Protein 4ADB (pdb70)

Structure (mmCIF, N/CA/C/O backbone):
data_4ADB
#
_entry.id   4ADB
#
_cell.length_a   184.708
_cell.length_b   118.428
_cell.length_c   109.792
_cell.angle_alpha   90.00
_cell.angle_beta   96.69
_cell.angle_gamma   90.00
#
_symmetry.space_group_name_H-M   'C 1 2 1'
#
loop_
_entity.id
_entity.type
_entity.pdbx_description
1 polymer 'SUCCINYLORNITHINE TRANSAMINASE'
2 non-polymer "PYRIDOXAL-5'-PHOSPHATE"
3 non-polymer 'SODIUM ION'
4 non-polymer 'MAGNESIUM ION'
5 water water
#
loop_
_atom_site.group_PDB
_atom_site.id
_atom_site.type_symbol
_atom_site.label_atom_id
_atom_site.label_alt_id
_atom_site.label_comp_id
_atom_site.label_asym_id
_atom_site.label_entity_id
_atom_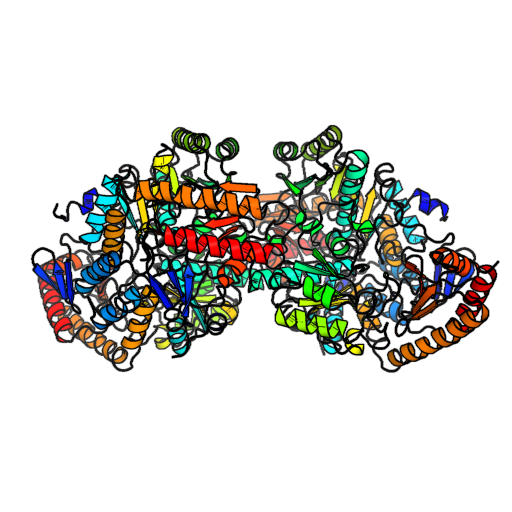site.label_seq_id
_atom_site.pdbx_PDB_ins_code
_atom_site.Cartn_x
_atom_site.Cartn_y
_atom_site.Cartn_z
_atom_site.occupancy
_atom_site.B_iso_or_equiv
_atom_site.auth_seq_id
_atom_site.auth_comp_id
_atom_site.auth_asym_id
_atom_site.auth_atom_id
_atom_site.pdbx_PDB_model_num
ATOM 1 N N . GLN A 1 3 ? -16.021 5.402 31.247 1.00 74.23 3 GLN A N 1
ATOM 2 C CA . GLN A 1 3 ? -17.155 5.563 32.222 1.00 74.90 3 GLN A CA 1
ATOM 3 C C . GLN A 1 3 ? -17.870 6.965 32.105 1.00 75.60 3 GLN A C 1
ATOM 4 O O . GLN A 1 3 ? -17.437 7.825 31.322 1.00 74.43 3 GLN A O 1
ATOM 6 N N . PRO A 1 4 ? -19.013 7.169 32.819 1.00 76.14 4 PRO A N 1
ATOM 7 C CA . PRO A 1 4 ? -19.723 8.485 32.812 1.00 65.23 4 PRO A CA 1
ATOM 8 C C . PRO A 1 4 ? -19.215 9.484 33.868 1.00 53.00 4 PRO A C 1
ATOM 9 O O . PRO A 1 4 ? -18.751 9.137 34.948 1.00 57.34 4 PRO A O 1
ATOM 13 N N . ILE A 1 5 ? -19.322 10.741 33.548 1.00 42.66 5 ILE A N 1
ATOM 14 C CA . ILE A 1 5 ? -18.710 11.743 34.377 1.00 35.31 5 ILE A CA 1
ATOM 15 C C . ILE A 1 5 ? -19.778 12.208 35.348 1.00 32.27 5 ILE A C 1
ATOM 16 O O . ILE A 1 5 ? -20.897 12.487 34.921 1.00 29.83 5 ILE A O 1
ATOM 21 N N . THR A 1 6 ? -19.442 12.329 36.639 1.00 30.17 6 THR A N 1
ATOM 22 C CA . THR A 1 6 ? -20.445 12.850 37.636 1.00 25.99 6 THR A CA 1
ATOM 23 C C . THR A 1 6 ? -19.956 14.091 38.359 1.00 24.42 6 THR A C 1
ATOM 24 O O . THR A 1 6 ? -18.779 14.329 38.367 1.00 23.22 6 THR A O 1
ATOM 28 N N . ARG A 1 7 ? -20.865 14.862 38.981 1.00 22.16 7 ARG A N 1
ATOM 29 C CA . ARG A 1 7 ? -20.515 16.053 39.636 1.00 21.35 7 ARG A CA 1
ATOM 30 C C . ARG A 1 7 ? -19.583 15.699 40.806 1.00 24.39 7 ARG A C 1
ATOM 31 O O . ARG A 1 7 ? -18.719 16.506 41.260 1.00 26.35 7 ARG A O 1
ATOM 39 N N A GLU A 1 8 ? -19.783 14.512 41.353 0.50 23.00 8 GLU A N 1
ATOM 40 N N B GLU A 1 8 ? -19.777 14.505 41.319 0.50 22.98 8 GLU A N 1
ATOM 41 C CA A GLU A 1 8 ? -18.950 14.073 42.445 0.50 24.09 8 GLU A CA 1
ATOM 42 C CA B GLU A 1 8 ? -18.999 14.044 42.428 0.50 23.97 8 GLU A CA 1
ATOM 43 C C A GLU A 1 8 ? -17.509 13.916 41.964 0.50 22.96 8 GLU A C 1
ATOM 44 C C B GLU A 1 8 ? -17.528 13.802 42.002 0.50 23.11 8 GLU A C 1
ATOM 45 O O A GLU A 1 8 ? -16.608 14.211 42.693 0.50 23.09 8 GLU A O 1
ATOM 46 O O B GLU A 1 8 ? -16.628 13.942 42.794 0.50 22.87 8 GLU A O 1
ATOM 57 N N . ASN A 1 9 ? -17.294 13.393 40.765 1.00 23.09 9 ASN A N 1
ATOM 58 C CA . ASN A 1 9 ? -15.866 13.267 40.239 1.00 23.60 9 ASN A CA 1
ATOM 59 C C . ASN A 1 9 ? -15.100 14.639 40.377 1.00 22.41 9 ASN A C 1
ATOM 60 O O . ASN A 1 9 ? -13.915 14.685 40.589 1.00 22.39 9 ASN A O 1
ATOM 65 N N . PHE A 1 10 ? -15.830 15.741 40.283 1.00 20.38 10 PHE A N 1
ATOM 66 C CA . PHE A 1 10 ? -15.224 17.044 40.357 1.00 20.71 10 PHE A CA 1
ATOM 67 C C . PHE A 1 10 ? -14.557 17.206 41.732 1.00 19.34 10 PHE A C 1
ATOM 68 O O . PHE A 1 10 ? -13.471 17.787 41.820 1.00 20.83 10 PHE A O 1
ATOM 76 N N . ASP A 1 11 ? -15.211 16.705 42.790 1.00 17.55 11 ASP A N 1
ATOM 77 C CA . ASP A 1 11 ? -14.685 16.820 44.123 1.00 19.70 11 ASP A CA 1
ATOM 78 C C . ASP A 1 11 ? -13.571 15.812 44.345 1.00 20.68 11 ASP A C 1
ATOM 79 O O . ASP A 1 11 ? -12.818 15.986 45.266 1.00 22.11 11 ASP A O 1
ATOM 84 N N . GLU A 1 12 ? -13.437 14.768 43.541 1.00 20.14 12 GLU A N 1
ATOM 85 C CA . GLU A 1 12 ? -12.249 13.895 43.736 1.00 24.32 12 GLU A CA 1
ATOM 86 C C . GLU A 1 12 ? -11.049 14.304 42.834 1.00 23.94 12 GLU A C 1
ATOM 87 O O . GLU A 1 12 ? -9.902 13.955 43.135 1.00 22.65 12 GLU A O 1
ATOM 93 N N . TRP A 1 13 ? -11.296 14.983 41.702 1.00 21.11 13 TRP A N 1
ATOM 94 C CA . TRP A 1 13 ? -10.190 15.129 40.726 1.00 18.91 13 TRP A CA 1
ATOM 95 C C . TRP A 1 13 ? -9.604 16.507 40.567 1.00 17.63 13 TRP A C 1
ATOM 96 O O . TRP A 1 13 ? -8.500 16.630 40.034 1.00 21.28 13 TRP A O 1
ATOM 107 N N . MET A 1 14 ? -10.329 17.567 40.925 1.00 17.84 14 MET A N 1
ATOM 108 C CA . MET A 1 14 ? -9.849 18.891 40.654 1.00 16.48 14 MET A CA 1
ATOM 109 C C . MET A 1 14 ? -9.225 19.434 41.923 1.00 20.56 14 MET A C 1
ATOM 110 O O . MET A 1 14 ? -9.703 19.124 43.014 1.00 17.29 14 MET A O 1
ATOM 115 N N . ILE A 1 15 ? -8.211 20.311 41.793 1.00 20.45 15 ILE A N 1
ATOM 116 C CA . ILE A 1 15 ? -7.689 21.004 42.911 1.00 17.31 15 ILE A CA 1
ATOM 117 C C . ILE A 1 15 ? -8.802 21.976 43.325 1.00 19.11 15 ILE A C 1
ATOM 118 O O . ILE A 1 15 ? -9.304 22.738 42.441 1.00 21.48 15 ILE A O 1
ATOM 123 N N . PRO A 1 16 ? -9.185 22.006 44.648 1.00 17.24 16 PRO A N 1
ATOM 124 C CA . PRO A 1 16 ? -10.505 22.545 45.039 1.00 18.53 16 PRO A CA 1
ATOM 125 C C . PRO A 1 16 ? -10.621 24.058 45.103 1.00 19.48 16 PRO A C 1
ATOM 126 O O . PRO A 1 16 ? -11.150 24.604 46.099 1.00 20.20 16 PRO A O 1
ATOM 130 N N . VAL A 1 17 ? -10.164 24.742 44.087 1.00 16.87 17 VAL A N 1
ATOM 131 C CA . VAL A 1 17 ? -10.264 26.218 44.146 1.00 19.01 17 VAL A CA 1
ATOM 132 C C . VAL A 1 17 ? -11.659 26.778 43.827 1.00 19.41 17 VAL A C 1
ATOM 133 O O . VAL A 1 17 ? -11.954 27.914 44.202 1.00 16.93 17 VAL A O 1
ATOM 137 N N . TYR A 1 18 ? -12.526 25.973 43.175 1.00 17.62 18 TYR A N 1
ATOM 138 C CA . TYR A 1 18 ? -13.882 26.427 42.917 1.00 20.81 18 TYR A CA 1
ATOM 139 C C . TYR A 1 18 ? -14.845 25.439 43.521 1.00 19.79 18 TYR A C 1
ATOM 140 O O . TYR A 1 18 ? -14.532 24.229 43.539 1.00 18.24 18 TYR A O 1
ATOM 149 N N . ALA A 1 19 ? -16.016 25.915 43.959 1.00 18.20 19 ALA A N 1
ATOM 150 C CA . ALA A 1 19 ? -17.150 24.941 44.271 1.00 22.71 19 ALA A CA 1
ATOM 151 C C . ALA A 1 19 ? -18.224 25.150 43.176 1.00 23.12 19 ALA A C 1
ATOM 152 O O . ALA A 1 19 ? -19.099 25.979 43.347 1.00 18.63 19 ALA A O 1
ATOM 154 N N A PRO A 1 20 ? -18.187 24.346 42.087 0.50 22.47 20 PRO A N 1
ATOM 155 N N B PRO A 1 20 ? -18.008 24.590 41.967 0.50 23.98 20 PRO A N 1
ATOM 156 C CA A PRO A 1 20 ? -18.982 24.759 40.978 0.50 22.62 20 PRO A CA 1
ATOM 157 C CA B PRO A 1 20 ? -18.980 24.746 40.902 0.50 24.47 20 PRO A CA 1
ATOM 158 C C A PRO A 1 20 ? -20.361 24.209 41.242 0.50 21.72 20 PRO A C 1
ATOM 159 C C B PRO A 1 20 ? -20.337 24.173 41.208 0.50 22.67 20 PRO A C 1
ATOM 160 O O A PRO A 1 20 ? -20.575 23.453 42.208 0.50 20.54 20 PRO A O 1
ATOM 161 O O B PRO A 1 20 ? -20.515 23.389 42.158 0.50 21.26 20 PRO A O 1
ATOM 168 N N . ALA A 1 21 ? -21.267 24.577 40.358 1.00 21.62 21 ALA A N 1
ATOM 169 C CA . ALA A 1 21 ? -22.633 24.233 40.448 1.00 21.53 21 ALA A CA 1
ATOM 170 C C . ALA A 1 21 ? -22.790 22.721 40.555 1.00 19.56 21 ALA A C 1
ATOM 171 O O . ALA A 1 21 ? -21.884 21.920 40.172 1.00 19.78 21 ALA A O 1
ATOM 173 N N . PRO A 1 22 ? -23.946 22.298 41.092 1.00 19.98 22 PRO A N 1
ATOM 174 C CA . PRO A 1 22 ? -24.254 20.806 41.178 1.00 19.19 22 PRO A CA 1
ATOM 175 C C . PRO A 1 22 ? -24.556 20.202 39.811 1.00 19.19 22 PRO A C 1
ATOM 176 O O . PRO A 1 22 ? -24.394 18.995 39.640 1.00 20.19 22 PRO A O 1
ATOM 180 N N . PHE A 1 23 ? -25.003 21.007 38.846 1.00 17.71 23 PHE A N 1
ATOM 181 C CA . PHE A 1 23 ? -25.295 20.482 37.521 1.00 19.27 23 PHE A CA 1
ATOM 182 C C . PHE A 1 23 ? -24.097 20.783 36.558 1.00 21.10 23 PHE A C 1
ATOM 183 O O . PHE A 1 23 ? -23.280 21.717 36.778 1.00 20.75 23 PHE A O 1
ATOM 191 N N . ILE A 1 24 ? -24.048 20.041 35.469 1.00 17.34 24 ILE A N 1
ATOM 192 C CA . ILE A 1 24 ? -22.957 20.094 34.516 1.00 17.01 24 ILE A CA 1
ATOM 193 C C . ILE A 1 24 ? -23.522 20.354 33.150 1.00 17.81 24 ILE A C 1
ATOM 194 O O . ILE A 1 24 ? -24.173 19.460 32.530 1.00 15.33 24 ILE A O 1
ATOM 199 N N . PRO A 1 25 ? -23.224 21.556 32.605 1.00 18.59 25 PRO A N 1
ATOM 200 C CA . PRO A 1 25 ? -23.649 21.919 31.207 1.00 17.15 25 PRO A CA 1
ATOM 201 C C . PRO A 1 25 ? -23.069 21.041 30.171 1.00 16.24 25 PRO A C 1
ATOM 202 O O . PRO A 1 25 ? -21.923 20.601 30.390 1.00 19.72 25 PRO A O 1
ATOM 206 N N . VAL A 1 26 ? -23.791 20.766 29.073 1.00 15.93 26 VAL A N 1
ATOM 207 C CA . VAL A 1 26 ? -23.255 19.867 27.978 1.00 16.86 26 VAL A CA 1
ATOM 208 C C . VAL A 1 26 ? -23.430 20.457 26.581 1.00 16.64 26 VAL A C 1
ATOM 209 O O . VAL A 1 26 ? -22.675 20.130 25.664 1.00 18.05 26 VAL A O 1
ATOM 213 N N . ARG A 1 27 ? -24.329 21.413 26.416 1.00 14.83 27 ARG A N 1
ATOM 214 C CA . ARG A 1 27 ? -24.361 22.146 25.123 1.00 17.31 27 ARG A CA 1
ATOM 215 C C . ARG A 1 27 ? -25.154 23.361 25.329 1.00 16.87 27 ARG A C 1
ATOM 216 O O . ARG A 1 27 ? -25.927 23.444 26.313 1.00 15.95 27 ARG A O 1
ATOM 224 N N . GLY A 1 28 ? -25.038 24.298 24.394 1.00 19.27 28 GLY A N 1
ATOM 225 C CA . GLY A 1 28 ? -25.842 25.571 24.520 1.00 18.23 28 GLY A CA 1
ATOM 226 C C . GLY A 1 28 ? -26.112 26.194 23.134 1.00 18.56 28 GLY A C 1
ATOM 227 O O . GLY A 1 28 ? -25.572 25.709 22.151 1.00 20.33 28 GLY A O 1
ATOM 228 N N . GLU A 1 29 ? -26.945 27.256 23.039 1.00 19.03 29 GLU A N 1
ATOM 229 C CA . GLU A 1 29 ? -27.172 28.023 21.756 1.00 17.97 29 GLU A CA 1
ATOM 230 C C . GLU A 1 29 ? -27.620 29.358 22.177 1.00 17.71 29 GLU A C 1
ATOM 231 O O . GLU A 1 29 ? -28.617 29.451 22.906 1.00 15.25 29 GLU A O 1
ATOM 237 N N . GLY A 1 30 ? -26.934 30.409 21.692 1.00 17.61 30 GLY A N 1
ATOM 238 C CA . GLY A 1 30 ? -27.310 31.815 22.034 1.00 19.04 30 GLY A CA 1
ATOM 239 C C . GLY A 1 30 ? -27.188 31.850 23.575 1.00 21.62 30 GLY A C 1
ATOM 240 O O . GLY A 1 30 ? -26.206 31.288 24.165 1.00 23.13 30 GLY A O 1
ATOM 241 N N . SER A 1 31 ? -28.224 32.356 24.247 1.00 22.68 31 SER A N 1
ATOM 242 C CA . SER A 1 31 ? -28.229 32.418 25.682 1.00 17.86 31 SER A CA 1
ATOM 243 C C . SER A 1 31 ? -29.043 31.292 26.373 1.00 18.58 31 SER A C 1
ATOM 244 O O . SER A 1 31 ? -29.496 31.432 27.507 1.00 19.10 31 SER A O 1
ATOM 247 N N . ARG A 1 32 ? -29.116 30.121 25.771 1.00 18.50 32 ARG A N 1
ATOM 248 C CA . ARG A 1 32 ? -29.643 28.996 26.464 1.00 17.73 32 ARG A CA 1
ATOM 249 C C . ARG A 1 32 ? -28.558 27.941 26.610 1.00 19.60 32 ARG A C 1
ATOM 250 O O . ARG A 1 32 ? -27.662 27.805 25.716 1.00 20.39 32 ARG A O 1
ATOM 258 N N . LEU A 1 33 ? -28.636 27.146 27.687 1.00 17.44 33 LEU A N 1
ATOM 259 C CA . LEU A 1 33 ? -27.630 26.143 27.973 1.00 17.87 33 LEU A CA 1
ATOM 260 C C . LEU A 1 33 ? -28.334 24.999 28.660 1.00 19.03 33 LEU A C 1
ATOM 261 O O . LEU A 1 33 ? -29.292 25.256 29.417 1.00 19.41 33 LEU A O 1
ATOM 266 N N . TRP A 1 34 ? -27.818 23.779 28.512 1.00 18.09 34 TRP A N 1
ATOM 267 C CA . TRP A 1 34 ? -28.569 22.609 28.975 1.00 18.42 34 TRP A CA 1
ATOM 268 C C . TRP A 1 34 ? -27.614 21.703 29.684 1.00 19.30 34 TRP A C 1
ATOM 269 O O . TRP A 1 34 ? -26.436 21.548 29.280 1.00 19.97 34 TRP A O 1
ATOM 280 N N . ASP A 1 35 ? -28.093 21.029 30.721 1.00 17.58 35 ASP A N 1
ATOM 281 C CA . ASP A 1 35 ? -27.220 20.179 31.499 1.00 17.01 35 ASP A CA 1
ATOM 282 C C . ASP A 1 35 ? -27.375 18.762 31.091 1.00 17.58 35 ASP A C 1
ATOM 283 O O . ASP A 1 35 ? -28.149 18.477 30.158 1.00 17.35 35 ASP A O 1
ATOM 288 N N . GLN A 1 36 ? -26.632 17.870 31.738 1.00 18.80 36 GLN A N 1
ATOM 289 C CA . GLN A 1 36 ? -26.643 16.480 31.364 1.00 20.77 36 GLN A CA 1
ATOM 290 C C . GLN A 1 36 ? -28.050 15.836 31.498 1.00 23.37 36 GLN A C 1
ATOM 291 O O . GLN A 1 36 ? -28.284 14.777 30.953 1.00 28.22 36 GLN A O 1
ATOM 297 N N . GLN A 1 37 ? -28.958 16.432 32.267 1.00 23.97 37 GLN A N 1
ATOM 298 C CA . GLN A 1 37 ? -30.285 15.827 32.462 1.00 25.64 37 GLN A CA 1
ATOM 299 C C . GLN A 1 37 ? -31.342 16.535 31.588 1.00 26.35 37 GLN A C 1
ATOM 300 O O . GLN A 1 37 ? -32.575 16.280 31.722 1.00 23.78 37 GLN A O 1
ATOM 306 N N . GLY A 1 38 ? -30.883 17.464 30.752 1.00 20.09 38 GLY A N 1
ATOM 307 C CA . GLY A 1 38 ? -31.804 18.064 29.771 1.00 19.02 38 GLY A CA 1
ATOM 308 C C . GLY A 1 38 ? -32.466 19.245 30.342 1.00 19.42 38 GLY A C 1
ATOM 309 O O . GLY A 1 38 ? -33.346 19.838 29.712 1.00 23.39 38 GLY A O 1
ATOM 310 N N . LYS A 1 39 ? -32.014 19.686 31.506 1.00 21.82 39 LYS A N 1
ATOM 311 C CA . LYS A 1 39 ? -32.669 20.818 32.094 1.00 22.32 39 LYS A CA 1
ATOM 312 C C . LYS A 1 39 ? -32.140 22.083 31.398 1.00 23.11 39 LYS A C 1
ATOM 313 O O . LYS A 1 39 ? -30.963 22.138 31.012 1.00 23.88 39 LYS A O 1
ATOM 319 N N . GLU A 1 40 ? -32.994 23.090 31.260 1.00 21.31 40 GLU A N 1
ATOM 320 C CA . GLU A 1 40 ? -32.688 24.248 30.416 1.00 21.09 40 GLU A CA 1
ATOM 321 C C . GLU A 1 40 ? -32.437 25.476 31.233 1.00 21.70 40 GLU A C 1
ATOM 322 O O . GLU A 1 40 ? -33.202 25.716 32.131 1.00 22.81 40 GLU A O 1
ATOM 328 N N . TYR A 1 41 ? -31.382 26.255 30.949 1.00 22.07 41 TYR A N 1
ATOM 329 C CA . TYR A 1 41 ? -31.125 27.493 31.692 1.00 21.26 41 TYR A CA 1
ATOM 330 C C . TYR A 1 41 ? -31.032 28.669 30.767 1.00 23.46 41 TYR A C 1
ATOM 331 O O . TYR A 1 41 ? -30.556 28.540 29.634 1.00 27.18 41 TYR A O 1
ATOM 340 N N . ILE A 1 42 ? -31.489 29.827 31.216 1.00 20.53 42 ILE A N 1
ATOM 341 C CA . ILE A 1 42 ? -31.169 31.023 30.443 1.00 24.07 42 ILE A CA 1
ATOM 342 C C . ILE A 1 42 ? -29.855 31.528 31.063 1.00 24.14 42 ILE A C 1
ATOM 343 O O . ILE A 1 42 ? -29.765 31.663 32.270 1.00 22.19 42 ILE A O 1
ATOM 348 N N . ASP A 1 43 ? -28.850 31.795 30.246 1.00 22.94 43 ASP A N 1
ATOM 349 C CA . ASP A 1 43 ? -27.556 32.108 30.774 1.00 23.48 43 ASP A CA 1
ATOM 350 C C . ASP A 1 43 ? -27.269 33.591 30.846 1.00 23.47 43 ASP A C 1
ATOM 351 O O . ASP A 1 43 ? -26.970 34.225 29.827 1.00 24.29 43 ASP A O 1
ATOM 356 N N . PHE A 1 44 ? -27.417 34.201 32.025 1.00 23.89 44 PHE A N 1
ATOM 357 C CA . PHE A 1 44 ? -27.094 35.638 32.124 1.00 20.94 44 PHE A CA 1
ATOM 358 C C . PHE A 1 44 ? -25.722 35.872 32.754 1.00 18.74 44 PHE A C 1
ATOM 359 O O . PHE A 1 44 ? -25.370 37.048 33.045 1.00 17.58 44 PHE A O 1
ATOM 367 N N . ALA A 1 45 ? -25.011 34.771 32.998 1.00 16.35 45 ALA A N 1
ATOM 368 C CA . ALA A 1 45 ? -23.593 34.723 33.414 1.00 18.30 45 ALA A CA 1
ATOM 369 C C . ALA A 1 45 ? -22.686 35.033 32.235 1.00 17.44 45 ALA A C 1
ATOM 370 O O . ALA A 1 45 ? -21.670 35.781 32.369 1.00 17.82 45 ALA A O 1
ATOM 372 N N . GLY A 1 46 ? -23.073 34.475 31.092 1.00 16.38 46 GLY A N 1
ATOM 373 C CA . GLY A 1 46 ? -22.466 34.762 29.797 1.00 18.49 46 GLY A CA 1
ATOM 374 C C . GLY A 1 46 ? -20.976 34.458 29.811 1.00 18.43 46 GLY A C 1
ATOM 375 O O . GLY A 1 46 ? -20.152 35.297 29.325 1.00 17.01 46 GLY A O 1
ATOM 376 N N . GLY A 1 47 ? -20.631 33.323 30.471 1.00 17.66 47 GLY A N 1
ATOM 377 C CA . GLY A 1 47 ? -19.212 32.955 30.589 1.00 17.52 47 GLY A CA 1
ATOM 378 C C . GLY A 1 47 ? -18.358 33.972 31.434 1.00 18.70 47 GLY A C 1
ATOM 379 O O . GLY A 1 47 ? -17.107 33.973 31.332 1.00 17.32 47 GLY A O 1
ATOM 380 N N . ILE A 1 48 ? -19.003 34.675 32.360 1.00 16.38 48 ILE A N 1
ATOM 381 C CA . ILE A 1 48 ? -18.389 35.764 33.203 1.00 17.75 48 ILE A CA 1
ATOM 382 C C . ILE A 1 48 ? -17.987 36.816 32.225 1.00 18.12 48 ILE A C 1
ATOM 383 O O . ILE A 1 48 ? -16.818 37.245 32.208 1.00 18.62 48 ILE A O 1
ATOM 388 N N . ALA A 1 49 ? -18.949 37.246 31.390 1.00 17.97 49 ALA A N 1
ATOM 389 C CA . ALA A 1 49 ? -18.750 38.441 30.540 1.00 17.77 49 ALA A CA 1
ATOM 390 C C . ALA A 1 49 ? -17.774 38.093 29.407 1.00 17.17 49 ALA A C 1
ATOM 391 O O . ALA A 1 49 ? -17.057 38.964 28.908 1.00 16.92 49 ALA A O 1
ATOM 393 N N . VAL A 1 50 ? -17.689 36.799 29.074 1.00 17.78 50 VAL A N 1
ATOM 394 C CA . VAL A 1 50 ? -16.805 36.289 28.007 1.00 16.41 50 VAL A CA 1
ATOM 395 C C . VAL A 1 50 ? -17.568 35.966 26.695 1.00 18.95 50 VAL A C 1
ATOM 396 O O . VAL A 1 50 ? -17.093 36.347 25.581 1.00 19.98 50 VAL A O 1
ATOM 400 N N . ASN A 1 51 ? -18.695 35.202 26.808 1.00 16.80 51 ASN A N 1
ATOM 401 C CA . ASN A 1 51 ? -19.449 34.740 25.641 1.00 15.24 51 ASN A CA 1
ATOM 402 C C . ASN A 1 51 ? -20.321 35.851 25.002 1.00 16.57 51 ASN A C 1
ATOM 403 O O . ASN A 1 51 ? -21.539 35.760 25.057 1.00 15.47 51 ASN A O 1
ATOM 408 N N . ALA A 1 52 ? -19.676 36.892 24.442 1.00 17.55 52 ALA A N 1
ATOM 409 C CA . ALA A 1 52 ? -20.349 38.133 23.953 1.00 16.09 52 ALA A CA 1
ATOM 410 C C . ALA A 1 52 ? -21.344 37.803 22.856 1.00 16.33 52 ALA A C 1
ATOM 411 O O . ALA A 1 52 ? -22.211 38.622 22.576 1.00 17.64 52 ALA A O 1
ATOM 413 N N . LEU A 1 53 ? -21.132 36.674 22.182 1.00 15.39 53 LEU A N 1
ATOM 414 C CA . LEU A 1 53 ? -22.007 36.186 21.096 1.00 15.46 53 LEU A CA 1
ATOM 415 C C . LEU A 1 53 ? -22.812 34.966 21.450 1.00 15.10 53 LEU A C 1
ATOM 416 O O . LEU A 1 53 ? -23.370 34.324 20.565 1.00 15.63 53 LEU A O 1
ATOM 421 N N . GLY A 1 54 ? -22.815 34.594 22.725 1.00 15.64 54 GLY A N 1
ATOM 422 C CA . GLY A 1 54 ? -23.511 33.403 23.102 1.00 15.18 54 GLY A CA 1
ATOM 423 C C . GLY A 1 54 ? -22.765 32.143 22.871 1.00 16.26 54 GLY A C 1
ATOM 424 O O . GLY A 1 54 ? -21.592 32.164 22.447 1.00 17.76 54 GLY A O 1
ATOM 425 N N . HIS A 1 55 ? -23.463 31.028 23.090 1.00 16.25 55 HIS A N 1
ATOM 426 C CA . HIS A 1 55 ? -22.908 29.690 22.962 1.00 17.07 55 HIS A CA 1
ATOM 427 C C . HIS A 1 55 ? -22.906 29.211 21.527 1.00 18.32 55 HIS A C 1
ATOM 428 O O . HIS A 1 55 ? -23.799 29.546 20.772 1.00 17.59 55 HIS A O 1
ATOM 435 N N . ALA A 1 56 ? -21.890 28.411 21.172 1.00 19.46 56 ALA A N 1
ATOM 436 C CA . ALA A 1 56 ? -21.804 27.694 19.919 1.00 20.09 56 ALA A CA 1
ATOM 437 C C . ALA A 1 56 ? -22.208 28.595 18.732 1.00 20.44 56 ALA A C 1
ATOM 438 O O . ALA A 1 56 ? -22.937 28.135 17.836 1.00 16.69 56 ALA A O 1
ATOM 440 N N . HIS A 1 57 ? -21.774 29.867 18.744 1.00 17.96 57 HIS A N 1
ATOM 441 C CA . HIS A 1 57 ? -22.095 30.745 17.640 1.00 22.06 57 HIS A CA 1
ATOM 442 C C . HIS A 1 57 ? -21.594 30.184 16.302 1.00 24.42 57 HIS A C 1
ATOM 443 O O . HIS A 1 57 ? -20.419 29.867 16.165 1.00 22.73 57 HIS A O 1
ATOM 450 N N . PRO A 1 58 ? -22.502 30.116 15.278 1.00 26.69 58 PRO A N 1
ATOM 451 C CA . PRO A 1 58 ? -22.182 29.408 14.022 1.00 23.66 58 PRO A CA 1
ATOM 452 C C . PRO A 1 58 ? -21.063 30.117 13.234 1.00 21.08 58 PRO A C 1
ATOM 453 O O . PRO A 1 58 ? -20.229 29.468 12.664 1.00 20.14 58 PRO A O 1
ATOM 457 N N . GLU A 1 59 ? -21.031 31.449 13.217 1.00 23.29 59 GLU A N 1
ATOM 458 C CA . GLU A 1 59 ? -19.897 32.122 12.548 1.00 23.74 59 GLU A CA 1
ATOM 459 C C . GLU A 1 59 ? -18.600 31.995 13.319 1.00 21.06 59 GLU A C 1
ATOM 460 O O . GLU A 1 59 ? -17.556 31.920 12.715 1.00 24.07 59 GLU A O 1
ATOM 466 N N . LEU A 1 60 ? -18.649 32.005 14.652 1.00 18.39 60 LEU A N 1
ATOM 467 C CA . LEU A 1 60 ? -17.461 31.782 15.432 1.00 16.48 60 LEU A CA 1
ATOM 468 C C . LEU A 1 60 ? -17.041 30.336 15.099 1.00 15.94 60 LEU A C 1
ATOM 469 O O . LEU A 1 60 ? -15.901 30.100 14.849 1.00 16.69 60 LEU A O 1
ATOM 474 N N . ARG A 1 61 ? -17.963 29.396 14.987 1.00 17.23 61 ARG A N 1
ATOM 475 C CA . ARG A 1 61 ? -17.554 28.026 14.697 1.00 18.38 61 ARG A CA 1
ATOM 476 C C . ARG A 1 61 ? -16.884 27.843 13.337 1.00 19.61 61 ARG A C 1
ATOM 477 O O . ARG A 1 61 ? -15.955 27.008 13.138 1.00 22.65 61 ARG A O 1
ATOM 485 N N . GLU A 1 62 ? -17.436 28.536 12.379 1.00 17.72 62 GLU A N 1
ATOM 486 C CA . GLU A 1 62 ? -16.995 28.452 10.994 1.00 19.12 62 GLU A CA 1
ATOM 487 C C . GLU A 1 62 ? -15.606 29.078 10.934 1.00 16.14 62 GLU A C 1
ATOM 488 O O . GLU A 1 62 ? -14.707 28.549 10.320 1.00 15.72 62 GLU A O 1
ATOM 494 N N . ALA A 1 63 ? -15.430 30.238 11.563 1.00 16.85 63 ALA A N 1
ATOM 495 C CA . ALA A 1 63 ? -14.106 30.806 11.566 1.00 17.26 63 ALA A CA 1
ATOM 496 C C . ALA A 1 63 ? -13.105 29.848 12.258 1.00 15.73 63 ALA A C 1
ATOM 497 O O . ALA A 1 63 ? -12.024 29.645 11.800 1.00 14.96 63 ALA A O 1
ATOM 499 N N . LEU A 1 64 ? -13.450 29.310 13.394 1.00 16.98 64 LEU A N 1
ATOM 500 C CA . LEU A 1 64 ? -12.579 28.311 14.054 1.00 16.37 64 LEU A CA 1
ATOM 501 C C . LEU A 1 64 ? -12.195 27.150 13.090 1.00 16.48 64 LEU A C 1
ATOM 502 O O . LEU A 1 64 ? -11.014 26.836 12.905 1.00 15.09 64 LEU A O 1
ATOM 507 N N A ASN A 1 65 ? -13.200 26.508 12.493 0.50 16.96 65 ASN A N 1
ATOM 508 N N B ASN A 1 65 ? -13.198 26.510 12.477 0.50 17.40 65 ASN A N 1
ATOM 509 C CA A ASN A 1 65 ? -12.942 25.292 11.725 0.50 16.73 65 ASN A CA 1
ATOM 510 C CA B ASN A 1 65 ? -12.930 25.310 11.672 0.50 17.42 65 ASN A CA 1
ATOM 511 C C A ASN A 1 65 ? -12.134 25.655 10.445 0.50 16.03 65 ASN A C 1
ATOM 512 C C B ASN A 1 65 ? -12.089 25.678 10.442 0.50 16.44 65 ASN A C 1
ATOM 513 O O A ASN A 1 65 ? -11.246 24.900 10.023 0.50 16.11 65 ASN A O 1
ATOM 514 O O B ASN A 1 65 ? -11.164 24.953 10.034 0.50 16.40 65 ASN A O 1
ATOM 523 N N . GLU A 1 66 ? -12.410 26.821 9.840 1.00 15.66 66 GLU A N 1
ATOM 524 C CA . GLU A 1 66 ? -11.720 27.226 8.622 1.00 16.84 66 GLU A CA 1
ATOM 525 C C . GLU A 1 66 ? -10.247 27.445 8.919 1.00 18.40 66 GLU A C 1
ATOM 526 O O . GLU A 1 66 ? -9.385 26.928 8.184 1.00 17.18 66 GLU A O 1
ATOM 532 N N . GLN A 1 67 ? -9.935 28.198 9.991 1.00 17.28 67 GLN A N 1
ATOM 533 C CA . GLN A 1 67 ? -8.504 28.314 10.306 1.00 19.01 67 GLN A CA 1
ATOM 534 C C . GLN A 1 67 ? -7.918 26.975 10.779 1.00 18.32 67 GLN A C 1
ATOM 535 O O . GLN A 1 67 ? -6.775 26.680 10.503 1.00 17.71 67 GLN A O 1
ATOM 541 N N . ALA A 1 68 ? -8.707 26.144 11.449 1.00 16.48 68 ALA A N 1
ATOM 542 C CA . ALA A 1 68 ? -8.128 24.908 12.033 1.00 16.54 68 ALA A CA 1
ATOM 543 C C . ALA A 1 68 ? -7.710 23.909 10.964 1.00 16.29 68 ALA A C 1
ATOM 544 O O . ALA A 1 68 ? -6.959 22.931 11.237 1.00 17.30 68 ALA A O 1
ATOM 546 N N . SER A 1 69 ? -8.240 24.112 9.758 1.00 16.63 69 SER A N 1
ATOM 547 C CA . SER A 1 69 ? -7.915 23.223 8.655 1.00 18.62 69 SER A CA 1
ATOM 548 C C . SER A 1 69 ? -6.676 23.689 7.884 1.00 19.77 69 SER A C 1
ATOM 549 O O . SER A 1 69 ? -6.221 22.936 7.052 1.00 17.28 69 SER A O 1
ATOM 552 N N . LYS A 1 70 ? -6.165 24.921 8.161 1.00 17.12 70 LYS A N 1
ATOM 553 C CA . LYS A 1 70 ? -4.846 25.387 7.626 1.00 14.88 70 LYS A CA 1
ATOM 554 C C . LYS A 1 70 ? -3.682 25.042 8.547 1.00 14.57 70 LYS A C 1
ATOM 555 O O . LYS A 1 70 ? -2.878 24.116 8.260 1.00 14.59 70 LYS A O 1
ATOM 561 N N . PHE A 1 71 ? -3.642 25.715 9.718 1.00 14.54 71 PHE A N 1
ATOM 562 C CA . PHE A 1 71 ? -2.711 25.411 10.823 1.00 14.64 71 PHE A CA 1
ATOM 563 C C . PHE A 1 71 ? -3.165 26.211 12.041 1.00 15.26 71 PHE A C 1
ATOM 564 O O . PHE A 1 71 ? -3.866 27.283 11.913 1.00 13.32 71 PHE A O 1
ATOM 572 N N . TRP A 1 72 ? -2.797 25.645 13.206 1.00 12.65 72 TRP A N 1
ATOM 573 C CA . TRP A 1 72 ? -3.234 26.257 14.467 1.00 14.18 72 TRP A CA 1
ATOM 574 C C . TRP A 1 72 ? -2.226 27.162 15.193 1.00 14.30 72 TRP A C 1
ATOM 575 O O . TRP A 1 72 ? -2.610 28.073 15.953 1.00 12.69 72 TRP A O 1
ATOM 586 N N . HIS A 1 73 ? -0.939 26.910 14.977 1.00 16.86 73 HIS A N 1
ATOM 587 C CA . HIS A 1 73 ? 0.123 27.352 15.890 1.00 16.27 73 HIS A CA 1
ATOM 588 C C . HIS A 1 73 ? 1.503 27.070 15.283 1.00 16.55 73 HIS A C 1
ATOM 589 O O . HIS A 1 73 ? 1.773 25.930 14.809 1.00 12.04 73 HIS A O 1
ATOM 596 N N . THR A 1 74 ? 2.406 28.085 15.371 1.00 15.14 74 THR A N 1
ATOM 597 C CA . THR A 1 74 ? 3.830 27.896 15.105 1.00 15.87 74 THR A CA 1
ATOM 598 C C . THR A 1 74 ? 4.628 28.449 16.270 1.00 18.22 74 THR A C 1
ATOM 599 O O . THR A 1 74 ? 5.811 28.069 16.423 1.00 17.65 74 THR A O 1
ATOM 603 N N . GLY A 1 75 ? 4.037 29.328 17.079 1.00 15.99 75 GLY A N 1
ATOM 604 C CA . GLY A 1 75 ? 4.850 29.984 18.109 1.00 14.25 75 GLY A CA 1
ATOM 605 C C . GLY A 1 75 ? 5.371 31.226 17.432 1.00 15.00 75 GLY A C 1
ATOM 606 O O . GLY A 1 75 ? 5.229 31.331 16.216 1.00 15.72 75 GLY A O 1
ATOM 607 N N . ASN A 1 76 ? 5.908 32.200 18.183 1.00 14.74 76 ASN A N 1
ATOM 608 C CA . ASN A 1 76 ? 6.121 33.523 17.627 1.00 14.68 76 ASN A CA 1
ATOM 609 C C . ASN A 1 76 ? 7.447 33.795 16.874 1.00 16.78 76 ASN A C 1
ATOM 610 O O . ASN A 1 76 ? 7.723 34.950 16.482 1.00 17.81 76 ASN A O 1
ATOM 615 N N . GLY A 1 77 ? 8.217 32.757 16.640 1.00 15.03 77 GLY A N 1
ATOM 616 C CA . GLY A 1 77 ? 9.255 32.791 15.661 1.00 17.49 77 GLY A CA 1
ATOM 617 C C . GLY A 1 77 ? 8.705 33.078 14.243 1.00 20.75 77 GLY A C 1
ATOM 618 O O . GLY A 1 77 ? 9.463 33.497 13.344 1.00 20.00 77 GLY A O 1
ATOM 619 N N . TYR A 1 78 ? 7.401 32.892 14.036 1.00 19.75 78 TYR A N 1
ATOM 620 C CA . TYR A 1 78 ? 6.761 33.134 12.677 1.00 18.65 78 TYR A CA 1
ATOM 621 C C . TYR A 1 78 ? 5.457 33.872 12.904 1.00 19.59 78 TYR A C 1
ATOM 622 O O . TYR A 1 78 ? 4.636 33.366 13.703 1.00 21.85 78 TYR A O 1
ATOM 631 N N . THR A 1 79 ? 5.223 35.038 12.267 1.00 16.54 79 THR A N 1
ATOM 632 C CA . THR A 1 79 ? 3.880 35.638 12.368 1.00 14.94 79 THR A CA 1
ATOM 633 C C . THR A 1 79 ? 2.816 34.847 11.488 1.00 17.08 79 THR A C 1
ATOM 634 O O . THR A 1 79 ? 3.159 33.764 10.880 1.00 16.23 79 THR A O 1
ATOM 638 N N . ASN A 1 80 ? 1.578 35.348 11.433 1.00 14.03 80 ASN A N 1
ATOM 639 C CA . ASN A 1 80 ? 0.537 34.730 10.627 1.00 16.31 80 ASN A CA 1
ATOM 640 C C . ASN A 1 80 ? -0.469 35.790 10.136 1.00 17.67 80 ASN A C 1
ATOM 641 O O . ASN A 1 80 ? -0.454 36.947 10.658 1.00 17.83 80 ASN A O 1
ATOM 646 N N . GLU A 1 81 ? -1.311 35.442 9.162 1.00 15.46 81 GLU A N 1
ATOM 647 C CA . GLU A 1 81 ? -2.224 36.469 8.692 1.00 17.88 81 GLU A CA 1
ATOM 648 C C . GLU A 1 81 ? -3.353 36.839 9.648 1.00 16.31 81 GLU A C 1
ATOM 649 O O . GLU A 1 81 ? -3.656 38.029 9.801 1.00 19.07 81 GLU A O 1
ATOM 655 N N . PRO A 1 82 ? -4.044 35.833 10.234 1.00 16.86 82 PRO A N 1
ATOM 656 C CA . PRO A 1 82 ? -5.103 36.165 11.241 1.00 14.84 82 PRO A CA 1
ATOM 657 C C . PRO A 1 82 ? -4.570 37.127 12.329 1.00 16.08 82 PRO A C 1
ATOM 658 O O . PRO A 1 82 ? -5.185 38.218 12.639 1.00 17.63 82 PRO A O 1
ATOM 662 N N . VAL A 1 83 ? -3.411 36.834 12.880 1.00 15.27 83 VAL A N 1
ATOM 663 C CA . VAL A 1 83 ? -2.998 37.687 14.031 1.00 15.01 83 VAL A CA 1
ATOM 664 C C . VAL A 1 83 ? -2.694 39.138 13.573 1.00 16.08 83 VAL A C 1
ATOM 665 O O . VAL A 1 83 ? -2.976 40.051 14.312 1.00 15.85 83 VAL A O 1
ATOM 669 N N . LEU A 1 84 ? -2.112 39.326 12.368 1.00 17.33 84 LEU A N 1
ATOM 670 C CA . LEU A 1 84 ? -1.867 40.689 11.817 1.00 16.70 84 LEU A CA 1
ATOM 671 C C . LEU A 1 84 ? -3.169 41.407 11.474 1.00 18.78 84 LEU A C 1
ATOM 672 O O . LEU A 1 84 ? -3.295 42.639 11.734 1.00 19.37 84 LEU A O 1
ATOM 677 N N . ARG A 1 85 ? -4.159 40.685 10.886 1.00 18.68 85 ARG A N 1
ATOM 678 C CA A ARG A 1 85 ? -5.460 41.281 10.621 0.50 18.92 85 ARG A CA 1
ATOM 679 C CA B ARG A 1 85 ? -5.467 41.268 10.625 0.50 18.96 85 ARG A CA 1
ATOM 680 C C . ARG A 1 85 ? -6.103 41.686 11.947 1.00 18.30 85 ARG A C 1
ATOM 681 O O . ARG A 1 85 ? -6.690 42.769 12.083 1.00 18.34 85 ARG A O 1
ATOM 696 N N . LEU A 1 86 ? -6.001 40.838 12.948 1.00 17.07 86 LEU A N 1
ATOM 697 C CA . LEU A 1 86 ? -6.643 41.175 14.223 1.00 17.17 86 LEU A CA 1
ATOM 698 C C . LEU A 1 86 ? -5.939 42.411 14.838 1.00 17.66 86 LEU A C 1
ATOM 699 O O . LEU A 1 86 ? -6.553 43.414 15.305 1.00 16.63 86 LEU A O 1
ATOM 704 N N . ALA A 1 87 ? -4.625 42.375 14.800 1.00 18.85 87 ALA A N 1
ATOM 705 C CA . ALA A 1 87 ? -3.888 43.576 15.268 1.00 19.95 87 ALA A CA 1
ATOM 706 C C . ALA A 1 87 ? -4.380 44.865 14.589 1.00 20.63 87 ALA A C 1
ATOM 707 O O . ALA A 1 87 ? -4.626 45.873 15.252 1.00 20.72 87 ALA A O 1
ATOM 709 N N . LYS A 1 88 ? -4.515 44.816 13.255 1.00 23.28 88 LYS A N 1
ATOM 710 C CA . LYS A 1 88 ? -5.009 45.986 12.493 1.00 21.05 88 LYS A CA 1
ATOM 711 C C . LYS A 1 88 ? -6.400 46.409 12.842 1.00 21.32 88 LYS A C 1
ATOM 712 O O . LYS A 1 88 ? -6.639 47.651 12.940 1.00 19.28 88 LYS A O 1
ATOM 718 N N . LYS A 1 89 ? -7.367 45.436 12.984 1.00 18.52 89 LYS A N 1
ATOM 719 C CA . LYS A 1 89 ? -8.683 45.786 13.483 1.00 19.46 89 LYS A CA 1
ATOM 720 C C . LYS A 1 89 ? -8.615 46.539 14.792 1.00 20.83 89 LYS A C 1
ATOM 721 O O . LYS A 1 89 ? -9.194 47.619 14.888 1.00 25.78 89 LYS A O 1
ATOM 727 N N . LEU A 1 90 ? -7.858 46.040 15.763 1.00 18.27 90 LEU A N 1
ATOM 728 C CA . LEU A 1 90 ? -7.775 46.718 17.033 1.00 18.63 90 LEU A CA 1
ATOM 729 C C . LEU A 1 90 ? -7.144 48.099 16.907 1.00 20.82 90 LEU A C 1
ATOM 730 O O . LEU A 1 90 ? -7.608 48.992 17.580 1.00 18.44 90 LEU A O 1
ATOM 735 N N . ILE A 1 91 ? -6.074 48.239 16.102 1.00 20.74 91 ILE A N 1
ATOM 736 C CA . ILE A 1 91 ? -5.394 49.524 15.930 1.00 20.88 91 ILE A CA 1
ATOM 737 C C . ILE A 1 91 ? -6.390 50.545 15.282 1.00 22.83 91 ILE A C 1
ATOM 738 O O . ILE A 1 91 ? -6.515 51.643 15.740 1.00 23.24 91 ILE A O 1
ATOM 743 N N . ASP A 1 92 ? -7.104 50.142 14.249 1.00 20.03 92 ASP A N 1
ATOM 744 C CA . ASP A 1 92 ? -7.972 51.019 13.517 1.00 23.49 92 ASP A CA 1
ATOM 745 C C . ASP A 1 92 ? -9.077 51.419 14.392 1.00 24.75 92 ASP A C 1
ATOM 746 O O . ASP A 1 92 ? -9.565 52.474 14.211 1.00 23.48 92 ASP A O 1
ATOM 751 N N . ALA A 1 93 ? -9.522 50.549 15.306 1.00 26.26 93 ALA A N 1
ATOM 752 C CA . ALA A 1 93 ? -10.640 50.944 16.134 1.00 21.13 93 ALA A CA 1
ATOM 753 C C . ALA A 1 93 ? -10.330 51.638 17.481 1.00 21.53 93 ALA A C 1
ATOM 754 O O . ALA A 1 93 ? -11.284 52.062 18.215 1.00 25.33 93 ALA A O 1
ATOM 756 N N . THR A 1 94 ? -9.074 51.746 17.880 1.00 19.14 94 THR A N 1
ATOM 757 C CA . THR A 1 94 ? -8.834 52.288 19.233 1.00 21.62 94 THR A CA 1
ATOM 758 C C . THR A 1 94 ? -7.729 53.346 19.184 1.00 23.10 94 THR A C 1
ATOM 759 O O . THR A 1 94 ? -7.115 53.538 18.121 1.00 22.21 94 THR A O 1
ATOM 763 N N . PHE A 1 95 ? -7.393 53.956 20.329 1.00 22.49 95 PHE A N 1
ATOM 764 C CA . PHE A 1 95 ? -6.232 54.828 20.409 1.00 20.91 95 PHE A CA 1
ATOM 765 C C . PHE A 1 95 ? -4.907 54.038 20.156 1.00 22.67 95 PHE A C 1
ATOM 766 O O . PHE A 1 95 ? -3.849 54.667 20.061 1.00 20.57 95 PHE A O 1
ATOM 774 N N . ALA A 1 96 ? -4.926 52.680 20.131 1.00 19.51 96 ALA A N 1
ATOM 775 C CA . ALA A 1 96 ? -3.676 51.911 20.014 1.00 21.52 96 ALA A CA 1
ATOM 776 C C . ALA A 1 96 ? -2.976 52.115 18.652 1.00 22.74 96 ALA A C 1
ATOM 777 O O . ALA A 1 96 ? -3.657 52.377 17.638 1.00 24.20 96 ALA A O 1
ATOM 779 N N . ASP A 1 97 ? -1.654 51.969 18.629 1.00 21.31 97 ASP A N 1
ATOM 780 C CA . ASP A 1 97 ? -0.869 51.910 17.412 1.00 21.29 97 ASP A CA 1
ATOM 781 C C . ASP A 1 97 ? -0.232 50.556 17.294 1.00 22.20 97 ASP A C 1
ATOM 782 O O . ASP A 1 97 ? 0.236 50.193 16.214 1.00 23.47 97 ASP A O 1
ATOM 787 N N . ARG A 1 98 ? -0.073 49.834 18.403 1.00 21.71 98 ARG A N 1
ATOM 788 C CA . ARG A 1 98 ? 0.587 48.537 18.347 1.00 20.90 98 ARG A CA 1
ATOM 789 C C . ARG A 1 98 ? -0.053 47.576 19.319 1.00 23.67 98 ARG A C 1
ATOM 790 O O . ARG A 1 98 ? -0.653 48.050 20.236 1.00 21.95 98 ARG A O 1
ATOM 798 N N . VAL A 1 99 ? 0.130 46.253 19.144 1.00 18.23 99 VAL A N 1
ATOM 799 C CA . VAL A 1 99 ? -0.527 45.270 19.956 1.00 18.77 99 VAL A CA 1
ATOM 800 C C . VAL A 1 99 ? 0.451 44.129 20.314 1.00 18.63 99 VAL A C 1
ATOM 801 O O . VAL A 1 99 ? 1.376 43.783 19.497 1.00 17.22 99 VAL A O 1
ATOM 805 N N . PHE A 1 100 ? 0.299 43.594 21.541 1.00 16.98 100 PHE A N 1
ATOM 806 C CA . PHE A 1 100 ? 0.898 42.294 21.938 1.00 16.81 100 PHE A CA 1
ATOM 807 C C . PHE A 1 100 ? -0.265 41.290 22.214 1.00 18.30 100 PHE A C 1
ATOM 808 O O . PHE A 1 100 ? -1.274 41.710 22.817 1.00 21.71 100 PHE A O 1
ATOM 816 N N . PHE A 1 101 ? -0.161 39.995 21.839 1.00 16.49 101 PHE A N 1
ATOM 817 C CA . PHE A 1 101 ? -1.218 39.022 22.152 1.00 14.26 101 PHE A CA 1
ATOM 818 C C . PHE A 1 101 ? -0.729 37.941 23.154 1.00 15.71 101 PHE A C 1
ATOM 819 O O . PHE A 1 101 ? 0.463 37.462 23.101 1.00 14.87 101 PHE A O 1
ATOM 827 N N . CYS A 1 102 ? -1.664 37.508 24.012 1.00 14.98 102 CYS A N 1
ATOM 828 C CA . CYS A 1 102 ? -1.365 36.551 25.027 1.00 15.60 102 CYS A CA 1
ATOM 829 C C . CYS A 1 102 ? -2.601 35.726 25.228 1.00 15.55 102 CYS A C 1
ATOM 830 O O . CYS A 1 102 ? -3.425 35.671 24.349 1.00 16.27 102 CYS A O 1
ATOM 833 N N . ASN A 1 103 ? -2.752 35.067 26.353 1.00 15.19 103 ASN A N 1
ATOM 834 C CA . ASN A 1 103 ? -3.790 34.031 26.413 1.00 16.82 103 ASN A CA 1
ATOM 835 C C . ASN A 1 103 ? -4.804 34.221 27.533 1.00 18.48 103 ASN A C 1
ATOM 836 O O . ASN A 1 103 ? -5.682 33.355 27.712 1.00 18.27 103 ASN A O 1
ATOM 841 N N . SER A 1 104 ? -4.649 35.279 28.348 1.00 15.51 104 SER A N 1
ATOM 842 C CA . SER A 1 104 ? -5.576 35.520 29.467 1.00 14.04 104 SER A CA 1
ATOM 843 C C . SER A 1 104 ? -5.534 36.971 29.871 1.00 13.36 104 SER A C 1
ATOM 844 O O . SER A 1 104 ? -4.590 37.691 29.507 1.00 14.60 104 SER A O 1
ATOM 847 N N . GLY A 1 105 ? -6.498 37.432 30.658 1.00 13.41 105 GLY A N 1
ATOM 848 C CA . GLY A 1 105 ? -6.474 38.838 31.094 1.00 14.93 105 GLY A CA 1
ATOM 849 C C . GLY A 1 105 ? -5.313 39.056 32.075 1.00 15.82 105 GLY A C 1
ATOM 850 O O . GLY A 1 105 ? -4.636 40.081 31.984 1.00 13.43 105 GLY A O 1
ATOM 851 N N . ALA A 1 106 ? -4.981 38.039 32.899 1.00 13.22 106 ALA A N 1
ATOM 852 C CA . ALA A 1 106 ? -3.768 38.236 33.705 1.00 15.33 106 ALA A CA 1
ATOM 853 C C . ALA A 1 106 ? -2.477 38.418 32.832 1.00 15.41 106 ALA A C 1
ATOM 854 O O . ALA A 1 106 ? -1.621 39.323 33.138 1.00 15.03 106 ALA A O 1
ATOM 856 N N . GLU A 1 107 ? -2.322 37.621 31.767 1.00 13.71 107 GLU A N 1
ATOM 857 C CA . GLU A 1 107 ? -1.101 37.713 30.978 1.00 14.09 107 GLU A CA 1
ATOM 858 C C . GLU A 1 107 ? -1.131 39.116 30.352 1.00 15.62 107 GLU A C 1
ATOM 859 O O . GLU A 1 107 ? -0.059 39.740 30.172 1.00 17.17 107 GLU A O 1
ATOM 865 N N . ALA A 1 108 ? -2.356 39.652 30.062 1.00 14.62 108 ALA A N 1
ATOM 866 C CA . ALA A 1 108 ? -2.391 40.964 29.439 1.00 13.65 108 ALA A CA 1
ATOM 867 C C . ALA A 1 108 ? -1.922 42.021 30.410 1.00 13.71 108 ALA A C 1
ATOM 868 O O . ALA A 1 108 ? -1.201 42.916 30.020 1.00 14.12 108 ALA A O 1
ATOM 870 N N . ASN A 1 109 ? -2.410 41.958 31.653 1.00 13.60 109 ASN A N 1
ATOM 871 C CA . ASN A 1 109 ? -2.016 42.865 32.711 1.00 14.74 109 ASN A CA 1
ATOM 872 C C . ASN A 1 109 ? -0.535 42.685 33.095 1.00 14.67 109 ASN A C 1
ATOM 873 O O . ASN A 1 109 ? 0.128 43.653 33.327 1.00 14.09 109 ASN A O 1
ATOM 878 N N . GLU A 1 110 ? 0.001 41.452 33.063 1.00 14.27 110 GLU A N 1
ATOM 879 C CA . GLU A 1 110 ? 1.442 41.278 33.265 1.00 15.47 110 GLU A CA 1
ATOM 880 C C . GLU A 1 110 ? 2.211 42.113 32.222 1.00 16.66 110 GLU A C 1
ATOM 881 O O . GLU A 1 110 ? 3.103 42.925 32.571 1.00 18.34 110 GLU A O 1
ATOM 887 N N . ALA A 1 111 ? 1.823 41.972 30.971 1.00 14.52 111 ALA A N 1
ATOM 888 C CA . ALA A 1 111 ? 2.491 42.671 29.878 1.00 14.30 111 ALA A CA 1
ATOM 889 C C . ALA A 1 111 ? 2.430 44.157 30.127 1.00 14.32 111 ALA A C 1
ATOM 890 O O . ALA A 1 111 ? 3.432 44.865 29.940 1.00 15.34 111 ALA A O 1
ATOM 892 N N . ALA A 1 112 ? 1.268 44.663 30.530 1.00 15.01 112 ALA A N 1
ATOM 893 C CA . ALA A 1 112 ? 1.122 46.093 30.671 1.00 15.67 112 ALA A CA 1
ATOM 894 C C . ALA A 1 112 ? 1.984 46.677 31.833 1.00 17.51 112 ALA A C 1
ATOM 895 O O . ALA A 1 112 ? 2.694 47.721 31.703 1.00 19.57 112 ALA A O 1
ATOM 897 N N . LEU A 1 113 ? 1.914 46.003 32.970 1.00 16.77 113 LEU A N 1
ATOM 898 C CA . LEU A 1 113 ? 2.715 46.414 34.139 1.00 19.71 113 LEU A CA 1
ATOM 899 C C . LEU A 1 113 ? 4.209 46.283 33.888 1.00 18.24 113 LEU A C 1
ATOM 900 O O . LEU A 1 113 ? 4.990 47.185 34.271 1.00 20.54 113 LEU A O 1
ATOM 905 N N . LYS A 1 114 ? 4.614 45.223 33.202 1.00 16.77 114 LYS A N 1
ATOM 906 C CA . LYS A 1 114 ? 6.006 45.120 32.776 1.00 19.87 114 LYS A CA 1
ATOM 907 C C . LYS A 1 114 ? 6.471 46.277 31.887 1.00 20.02 114 LYS A C 1
ATOM 908 O O . LYS A 1 114 ? 7.544 46.887 32.124 1.00 20.67 114 LYS A O 1
ATOM 914 N N . LEU A 1 115 ? 5.617 46.645 30.944 1.00 19.28 115 LEU A N 1
ATOM 915 C CA . LEU A 1 115 ? 5.947 47.681 30.017 1.00 20.74 115 LEU A CA 1
ATOM 916 C C . LEU A 1 115 ? 6.147 48.984 30.797 1.00 19.46 115 LEU A C 1
ATOM 917 O O . LEU A 1 115 ? 7.136 49.673 30.572 1.00 18.20 115 LEU A O 1
ATOM 922 N N . ALA A 1 116 ? 5.265 49.268 31.741 1.00 20.97 116 ALA A N 1
ATOM 923 C CA . ALA A 1 116 ? 5.306 50.560 32.448 1.00 21.27 116 ALA A CA 1
ATOM 924 C C . ALA A 1 116 ? 6.517 50.586 33.318 1.00 21.75 116 ALA A C 1
ATOM 925 O O . ALA A 1 116 ? 7.150 51.645 33.456 1.00 19.07 116 ALA A O 1
ATOM 927 N N . ARG A 1 117 ? 6.886 49.417 33.898 1.00 21.46 117 ARG A N 1
ATOM 928 C CA . ARG A 1 117 ? 8.167 49.330 34.545 1.00 19.31 117 ARG A CA 1
ATOM 929 C C . ARG A 1 117 ? 9.409 49.646 33.708 1.00 22.80 117 ARG A C 1
ATOM 930 O O . ARG A 1 117 ? 10.288 50.417 34.129 1.00 21.83 117 ARG A O 1
ATOM 938 N N . LYS A 1 118 ? 9.479 49.082 32.528 1.00 20.02 118 LYS A N 1
ATOM 939 C CA . LYS A 1 118 ? 10.656 49.238 31.758 1.00 22.44 118 LYS A CA 1
ATOM 940 C C . LYS A 1 118 ? 10.700 50.638 31.224 1.00 21.96 118 LYS A C 1
ATOM 941 O O . LYS A 1 118 ? 11.781 51.176 31.124 1.00 22.96 118 LYS A O 1
ATOM 947 N N . PHE A 1 119 ? 9.540 51.200 30.878 1.00 23.65 119 PHE A N 1
ATOM 948 C CA . PHE A 1 119 ? 9.444 52.493 30.285 1.00 27.88 119 PHE A CA 1
ATOM 949 C C . PHE A 1 119 ? 10.025 53.513 31.262 1.00 27.60 119 PHE A C 1
ATOM 950 O O . PHE A 1 119 ? 10.840 54.321 30.908 1.00 26.07 119 PHE A O 1
ATOM 958 N N . ALA A 1 120 ? 9.551 53.475 32.494 1.00 29.17 120 ALA A N 1
ATOM 959 C CA . ALA A 1 120 ? 9.980 54.415 33.516 1.00 28.23 120 ALA A CA 1
ATOM 960 C C . ALA A 1 120 ? 11.491 54.227 33.810 1.00 27.50 120 ALA A C 1
ATOM 961 O O . ALA A 1 120 ? 12.244 55.226 33.768 1.00 27.39 120 ALA A O 1
ATOM 963 N N . HIS A 1 121 ? 11.912 52.981 34.054 1.00 23.99 121 HIS A N 1
ATOM 964 C CA . HIS A 1 121 ? 13.318 52.605 34.239 1.00 26.86 121 HIS A CA 1
ATOM 965 C C . HIS A 1 121 ? 14.191 53.118 33.140 1.00 26.12 121 HIS A C 1
ATOM 966 O O . HIS A 1 121 ? 15.238 53.720 33.390 1.00 27.30 121 HIS A O 1
ATOM 973 N N . ASP A 1 122 ? 13.761 52.957 31.896 1.00 26.58 122 ASP A N 1
ATOM 974 C CA . ASP A 1 122 ? 14.653 53.302 30.778 1.00 25.16 122 ASP A CA 1
ATOM 975 C C . ASP A 1 122 ? 14.754 54.802 30.687 1.00 25.97 122 ASP A C 1
ATOM 976 O O . ASP A 1 122 ? 15.816 55.255 30.263 1.00 23.83 122 ASP A O 1
ATOM 981 N N . ARG A 1 123 ? 13.669 55.543 31.000 1.00 24.79 123 ARG A N 1
ATOM 982 C CA . ARG A 1 123 ? 13.673 56.997 30.812 1.00 24.43 123 ARG A CA 1
ATOM 983 C C . ARG A 1 123 ? 14.056 57.845 32.054 1.00 26.95 123 ARG A C 1
ATOM 984 O O . ARG A 1 123 ? 14.608 58.959 31.935 1.00 28.84 123 ARG A O 1
ATOM 992 N N . TYR A 1 124 ? 13.819 57.308 33.237 1.00 25.31 124 TYR A N 1
ATOM 993 C CA . TYR A 1 124 ? 14.039 58.044 34.451 1.00 23.54 124 TYR A CA 1
ATOM 994 C C . TYR A 1 124 ? 15.059 57.396 35.375 1.00 27.65 124 TYR A C 1
ATOM 995 O O . TYR A 1 124 ? 15.805 58.119 36.042 1.00 28.11 124 TYR A O 1
ATOM 1004 N N . GLY A 1 125 ? 15.123 56.067 35.401 1.00 21.52 125 GLY A N 1
ATOM 1005 C CA . GLY A 1 125 ? 15.930 55.419 36.382 1.00 25.30 125 GLY A CA 1
ATOM 1006 C C . GLY A 1 125 ? 15.211 54.280 37.118 1.00 27.70 125 GLY A C 1
ATOM 1007 O O . GLY A 1 125 ? 14.009 54.221 37.201 1.00 28.38 125 GLY A O 1
ATOM 1008 N N . SER A 1 126 ? 16.025 53.391 37.642 1.00 31.13 126 SER A N 1
ATOM 1009 C CA . SER A 1 126 ? 15.692 52.182 38.386 1.00 30.84 126 SER A CA 1
ATOM 1010 C C . SER A 1 126 ? 14.665 52.351 39.490 1.00 33.63 126 SER A C 1
ATOM 1011 O O . SER A 1 126 ? 14.009 51.405 39.889 1.00 34.99 126 SER A O 1
ATOM 1014 N N . HIS A 1 127 ? 14.561 53.569 39.999 1.00 30.28 127 HIS A N 1
ATOM 1015 C CA . HIS A 1 127 ? 13.893 53.865 41.237 1.00 26.59 127 HIS A CA 1
ATOM 1016 C C . HIS A 1 127 ? 12.474 54.275 40.980 1.00 30.36 127 HIS A C 1
ATOM 1017 O O . HIS A 1 127 ? 11.693 54.444 41.926 1.00 26.76 127 HIS A O 1
ATOM 1024 N N . LYS A 1 128 ? 12.118 54.578 39.730 1.00 28.57 128 LYS A N 1
ATOM 1025 C CA . LYS A 1 128 ? 10.758 54.991 39.492 1.00 26.31 128 LYS A CA 1
ATOM 1026 C C . LYS A 1 128 ? 9.905 53.689 39.171 1.00 26.91 128 LYS A C 1
ATOM 1027 O O . LYS A 1 128 ? 9.714 53.342 38.011 1.00 25.35 128 LYS A O 1
ATOM 1033 N N . SER A 1 129 ? 9.444 52.956 40.210 1.00 26.06 129 SER A N 1
ATOM 1034 C CA . SER A 1 129 ? 8.887 51.597 40.028 1.00 25.37 129 SER A CA 1
ATOM 1035 C C . SER A 1 129 ? 7.459 51.434 40.575 1.00 27.04 129 SER A C 1
ATOM 1036 O O . SER A 1 129 ? 6.896 50.312 40.525 1.00 29.26 129 SER A O 1
ATOM 1039 N N . GLY A 1 130 ? 6.870 52.528 41.087 1.00 24.61 130 GLY A N 1
ATOM 1040 C CA . GLY A 1 130 ? 5.658 52.452 41.894 1.00 21.38 130 GLY A CA 1
ATOM 1041 C C . GLY A 1 130 ? 4.412 52.109 41.067 1.00 21.63 130 GLY A C 1
ATOM 1042 O O . GLY A 1 130 ? 4.176 52.698 40.012 1.00 21.87 130 GLY A O 1
ATOM 1043 N N . ILE A 1 131 ? 3.611 51.149 41.539 1.00 21.00 131 ILE A N 1
ATOM 1044 C CA . ILE A 1 131 ? 2.317 50.894 40.931 1.00 20.53 131 ILE A CA 1
ATOM 1045 C C . ILE A 1 131 ? 1.215 51.361 41.900 1.00 21.62 131 ILE A C 1
ATOM 1046 O O . ILE A 1 131 ? 1.209 51.021 43.099 1.00 21.44 131 ILE A O 1
ATOM 1051 N N . VAL A 1 132 ? 0.298 52.165 41.381 1.00 19.56 132 VAL A N 1
ATOM 1052 C CA . VAL A 1 132 ? -0.874 52.492 42.165 1.00 20.41 132 VAL A CA 1
ATOM 1053 C C . VAL A 1 132 ? -2.060 51.736 41.538 1.00 19.90 132 VAL A C 1
ATOM 1054 O O . VAL A 1 132 ? -2.230 51.765 40.321 1.00 23.44 132 VAL A O 1
ATOM 1058 N N . ALA A 1 133 ? -2.818 51.030 42.344 1.00 18.67 133 ALA A N 1
ATOM 1059 C CA . ALA A 1 133 ? -4.013 50.268 41.894 1.00 19.29 133 ALA A CA 1
ATOM 1060 C C . ALA A 1 133 ? -5.079 50.699 42.918 1.00 20.24 133 ALA A C 1
ATOM 1061 O O . ALA A 1 133 ? -4.814 51.599 43.728 1.00 23.24 133 ALA A O 1
ATOM 1063 N N . PHE A 1 134 ? -6.236 50.056 42.939 1.00 21.78 134 PHE A N 1
ATOM 1064 C CA . PHE A 1 134 ? -7.398 50.489 43.736 1.00 21.97 134 PHE A CA 1
ATOM 1065 C C . PHE A 1 134 ? -7.966 49.331 44.488 1.00 22.98 134 PHE A C 1
ATOM 1066 O O . PHE A 1 134 ? -8.041 48.237 43.944 1.00 21.35 134 PHE A O 1
ATOM 1074 N N . LYS A 1 135 ? -8.371 49.612 45.735 1.00 22.67 135 LYS A N 1
ATOM 1075 C CA . LYS A 1 135 ? -8.913 48.622 46.619 1.00 23.80 135 LYS A CA 1
ATOM 1076 C C . LYS A 1 135 ? -10.083 48.027 45.927 1.00 21.57 135 LYS A C 1
ATOM 1077 O O . LYS A 1 135 ? -10.836 48.731 45.287 1.00 19.65 135 LYS A O 1
ATOM 1083 N N . ASN A 1 136 ? -10.255 46.715 46.117 1.00 24.16 136 ASN A N 1
ATOM 1084 C CA . ASN A 1 136 ? -11.340 45.916 45.536 1.00 19.73 136 ASN A CA 1
ATOM 1085 C C . ASN A 1 136 ? -11.137 45.626 44.032 1.00 22.30 136 ASN A C 1
ATOM 1086 O O . ASN A 1 136 ? -11.944 44.894 43.450 1.00 21.17 136 ASN A O 1
ATOM 1091 N N . ALA A 1 137 ? -10.104 46.216 43.407 1.00 19.02 137 ALA A N 1
ATOM 1092 C CA . ALA A 1 137 ? -9.771 45.877 42.022 1.00 20.31 137 ALA A CA 1
ATOM 1093 C C . ALA A 1 137 ? -9.542 44.387 41.841 1.00 19.36 137 ALA A C 1
ATOM 1094 O O . ALA A 1 137 ? -9.134 43.672 42.776 1.00 22.84 137 ALA A O 1
ATOM 1096 N N . PHE A 1 138 ? -9.751 43.911 40.626 1.00 19.32 138 PHE A N 1
ATOM 1097 C CA . PHE A 1 138 ? -9.311 42.520 40.343 1.00 20.79 138 PHE A CA 1
ATOM 1098 C C . PHE A 1 138 ? -8.574 42.581 38.986 1.00 21.09 138 PHE A C 1
ATOM 1099 O O . PHE A 1 138 ? -9.129 43.153 38.038 1.00 23.03 138 PHE A O 1
ATOM 1107 N N . HIS A 1 139 ? -7.364 42.031 38.904 1.00 18.01 139 HIS A N 1
ATOM 1108 C CA . HIS A 1 139 ? -6.509 42.149 37.695 1.00 18.61 139 HIS A CA 1
ATOM 1109 C C . HIS A 1 139 ? -5.868 40.828 37.358 1.00 18.59 139 HIS A C 1
ATOM 1110 O O . HIS A 1 139 ? -5.080 40.752 36.417 1.00 17.08 139 HIS A O 1
ATOM 1117 N N . GLY A 1 140 ? -6.222 39.780 38.105 1.00 18.19 140 GLY A N 1
ATOM 1118 C CA . GLY A 1 140 ? -5.851 38.416 37.751 1.00 16.05 140 GLY A CA 1
ATOM 1119 C C . GLY A 1 140 ? -5.189 37.691 38.884 1.00 15.83 140 GLY A C 1
ATOM 1120 O O . GLY A 1 140 ? -5.107 38.255 39.957 1.00 16.75 140 GLY A O 1
ATOM 1121 N N . ARG A 1 141 ? -4.611 36.512 38.615 1.00 18.24 141 ARG A N 1
ATOM 1122 C CA . ARG A 1 141 ? -4.164 35.591 39.683 1.00 19.18 141 ARG A CA 1
ATOM 1123 C C . ARG A 1 141 ? -2.671 35.208 39.692 1.00 20.15 141 ARG A C 1
ATOM 1124 O O . ARG A 1 141 ? -2.238 34.443 40.587 1.00 20.07 141 ARG A O 1
ATOM 1132 N N . THR A 1 142 ? -1.890 35.718 38.728 1.00 19.91 142 THR A N 1
ATOM 1133 C CA . THR A 1 142 ? -0.402 35.609 38.770 1.00 19.46 142 THR A CA 1
ATOM 1134 C C . THR A 1 142 ? 0.038 36.463 39.986 1.00 19.85 142 THR A C 1
ATOM 1135 O O . THR A 1 142 ? -0.701 37.324 40.415 1.00 22.74 142 THR A O 1
ATOM 1139 N N . LEU A 1 143 ? 1.159 36.136 40.597 1.00 18.92 143 LEU A N 1
ATOM 1140 C CA . LEU A 1 143 ? 1.617 36.799 41.814 1.00 17.67 143 LEU A CA 1
ATOM 1141 C C . LEU A 1 143 ? 1.606 38.302 41.527 1.00 18.79 143 LEU A C 1
ATOM 1142 O O . LEU A 1 143 ? 0.992 39.063 42.225 1.00 18.43 143 LEU A O 1
ATOM 1147 N N . PHE A 1 144 ? 2.129 38.733 40.400 1.00 17.59 144 PHE A N 1
ATOM 1148 C CA . PHE A 1 144 ? 2.193 40.192 40.179 1.00 17.23 144 PHE A CA 1
ATOM 1149 C C . PHE A 1 144 ? 0.783 40.787 40.065 1.00 17.79 144 PHE A C 1
ATOM 1150 O O . PHE A 1 144 ? 0.513 41.861 40.584 1.00 17.68 144 PHE A O 1
ATOM 1158 N N . THR A 1 145 ? -0.135 40.107 39.351 1.00 19.69 145 THR A N 1
ATOM 1159 C CA . THR A 1 145 ? -1.413 40.730 39.049 1.00 16.99 145 THR A CA 1
ATOM 1160 C C . THR A 1 145 ? -2.304 40.647 40.301 1.00 18.05 145 THR A C 1
ATOM 1161 O O . THR A 1 145 ? -3.178 41.581 40.584 1.00 16.34 145 THR A O 1
ATOM 1165 N N . VAL A 1 146 ? -2.160 39.545 41.054 1.00 18.33 146 VAL A N 1
ATOM 1166 C CA . VAL A 1 146 ? -2.986 39.408 42.286 1.00 18.01 146 VAL A CA 1
ATOM 1167 C C . VAL A 1 146 ? -2.467 40.387 43.372 1.00 18.63 146 VAL A C 1
ATOM 1168 O O . VAL A 1 146 ? -3.203 40.801 44.239 1.00 18.52 146 VAL A O 1
ATOM 1172 N N . SER A 1 147 ? -1.208 40.806 43.286 1.00 20.97 147 SER A N 1
ATOM 1173 C CA . SER A 1 147 ? -0.677 41.856 44.171 1.00 20.13 147 SER A CA 1
ATOM 1174 C C . SER A 1 147 ? -1.115 43.203 43.715 1.00 19.73 147 SER A C 1
ATOM 1175 O O . SER A 1 147 ? -1.177 44.168 44.515 1.00 20.21 147 SER A O 1
ATOM 1178 N N . ALA A 1 148 ? -1.382 43.339 42.414 1.00 20.27 148 ALA A N 1
ATOM 1179 C CA . ALA A 1 148 ? -1.928 44.615 41.946 1.00 22.40 148 ALA A CA 1
ATOM 1180 C C . ALA A 1 148 ? -3.401 44.722 42.301 1.00 20.67 148 ALA A C 1
ATOM 1181 O O . ALA A 1 148 ? -3.948 45.818 42.522 1.00 21.26 148 ALA A O 1
ATOM 1183 N N . GLY A 1 149 ? -4.034 43.566 42.329 1.00 20.20 149 GLY A N 1
ATOM 1184 C CA . GLY A 1 149 ? -5.416 43.446 42.774 1.00 22.95 149 GLY A CA 1
ATOM 1185 C C . GLY A 1 149 ? -5.589 44.050 44.174 1.00 26.54 149 GLY A C 1
ATOM 1186 O O . GLY A 1 149 ? -4.706 43.979 44.975 1.00 25.86 149 GLY A O 1
ATOM 1187 N N . GLY A 1 150 ? -6.721 44.684 44.462 1.00 31.85 150 GLY A N 1
ATOM 1188 C CA . GLY A 1 150 ? -6.948 45.221 45.808 1.00 29.81 150 GLY A CA 1
ATOM 1189 C C . GLY A 1 150 ? -7.770 44.385 46.782 1.00 29.91 150 GLY A C 1
ATOM 1190 O O . GLY A 1 150 ? -8.645 44.931 47.492 1.00 23.72 150 GLY A O 1
ATOM 1191 N N . GLN A 1 151 ? -7.516 43.077 46.809 1.00 27.04 151 GLN A N 1
ATOM 1192 C CA . GLN A 1 151 ? -8.153 42.193 47.774 1.00 31.86 151 GLN A CA 1
ATOM 1193 C C . GLN A 1 151 ? -7.054 41.400 48.469 1.00 29.91 151 GLN A C 1
ATOM 1194 O O . GLN A 1 151 ? -6.682 40.344 47.939 1.00 32.83 151 GLN A O 1
ATOM 1200 N N . PRO A 1 152 ? -6.502 41.919 49.618 1.00 25.99 152 PRO A N 1
ATOM 1201 C CA . PRO A 1 152 ? -5.364 41.259 50.277 1.00 27.08 152 PRO A CA 1
ATOM 1202 C C . PRO A 1 152 ? -5.599 39.784 50.603 1.00 24.47 152 PRO A C 1
ATOM 1203 O O . PRO A 1 152 ? -4.666 38.998 50.596 1.00 27.59 152 PRO A O 1
ATOM 1207 N N . ALA A 1 153 ? -6.842 39.379 50.804 1.00 24.04 153 ALA A N 1
ATOM 1208 C CA . ALA A 1 153 ? -7.146 37.999 51.091 1.00 25.29 153 ALA A CA 1
ATOM 1209 C C . ALA A 1 153 ? -6.694 37.026 49.977 1.00 25.72 153 ALA A C 1
ATOM 1210 O O . ALA A 1 153 ? -6.361 35.917 50.291 1.00 29.11 153 ALA A O 1
ATOM 1212 N N . TYR A 1 154 ? -6.614 37.455 48.711 1.00 27.24 154 TYR A N 1
ATOM 1213 C CA . TYR A 1 154 ? -6.124 36.572 47.582 1.00 27.44 154 TYR A CA 1
ATOM 1214 C C . TYR A 1 154 ? -4.628 36.563 47.284 1.00 27.18 154 TYR A C 1
ATOM 1215 O O . TYR A 1 154 ? -4.160 35.729 46.491 1.00 25.89 154 TYR A O 1
ATOM 1224 N N . SER A 1 155 ? -3.904 37.531 47.877 1.00 24.79 155 SER A N 1
ATOM 1225 C CA . SER A 1 155 ? -2.430 37.668 47.788 1.00 27.34 155 SER A CA 1
ATOM 1226 C C . SER A 1 155 ? -1.632 37.225 49.033 1.00 27.34 155 SER A C 1
ATOM 1227 O O . SER A 1 155 ? -0.553 36.681 48.859 1.00 30.64 155 SER A O 1
ATOM 1230 N N . GLN A 1 156 ? -2.143 37.421 50.249 1.00 25.96 156 GLN A N 1
ATOM 1231 C CA . GLN A 1 156 ? -1.333 37.231 51.506 1.00 27.67 156 GLN A CA 1
ATOM 1232 C C . GLN A 1 156 ? -0.590 35.910 51.645 1.00 27.23 156 GLN A C 1
ATOM 1233 O O . GLN A 1 156 ? 0.485 35.874 52.222 1.00 26.62 156 GLN A O 1
ATOM 1239 N N . ASP A 1 157 ? -1.229 34.822 51.236 1.00 21.88 157 ASP A N 1
ATOM 1240 C CA . ASP A 1 157 ? -0.707 33.533 51.452 1.00 22.64 157 ASP A CA 1
ATOM 1241 C C . ASP A 1 157 ? 0.549 33.327 50.653 1.00 21.86 157 ASP A C 1
ATOM 1242 O O . ASP A 1 157 ? 1.248 32.347 50.869 1.00 21.30 157 ASP A O 1
ATOM 1247 N N . PHE A 1 158 ? 0.820 34.198 49.684 1.00 20.75 158 PHE A N 1
ATOM 1248 C CA . PHE A 1 158 ? 1.864 33.869 48.638 1.00 20.84 158 PHE A CA 1
ATOM 1249 C C . PHE A 1 158 ? 3.090 34.797 48.687 1.00 23.99 158 PHE A C 1
ATOM 1250 O O . PHE A 1 158 ? 3.975 34.719 47.828 1.00 23.35 158 PHE A O 1
ATOM 1258 N N . ALA A 1 159 ? 3.108 35.654 49.725 1.00 25.91 159 ALA A N 1
ATOM 1259 C CA . ALA A 1 159 ? 4.226 36.557 50.118 1.00 26.78 159 ALA A CA 1
ATOM 1260 C C . ALA A 1 159 ? 5.598 35.822 50.235 1.00 27.33 159 ALA A C 1
ATOM 1261 O O . ALA A 1 159 ? 5.630 34.648 50.603 1.00 28.57 159 ALA A O 1
ATOM 1263 N N . PRO A 1 160 ? 6.720 36.529 49.991 1.00 26.64 160 PRO A N 1
ATOM 1264 C CA . PRO A 1 160 ? 6.704 37.961 49.678 1.00 26.35 160 PRO A CA 1
ATOM 1265 C C . PRO A 1 160 ? 6.198 38.309 48.254 1.00 25.64 160 PRO A C 1
ATOM 1266 O O . PRO A 1 160 ? 6.503 37.625 47.285 1.00 26.72 160 PRO A O 1
ATOM 1270 N N . LEU A 1 161 ? 5.392 39.358 48.213 1.00 23.30 161 LEU A N 1
ATOM 1271 C CA . LEU A 1 161 ? 4.799 39.926 47.048 1.00 23.66 161 LEU A CA 1
ATOM 1272 C C . LEU A 1 161 ? 5.710 40.966 46.437 1.00 23.10 161 LEU A C 1
ATOM 1273 O O . LEU A 1 161 ? 6.450 41.635 47.125 1.00 21.26 161 LEU A O 1
ATOM 1278 N N . PRO A 1 162 ? 5.625 41.129 45.123 1.00 22.31 162 PRO A N 1
ATOM 1279 C CA . PRO A 1 162 ? 6.430 42.133 44.461 1.00 21.37 162 PRO A CA 1
ATOM 1280 C C . PRO A 1 162 ? 6.219 43.507 45.170 1.00 21.43 162 PRO A C 1
ATOM 1281 O O . PRO A 1 162 ? 5.046 43.885 45.394 1.00 19.05 162 PRO A O 1
ATOM 1285 N N . ALA A 1 163 ? 7.306 44.232 45.520 1.00 22.29 163 ALA A N 1
ATOM 1286 C CA . ALA A 1 163 ? 7.159 45.509 46.290 1.00 22.00 163 ALA A CA 1
ATOM 1287 C C . ALA A 1 163 ? 6.727 46.694 45.412 1.00 25.22 163 ALA A C 1
ATOM 1288 O O . ALA A 1 163 ? 6.544 46.559 44.211 1.00 26.63 163 ALA A O 1
ATOM 1290 N N . ASP A 1 164 ? 6.587 47.882 45.991 1.00 27.44 164 ASP A N 1
ATOM 1291 C CA . ASP A 1 164 ? 6.232 49.085 45.247 1.00 27.29 164 ASP A CA 1
ATOM 1292 C C . ASP A 1 164 ? 4.833 49.124 44.645 1.00 28.43 164 ASP A C 1
ATOM 1293 O O . ASP A 1 164 ? 4.599 49.808 43.647 1.00 30.36 164 ASP A O 1
ATOM 1298 N N . ILE A 1 165 ? 3.895 48.401 45.252 1.00 25.65 165 ILE A N 1
ATOM 1299 C CA . ILE A 1 165 ? 2.543 48.449 44.858 1.00 23.65 165 ILE A CA 1
ATOM 1300 C C . ILE A 1 165 ? 1.714 49.077 45.990 1.00 24.40 165 ILE A C 1
ATOM 1301 O O . ILE A 1 165 ? 1.925 48.721 47.126 1.00 25.83 165 ILE A O 1
ATOM 1306 N N . ARG A 1 166 ? 0.810 50.022 45.706 1.00 25.53 166 ARG A N 1
ATOM 1307 C CA . ARG A 1 166 ? -0.038 50.629 46.733 1.00 26.80 166 ARG A CA 1
ATOM 1308 C C . ARG A 1 166 ? -1.464 50.727 46.228 1.00 28.42 166 ARG A C 1
ATOM 1309 O O . ARG A 1 166 ? -1.696 50.768 45.024 1.00 26.98 166 ARG A O 1
ATOM 1317 N N . HIS A 1 167 ? -2.435 50.778 47.142 1.00 25.55 167 HIS A N 1
ATOM 1318 C CA . HIS A 1 167 ? -3.842 50.813 46.756 1.00 25.39 167 HIS A CA 1
ATOM 1319 C C . HIS A 1 167 ? -4.608 51.995 47.273 1.00 23.61 167 HIS A C 1
ATOM 1320 O O . HIS A 1 167 ? -4.571 52.287 48.431 1.00 25.34 167 HIS A O 1
ATOM 1327 N N . ALA A 1 168 ? -5.253 52.723 46.397 1.00 23.84 168 ALA A N 1
ATOM 1328 C CA . ALA A 1 168 ? -6.104 53.857 46.754 1.00 20.39 168 ALA A CA 1
ATOM 1329 C C . ALA A 1 168 ? -7.588 53.413 46.758 1.00 24.99 168 ALA A C 1
ATOM 1330 O O . ALA A 1 168 ? -7.917 52.287 46.310 1.00 23.71 168 ALA A O 1
ATOM 1332 N N . ALA A 1 169 ? -8.480 54.308 47.239 1.00 26.08 169 ALA A N 1
ATOM 1333 C CA . ALA A 1 169 ? -9.884 54.022 47.284 1.00 23.32 169 ALA A CA 1
ATOM 1334 C C . ALA A 1 169 ? -10.421 54.400 45.912 1.00 25.45 169 ALA A C 1
ATOM 1335 O O . ALA A 1 169 ? -10.082 55.504 45.356 1.00 23.31 169 ALA A O 1
ATOM 1337 N N . TYR A 1 170 ? -11.191 53.456 45.352 1.00 22.34 170 TYR A N 1
ATOM 1338 C CA . TYR A 1 170 ? -11.747 53.604 44.031 1.00 24.66 170 TYR A CA 1
ATOM 1339 C C . TYR A 1 170 ? -12.671 54.849 43.992 1.00 26.99 170 TYR A C 1
ATOM 1340 O O . TYR A 1 170 ? -13.358 55.143 44.947 1.00 26.54 170 TYR A O 1
ATOM 1349 N N . ASN A 1 171 ? -12.678 55.587 42.895 1.00 26.90 171 ASN A N 1
ATOM 1350 C CA . ASN A 1 171 ? -13.519 56.794 42.782 1.00 25.36 171 ASN A CA 1
ATOM 1351 C C . ASN A 1 171 ? -13.126 57.898 43.766 1.00 29.96 171 ASN A C 1
ATOM 1352 O O . ASN A 1 171 ? -13.905 58.824 44.011 1.00 30.01 171 ASN A O 1
ATOM 1357 N N . ASP A 1 172 ? -11.935 57.806 44.338 1.00 24.49 172 ASP A N 1
ATOM 1358 C CA . ASP A 1 172 ? -11.562 58.791 45.320 1.00 29.50 172 ASP A CA 1
ATOM 1359 C C . ASP A 1 172 ? -10.300 59.442 44.825 1.00 28.21 172 ASP A C 1
ATOM 1360 O O . ASP A 1 172 ? -9.198 58.925 44.972 1.00 30.59 172 ASP A O 1
ATOM 1365 N N . ILE A 1 173 ? -10.490 60.570 44.179 1.00 29.96 173 ILE A N 1
ATOM 1366 C CA . ILE A 1 173 ? -9.377 61.302 43.578 1.00 31.86 173 ILE A CA 1
ATOM 1367 C C . ILE A 1 173 ? -8.248 61.663 44.594 1.00 31.89 173 ILE A C 1
ATOM 1368 O O . ILE A 1 173 ? -7.053 61.462 44.290 1.00 28.85 173 ILE A O 1
ATOM 1373 N N . ASN A 1 174 ? -8.625 62.107 45.808 1.00 31.92 174 ASN A N 1
ATOM 1374 C CA . ASN A 1 174 ? -7.623 62.641 46.772 1.00 32.49 174 ASN A CA 1
ATOM 1375 C C . ASN A 1 174 ? -6.899 61.428 47.346 1.00 29.59 174 ASN A C 1
ATOM 1376 O O . ASN A 1 174 ? -5.709 61.454 47.547 1.00 30.77 174 ASN A O 1
ATOM 1381 N N . SER A 1 175 ? -7.620 60.335 47.538 1.00 32.19 175 SER A N 1
ATOM 1382 C CA . SER A 1 175 ? -6.948 59.052 47.883 1.00 28.26 175 SER A CA 1
ATOM 1383 C C . SER A 1 175 ? -5.847 58.716 46.894 1.00 28.94 175 SER A C 1
ATOM 1384 O O . SER A 1 175 ? -4.728 58.364 47.290 1.00 33.19 175 SER A O 1
ATOM 1387 N N . ALA A 1 176 ? -6.144 58.835 45.600 1.00 26.30 176 ALA A N 1
ATOM 1388 C CA . ALA A 1 176 ? -5.168 58.444 44.613 1.00 26.80 176 ALA A CA 1
ATOM 1389 C C . ALA A 1 176 ? -4.056 59.433 44.516 1.00 27.07 176 ALA A C 1
ATOM 1390 O O . ALA A 1 176 ? -2.911 59.047 44.316 1.00 26.32 176 ALA A O 1
ATOM 1392 N N . SER A 1 177 ? -4.402 60.717 44.612 1.00 29.26 177 SER A N 1
ATOM 1393 C CA . SER A 1 177 ? -3.430 61.779 44.521 1.00 30.15 177 SER A CA 1
ATOM 1394 C C . SER A 1 177 ? -2.374 61.656 45.595 1.00 29.18 177 SER A C 1
ATOM 1395 O O . SER A 1 177 ? -1.202 61.901 45.384 1.00 27.07 177 SER A O 1
ATOM 1398 N N . ALA A 1 178 ? -2.799 61.208 46.757 1.00 30.22 178 ALA A N 1
ATOM 1399 C CA . ALA A 1 178 ? -1.847 60.965 47.856 1.00 32.17 178 ALA A CA 1
ATOM 1400 C C . ALA A 1 178 ? -0.787 59.919 47.582 1.00 31.84 178 ALA A C 1
ATOM 1401 O O . ALA A 1 178 ? 0.217 59.916 48.256 1.00 33.67 178 ALA A O 1
ATOM 1403 N N . LEU A 1 179 ? -1.029 58.974 46.671 1.00 32.23 179 LEU A N 1
ATOM 1404 C CA . LEU A 1 179 ? -0.099 57.813 46.453 1.00 32.28 179 LEU A CA 1
ATOM 1405 C C . LEU A 1 179 ? 0.681 57.918 45.131 1.00 33.54 179 LEU A C 1
ATOM 1406 O O . LEU A 1 179 ? 1.609 57.148 44.881 1.00 28.78 179 LEU A O 1
ATOM 1411 N N . ILE A 1 180 ? 0.268 58.849 44.268 1.00 30.73 180 ILE A N 1
ATOM 1412 C CA . ILE A 1 180 ? 0.897 59.029 42.984 1.00 31.56 180 ILE A CA 1
ATOM 1413 C C . ILE A 1 180 ? 1.890 60.227 43.036 1.00 33.78 180 ILE A C 1
ATOM 1414 O O . ILE A 1 180 ? 1.470 61.377 43.223 1.00 34.45 180 ILE A O 1
ATOM 1419 N N . ASP A 1 181 ? 3.181 59.944 42.820 1.00 33.07 181 ASP A N 1
ATOM 1420 C CA . ASP A 1 181 ? 4.227 60.983 42.769 1.00 33.12 181 ASP A CA 1
ATOM 1421 C C . ASP A 1 181 ? 5.193 60.684 41.608 1.00 30.15 181 ASP A C 1
ATOM 1422 O O . ASP A 1 181 ? 4.950 59.771 40.804 1.00 27.35 181 ASP A O 1
ATOM 1427 N N . ASP A 1 182 ? 6.247 61.484 41.473 1.00 28.24 182 ASP A N 1
ATOM 1428 C CA . ASP A 1 182 ? 7.276 61.237 40.486 1.00 29.19 182 ASP A CA 1
ATOM 1429 C C . ASP A 1 182 ? 7.899 59.813 40.530 1.00 28.86 182 ASP A C 1
ATOM 1430 O O . ASP A 1 182 ? 8.610 59.471 39.645 1.00 28.20 182 ASP A O 1
ATOM 1435 N N . SER A 1 183 ? 7.663 59.027 41.571 1.00 28.39 183 SER A N 1
ATOM 1436 C CA . SER A 1 183 ? 8.230 57.650 41.693 1.00 32.99 183 SER A CA 1
ATOM 1437 C C . SER A 1 183 ? 7.267 56.597 41.109 1.00 28.35 183 SER A C 1
ATOM 1438 O O . SER A 1 183 ? 7.576 55.371 41.144 1.00 28.01 183 SER A O 1
ATOM 1441 N N . THR A 1 184 ? 6.124 57.061 40.613 1.00 23.15 184 THR A N 1
ATOM 1442 C CA . THR A 1 184 ? 5.090 56.104 40.146 1.00 25.94 184 THR A CA 1
ATOM 1443 C C . THR A 1 184 ? 5.355 55.877 38.688 1.00 25.48 184 THR A C 1
ATOM 1444 O O . THR A 1 184 ? 5.463 56.848 37.925 1.00 27.61 184 THR A O 1
ATOM 1448 N N . CYS A 1 185 ? 5.466 54.609 38.298 1.00 24.28 185 CYS A N 1
ATOM 1449 C CA . CYS A 1 185 ? 5.541 54.257 36.856 1.00 21.79 185 CYS A CA 1
ATOM 1450 C C . CYS A 1 185 ? 4.209 54.012 36.265 1.00 20.30 185 CYS A C 1
ATOM 1451 O O . CYS A 1 185 ? 4.019 54.294 35.073 1.00 22.07 185 CYS A O 1
ATOM 1454 N N . ALA A 1 186 ? 3.243 53.497 37.056 1.00 22.45 186 ALA A N 1
ATOM 1455 C CA . ALA A 1 186 ? 1.905 53.079 36.488 1.00 21.30 186 ALA A CA 1
ATOM 1456 C C . ALA A 1 186 ? 0.718 53.257 37.456 1.00 21.30 186 ALA A C 1
ATOM 1457 O O . ALA A 1 186 ? 0.895 53.110 38.647 1.00 23.64 186 ALA A O 1
ATOM 1459 N N . VAL A 1 187 ? -0.458 53.600 36.937 1.00 18.89 187 VAL A N 1
ATOM 1460 C CA . VAL A 1 187 ? -1.697 53.627 37.661 1.00 19.07 187 VAL A CA 1
ATOM 1461 C C . VAL A 1 187 ? -2.556 52.644 36.864 1.00 22.19 187 VAL A C 1
ATOM 1462 O O . VAL A 1 187 ? -2.804 52.875 35.675 1.00 21.03 187 VAL A O 1
ATOM 1466 N N . ILE A 1 188 ? -2.913 51.513 37.463 1.00 20.57 188 ILE A N 1
ATOM 1467 C CA . ILE A 1 188 ? -3.829 50.603 36.810 1.00 20.19 188 ILE A CA 1
ATOM 1468 C C . ILE A 1 188 ? -5.234 50.696 37.444 1.00 20.97 188 ILE A C 1
ATOM 1469 O O . ILE A 1 188 ? -5.377 50.806 38.679 1.00 20.01 188 ILE A O 1
ATOM 1474 N N . VAL A 1 189 ? -6.272 50.656 36.604 1.00 17.71 189 VAL A N 1
ATOM 1475 C CA . VAL A 1 189 ? -7.640 50.883 37.101 1.00 17.53 189 VAL A CA 1
ATOM 1476 C C . VAL A 1 189 ? -8.639 50.264 36.167 1.00 17.40 189 VAL A C 1
ATOM 1477 O O . VAL A 1 189 ? -8.442 50.356 34.927 1.00 16.80 189 VAL A O 1
ATOM 1481 N N . GLU A 1 190 ? -9.689 49.623 36.701 1.00 17.14 190 GLU A N 1
ATOM 1482 C CA . GLU A 1 190 ? -10.759 49.086 35.831 1.00 18.14 190 GLU A CA 1
ATOM 1483 C C . GLU A 1 190 ? -11.764 50.246 35.622 1.00 19.78 190 GLU A C 1
ATOM 1484 O O . GLU A 1 190 ? -12.094 50.905 36.601 1.00 22.05 190 GLU A O 1
ATOM 1490 N N . PRO A 1 191 ? -12.259 50.518 34.379 1.00 19.76 191 PRO A N 1
ATOM 1491 C CA . PRO A 1 191 ? -13.301 51.636 34.256 1.00 18.16 191 PRO A CA 1
ATOM 1492 C C . PRO A 1 191 ? -14.639 51.401 34.999 1.00 21.59 191 PRO A C 1
ATOM 1493 O O . PRO A 1 191 ? -15.398 52.353 35.288 1.00 21.57 191 PRO A O 1
ATOM 1497 N N . ILE A 1 192 ? -14.984 50.133 35.231 1.00 21.05 192 ILE A N 1
ATOM 1498 C CA . ILE A 1 192 ? -16.057 49.723 36.154 1.00 19.27 192 ILE A CA 1
ATOM 1499 C C . ILE A 1 192 ? -15.401 48.562 36.951 1.00 22.65 192 ILE A C 1
ATOM 1500 O O . ILE A 1 192 ? -14.792 47.611 36.336 1.00 20.19 192 ILE A O 1
ATOM 1505 N N . GLN A 1 193 ? -15.511 48.590 38.282 1.00 20.65 193 GLN A N 1
ATOM 1506 C CA . GLN A 1 193 ? -14.996 47.456 39.052 1.00 25.01 193 GLN A CA 1
ATOM 1507 C C . GLN A 1 193 ? -15.962 46.269 38.924 1.00 25.44 193 GLN A C 1
ATOM 1508 O O . GLN A 1 193 ? -17.130 46.360 39.302 1.00 25.41 193 GLN A O 1
ATOM 1514 N N . GLY A 1 194 ? -15.515 45.183 38.303 1.00 28.64 194 GLY A N 1
ATOM 1515 C CA . GLY A 1 194 ? -16.474 44.091 37.999 1.00 24.84 194 GLY A CA 1
ATOM 1516 C C . GLY A 1 194 ? -16.693 43.246 39.208 1.00 25.66 194 GLY A C 1
ATOM 1517 O O . GLY A 1 194 ? -17.719 43.320 39.810 1.00 29.79 194 GLY A O 1
ATOM 1518 N N . GLU A 1 195 ? -15.689 42.461 39.573 1.00 33.77 195 GLU A N 1
ATOM 1519 C CA A GLU A 1 195 ? -15.718 41.630 40.765 0.70 31.92 195 GLU A CA 1
ATOM 1520 C CA B GLU A 1 195 ? -15.659 41.659 40.800 0.30 29.08 195 GLU A CA 1
ATOM 1521 C C . GLU A 1 195 ? -16.044 42.507 42.000 1.00 30.62 195 GLU A C 1
ATOM 1522 O O . GLU A 1 195 ? -16.831 42.113 42.840 1.00 33.63 195 GLU A O 1
ATOM 1533 N N . GLY A 1 196 ? -15.461 43.689 42.135 1.00 26.53 196 GLY A N 1
ATOM 1534 C CA . GLY A 1 196 ? -15.763 44.499 43.325 1.00 24.08 196 GLY A CA 1
ATOM 1535 C C . GLY A 1 196 ? -17.149 45.190 43.237 1.00 27.00 196 GLY A C 1
ATOM 1536 O O . GLY A 1 196 ? -17.286 46.319 43.660 1.00 30.13 196 GLY A O 1
ATOM 1537 N N . GLY A 1 197 ? -18.175 44.548 42.648 1.00 22.98 197 GLY A N 1
ATOM 1538 C CA . GLY A 1 197 ? -19.549 44.957 42.897 1.00 22.73 197 GLY A CA 1
ATOM 1539 C C . GLY A 1 197 ? -20.256 45.779 41.789 1.00 24.05 197 GLY A C 1
ATOM 1540 O O . GLY A 1 197 ? -21.323 46.371 42.056 1.00 25.16 197 GLY A O 1
ATOM 1541 N N . VAL A 1 198 ? -19.677 45.796 40.578 1.00 20.18 198 VAL A N 1
ATOM 1542 C CA . VAL A 1 198 ? -20.243 46.443 39.405 1.00 19.84 198 VAL A CA 1
ATOM 1543 C C . VAL A 1 198 ? -20.386 47.923 39.695 1.00 21.56 198 VAL A C 1
ATOM 1544 O O . VAL A 1 198 ? -21.495 48.469 39.663 1.00 23.89 198 VAL A O 1
ATOM 1548 N N . VAL A 1 199 ? -19.265 48.567 39.979 1.00 20.92 199 VAL A N 1
ATOM 1549 C CA . VAL A 1 199 ? -19.241 49.951 40.421 1.00 22.66 199 VAL A CA 1
ATOM 1550 C C . VAL A 1 199 ? -18.553 50.721 39.321 1.00 23.72 199 VAL A C 1
ATOM 1551 O O . VAL A 1 199 ? -17.382 50.609 39.158 1.00 23.01 199 VAL A O 1
ATOM 1555 N N . PRO A 1 200 ? -19.261 51.559 38.580 1.00 25.92 200 PRO A N 1
ATOM 1556 C CA . PRO A 1 200 ? -18.649 52.394 37.526 1.00 24.90 200 PRO A CA 1
ATOM 1557 C C . PRO A 1 200 ? -17.673 53.461 38.013 1.00 24.00 200 PRO A C 1
ATOM 1558 O O . PRO A 1 200 ? -17.890 54.046 39.029 1.00 24.43 200 PRO A O 1
ATOM 1562 N N . ALA A 1 201 ? -16.555 53.692 37.334 1.00 23.39 201 ALA A N 1
ATOM 1563 C CA . ALA A 1 201 ? -15.760 54.882 37.683 1.00 24.50 201 ALA A CA 1
ATOM 1564 C C . ALA A 1 201 ? -16.671 56.109 37.440 1.00 28.06 201 ALA A C 1
ATOM 1565 O O . ALA A 1 201 ? -17.567 56.053 36.603 1.00 27.15 201 ALA A O 1
ATOM 1567 N N . SER A 1 202 ? -16.435 57.232 38.099 1.00 33.44 202 SER A N 1
ATOM 1568 C CA . SER A 1 202 ? -17.133 58.471 37.643 1.00 32.33 202 SER A CA 1
ATOM 1569 C C . SER A 1 202 ? -16.230 59.138 36.628 1.00 36.08 202 SER A C 1
ATOM 1570 O O . SER A 1 202 ? -15.032 58.822 36.542 1.00 35.33 202 SER A O 1
ATOM 1573 N N . ASN A 1 203 ? -16.800 60.050 35.853 1.00 31.28 203 ASN A N 1
ATOM 1574 C CA . ASN A 1 203 ? -16.017 60.717 34.877 1.00 31.73 203 ASN A CA 1
ATOM 1575 C C . ASN A 1 203 ? -14.871 61.607 35.473 1.00 31.34 203 ASN A C 1
ATOM 1576 O O . ASN A 1 203 ? -13.747 61.707 34.924 1.00 32.61 203 ASN A O 1
ATOM 1581 N N . ALA A 1 204 ? -15.129 62.235 36.611 1.00 27.13 204 ALA A N 1
ATOM 1582 C CA . ALA A 1 204 ? -14.133 63.137 37.172 1.00 24.57 204 ALA A CA 1
ATOM 1583 C C . ALA A 1 204 ? -12.999 62.236 37.725 1.00 24.47 204 ALA A C 1
ATOM 1584 O O . ALA A 1 204 ? -11.825 62.578 37.693 1.00 23.67 204 ALA A O 1
ATOM 1586 N N . PHE A 1 205 ? -13.332 61.057 38.228 1.00 24.41 205 PHE A N 1
ATOM 1587 C CA . PHE A 1 205 ? -12.283 60.214 38.771 1.00 24.17 205 PHE A CA 1
ATOM 1588 C C . PHE A 1 205 ? -11.270 59.815 37.676 1.00 22.97 205 PHE A C 1
ATOM 1589 O O . PHE A 1 205 ? -10.070 60.047 37.826 1.00 22.36 205 PHE A O 1
ATOM 1597 N N . LEU A 1 206 ? -11.735 59.268 36.559 1.00 22.37 206 LEU A N 1
ATOM 1598 C CA . LEU A 1 206 ? -10.825 58.924 35.434 1.00 22.75 206 LEU A CA 1
ATOM 1599 C C . LEU A 1 206 ? -10.030 60.117 34.827 1.00 23.57 206 LEU A C 1
ATOM 1600 O O . LEU A 1 206 ? -8.782 60.090 34.655 1.00 24.23 206 LEU A O 1
ATOM 1605 N N . GLN A 1 207 ? -10.744 61.176 34.490 1.00 26.09 207 GLN A N 1
ATOM 1606 C CA . GLN A 1 207 ? -10.065 62.424 34.066 1.00 28.42 207 GLN A CA 1
ATOM 1607 C C . GLN A 1 207 ? -9.039 62.870 35.095 1.00 28.64 207 GLN A C 1
ATOM 1608 O O . GLN A 1 207 ? -7.930 63.266 34.758 1.00 34.26 207 GLN A O 1
ATOM 1614 N N . GLY A 1 208 ? -9.381 62.764 36.365 1.00 27.83 208 GLY A N 1
ATOM 1615 C CA . GLY A 1 208 ? -8.394 63.047 37.386 1.00 26.90 208 GLY A CA 1
ATOM 1616 C C . GLY A 1 208 ? -7.184 62.102 37.345 1.00 28.37 208 GLY A C 1
ATOM 1617 O O . GLY A 1 208 ? -6.026 62.567 37.536 1.00 29.88 208 GLY A O 1
ATOM 1618 N N . LEU A 1 209 ? -7.378 60.795 37.123 1.00 24.63 209 LEU A N 1
ATOM 1619 C CA . LEU A 1 209 ? -6.194 59.899 37.058 1.00 24.15 209 LEU A CA 1
ATOM 1620 C C . LEU A 1 209 ? -5.304 60.239 35.870 1.00 22.57 209 LEU A C 1
ATOM 1621 O O . LEU A 1 209 ? -4.071 60.201 35.977 1.00 26.95 209 LEU A O 1
ATOM 1626 N N . ARG A 1 210 ? -5.939 60.546 34.735 1.00 20.35 210 ARG A N 1
ATOM 1627 C CA . ARG A 1 210 ? -5.225 60.959 33.525 1.00 23.20 210 ARG A CA 1
ATOM 1628 C C . ARG A 1 210 ? -4.340 62.212 33.765 1.00 25.20 210 ARG A C 1
ATOM 1629 O O . ARG A 1 210 ? -3.136 62.225 33.414 1.00 24.59 210 ARG A O 1
ATOM 1637 N N . GLU A 1 211 ? -4.911 63.244 34.385 1.00 26.22 211 GLU A N 1
ATOM 1638 C CA . GLU A 1 211 ? -4.137 64.499 34.720 1.00 26.17 211 GLU A CA 1
ATOM 1639 C C . GLU A 1 211 ? -2.963 64.205 35.654 1.00 27.31 211 GLU A C 1
ATOM 1640 O O . GLU A 1 211 ? -1.869 64.698 35.442 1.00 34.10 211 GLU A O 1
ATOM 1646 N N . LEU A 1 212 ? -3.156 63.299 36.614 1.00 27.50 212 LEU A N 1
ATOM 1647 C CA . LEU A 1 212 ? -2.106 62.961 37.565 1.00 27.12 212 LEU A CA 1
ATOM 1648 C C . LEU A 1 212 ? -0.982 62.122 36.922 1.00 29.32 212 LEU A C 1
ATOM 1649 O O . LEU A 1 212 ? 0.198 62.362 37.134 1.00 32.94 212 LEU A O 1
ATOM 1654 N N . CYS A 1 213 ? -1.357 61.109 36.157 1.00 29.01 213 CYS A N 1
ATOM 1655 C CA . CYS A 1 213 ? -0.422 60.385 35.296 1.00 27.01 213 CYS A CA 1
ATOM 1656 C C . CYS A 1 213 ? 0.439 61.318 34.444 1.00 27.12 213 CYS A C 1
ATOM 1657 O O . CYS A 1 213 ? 1.664 61.123 34.306 1.00 26.84 213 CYS A O 1
ATOM 1660 N N . ASN A 1 214 ? -0.184 62.327 33.872 1.00 25.58 214 ASN A N 1
ATOM 1661 C CA . ASN A 1 214 ? 0.531 63.280 33.028 1.00 29.67 214 ASN A CA 1
ATOM 1662 C C . ASN A 1 214 ? 1.479 64.139 33.793 1.00 29.76 214 ASN A C 1
ATOM 1663 O O . ASN A 1 214 ? 2.585 64.366 33.341 1.00 28.08 214 ASN A O 1
ATOM 1668 N N . ARG A 1 215 ? 1.052 64.596 34.964 1.00 31.25 215 ARG A N 1
ATOM 1669 C CA . ARG A 1 215 ? 1.914 65.457 35.756 1.00 32.86 215 ARG A CA 1
ATOM 1670 C C . ARG A 1 215 ? 3.101 64.699 36.309 1.00 33.61 215 ARG A C 1
ATOM 1671 O O . ARG A 1 215 ? 4.166 65.287 36.480 1.00 34.04 215 ARG A O 1
ATOM 1679 N N . HIS A 1 216 ? 2.947 63.416 36.609 1.00 28.44 216 HIS A N 1
ATOM 1680 C CA . HIS A 1 216 ? 4.017 62.697 37.272 1.00 25.36 216 HIS A CA 1
ATOM 1681 C C . HIS A 1 216 ? 4.710 61.691 36.399 1.00 26.07 216 HIS A C 1
ATOM 1682 O O . HIS A 1 216 ? 5.501 60.841 36.891 1.00 24.65 216 HIS A O 1
ATOM 1689 N N . ASN A 1 217 ? 4.447 61.809 35.094 1.00 24.51 217 ASN A N 1
ATOM 1690 C CA . ASN A 1 217 ? 4.975 60.922 34.027 1.00 26.03 217 ASN A CA 1
ATOM 1691 C C . ASN A 1 217 ? 4.771 59.459 34.371 1.00 25.35 217 ASN A C 1
ATOM 1692 O O . ASN A 1 217 ? 5.749 58.723 34.527 1.00 26.79 217 ASN A O 1
ATOM 1697 N N . ALA A 1 218 ? 3.525 59.057 34.592 1.00 22.13 218 ALA A N 1
ATOM 1698 C CA . ALA A 1 218 ? 3.268 57.658 34.933 1.00 24.41 218 ALA A CA 1
ATOM 1699 C C . ALA A 1 218 ? 2.355 57.194 33.856 1.00 22.82 218 ALA A C 1
ATOM 1700 O O . ALA A 1 218 ? 1.590 57.994 33.311 1.00 22.01 218 ALA A O 1
ATOM 1702 N N . LEU A 1 219 ? 2.384 55.905 33.530 1.00 23.38 219 LEU A N 1
ATOM 1703 C CA . LEU A 1 219 ? 1.484 55.417 32.462 1.00 21.65 219 LEU A CA 1
ATOM 1704 C C . LEU A 1 219 ? 0.131 55.116 33.070 1.00 22.25 219 LEU A C 1
ATOM 1705 O O . LEU A 1 219 ? 0.056 54.489 34.133 1.00 25.25 219 LEU A O 1
ATOM 1710 N N . LEU A 1 220 ? -0.940 55.574 32.423 1.00 20.20 220 LEU A N 1
ATOM 1711 C CA . LEU A 1 220 ? -2.288 55.182 32.785 1.00 20.79 220 LEU A CA 1
ATOM 1712 C C . LEU A 1 220 ? -2.725 53.916 32.042 1.00 21.46 220 LEU A C 1
ATOM 1713 O O . LEU A 1 220 ? -2.813 53.905 30.799 1.00 21.44 220 LEU A O 1
ATOM 1718 N N . ILE A 1 221 ? -2.967 52.845 32.824 1.00 22.75 221 ILE A N 1
ATOM 1719 C CA . ILE A 1 221 ? -3.433 51.530 32.294 1.00 19.93 221 ILE A CA 1
ATOM 1720 C C . ILE A 1 221 ? -4.890 51.295 32.565 1.00 21.67 221 ILE A C 1
ATOM 1721 O O . ILE A 1 221 ? -5.306 51.223 33.753 1.00 22.29 221 ILE A O 1
ATOM 1726 N N . PHE A 1 222 ? -5.682 51.160 31.493 1.00 20.21 222 PHE A N 1
ATOM 1727 C CA . PHE A 1 222 ? -7.049 50.712 31.721 1.00 21.69 222 PHE A CA 1
ATOM 1728 C C . PHE A 1 222 ? -7.186 49.186 31.618 1.00 20.74 222 PHE A C 1
ATOM 1729 O O . PHE A 1 222 ? -6.895 48.578 30.601 1.00 19.83 222 PHE A O 1
ATOM 1737 N N . ASP A 1 223 ? -7.690 48.568 32.676 1.00 21.92 223 ASP A N 1
ATOM 1738 C CA . ASP A 1 223 ? -7.890 47.127 32.673 1.00 19.14 223 ASP A CA 1
ATOM 1739 C C . ASP A 1 223 ? -9.309 46.935 32.159 1.00 20.41 223 ASP A C 1
ATOM 1740 O O . ASP A 1 223 ? -10.306 47.077 32.912 1.00 19.54 223 ASP A O 1
ATOM 1745 N N . GLU A 1 224 ? -9.423 46.637 30.866 1.00 19.32 224 GLU A N 1
ATOM 1746 C CA . GLU A 1 224 ? -10.762 46.531 30.292 1.00 21.31 224 GLU A CA 1
ATOM 1747 C C . GLU A 1 224 ? -11.068 45.105 29.965 1.00 19.82 224 GLU A C 1
ATOM 1748 O O . GLU A 1 224 ? -11.863 44.858 29.038 1.00 18.56 224 GLU A O 1
ATOM 1754 N N . VAL A 1 225 ? -10.442 44.164 30.681 1.00 16.69 225 VAL A N 1
ATOM 1755 C CA . VAL A 1 225 ? -10.710 42.828 30.315 1.00 19.68 225 VAL A CA 1
ATOM 1756 C C . VAL A 1 225 ? -12.158 42.423 30.522 1.00 19.83 225 VAL A C 1
ATOM 1757 O O . VAL A 1 225 ? -12.663 41.522 29.816 1.00 17.96 225 VAL A O 1
ATOM 1761 N N . GLN A 1 226 ? -12.810 43.070 31.510 1.00 18.58 226 GLN A N 1
ATOM 1762 C CA . GLN A 1 226 ? -14.233 42.867 31.706 1.00 17.83 226 GLN A CA 1
ATOM 1763 C C . GLN A 1 226 ? -15.098 43.938 30.997 1.00 16.73 226 GLN A C 1
ATOM 1764 O O . GLN A 1 226 ? -16.102 43.593 30.429 1.00 14.08 226 GLN A O 1
ATOM 1770 N N . THR A 1 227 ? -14.699 45.221 30.998 1.00 16.40 227 THR A N 1
ATOM 1771 C CA . THR A 1 227 ? -15.549 46.210 30.384 1.00 17.18 227 THR A CA 1
ATOM 1772 C C . THR A 1 227 ? -15.423 46.295 28.873 1.00 20.50 227 THR A C 1
ATOM 1773 O O . THR A 1 227 ? -16.234 46.992 28.209 1.00 24.63 227 THR A O 1
ATOM 1777 N N . GLY A 1 228 ? -14.434 45.610 28.290 1.00 19.24 228 GLY A N 1
ATOM 1778 C CA . GLY A 1 228 ? -14.102 45.894 26.880 1.00 18.10 228 GLY A CA 1
ATOM 1779 C C . GLY A 1 228 ? -14.912 45.056 25.898 1.00 19.54 228 GLY A C 1
ATOM 1780 O O . GLY A 1 228 ? -15.771 44.210 26.305 1.00 17.98 228 GLY A O 1
ATOM 1781 N N . VAL A 1 229 ? -14.652 45.290 24.596 1.00 19.88 229 VAL A N 1
ATOM 1782 C CA . VAL A 1 229 ? -15.274 44.527 23.500 1.00 18.91 229 VAL A CA 1
ATOM 1783 C C . VAL A 1 229 ? -16.772 44.602 23.588 1.00 18.82 229 VAL A C 1
ATOM 1784 O O . VAL A 1 229 ? -17.459 43.595 23.578 1.00 14.16 229 VAL A O 1
ATOM 1788 N N . GLY A 1 230 ? -17.288 45.834 23.654 1.00 18.00 230 GLY A N 1
ATOM 1789 C CA . GLY A 1 230 ? -18.716 45.981 23.461 1.00 17.11 230 GLY A CA 1
ATOM 1790 C C . GLY A 1 230 ? -19.586 45.979 24.721 1.00 19.27 230 GLY A C 1
ATOM 1791 O O . GLY A 1 230 ? -20.722 46.396 24.685 1.00 19.93 230 GLY A O 1
ATOM 1792 N N . ARG A 1 231 ? -19.036 45.606 25.863 1.00 17.77 231 ARG A N 1
ATOM 1793 C CA . ARG A 1 231 ? -19.794 45.364 27.050 1.00 15.80 231 ARG A CA 1
ATOM 1794 C C . ARG A 1 231 ? -20.606 46.564 27.538 1.00 18.01 231 ARG A C 1
ATOM 1795 O O . ARG A 1 231 ? -21.697 46.380 28.033 1.00 19.12 231 ARG A O 1
ATOM 1803 N N . THR A 1 232 ? -20.073 47.771 27.445 1.00 16.47 232 THR A N 1
ATOM 1804 C CA . THR A 1 232 ? -20.722 48.912 27.951 1.00 17.57 232 THR A CA 1
ATOM 1805 C C . THR A 1 232 ? -21.624 49.593 26.914 1.00 21.41 232 THR A C 1
ATOM 1806 O O . THR A 1 232 ? -22.323 50.562 27.296 1.00 20.71 232 THR A O 1
ATOM 1810 N N . GLY A 1 233 ? -21.609 49.147 25.635 1.00 21.87 233 GLY A N 1
ATOM 1811 C CA . GLY A 1 233 ? -22.393 49.808 24.570 1.00 21.42 233 GLY A CA 1
ATOM 1812 C C . GLY A 1 233 ? -21.540 50.655 23.652 1.00 22.92 233 GLY A C 1
ATOM 1813 O O . GLY A 1 233 ? -22.003 51.152 22.615 1.00 25.53 233 GLY A O 1
ATOM 1814 N N . GLU A 1 234 ? -20.293 50.863 24.056 1.00 23.94 234 GLU A N 1
ATOM 1815 C CA . GLU A 1 234 ? -19.199 51.288 23.169 1.00 24.15 234 GLU A CA 1
ATOM 1816 C C . GLU A 1 234 ? -18.193 50.108 23.032 1.00 24.32 234 GLU A C 1
ATOM 1817 O O . GLU A 1 234 ? -18.249 49.135 23.838 1.00 21.14 234 GLU A O 1
ATOM 1823 N N . LEU A 1 235 ? -17.272 50.201 22.068 1.00 21.03 235 LEU A N 1
ATOM 1824 C CA . LEU A 1 235 ? -16.360 49.115 21.880 1.00 21.08 235 LEU A CA 1
ATOM 1825 C C . LEU A 1 235 ? -15.564 48.920 23.214 1.00 21.14 235 LEU A C 1
ATOM 1826 O O . LEU A 1 235 ? -15.558 47.822 23.777 1.00 18.01 235 LEU A O 1
ATOM 1831 N N . TYR A 1 236 ? -14.959 50.001 23.725 1.00 20.05 236 TYR A N 1
ATOM 1832 C CA . TYR A 1 236 ? -14.274 49.961 25.036 1.00 19.67 236 TYR A CA 1
ATOM 1833 C C . TYR A 1 236 ? -14.861 51.059 25.916 1.00 22.96 236 TYR A C 1
ATOM 1834 O O . TYR A 1 236 ? -15.258 52.149 25.440 1.00 23.78 236 TYR A O 1
ATOM 1843 N N . ALA A 1 237 ? -14.907 50.784 27.209 1.00 21.48 237 ALA A N 1
ATOM 1844 C CA . ALA A 1 237 ? -15.478 51.729 28.147 1.00 20.52 237 ALA A CA 1
ATOM 1845 C C . ALA A 1 237 ? -14.747 53.081 28.137 1.00 23.06 237 ALA A C 1
ATOM 1846 O O . ALA A 1 237 ? -15.345 54.126 28.431 1.00 22.05 237 ALA A O 1
ATOM 1848 N N . TYR A 1 238 ? -13.473 53.114 27.725 1.00 22.70 238 TYR A N 1
ATOM 1849 C CA . TYR A 1 238 ? -12.785 54.419 27.677 1.00 21.61 238 TYR A CA 1
ATOM 1850 C C . TYR A 1 238 ? -13.464 55.383 26.707 1.00 23.79 238 TYR A C 1
ATOM 1851 O O . TYR A 1 238 ? -13.369 56.612 26.889 1.00 23.51 238 TYR A O 1
ATOM 1860 N N . MET A 1 239 ? -14.128 54.829 25.697 1.00 23.30 239 MET A N 1
ATOM 1861 C CA . MET A 1 239 ? -14.734 55.626 24.617 1.00 25.73 239 MET A CA 1
ATOM 1862 C C . MET A 1 239 ? -15.973 56.247 25.216 1.00 29.74 239 MET A C 1
ATOM 1863 O O . MET A 1 239 ? -16.255 57.419 24.996 1.00 26.95 239 MET A O 1
ATOM 1868 N N . HIS A 1 240 ? -16.669 55.472 26.051 1.00 29.35 240 HIS A N 1
ATOM 1869 C CA . HIS A 1 240 ? -17.797 56.004 26.776 1.00 29.20 240 HIS A CA 1
ATOM 1870 C C . HIS A 1 240 ? -17.414 57.165 27.665 1.00 28.17 240 HIS A C 1
ATOM 1871 O O . HIS A 1 240 ? -18.076 58.141 27.672 1.00 32.03 240 HIS A O 1
ATOM 1878 N N . TYR A 1 241 ? -16.356 57.047 28.444 1.00 27.64 241 TYR A N 1
ATOM 1879 C CA . TYR A 1 241 ? -15.917 58.087 29.360 1.00 26.58 241 TYR A CA 1
ATOM 1880 C C . TYR A 1 241 ? -15.186 59.220 28.715 1.00 28.47 241 TYR A C 1
ATOM 1881 O O . TYR A 1 241 ? -15.029 60.252 29.327 1.00 31.31 241 TYR A O 1
ATOM 1890 N N . GLY A 1 242 ? -14.684 59.023 27.507 1.00 27.50 242 GLY A N 1
ATOM 1891 C CA . GLY A 1 242 ? -13.854 60.003 26.889 1.00 25.80 242 GLY A CA 1
ATOM 1892 C C . GLY A 1 242 ? -12.492 60.300 27.511 1.00 27.69 242 GLY A C 1
ATOM 1893 O O . GLY A 1 242 ? -12.042 61.428 27.425 1.00 26.29 242 GLY A O 1
ATOM 1894 N N . VAL A 1 243 ? -11.822 59.298 28.092 1.00 23.10 243 VAL A N 1
ATOM 1895 C CA . VAL A 1 243 ? -10.550 59.447 28.742 1.00 22.28 243 VAL A CA 1
ATOM 1896 C C . VAL A 1 243 ? -9.685 58.346 28.148 1.00 23.38 243 VAL A C 1
ATOM 1897 O O . VAL A 1 243 ? -10.066 57.171 28.182 1.00 25.12 243 VAL A O 1
ATOM 1901 N N . THR A 1 244 ? -8.553 58.725 27.586 1.00 23.72 244 THR A N 1
ATOM 1902 C CA . THR A 1 244 ? -7.693 57.779 26.858 1.00 24.26 244 THR A CA 1
ATOM 1903 C C . THR A 1 244 ? -6.489 57.353 27.654 1.00 22.04 244 THR A C 1
ATOM 1904 O O . THR A 1 244 ? -5.731 58.192 28.102 1.00 22.93 244 THR A O 1
ATOM 1908 N N . PRO A 1 245 ? -6.340 56.036 27.873 1.00 22.59 245 PRO A N 1
ATOM 1909 C CA . PRO A 1 245 ? -5.252 55.516 28.699 1.00 22.42 245 PRO A CA 1
ATOM 1910 C C . PRO A 1 245 ? -3.988 55.477 27.829 1.00 24.39 245 PRO A C 1
ATOM 1911 O O . PRO A 1 245 ? -4.108 55.696 26.633 1.00 25.09 245 PRO A O 1
ATOM 1915 N N . ASP A 1 246 ? -2.823 55.150 28.382 1.00 21.31 246 ASP A N 1
ATOM 1916 C CA . ASP A 1 246 ? -1.627 54.916 27.511 1.00 23.99 246 ASP A CA 1
ATOM 1917 C C . ASP A 1 246 ? -1.596 53.422 27.169 1.00 23.66 246 ASP A C 1
ATOM 1918 O O . ASP A 1 246 ? -1.066 53.004 26.143 1.00 24.08 246 ASP A O 1
ATOM 1923 N N . LEU A 1 247 ? -2.162 52.621 28.050 1.00 18.71 247 LEU A N 1
ATOM 1924 C CA . LEU A 1 247 ? -2.159 51.205 27.840 1.00 18.10 247 LEU A CA 1
ATOM 1925 C C . LEU A 1 247 ? -3.519 50.716 28.204 1.00 16.44 247 LEU A C 1
ATOM 1926 O O . LEU A 1 247 ? -4.218 51.243 29.117 1.00 18.80 247 LEU A O 1
ATOM 1931 N N . LEU A 1 248 ? -3.955 49.749 27.454 1.00 18.03 248 LEU A N 1
ATOM 1932 C CA . LEU A 1 248 ? -5.240 49.159 27.708 1.00 17.56 248 LEU A CA 1
ATOM 1933 C C . LEU A 1 248 ? -5.130 47.627 27.592 1.00 18.15 248 LEU A C 1
ATOM 1934 O O . LEU A 1 248 ? -4.628 47.145 26.617 1.00 18.03 248 LEU A O 1
ATOM 1939 N N . THR A 1 249 ? -5.709 46.863 28.504 1.00 17.59 249 THR A N 1
ATOM 1940 C CA . THR A 1 249 ? -5.679 45.453 28.377 1.00 17.01 249 THR A CA 1
ATOM 1941 C C . THR A 1 249 ? -7.051 44.885 28.084 1.00 16.57 249 THR A C 1
ATOM 1942 O O . THR A 1 249 ? -8.085 45.381 28.535 1.00 17.80 249 THR A O 1
ATOM 1946 N N . THR A 1 250 ? -7.090 43.802 27.350 1.00 18.73 250 THR A N 1
ATOM 1947 C CA . THR A 1 250 ? -8.390 43.241 26.826 1.00 15.86 250 THR A CA 1
ATOM 1948 C C . THR A 1 250 ? -8.285 41.731 26.768 1.00 15.63 250 THR A C 1
ATOM 1949 O O . THR A 1 250 ? -7.224 41.189 26.458 1.00 15.63 250 THR A O 1
ATOM 1953 N N . ALA A 1 251 ? -9.358 41.032 27.116 1.00 15.53 251 ALA A N 1
ATOM 1954 C CA . ALA A 1 251 ? -9.340 39.565 27.036 1.00 17.93 251 ALA A CA 1
ATOM 1955 C C . ALA A 1 251 ? -10.827 39.156 27.169 1.00 17.49 251 ALA A C 1
ATOM 1956 O O . ALA A 1 251 ? -11.674 39.869 26.631 1.00 19.20 251 ALA A O 1
ATOM 1958 N N . LYS A 1 252 ? -11.143 38.144 27.967 1.00 16.03 252 LYS A N 1
ATOM 1959 C CA . LYS A 1 252 ? -12.520 37.645 28.110 1.00 16.79 252 LYS A CA 1
ATOM 1960 C C . LYS A 1 252 ? -13.323 37.633 26.746 1.00 16.88 252 LYS A C 1
ATOM 1961 O O . LYS A 1 252 ? -13.186 36.713 25.967 1.00 19.15 252 LYS A O 1
ATOM 1967 N N . ALA A 1 253 ? -14.207 38.632 26.525 1.00 16.03 253 ALA A N 1
ATOM 1968 C CA . ALA A 1 253 ? -15.047 38.682 25.308 1.00 16.20 253 ALA A CA 1
ATOM 1969 C C . ALA A 1 253 ? -14.263 38.819 23.972 1.00 16.75 253 ALA A C 1
ATOM 1970 O O . ALA A 1 253 ? -14.786 38.423 22.911 1.00 17.84 253 ALA A O 1
ATOM 1972 N N . LEU A 1 254 ? -12.996 39.249 24.036 1.00 17.36 254 LEU A N 1
ATOM 1973 C CA . LEU A 1 254 ? -12.133 39.297 22.850 1.00 17.84 254 LEU A CA 1
ATOM 1974 C C . LEU A 1 254 ? -12.324 38.087 21.953 1.00 17.83 254 LEU A C 1
ATOM 1975 O O . LEU A 1 254 ? -12.432 38.247 20.722 1.00 16.39 254 LEU A O 1
ATOM 1980 N N . GLY A 1 255 ? -12.325 36.886 22.550 1.00 14.78 255 GLY A N 1
ATOM 1981 C CA . GLY A 1 255 ? -12.200 35.755 21.744 1.00 14.38 255 GLY A CA 1
ATOM 1982 C C . GLY A 1 255 ? -13.550 34.986 21.811 1.00 15.14 255 GLY A C 1
ATOM 1983 O O . GLY A 1 255 ? -13.627 33.852 21.421 1.00 16.36 255 GLY A O 1
ATOM 1984 N N . GLY A 1 256 ? -14.589 35.624 22.349 1.00 16.14 256 GLY A N 1
ATOM 1985 C CA . GLY A 1 256 ? -15.951 35.025 22.447 1.00 16.21 256 GLY A CA 1
ATOM 1986 C C . GLY A 1 256 ? -16.024 33.620 22.998 1.00 17.10 256 GLY A C 1
ATOM 1987 O O . GLY A 1 256 ? -16.917 32.830 22.612 1.00 22.05 256 GLY A O 1
ATOM 1988 N N . GLY A 1 257 ? -15.072 33.287 23.877 1.00 18.24 257 GLY A N 1
ATOM 1989 C CA . GLY A 1 257 ? -14.935 31.987 24.434 1.00 17.61 257 GLY A CA 1
ATOM 1990 C C . GLY A 1 257 ? -13.611 31.273 24.157 1.00 17.04 257 GLY A C 1
ATOM 1991 O O . GLY A 1 257 ? -13.245 30.353 24.901 1.00 16.87 257 GLY A O 1
ATOM 1992 N N . PHE A 1 258 ? -12.901 31.661 23.101 1.00 14.85 258 PHE A N 1
ATOM 1993 C CA . PHE A 1 258 ? -11.588 31.103 22.847 1.00 14.65 258 PHE A CA 1
ATOM 1994 C C . PHE A 1 258 ? -10.573 31.879 23.707 1.00 14.64 258 PHE A C 1
ATOM 1995 O O . PHE A 1 258 ? -10.675 33.172 23.722 1.00 17.87 258 PHE A O 1
ATOM 2003 N N . PRO A 1 259 ? -9.595 31.166 24.364 1.00 13.32 259 PRO A N 1
ATOM 2004 C CA . PRO A 1 259 ? -8.621 31.818 25.215 1.00 15.77 259 PRO A CA 1
ATOM 2005 C C . PRO A 1 259 ? -7.717 32.767 24.436 1.00 16.56 259 PRO A C 1
ATOM 2006 O O . PRO A 1 259 ? -6.897 32.347 23.599 1.00 18.94 259 PRO A O 1
ATOM 2010 N N . VAL A 1 260 ? -7.860 34.063 24.674 1.00 16.54 260 VAL A N 1
ATOM 2011 C CA . VAL A 1 260 ? -6.999 35.055 23.999 1.00 14.81 260 VAL A CA 1
ATOM 2012 C C . VAL A 1 260 ? -6.982 36.316 24.905 1.00 15.63 260 VAL A C 1
ATOM 2013 O O . VAL A 1 260 ? -7.925 36.500 25.687 1.00 15.70 260 VAL A O 1
ATOM 2017 N N . GLY A 1 261 ? -5.973 37.196 24.784 1.00 14.27 261 GLY A N 1
ATOM 2018 C CA . GLY A 1 261 ? -5.962 38.463 25.508 1.00 12.93 261 GLY A CA 1
ATOM 2019 C C . GLY A 1 261 ? -4.989 39.299 24.694 1.00 15.01 261 GLY A C 1
ATOM 2020 O O . GLY A 1 261 ? -4.217 38.722 23.853 1.00 14.35 261 GLY A O 1
ATOM 2021 N N . ALA A 1 262 ? -4.902 40.587 25.013 1.00 12.81 262 ALA A N 1
ATOM 2022 C CA . ALA A 1 262 ? -4.006 41.470 24.249 1.00 14.94 262 ALA A CA 1
ATOM 2023 C C . ALA A 1 262 ? -3.713 42.710 25.059 1.00 14.25 262 ALA A C 1
ATOM 2024 O O . ALA A 1 262 ? -4.503 43.094 25.940 1.00 15.18 262 ALA A O 1
ATOM 2026 N N . LEU A 1 263 ? -2.579 43.317 24.787 1.00 16.55 263 LEU A N 1
ATOM 2027 C CA . LEU A 1 263 ? -2.220 44.642 25.335 1.00 17.56 263 LEU A CA 1
ATOM 2028 C C . LEU A 1 263 ? -2.264 45.625 24.149 1.00 17.72 263 LEU A C 1
ATOM 2029 O O . LEU A 1 263 ? -1.628 45.408 23.120 1.00 17.37 263 LEU A O 1
ATOM 2034 N N . LEU A 1 264 ? -3.012 46.706 24.301 1.00 18.51 264 LEU A N 1
ATOM 2035 C CA . LEU A 1 264 ? -3.059 47.773 23.302 1.00 17.69 264 LEU A CA 1
ATOM 2036 C C . LEU A 1 264 ? -2.145 48.902 23.807 1.00 20.59 264 LEU A C 1
ATOM 2037 O O . LEU A 1 264 ? -2.270 49.338 24.964 1.00 22.86 264 LEU A O 1
ATOM 2042 N N . ALA A 1 265 ? -1.227 49.378 22.956 1.00 20.61 265 ALA A N 1
ATOM 2043 C CA . ALA A 1 265 ? -0.271 50.403 23.395 1.00 20.24 265 ALA A CA 1
ATOM 2044 C C . ALA A 1 265 ? -0.177 51.504 22.354 1.00 22.69 265 ALA A C 1
ATOM 2045 O O . ALA A 1 265 ? -0.364 51.253 21.132 1.00 21.73 265 ALA A O 1
ATOM 2047 N N . THR A 1 266 ? 0.098 52.742 22.799 1.00 22.59 266 THR A N 1
ATOM 2048 C CA . THR A 1 266 ? 0.624 53.761 21.907 1.00 24.31 266 THR A CA 1
ATOM 2049 C C . THR A 1 266 ? 1.998 53.396 21.376 1.00 25.07 266 THR A C 1
ATOM 2050 O O . THR A 1 266 ? 2.763 52.623 21.995 1.00 24.92 266 THR A O 1
ATOM 2054 N N . GLU A 1 267 ? 2.318 53.954 20.210 1.00 26.17 267 GLU A N 1
ATOM 2055 C CA . GLU A 1 267 ? 3.634 53.787 19.564 1.00 28.58 267 GLU A CA 1
ATOM 2056 C C . GLU A 1 267 ? 4.764 54.093 20.566 1.00 27.83 267 GLU A C 1
ATOM 2057 O O . GLU A 1 267 ? 5.603 53.218 20.820 1.00 28.72 267 GLU A O 1
ATOM 2063 N N . GLU A 1 268 ? 4.736 55.276 21.207 1.00 25.40 268 GLU A N 1
ATOM 2064 C CA . GLU A 1 268 ? 5.819 55.634 22.217 1.00 28.57 268 GLU A CA 1
ATOM 2065 C C . GLU A 1 268 ? 6.039 54.480 23.254 1.00 29.52 268 GLU A C 1
ATOM 2066 O O . GLU A 1 268 ? 7.156 54.046 23.556 1.00 27.37 268 GLU A O 1
ATOM 2072 N N . CYS A 1 269 ? 4.940 53.945 23.788 1.00 28.64 269 CYS A N 1
ATOM 2073 C CA . CYS A 1 269 ? 5.051 52.889 24.796 1.00 28.11 269 CYS A CA 1
ATOM 2074 C C . CYS A 1 269 ? 5.531 51.575 24.209 1.00 25.97 269 CYS A C 1
ATOM 2075 O O . CYS A 1 269 ? 6.274 50.834 24.836 1.00 22.12 269 CYS A O 1
ATOM 2078 N N . ALA A 1 270 ? 5.047 51.263 23.013 1.00 26.64 270 ALA A N 1
ATOM 2079 C CA . ALA A 1 270 ? 5.393 49.993 22.388 1.00 26.33 270 ALA A CA 1
ATOM 2080 C C . ALA A 1 270 ? 6.934 49.864 22.119 1.00 24.92 270 ALA A C 1
ATOM 2081 O O . ALA A 1 270 ? 7.518 48.778 22.329 1.00 25.78 270 ALA A O 1
ATOM 2083 N N . ARG A 1 271 ? 7.549 51.000 21.746 1.00 26.17 271 ARG A N 1
ATOM 2084 C CA A ARG A 1 271 ? 8.995 51.222 21.409 0.50 26.29 271 ARG A CA 1
ATOM 2085 C CA B ARG A 1 271 ? 8.942 51.009 21.342 0.50 26.41 271 ARG A CA 1
ATOM 2086 C C . ARG A 1 271 ? 9.900 50.687 22.511 1.00 27.49 271 ARG A C 1
ATOM 2087 O O . ARG A 1 271 ? 11.005 50.245 22.269 1.00 25.26 271 ARG A O 1
ATOM 2102 N N . VAL A 1 272 ? 9.458 50.784 23.769 1.00 24.67 272 VAL A N 1
ATOM 2103 C CA . VAL A 1 272 ? 10.373 50.348 24.834 1.00 25.19 272 VAL A CA 1
ATOM 2104 C C . VAL A 1 272 ? 10.503 48.826 24.895 1.00 23.78 272 VAL A C 1
ATOM 2105 O O . VAL A 1 272 ? 11.477 48.334 25.461 1.00 24.61 272 VAL A O 1
ATOM 2109 N N . MET A 1 273 ? 9.570 48.054 24.311 1.00 22.97 273 MET A N 1
ATOM 2110 C CA . MET A 1 273 ? 9.725 46.584 24.435 1.00 23.89 273 MET A CA 1
ATOM 2111 C C . MET A 1 273 ? 10.467 45.979 23.255 1.00 28.04 273 MET A C 1
ATOM 2112 O O . MET A 1 273 ? 9.839 45.456 22.331 1.00 34.62 273 MET A O 1
ATOM 2117 N N . THR A 1 274 ? 11.787 45.941 23.315 1.00 24.58 274 THR A N 1
ATOM 2118 C CA . THR A 1 274 ? 12.619 45.393 22.224 1.00 21.92 274 THR A CA 1
ATOM 2119 C C . THR A 1 274 ? 12.710 43.867 22.254 1.00 20.61 274 THR A C 1
ATOM 2120 O O . THR A 1 274 ? 12.097 43.221 23.091 1.00 22.27 274 THR A O 1
ATOM 2124 N N . VAL A 1 275 ? 13.451 43.306 21.319 1.00 19.68 275 VAL A N 1
ATOM 2125 C CA . VAL A 1 275 ? 13.443 41.878 21.030 1.00 21.30 275 VAL A CA 1
ATOM 2126 C C . VAL A 1 275 ? 13.895 41.143 22.270 1.00 21.07 275 VAL A C 1
ATOM 2127 O O . VAL A 1 275 ? 14.853 41.518 22.851 1.00 17.96 275 VAL A O 1
ATOM 2131 N N . GLY A 1 276 ? 13.115 40.143 22.683 1.00 21.32 276 GLY A N 1
ATOM 2132 C CA . GLY A 1 276 ? 13.475 39.206 23.740 1.00 18.86 276 GLY A CA 1
ATOM 2133 C C . GLY A 1 276 ? 13.049 39.737 25.115 1.00 20.36 276 GLY A C 1
ATOM 2134 O O . GLY A 1 276 ? 13.299 39.054 26.109 1.00 17.53 276 GLY A O 1
ATOM 2135 N N . THR A 1 277 ? 12.444 40.947 25.182 1.00 17.10 277 THR A N 1
ATOM 2136 C CA . THR A 1 277 ? 12.138 41.502 26.512 1.00 17.64 277 THR A CA 1
ATOM 2137 C C . THR A 1 277 ? 10.810 41.038 27.108 1.00 19.86 277 THR A C 1
ATOM 2138 O O . THR A 1 277 ? 10.561 41.206 28.314 1.00 19.48 277 THR A O 1
ATOM 2142 N N . HIS A 1 278 ? 9.991 40.377 26.305 1.00 18.11 278 HIS A N 1
ATOM 2143 C CA . HIS A 1 278 ? 8.825 39.729 26.849 1.00 16.70 278 HIS A CA 1
ATOM 2144 C C . HIS A 1 278 ? 8.469 38.656 25.839 1.00 17.42 278 HIS A C 1
ATOM 2145 O O . HIS A 1 278 ? 9.085 38.616 24.790 1.00 20.19 278 HIS A O 1
ATOM 2152 N N . GLY A 1 279 ? 7.450 37.811 26.074 1.00 17.39 279 GLY A N 1
ATOM 2153 C CA . GLY A 1 279 ? 7.178 36.694 25.077 1.00 16.18 279 GLY A CA 1
ATOM 2154 C C . GLY A 1 279 ? 5.984 35.861 25.473 1.00 17.02 279 GLY A C 1
ATOM 2155 O O . GLY A 1 279 ? 5.419 36.060 26.523 1.00 18.43 279 GLY A O 1
ATOM 2156 N N . THR A 1 280 ? 5.625 34.878 24.679 1.00 16.81 280 THR A N 1
ATOM 2157 C CA . THR A 1 280 ? 4.539 33.979 25.023 1.00 19.06 280 THR A CA 1
ATOM 2158 C C . THR A 1 280 ? 4.545 32.873 23.993 1.00 17.68 280 THR A C 1
ATOM 2159 O O . THR A 1 280 ? 4.763 33.189 22.847 1.00 19.09 280 THR A O 1
ATOM 2163 N N . THR A 1 281 ? 4.368 31.599 24.384 1.00 17.24 281 THR A N 1
ATOM 2164 C CA . THR A 1 281 ? 4.409 30.494 23.391 1.00 18.51 281 THR A CA 1
ATOM 2165 C C . THR A 1 281 ? 3.152 30.486 22.504 1.00 17.86 281 THR A C 1
ATOM 2166 O O . THR A 1 281 ? 3.248 30.489 21.292 1.00 18.44 281 THR A O 1
ATOM 2170 N N . TYR A 1 282 ? 1.981 30.520 23.134 1.00 17.42 282 TYR A N 1
ATOM 2171 C CA . TYR A 1 282 ? 0.696 30.454 22.403 1.00 16.75 282 TYR A CA 1
ATOM 2172 C C . TYR A 1 282 ? 0.196 31.836 21.967 1.00 17.02 282 TYR A C 1
ATOM 2173 O O . TYR A 1 282 ? -0.680 31.935 21.089 1.00 16.33 282 TYR A O 1
ATOM 2182 N N . GLY A 1 283 ? 0.753 32.910 22.509 1.00 15.10 283 GLY A N 1
ATOM 2183 C CA . GLY A 1 283 ? 0.075 34.241 22.260 1.00 14.66 283 GLY A CA 1
ATOM 2184 C C . GLY A 1 283 ? 0.102 34.574 20.782 1.00 17.23 283 GLY A C 1
ATOM 2185 O O . GLY A 1 283 ? 1.127 34.328 20.095 1.00 15.96 283 GLY A O 1
ATOM 2186 N N . GLY A 1 284 ? -1.002 35.114 20.250 1.00 18.31 284 GLY A N 1
ATOM 2187 C CA . GLY A 1 284 ? -1.027 35.446 18.837 1.00 20.14 284 GLY A CA 1
ATOM 2188 C C . GLY A 1 284 ? -1.039 34.240 17.841 1.00 21.49 284 GLY A C 1
ATOM 2189 O O . GLY A 1 284 ? -0.793 34.430 16.634 1.00 20.17 284 GLY A O 1
ATOM 2190 N N . ASN A 1 285 ? -1.391 33.036 18.304 1.00 17.98 285 ASN A N 1
ATOM 2191 C CA . ASN A 1 285 ? -1.573 31.924 17.379 1.00 16.14 285 ASN A CA 1
ATOM 2192 C C . ASN A 1 285 ? -2.696 32.239 16.398 1.00 14.89 285 ASN A C 1
ATOM 2193 O O . ASN A 1 285 ? -3.533 33.037 16.692 1.00 13.53 285 ASN A O 1
ATOM 2198 N N . PRO A 1 286 ? -2.638 31.661 15.181 1.00 16.44 286 PRO A N 1
ATOM 2199 C CA . PRO A 1 286 ? -3.682 32.044 14.169 1.00 14.75 286 PRO A CA 1
ATOM 2200 C C . PRO A 1 286 ? -5.104 31.513 14.542 1.00 17.14 286 PRO A C 1
ATOM 2201 O O . PRO A 1 286 ? -6.131 32.112 14.108 1.00 14.12 286 PRO A O 1
ATOM 2205 N N . LEU A 1 287 ? -5.195 30.413 15.321 1.00 17.90 287 LEU A N 1
ATOM 2206 C CA . LEU A 1 287 ? -6.561 29.911 15.701 1.00 16.75 287 LEU A CA 1
ATOM 2207 C C . LEU A 1 287 ? -7.324 30.965 16.569 1.00 19.46 287 LEU A C 1
ATOM 2208 O O . LEU A 1 287 ? -8.409 31.366 16.209 1.00 17.90 287 LEU A O 1
ATOM 2213 N N . ALA A 1 288 ? -6.708 31.515 17.644 1.00 17.02 288 ALA A N 1
ATOM 2214 C CA . ALA A 1 288 ? -7.341 32.468 18.483 1.00 14.49 288 ALA A CA 1
ATOM 2215 C C . ALA A 1 288 ? -7.592 33.769 17.720 1.00 16.98 288 ALA A C 1
ATOM 2216 O O . ALA A 1 288 ? -8.589 34.490 17.939 1.00 14.92 288 ALA A O 1
ATOM 2218 N N . SER A 1 289 ? -6.669 34.044 16.803 1.00 15.62 289 SER A N 1
ATOM 2219 C CA . SER A 1 289 ? -6.661 35.222 16.058 1.00 18.85 289 SER A CA 1
ATOM 2220 C C . SER A 1 289 ? -7.829 35.232 15.048 1.00 18.85 289 SER A C 1
ATOM 2221 O O . SER A 1 289 ? -8.536 36.268 14.866 1.00 17.25 289 SER A O 1
ATOM 2224 N N . ALA A 1 290 ? -8.020 34.082 14.408 1.00 17.31 290 ALA A N 1
ATOM 2225 C CA . ALA A 1 290 ? -9.163 33.948 13.537 1.00 17.00 290 ALA A CA 1
ATOM 2226 C C . ALA A 1 290 ? -10.451 34.110 14.293 1.00 15.78 290 ALA A C 1
ATOM 2227 O O . ALA A 1 290 ? -11.337 34.788 13.815 1.00 17.61 290 ALA A O 1
ATOM 2229 N N . VAL A 1 291 ? -10.571 33.542 15.464 1.00 14.87 291 VAL A N 1
ATOM 2230 C CA . VAL A 1 291 ? -11.897 33.611 16.185 1.00 14.34 291 VAL A CA 1
ATOM 2231 C C . VAL A 1 291 ? -12.126 35.063 16.665 1.00 16.15 291 VAL A C 1
ATOM 2232 O O . VAL A 1 291 ? -13.174 35.625 16.421 1.00 17.06 291 VAL A O 1
ATOM 2236 N N . ALA A 1 292 ? -11.109 35.647 17.326 1.00 14.94 292 ALA A N 1
ATOM 2237 C CA . ALA A 1 292 ? -11.169 37.019 17.856 1.00 15.48 292 ALA A CA 1
ATOM 2238 C C . ALA A 1 292 ? -11.392 38.048 16.757 1.00 16.30 292 ALA A C 1
ATOM 2239 O O . ALA A 1 292 ? -12.178 38.965 16.924 1.00 19.28 292 ALA A O 1
ATOM 2241 N N . GLY A 1 293 ? -10.710 37.896 15.604 1.00 17.78 293 GLY A N 1
ATOM 2242 C CA . GLY A 1 293 ? -11.036 38.717 14.396 1.00 17.81 293 GLY A CA 1
ATOM 2243 C C . GLY A 1 293 ? -12.515 38.749 14.015 1.00 20.44 293 GLY A C 1
ATOM 2244 O O . GLY A 1 293 ? -13.090 39.821 13.826 1.00 16.65 293 GLY A O 1
ATOM 2245 N N . LYS A 1 294 ? -13.127 37.551 13.930 1.00 19.02 294 LYS A N 1
ATOM 2246 C CA . LYS A 1 294 ? -14.565 37.387 13.715 1.00 18.90 294 LYS A CA 1
ATOM 2247 C C . LYS A 1 294 ? -15.463 37.927 14.868 1.00 20.09 294 LYS A C 1
ATOM 2248 O O . LYS A 1 294 ? -16.484 38.607 14.609 1.00 20.08 294 LYS A O 1
ATOM 2254 N N . VAL A 1 295 ? -15.064 37.722 16.122 1.00 17.70 295 VAL A N 1
ATOM 2255 C CA . VAL A 1 295 ? -15.753 38.412 17.221 1.00 17.37 295 VAL A CA 1
ATOM 2256 C C . VAL A 1 295 ? -15.755 39.917 17.027 1.00 19.67 295 VAL A C 1
ATOM 2257 O O . VAL A 1 295 ? -16.848 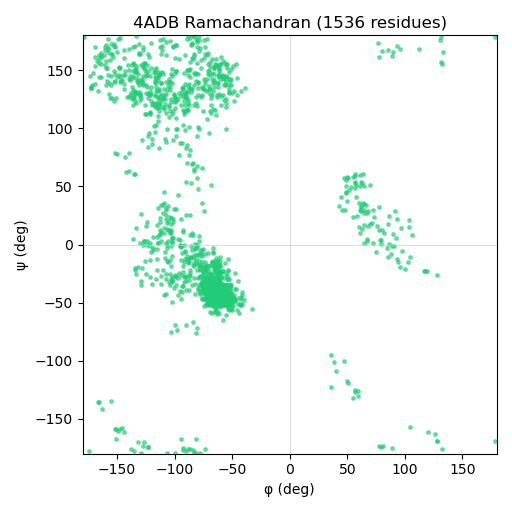40.553 17.117 1.00 20.18 295 VAL A O 1
ATOM 2261 N N . LEU A 1 296 ? -14.596 40.539 16.761 1.00 19.81 296 LEU A N 1
ATOM 2262 C CA . LEU A 1 296 ? -14.618 42.002 16.555 1.00 21.50 296 LEU A CA 1
ATOM 2263 C C . LEU A 1 296 ? -15.496 42.476 15.400 1.00 21.70 296 LEU A C 1
ATOM 2264 O O . LEU A 1 296 ? -16.199 43.517 15.455 1.00 20.73 296 LEU A O 1
ATOM 2269 N N . GLU A 1 297 ? -15.434 41.727 14.309 1.00 24.48 297 GLU A N 1
ATOM 2270 C CA . GLU A 1 297 ? -16.204 42.011 13.059 1.00 24.29 297 GLU A CA 1
ATOM 2271 C C . GLU A 1 297 ? -17.691 42.015 13.468 1.00 27.61 297 GLU A C 1
ATOM 2272 O O . GLU A 1 297 ? -18.477 42.925 13.090 1.00 25.48 297 GLU A O 1
ATOM 2278 N N . LEU A 1 298 ? -18.094 41.017 14.255 1.00 23.56 298 LEU A N 1
ATOM 2279 C CA . LEU A 1 298 ? -19.505 40.975 14.596 1.00 25.42 298 LEU A CA 1
ATOM 2280 C C . LEU A 1 298 ? -19.904 41.934 15.729 1.00 26.59 298 LEU A C 1
ATOM 2281 O O . LEU A 1 298 ? -21.050 42.290 15.825 1.00 25.53 298 LEU A O 1
ATOM 2286 N N . ILE A 1 299 ? -18.975 42.370 16.588 1.00 24.22 299 ILE A N 1
ATOM 2287 C CA . ILE A 1 299 ? -19.438 43.034 17.775 1.00 19.66 299 ILE A CA 1
ATOM 2288 C C . ILE A 1 299 ? -19.301 44.527 17.458 1.00 19.65 299 ILE A C 1
ATOM 2289 O O . ILE A 1 299 ? -20.070 45.321 17.964 1.00 17.54 299 ILE A O 1
ATOM 2294 N N . ASN A 1 300 ? -18.282 44.916 16.709 1.00 17.93 300 ASN A N 1
ATOM 2295 C CA . ASN A 1 300 ? -18.017 46.353 16.583 1.00 19.67 300 ASN A CA 1
ATOM 2296 C C . ASN A 1 300 ? -18.840 46.819 15.389 1.00 24.96 300 ASN A C 1
ATOM 2297 O O . ASN A 1 300 ? -18.283 47.051 14.294 1.00 23.47 300 ASN A O 1
ATOM 2302 N N . THR A 1 301 ? -20.164 46.838 15.556 1.00 24.30 301 THR A N 1
ATOM 2303 C CA . THR A 1 301 ? -21.052 47.404 14.526 1.00 26.87 301 THR A CA 1
ATOM 2304 C C . THR A 1 301 ? -22.060 48.310 15.255 1.00 31.59 301 THR A C 1
ATOM 2305 O O . THR A 1 301 ? -22.375 48.002 16.410 1.00 29.96 301 THR A O 1
ATOM 2309 N N . PRO A 1 302 ? -22.542 49.424 14.598 1.00 33.16 302 PRO A N 1
ATOM 2310 C CA . PRO A 1 302 ? -23.492 50.347 15.194 1.00 28.33 302 PRO A CA 1
ATOM 2311 C C . PRO A 1 302 ? -24.685 49.598 15.738 1.00 28.28 302 PRO A C 1
ATOM 2312 O O . PRO A 1 302 ? -25.152 49.918 16.831 1.00 30.25 302 PRO A O 1
ATOM 2316 N N . GLU A 1 303 ? -25.118 48.544 15.045 1.00 28.02 303 GLU A N 1
ATOM 2317 C CA A GLU A 1 303 ? -26.314 47.863 15.465 0.50 26.68 303 GLU A CA 1
ATOM 2318 C CA B GLU A 1 303 ? -26.321 47.783 15.422 0.50 27.94 303 GLU A CA 1
ATOM 2319 C C . GLU A 1 303 ? -26.113 46.956 16.681 1.00 28.67 303 GLU A C 1
ATOM 2320 O O . GLU A 1 303 ? -26.945 46.987 17.571 1.00 31.81 303 GLU A O 1
ATOM 2331 N N . MET A 1 304 ? -25.033 46.143 16.727 1.00 26.21 304 MET A N 1
ATOM 2332 C CA . MET A 1 304 ? -24.708 45.361 17.966 1.00 24.13 304 MET A CA 1
ATOM 2333 C C . MET A 1 304 ? -24.526 46.288 19.194 1.00 21.96 304 MET A C 1
ATOM 2334 O O . MET A 1 304 ? -25.125 46.072 20.222 1.00 21.09 304 MET A O 1
ATOM 2339 N N . LEU A 1 305 ? -23.820 47.384 19.032 1.00 19.52 305 LEU A N 1
ATOM 2340 C CA . LEU A 1 305 ? -23.491 48.252 20.169 1.00 21.00 305 LEU A CA 1
ATOM 2341 C C . LEU A 1 305 ? -24.645 49.065 20.657 1.00 25.11 305 LEU A C 1
ATOM 2342 O O . LEU A 1 305 ? -24.760 49.253 21.858 1.00 27.35 305 LEU A O 1
ATOM 2347 N N . ASN A 1 306 ? -25.496 49.567 19.731 1.00 25.28 306 ASN A N 1
ATOM 2348 C CA . ASN A 1 306 ? -26.740 50.232 20.067 1.00 23.78 306 ASN A CA 1
ATOM 2349 C C . ASN A 1 306 ? -27.699 49.195 20.609 1.00 21.58 306 ASN A C 1
ATOM 2350 O O . ASN A 1 306 ? -28.456 49.487 21.526 1.00 23.09 306 ASN A O 1
ATOM 2355 N N . GLY A 1 307 ? -27.650 47.978 20.081 1.00 21.78 307 GLY A N 1
ATOM 2356 C CA . GLY A 1 307 ? -28.451 46.866 20.630 1.00 20.80 307 GLY A CA 1
ATOM 2357 C C . GLY A 1 307 ? -28.052 46.589 22.115 1.00 25.59 307 GLY A C 1
ATOM 2358 O O . GLY A 1 307 ? -28.881 46.206 22.938 1.00 26.17 307 GLY A O 1
ATOM 2359 N N . VAL A 1 308 ? -26.790 46.841 22.466 1.00 23.75 308 VAL A N 1
ATOM 2360 C CA . VAL A 1 308 ? -26.357 46.697 23.881 1.00 24.22 308 VAL A CA 1
ATOM 2361 C C . VAL A 1 308 ? -26.983 47.776 24.751 1.00 25.46 308 VAL A C 1
ATOM 2362 O O . VAL A 1 308 ? -27.466 47.451 25.819 1.00 26.90 308 VAL A O 1
ATOM 2366 N N . LYS A 1 309 ? -27.022 49.034 24.294 1.00 27.03 309 LYS A N 1
ATOM 2367 C CA . LYS A 1 309 ? -27.787 50.085 25.024 1.00 26.36 309 LYS A CA 1
ATOM 2368 C C . LYS A 1 309 ? -29.239 49.715 25.264 1.00 25.52 309 LYS A C 1
ATOM 2369 O O . LYS A 1 309 ? -29.730 49.837 26.377 1.00 30.32 309 LYS A O 1
ATOM 2375 N N A GLN A 1 310 ? -29.908 49.223 24.225 0.70 26.70 310 GLN A N 1
ATOM 2376 N N B GLN A 1 310 ? -29.908 49.207 24.233 0.30 24.64 310 GLN A N 1
ATOM 2377 C CA A GLN A 1 310 ? -31.295 48.767 24.289 0.70 29.44 310 GLN A CA 1
ATOM 2378 C CA B GLN A 1 310 ? -31.311 48.803 24.328 0.30 24.14 310 GLN A CA 1
ATOM 2379 C C A GLN A 1 310 ? -31.478 47.648 25.325 0.70 26.15 310 GLN A C 1
ATOM 2380 C C B GLN A 1 310 ? -31.551 47.594 25.245 0.30 23.88 310 GLN A C 1
ATOM 2381 O O A GLN A 1 310 ? -32.343 47.673 26.164 0.70 25.78 310 GLN A O 1
ATOM 2382 O O B GLN A 1 310 ? -32.571 47.496 25.906 0.30 23.79 310 GLN A O 1
ATOM 2393 N N . ARG A 1 311 ? -30.604 46.669 25.273 1.00 25.69 311 ARG A N 1
ATOM 2394 C CA . ARG A 1 311 ? -30.673 45.568 26.162 1.00 23.44 311 ARG A CA 1
ATOM 2395 C C . ARG A 1 311 ? -30.456 46.025 27.620 1.00 21.62 311 ARG A C 1
ATOM 2396 O O . ARG A 1 311 ? -31.023 45.452 28.509 1.00 22.39 311 ARG A O 1
ATOM 2404 N N . HIS A 1 312 ? -29.620 47.031 27.856 1.00 20.87 312 HIS A N 1
ATOM 2405 C CA . HIS A 1 312 ? -29.433 47.553 29.181 1.00 22.54 312 HIS A CA 1
ATOM 2406 C C . HIS A 1 312 ? -30.772 47.950 29.745 1.00 25.35 312 HIS A C 1
ATOM 2407 O O . HIS A 1 312 ? -31.123 47.598 30.888 1.00 27.64 312 HIS A O 1
ATOM 2414 N N . ASP A 1 313 ? -31.551 48.693 28.931 1.00 30.54 313 ASP A N 1
ATOM 2415 C CA . ASP A 1 313 ? -32.855 49.230 29.383 1.00 28.88 313 ASP A CA 1
ATOM 2416 C C . ASP A 1 313 ? -33.839 48.055 29.535 1.00 27.59 313 ASP A C 1
ATOM 2417 O O . ASP A 1 313 ? -34.655 48.105 30.422 1.00 26.90 313 ASP A O 1
ATOM 2422 N N . TRP A 1 314 ? -33.792 47.026 28.701 1.00 24.51 314 TRP A N 1
ATOM 2423 C CA . TRP A 1 314 ? -34.675 45.881 29.003 1.00 26.61 314 TRP A CA 1
ATOM 2424 C C . TRP A 1 314 ? -34.361 45.306 30.363 1.00 28.36 314 TRP A C 1
ATOM 2425 O O . TRP A 1 314 ? -35.285 45.004 31.087 1.00 30.36 314 TRP A O 1
ATOM 2436 N N . PHE A 1 315 ? -33.073 45.126 30.741 1.00 29.60 315 PHE A N 1
ATOM 2437 C CA . PHE A 1 315 ? -32.788 44.443 32.035 1.00 27.50 315 PHE A CA 1
ATOM 2438 C C . PHE A 1 315 ? -33.168 45.393 33.218 1.00 26.58 315 PHE A C 1
ATOM 2439 O O . PHE A 1 315 ? -33.859 45.008 34.105 1.00 24.11 315 PHE A O 1
ATOM 2447 N N . VAL A 1 316 ? -32.668 46.612 33.208 1.00 25.03 316 VAL A N 1
ATOM 2448 C CA . VAL A 1 316 ? -32.890 47.552 34.284 1.00 28.01 316 VAL A CA 1
ATOM 2449 C C . VAL A 1 316 ? -34.400 47.807 34.571 1.00 30.42 316 VAL A C 1
ATOM 2450 O O . VAL A 1 316 ? -34.848 47.729 35.732 1.00 29.83 316 VAL A O 1
ATOM 2454 N N . GLU A 1 317 ? -35.188 48.063 33.524 1.00 30.30 317 GLU A N 1
ATOM 2455 C CA . GLU A 1 317 ? -36.629 48.329 33.666 1.00 30.45 317 GLU A CA 1
ATOM 2456 C C . GLU A 1 317 ? -37.277 47.074 34.293 1.00 33.10 317 GLU A C 1
ATOM 2457 O O . GLU A 1 317 ? -38.035 47.177 35.277 1.00 33.12 317 GLU A O 1
ATOM 2463 N N . ARG A 1 318 ? -36.929 45.888 33.811 1.00 26.23 318 ARG A N 1
ATOM 2464 C CA . ARG A 1 318 ? -37.620 44.709 34.367 1.00 26.59 318 ARG A CA 1
ATOM 2465 C C . ARG A 1 318 ? -37.077 44.384 35.804 1.00 28.38 318 ARG A C 1
ATOM 2466 O O . ARG A 1 318 ? -37.830 43.947 36.689 1.00 32.46 318 ARG A O 1
ATOM 2474 N N . LEU A 1 319 ? -35.786 44.603 36.030 1.00 26.10 319 LEU A N 1
ATOM 2475 C CA . LEU A 1 319 ? -35.194 44.383 37.351 1.00 28.24 319 LEU A CA 1
ATOM 2476 C C . LEU A 1 319 ? -35.815 45.341 38.409 1.00 29.32 319 LEU A C 1
ATOM 2477 O O . LEU A 1 319 ? -36.040 44.935 39.549 1.00 25.72 319 LEU A O 1
ATOM 2482 N N . ASN A 1 320 ? -36.067 46.595 38.007 1.00 28.11 320 ASN A N 1
ATOM 2483 C CA . ASN A 1 320 ? -36.779 47.567 38.844 1.00 29.64 320 ASN A CA 1
ATOM 2484 C C . ASN A 1 320 ? -38.187 47.121 39.175 1.00 30.80 320 ASN A C 1
ATOM 2485 O O . ASN A 1 320 ? -38.607 47.264 40.291 1.00 40.42 320 ASN A O 1
ATOM 2490 N N . THR A 1 321 ? -38.880 46.513 38.223 1.00 33.34 321 THR A N 1
ATOM 2491 C CA . THR A 1 321 ? -40.202 45.915 38.419 1.00 31.81 321 THR A CA 1
ATOM 2492 C C . THR A 1 321 ? -40.121 44.738 39.403 1.00 29.31 321 THR A C 1
ATOM 2493 O O . THR A 1 321 ? -40.859 44.712 40.365 1.00 29.31 321 THR A O 1
ATOM 2497 N N . ILE A 1 322 ? -39.252 43.763 39.163 1.00 29.30 322 ILE A N 1
ATOM 2498 C CA . ILE A 1 322 ? -39.004 42.697 40.151 1.00 27.88 322 ILE A CA 1
ATOM 2499 C C . ILE A 1 322 ? -38.711 43.189 41.586 1.00 24.14 322 ILE A C 1
ATOM 2500 O O . ILE A 1 322 ? -39.280 42.707 42.548 1.00 26.74 322 ILE A O 1
ATOM 2505 N N . ASN A 1 323 ? -37.832 44.164 41.698 1.00 25.37 323 ASN A N 1
ATOM 2506 C CA . ASN A 1 323 ? -37.497 44.776 42.945 1.00 27.15 323 ASN A CA 1
ATOM 2507 C C . ASN A 1 323 ? -38.697 45.439 43.653 1.00 31.92 323 ASN A C 1
ATOM 2508 O O . ASN A 1 323 ? -38.897 45.206 44.869 1.00 29.90 323 ASN A O 1
ATOM 2513 N N A HIS A 1 324 ? -39.443 46.272 42.909 0.50 31.92 324 HIS A N 1
ATOM 2514 N N B HIS A 1 324 ? -39.457 46.253 42.898 0.50 33.71 324 HIS A N 1
ATOM 2515 C CA A HIS A 1 324 ? -40.655 46.898 43.431 0.50 34.36 324 HIS A CA 1
ATOM 2516 C CA B HIS A 1 324 ? -40.691 46.916 43.363 0.50 37.76 324 HIS A CA 1
ATOM 2517 C C A HIS A 1 324 ? -41.528 45.846 44.043 0.50 33.07 324 HIS A C 1
ATOM 2518 C C B HIS A 1 324 ? -41.708 45.929 43.871 0.50 34.84 324 HIS A C 1
ATOM 2519 O O A HIS A 1 324 ? -42.021 46.030 45.132 0.50 36.21 324 HIS A O 1
ATOM 2520 O O B HIS A 1 324 ? -42.520 46.262 44.706 0.50 42.07 324 HIS A O 1
ATOM 2533 N N . ARG A 1 325 ? -41.642 44.696 43.399 1.00 34.08 325 ARG A N 1
ATOM 2534 C CA . ARG A 1 325 ? -42.455 43.611 43.951 1.00 35.19 325 ARG A CA 1
ATOM 2535 C C . ARG A 1 325 ? -41.822 42.959 45.169 1.00 39.77 325 ARG A C 1
ATOM 2536 O O . ARG A 1 325 ? -42.535 42.701 46.111 1.00 41.38 325 ARG A O 1
ATOM 2544 N N . TYR A 1 326 ? -40.539 42.582 45.121 1.00 34.21 326 TYR A N 1
ATOM 2545 C CA . TYR A 1 326 ? -39.996 41.690 46.172 1.00 32.53 326 TYR A CA 1
ATOM 2546 C C . TYR A 1 326 ? -39.125 42.302 47.300 1.00 31.50 326 TYR A C 1
ATOM 2547 O O . TYR A 1 326 ? -38.801 41.597 48.252 1.00 33.88 326 TYR A O 1
ATOM 2556 N N . GLY A 1 327 ? -38.745 43.567 47.154 1.00 30.22 327 GLY A N 1
ATOM 2557 C CA . GLY A 1 327 ? -37.915 44.324 48.125 1.00 32.31 327 GLY A CA 1
ATOM 2558 C C . GLY A 1 327 ? -36.569 43.713 48.463 1.00 32.92 327 GLY A C 1
ATOM 2559 O O . GLY A 1 327 ? -36.276 43.505 49.629 1.00 36.33 327 GLY A O 1
ATOM 2560 N N . LEU A 1 328 ? -35.746 43.418 47.440 1.00 34.54 328 LEU A N 1
ATOM 2561 C CA . LEU A 1 328 ? -34.431 42.725 47.589 1.00 28.94 328 LEU A CA 1
ATOM 2562 C C . LEU A 1 328 ? -33.259 43.677 47.501 1.00 28.40 328 LEU A C 1
ATOM 2563 O O . LEU A 1 328 ? -32.248 43.405 48.132 1.00 30.65 328 LEU A O 1
ATOM 2568 N N . PHE A 1 329 ? -33.347 44.767 46.741 1.00 23.53 329 PHE A N 1
ATOM 2569 C CA . PHE A 1 329 ? -32.112 45.459 46.347 1.00 22.64 329 PHE A CA 1
ATOM 2570 C C . PHE A 1 329 ? -32.232 46.896 46.666 1.00 22.86 329 PHE A C 1
ATOM 2571 O O . PHE A 1 329 ? -33.304 47.391 46.698 1.00 23.23 329 PHE A O 1
ATOM 2579 N N . SER A 1 330 ? -31.131 47.584 46.884 1.00 26.47 330 SER A N 1
ATOM 2580 C CA . SER A 1 330 ? -31.249 49.017 47.054 1.00 30.08 330 SER A CA 1
ATOM 2581 C C . SER A 1 330 ? -31.079 49.754 45.746 1.00 32.10 330 SER A C 1
ATOM 2582 O O . SER A 1 330 ? -31.439 50.912 45.672 1.00 33.44 330 SER A O 1
ATOM 2585 N N . GLU A 1 331 ? -30.559 49.092 44.708 1.00 29.23 331 GLU A N 1
ATOM 2586 C CA . GLU A 1 331 ? -30.154 49.808 43.481 1.00 31.26 331 GLU A CA 1
ATOM 2587 C C . GLU A 1 331 ? -29.799 48.787 42.368 1.00 29.82 331 GLU A C 1
ATOM 2588 O O . GLU A 1 331 ? -29.381 47.673 42.696 1.00 28.03 331 GLU A O 1
ATOM 2594 N N . VAL A 1 332 ? -30.048 49.140 41.091 1.00 26.79 332 VAL A N 1
ATOM 2595 C CA . VAL A 1 332 ? -29.559 48.384 39.929 1.00 28.26 332 VAL A CA 1
ATOM 2596 C C . VAL A 1 332 ? -28.598 49.348 39.219 1.00 27.85 332 VAL A C 1
ATOM 2597 O O . VAL A 1 332 ? -28.999 50.433 38.844 1.00 26.11 332 VAL A O 1
ATOM 2601 N N . ARG A 1 333 ? -27.316 48.991 39.132 1.00 24.39 333 ARG A N 1
ATOM 2602 C CA . ARG A 1 333 ? -26.287 49.869 38.533 1.00 27.18 333 ARG A CA 1
ATOM 2603 C C . ARG A 1 333 ? -25.477 49.084 37.489 1.00 27.34 333 ARG A C 1
ATOM 2604 O O . ARG A 1 333 ? -25.674 47.862 37.295 1.00 25.32 333 ARG A O 1
ATOM 2612 N N . GLY A 1 334 ? -24.511 49.791 36.902 1.00 24.95 334 GLY A N 1
ATOM 2613 C CA . GLY A 1 334 ? -23.676 49.243 35.856 1.00 23.49 334 GLY A CA 1
ATOM 2614 C C . GLY A 1 334 ? -23.843 50.081 34.603 1.00 27.01 334 GLY A C 1
ATOM 2615 O O . GLY A 1 334 ? -24.389 51.201 34.629 1.00 27.00 334 GLY A O 1
ATOM 2616 N N . LEU A 1 335 ? -23.461 49.500 33.475 1.00 27.68 335 LEU A N 1
ATOM 2617 C CA . LEU A 1 335 ? -23.403 50.197 32.202 1.00 26.27 335 LEU A CA 1
ATOM 2618 C C . LEU A 1 335 ? -23.437 49.096 31.156 1.00 26.39 335 LEU A C 1
ATOM 2619 O O . LEU A 1 335 ? -22.848 48.006 31.353 1.00 25.68 335 LEU A O 1
ATOM 2624 N N . GLY A 1 336 ? -24.214 49.321 30.111 1.00 23.89 336 GLY A N 1
ATOM 2625 C CA . GLY A 1 336 ? -24.407 48.286 29.081 1.00 20.25 336 GLY A CA 1
ATOM 2626 C C . GLY A 1 336 ? -24.925 46.998 29.679 1.00 20.22 336 GLY A C 1
ATOM 2627 O O . GLY A 1 336 ? -25.922 46.952 30.428 1.00 18.11 336 GLY A O 1
ATOM 2628 N N . LEU A 1 337 ? -24.208 45.921 29.376 1.00 19.85 337 LEU A N 1
ATOM 2629 C CA . LEU A 1 337 ? -24.615 44.616 29.817 1.00 16.91 337 LEU A CA 1
ATOM 2630 C C . LEU A 1 337 ? -23.647 44.050 30.858 1.00 19.08 337 LEU A C 1
ATOM 2631 O O . LEU A 1 337 ? -23.378 42.833 30.929 1.00 17.61 337 LEU A O 1
ATOM 2636 N N . LEU A 1 338 ? -23.104 44.944 31.667 1.00 19.41 338 LEU A N 1
ATOM 2637 C CA . LEU A 1 338 ? -22.448 44.577 32.916 1.00 17.98 338 LEU A CA 1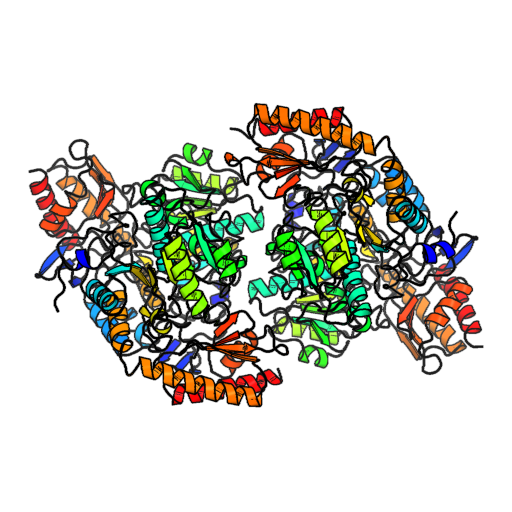
ATOM 2638 C C . LEU A 1 338 ? -23.334 45.302 33.952 1.00 20.33 338 LEU A C 1
ATOM 2639 O O . LEU A 1 338 ? -23.203 46.568 34.176 1.00 21.31 338 LEU A O 1
ATOM 2644 N N . ILE A 1 339 ? -24.206 44.544 34.596 1.00 18.79 339 ILE A N 1
ATOM 2645 C CA . ILE A 1 339 ? -25.181 45.118 35.574 1.00 21.37 339 ILE A CA 1
ATOM 2646 C C . ILE A 1 339 ? -25.122 44.380 36.938 1.00 21.53 339 ILE A C 1
ATOM 2647 O O . ILE A 1 339 ? -24.992 43.112 37.006 1.00 25.21 339 ILE A O 1
ATOM 2652 N N . GLY A 1 340 ? -25.172 45.168 38.006 1.00 19.27 340 GLY A N 1
ATOM 2653 C CA . GLY A 1 340 ? -25.212 44.655 39.392 1.00 20.78 340 GLY A CA 1
ATOM 2654 C C . GLY A 1 340 ? -26.485 45.137 40.086 1.00 23.09 340 GLY A C 1
ATOM 2655 O O . GLY A 1 340 ? -26.846 46.336 39.985 1.00 21.81 340 GLY A O 1
ATOM 2656 N N . CYS A 1 341 ? -27.198 44.191 40.689 1.00 20.29 341 CYS A N 1
ATOM 2657 C CA . CYS A 1 341 ? -28.259 44.485 41.692 1.00 22.26 341 CYS A CA 1
ATOM 2658 C C . CYS A 1 341 ? -27.685 44.471 43.086 1.00 21.65 341 CYS A C 1
ATOM 2659 O O . CYS A 1 341 ? -27.223 43.413 43.590 1.00 18.32 341 CYS A O 1
ATOM 2662 N N . VAL A 1 342 ? -27.652 45.656 43.704 1.00 18.53 342 VAL A N 1
ATOM 2663 C CA . VAL A 1 342 ? -27.104 45.796 45.058 1.00 17.48 342 VAL A CA 1
ATOM 2664 C C . VAL A 1 342 ? -28.117 45.391 46.104 1.00 18.46 342 VAL A C 1
ATOM 2665 O O . VAL A 1 342 ? -29.167 46.016 46.165 1.00 21.54 342 VAL A O 1
ATOM 2669 N N . LEU A 1 343 ? -27.792 44.407 46.946 1.00 18.75 343 LEU A N 1
ATOM 2670 C CA . LEU A 1 343 ? -28.699 43.967 47.991 1.00 21.66 343 LEU A CA 1
ATOM 2671 C C . LEU A 1 343 ? -28.894 45.017 49.112 1.00 24.75 343 LEU A C 1
ATOM 2672 O O . LEU A 1 343 ? -27.948 45.825 49.467 1.00 19.79 343 LEU A O 1
ATOM 2677 N N . ASN A 1 344 ? -30.131 45.035 49.647 1.00 25.59 344 ASN A N 1
ATOM 2678 C CA . ASN A 1 344 ? -30.457 45.961 50.737 1.00 25.81 344 ASN A CA 1
ATOM 2679 C C . ASN A 1 344 ? -29.906 45.423 52.092 1.00 25.70 344 ASN A C 1
ATOM 2680 O O . ASN A 1 344 ? -29.219 44.315 52.159 1.00 24.78 344 ASN A O 1
ATOM 2685 N N . ALA A 1 345 ? -30.158 46.217 53.149 1.00 23.71 345 ALA A N 1
ATOM 2686 C CA . ALA A 1 345 ? -29.580 45.941 54.468 1.00 27.34 345 ALA A CA 1
ATOM 2687 C C . ALA A 1 345 ? -30.101 44.610 54.963 1.00 28.86 345 ALA A C 1
ATOM 2688 O O . ALA A 1 345 ? -29.384 43.850 55.539 1.00 30.72 345 ALA A O 1
ATOM 2690 N N . ASP A 1 346 ? -31.349 44.332 54.659 1.00 30.28 346 ASP A N 1
ATOM 2691 C CA . ASP A 1 346 ? -31.998 43.176 55.164 1.00 32.10 346 ASP A CA 1
ATOM 2692 C C . ASP A 1 346 ? -31.427 41.944 54.508 1.00 33.15 346 ASP A C 1
ATOM 2693 O O . ASP A 1 346 ? -31.344 40.925 55.144 1.00 32.06 346 ASP A O 1
ATOM 2698 N N . TYR A 1 347 ? -30.986 42.035 53.252 1.00 34.44 347 TYR A N 1
ATOM 2699 C CA . TYR A 1 347 ? -30.500 40.825 52.589 1.00 30.99 347 TYR A CA 1
ATOM 2700 C C . TYR A 1 347 ? -28.980 40.802 52.296 1.00 32.88 347 TYR A C 1
ATOM 2701 O O . TYR A 1 347 ? -28.488 39.872 51.585 1.00 31.38 347 TYR A O 1
ATOM 2710 N N . ALA A 1 348 ? -28.271 41.778 52.880 1.00 28.40 348 ALA A N 1
ATOM 2711 C CA . ALA A 1 348 ? -26.884 41.996 52.696 1.00 28.10 348 ALA A CA 1
ATOM 2712 C C . ALA A 1 348 ? -26.047 40.751 52.911 1.00 30.35 348 ALA A C 1
ATOM 2713 O O . ALA A 1 348 ? -26.301 39.975 53.880 1.00 27.04 348 ALA A O 1
ATOM 2715 N N . GLY A 1 349 ? -25.069 40.553 52.022 1.00 26.61 349 GLY A N 1
ATOM 2716 C CA . GLY A 1 349 ? -24.204 39.345 52.041 1.00 24.79 349 GLY A CA 1
ATOM 2717 C C . GLY A 1 349 ? -24.890 38.103 51.417 1.00 24.84 349 GLY A C 1
ATOM 2718 O O . GLY A 1 349 ? -24.309 37.036 51.428 1.00 22.25 349 GLY A O 1
ATOM 2719 N N . GLN A 1 350 ? -26.105 38.212 50.864 1.00 22.08 350 GLN A N 1
ATOM 2720 C CA . GLN A 1 350 ? -26.811 36.954 50.366 1.00 22.73 350 GLN A CA 1
ATOM 2721 C C . GLN A 1 350 ? -26.815 36.719 48.844 1.00 21.06 350 GLN A C 1
ATOM 2722 O O . GLN A 1 350 ? -27.549 35.863 48.350 1.00 24.18 350 GLN A O 1
ATOM 2728 N N . ALA A 1 351 ? -25.927 37.394 48.118 1.00 19.42 351 ALA A N 1
ATOM 2729 C CA . ALA A 1 351 ? -25.952 37.311 46.656 1.00 17.74 351 ALA A CA 1
ATOM 2730 C C . ALA A 1 351 ? -25.836 35.892 46.212 1.00 17.27 351 ALA A C 1
ATOM 2731 O O . ALA A 1 351 ? -26.571 35.495 45.388 1.00 16.91 351 ALA A O 1
ATOM 2733 N N . LYS A 1 352 ? -24.940 35.100 46.790 1.00 16.76 352 LYS A N 1
ATOM 2734 C CA . LYS A 1 352 ? -24.735 33.710 46.341 1.00 15.90 352 LYS A CA 1
ATOM 2735 C C . LYS A 1 352 ? -25.976 32.841 46.591 1.00 19.80 352 LYS A C 1
ATOM 2736 O O . LYS A 1 352 ? -26.312 31.926 45.785 1.00 20.69 352 LYS A O 1
ATOM 2742 N N . GLN A 1 353 ? -26.692 33.067 47.720 1.00 21.42 353 GLN A N 1
ATOM 2743 C CA A GLN A 1 353 ? -27.902 32.256 47.917 0.50 22.19 353 GLN A CA 1
ATOM 2744 C CA B GLN A 1 353 ? -27.920 32.313 48.003 0.50 21.40 353 GLN A CA 1
ATOM 2745 C C . GLN A 1 353 ? -28.942 32.604 46.859 1.00 21.07 353 GLN A C 1
ATOM 2746 O O . GLN A 1 353 ? -29.642 31.741 46.430 1.00 21.73 353 GLN A O 1
ATOM 2757 N N . ILE A 1 354 ? -28.987 33.851 46.404 1.00 19.70 354 ILE A N 1
ATOM 2758 C CA . ILE A 1 354 ? -29.992 34.266 45.403 1.00 22.52 354 ILE A CA 1
ATOM 2759 C C . ILE A 1 354 ? -29.564 33.693 44.073 1.00 24.25 354 ILE A C 1
ATOM 2760 O O . ILE A 1 354 ? -30.384 33.294 43.279 1.00 27.53 354 ILE A O 1
ATOM 2765 N N . SER A 1 355 ? -28.257 33.592 43.875 1.00 22.64 355 SER A N 1
ATOM 2766 C CA . SER A 1 355 ? -27.727 33.013 42.639 1.00 22.54 355 SER A CA 1
ATOM 2767 C C . SER A 1 355 ? -28.039 31.536 42.598 1.00 20.21 355 SER A C 1
ATOM 2768 O O . SER A 1 355 ? -28.333 31.041 41.555 1.00 16.62 355 SER A O 1
ATOM 2771 N N . GLN A 1 356 ? -28.005 30.834 43.748 1.00 23.15 356 GLN A N 1
ATOM 2772 C CA . GLN A 1 356 ? -28.243 29.379 43.786 1.00 23.99 356 GLN A CA 1
ATOM 2773 C C . GLN A 1 356 ? -29.736 29.078 43.562 1.00 25.12 356 GLN A C 1
ATOM 2774 O O . GLN A 1 356 ? -30.106 28.038 42.935 1.00 28.12 356 GLN A O 1
ATOM 2780 N N . GLU A 1 357 ? -30.577 29.963 44.085 1.00 24.11 357 GLU A N 1
ATOM 2781 C CA . GLU A 1 357 ? -32.031 29.903 43.894 1.00 23.81 357 GLU A CA 1
ATOM 2782 C C . GLU A 1 357 ? -32.313 30.144 42.413 1.00 21.60 357 GLU A C 1
ATOM 2783 O O . GLU A 1 357 ? -33.058 29.391 41.829 1.00 21.98 357 GLU A O 1
ATOM 2789 N N . ALA A 1 358 ? -31.783 31.239 41.859 1.00 21.75 358 ALA A N 1
ATOM 2790 C CA . ALA A 1 358 ? -31.866 31.513 40.385 1.00 21.20 358 ALA A CA 1
ATOM 2791 C C . ALA A 1 358 ? -31.587 30.225 39.591 1.00 20.53 358 ALA A C 1
ATOM 2792 O O . ALA A 1 358 ? -32.353 29.819 38.676 1.00 19.76 358 ALA A O 1
ATOM 2794 N N . ALA A 1 359 ? -30.530 29.515 39.978 1.00 19.54 359 ALA A N 1
ATOM 2795 C CA . ALA A 1 359 ? -30.118 28.433 39.123 1.00 20.41 359 ALA A CA 1
ATOM 2796 C C . ALA A 1 359 ? -31.172 27.303 39.248 1.00 19.85 359 ALA A C 1
ATOM 2797 O O . ALA A 1 359 ? -31.494 26.648 38.260 1.00 19.95 359 ALA A O 1
ATOM 2799 N N . LYS A 1 360 ? -31.749 27.116 40.434 1.00 19.40 360 LYS A N 1
ATOM 2800 C CA . LYS A 1 360 ? -32.854 26.129 40.598 1.00 22.14 360 LYS A CA 1
ATOM 2801 C C . LYS A 1 360 ? -34.020 26.491 39.709 1.00 22.80 360 LYS A C 1
ATOM 2802 O O . LYS A 1 360 ? -34.560 25.613 39.122 1.00 24.50 360 LYS A O 1
ATOM 2808 N N . ALA A 1 361 ? -34.289 27.788 39.551 1.00 22.88 361 ALA A N 1
ATOM 2809 C CA . ALA A 1 361 ? -35.367 28.311 38.682 1.00 21.56 361 ALA A CA 1
ATOM 2810 C C . ALA A 1 361 ? -34.963 28.356 37.170 1.00 20.81 361 ALA A C 1
ATOM 2811 O O . ALA A 1 361 ? -35.751 28.818 36.378 1.00 22.04 361 ALA A O 1
ATOM 2813 N N . GLY A 1 362 ? -33.743 27.943 36.786 1.00 19.59 362 GLY A N 1
ATOM 2814 C CA . GLY A 1 362 ? -33.354 27.907 35.367 1.00 17.95 362 GLY A CA 1
ATOM 2815 C C . GLY A 1 362 ? -32.799 29.225 34.861 1.00 19.75 362 GLY A C 1
ATOM 2816 O O . GLY A 1 362 ? -32.872 29.506 33.671 1.00 18.67 362 GLY A O 1
ATOM 2817 N N . VAL A 1 363 ? -32.249 30.077 35.719 1.00 18.79 363 VAL A N 1
ATOM 2818 C CA . VAL A 1 363 ? -31.483 31.208 35.151 1.00 17.55 363 VAL A CA 1
ATOM 2819 C C . VAL A 1 363 ? -30.159 31.267 35.846 1.00 18.14 363 VAL A C 1
ATOM 2820 O O . VAL A 1 363 ? -30.112 31.183 37.066 1.00 18.64 363 VAL A O 1
ATOM 2824 N N . MET A 1 364 ? -29.059 31.365 35.057 1.00 19.25 364 MET A N 1
ATOM 2825 C CA . MET A 1 364 ? -27.698 31.524 35.566 1.00 18.17 364 MET A CA 1
ATOM 2826 C C . MET A 1 364 ? -27.399 33.004 35.740 1.00 17.33 364 MET A C 1
ATOM 2827 O O . MET A 1 364 ? -27.461 33.796 34.765 1.00 15.61 364 MET A O 1
ATOM 2832 N N . VAL A 1 365 ? -27.051 33.378 36.969 1.00 16.94 365 VAL A N 1
ATOM 2833 C CA . VAL A 1 365 ? -26.511 34.738 37.217 1.00 18.74 365 VAL A CA 1
ATOM 2834 C C . VAL A 1 365 ? -25.249 34.603 38.042 1.00 21.90 365 VAL A C 1
ATOM 2835 O O . VAL A 1 365 ? -24.980 33.520 38.608 1.00 27.20 365 VAL A O 1
ATOM 2839 N N . LEU A 1 366 ? -24.466 35.671 38.104 1.00 20.66 366 LEU A N 1
ATOM 2840 C CA . LEU A 1 366 ? -23.236 35.668 38.857 1.00 19.85 366 LEU A CA 1
ATOM 2841 C C . LEU A 1 366 ? -23.357 36.504 40.131 1.00 20.73 366 LEU A C 1
ATOM 2842 O O . LEU A 1 366 ? -24.360 37.283 40.314 1.00 17.90 366 LEU A O 1
ATOM 2847 N N . ILE A 1 367 ? -22.307 36.464 40.957 1.00 17.17 367 ILE A N 1
ATOM 2848 C CA . ILE A 1 367 ? -22.279 37.437 42.039 1.00 18.96 367 ILE A CA 1
ATOM 2849 C C . ILE A 1 367 ? -21.159 38.470 41.783 1.00 19.91 367 ILE A C 1
ATOM 2850 O O . ILE A 1 367 ? -20.449 38.360 40.820 1.00 20.74 367 ILE A O 1
ATOM 2855 N N . ALA A 1 368 ? -21.001 39.492 42.614 1.00 20.30 368 ALA A N 1
ATOM 2856 C CA . ALA A 1 368 ? -19.835 40.385 42.456 1.00 21.45 368 ALA A CA 1
ATOM 2857 C C . ALA A 1 368 ? -19.586 40.836 43.863 1.00 22.41 368 ALA A C 1
ATOM 2858 O O . ALA A 1 368 ? -19.969 41.918 44.186 1.00 21.29 368 ALA A O 1
ATOM 2860 N N . GLY A 1 369 ? -18.964 39.977 44.684 1.00 22.59 369 GLY A N 1
ATOM 2861 C CA . GLY A 1 369 ? -18.837 40.275 46.106 1.00 23.01 369 GLY A CA 1
ATOM 2862 C C . GLY A 1 369 ? -20.104 39.681 46.664 1.00 22.48 369 GLY A C 1
ATOM 2863 O O . GLY A 1 369 ? -21.062 39.439 45.906 1.00 25.94 369 GLY A O 1
ATOM 2864 N N . GLY A 1 370 ? -20.175 39.437 47.967 1.00 20.85 370 GLY A N 1
ATOM 2865 C CA . GLY A 1 370 ? -21.391 38.756 48.566 1.00 20.08 370 GLY A CA 1
ATOM 2866 C C . GLY A 1 370 ? -22.632 39.636 48.582 1.00 20.62 370 GLY A C 1
ATOM 2867 O O . GLY A 1 370 ? -23.743 39.161 48.830 1.00 21.64 370 GLY A O 1
ATOM 2868 N N . ASN A 1 371 ? -22.468 40.903 48.224 1.00 20.55 371 ASN A N 1
ATOM 2869 C CA . ASN A 1 371 ? -23.576 41.800 48.206 1.00 24.19 371 ASN A CA 1
ATOM 2870 C C . ASN A 1 371 ? -24.207 42.258 46.856 1.00 23.93 371 ASN A C 1
ATOM 2871 O O . ASN A 1 371 ? -25.167 43.091 46.822 1.00 26.67 371 ASN A O 1
ATOM 2876 N N . VAL A 1 372 ? -23.706 41.738 45.749 1.00 22.32 372 VAL A N 1
ATOM 2877 C CA . VAL A 1 372 ? -24.234 42.169 44.455 1.00 20.34 372 VAL A CA 1
ATOM 2878 C C . VAL A 1 372 ? -24.565 40.981 43.573 1.00 20.35 372 VAL A C 1
ATOM 2879 O O . VAL A 1 372 ? -23.817 39.983 43.474 1.00 20.06 372 VAL A O 1
ATOM 2883 N N . VAL A 1 373 ? -25.689 41.070 42.912 1.00 20.92 373 VAL A N 1
ATOM 2884 C CA . VAL A 1 373 ? -26.034 40.012 41.917 1.00 20.61 373 VAL A CA 1
ATOM 2885 C C . VAL A 1 373 ? -25.688 40.562 40.570 1.00 20.90 373 VAL A C 1
ATOM 2886 O O . VAL A 1 373 ? -26.075 41.724 40.230 1.00 20.57 373 VAL A O 1
ATOM 2890 N N . ARG A 1 374 ? -24.878 39.796 39.838 1.00 18.62 374 ARG A N 1
ATOM 2891 C CA . ARG A 1 374 ? -24.301 40.373 38.586 1.00 21.72 374 ARG A CA 1
ATOM 2892 C C . ARG A 1 374 ? -24.794 39.598 37.357 1.00 20.38 374 ARG A C 1
ATOM 2893 O O . ARG A 1 374 ? -24.938 38.347 37.381 1.00 21.95 374 ARG A O 1
ATOM 2901 N N . PHE A 1 375 ? -25.156 40.411 36.362 1.00 20.45 375 PHE A N 1
ATOM 2902 C CA . PHE A 1 375 ? -25.681 40.029 35.042 1.00 20.54 375 PHE A CA 1
ATOM 2903 C C . PHE A 1 375 ? -24.612 40.446 34.018 1.00 19.58 375 PHE A C 1
ATOM 2904 O O . PHE A 1 375 ? -24.164 41.636 33.969 1.00 19.60 375 PHE A O 1
ATOM 2912 N N . ALA A 1 376 ? -24.123 39.484 33.268 1.00 18.32 376 ALA A N 1
ATOM 2913 C CA . ALA A 1 376 ? -23.203 39.826 32.186 1.00 19.19 376 ALA A CA 1
ATOM 2914 C C . ALA A 1 376 ? -23.541 38.942 30.961 1.00 21.65 376 ALA A C 1
ATOM 2915 O O . ALA A 1 376 ? -22.746 38.117 30.494 1.00 20.33 376 ALA A O 1
ATOM 2917 N N . PRO A 1 377 ? -24.760 39.117 30.438 1.00 22.30 377 PRO A N 1
ATOM 2918 C CA . PRO A 1 377 ? -25.261 38.186 29.346 1.00 19.72 377 PRO A CA 1
ATOM 2919 C C . PRO A 1 377 ? -24.565 38.472 28.000 1.00 18.79 377 PRO A C 1
ATOM 2920 O O . PRO A 1 377 ? -23.897 39.516 27.868 1.00 17.98 377 PRO A O 1
ATOM 2924 N N . ALA A 1 378 ? -24.662 37.540 27.049 1.00 16.33 378 ALA A N 1
ATOM 2925 C CA . ALA A 1 378 ? -24.236 37.761 25.638 1.00 17.27 378 ALA A CA 1
ATOM 2926 C C . ALA A 1 378 ? -24.737 39.086 25.130 1.00 19.52 378 ALA A C 1
ATOM 2927 O O . ALA A 1 378 ? -25.880 39.472 25.445 1.00 17.74 378 ALA A O 1
ATOM 2929 N N . LEU A 1 379 ? -23.941 39.773 24.310 1.00 20.00 379 LEU A N 1
ATOM 2930 C CA . LEU A 1 379 ? -24.370 41.070 23.766 1.00 19.45 379 LEU A CA 1
ATOM 2931 C C . LEU A 1 379 ? -25.539 40.895 22.759 1.00 20.83 379 LEU A C 1
ATOM 2932 O O . LEU A 1 379 ? -26.251 41.842 22.471 1.00 20.88 379 LEU A O 1
ATOM 2937 N N . ASN A 1 380 ? -25.745 39.697 22.227 1.00 19.60 380 ASN A N 1
ATOM 2938 C CA . ASN A 1 380 ? -26.821 39.451 21.256 1.00 18.41 380 ASN A CA 1
ATOM 2939 C C . ASN A 1 380 ? -27.918 38.631 21.952 1.00 20.52 380 ASN A C 1
ATOM 2940 O O . ASN A 1 380 ? -28.601 37.804 21.351 1.00 23.42 380 ASN A O 1
ATOM 2945 N N . VAL A 1 381 ? -28.072 38.790 23.254 1.00 22.31 381 VAL A N 1
ATOM 2946 C CA . VAL A 1 381 ? -29.175 38.093 23.909 1.00 22.39 381 VAL A CA 1
ATOM 2947 C C . VAL A 1 381 ? -30.464 38.675 23.248 1.00 23.54 381 VAL A C 1
ATOM 2948 O O . VAL A 1 381 ? -30.592 39.932 23.025 1.00 22.10 381 VAL A O 1
ATOM 2952 N N . SER A 1 382 ? -31.385 37.772 22.908 1.00 21.44 382 SER A N 1
ATOM 2953 C CA . SER A 1 382 ? -32.615 38.179 22.240 1.00 26.52 382 SER A CA 1
ATOM 2954 C C . SER A 1 382 ? -33.618 38.708 23.278 1.00 26.65 382 SER A C 1
ATOM 2955 O O . SER A 1 382 ? -33.541 38.352 24.471 1.00 27.63 382 SER A O 1
ATOM 2958 N N . GLU A 1 383 ? -34.553 39.553 22.848 1.00 28.79 383 GLU A N 1
ATOM 2959 C CA . GLU A 1 383 ? -35.576 40.065 23.770 1.00 26.55 383 GLU A CA 1
ATOM 2960 C C . GLU A 1 383 ? -36.311 38.931 24.532 1.00 24.32 383 GLU A C 1
ATOM 2961 O O . GLU A 1 383 ? -36.589 39.037 25.714 1.00 25.88 383 GLU A O 1
ATOM 2967 N N . GLU A 1 384 ? -36.700 37.897 23.812 1.00 21.76 384 GLU A N 1
ATOM 2968 C CA . GLU A 1 384 ? -37.328 36.756 24.391 1.00 20.91 384 GLU A CA 1
ATOM 2969 C C . GLU A 1 384 ? -36.421 36.054 25.435 1.00 24.37 384 GLU A C 1
ATOM 2970 O O . GLU A 1 384 ? -36.937 35.535 26.457 1.00 23.01 384 GLU A O 1
ATOM 2976 N N . GLU A 1 385 ? -35.093 35.999 25.200 1.00 22.97 385 GLU A N 1
ATOM 2977 C CA . GLU A 1 385 ? -34.245 35.375 26.225 1.00 23.40 385 GLU A CA 1
ATOM 2978 C C . GLU A 1 385 ? -34.208 36.223 27.500 1.00 20.64 385 GLU A C 1
ATOM 2979 O O . GLU A 1 385 ? -34.151 35.678 28.557 1.00 18.44 385 GLU A O 1
ATOM 2985 N N . VAL A 1 386 ? -34.131 37.540 27.362 1.00 21.54 386 VAL A N 1
ATOM 2986 C CA . VAL A 1 386 ? -34.083 38.443 28.474 1.00 21.28 386 VAL A CA 1
ATOM 2987 C C . VAL A 1 386 ? -35.384 38.253 29.305 1.00 24.69 386 VAL A C 1
ATOM 2988 O O . VAL A 1 386 ? -35.334 38.040 30.522 1.00 25.91 386 VAL A O 1
ATOM 2992 N N . THR A 1 387 ? -36.507 38.134 28.626 1.00 22.19 387 THR A N 1
ATOM 2993 C CA . THR A 1 387 ? -37.802 38.088 29.286 1.00 23.69 387 THR A CA 1
ATOM 2994 C C . THR A 1 387 ? -38.036 36.755 29.945 1.00 25.57 387 THR A C 1
ATOM 2995 O O . THR A 1 387 ? -38.420 36.726 31.100 1.00 28.27 387 THR A O 1
ATOM 2999 N N . THR A 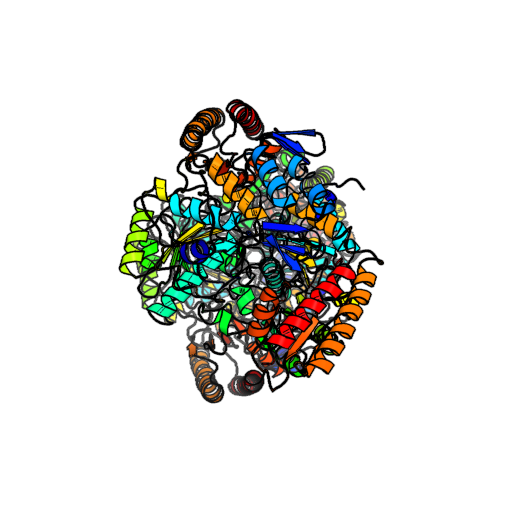1 388 ? -37.776 35.654 29.253 1.00 25.49 388 THR A N 1
ATOM 3000 C CA . THR A 1 388 ? -37.875 34.342 29.898 1.00 23.84 388 THR A CA 1
ATOM 3001 C C . THR A 1 388 ? -36.879 34.232 31.064 1.00 26.90 388 THR A C 1
ATOM 3002 O O . THR A 1 388 ? -37.235 33.713 32.129 1.00 30.40 388 THR A O 1
ATOM 3006 N N . GLY A 1 389 ? -35.628 34.659 30.889 1.00 26.52 389 GLY A N 1
ATOM 3007 C CA . GLY A 1 389 ? -34.652 34.542 32.012 1.00 24.02 389 GLY A CA 1
ATOM 3008 C C . GLY A 1 389 ? -35.042 35.391 33.245 1.00 21.99 389 GLY A C 1
ATOM 3009 O O . GLY A 1 389 ? -34.930 34.931 34.393 1.00 21.77 389 GLY A O 1
ATOM 3010 N N . LEU A 1 390 ? -35.469 36.648 33.002 1.00 21.51 390 LEU A N 1
ATOM 3011 C CA . LEU A 1 390 ? -36.039 37.505 34.017 1.00 20.28 390 LEU A CA 1
ATOM 3012 C C . LEU A 1 390 ? -37.380 36.981 34.670 1.00 26.10 390 LEU A C 1
ATOM 3013 O O . LEU A 1 390 ? -37.568 37.121 35.906 1.00 28.02 390 LEU A O 1
ATOM 3018 N N . ASP A 1 391 ? -38.279 36.337 33.901 1.00 24.86 391 ASP A N 1
ATOM 3019 C CA . ASP A 1 391 ? -39.343 35.538 34.542 1.00 24.23 391 ASP A CA 1
ATOM 3020 C C . ASP A 1 391 ? -38.768 34.551 35.522 1.00 23.96 391 ASP A C 1
ATOM 3021 O O . ASP A 1 391 ? -39.255 34.491 36.619 1.00 24.35 391 ASP A O 1
ATOM 3026 N N . ARG A 1 392 ? -37.790 33.733 35.138 1.00 23.20 392 ARG A N 1
ATOM 3027 C CA . ARG A 1 392 ? -37.282 32.732 36.073 1.00 21.35 392 ARG A CA 1
ATOM 3028 C C . ARG A 1 392 ? -36.518 33.408 37.231 1.00 21.89 392 ARG A C 1
ATOM 3029 O O . ARG A 1 392 ? -36.597 32.941 38.357 1.00 22.25 392 ARG A O 1
ATOM 3037 N N . PHE A 1 393 ? -35.853 34.529 36.971 1.00 23.28 393 PHE A N 1
ATOM 3038 C CA . PHE A 1 393 ? -35.257 35.288 38.073 1.00 22.11 393 PHE A CA 1
ATOM 3039 C C . PHE A 1 393 ? -36.337 35.794 39.054 1.00 28.77 393 PHE A C 1
ATOM 3040 O O . PHE A 1 393 ? -36.129 35.739 40.287 1.00 31.61 393 PHE A O 1
ATOM 3048 N N . ALA A 1 394 ? -37.454 36.325 38.528 1.00 27.77 394 ALA A N 1
ATOM 3049 C CA . ALA A 1 394 ? -38.599 36.729 39.352 1.00 26.91 394 ALA A CA 1
ATOM 3050 C C . ALA A 1 394 ? -39.055 35.529 40.165 1.00 25.67 394 ALA A C 1
ATOM 3051 O O . ALA A 1 394 ? -39.163 35.626 41.378 1.00 28.80 394 ALA A O 1
ATOM 3053 N N . ALA A 1 395 ? -39.274 34.369 39.562 1.00 25.64 395 ALA A N 1
ATOM 3054 C CA . ALA A 1 395 ? -39.778 33.251 40.379 1.00 24.75 395 ALA A CA 1
ATOM 3055 C C . ALA A 1 395 ? -38.757 32.885 41.489 1.00 30.69 395 ALA A C 1
ATOM 3056 O O . ALA A 1 395 ? -39.156 32.458 42.598 1.00 29.14 395 ALA A O 1
ATOM 3058 N N . ALA A 1 396 ? -37.454 33.089 41.204 1.00 28.49 396 ALA A N 1
ATOM 3059 C CA . ALA A 1 396 ? -36.389 32.733 42.166 1.00 27.75 396 ALA A CA 1
ATOM 3060 C C . ALA A 1 396 ? -36.410 33.751 43.304 1.00 27.69 396 ALA A C 1
ATOM 3061 O O . ALA A 1 396 ? -36.187 33.356 44.459 1.00 25.03 396 ALA A O 1
ATOM 3063 N N . CYS A 1 397 ? -36.697 35.033 42.986 1.00 26.86 397 CYS A N 1
ATOM 3064 C CA . CYS A 1 397 ? -36.735 36.072 44.007 1.00 31.05 397 CYS A CA 1
ATOM 3065 C C . CYS A 1 397 ? -37.905 35.862 44.932 1.00 34.26 397 CYS A C 1
ATOM 3066 O O . CYS A 1 397 ? -37.856 36.252 46.125 1.00 33.50 397 CYS A O 1
ATOM 3069 N N . GLU A 1 398 ? -38.963 35.296 44.374 1.00 32.71 398 GLU A N 1
ATOM 3070 C CA . GLU A 1 398 ? -40.147 34.949 45.151 1.00 39.87 398 GLU A CA 1
ATOM 3071 C C . GLU A 1 398 ? -39.871 33.789 46.084 1.00 38.48 398 GLU A C 1
ATOM 3072 O O . GLU A 1 398 ? -40.157 33.943 47.246 1.00 36.49 398 GLU A O 1
ATOM 3078 N N . HIS A 1 399 ? -39.340 32.652 45.610 1.00 38.62 399 HIS A N 1
ATOM 3079 C CA . HIS A 1 399 ? -38.924 31.557 46.521 1.00 40.79 399 HIS A CA 1
ATOM 3080 C C . HIS A 1 399 ? -37.984 32.055 47.617 1.00 45.05 399 HIS A C 1
ATOM 3081 O O . HIS A 1 399 ? -38.143 31.717 48.791 1.00 40.45 399 HIS A O 1
ATOM 3088 N N . PHE A 1 400 ? -37.051 32.934 47.249 1.00 41.74 400 PHE A N 1
ATOM 3089 C CA . PHE A 1 400 ? -36.057 33.399 48.156 1.00 35.84 400 PHE A CA 1
ATOM 3090 C C . PHE A 1 400 ? -36.678 34.312 49.211 1.00 37.31 400 PHE A C 1
ATOM 3091 O O . PHE A 1 400 ? -36.388 34.157 50.365 1.00 35.60 400 PHE A O 1
ATOM 3099 N N . VAL A 1 401 ? -37.466 35.307 48.829 1.00 43.33 401 VAL A N 1
ATOM 3100 C CA . VAL A 1 401 ? -38.033 36.260 49.779 1.00 41.54 401 VAL A CA 1
ATOM 3101 C C . VAL A 1 401 ? -38.996 35.600 50.745 1.00 46.19 401 VAL A C 1
ATOM 3102 O O . VAL A 1 401 ? -39.281 36.133 51.774 1.00 49.75 401 VAL A O 1
ATOM 3106 N N . SER A 1 402 ? -39.461 34.416 50.360 1.00 55.38 402 SER A N 1
ATOM 3107 C CA . SER A 1 402 ? -40.061 33.322 51.167 1.00 57.23 402 SER A CA 1
ATOM 3108 C C . SER A 1 402 ? -41.463 33.009 50.783 1.00 58.49 402 SER A C 1
ATOM 3109 O O . SER A 1 402 ? -41.621 32.203 49.876 1.00 51.11 402 SER A O 1
ATOM 3112 N N . GLN B 1 3 ? -8.068 41.927 2.090 0.50 46.13 3 GLN B N 1
ATOM 3113 C CA . GLN B 1 3 ? -7.176 42.590 3.063 0.50 49.30 3 GLN B CA 1
ATOM 3114 C C . GLN B 1 3 ? -5.769 42.002 2.936 0.50 53.36 3 GLN B C 1
ATOM 3115 O O . GLN B 1 3 ? -5.534 40.860 3.357 0.50 50.27 3 GLN B O 1
ATOM 3121 N N . PRO B 1 4 ? -4.831 42.783 2.348 1.00 59.89 4 PRO B N 1
ATOM 3122 C CA . PRO B 1 4 ? -3.427 42.367 2.138 1.00 54.45 4 PRO B CA 1
ATOM 3123 C C . PRO B 1 4 ? -2.643 42.379 3.459 1.00 52.53 4 PRO B C 1
ATOM 3124 O O . PRO B 1 4 ? -2.811 43.289 4.259 1.00 55.52 4 PRO B O 1
ATOM 3128 N N . ILE B 1 5 ? -1.778 41.399 3.676 1.00 43.79 5 ILE B N 1
ATOM 3129 C CA . ILE B 1 5 ? -1.055 41.256 4.931 1.00 38.98 5 ILE B CA 1
ATOM 3130 C C . ILE B 1 5 ? 0.366 40.947 4.544 1.00 37.01 5 ILE B C 1
ATOM 3131 O O . ILE B 1 5 ? 0.622 39.932 3.852 1.00 32.94 5 ILE B O 1
ATOM 3136 N N . THR B 1 6 ? 1.286 41.816 4.965 1.00 28.32 6 THR B N 1
ATOM 3137 C CA . THR B 1 6 ? 2.692 41.657 4.599 1.00 29.94 6 THR B CA 1
ATOM 3138 C C . THR B 1 6 ? 3.557 41.649 5.825 1.00 26.88 6 THR B C 1
ATOM 3139 O O . THR B 1 6 ? 3.114 42.206 6.846 1.00 26.75 6 THR B O 1
ATOM 3143 N N . ARG B 1 7 ? 4.750 41.033 5.686 1.00 21.12 7 ARG B N 1
ATOM 3144 C CA . ARG B 1 7 ? 5.728 40.923 6.716 1.00 22.83 7 ARG B CA 1
ATOM 3145 C C . ARG B 1 7 ? 6.165 42.331 7.235 1.00 23.03 7 ARG B C 1
ATOM 3146 O O . ARG B 1 7 ? 6.590 42.457 8.358 1.00 25.67 7 ARG B O 1
ATOM 3154 N N . GLU B 1 8 ? 5.996 43.383 6.441 1.00 24.73 8 GLU B N 1
ATOM 3155 C CA A GLU B 1 8 ? 6.390 44.715 6.837 0.50 23.59 8 GLU B CA 1
ATOM 3156 C CA B GLU B 1 8 ? 6.367 44.753 6.858 0.50 24.08 8 GLU B CA 1
ATOM 3157 C C . GLU B 1 8 ? 5.274 45.229 7.812 1.00 23.25 8 GLU B C 1
ATOM 3158 O O . GLU B 1 8 ? 5.506 45.997 8.733 1.00 22.76 8 GLU B O 1
ATOM 3169 N N . ASN B 1 9 ? 4.051 44.773 7.627 1.00 23.66 9 ASN B N 1
ATOM 3170 C CA . ASN B 1 9 ? 2.968 45.120 8.581 1.00 22.19 9 ASN B CA 1
ATOM 3171 C C . ASN B 1 9 ? 3.298 44.621 9.974 1.00 20.87 9 ASN B C 1
ATOM 3172 O O . ASN B 1 9 ? 2.961 45.265 10.944 1.00 20.02 9 ASN B O 1
ATOM 3177 N N . PHE B 1 10 ? 3.976 43.468 10.102 1.00 21.30 10 PHE B N 1
ATOM 3178 C CA . PHE B 1 10 ? 4.392 43.030 11.421 1.00 20.40 10 PHE B CA 1
ATOM 3179 C C . PHE B 1 10 ? 5.231 44.115 12.182 1.00 24.18 10 PHE B C 1
ATOM 3180 O O . PHE B 1 10 ? 5.098 44.311 13.422 1.00 25.15 10 PHE B O 1
ATOM 3188 N N . ASP B 1 11 ? 6.106 44.810 11.442 1.00 24.80 11 ASP B N 1
ATOM 3189 C CA . ASP B 1 11 ? 7.064 45.773 12.007 1.00 24.74 11 ASP B CA 1
ATOM 3190 C C . ASP B 1 11 ? 6.354 46.999 12.381 1.00 22.61 11 ASP B C 1
ATOM 3191 O O . ASP B 1 11 ? 6.822 47.686 13.230 1.00 25.18 11 ASP B O 1
ATOM 3196 N N . GLU B 1 12 ? 5.210 47.247 11.757 1.00 22.77 12 GLU B N 1
ATOM 3197 C CA . GLU B 1 12 ? 4.344 48.373 12.107 1.00 25.76 12 GLU B CA 1
ATOM 3198 C C . GLU B 1 12 ? 3.291 48.126 13.225 1.00 25.14 12 GLU B C 1
ATOM 3199 O O . GLU B 1 12 ? 2.973 49.025 13.995 1.00 26.81 12 GLU B O 1
ATOM 3205 N N . TRP B 1 13 ? 2.687 46.953 13.243 1.00 22.14 13 TRP B N 1
ATOM 3206 C CA . TRP B 1 13 ? 1.550 46.722 14.125 1.00 20.96 13 TRP B CA 1
ATOM 3207 C C . TRP B 1 13 ? 1.822 45.996 15.429 1.00 20.37 13 TRP B C 1
ATOM 3208 O O . TRP B 1 13 ? 1.039 46.123 16.359 1.00 21.27 13 TRP B O 1
ATOM 3219 N N . MET B 1 14 ? 2.868 45.171 15.494 1.00 20.15 14 MET B N 1
ATOM 3220 C CA . MET B 1 14 ? 3.174 44.387 16.672 1.00 20.82 14 MET B CA 1
ATOM 3221 C C . MET B 1 14 ? 4.149 45.091 17.630 1.00 25.43 14 MET B C 1
ATOM 3222 O O . MET B 1 14 ? 5.153 45.717 17.193 1.00 23.09 14 MET B O 1
ATOM 3227 N N . ILE B 1 15 ? 3.850 45.040 18.955 1.00 24.60 15 ILE B N 1
ATOM 3228 C CA . ILE B 1 15 ? 4.872 45.399 19.958 1.00 22.85 15 ILE B CA 1
ATOM 3229 C C . ILE B 1 15 ? 6.128 44.514 19.704 1.00 20.47 15 ILE B C 1
ATOM 3230 O O . ILE B 1 15 ? 5.993 43.328 19.581 1.00 22.80 15 ILE B O 1
ATOM 3235 N N . PRO B 1 16 ? 7.307 45.127 19.531 1.00 18.50 16 PRO B N 1
ATOM 3236 C CA . PRO B 1 16 ? 8.379 44.450 18.793 1.00 18.91 16 PRO B CA 1
ATOM 3237 C C . PRO B 1 16 ? 9.229 43.513 19.667 1.00 19.21 16 PRO B C 1
ATOM 3238 O O . PRO B 1 16 ? 10.490 43.564 19.658 1.00 19.94 16 PRO B O 1
ATOM 3242 N N . VAL B 1 17 ? 8.557 42.614 20.369 1.00 17.76 17 VAL B N 1
ATOM 3243 C CA . VAL B 1 17 ? 9.327 41.703 21.182 1.00 17.61 17 VAL B CA 1
ATOM 3244 C C . VAL B 1 17 ? 9.877 40.492 20.432 1.00 19.53 17 VAL B C 1
ATOM 3245 O O . VAL B 1 17 ? 10.679 39.723 21.006 1.00 17.03 17 VAL B O 1
ATOM 3249 N N . TYR B 1 18 ? 9.448 40.296 19.182 1.00 18.79 18 TYR B N 1
ATOM 3250 C CA . TYR B 1 18 ? 9.951 39.169 18.412 1.00 22.75 18 TYR B CA 1
ATOM 3251 C C . TYR B 1 18 ? 10.429 39.717 17.096 1.00 22.92 18 TYR B C 1
ATOM 3252 O O . TYR B 1 18 ? 9.848 40.674 16.542 1.00 22.69 18 TYR B O 1
ATOM 3261 N N . ALA B 1 19 ? 11.512 39.160 16.612 1.00 20.32 19 ALA B N 1
ATOM 3262 C CA . ALA B 1 19 ? 11.896 39.428 15.195 1.00 27.27 19 ALA B CA 1
ATOM 3263 C C . ALA B 1 19 ? 11.610 38.124 14.362 1.00 23.46 19 ALA B C 1
ATOM 3264 O O . ALA B 1 19 ? 12.393 37.284 14.302 1.00 18.20 19 ALA B O 1
ATOM 3266 N N . PRO B 1 20 ? 10.403 37.937 13.812 1.00 29.33 20 PRO B N 1
ATOM 3267 C CA . PRO B 1 20 ? 10.141 36.587 13.283 1.00 30.06 20 PRO B CA 1
ATOM 3268 C C . PRO B 1 20 ? 10.588 36.496 11.831 1.00 25.71 20 PRO B C 1
ATOM 3269 O O . PRO B 1 20 ? 11.001 37.522 11.220 1.00 21.17 20 PRO B O 1
ATOM 3273 N N . ALA B 1 21 ? 10.450 35.284 11.302 1.00 21.41 21 ALA B N 1
ATOM 3274 C CA . ALA B 1 21 ? 10.903 34.980 9.990 1.00 19.18 21 ALA B CA 1
ATOM 3275 C C . ALA B 1 21 ? 10.412 36.011 8.980 1.00 19.34 21 ALA B C 1
ATOM 3276 O O . ALA B 1 21 ? 9.363 36.666 9.130 1.00 18.20 21 ALA B O 1
ATOM 3278 N N . PRO B 1 22 ? 11.167 36.156 7.890 1.00 20.98 22 PRO B N 1
ATOM 3279 C CA . PRO B 1 22 ? 10.696 37.065 6.820 1.00 19.45 22 PRO B CA 1
ATOM 3280 C C . PRO B 1 22 ? 9.476 36.527 6.002 1.00 21.87 22 PRO B C 1
ATOM 3281 O O . PRO B 1 22 ? 8.784 37.336 5.357 1.00 21.70 22 PRO B O 1
ATOM 3285 N N . PHE B 1 23 ? 9.229 35.199 6.027 1.00 17.35 23 PHE B N 1
ATOM 3286 C CA . PHE B 1 23 ? 8.053 34.595 5.387 1.00 17.34 23 PHE B CA 1
ATOM 3287 C C . PHE B 1 23 ? 6.904 34.291 6.392 1.00 19.01 23 PHE B C 1
ATOM 3288 O O . PHE B 1 23 ? 7.133 33.981 7.582 1.00 17.20 23 PHE B O 1
ATOM 3296 N N . ILE B 1 24 ? 5.677 34.394 5.898 1.00 18.12 24 ILE B N 1
ATOM 3297 C CA . ILE B 1 24 ? 4.536 34.135 6.704 1.00 18.88 24 ILE B CA 1
ATOM 3298 C C . ILE B 1 24 ? 3.871 32.769 6.373 1.00 18.55 24 ILE B C 1
ATOM 3299 O O . ILE B 1 24 ? 3.255 32.649 5.297 1.00 19.07 24 ILE B O 1
ATOM 3304 N N . PRO B 1 25 ? 3.953 31.738 7.282 1.00 16.89 25 PRO B N 1
ATOM 3305 C CA . PRO B 1 25 ? 3.078 30.513 7.082 1.00 15.95 25 PRO B CA 1
ATOM 3306 C C . PRO B 1 25 ? 1.565 30.799 6.880 1.00 15.00 25 PRO B C 1
ATOM 3307 O O . PRO B 1 25 ? 1.019 31.649 7.553 1.00 14.86 25 PRO B O 1
ATOM 3311 N N . VAL B 1 26 ? 0.903 30.052 5.966 1.00 14.14 26 VAL B N 1
ATOM 3312 C CA . VAL B 1 26 ? -0.554 30.089 5.817 1.00 14.16 26 VAL B CA 1
ATOM 3313 C C . VAL B 1 26 ? -1.219 28.722 6.024 1.00 14.80 26 VAL B C 1
ATOM 3314 O O . VAL B 1 26 ? -2.396 28.664 6.436 1.00 14.09 26 VAL B O 1
ATOM 3318 N N . ARG B 1 27 ? -0.522 27.633 5.759 1.00 13.01 27 ARG B N 1
ATOM 3319 C CA . ARG B 1 27 ? -1.114 26.350 6.170 1.00 15.20 27 ARG B CA 1
ATOM 3320 C C . ARG B 1 27 ? -0.066 25.257 6.328 1.00 15.82 27 ARG B C 1
ATOM 3321 O O . ARG B 1 27 ? 1.036 25.396 5.764 1.00 15.11 27 ARG B O 1
ATOM 3329 N N . GLY B 1 28 ? -0.453 24.120 6.916 1.00 16.07 28 GLY B N 1
ATOM 3330 C CA . GLY B 1 28 ? 0.512 23.006 7.066 1.00 16.55 28 GLY B CA 1
ATOM 3331 C C . GLY B 1 28 ? -0.228 21.687 7.109 1.00 18.20 28 GLY B C 1
ATOM 3332 O O . GLY B 1 28 ? -1.447 21.667 7.241 1.00 16.65 28 GLY B O 1
ATOM 3333 N N . GLU B 1 29 ? 0.505 20.579 7.046 1.00 17.88 29 GLU B N 1
ATOM 3334 C CA . GLU B 1 29 ? -0.143 19.348 7.249 1.00 20.86 29 GLU B CA 1
ATOM 3335 C C . GLU B 1 29 ? 0.953 18.385 7.691 1.00 19.98 29 GLU B C 1
ATOM 3336 O O . GLU B 1 29 ? 1.986 18.289 7.040 1.00 20.35 29 GLU B O 1
ATOM 3342 N N . GLY B 1 30 ? 0.746 17.672 8.779 1.00 19.71 30 GLY B N 1
ATOM 3343 C CA . GLY B 1 30 ? 1.782 16.781 9.335 1.00 18.55 30 GLY B CA 1
ATOM 3344 C C . GLY B 1 30 ? 2.990 17.690 9.634 1.00 20.41 30 GLY B C 1
ATOM 3345 O O . GLY B 1 30 ? 2.859 18.689 10.345 1.00 17.86 30 GLY B O 1
ATOM 3346 N N . SER B 1 31 ? 4.163 17.346 9.103 1.00 17.88 31 SER B N 1
ATOM 3347 C CA . SER B 1 31 ? 5.352 18.126 9.380 1.00 18.06 31 SER B CA 1
ATOM 3348 C C . SER B 1 31 ? 5.817 18.957 8.169 1.00 17.39 31 SER B C 1
ATOM 3349 O O . SER B 1 31 ? 6.967 19.337 8.065 1.00 16.09 31 SER B O 1
ATOM 3352 N N . ARG B 1 32 ? 4.891 19.296 7.269 1.00 17.69 32 ARG B N 1
ATOM 3353 C CA . ARG B 1 32 ? 5.185 20.254 6.219 1.00 16.68 32 ARG B CA 1
ATOM 3354 C C . ARG B 1 32 ? 4.411 21.512 6.507 1.00 16.35 32 ARG B C 1
ATOM 3355 O O . ARG B 1 32 ? 3.298 21.402 6.989 1.00 14.23 32 ARG B O 1
ATOM 3363 N N . LEU B 1 33 ? 4.970 22.693 6.158 1.00 15.82 33 LEU B N 1
ATOM 3364 C CA . LEU B 1 33 ? 4.253 23.966 6.329 1.00 16.52 33 LEU B CA 1
ATOM 3365 C C . LEU B 1 33 ? 4.508 24.871 5.095 1.00 18.20 33 LEU B C 1
ATOM 3366 O O . LEU B 1 33 ? 5.572 24.772 4.500 1.00 19.96 33 LEU B O 1
ATOM 3371 N N . TRP B 1 34 ? 3.591 25.746 4.696 1.00 17.21 34 TRP B N 1
ATOM 3372 C CA . TRP B 1 34 ? 3.766 26.518 3.439 1.00 18.09 34 TRP B CA 1
ATOM 3373 C C . TRP B 1 34 ? 3.519 27.951 3.736 1.00 18.42 34 TRP B C 1
ATOM 3374 O O . TRP B 1 34 ? 2.606 28.235 4.557 1.00 16.12 34 TRP B O 1
ATOM 3385 N N . ASP B 1 35 ? 4.318 28.848 3.115 1.00 17.40 35 ASP B N 1
ATOM 3386 C CA . ASP B 1 35 ? 4.136 30.267 3.308 1.00 16.45 35 ASP B CA 1
ATOM 3387 C C . ASP B 1 35 ? 3.235 30.923 2.258 1.00 16.17 35 ASP B C 1
ATOM 3388 O O . ASP B 1 35 ? 2.633 30.247 1.475 1.00 12.95 35 ASP B O 1
ATOM 3393 N N . GLN B 1 36 ? 3.090 32.261 2.295 1.00 17.05 36 GLN B N 1
ATOM 3394 C CA . GLN B 1 36 ? 2.076 32.898 1.460 1.00 17.72 36 GLN B CA 1
ATOM 3395 C C . GLN B 1 36 ? 2.446 32.696 -0.022 1.00 21.77 36 GLN B C 1
ATOM 3396 O O . GLN B 1 36 ? 1.589 32.824 -0.892 1.00 21.94 36 GLN B O 1
ATOM 3402 N N . GLN B 1 37 ? 3.726 32.434 -0.341 1.00 24.28 37 GLN B N 1
ATOM 3403 C CA . GLN B 1 37 ? 4.093 32.221 -1.753 1.00 24.25 37 GLN B CA 1
ATOM 3404 C C . GLN B 1 37 ? 4.171 30.804 -2.185 1.00 22.92 37 GLN B C 1
ATOM 3405 O O . GLN B 1 37 ? 4.658 30.530 -3.255 1.00 20.93 37 GLN B O 1
ATOM 3411 N N . GLY B 1 38 ? 3.816 29.902 -1.331 1.00 19.36 38 GLY B N 1
ATOM 3412 C CA . GLY B 1 38 ? 3.778 28.574 -1.801 1.00 20.47 38 GLY B CA 1
ATOM 3413 C C . GLY B 1 38 ? 5.056 27.867 -1.575 1.00 19.89 38 GLY B C 1
ATOM 3414 O O . GLY B 1 38 ? 5.208 26.739 -1.983 1.00 19.38 38 GLY B O 1
ATOM 3415 N N . LYS B 1 39 ? 5.981 28.503 -0.899 1.00 22.19 39 LYS B N 1
ATOM 3416 C CA . LYS B 1 39 ? 7.206 27.804 -0.587 1.00 19.65 39 LYS B CA 1
ATOM 3417 C C . LYS B 1 39 ? 7.030 26.785 0.516 1.00 20.05 39 LYS B C 1
ATOM 3418 O O . LYS B 1 39 ? 6.331 27.048 1.513 1.00 18.10 39 LYS B O 1
ATOM 3424 N N . GLU B 1 40 ? 7.722 25.650 0.388 1.00 19.22 40 GLU B N 1
ATOM 3425 C CA . GLU B 1 40 ? 7.472 24.555 1.304 1.00 21.30 40 GLU B CA 1
ATOM 3426 C C . GLU B 1 40 ? 8.545 24.384 2.366 1.00 23.01 40 GLU B C 1
ATOM 3427 O O . GLU B 1 40 ? 9.697 24.352 2.023 1.00 21.34 40 GLU B O 1
ATOM 3433 N N . TYR B 1 41 ? 8.158 24.170 3.637 1.00 21.19 41 TYR B N 1
ATOM 3434 C CA . TYR B 1 41 ? 9.155 23.870 4.679 1.00 19.51 41 TYR B CA 1
ATOM 3435 C C . TYR B 1 41 ? 8.843 22.595 5.387 1.00 18.66 41 TYR B C 1
ATOM 3436 O O . TYR B 1 41 ? 7.688 22.342 5.646 1.00 19.74 41 TYR B O 1
ATOM 3445 N N . ILE B 1 42 ? 9.862 21.775 5.642 1.00 17.26 42 ILE B N 1
ATOM 3446 C CA . ILE B 1 42 ? 9.735 20.690 6.610 1.00 16.78 42 ILE B CA 1
ATOM 3447 C C . ILE B 1 42 ? 9.904 21.400 7.979 1.00 18.93 42 ILE B C 1
ATOM 3448 O O . ILE B 1 42 ? 10.856 22.254 8.190 1.00 18.54 42 ILE B O 1
ATOM 3453 N N . ASP B 1 43 ? 8.959 21.140 8.869 1.00 16.09 43 ASP B N 1
ATOM 3454 C CA . ASP B 1 43 ? 8.916 21.847 10.150 1.00 18.55 43 ASP B CA 1
ATOM 3455 C C . ASP B 1 43 ? 9.542 21.029 11.297 1.00 19.07 43 ASP B C 1
ATOM 3456 O O . ASP B 1 43 ? 8.831 20.277 11.982 1.00 17.53 43 ASP B O 1
ATOM 3461 N N . PHE B 1 44 ? 10.825 21.228 11.573 1.00 16.27 44 PHE B N 1
ATOM 3462 C CA . PHE B 1 44 ? 11.381 20.566 12.731 1.00 16.28 44 PHE B CA 1
ATOM 3463 C C . PHE B 1 44 ? 11.325 21.434 13.950 1.00 15.91 44 PHE B C 1
ATOM 3464 O O . PHE B 1 44 ? 11.932 21.113 14.963 1.00 14.75 44 PHE B O 1
ATOM 3472 N N . ALA B 1 45 ? 10.612 22.561 13.884 1.00 17.75 45 ALA B N 1
ATOM 3473 C CA . ALA B 1 45 ? 10.571 23.463 15.051 1.00 16.05 45 ALA B CA 1
ATOM 3474 C C . ALA B 1 45 ? 9.386 23.000 15.877 1.00 16.87 45 ALA B C 1
ATOM 3475 O O . ALA B 1 45 ? 9.375 23.136 17.130 1.00 18.22 45 ALA B O 1
ATOM 3477 N N . GLY B 1 46 ? 8.395 22.411 15.201 1.00 16.94 46 GLY B N 1
ATOM 3478 C CA . GLY B 1 46 ? 7.319 21.714 15.932 1.00 17.04 46 GLY B CA 1
ATOM 3479 C C . GLY B 1 46 ? 6.525 22.652 16.848 1.00 16.54 46 GLY B C 1
ATOM 3480 O O . GLY B 1 46 ? 5.995 22.266 17.880 1.00 14.88 46 GLY B O 1
ATOM 3481 N N . GLY B 1 47 ? 6.399 23.908 16.434 1.00 16.82 47 GLY B N 1
ATOM 3482 C CA . GLY B 1 47 ? 5.570 24.837 17.235 1.00 16.57 47 GLY B CA 1
ATOM 3483 C C . GLY B 1 47 ? 6.297 25.180 18.556 1.00 20.01 47 GLY B C 1
ATOM 3484 O O . GLY B 1 47 ? 5.668 25.666 19.538 1.00 21.15 47 GLY B O 1
ATOM 3485 N N . ILE B 1 48 ? 7.606 24.943 18.568 1.00 18.54 48 ILE B N 1
ATOM 3486 C CA . ILE B 1 48 ? 8.472 24.981 19.776 1.00 20.19 48 ILE B CA 1
ATOM 3487 C C . ILE B 1 48 ? 8.031 23.884 20.749 1.00 19.17 48 ILE B C 1
ATOM 3488 O O . ILE B 1 48 ? 7.643 24.127 21.910 1.00 18.04 48 ILE B O 1
ATOM 3493 N N . ALA B 1 49 ? 8.120 22.674 20.264 1.00 18.39 49 ALA B N 1
ATOM 3494 C CA . ALA B 1 49 ? 7.732 21.473 21.020 1.00 18.32 49 ALA B CA 1
ATOM 3495 C C . ALA B 1 49 ? 6.285 21.497 21.478 1.00 17.28 49 ALA B C 1
ATOM 3496 O O . ALA B 1 49 ? 5.965 20.941 22.530 1.00 20.54 49 ALA B O 1
ATOM 3498 N N . VAL B 1 50 ? 5.422 22.250 20.778 1.00 17.61 50 VAL B N 1
ATOM 3499 C CA . VAL B 1 50 ? 3.954 22.290 21.018 1.00 15.26 50 VAL B CA 1
ATOM 3500 C C . VAL B 1 50 ? 3.191 21.292 20.097 1.00 16.58 50 VAL B C 1
ATOM 3501 O O . VAL B 1 50 ? 2.324 20.563 20.610 1.00 14.32 50 VAL B O 1
ATOM 3505 N N . ASN B 1 51 ? 3.486 21.256 18.759 1.00 14.82 51 ASN B N 1
ATOM 3506 C CA . ASN B 1 51 ? 2.597 20.537 17.799 1.00 14.88 51 ASN B CA 1
ATOM 3507 C C . ASN B 1 51 ? 2.973 19.071 17.767 1.00 18.31 51 ASN B C 1
ATOM 3508 O O . ASN B 1 51 ? 3.603 18.598 16.794 1.00 18.72 51 ASN B O 1
ATOM 3513 N N . ALA B 1 52 ? 2.690 18.397 18.870 1.00 16.50 52 ALA B N 1
ATOM 3514 C CA . ALA B 1 52 ? 3.185 17.050 19.066 1.00 16.85 52 ALA B CA 1
ATOM 3515 C C . ALA B 1 52 ? 2.581 16.123 18.019 1.00 16.62 52 ALA B C 1
ATOM 3516 O O . ALA B 1 52 ? 3.106 15.035 17.773 1.00 15.65 52 ALA B O 1
ATOM 3518 N N . LEU B 1 53 ? 1.533 16.575 17.333 1.00 15.57 53 LEU B N 1
ATOM 3519 C CA . LEU B 1 53 ? 0.927 15.641 16.308 1.00 15.81 53 LEU B CA 1
ATOM 3520 C C . LEU B 1 53 ? 0.903 16.380 14.965 1.00 16.92 53 LEU B C 1
ATOM 3521 O O . LEU B 1 53 ? 0.179 15.958 14.005 1.00 14.03 53 LEU B O 1
ATOM 3526 N N . GLY B 1 54 ? 1.672 17.482 14.879 1.00 13.97 54 GLY B N 1
ATOM 3527 C CA . GLY B 1 54 ? 1.873 18.050 13.561 1.00 15.92 54 GLY B CA 1
ATOM 3528 C C . GLY B 1 54 ? 0.787 19.044 13.262 1.00 16.21 54 GLY B C 1
ATOM 3529 O O . GLY B 1 54 ? -0.008 19.337 14.154 1.00 21.74 54 GLY B O 1
ATOM 3530 N N . HIS B 1 55 ? 0.751 19.602 12.047 1.00 16.86 55 HIS B N 1
ATOM 3531 C CA . HIS B 1 55 ? -0.211 20.702 11.693 1.00 18.41 55 HIS B CA 1
ATOM 3532 C C . HIS B 1 55 ? -1.521 20.133 11.237 1.00 19.87 55 HIS B C 1
ATOM 3533 O O . HIS B 1 55 ? -1.547 19.020 10.589 1.00 16.86 55 HIS B O 1
ATOM 3540 N N . ALA B 1 56 ? -2.595 20.846 11.599 1.00 18.47 56 ALA B N 1
ATOM 3541 C CA . ALA B 1 56 ? -3.938 20.495 11.112 1.00 20.59 56 ALA B CA 1
ATOM 3542 C C . ALA B 1 56 ? -4.283 19.017 11.259 1.00 20.17 56 ALA B C 1
ATOM 3543 O O . ALA B 1 56 ? -4.851 18.406 10.351 1.00 22.62 56 ALA B O 1
ATOM 3545 N N . HIS B 1 57 ? -3.994 18.439 12.414 1.00 18.98 57 HIS B N 1
ATOM 3546 C CA . HIS B 1 57 ? -4.244 17.018 12.572 1.00 20.29 57 HIS B CA 1
ATOM 3547 C C . HIS B 1 57 ? -5.745 16.763 12.449 1.00 19.91 57 HIS B C 1
ATOM 3548 O O . HIS B 1 57 ? -6.551 17.423 13.148 1.00 21.26 57 HIS B O 1
ATOM 3555 N N . PRO B 1 58 ? -6.157 15.839 11.558 1.00 20.90 58 PRO B N 1
ATOM 3556 C CA . PRO B 1 58 ? -7.617 15.568 11.284 1.00 19.54 58 PRO B CA 1
ATOM 3557 C C . PRO B 1 58 ? -8.431 15.157 12.558 1.00 17.36 58 PRO B C 1
ATOM 3558 O O . PRO B 1 58 ? -9.517 15.657 12.812 1.00 17.97 58 PRO B O 1
ATOM 3562 N N . GLU B 1 59 ? -7.887 14.331 13.412 1.00 17.06 59 GLU B N 1
ATOM 3563 C CA . GLU B 1 59 ? -8.616 14.007 14.651 1.00 19.14 59 GLU B CA 1
ATOM 3564 C C . GLU B 1 59 ? -8.690 15.084 15.696 1.00 18.91 59 GLU B C 1
ATOM 3565 O O . GLU B 1 59 ? -9.692 15.130 16.441 1.00 19.78 59 GLU B O 1
ATOM 3571 N N . LEU B 1 60 ? -7.641 15.949 15.769 1.00 19.24 60 LEU B N 1
ATOM 3572 C CA . LEU B 1 60 ? -7.699 17.147 16.636 1.00 18.67 60 LEU B CA 1
ATOM 3573 C C . LEU B 1 60 ? -8.738 18.109 16.073 1.00 18.43 60 LEU B C 1
ATOM 3574 O O . LEU B 1 60 ? -9.451 18.757 16.806 1.00 20.87 60 LEU B O 1
ATOM 3579 N N . ARG B 1 61 ? -8.804 18.240 14.762 1.00 20.50 61 ARG B N 1
ATOM 3580 C CA . ARG B 1 61 ? -9.812 19.121 14.122 1.00 19.17 61 ARG B CA 1
ATOM 3581 C C . ARG B 1 61 ? -11.247 18.599 14.383 1.00 21.74 61 ARG B C 1
ATOM 3582 O O . ARG B 1 61 ? -12.197 19.386 14.646 1.00 17.49 61 ARG B O 1
ATOM 3590 N N . GLU B 1 62 ? -11.406 17.273 14.321 1.00 17.84 62 GLU B N 1
ATOM 3591 C CA . GLU B 1 62 ? -12.733 16.675 14.546 1.00 19.09 62 GLU B CA 1
ATOM 3592 C C . GLU B 1 62 ? -13.139 16.861 16.041 1.00 17.51 62 GLU B C 1
ATOM 3593 O O . GLU B 1 62 ? -14.254 17.328 16.349 1.00 20.52 62 GLU B O 1
ATOM 3599 N N . ALA B 1 63 ? -12.220 16.602 16.966 1.00 18.88 63 ALA B N 1
ATOM 3600 C CA . ALA B 1 63 ? -12.467 16.848 18.394 1.00 17.32 63 ALA B CA 1
ATOM 3601 C C . ALA B 1 63 ? -12.783 18.322 18.647 1.00 16.55 63 ALA B C 1
ATOM 3602 O O . ALA B 1 63 ? -13.698 18.624 19.419 1.00 14.29 63 ALA B O 1
ATOM 3604 N N . LEU B 1 64 ? -12.115 19.221 17.931 1.00 14.62 64 LEU B N 1
ATOM 3605 C CA . LEU B 1 64 ? -12.347 20.685 18.105 1.00 16.43 64 LEU B CA 1
ATOM 3606 C C . LEU B 1 64 ? -13.785 21.016 17.670 1.00 17.17 64 LEU B C 1
ATOM 3607 O O . LEU B 1 64 ? -14.619 21.516 18.434 1.00 15.59 64 LEU B O 1
ATOM 3612 N N . ASN B 1 65 ? -14.079 20.687 16.409 1.00 17.00 65 ASN B N 1
ATOM 3613 C CA . ASN B 1 65 ? -15.355 20.944 15.855 1.00 17.44 65 ASN B CA 1
ATOM 3614 C C . ASN B 1 65 ? -16.505 20.292 16.656 1.00 17.80 65 ASN B C 1
ATOM 3615 O O . ASN B 1 65 ? -17.550 20.936 16.881 1.00 14.78 65 ASN B O 1
ATOM 3620 N N . GLU B 1 66 ? -16.298 19.051 17.136 1.00 16.81 66 GLU B N 1
ATOM 3621 C CA . GLU B 1 66 ? -17.372 18.376 17.854 1.00 19.37 66 GLU B CA 1
ATOM 3622 C C . GLU B 1 66 ? -17.710 19.082 19.193 1.00 19.57 66 GLU B C 1
ATOM 3623 O O . GLU B 1 66 ? -18.889 19.298 19.473 1.00 21.07 66 GLU B O 1
ATOM 3629 N N . GLN B 1 67 ? -16.702 19.499 19.980 1.00 18.67 67 GLN B N 1
ATOM 3630 C CA . GLN B 1 67 ? -17.010 20.267 21.186 1.00 16.86 67 GLN B CA 1
ATOM 3631 C C . GLN B 1 67 ? -17.453 21.682 20.807 1.00 17.14 67 GLN B C 1
ATOM 3632 O O . GLN B 1 67 ? -18.272 22.285 21.479 1.00 15.72 67 GLN B O 1
ATOM 3638 N N . ALA B 1 68 ? -16.961 22.216 19.697 1.00 16.81 68 ALA B N 1
ATOM 3639 C CA . ALA B 1 68 ? -17.290 23.631 19.389 1.00 16.77 68 ALA B CA 1
ATOM 3640 C C . ALA B 1 68 ? -18.794 23.818 19.058 1.00 17.07 68 ALA B C 1
ATOM 3641 O O . ALA B 1 68 ? -19.443 24.872 19.307 1.00 16.29 68 ALA B O 1
ATOM 3643 N N . SER B 1 69 ? -19.362 22.750 18.521 1.00 18.50 69 SER B N 1
ATOM 3644 C CA . SER B 1 69 ? -20.754 22.785 18.172 1.00 20.61 69 SER B CA 1
ATOM 3645 C C . SER B 1 69 ? -21.680 22.490 19.418 1.00 22.19 69 SER B C 1
ATOM 3646 O O . SER B 1 69 ? -22.891 22.534 19.296 1.00 19.15 69 SER B O 1
ATOM 3649 N N . LYS B 1 70 ? -21.121 22.172 20.593 1.00 18.38 70 LYS B N 1
ATOM 3650 C CA . LYS B 1 70 ? -21.964 22.009 21.787 1.00 18.07 70 LYS B CA 1
ATOM 3651 C C . LYS B 1 70 ? -21.872 23.303 22.609 1.00 17.06 70 LYS B C 1
ATOM 3652 O O . LYS B 1 70 ? -22.876 24.024 22.743 1.00 17.15 70 LYS B O 1
ATOM 3658 N N . PHE B 1 71 ? -20.691 23.566 23.203 1.00 16.74 71 PHE B N 1
ATOM 3659 C CA . PHE B 1 71 ? -20.418 24.918 23.825 1.00 17.45 71 PHE B CA 1
ATOM 3660 C C . PHE B 1 71 ? -18.923 24.957 24.101 1.00 16.71 71 PHE B C 1
ATOM 3661 O O . PHE B 1 71 ? -18.218 23.887 24.158 1.00 15.28 71 PHE B O 1
ATOM 3669 N N . TRP B 1 72 ? -18.420 26.174 24.211 1.00 15.50 72 TRP B N 1
ATOM 3670 C CA . TRP B 1 72 ? -16.929 26.409 24.320 1.00 16.04 72 TRP B CA 1
ATOM 3671 C C . TRP B 1 72 ? -16.448 26.755 25.680 1.00 16.55 72 TRP B C 1
ATOM 3672 O O . TRP B 1 72 ? -15.360 26.352 26.061 1.00 17.65 72 TRP B O 1
ATOM 3683 N N . HIS B 1 73 ? -17.277 27.452 26.455 1.00 16.20 73 HIS B N 1
ATOM 3684 C CA . HIS B 1 73 ? -16.831 28.085 27.662 1.00 15.98 73 HIS B CA 1
ATOM 3685 C C . HIS B 1 73 ? -18.005 28.475 28.539 1.00 16.56 73 HIS B C 1
ATOM 3686 O O . HIS B 1 73 ? -18.962 29.016 28.002 1.00 15.24 73 HIS B O 1
ATOM 3693 N N . THR B 1 74 ? -17.858 28.377 29.859 1.00 15.48 74 THR B N 1
ATOM 3694 C CA . THR B 1 74 ? -18.811 28.965 30.826 1.00 16.37 74 THR B CA 1
ATOM 3695 C C . THR B 1 74 ? -18.047 29.686 31.924 1.00 17.75 74 THR B C 1
ATOM 3696 O O . THR B 1 74 ? -18.629 30.457 32.654 1.00 18.59 74 THR B O 1
ATOM 3700 N N . GLY B 1 75 ? -16.759 29.375 32.119 1.00 16.22 75 GLY B N 1
ATOM 3701 C CA . GLY B 1 75 ? -16.028 29.919 33.285 1.00 14.51 75 GLY B CA 1
ATOM 3702 C C . GLY B 1 75 ? -16.180 28.841 34.376 1.00 17.32 75 GLY B C 1
ATOM 3703 O O . GLY B 1 75 ? -17.001 27.836 34.190 1.00 15.37 75 GLY B O 1
ATOM 3704 N N . ASN B 1 76 ? -15.445 28.982 35.495 1.00 15.93 76 ASN B N 1
ATOM 3705 C CA . ASN B 1 76 ? -15.335 27.786 36.371 1.00 16.64 76 ASN B CA 1
ATOM 3706 C C . ASN B 1 76 ? -16.395 27.741 37.468 1.00 17.07 76 ASN B C 1
ATOM 3707 O O . ASN B 1 76 ? -16.242 26.992 38.420 1.00 16.35 76 ASN B O 1
ATOM 3712 N N . GLY B 1 77 ? -17.413 28.597 37.364 1.00 15.59 77 GLY B N 1
ATOM 3713 C CA . GLY B 1 77 ? -18.584 28.443 38.229 1.00 17.50 77 GLY B CA 1
ATOM 3714 C C . GLY B 1 77 ? -19.311 27.126 37.869 1.00 16.36 77 GLY B C 1
ATOM 3715 O O . GLY B 1 77 ? -20.149 26.658 38.670 1.00 16.57 77 GLY B O 1
ATOM 3716 N N . TYR B 1 78 ? -18.994 26.546 36.691 1.00 14.05 78 TYR B N 1
ATOM 3717 C CA . TYR B 1 78 ? -19.667 25.305 36.136 1.00 15.08 78 TYR B CA 1
ATOM 3718 C C . TYR B 1 78 ? -18.587 24.345 35.600 1.00 18.12 78 TYR B C 1
ATOM 3719 O O . TYR B 1 78 ? -17.705 24.770 34.783 1.00 19.29 78 TYR B O 1
ATOM 3728 N N . THR B 1 79 ? -18.552 23.091 36.037 1.00 17.47 79 THR B N 1
ATOM 3729 C CA . THR B 1 79 ? -17.589 22.192 35.442 1.00 17.54 79 THR B CA 1
ATOM 3730 C C . THR B 1 79 ? -18.088 21.619 34.078 1.00 19.55 79 THR B C 1
ATOM 3731 O O . THR B 1 79 ? -19.095 22.091 33.598 1.00 18.08 79 THR B O 1
ATOM 3735 N N . ASN B 1 80 ? -17.449 20.576 33.490 1.00 16.75 80 ASN B N 1
ATOM 3736 C CA . ASN B 1 80 ? -17.874 20.169 32.181 1.00 18.08 80 ASN B CA 1
ATOM 3737 C C . ASN B 1 80 ? -17.304 18.832 31.985 1.00 20.58 80 ASN B C 1
ATOM 3738 O O . ASN B 1 80 ? -16.390 18.447 32.764 1.00 19.69 80 ASN B O 1
ATOM 3743 N N . GLU B 1 81 ? -17.846 18.083 31.011 1.00 17.55 81 GLU B N 1
ATOM 3744 C CA . GLU B 1 81 ? -17.417 16.694 30.944 1.00 18.25 81 GLU B CA 1
ATOM 3745 C C . GLU B 1 81 ? -16.015 16.521 30.388 1.00 17.94 81 GLU B C 1
ATOM 3746 O O . GLU B 1 81 ? -15.223 15.723 30.911 1.00 20.14 81 GLU B O 1
ATOM 3752 N N . PRO B 1 82 ? -15.710 17.194 29.271 1.00 16.81 82 PRO B N 1
ATOM 3753 C CA . PRO B 1 82 ? -14.334 17.036 28.766 1.00 17.29 82 PRO B CA 1
ATOM 3754 C C . PRO B 1 82 ? -13.264 17.405 29.856 1.00 18.62 82 PRO B C 1
ATOM 3755 O O . PRO B 1 82 ? -12.225 16.699 29.951 1.00 18.19 82 PRO B O 1
ATOM 3759 N N . VAL B 1 83 ? -13.497 18.433 30.689 1.00 15.97 83 VAL B N 1
ATOM 3760 C CA . VAL B 1 83 ? -12.378 18.796 31.596 1.00 16.43 83 VAL B CA 1
ATOM 3761 C C . VAL B 1 83 ? -12.154 17.716 32.669 1.00 18.01 83 VAL B C 1
ATOM 3762 O O . VAL B 1 83 ? -11.024 17.325 32.981 1.00 17.93 83 VAL B O 1
ATOM 3766 N N . LEU B 1 84 ? -13.257 17.231 33.242 1.00 19.29 84 LEU B N 1
ATOM 3767 C CA . LEU B 1 84 ? -13.250 16.101 34.120 1.00 18.84 84 LEU B CA 1
ATOM 3768 C C . LEU B 1 84 ? -12.585 14.838 33.513 1.00 17.96 84 LEU B C 1
ATOM 3769 O O . LEU B 1 84 ? -11.746 14.219 34.154 1.00 16.01 84 LEU B O 1
ATOM 3774 N N . ARG B 1 85 ? -12.976 14.423 32.311 1.00 19.57 85 ARG B N 1
ATOM 3775 C CA . ARG B 1 85 ? -12.307 13.286 31.618 1.00 22.12 85 ARG B CA 1
ATOM 3776 C C . ARG B 1 85 ? -10.813 13.558 31.383 1.00 21.13 85 ARG B C 1
ATOM 3777 O O . ARG B 1 85 ? -9.966 12.628 31.499 1.00 20.67 85 ARG B O 1
ATOM 3785 N N . LEU B 1 86 ? -10.493 14.783 30.970 1.00 16.67 86 LEU B N 1
ATOM 3786 C CA . LEU B 1 86 ? -9.047 15.151 30.836 1.00 19.35 86 LEU B CA 1
ATOM 3787 C C . LEU B 1 86 ? -8.374 14.976 32.206 1.00 19.09 86 LEU B C 1
ATOM 3788 O O . LEU B 1 86 ? -7.289 14.423 32.307 1.00 18.73 86 LEU B O 1
ATOM 3793 N N . ALA B 1 87 ? -8.999 15.476 33.269 1.00 18.19 87 ALA B N 1
ATOM 3794 C CA . ALA B 1 87 ? -8.340 15.446 34.610 1.00 17.74 87 ALA B CA 1
ATOM 3795 C C . ALA B 1 87 ? -8.110 14.005 34.985 1.00 18.77 87 ALA B C 1
ATOM 3796 O O . ALA B 1 87 ? -7.032 13.661 35.482 1.00 21.61 87 ALA B O 1
ATOM 3798 N N . LYS B 1 88 ? -9.079 13.130 34.662 1.00 20.45 88 LYS B N 1
ATOM 3799 C CA . LYS B 1 88 ? -8.961 11.735 35.026 1.00 18.54 88 LYS B CA 1
ATOM 3800 C C . LYS B 1 88 ? -7.904 10.998 34.218 1.00 20.09 88 LYS B C 1
ATOM 3801 O O . LYS B 1 88 ? -7.117 10.139 34.734 1.00 22.96 88 LYS B O 1
ATOM 3807 N N . LYS B 1 89 ? -7.840 11.272 32.916 1.00 21.15 89 LYS B N 1
ATOM 3808 C CA . LYS B 1 89 ? -6.678 10.765 32.141 1.00 21.41 89 LYS B CA 1
ATOM 3809 C C . LYS B 1 89 ? -5.360 11.149 32.802 1.00 20.44 89 LYS B C 1
ATOM 3810 O O . LYS B 1 89 ? -4.434 10.320 32.881 1.00 19.39 89 LYS B O 1
ATOM 3816 N N . LEU B 1 90 ? -5.218 12.423 33.177 1.00 17.04 90 LEU B N 1
ATOM 3817 C CA . LEU B 1 90 ? -3.912 12.844 33.739 1.00 17.20 90 LEU B CA 1
ATOM 3818 C C . LEU B 1 90 ? -3.607 12.125 35.066 1.00 18.63 90 LEU B C 1
ATOM 3819 O O . LEU B 1 90 ? -2.496 11.627 35.245 1.00 21.61 90 LEU B O 1
ATOM 3824 N N . ILE B 1 91 ? -4.619 11.997 35.947 1.00 16.85 91 ILE B N 1
ATOM 3825 C CA . ILE B 1 91 ? -4.491 11.264 37.148 1.00 16.80 91 ILE B CA 1
ATOM 3826 C C . ILE B 1 91 ? -4.165 9.806 36.919 1.00 20.59 91 ILE B C 1
ATOM 3827 O O . ILE B 1 91 ? -3.330 9.256 37.620 1.00 18.33 91 ILE B O 1
ATOM 3832 N N . ASP B 1 92 ? -4.860 9.136 36.007 1.00 21.99 92 ASP B N 1
ATOM 3833 C CA . ASP B 1 92 ? -4.622 7.719 35.792 1.00 22.33 92 ASP B CA 1
ATOM 3834 C C . ASP B 1 92 ? -3.191 7.515 35.274 1.00 24.80 92 ASP B C 1
ATOM 3835 O O . ASP B 1 92 ? -2.573 6.530 35.561 1.00 25.62 92 ASP B O 1
ATOM 3840 N N . ALA B 1 93 ? -2.652 8.450 34.507 1.00 25.84 93 ALA B N 1
ATOM 3841 C CA . ALA B 1 93 ? -1.372 8.202 33.801 1.00 23.32 93 ALA B CA 1
ATOM 3842 C C . ALA B 1 93 ? -0.150 8.628 34.606 1.00 20.86 93 ALA B C 1
ATOM 3843 O O . ALA B 1 93 ? 0.927 8.359 34.186 1.00 20.23 93 ALA B O 1
ATOM 3845 N N . THR B 1 94 ? -0.302 9.381 35.688 1.00 20.74 94 THR B N 1
ATOM 3846 C CA . THR B 1 94 ? 0.892 9.962 36.352 1.00 19.90 94 THR B CA 1
ATOM 3847 C C . THR B 1 94 ? 0.796 9.799 37.864 1.00 19.81 94 THR B C 1
ATOM 3848 O O . THR B 1 94 ? -0.203 9.286 38.388 1.00 18.89 94 THR B O 1
ATOM 3852 N N . PHE B 1 95 ? 1.777 10.310 38.607 1.00 20.24 95 PHE B N 1
ATOM 3853 C CA . PHE B 1 95 ? 1.727 10.263 40.077 1.00 19.07 95 PHE B CA 1
ATOM 3854 C C . PHE B 1 95 ? 0.567 11.168 40.636 1.00 20.43 95 PHE B C 1
ATOM 3855 O O . PHE B 1 95 ? 0.241 11.118 41.817 1.00 19.82 95 PHE B O 1
ATOM 3863 N N . ALA B 1 96 ? 0.004 12.072 39.824 1.00 21.39 96 ALA B N 1
ATOM 3864 C CA . ALA B 1 96 ? -1.002 13.052 40.321 1.00 18.46 96 ALA B CA 1
ATOM 3865 C C . ALA B 1 96 ? -2.310 12.419 40.902 1.00 19.41 96 ALA B C 1
ATOM 3866 O O . ALA B 1 96 ? -2.817 11.431 40.357 1.00 18.48 96 ALA B O 1
ATOM 3868 N N . ASP B 1 97 ? -2.893 13.042 41.938 1.00 19.90 97 ASP B N 1
ATOM 3869 C CA . ASP B 1 97 ? -4.238 12.744 42.399 1.00 19.85 97 ASP B CA 1
ATOM 3870 C C . ASP B 1 97 ? -5.229 13.816 41.919 1.00 21.30 97 ASP B C 1
ATOM 3871 O O . ASP B 1 97 ? -6.354 13.511 41.748 1.00 19.43 97 ASP B O 1
ATOM 3876 N N . ARG B 1 98 ? -4.815 15.070 41.767 1.00 19.91 98 ARG B N 1
ATOM 3877 C CA . ARG B 1 98 ? -5.709 16.118 41.329 1.00 22.19 98 ARG B CA 1
ATOM 3878 C C . ARG B 1 98 ? -4.995 17.049 40.349 1.00 24.61 98 ARG B C 1
ATOM 3879 O O . ARG B 1 98 ? -3.773 16.984 40.245 1.00 23.15 98 ARG B O 1
ATOM 3887 N N . VAL B 1 99 ? -5.763 17.926 39.678 1.00 20.14 99 VAL B N 1
ATOM 3888 C CA . VAL B 1 99 ? -5.247 18.674 38.572 1.00 20.38 99 VAL B CA 1
ATOM 3889 C C . VAL B 1 99 ? -5.886 20.067 38.646 1.00 19.47 99 VAL B C 1
ATOM 3890 O O . VAL B 1 99 ? -7.034 20.203 39.123 1.00 17.31 99 VAL B O 1
ATOM 3894 N N . PHE B 1 100 ? -5.166 21.078 38.182 1.00 18.06 100 PHE B N 1
ATOM 3895 C CA . PHE B 1 100 ? -5.759 22.474 38.053 1.00 17.05 100 PHE B CA 1
ATOM 3896 C C . PHE B 1 100 ? -5.419 22.844 36.587 1.00 17.28 100 PHE B C 1
ATOM 3897 O O . PHE B 1 100 ? -4.316 22.462 36.145 1.00 17.99 100 PHE B O 1
ATOM 3905 N N . PHE B 1 101 ? -6.342 23.502 35.833 1.00 16.39 101 PHE B N 1
ATOM 3906 C CA . PHE B 1 101 ? -6.103 23.849 34.423 1.00 14.04 101 PHE B CA 1
ATOM 3907 C C . PHE B 1 101 ? -6.018 25.336 34.195 1.00 14.42 101 PHE B C 1
ATOM 3908 O O . PHE B 1 101 ? -6.759 26.107 34.841 1.00 12.91 101 PHE B O 1
ATOM 3916 N N . CYS B 1 102 ? -5.172 25.763 33.244 1.00 14.56 102 CYS B N 1
ATOM 3917 C CA . CYS B 1 102 ? -4.953 27.178 32.988 1.00 15.86 102 CYS B CA 1
ATOM 3918 C C . CYS B 1 102 ? -4.596 27.243 31.492 1.00 17.55 102 CYS B C 1
ATOM 3919 O O . CYS B 1 102 ? -4.892 26.272 30.760 1.00 15.02 102 CYS B O 1
ATOM 3922 N N . ASN B 1 103 ? -3.930 28.304 31.055 1.00 14.68 103 ASN B N 1
ATOM 3923 C CA . ASN B 1 103 ? -3.843 28.590 29.598 1.00 15.96 103 ASN B CA 1
ATOM 3924 C C . ASN B 1 103 ? -2.477 28.672 28.999 1.00 16.31 103 ASN B C 1
ATOM 3925 O O . ASN B 1 103 ? -2.372 28.967 27.815 1.00 16.30 103 ASN B O 1
ATOM 3930 N N . SER B 1 104 ? -1.441 28.457 29.806 1.00 13.84 104 SER B N 1
ATOM 3931 C CA . SER B 1 104 ? -0.090 28.595 29.333 1.00 15.10 104 SER B CA 1
ATOM 3932 C C . SER B 1 104 ? 0.837 27.946 30.374 1.00 15.62 104 SER B C 1
ATOM 3933 O O . SER B 1 104 ? 0.417 27.776 31.545 1.00 15.04 104 SER B O 1
ATOM 3936 N N . GLY B 1 105 ? 2.089 27.648 29.985 1.00 16.42 105 GLY B N 1
ATOM 3937 C CA . GLY B 1 105 ? 3.063 27.078 30.939 1.00 15.70 105 GLY B CA 1
ATOM 3938 C C . GLY B 1 105 ? 3.372 28.113 32.047 1.00 16.97 105 GLY B C 1
ATOM 3939 O O . GLY B 1 105 ? 3.523 27.745 33.222 1.00 14.02 105 GLY B O 1
ATOM 3940 N N . ALA B 1 106 ? 3.437 29.406 31.726 1.00 17.38 106 ALA B N 1
ATOM 3941 C CA . ALA B 1 106 ? 3.788 30.377 32.836 1.00 18.01 106 ALA B CA 1
ATOM 3942 C C . ALA B 1 106 ? 2.641 30.261 33.886 1.00 16.31 106 ALA B C 1
ATOM 3943 O O . ALA B 1 106 ? 2.869 30.256 35.134 1.00 15.28 106 ALA B O 1
ATOM 3945 N N . GLU B 1 107 ? 1.405 30.172 33.381 1.00 15.17 107 GLU B N 1
ATOM 3946 C CA . GLU B 1 107 ? 0.244 30.065 34.310 1.00 15.04 107 GLU B CA 1
ATOM 3947 C C . GLU B 1 107 ? 0.328 28.832 35.132 1.00 14.58 107 GLU B C 1
ATOM 3948 O O . GLU B 1 107 ? 0.052 28.891 36.351 1.00 14.43 107 GLU B O 1
ATOM 3954 N N . ALA B 1 108 ? 0.806 27.758 34.514 1.00 13.54 108 ALA B N 1
ATOM 3955 C CA . ALA B 1 108 ? 0.886 26.491 35.251 1.00 16.01 108 ALA B CA 1
ATOM 3956 C C . ALA B 1 108 ? 1.937 26.593 36.370 1.00 14.28 108 ALA B C 1
ATOM 3957 O O . ALA B 1 108 ? 1.748 26.186 37.486 1.00 12.83 108 ALA B O 1
ATOM 3959 N N . ASN B 1 109 ? 3.067 27.199 36.043 1.00 18.47 109 ASN B N 1
ATOM 3960 C CA . ASN B 1 109 ? 4.162 27.463 36.990 1.00 16.42 109 ASN B CA 1
ATOM 3961 C C . ASN B 1 109 ? 3.735 28.447 38.093 1.00 15.26 109 ASN B C 1
ATOM 3962 O O . ASN B 1 109 ? 4.170 28.292 39.233 1.00 15.14 109 ASN B O 1
ATOM 3967 N N . GLU B 1 110 ? 2.972 29.492 37.759 1.00 15.15 110 GLU B N 1
ATOM 3968 C CA . GLU B 1 110 ? 2.445 30.415 38.792 1.00 14.28 110 GLU B CA 1
ATOM 3969 C C . GLU B 1 110 ? 1.617 29.526 39.771 1.00 16.21 110 GLU B C 1
ATOM 3970 O O . GLU B 1 110 ? 1.710 29.643 41.037 1.00 16.02 110 GLU B O 1
ATOM 3976 N N . ALA B 1 111 ? 0.758 28.674 39.226 1.00 13.42 111 ALA B N 1
ATOM 3977 C CA . ALA B 1 111 ? -0.022 27.910 40.156 1.00 13.90 111 ALA B CA 1
ATOM 3978 C C . ALA B 1 111 ? 0.866 27.050 41.059 1.00 13.81 111 ALA B C 1
ATOM 3979 O O . ALA B 1 111 ? 0.544 26.910 42.284 1.00 12.96 111 ALA B O 1
ATOM 3981 N N . ALA B 1 112 ? 1.966 26.478 40.519 1.00 13.18 112 ALA B N 1
ATOM 3982 C CA . ALA B 1 112 ? 2.715 25.459 41.295 1.00 13.33 112 ALA B CA 1
ATOM 3983 C C . ALA B 1 112 ? 3.524 26.254 42.344 1.00 14.85 112 ALA B C 1
ATOM 3984 O O . ALA B 1 112 ? 3.568 25.890 43.478 1.00 16.84 112 ALA B O 1
ATOM 3986 N N . LEU B 1 113 ? 4.096 27.400 41.982 1.00 15.60 113 LEU B N 1
ATOM 3987 C CA . LEU B 1 113 ? 4.817 28.204 42.983 1.00 15.81 113 LEU B CA 1
ATOM 3988 C C . LEU B 1 113 ? 3.872 28.782 44.064 1.00 18.12 113 LEU B C 1
ATOM 3989 O O . LEU B 1 113 ? 4.276 28.808 45.210 1.00 18.65 113 LEU B O 1
ATOM 3994 N N . LYS B 1 114 ? 2.637 29.214 43.703 1.00 16.49 114 LYS B N 1
ATOM 3995 C CA . LYS B 1 114 ? 1.696 29.706 44.673 1.00 17.07 114 LYS B CA 1
ATOM 3996 C C . LYS B 1 114 ? 1.352 28.582 45.660 1.00 19.53 114 LYS B C 1
ATOM 3997 O O . LYS B 1 114 ? 1.274 28.839 46.842 1.00 17.04 114 LYS B O 1
ATOM 4003 N N . LEU B 1 115 ? 1.204 27.348 45.157 1.00 17.50 115 LEU B N 1
ATOM 4004 C CA . LEU B 1 115 ? 0.689 26.344 45.979 1.00 16.92 115 LEU B CA 1
ATOM 4005 C C . LEU B 1 115 ? 1.832 26.059 47.002 1.00 21.32 115 LEU B C 1
ATOM 4006 O O . LEU B 1 115 ? 1.545 25.878 48.166 1.00 19.54 115 LEU B O 1
ATOM 4011 N N . ALA B 1 116 ? 3.107 26.069 46.544 1.00 18.94 116 ALA B N 1
ATOM 4012 C CA . ALA B 1 116 ? 4.236 25.724 47.387 1.00 20.37 116 ALA B CA 1
ATOM 4013 C C . ALA B 1 116 ? 4.407 26.762 48.486 1.00 20.52 116 ALA B C 1
ATOM 4014 O O . ALA B 1 116 ? 4.707 26.383 49.647 1.00 19.13 116 ALA B O 1
ATOM 4016 N N . ARG B 1 117 ? 4.137 28.046 48.163 1.00 18.74 117 ARG B N 1
ATOM 4017 C CA . ARG B 1 117 ? 4.209 29.085 49.156 1.00 19.91 117 ARG B CA 1
ATOM 4018 C C . ARG B 1 117 ? 3.149 28.904 50.250 1.00 22.56 117 ARG B C 1
ATOM 4019 O O . ARG B 1 117 ? 3.452 28.822 51.457 1.00 21.75 117 ARG B O 1
ATOM 4027 N N . LYS B 1 118 ? 1.924 28.723 49.813 1.00 23.48 118 LYS B N 1
ATOM 4028 C CA . LYS B 1 118 ? 0.781 28.515 50.739 1.00 22.89 118 LYS B CA 1
ATOM 4029 C C . LYS B 1 118 ? 0.990 27.247 51.581 1.00 22.90 118 LYS B C 1
ATOM 4030 O O . LYS B 1 118 ? 0.810 27.282 52.814 1.00 21.81 118 LYS B O 1
ATOM 4036 N N . PHE B 1 119 ? 1.359 26.135 50.946 1.00 21.41 119 PHE B N 1
ATOM 4037 C CA . PHE B 1 119 ? 1.622 24.927 51.705 1.00 21.99 119 PHE B CA 1
ATOM 4038 C C . PHE B 1 119 ? 2.630 25.181 52.847 1.00 20.90 119 PHE B C 1
ATOM 4039 O O . PHE B 1 119 ? 2.355 24.877 53.983 1.00 18.94 119 PHE B O 1
ATOM 4047 N N . ALA B 1 120 ? 3.799 25.739 52.518 1.00 22.71 120 ALA B N 1
ATOM 4048 C CA . ALA B 1 120 ? 4.807 26.077 53.530 1.00 21.50 120 ALA B CA 1
ATOM 4049 C C . ALA B 1 120 ? 4.220 27.004 54.666 1.00 20.06 120 ALA B C 1
ATOM 4050 O O . ALA B 1 120 ? 4.359 26.732 55.855 1.00 20.28 120 ALA B O 1
ATOM 4052 N N . HIS B 1 121 ? 3.571 28.085 54.280 1.00 20.62 121 HIS B N 1
ATOM 4053 C CA . HIS B 1 121 ? 3.018 29.042 55.220 1.00 19.66 121 HIS B CA 1
ATOM 4054 C C . HIS B 1 121 ? 2.002 28.360 56.109 1.00 21.07 121 HIS B C 1
ATOM 4055 O O . HIS B 1 121 ? 2.015 28.578 57.292 1.00 19.15 121 HIS B O 1
ATOM 4062 N N . ASP B 1 122 ? 1.151 27.455 55.582 1.00 19.72 122 ASP B N 1
ATOM 4063 C CA . ASP B 1 122 ? 0.110 26.872 56.407 1.00 17.91 122 ASP B CA 1
ATOM 4064 C C . ASP B 1 122 ? 0.665 25.845 57.372 1.00 19.10 122 ASP B C 1
ATOM 4065 O O . ASP B 1 122 ? 0.059 25.599 58.427 1.00 17.57 122 ASP B O 1
ATOM 4070 N N . ARG B 1 123 ? 1.730 25.151 57.009 1.00 19.11 123 ARG B N 1
ATOM 4071 C CA A ARG B 1 123 ? 2.158 24.053 57.853 0.70 22.26 123 ARG B CA 1
ATOM 4072 C CA B ARG B 1 123 ? 2.208 24.039 57.796 0.30 20.96 123 ARG B CA 1
ATOM 4073 C C . ARG B 1 123 ? 3.338 24.482 58.747 1.00 22.58 123 ARG B C 1
ATOM 4074 O O . ARG B 1 123 ? 3.541 23.917 59.779 1.00 21.75 123 ARG B O 1
ATOM 4089 N N . TYR B 1 124 ? 4.065 25.553 58.385 1.00 21.34 124 TYR B N 1
ATOM 4090 C CA . TYR B 1 124 ? 5.264 25.884 59.114 1.00 21.97 124 TYR B CA 1
ATOM 4091 C C . TYR B 1 124 ? 5.323 27.292 59.541 1.00 23.89 124 TYR B C 1
ATOM 4092 O O . TYR B 1 124 ? 5.911 27.560 60.574 1.00 30.60 124 TYR B O 1
ATOM 4101 N N . GLY B 1 125 ? 4.736 28.220 58.768 1.00 23.67 125 GLY B N 1
ATOM 4102 C CA . GLY B 1 125 ? 4.802 29.614 59.104 1.00 19.73 125 GLY B CA 1
ATOM 4103 C C . GLY B 1 125 ? 5.199 30.396 57.893 1.00 21.27 125 GLY B C 1
ATOM 4104 O O . GLY B 1 125 ? 5.844 29.892 56.995 1.00 24.09 125 GLY B O 1
ATOM 4105 N N . SER B 1 126 ? 4.842 31.646 57.867 1.00 21.08 126 SER B N 1
ATOM 4106 C CA . SER B 1 126 ? 4.945 32.441 56.683 1.00 24.82 126 SER B CA 1
ATOM 4107 C C . SER B 1 126 ? 6.389 32.849 56.377 1.00 25.99 126 SER B C 1
ATOM 4108 O O . SER B 1 126 ? 6.658 33.485 55.359 1.00 26.69 126 SER B O 1
ATOM 4111 N N . HIS B 1 127 ? 7.315 32.506 57.256 1.00 23.37 127 HIS B N 1
ATOM 4112 C CA . HIS B 1 127 ? 8.717 32.821 57.035 1.00 22.43 127 HIS B CA 1
ATOM 4113 C C . HIS B 1 127 ? 9.347 31.824 56.065 1.00 23.16 127 HIS B C 1
ATOM 4114 O O . HIS B 1 127 ? 10.496 32.033 55.600 1.00 21.83 127 HIS B O 1
ATOM 4121 N N . LYS B 1 128 ? 8.673 30.664 55.844 1.00 21.92 128 LYS B N 1
ATOM 4122 C CA . LYS B 1 128 ? 9.225 29.584 54.982 1.00 20.20 128 LYS B CA 1
ATOM 4123 C C . LYS B 1 128 ? 8.754 29.851 53.521 1.00 20.79 128 LYS B C 1
ATOM 4124 O O . LYS B 1 128 ? 7.745 29.278 53.131 1.00 20.83 128 LYS B O 1
ATOM 4130 N N . SER B 1 129 ? 9.494 30.676 52.763 1.00 18.97 129 SER B N 1
ATOM 4131 C CA . SER B 1 129 ? 9.084 31.213 51.477 1.00 20.84 129 SER B CA 1
ATOM 4132 C C . SER B 1 129 ? 10.081 30.992 50.303 1.00 19.19 129 SER B C 1
ATOM 4133 O O . SER B 1 129 ? 9.870 31.423 49.137 1.00 18.67 129 SER B O 1
ATOM 4136 N N . GLY B 1 130 ? 11.159 30.283 50.573 1.00 18.20 130 GLY B N 1
ATOM 4137 C CA . GLY B 1 130 ? 12.270 30.365 49.641 1.00 17.78 130 GLY B CA 1
ATOM 4138 C C . GLY B 1 130 ? 12.004 29.490 48.447 1.00 14.96 130 GLY B C 1
ATOM 4139 O O . GLY B 1 130 ? 11.496 28.376 48.582 1.00 17.22 130 GLY B O 1
ATOM 4140 N N . ILE B 1 131 ? 12.353 30.006 47.272 1.00 16.85 131 ILE B N 1
ATOM 4141 C CA . ILE B 1 131 ? 12.339 29.215 46.029 1.00 18.16 131 ILE B CA 1
ATOM 4142 C C . ILE B 1 131 ? 13.750 29.076 45.467 1.00 18.11 131 ILE B C 1
ATOM 4143 O O . ILE B 1 131 ? 14.487 30.093 45.241 1.00 17.28 131 ILE B O 1
ATOM 4148 N N . VAL B 1 132 ? 14.105 27.838 45.204 1.00 17.65 132 VAL B N 1
ATOM 4149 C CA . VAL B 1 132 ? 15.398 27.579 44.545 1.00 16.95 132 VAL B CA 1
ATOM 4150 C C . VAL B 1 132 ? 15.118 27.104 43.139 1.00 17.96 132 VAL B C 1
ATOM 4151 O O . VAL B 1 132 ? 14.341 26.176 42.928 1.00 18.01 132 VAL B O 1
ATOM 4155 N N . ALA B 1 133 ? 15.726 27.777 42.172 1.00 20.25 133 ALA B N 1
ATOM 4156 C CA . ALA B 1 133 ? 15.567 27.483 40.744 1.00 19.30 133 ALA B CA 1
ATOM 4157 C C . ALA B 1 133 ? 17.002 27.306 40.197 1.00 22.35 133 ALA B C 1
ATOM 4158 O O . ALA B 1 133 ? 17.951 27.252 40.999 1.00 23.09 133 ALA B O 1
ATOM 4160 N N . PHE B 1 134 ? 17.190 27.232 38.872 1.00 20.22 134 PHE B N 1
ATOM 4161 C CA . PHE B 1 134 ? 18.546 27.008 38.312 1.00 20.73 134 PHE B CA 1
ATOM 4162 C C . PHE B 1 134 ? 18.973 28.011 37.273 1.00 22.25 134 PHE B C 1
ATOM 4163 O O . PHE B 1 134 ? 18.132 28.549 36.579 1.00 23.04 134 PHE B O 1
ATOM 4171 N N . LYS B 1 135 ? 20.265 28.363 37.238 1.00 25.36 135 LYS B N 1
ATOM 4172 C CA . LYS B 1 135 ? 20.746 29.314 36.216 1.00 26.87 135 LYS B CA 1
ATOM 4173 C C . LYS B 1 135 ? 20.401 28.775 34.857 1.00 23.32 135 LYS B C 1
ATOM 4174 O O . LYS B 1 135 ? 20.449 27.544 34.629 1.00 19.62 135 LYS B O 1
ATOM 4180 N N . ASN B 1 136 ? 19.936 29.670 33.976 1.00 21.80 136 ASN B N 1
ATOM 4181 C CA . ASN B 1 136 ? 19.611 29.250 32.571 1.00 21.39 136 ASN B CA 1
ATOM 4182 C C . ASN B 1 136 ? 18.267 28.535 32.371 1.00 22.04 136 ASN B C 1
ATOM 4183 O O . ASN B 1 136 ? 17.968 28.091 31.220 1.00 19.06 136 ASN B O 1
ATOM 4188 N N . ALA B 1 137 ? 17.512 28.368 33.480 1.00 18.90 137 ALA B N 1
ATOM 4189 C CA . ALA B 1 137 ? 16.177 27.796 33.447 1.00 18.00 137 ALA B CA 1
ATOM 4190 C C . ALA B 1 137 ? 15.272 28.812 32.741 1.00 19.06 137 ALA B C 1
ATOM 4191 O O . ALA B 1 137 ? 15.536 30.110 32.761 1.00 16.32 137 ALA B O 1
ATOM 4193 N N . PHE B 1 138 ? 14.213 28.234 32.146 1.00 15.73 138 PHE B N 1
ATOM 4194 C CA . PHE B 1 138 ? 13.119 29.056 31.635 1.00 18.99 138 PHE B CA 1
ATOM 4195 C C . PHE B 1 138 ? 11.807 28.502 32.179 1.00 16.62 138 PHE B C 1
ATOM 4196 O O . PHE B 1 138 ? 11.560 27.322 32.011 1.00 19.79 138 PHE B O 1
ATOM 4204 N N . HIS B 1 139 ? 11.028 29.350 32.814 1.00 15.42 139 HIS B N 1
ATOM 4205 C CA . HIS B 1 139 ? 9.777 28.997 33.419 1.00 15.70 139 HIS B CA 1
ATOM 4206 C C . HIS B 1 139 ? 8.633 29.927 33.028 1.00 19.84 139 HIS B C 1
ATOM 4207 O O . HIS B 1 139 ? 7.455 29.738 33.511 1.00 17.88 139 HIS B O 1
ATOM 4214 N N . GLY B 1 140 ? 8.905 30.927 32.161 1.00 16.74 140 GLY B N 1
ATOM 4215 C CA . GLY B 1 140 ? 7.811 31.798 31.718 1.00 15.65 140 GLY B CA 1
ATOM 4216 C C . GLY B 1 140 ? 8.077 33.277 31.803 1.00 17.12 140 GLY B C 1
ATOM 4217 O O . GLY B 1 140 ? 9.152 33.715 32.332 1.00 17.87 140 GLY B O 1
ATOM 4218 N N . ARG B 1 141 ? 7.074 34.070 31.362 1.00 16.83 141 ARG B N 1
ATOM 4219 C CA . ARG B 1 141 ? 7.283 35.488 31.274 1.00 17.24 141 ARG B CA 1
ATOM 4220 C C . ARG B 1 141 ? 6.572 36.411 32.294 1.00 20.13 141 ARG B C 1
ATOM 4221 O O . ARG B 1 141 ? 6.855 37.643 32.264 1.00 20.32 141 ARG B O 1
ATOM 4229 N N . THR B 1 142 ? 5.670 35.835 33.141 1.00 17.67 142 THR B N 1
ATOM 4230 C CA . THR B 1 142 ? 5.024 36.591 34.158 1.00 18.06 142 THR B CA 1
ATOM 4231 C C . THR B 1 142 ? 6.137 37.047 35.134 1.00 18.86 142 THR B C 1
ATOM 4232 O O . THR B 1 142 ? 7.246 36.419 35.200 1.00 20.29 142 THR B O 1
ATOM 4236 N N . LEU B 1 143 ? 5.863 38.082 35.911 1.00 16.74 143 LEU B N 1
ATOM 4237 C CA . LEU B 1 143 ? 6.921 38.598 36.784 1.00 16.98 143 LEU B CA 1
ATOM 4238 C C . LEU B 1 143 ? 7.486 37.527 37.676 1.00 17.03 143 LEU B C 1
ATOM 4239 O O . LEU B 1 143 ? 8.679 37.315 37.692 1.00 19.50 143 LEU B O 1
ATOM 4244 N N . PHE B 1 144 ? 6.621 36.775 38.335 1.00 17.23 144 PHE B N 1
ATOM 4245 C CA . PHE B 1 144 ? 7.025 35.697 39.229 1.00 16.00 144 PHE B CA 1
ATOM 4246 C C . PHE B 1 144 ? 7.843 34.632 38.506 1.00 16.45 144 PHE B C 1
ATOM 4247 O O . PHE B 1 144 ? 8.880 34.165 39.051 1.00 16.11 144 PHE B O 1
ATOM 4255 N N . THR B 1 145 ? 7.383 34.178 37.326 1.00 16.18 145 THR B N 1
ATOM 4256 C CA . THR B 1 145 ? 8.045 33.009 36.659 1.00 16.22 145 THR B CA 1
ATOM 4257 C C . THR B 1 145 ? 9.346 33.466 35.932 1.00 16.56 145 THR B C 1
ATOM 4258 O O . THR B 1 145 ? 10.316 32.728 35.825 1.00 18.19 145 THR B O 1
ATOM 4262 N N . VAL B 1 146 ? 9.390 34.710 35.480 1.00 16.31 146 VAL B N 1
ATOM 4263 C CA . VAL B 1 146 ? 10.613 35.172 34.849 1.00 19.12 146 VAL B CA 1
ATOM 4264 C C . VAL B 1 146 ? 11.685 35.439 35.952 1.00 17.58 146 VAL B C 1
ATOM 4265 O O . VAL B 1 146 ? 12.893 35.325 35.699 1.00 18.17 146 VAL B O 1
ATOM 4269 N N . SER B 1 147 ? 11.252 35.761 37.161 1.00 18.98 147 SER B N 1
ATOM 4270 C CA . SER B 1 147 ? 12.151 35.830 38.367 1.00 17.29 147 SER B CA 1
ATOM 4271 C C . SER B 1 147 ? 12.610 34.446 38.798 1.00 20.23 147 SER B C 1
ATOM 4272 O O . SER B 1 147 ? 13.698 34.327 39.327 1.00 22.94 147 SER B O 1
ATOM 4275 N N . ALA B 1 148 ? 11.788 33.392 38.578 1.00 16.27 148 ALA B N 1
ATOM 4276 C CA . ALA B 1 148 ? 12.206 32.069 38.918 1.00 16.71 148 ALA B CA 1
ATOM 4277 C C . ALA B 1 148 ? 13.186 31.544 37.860 1.00 16.40 148 ALA B C 1
ATOM 4278 O O . ALA B 1 148 ? 14.058 30.792 38.155 1.00 16.22 148 ALA B O 1
ATOM 4280 N N . GLY B 1 149 ? 13.016 31.939 36.609 1.00 17.97 149 GLY B N 1
ATOM 4281 C CA . GLY B 1 149 ? 13.884 31.400 35.584 1.00 21.14 149 GLY B CA 1
ATOM 4282 C C . GLY B 1 149 ? 15.255 32.061 35.820 1.00 23.64 149 GLY B C 1
ATOM 4283 O O . GLY B 1 149 ? 15.352 33.078 36.507 1.00 23.04 149 GLY B O 1
ATOM 4284 N N . GLY B 1 150 ? 16.296 31.477 35.242 1.00 26.49 150 GLY B N 1
ATOM 4285 C CA . GLY B 1 150 ? 17.642 31.963 35.506 1.00 27.56 150 GLY B CA 1
ATOM 4286 C C . GLY B 1 150 ? 18.298 32.669 34.367 1.00 26.46 150 GLY B C 1
ATOM 4287 O O . GLY B 1 150 ? 19.454 32.404 34.112 1.00 24.19 150 GLY B O 1
ATOM 4288 N N . GLN B 1 151 ? 17.573 33.578 33.702 1.00 30.17 151 GLN B N 1
ATOM 4289 C CA . GLN B 1 151 ? 18.147 34.506 32.724 1.00 28.84 151 GLN B CA 1
ATOM 4290 C C . GLN B 1 151 ? 17.836 35.920 33.297 1.00 37.57 151 GLN B C 1
ATOM 4291 O O . GLN B 1 151 ? 16.798 36.559 32.931 1.00 30.21 151 GLN B O 1
ATOM 4297 N N . PRO B 1 152 ? 18.736 36.442 34.199 1.00 37.40 152 PRO B N 1
ATOM 4298 C CA . PRO B 1 152 ? 18.513 37.787 34.793 1.00 31.86 152 PRO B CA 1
ATOM 4299 C C . PRO B 1 152 ? 18.289 38.862 33.733 1.00 31.67 152 PRO B C 1
ATOM 4300 O O . PRO B 1 152 ? 17.567 39.865 33.983 1.00 30.97 152 PRO B O 1
ATOM 4304 N N . ALA B 1 153 ? 18.872 38.695 32.551 1.00 25.62 153 ALA B N 1
ATOM 4305 C CA . ALA B 1 153 ? 18.542 39.667 31.474 1.00 29.97 153 ALA B CA 1
ATOM 4306 C C . ALA B 1 153 ? 17.027 39.814 31.227 1.00 29.90 153 ALA B C 1
ATOM 4307 O O . ALA B 1 153 ? 16.573 40.877 30.869 1.00 32.44 153 ALA B O 1
ATOM 4309 N N . TYR B 1 154 ? 16.265 38.722 31.370 1.00 30.67 154 TYR B N 1
ATOM 4310 C CA . TYR B 1 154 ? 14.810 38.734 31.172 1.00 28.85 154 TYR B CA 1
ATOM 4311 C C . TYR B 1 154 ? 13.916 39.303 32.358 1.00 33.08 154 TYR B C 1
ATOM 4312 O O . TYR B 1 154 ? 12.710 39.492 32.127 1.00 27.30 154 TYR B O 1
ATOM 4321 N N . SER B 1 155 ? 14.520 39.565 33.567 1.00 28.81 155 SER B N 1
ATOM 4322 C CA . SER B 1 155 ? 13.895 40.180 34.748 1.00 27.02 155 SER B CA 1
ATOM 4323 C C . SER B 1 155 ? 14.328 41.583 35.209 1.00 26.64 155 SER B C 1
ATOM 4324 O O . SER B 1 155 ? 13.465 42.346 35.693 1.00 28.55 155 SER B O 1
ATOM 4327 N N . GLN B 1 156 ? 15.599 41.951 35.056 1.00 28.35 156 GLN B N 1
ATOM 4328 C CA . GLN B 1 156 ? 16.127 43.172 35.740 1.00 33.04 156 GLN B CA 1
ATOM 4329 C C . GLN B 1 156 ? 15.348 44.413 35.427 1.00 29.34 156 GLN B C 1
ATOM 4330 O O . GLN B 1 156 ? 15.205 45.258 36.304 1.00 32.62 156 GLN B O 1
ATOM 4336 N N . ASP B 1 157 ? 14.823 44.535 34.201 1.00 25.61 157 ASP B N 1
ATOM 4337 C CA . ASP B 1 157 ? 14.116 45.775 33.764 1.00 25.62 157 ASP B CA 1
ATOM 4338 C C . ASP B 1 157 ? 12.814 46.043 34.521 1.00 24.65 157 ASP B C 1
ATOM 4339 O O . ASP B 1 157 ? 12.213 47.117 34.372 1.00 28.03 157 ASP B O 1
ATOM 4344 N N . PHE B 1 158 ? 12.302 45.004 35.161 1.00 21.71 158 PHE B N 1
ATOM 4345 C CA . PHE B 1 158 ? 10.960 44.994 35.696 1.00 21.16 158 PHE B CA 1
ATOM 4346 C C . PHE B 1 158 ? 10.961 44.955 37.217 1.00 24.15 158 PHE B C 1
ATOM 4347 O O . PHE B 1 158 ? 9.928 44.720 37.834 1.00 26.41 158 PHE B O 1
ATOM 4355 N N . ALA B 1 159 ? 12.141 45.127 37.830 1.00 24.92 159 ALA B N 1
ATOM 4356 C CA . ALA B 1 159 ? 12.292 45.239 39.310 1.00 24.99 159 ALA B CA 1
ATOM 4357 C C . ALA B 1 159 ? 11.460 46.359 39.968 1.00 24.03 159 ALA B C 1
ATOM 4358 O O . ALA B 1 159 ? 11.140 47.388 39.335 1.00 26.14 159 ALA B O 1
ATOM 4360 N N . PRO B 1 160 ? 11.154 46.214 41.263 1.00 22.17 160 PRO B N 1
ATOM 4361 C CA . PRO B 1 160 ? 11.541 45.125 42.179 1.00 23.47 160 PRO B CA 1
ATOM 4362 C C . PRO B 1 160 ? 10.844 43.755 41.873 1.00 25.08 160 PRO B C 1
ATOM 4363 O O . PRO B 1 160 ? 9.643 43.690 41.642 1.00 24.34 160 PRO B O 1
ATOM 4367 N N . LEU B 1 161 ? 11.620 42.672 41.916 1.00 23.28 161 LEU B N 1
ATOM 4368 C CA . LEU B 1 161 ? 11.131 41.359 41.682 1.00 22.43 161 LEU B CA 1
ATOM 4369 C C . LEU B 1 161 ? 10.590 40.741 42.964 1.00 22.78 161 LEU B C 1
ATOM 4370 O O . LEU B 1 161 ? 11.007 41.108 44.058 1.00 24.96 161 LEU B O 1
ATOM 4375 N N . PRO B 1 162 ? 9.697 39.745 42.842 1.00 23.20 162 PRO B N 1
ATOM 4376 C CA . PRO B 1 162 ? 9.309 39.000 44.023 1.00 25.24 162 PRO B CA 1
ATOM 4377 C C . PRO B 1 162 ? 10.535 38.474 44.753 1.00 27.24 162 PRO B C 1
ATOM 4378 O O . PRO B 1 162 ? 11.416 37.876 44.084 1.00 26.25 162 PRO B O 1
ATOM 4382 N N . ALA B 1 163 ? 10.609 38.625 46.093 1.00 26.93 163 ALA B N 1
ATOM 4383 C CA . ALA B 1 163 ? 11.882 38.264 46.816 1.00 25.00 163 ALA B CA 1
ATOM 4384 C C . ALA B 1 163 ? 11.967 36.778 47.130 1.00 27.17 163 ALA B C 1
ATOM 4385 O O . ALA B 1 163 ? 11.004 36.006 46.852 1.00 26.73 163 ALA B O 1
ATOM 4387 N N . ASP B 1 164 ? 13.052 36.380 47.790 1.00 26.01 164 ASP B N 1
ATOM 4388 C CA . ASP B 1 164 ? 13.277 34.990 48.237 1.00 27.37 164 ASP B CA 1
ATOM 4389 C C . ASP B 1 164 ? 13.409 33.990 47.091 1.00 26.23 164 ASP B C 1
ATOM 4390 O O . ASP B 1 164 ? 12.939 32.861 47.216 1.00 21.38 164 ASP B O 1
ATOM 4395 N N . ILE B 1 165 ? 14.004 34.398 45.968 1.00 26.32 165 ILE B N 1
ATOM 4396 C CA . ILE B 1 165 ? 14.281 33.405 44.934 1.00 25.64 165 ILE B CA 1
ATOM 4397 C C . ILE B 1 165 ? 15.822 33.332 44.808 1.00 26.79 165 ILE B C 1
ATOM 4398 O O . ILE B 1 165 ? 16.493 34.379 44.709 1.00 28.97 165 ILE B O 1
ATOM 4403 N N A ARG B 1 166 ? 16.404 32.167 44.724 0.62 26.40 166 ARG B N 1
ATOM 4404 N N B ARG B 1 166 ? 16.320 32.072 44.911 0.38 25.41 166 ARG B N 1
ATOM 4405 C CA A ARG B 1 166 ? 17.809 32.172 44.294 0.62 24.99 166 ARG B CA 1
ATOM 4406 C CA B ARG B 1 166 ? 17.775 31.595 44.805 0.38 23.96 166 ARG B CA 1
ATOM 4407 C C A ARG B 1 166 ? 18.031 30.903 43.402 0.62 23.09 166 ARG B C 1
ATOM 4408 C C B ARG B 1 166 ? 18.027 30.772 43.465 0.38 22.66 166 ARG B C 1
ATOM 4409 O O A ARG B 1 166 ? 17.226 29.887 43.339 0.62 21.29 166 ARG B O 1
ATOM 4410 O O B ARG B 1 166 ? 17.123 29.967 43.098 0.38 21.40 166 ARG B O 1
ATOM 4425 N N . HIS B 1 167 ? 19.161 30.989 42.733 1.00 23.08 167 HIS B N 1
ATOM 4426 C CA . HIS B 1 167 ? 19.530 30.117 41.612 1.00 21.57 167 HIS B CA 1
ATOM 4427 C C . HIS B 1 167 ? 20.799 29.392 41.838 1.00 20.77 167 HIS B C 1
ATOM 4428 O O . HIS B 1 167 ? 21.812 30.010 42.155 1.00 21.86 167 HIS B O 1
ATOM 4435 N N . ALA B 1 168 ? 20.726 28.072 41.738 1.00 20.87 168 ALA B N 1
ATOM 4436 C CA . ALA B 1 168 ? 21.861 27.183 41.856 1.00 19.41 168 ALA B CA 1
ATOM 4437 C C . ALA B 1 168 ? 22.305 26.827 40.435 1.00 21.35 168 ALA B C 1
ATOM 4438 O O . ALA B 1 168 ? 21.614 27.199 39.454 1.00 22.10 168 ALA B O 1
ATOM 4440 N N . ALA B 1 169 ? 23.445 26.143 40.294 1.00 21.65 169 ALA B N 1
ATOM 4441 C CA . ALA B 1 169 ? 23.934 25.785 38.978 1.00 22.49 169 ALA B CA 1
ATOM 4442 C C . ALA B 1 169 ? 23.256 24.425 38.682 1.00 22.59 169 ALA B C 1
ATOM 4443 O O . ALA B 1 169 ? 23.124 23.598 39.528 1.00 21.27 169 ALA B O 1
ATOM 4445 N N . TYR B 1 170 ? 22.753 24.273 37.466 1.00 23.52 170 TYR B N 1
ATOM 4446 C CA . TYR B 1 170 ? 22.034 23.096 37.037 1.00 20.98 170 TYR B CA 1
ATOM 4447 C C . TYR B 1 170 ? 22.962 21.884 37.104 1.00 23.03 170 TYR B C 1
ATOM 4448 O O . TYR B 1 170 ? 24.134 21.975 36.776 1.00 22.01 170 TYR B O 1
ATOM 4457 N N . ASN B 1 171 ? 22.437 20.734 37.453 1.00 22.61 171 ASN B N 1
ATOM 4458 C CA . ASN B 1 171 ? 23.247 19.555 37.473 1.00 25.08 171 ASN B CA 1
ATOM 4459 C C . ASN B 1 171 ? 24.327 19.607 38.571 1.00 32.08 171 ASN B C 1
ATOM 4460 O O . ASN B 1 171 ? 25.156 18.684 38.681 1.00 31.19 171 ASN B O 1
ATOM 4465 N N . ASP B 1 172 ? 24.330 20.652 39.407 1.00 30.28 172 ASP B N 1
ATOM 4466 C CA . ASP B 1 172 ? 25.376 20.736 40.429 1.00 28.38 172 ASP B CA 1
ATOM 4467 C C . ASP B 1 172 ? 24.703 20.676 41.804 1.00 31.03 172 ASP B C 1
ATOM 4468 O O . ASP B 1 172 ? 24.133 21.677 42.298 1.00 27.16 172 ASP B O 1
ATOM 4473 N N . ILE B 1 173 ? 24.703 19.449 42.352 1.00 28.85 173 ILE B N 1
ATOM 4474 C CA . ILE B 1 173 ? 24.020 19.149 43.580 1.00 29.14 173 ILE B CA 1
ATOM 4475 C C . ILE B 1 173 ? 24.561 19.924 44.777 1.00 28.87 173 ILE B C 1
ATOM 4476 O O . ILE B 1 173 ? 23.794 20.311 45.686 1.00 33.14 173 ILE B O 1
ATOM 4481 N N . ASN B 1 174 ? 25.847 20.213 44.795 1.00 31.60 174 ASN B N 1
ATOM 4482 C CA . ASN B 1 174 ? 26.385 20.960 45.971 1.00 32.37 174 ASN B CA 1
ATOM 4483 C C . ASN B 1 174 ? 25.921 22.355 45.866 1.00 28.11 174 ASN B C 1
ATOM 4484 O O . ASN B 1 174 ? 25.741 22.999 46.854 1.00 28.33 174 ASN B O 1
ATOM 4489 N N . SER B 1 175 ? 25.759 22.830 44.640 1.00 27.72 175 SER B N 1
ATOM 4490 C CA . SER B 1 175 ? 25.355 24.211 44.431 1.00 25.72 175 SER B CA 1
ATOM 4491 C C . SER B 1 175 ? 23.917 24.378 44.952 1.00 24.94 175 SER B C 1
ATOM 4492 O O . SER B 1 175 ? 23.588 25.395 45.538 1.00 26.54 175 SER B O 1
ATOM 4495 N N . ALA B 1 176 ? 23.081 23.352 44.747 1.00 24.18 176 ALA B N 1
ATOM 4496 C CA . ALA B 1 176 ? 21.699 23.329 45.200 1.00 23.25 176 ALA B CA 1
ATOM 4497 C C . ALA B 1 176 ? 21.653 23.164 46.690 1.00 26.20 176 ALA B C 1
ATOM 4498 O O . ALA B 1 176 ? 20.933 23.898 47.402 1.00 24.61 176 ALA B O 1
ATOM 4500 N N . SER B 1 177 ? 22.387 22.173 47.174 1.00 24.23 177 SER B N 1
ATOM 4501 C CA . SER B 1 177 ? 22.499 22.019 48.572 1.00 25.35 177 SER B CA 1
ATOM 4502 C C . SER B 1 177 ? 22.876 23.300 49.322 1.00 24.29 177 SER B C 1
ATOM 4503 O O . SER B 1 177 ? 22.242 23.616 50.322 1.00 24.06 177 SER B O 1
ATOM 4506 N N . ALA B 1 178 ? 23.823 24.106 48.836 1.00 21.82 178 ALA B N 1
ATOM 4507 C CA . ALA B 1 178 ? 24.060 25.384 49.531 1.00 25.35 178 ALA B CA 1
ATOM 4508 C C . ALA B 1 178 ? 22.863 26.323 49.654 1.00 30.64 178 ALA B C 1
ATOM 4509 O O . ALA B 1 178 ? 22.933 27.229 50.496 1.00 32.21 178 ALA B O 1
ATOM 4511 N N . LEU B 1 179 ? 21.834 26.216 48.790 1.00 30.76 179 LEU B N 1
ATOM 4512 C CA . LEU B 1 179 ? 20.714 27.222 48.825 1.00 28.62 179 LEU B CA 1
ATOM 4513 C C . LEU B 1 179 ? 19.408 26.737 49.467 1.00 26.95 179 LEU B C 1
ATOM 4514 O O . LEU B 1 179 ? 18.508 27.522 49.740 1.00 32.41 179 LEU B O 1
ATOM 4519 N N . ILE B 1 180 ? 19.297 25.457 49.678 1.00 24.84 180 ILE B N 1
ATOM 4520 C CA . ILE B 1 180 ? 18.057 24.847 50.109 1.00 26.78 180 ILE B CA 1
ATOM 4521 C C . ILE B 1 180 ? 18.211 24.646 51.617 1.00 28.89 180 ILE B C 1
ATOM 4522 O O . ILE B 1 180 ? 19.161 23.972 52.061 1.00 29.50 180 ILE B O 1
ATOM 4527 N N . ASP B 1 181 ? 17.261 25.135 52.402 1.00 25.97 181 ASP B N 1
ATOM 4528 C CA . ASP B 1 181 ? 17.307 24.895 53.846 1.00 28.58 181 ASP B CA 1
ATOM 4529 C C . ASP B 1 181 ? 15.889 24.826 54.427 1.00 29.48 181 ASP B C 1
ATOM 4530 O O . ASP B 1 181 ? 14.927 24.613 53.689 1.00 26.07 181 ASP B O 1
ATOM 4535 N N . ASP B 1 182 ? 15.724 25.001 55.733 1.00 26.05 182 ASP B N 1
ATOM 4536 C CA . ASP B 1 182 ? 14.404 24.797 56.293 1.00 25.73 182 ASP B CA 1
ATOM 4537 C C . ASP B 1 182 ? 13.520 25.979 55.962 1.00 22.03 182 ASP B C 1
ATOM 4538 O O . ASP B 1 182 ? 12.371 25.925 56.249 1.00 23.77 182 ASP B O 1
ATOM 4543 N N . SER B 1 183 ? 14.055 27.020 55.345 1.00 20.34 183 SER B N 1
ATOM 4544 C CA . SER B 1 183 ? 13.217 28.192 54.954 1.00 23.10 183 SER B CA 1
ATOM 4545 C C . SER B 1 183 ? 12.761 28.035 53.502 1.00 21.24 183 SER B C 1
ATOM 4546 O O . SER B 1 183 ? 12.094 28.930 52.954 1.00 17.69 183 SER B O 1
ATOM 4549 N N . THR B 1 184 ? 13.181 26.934 52.873 1.00 20.58 184 THR B N 1
ATOM 4550 C CA . THR B 1 184 ? 12.828 26.679 51.445 1.00 24.43 184 THR B CA 1
ATOM 4551 C C . THR B 1 184 ? 11.417 26.087 51.358 1.00 23.25 184 THR B C 1
ATOM 4552 O O . THR B 1 184 ? 11.129 25.077 52.030 1.00 20.79 184 THR B O 1
ATOM 4556 N N . CYS B 1 185 ? 10.558 26.728 50.535 1.00 23.26 185 CYS B N 1
ATOM 4557 C CA . CYS B 1 185 ? 9.224 26.142 50.193 1.00 20.58 185 CYS B CA 1
ATOM 4558 C C . CYS B 1 185 ? 9.222 25.303 48.948 1.00 17.84 185 CYS B C 1
ATOM 4559 O O . CYS B 1 185 ? 8.500 24.252 48.874 1.00 18.31 185 CYS B O 1
ATOM 4562 N N . ALA B 1 186 ? 10.073 25.685 48.003 1.00 17.72 186 ALA B N 1
ATOM 4563 C CA . ALA B 1 186 ? 10.058 24.982 46.692 1.00 16.55 186 ALA B CA 1
ATOM 4564 C C . ALA B 1 186 ? 11.403 24.948 45.986 1.00 17.20 186 ALA B C 1
ATOM 4565 O O . ALA B 1 186 ? 12.211 25.946 45.946 1.00 17.74 186 ALA B O 1
ATOM 4567 N N . VAL B 1 187 ? 11.611 23.812 45.315 1.00 17.84 187 VAL B N 1
ATOM 4568 C CA . VAL B 1 187 ? 12.684 23.729 44.309 1.00 15.12 187 VAL B CA 1
ATOM 4569 C C . VAL B 1 187 ? 12.002 23.456 42.969 1.00 14.71 187 VAL B C 1
ATOM 4570 O O . VAL B 1 187 ? 11.179 22.510 42.846 1.00 14.34 187 VAL B O 1
ATOM 4574 N N . ILE B 1 188 ? 12.322 24.249 41.962 1.00 14.26 188 ILE B N 1
ATOM 4575 C CA . ILE B 1 188 ? 11.650 24.138 40.663 1.00 13.97 188 ILE B CA 1
ATOM 4576 C C . ILE B 1 188 ? 12.765 23.847 39.678 1.00 16.19 188 ILE B C 1
ATOM 4577 O O . ILE B 1 188 ? 13.852 24.522 39.664 1.00 15.60 188 ILE B O 1
ATOM 4582 N N . VAL B 1 189 ? 12.578 22.809 38.888 1.00 17.14 189 VAL B N 1
ATOM 4583 C CA . VAL B 1 189 ? 13.672 22.457 37.967 1.00 17.11 189 VAL B CA 1
ATOM 4584 C C . VAL B 1 189 ? 13.086 21.862 36.649 1.00 18.43 189 VAL B C 1
ATOM 4585 O O . VAL B 1 189 ? 12.085 21.120 36.707 1.00 15.52 189 VAL B O 1
ATOM 4589 N N . GLU B 1 190 ? 13.720 22.144 35.498 1.00 17.09 190 GLU B N 1
ATOM 4590 C CA . GLU B 1 190 ? 13.306 21.485 34.278 1.00 17.79 190 GLU B CA 1
ATOM 4591 C C . GLU B 1 190 ? 14.045 20.132 34.185 1.00 17.34 190 GLU B C 1
ATOM 4592 O O . GLU B 1 190 ? 15.230 20.124 34.393 1.00 17.24 190 GLU B O 1
ATOM 4598 N N . PRO B 1 191 ? 13.376 19.016 33.854 1.00 16.12 191 PRO B N 1
ATOM 4599 C CA . PRO B 1 191 ? 14.141 17.788 33.747 1.00 17.11 191 PRO B CA 1
ATOM 4600 C C . PRO B 1 191 ? 15.180 17.813 32.622 1.00 18.73 191 PRO B C 1
ATOM 4601 O O . PRO B 1 191 ? 16.167 17.057 32.715 1.00 17.76 191 PRO B O 1
ATOM 4605 N N . ILE B 1 192 ? 14.914 18.602 31.548 1.00 16.94 192 ILE B N 1
ATOM 4606 C CA . ILE B 1 192 ? 15.932 18.965 30.558 1.00 16.32 192 ILE B CA 1
ATOM 4607 C C . ILE B 1 192 ? 15.816 20.482 30.438 1.00 17.82 192 ILE B C 1
ATOM 4608 O O . ILE B 1 192 ? 14.732 21.018 30.134 1.00 16.87 192 ILE B O 1
ATOM 4613 N N . GLN B 1 193 ? 16.918 21.173 30.577 1.00 17.82 193 GLN B N 1
ATOM 4614 C CA . GLN B 1 193 ? 16.863 22.616 30.272 1.00 21.02 193 GLN B CA 1
ATOM 4615 C C . GLN B 1 193 ? 16.745 22.877 28.754 1.00 22.27 193 GLN B C 1
ATOM 4616 O O . GLN B 1 193 ? 17.691 22.690 27.974 1.00 27.34 193 GLN B O 1
ATOM 4622 N N . GLY B 1 194 ? 15.581 23.304 28.325 1.00 23.04 194 GLY B N 1
ATOM 4623 C CA . GLY B 1 194 ? 15.323 23.311 26.887 1.00 22.68 194 GLY B CA 1
ATOM 4624 C C . GLY B 1 194 ? 15.882 24.582 26.314 1.00 26.30 194 GLY B C 1
ATOM 4625 O O . GLY B 1 194 ? 16.828 24.553 25.563 1.00 27.18 194 GLY B O 1
ATOM 4626 N N . GLU B 1 195 ? 15.295 25.700 26.685 1.00 29.48 195 GLU B N 1
ATOM 4627 C CA . GLU B 1 195 ? 15.807 27.002 26.292 1.00 31.04 195 GLU B CA 1
ATOM 4628 C C . GLU B 1 195 ? 17.313 27.073 26.656 1.00 31.14 195 GLU B C 1
ATOM 4629 O O . GLU B 1 195 ? 18.131 27.541 25.857 1.00 28.50 195 GLU B O 1
ATOM 4635 N N . GLY B 1 196 ? 17.708 26.459 27.777 1.00 34.15 196 GLY B N 1
ATOM 4636 C CA . GLY B 1 196 ? 19.113 26.467 28.197 1.00 26.68 196 GLY B CA 1
ATOM 4637 C C . GLY B 1 196 ? 20.055 25.556 27.404 1.00 30.12 196 GLY B C 1
ATOM 4638 O O . GLY B 1 196 ? 21.047 25.041 27.912 1.00 36.03 196 GLY B O 1
ATOM 4639 N N . GLY B 1 197 ? 19.765 25.295 26.146 1.00 25.64 197 GLY B N 1
ATOM 4640 C CA . GLY B 1 197 ? 20.742 24.557 25.375 1.00 22.16 197 GLY B CA 1
ATOM 4641 C C . GLY B 1 197 ? 20.473 23.071 25.293 1.00 20.54 197 GLY B C 1
ATOM 4642 O O . GLY B 1 197 ? 21.359 22.381 24.882 1.00 22.47 197 GLY B O 1
ATOM 4643 N N . VAL B 1 198 ? 19.285 22.588 25.643 1.00 19.21 198 VAL B N 1
ATOM 4644 C CA . VAL B 1 198 ? 18.977 21.136 25.600 1.00 19.58 198 VAL B CA 1
ATOM 4645 C C . VAL B 1 198 ? 19.963 20.345 26.454 1.00 21.43 198 VAL B C 1
ATOM 4646 O O . VAL B 1 198 ? 20.591 19.338 26.008 1.00 22.62 198 VAL B O 1
ATOM 4650 N N . VAL B 1 199 ? 20.004 20.695 27.744 1.00 21.60 199 VAL B N 1
ATOM 4651 C CA . VAL B 1 199 ? 20.892 20.013 28.724 1.00 21.95 199 VAL B CA 1
ATOM 4652 C C . VAL B 1 199 ? 20.125 19.012 29.580 1.00 22.24 199 VAL B C 1
ATOM 4653 O O . VAL B 1 199 ? 19.297 19.394 30.359 1.00 22.46 199 VAL B O 1
ATOM 4657 N N . PRO B 1 200 ? 20.409 17.729 29.476 1.00 24.63 200 PRO B N 1
ATOM 4658 C CA . PRO B 1 200 ? 19.584 16.934 30.346 1.00 24.43 200 PRO B CA 1
ATOM 4659 C C . PRO B 1 200 ? 20.133 16.922 31.792 1.00 24.84 200 PRO B C 1
ATOM 4660 O O . PRO B 1 200 ? 21.310 17.082 32.017 1.00 24.55 200 PRO B O 1
ATOM 4664 N N . ALA B 1 201 ? 19.252 16.847 32.778 1.00 23.55 201 ALA B N 1
ATOM 4665 C CA . ALA B 1 201 ? 19.667 16.698 34.147 1.00 24.56 201 ALA B CA 1
ATOM 4666 C C . ALA B 1 201 ? 20.228 15.276 34.211 1.00 27.74 201 ALA B C 1
ATOM 4667 O O . ALA B 1 201 ? 19.746 14.373 33.536 1.00 29.46 201 ALA B O 1
ATOM 4669 N N . SER B 1 202 ? 21.185 15.069 35.080 1.00 29.92 202 SER B N 1
ATOM 4670 C CA . SER B 1 202 ? 21.636 13.700 35.334 1.00 33.52 202 SER B CA 1
ATOM 4671 C C . SER B 1 202 ? 20.704 13.083 36.358 1.00 33.39 202 SER B C 1
ATOM 4672 O O . SER B 1 202 ? 20.016 13.784 37.133 1.00 31.71 202 SER B O 1
ATOM 4675 N N . ASN B 1 203 ? 20.717 11.775 36.384 1.00 29.12 203 ASN B N 1
ATOM 4676 C CA . ASN B 1 203 ? 19.898 11.054 37.316 1.00 32.40 203 ASN B CA 1
ATOM 4677 C C . ASN B 1 203 ? 20.256 11.296 38.790 1.00 33.96 203 ASN B C 1
ATOM 4678 O O . ASN B 1 203 ? 19.363 11.363 39.647 1.00 31.15 203 ASN B O 1
ATOM 4683 N N . ALA B 1 204 ? 21.560 11.387 39.084 1.00 32.47 204 ALA B N 1
ATOM 4684 C CA . ALA B 1 204 ? 22.023 11.694 40.443 1.00 32.03 204 ALA B CA 1
ATOM 4685 C C . ALA B 1 204 ? 21.555 13.109 40.910 1.00 28.76 204 ALA B C 1
ATOM 4686 O O . ALA B 1 204 ? 21.236 13.310 42.083 1.00 28.77 204 ALA B O 1
ATOM 4688 N N . PHE B 1 205 ? 21.566 14.076 40.000 1.00 27.31 205 PHE B N 1
ATOM 4689 C CA . PHE B 1 205 ? 21.148 15.456 40.319 1.00 25.87 205 PHE B CA 1
ATOM 4690 C C . PHE B 1 205 ? 19.669 15.504 40.784 1.00 25.31 205 PHE B C 1
ATOM 4691 O O . PHE B 1 205 ? 19.348 15.938 41.884 1.00 25.51 205 PHE B O 1
ATOM 4699 N N . LEU B 1 206 ? 18.780 14.931 39.986 1.00 27.41 206 LEU B N 1
ATOM 4700 C CA . LEU B 1 206 ? 17.393 14.869 40.373 1.00 25.62 206 LEU B CA 1
ATOM 4701 C C . LEU B 1 206 ? 17.051 14.063 41.665 1.00 24.57 206 LEU B C 1
ATOM 4702 O O . LEU B 1 206 ? 16.167 14.473 42.445 1.00 22.57 206 LEU B O 1
ATOM 4707 N N . GLN B 1 207 ? 17.696 12.915 41.894 1.00 25.18 207 GLN B N 1
ATOM 4708 C CA . GLN B 1 207 ? 17.498 12.151 43.124 1.00 23.88 207 GLN B CA 1
ATOM 4709 C C . GLN B 1 207 ? 18.000 13.045 44.283 1.00 25.40 207 GLN B C 1
ATOM 4710 O O . GLN B 1 207 ? 17.359 13.145 45.323 1.00 26.10 207 GLN B O 1
ATOM 4716 N N . GLY B 1 208 ? 19.137 13.713 44.067 1.00 24.22 208 GLY B N 1
ATOM 4717 C CA . GLY B 1 208 ? 19.704 14.622 45.036 1.00 22.88 208 GLY B CA 1
ATOM 4718 C C . GLY B 1 208 ? 18.731 15.743 45.363 1.00 26.53 208 GLY B C 1
ATOM 4719 O O . GLY B 1 208 ? 18.604 16.115 46.551 1.00 25.07 208 GLY B O 1
ATOM 4720 N N . LEU B 1 209 ? 18.032 16.309 44.361 1.00 23.83 209 LEU B N 1
ATOM 4721 C CA . LEU B 1 209 ? 16.965 17.342 44.729 1.00 22.09 209 LEU B CA 1
ATOM 4722 C C . LEU B 1 209 ? 15.798 16.698 45.470 1.00 19.69 209 LEU B C 1
ATOM 4723 O O . LEU B 1 209 ? 15.270 17.279 46.419 1.00 22.11 209 LEU B O 1
ATOM 4728 N N . ARG B 1 210 ? 15.399 15.474 45.091 1.00 19.22 210 ARG B N 1
ATOM 4729 C CA . ARG B 1 210 ? 14.317 14.831 45.778 1.00 18.42 210 ARG B CA 1
ATOM 4730 C C . ARG B 1 210 ? 14.661 14.596 47.282 1.00 21.74 210 ARG B C 1
ATOM 4731 O O . ARG B 1 210 ? 13.804 14.801 48.156 1.00 23.55 210 ARG B O 1
ATOM 4739 N N . GLU B 1 211 ? 15.890 14.182 47.591 1.00 22.85 211 GLU B N 1
ATOM 4740 C CA . GLU B 1 211 ? 16.248 13.910 49.020 1.00 22.84 211 GLU B CA 1
ATOM 4741 C C . GLU B 1 211 ? 16.419 15.262 49.667 1.00 20.04 211 GLU B C 1
ATOM 4742 O O . GLU B 1 211 ? 16.099 15.417 50.776 1.00 19.16 211 GLU B O 1
ATOM 4748 N N . LEU B 1 212 ? 16.933 16.266 48.983 1.00 20.81 212 LEU B N 1
ATOM 4749 C CA . LEU B 1 212 ? 17.085 17.513 49.705 1.00 22.56 212 LEU B CA 1
ATOM 4750 C C . LEU B 1 212 ? 15.699 18.128 50.060 1.00 27.22 212 LEU B C 1
ATOM 4751 O O . LEU B 1 212 ? 15.533 18.748 51.134 1.00 25.73 212 LEU B O 1
ATOM 4756 N N . CYS B 1 213 ? 14.715 17.934 49.168 1.00 27.33 213 CYS B N 1
ATOM 4757 C CA . CYS B 1 213 ? 13.361 18.459 49.373 1.00 27.82 213 CYS B CA 1
ATOM 4758 C C . CYS B 1 213 ? 12.739 17.678 50.513 1.00 27.57 213 CYS B C 1
ATOM 4759 O O . CYS B 1 213 ? 12.066 18.325 51.355 1.00 19.96 213 CYS B O 1
ATOM 4762 N N . ASN B 1 214 ? 12.903 16.325 50.506 1.00 23.52 214 ASN B N 1
ATOM 4763 C CA . ASN B 1 214 ? 12.464 15.561 51.656 1.00 24.48 214 ASN B CA 1
ATOM 4764 C C . ASN B 1 214 ? 13.058 16.002 53.000 1.00 27.01 214 ASN B C 1
ATOM 4765 O O . ASN B 1 214 ? 12.306 16.079 53.974 1.00 28.54 214 ASN B O 1
ATOM 4770 N N . ARG B 1 215 ? 14.381 16.234 53.074 1.00 27.80 215 ARG B N 1
ATOM 4771 C CA . ARG B 1 215 ? 15.031 16.542 54.340 1.00 28.29 215 ARG B CA 1
ATOM 4772 C C . ARG B 1 215 ? 14.533 17.885 54.803 1.00 27.95 215 ARG B C 1
ATOM 4773 O O . ARG B 1 215 ? 14.237 18.047 55.965 1.00 25.58 215 ARG B O 1
ATOM 4781 N N . HIS B 1 216 ? 14.322 18.824 53.896 1.00 28.26 216 HIS B N 1
ATOM 4782 C CA . HIS B 1 216 ? 13.986 20.193 54.347 1.00 25.21 216 HIS B CA 1
ATOM 4783 C C . HIS B 1 216 ? 12.531 20.596 54.242 1.00 23.95 216 HIS B C 1
ATOM 4784 O O . HIS B 1 216 ? 12.194 21.757 54.414 1.00 23.83 216 HIS B O 1
ATOM 4791 N N . ASN B 1 217 ? 11.665 19.605 53.950 1.00 25.74 217 ASN B N 1
ATOM 4792 C CA . ASN B 1 217 ? 10.248 19.803 53.691 1.00 25.94 217 ASN B CA 1
ATOM 4793 C C . ASN B 1 217 ? 9.962 20.945 52.653 1.00 24.11 217 ASN B C 1
ATOM 4794 O O . ASN B 1 217 ? 9.312 21.952 52.964 1.00 22.33 217 ASN B O 1
ATOM 4799 N N . ALA B 1 218 ? 10.544 20.846 51.472 1.00 22.02 218 ALA B N 1
ATOM 4800 C CA . ALA B 1 218 ? 10.253 21.841 50.454 1.00 22.14 218 ALA B CA 1
ATOM 4801 C C . ALA B 1 218 ? 9.576 20.983 49.372 1.00 21.67 218 ALA B C 1
ATOM 4802 O O . ALA B 1 218 ? 9.866 19.810 49.264 1.00 22.83 218 ALA B O 1
ATOM 4804 N N . LEU B 1 219 ? 8.684 21.572 48.570 1.00 20.53 219 LEU B N 1
ATOM 4805 C CA . LEU B 1 219 ? 8.092 20.832 47.433 1.00 20.00 219 LEU B CA 1
ATOM 4806 C C . LEU B 1 219 ? 9.034 20.780 46.250 1.00 18.81 219 LEU B C 1
ATOM 4807 O O . LEU B 1 219 ? 9.687 21.808 45.866 1.00 18.82 219 LEU B O 1
ATOM 4812 N N . LEU B 1 220 ? 9.143 19.577 45.679 1.00 17.68 220 LEU B N 1
ATOM 4813 C CA . LEU B 1 220 ? 9.924 19.404 44.453 1.00 17.93 220 LEU B CA 1
ATOM 4814 C C . LEU B 1 220 ? 8.974 19.650 43.227 1.00 18.53 220 LEU B C 1
ATOM 4815 O O . LEU B 1 220 ? 7.945 18.949 43.068 1.00 17.80 220 LEU B O 1
ATOM 4820 N N . ILE B 1 221 ? 9.263 20.676 42.433 1.00 16.67 221 ILE B N 1
ATOM 4821 C CA . ILE B 1 221 ? 8.416 21.002 41.235 1.00 16.17 221 ILE B CA 1
ATOM 4822 C C . ILE B 1 221 ? 9.170 20.674 39.943 1.00 17.21 221 ILE B C 1
ATOM 4823 O O . ILE B 1 221 ? 10.233 21.286 39.702 1.00 18.07 221 ILE B O 1
ATOM 4828 N N . PHE B 1 222 ? 8.673 19.733 39.130 1.00 18.63 222 PHE B N 1
ATOM 4829 C CA . PHE B 1 222 ? 9.274 19.518 37.810 1.00 19.30 222 PHE B CA 1
ATOM 4830 C C . PHE B 1 222 ? 8.506 20.390 36.797 1.00 18.71 222 PHE B C 1
ATOM 4831 O O . PHE B 1 222 ? 7.372 20.143 36.521 1.00 18.69 222 PHE B O 1
ATOM 4839 N N . ASP B 1 223 ? 9.164 21.375 36.192 1.00 19.45 223 ASP B N 1
ATOM 4840 C CA . ASP B 1 223 ? 8.565 22.129 35.123 1.00 17.71 223 ASP B CA 1
ATOM 4841 C C . ASP B 1 223 ? 8.729 21.262 33.874 1.00 20.21 223 ASP B C 1
ATOM 4842 O O . ASP B 1 223 ? 9.810 21.315 33.227 1.00 19.75 223 ASP B O 1
ATOM 4847 N N . GLU B 1 224 ? 7.702 20.434 33.537 1.00 19.11 224 GLU B N 1
ATOM 4848 C CA . GLU B 1 224 ? 7.764 19.617 32.311 1.00 15.14 224 GLU B CA 1
ATOM 4849 C C . GLU B 1 224 ? 6.983 20.268 31.126 1.00 17.27 224 GLU B C 1
ATOM 4850 O O . GLU B 1 224 ? 6.309 19.545 30.327 1.00 14.79 224 GLU B O 1
ATOM 4856 N N . VAL B 1 225 ? 6.924 21.620 31.082 1.00 13.41 225 VAL B N 1
ATOM 4857 C CA . VAL B 1 225 ? 6.108 22.252 30.062 1.00 13.78 225 VAL B CA 1
ATOM 4858 C C . VAL B 1 225 ? 6.703 21.947 28.669 1.00 16.71 225 VAL B C 1
ATOM 4859 O O . VAL B 1 225 ? 5.947 21.745 27.671 1.00 16.41 225 VAL B O 1
ATOM 4863 N N . GLN B 1 226 ? 8.059 21.909 28.565 1.00 15.03 226 GLN B N 1
ATOM 4864 C CA . GLN B 1 226 ? 8.696 21.456 27.326 1.00 14.75 226 GLN B CA 1
ATOM 4865 C C . GLN B 1 226 ? 8.995 19.986 27.224 1.00 14.83 226 GLN B C 1
ATOM 4866 O O . GLN B 1 226 ? 8.895 19.441 26.131 1.00 14.27 226 GLN B O 1
ATOM 4872 N N A THR B 1 227 ? 9.380 19.345 28.319 0.50 15.67 227 THR B N 1
ATOM 4873 N N B THR B 1 227 ? 9.429 19.365 28.332 0.50 14.24 227 THR B N 1
ATOM 4874 C CA A THR B 1 227 ? 9.741 17.946 28.282 0.50 15.98 227 THR B CA 1
ATOM 4875 C CA B THR B 1 227 ? 9.794 17.944 28.396 0.50 13.56 227 THR B CA 1
ATOM 4876 C C A THR B 1 227 ? 8.530 16.989 28.335 0.50 17.85 227 THR B C 1
ATOM 4877 C C B THR B 1 227 ? 8.553 16.992 28.387 0.50 16.15 227 THR B C 1
ATOM 4878 O O A THR B 1 227 ? 8.660 15.753 28.196 0.50 17.09 227 THR B O 1
ATOM 4879 O O B THR B 1 227 ? 8.682 15.756 28.235 0.50 15.62 227 THR B O 1
ATOM 4886 N N . GLY B 1 228 ? 7.362 17.551 28.632 1.00 17.81 228 GLY B N 1
ATOM 4887 C CA . GLY B 1 228 ? 6.149 16.732 28.826 1.00 19.23 228 GLY B CA 1
ATOM 4888 C C . GLY B 1 228 ? 5.422 16.103 27.600 1.00 19.13 228 GLY B C 1
ATOM 4889 O O . GLY B 1 228 ? 5.684 16.473 26.448 1.00 18.46 228 GLY B O 1
ATOM 4890 N N . VAL B 1 229 ? 4.474 15.166 27.861 1.00 16.79 229 VAL B N 1
ATOM 4891 C CA . VAL B 1 229 ? 3.508 14.774 26.845 1.00 17.16 229 VAL B CA 1
ATOM 4892 C C . VAL B 1 229 ? 4.245 14.113 25.684 1.00 16.85 229 VAL B C 1
ATOM 4893 O O . VAL B 1 229 ? 4.106 14.540 24.491 1.00 15.64 229 VAL B O 1
ATOM 4897 N N . GLY B 1 230 ? 5.094 13.146 26.035 1.00 15.23 230 GLY B N 1
ATOM 4898 C CA . GLY B 1 230 ? 5.621 12.209 25.038 1.00 16.22 230 GLY B CA 1
ATOM 4899 C C . GLY B 1 230 ? 6.973 12.641 24.517 1.00 19.43 230 GLY B C 1
ATOM 4900 O O . GLY B 1 230 ? 7.699 11.805 23.923 1.00 20.69 230 GLY B O 1
ATOM 4901 N N . ARG B 1 231 ? 7.308 13.939 24.699 1.00 18.71 231 ARG B N 1
ATOM 4902 C CA . ARG B 1 231 ? 8.524 14.522 24.175 1.00 17.22 231 ARG B CA 1
ATOM 4903 C C . ARG B 1 231 ? 9.758 13.613 24.322 1.00 19.65 231 ARG B C 1
ATOM 4904 O O . ARG B 1 231 ? 10.622 13.555 23.393 1.00 18.20 231 ARG B O 1
ATOM 4912 N N . THR B 1 232 ? 9.880 12.942 25.475 1.00 19.58 232 THR B N 1
ATOM 4913 C CA . THR B 1 232 ? 11.152 12.239 25.736 1.00 20.90 232 THR B CA 1
ATOM 4914 C C . THR B 1 232 ? 11.139 10.770 25.335 1.00 20.49 232 THR B C 1
ATOM 4915 O O . THR B 1 232 ? 12.152 10.173 25.482 1.00 25.14 232 THR B O 1
ATOM 4919 N N . GLY B 1 233 ? 10.037 10.196 24.826 1.00 21.86 233 GLY B N 1
ATOM 4920 C CA . GLY B 1 233 ? 9.922 8.773 24.697 1.00 18.36 233 GLY B CA 1
ATOM 4921 C C . GLY B 1 233 ? 9.095 8.158 25.833 1.00 20.45 233 GLY B C 1
ATOM 4922 O O . GLY B 1 233 ? 8.553 7.052 25.666 1.00 17.41 233 GLY B O 1
ATOM 4923 N N . GLU B 1 234 ? 8.962 8.851 26.974 1.00 18.46 234 GLU B N 1
ATOM 4924 C CA . GLU B 1 234 ? 7.924 8.514 27.990 1.00 21.11 234 GLU B CA 1
ATOM 4925 C C . GLU B 1 234 ? 6.879 9.626 28.063 1.00 20.15 234 GLU B C 1
ATOM 4926 O O . GLU B 1 234 ? 7.135 10.747 27.630 1.00 21.43 234 GLU B O 1
ATOM 4932 N N . LEU B 1 235 ? 5.732 9.349 28.670 1.00 19.49 235 LEU B N 1
ATOM 4933 C CA . LEU B 1 235 ? 4.704 10.332 28.722 1.00 17.37 235 LEU B CA 1
ATOM 4934 C C . LEU B 1 235 ? 5.243 11.663 29.358 1.00 17.49 235 LEU B C 1
ATOM 4935 O O . LEU B 1 235 ? 5.035 12.680 28.786 1.00 15.64 235 LEU B O 1
ATOM 4940 N N . TYR B 1 236 ? 5.976 11.587 30.477 1.00 18.29 236 TYR B N 1
ATOM 4941 C CA . TYR B 1 236 ? 6.658 12.730 31.113 1.00 18.26 236 TYR B CA 1
ATOM 4942 C C . TYR B 1 236 ? 8.065 12.227 31.432 1.00 20.39 236 TYR B C 1
ATOM 4943 O O . TYR B 1 236 ? 8.294 11.020 31.666 1.00 23.51 236 TYR B O 1
ATOM 4952 N N . ALA B 1 237 ? 9.018 13.142 31.392 1.00 19.32 237 ALA B N 1
ATOM 4953 C CA . ALA B 1 237 ? 10.412 12.872 31.689 1.00 17.83 237 ALA B CA 1
ATOM 4954 C C . ALA B 1 237 ? 10.658 12.269 33.080 1.00 18.34 237 ALA B C 1
ATOM 4955 O O . ALA B 1 237 ? 11.604 11.451 33.266 1.00 19.20 237 ALA B O 1
ATOM 4957 N N . TYR B 1 238 ? 9.883 12.664 34.088 1.00 16.18 238 TYR B N 1
ATOM 4958 C CA . TYR B 1 238 ? 10.176 12.164 35.409 1.00 18.26 238 TYR B CA 1
ATOM 4959 C C . TYR B 1 238 ? 10.080 10.624 35.367 1.00 20.85 238 TYR B C 1
ATOM 4960 O O . TYR B 1 238 ? 10.701 9.917 36.212 1.00 19.84 238 TYR B O 1
ATOM 4969 N N . MET B 1 239 ? 9.330 10.091 34.397 1.00 20.84 239 MET B N 1
ATOM 4970 C CA . MET B 1 239 ? 9.182 8.649 34.319 1.00 22.84 239 MET B CA 1
ATOM 4971 C C . MET B 1 239 ? 10.466 8.018 33.749 1.00 26.75 239 MET B C 1
ATOM 4972 O O . MET B 1 239 ? 10.803 6.874 34.050 1.00 24.82 239 MET B O 1
ATOM 4977 N N . HIS B 1 240 ? 11.169 8.772 32.905 1.00 28.20 240 HIS B N 1
ATOM 4978 C CA . HIS B 1 240 ? 12.440 8.327 32.330 1.00 30.98 240 HIS B CA 1
ATOM 4979 C C . HIS B 1 240 ? 13.459 8.298 33.422 1.00 29.04 240 HIS B C 1
ATOM 4980 O O . HIS B 1 240 ? 14.234 7.410 33.542 1.00 29.78 240 HIS B O 1
ATOM 4987 N N . TYR B 1 241 ? 13.418 9.298 34.264 1.00 29.17 241 TYR B N 1
ATOM 4988 C CA . TYR B 1 241 ? 14.396 9.423 35.272 1.00 31.52 241 TYR B CA 1
ATOM 4989 C C . TYR B 1 241 ? 14.101 8.646 36.531 1.00 29.74 241 TYR B C 1
ATOM 4990 O O . TYR B 1 241 ? 14.944 8.636 37.368 1.00 30.11 241 TYR B O 1
ATOM 4999 N N . GLY B 1 242 ? 12.900 8.088 36.720 1.00 30.33 242 GLY B N 1
ATOM 5000 C CA . GLY B 1 242 ? 12.519 7.511 38.015 1.00 31.03 242 GLY B CA 1
ATOM 5001 C C . GLY B 1 242 ? 12.419 8.407 39.288 1.00 31.43 242 GLY B C 1
ATOM 5002 O O . GLY B 1 242 ? 12.331 7.896 40.389 1.00 34.34 242 GLY B O 1
ATOM 5003 N N . VAL B 1 243 ? 12.408 9.728 39.172 1.00 31.63 243 VAL B N 1
ATOM 5004 C CA . VAL B 1 243 ? 12.331 10.596 40.357 1.00 27.07 243 VAL B CA 1
ATOM 5005 C C . VAL B 1 243 ? 10.985 11.281 40.262 1.00 29.04 243 VAL B C 1
ATOM 5006 O O . VAL B 1 243 ? 10.690 11.917 39.245 1.00 29.26 243 VAL B O 1
ATOM 5010 N N . THR B 1 244 ? 10.193 11.159 41.322 1.00 26.81 244 THR B N 1
ATOM 5011 C CA . THR B 1 244 ? 8.854 11.659 41.352 1.00 26.40 244 THR B CA 1
ATOM 5012 C C . THR B 1 244 ? 8.744 12.979 42.056 1.00 22.49 244 THR B C 1
ATOM 5013 O O . THR B 1 244 ? 9.094 13.054 43.211 1.00 22.12 244 THR B O 1
ATOM 5017 N N . PRO B 1 245 ? 8.218 14.031 41.363 1.00 22.24 245 PRO B N 1
ATOM 5018 C CA . PRO B 1 245 ? 8.077 15.342 41.991 1.00 19.52 245 PRO B CA 1
ATOM 5019 C C . PRO B 1 245 ? 6.870 15.436 42.902 1.00 20.20 245 PRO B C 1
ATOM 5020 O O . PRO B 1 245 ? 6.098 14.521 43.003 1.00 19.71 245 PRO B O 1
ATOM 5024 N N . ASP B 1 246 ? 6.696 16.552 43.570 1.00 19.74 246 ASP B N 1
ATOM 5025 C CA . ASP B 1 246 ? 5.423 16.771 44.276 1.00 22.06 246 ASP B CA 1
ATOM 5026 C C . ASP B 1 246 ? 4.427 17.520 43.373 1.00 22.39 246 ASP B C 1
ATOM 5027 O O . ASP B 1 246 ? 3.214 17.418 43.538 1.00 23.89 246 ASP B O 1
ATOM 5032 N N . LEU B 1 247 ? 4.939 18.307 42.451 1.00 19.23 247 LEU B N 1
ATOM 5033 C CA . LEU B 1 247 ? 4.097 19.143 41.604 1.00 18.90 247 LEU B CA 1
ATOM 5034 C C . LEU B 1 247 ? 4.747 19.012 40.212 1.00 18.26 247 LEU B C 1
ATOM 5035 O O . LEU B 1 247 ? 5.957 18.971 40.105 1.00 18.44 247 LEU B O 1
ATOM 5040 N N . LEU B 1 248 ? 3.942 18.947 39.153 1.00 18.47 248 LEU B N 1
ATOM 5041 C CA . LEU B 1 248 ? 4.466 18.866 37.821 1.00 17.59 248 LEU B CA 1
ATOM 5042 C C . LEU B 1 248 ? 3.619 19.854 37.028 1.00 18.05 248 LEU B C 1
ATOM 5043 O O . LEU B 1 248 ? 2.417 19.783 37.091 1.00 19.50 248 LEU B O 1
ATOM 5048 N N . THR B 1 249 ? 4.243 20.769 36.292 1.00 16.10 249 THR B N 1
ATOM 5049 C CA . THR B 1 249 ? 3.516 21.559 35.372 1.00 16.41 249 THR B CA 1
ATOM 5050 C C . THR B 1 249 ? 3.646 20.999 33.911 1.00 16.53 249 THR B C 1
ATOM 5051 O O . THR B 1 249 ? 4.673 20.424 33.544 1.00 15.12 249 THR B O 1
ATOM 5055 N N . THR B 1 250 ? 2.612 21.181 33.093 1.00 16.00 250 THR B N 1
ATOM 5056 C CA . THR B 1 250 ? 2.560 20.681 31.704 1.00 15.00 250 THR B CA 1
ATOM 5057 C C . THR B 1 250 ? 1.775 21.692 30.846 1.00 17.27 250 THR B C 1
ATOM 5058 O O . THR B 1 250 ? 0.872 22.430 31.348 1.00 16.56 250 THR B O 1
ATOM 5062 N N . ALA B 1 251 ? 2.211 21.924 29.611 1.00 15.53 251 ALA B N 1
ATOM 5063 C CA . ALA B 1 251 ? 1.476 22.872 28.764 1.00 16.31 251 ALA B CA 1
ATOM 5064 C C . ALA B 1 251 ? 2.085 22.543 27.401 1.00 16.97 251 ALA B C 1
ATOM 5065 O O . ALA B 1 251 ? 2.296 21.369 27.140 1.00 15.92 251 ALA B O 1
ATOM 5067 N N . LYS B 1 252 ? 2.446 23.536 26.586 1.00 17.44 252 LYS B N 1
ATOM 5068 C CA . LYS B 1 252 ? 2.937 23.322 25.200 1.00 17.68 252 LYS B CA 1
ATOM 5069 C C . LYS B 1 252 ? 2.223 22.140 24.492 1.00 19.59 252 LYS B C 1
ATOM 5070 O O . LYS B 1 252 ? 1.114 22.344 24.020 1.00 21.78 252 LYS B O 1
ATOM 5076 N N . ALA B 1 253 ? 2.785 20.927 24.496 1.00 16.22 253 ALA B N 1
ATOM 5077 C CA . ALA B 1 253 ? 2.228 19.841 23.706 1.00 16.93 253 ALA B CA 1
ATOM 5078 C C . ALA B 1 253 ? 0.970 19.194 24.253 1.00 17.75 253 ALA B C 1
ATOM 5079 O O . ALA B 1 253 ? 0.271 18.443 23.524 1.00 17.22 253 ALA B O 1
ATOM 5081 N N . LEU B 1 254 ? 0.675 19.453 25.526 1.00 17.68 254 LEU B N 1
ATOM 5082 C CA . LEU B 1 254 ? -0.633 19.068 26.088 1.00 17.11 254 LEU B CA 1
ATOM 5083 C C . LEU B 1 254 ? -1.806 19.359 25.137 1.00 16.40 254 LEU B C 1
ATOM 5084 O O . LEU B 1 254 ? -2.743 18.559 25.059 1.00 17.21 254 LEU B O 1
ATOM 5089 N N . GLY B 1 255 ? -1.825 20.543 24.525 1.00 16.97 255 GLY B N 1
ATOM 5090 C CA . GLY B 1 255 ? -2.995 20.960 23.709 1.00 15.57 255 GLY B CA 1
ATOM 5091 C C . GLY B 1 255 ? -2.806 20.652 22.220 1.00 16.31 255 GLY B C 1
ATOM 5092 O O . GLY B 1 255 ? -3.604 21.024 21.449 1.00 19.17 255 GLY B O 1
ATOM 5093 N N . GLY B 1 256 ? -1.707 20.007 21.817 1.00 16.92 256 GLY B N 1
ATOM 5094 C CA . GLY B 1 256 ? -1.304 19.864 20.405 1.00 15.44 256 GLY B CA 1
ATOM 5095 C C . GLY B 1 256 ? -1.411 21.140 19.584 1.00 14.34 256 GLY B C 1
ATOM 5096 O O . GLY B 1 256 ? -1.671 21.082 18.399 1.00 14.73 256 GLY B O 1
ATOM 5097 N N . GLY B 1 257 ? -1.253 22.295 20.215 1.00 16.54 257 GLY B N 1
ATOM 5098 C CA . GLY B 1 257 ? -1.476 23.598 19.503 1.00 13.12 257 GLY B CA 1
ATOM 5099 C C . GLY B 1 257 ? -2.597 24.488 20.034 1.00 15.09 257 GLY B C 1
ATOM 5100 O O . GLY B 1 257 ? -2.615 25.750 19.823 1.00 16.40 257 GLY B O 1
ATOM 5101 N N . PHE B 1 258 ? -3.553 23.898 20.735 1.00 13.51 258 PHE B N 1
ATOM 5102 C CA . PHE B 1 258 ? -4.607 24.677 21.366 1.00 12.74 258 PHE B CA 1
ATOM 5103 C C . PHE B 1 258 ? -4.037 25.245 22.724 1.00 13.89 258 PHE B C 1
ATOM 5104 O O . PHE B 1 258 ? -3.269 24.533 23.449 1.00 11.34 258 PHE B O 1
ATOM 5112 N N . PRO B 1 259 ? -4.381 26.506 23.083 1.00 13.62 259 PRO B N 1
ATOM 5113 C CA . PRO B 1 259 ? -3.769 27.030 24.358 1.00 14.85 259 PRO B CA 1
ATOM 5114 C C . PRO B 1 259 ? -4.310 26.337 25.621 1.00 15.94 259 PRO B C 1
ATOM 5115 O O . PRO B 1 259 ? -5.476 26.556 26.004 1.00 17.23 259 PRO B O 1
ATOM 5119 N N . VAL B 1 260 ? -3.454 25.611 26.329 1.00 16.04 260 VAL B N 1
ATOM 5120 C CA . VAL B 1 260 ? -3.899 24.894 27.547 1.00 16.05 260 VAL B CA 1
ATOM 5121 C C . VAL B 1 260 ? -2.660 24.614 28.413 1.00 16.15 260 VAL B C 1
ATOM 5122 O O . VAL B 1 260 ? -1.572 24.365 27.841 1.00 17.56 260 VAL B O 1
ATOM 5126 N N . GLY B 1 261 ? -2.812 24.520 29.737 1.00 14.21 261 GLY B N 1
ATOM 5127 C CA . GLY B 1 261 ? -1.726 23.975 30.590 1.00 13.23 261 GLY B CA 1
ATOM 5128 C C . GLY B 1 261 ? -2.315 23.415 31.866 1.00 15.22 261 GLY B C 1
ATOM 5129 O O . GLY B 1 261 ? -3.503 23.673 32.131 1.00 13.20 261 GLY B O 1
ATOM 5130 N N . ALA B 1 262 ? -1.500 22.733 32.697 1.00 13.99 262 ALA B N 1
ATOM 5131 C CA . ALA B 1 262 ? -2.050 22.075 33.879 1.00 14.31 262 ALA B CA 1
ATOM 5132 C C . ALA B 1 262 ? -0.995 21.976 34.970 1.00 13.93 262 ALA B C 1
ATOM 5133 O O . ALA B 1 262 ? 0.222 21.910 34.698 1.00 13.47 262 ALA B O 1
ATOM 5135 N N . LEU B 1 263 ? -1.472 22.015 36.211 1.00 14.64 263 LEU B N 1
ATOM 5136 C CA . LEU B 1 263 ? -0.668 21.729 37.405 1.00 14.42 263 LEU B CA 1
ATOM 5137 C C . LEU B 1 263 ? -1.091 20.347 37.862 1.00 15.83 263 LEU B C 1
ATOM 5138 O O . LEU B 1 263 ? -2.267 20.140 38.065 1.00 16.17 263 LEU B O 1
ATOM 5143 N N . LEU B 1 264 ? -0.175 19.377 37.919 1.00 16.86 264 LEU B N 1
ATOM 5144 C CA . LEU B 1 264 ? -0.479 18.050 38.492 1.00 16.54 264 LEU B CA 1
ATOM 5145 C C . LEU B 1 264 ? -0.023 18.048 39.949 1.00 17.76 264 LEU B C 1
ATOM 5146 O O . LEU B 1 264 ? 1.105 18.461 40.246 1.00 18.00 264 LEU B O 1
ATOM 5151 N N . ALA B 1 265 ? -0.890 17.611 40.872 1.00 16.94 265 ALA B N 1
ATOM 5152 C CA . ALA B 1 265 ? -0.557 17.617 42.320 1.00 18.49 265 ALA B CA 1
ATOM 5153 C C . ALA B 1 265 ? -0.937 16.255 42.999 1.00 21.42 265 ALA B C 1
ATOM 5154 O O . ALA B 1 265 ? -1.837 15.501 42.524 1.00 20.27 265 ALA B O 1
ATOM 5156 N N . THR B 1 266 ? -0.200 15.904 44.059 1.00 21.32 266 THR B N 1
ATOM 5157 C CA . THR B 1 266 ? -0.626 14.847 45.024 1.00 20.82 266 THR B CA 1
ATOM 5158 C C . THR B 1 266 ? -1.787 15.428 45.824 1.00 21.26 266 THR B C 1
ATOM 5159 O O . THR B 1 266 ? -1.972 16.707 45.903 1.00 21.24 266 THR B O 1
ATOM 5163 N N . GLU B 1 267 ? -2.606 14.517 46.343 1.00 21.42 267 GLU B N 1
ATOM 5164 C CA . GLU B 1 267 ? -3.717 14.823 47.256 1.00 24.03 267 GLU B CA 1
ATOM 5165 C C . GLU B 1 267 ? -3.257 15.822 48.298 1.00 24.81 267 GLU B C 1
ATOM 5166 O O . GLU B 1 267 ? -3.816 16.971 48.400 1.00 27.91 267 GLU B O 1
ATOM 5172 N N . GLU B 1 268 ? -2.225 15.437 49.046 1.00 24.61 268 GLU B N 1
ATOM 5173 C CA A GLU B 1 268 ? -1.685 16.326 50.154 0.50 25.95 268 GLU B CA 1
ATOM 5174 C CA B GLU B 1 268 ? -1.642 16.284 50.139 0.50 25.68 268 GLU B CA 1
ATOM 5175 C C . GLU B 1 268 ? -1.473 17.741 49.686 1.00 24.16 268 GLU B C 1
ATOM 5176 O O . GLU B 1 268 ? -1.835 18.677 50.388 1.00 23.54 268 GLU B O 1
ATOM 5187 N N . CYS B 1 269 ? -0.902 17.934 48.485 1.00 21.96 269 CYS B N 1
ATOM 5188 C CA . CYS B 1 269 ? -0.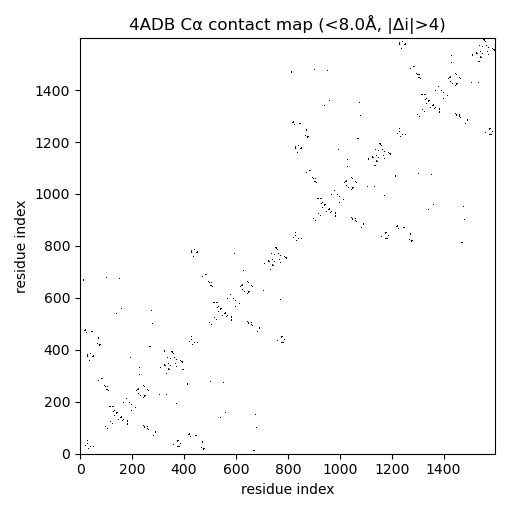662 19.326 48.065 1.00 23.59 269 CYS B CA 1
ATOM 5189 C C . CYS B 1 269 ? -1.940 20.013 47.618 1.00 20.29 269 CYS B C 1
ATOM 5190 O O . CYS B 1 269 ? -2.105 21.232 47.801 1.00 21.72 269 CYS B O 1
ATOM 5193 N N . ALA B 1 270 ? -2.814 19.256 46.964 1.00 20.01 270 ALA B N 1
ATOM 5194 C CA . ALA B 1 270 ? -4.047 19.818 46.387 1.00 20.16 270 ALA B CA 1
ATOM 5195 C C . ALA B 1 270 ? -4.916 20.363 47.492 1.00 22.36 270 ALA B C 1
ATOM 5196 O O . ALA B 1 270 ? -5.497 21.458 47.349 1.00 21.24 270 ALA B O 1
ATOM 5198 N N . ARG B 1 271 ? -4.981 19.614 48.593 1.00 20.14 271 ARG B N 1
ATOM 5199 C CA A ARG B 1 271 ? -5.786 19.928 49.782 0.50 22.93 271 ARG B CA 1
ATOM 5200 C CA B ARG B 1 271 ? -5.899 19.996 49.634 0.50 22.38 271 ARG B CA 1
ATOM 5201 C C . ARG B 1 271 ? -5.506 21.352 50.232 1.00 23.07 271 ARG B C 1
ATOM 5202 O O . ARG B 1 271 ? -6.336 22.004 50.796 1.00 24.95 271 ARG B O 1
ATOM 5217 N N . VAL B 1 272 ? -4.303 21.835 49.973 1.00 20.06 272 VAL B N 1
ATOM 5218 C CA . VAL B 1 272 ? -3.947 23.136 50.486 1.00 22.95 272 VAL B CA 1
ATOM 5219 C C . VAL B 1 272 ? -4.744 24.277 49.809 1.00 24.09 272 VAL B C 1
ATOM 5220 O O . VAL B 1 272 ? -4.886 25.347 50.360 1.00 30.16 272 VAL B O 1
ATOM 5224 N N . MET B 1 273 ? -5.219 24.085 48.591 1.00 23.67 273 MET B N 1
ATOM 5225 C CA . MET B 1 273 ? -5.782 25.232 47.774 1.00 27.95 273 MET B CA 1
ATOM 5226 C C . MET B 1 273 ? -7.294 25.194 47.830 1.00 28.14 273 MET B C 1
ATOM 5227 O O . MET B 1 273 ? -7.947 24.546 46.967 1.00 30.59 273 MET B O 1
ATOM 5232 N N . THR B 1 274 ? -7.818 25.872 48.820 1.00 23.90 274 THR B N 1
ATOM 5233 C CA . THR B 1 274 ? -9.240 25.916 49.118 1.00 22.29 274 THR B CA 1
ATOM 5234 C C . THR B 1 274 ? -9.979 26.962 48.254 1.00 21.50 274 THR B C 1
ATOM 5235 O O . THR B 1 274 ? -9.371 27.663 47.427 1.00 19.04 274 THR B O 1
ATOM 5239 N N . VAL B 1 275 ? -11.303 27.062 48.443 1.00 22.76 275 VAL B N 1
ATOM 5240 C CA . VAL B 1 275 ? -12.159 27.898 47.582 1.00 20.94 275 VAL B CA 1
ATOM 5241 C C . VAL B 1 275 ? -11.705 29.339 47.517 1.00 20.06 275 VAL B C 1
ATOM 5242 O O . VAL B 1 275 ? -11.604 29.962 48.514 1.00 19.76 275 VAL B O 1
ATOM 5246 N N . GLY B 1 276 ? -11.347 29.831 46.335 1.00 19.84 276 GLY B N 1
ATOM 5247 C CA . GLY B 1 276 ? -11.169 31.256 46.171 1.00 19.63 276 GLY B CA 1
ATOM 5248 C C . GLY B 1 276 ? -9.704 31.605 46.282 1.00 21.04 276 GLY B C 1
ATOM 5249 O O . GLY B 1 276 ? -9.368 32.721 46.041 1.00 19.22 276 GLY B O 1
ATOM 5250 N N . THR B 1 277 ? -8.832 30.638 46.621 1.00 20.99 277 THR B N 1
ATOM 5251 C CA . THR B 1 277 ? -7.432 30.976 46.799 1.00 21.04 277 THR B CA 1
ATOM 5252 C C . THR B 1 277 ? -6.645 31.049 45.484 1.00 20.50 277 THR B C 1
ATOM 5253 O O . THR B 1 277 ? -5.499 31.552 45.447 1.00 14.31 277 THR B O 1
ATOM 5257 N N . HIS B 1 278 ? -7.230 30.489 44.403 1.00 19.06 278 HIS B N 1
ATOM 5258 C CA . HIS B 1 278 ? -6.611 30.663 43.082 1.00 20.94 278 HIS B CA 1
ATOM 5259 C C . HIS B 1 278 ? -7.720 30.598 42.050 1.00 21.63 278 HIS B C 1
ATOM 5260 O O . HIS B 1 278 ? -8.820 30.240 42.413 1.00 23.35 278 HIS B O 1
ATOM 5267 N N . GLY B 1 279 ? -7.469 30.936 40.771 1.00 20.55 279 GLY B N 1
ATOM 5268 C CA . GLY B 1 279 ? -8.431 30.653 39.683 1.00 18.44 279 GLY B CA 1
ATOM 5269 C C . GLY B 1 279 ? -7.988 31.157 38.317 1.00 19.76 279 GLY B C 1
ATOM 5270 O O . GLY B 1 279 ? -6.892 31.620 38.194 1.00 19.30 279 GLY B O 1
ATOM 5271 N N . THR B 1 280 ? -8.892 31.150 37.326 1.00 17.79 280 THR B N 1
ATOM 5272 C CA . THR B 1 280 ? -8.590 31.477 35.949 1.00 18.13 280 THR B CA 1
ATOM 5273 C C . THR B 1 280 ? -9.924 31.533 35.208 1.00 17.16 280 THR B C 1
ATOM 5274 O O . THR B 1 280 ? -10.757 30.653 35.444 1.00 17.75 280 THR B O 1
ATOM 5278 N N . THR B 1 281 ? -10.152 32.547 34.364 1.00 16.23 281 THR B N 1
ATOM 5279 C CA . THR B 1 281 ? -11.376 32.587 33.599 1.00 15.59 281 THR B CA 1
ATOM 5280 C C . THR B 1 281 ? -11.460 31.474 32.527 1.00 14.94 281 THR B C 1
ATOM 5281 O O . THR B 1 281 ? -12.369 30.662 32.547 1.00 17.17 281 THR B O 1
ATOM 5285 N N . TYR B 1 282 ? -10.448 31.348 31.691 1.00 13.82 282 TYR B N 1
ATOM 5286 C CA . TYR B 1 282 ? -10.512 30.392 30.580 1.00 14.75 282 TYR B CA 1
ATOM 5287 C C . TYR B 1 282 ? -10.126 28.978 30.992 1.00 15.56 282 TYR B C 1
ATOM 5288 O O . TYR B 1 282 ? -10.415 28.010 30.256 1.00 14.44 282 TYR B O 1
ATOM 5297 N N . GLY B 1 283 ? -9.456 28.849 32.137 1.00 14.74 283 GLY B N 1
ATOM 5298 C CA . GLY B 1 283 ? -8.814 27.572 32.385 1.00 16.62 283 GLY B CA 1
ATOM 5299 C C . GLY B 1 283 ? -9.808 26.448 32.545 1.00 17.15 283 GLY B C 1
ATOM 5300 O O . GLY B 1 283 ? -10.851 26.610 33.215 1.00 18.19 283 GLY B O 1
ATOM 5301 N N . GLY B 1 284 ? -9.539 25.322 31.919 1.00 16.90 284 GLY B N 1
ATOM 5302 C CA . GLY B 1 284 ? -10.519 24.269 32.017 1.00 17.36 284 GLY B CA 1
ATOM 5303 C C . GLY B 1 284 ? -11.778 24.353 31.165 1.00 18.91 284 GLY B C 1
ATOM 5304 O O . GLY B 1 284 ? -12.719 23.591 31.392 1.00 21.38 284 GLY B O 1
ATOM 5305 N N . ASN B 1 285 ? -11.838 25.244 30.172 1.00 19.86 285 ASN B N 1
ATOM 5306 C CA . ASN B 1 285 ? -12.997 25.268 29.268 1.00 18.25 285 ASN B CA 1
ATOM 5307 C C . ASN B 1 285 ? -13.115 23.957 28.496 1.00 16.87 285 ASN B C 1
ATOM 5308 O O . ASN B 1 285 ? -12.147 23.208 28.360 1.00 20.01 285 ASN B O 1
ATOM 5313 N N . PRO B 1 286 ? -14.313 23.605 28.070 1.00 16.64 286 PRO B N 1
ATOM 5314 C CA . PRO B 1 286 ? -14.463 22.229 27.449 1.00 18.10 286 PRO B CA 1
ATOM 5315 C C . PRO B 1 286 ? -13.751 22.141 26.067 1.00 18.20 286 PRO B C 1
ATOM 5316 O O . PRO B 1 286 ? -13.324 21.058 25.690 1.00 19.03 286 PRO B O 1
ATOM 5320 N N . LEU B 1 287 ? -13.531 23.268 25.378 1.00 18.71 287 LEU B N 1
ATOM 5321 C CA . LEU B 1 287 ? -12.888 23.216 24.042 1.00 18.65 287 LEU B CA 1
ATOM 5322 C C . LEU B 1 287 ? -11.434 22.771 24.170 1.00 18.78 287 LEU B C 1
ATOM 5323 O O . LEU B 1 287 ? -11.097 21.746 23.591 1.00 16.92 287 LEU B O 1
ATOM 5328 N N . ALA B 1 288 ? -10.587 23.512 24.948 1.00 16.92 288 ALA B N 1
ATOM 5329 C CA . ALA B 1 288 ? -9.240 23.044 25.373 1.00 16.03 288 ALA B CA 1
ATOM 5330 C C . ALA B 1 288 ? -9.238 21.578 25.816 1.00 16.19 288 ALA B C 1
ATOM 5331 O O . ALA B 1 288 ? -8.425 20.744 25.395 1.00 16.28 288 ALA B O 1
ATOM 5333 N N . SER B 1 289 ? -10.142 21.287 26.711 1.00 16.55 289 SER B N 1
ATOM 5334 C CA . SER B 1 289 ? -10.151 19.977 27.361 1.00 17.25 289 SER B CA 1
ATOM 5335 C C . SER B 1 289 ? -10.477 18.899 26.363 1.00 15.95 289 SER B C 1
ATOM 5336 O O . SER B 1 289 ? -9.859 17.825 26.396 1.00 16.94 289 SER B O 1
ATOM 5339 N N . ALA B 1 290 ? -11.345 19.194 25.411 1.00 13.90 290 ALA B N 1
ATOM 5340 C CA . ALA B 1 290 ? -11.640 18.157 24.420 1.00 14.48 290 ALA B CA 1
ATOM 5341 C C . ALA B 1 290 ? -10.458 17.947 23.510 1.00 14.28 290 ALA B C 1
ATOM 5342 O O . ALA B 1 290 ? -10.202 16.813 23.073 1.00 13.51 290 ALA B O 1
ATOM 5344 N N . VAL B 1 291 ? -9.682 19.011 23.221 1.00 13.85 291 VAL B N 1
ATOM 5345 C CA . VAL B 1 291 ? -8.533 18.823 22.309 1.00 12.32 291 VAL B CA 1
ATOM 5346 C C . VAL B 1 291 ? -7.393 18.057 23.055 1.00 14.19 291 VAL B C 1
ATOM 5347 O O . VAL B 1 291 ? -6.818 17.015 22.545 1.00 14.85 291 VAL B O 1
ATOM 5351 N N . ALA B 1 292 ? -7.088 18.497 24.294 1.00 14.12 292 ALA B N 1
ATOM 5352 C CA . ALA B 1 292 ? -5.979 17.905 25.073 1.00 13.97 292 ALA B CA 1
ATOM 5353 C C . ALA B 1 292 ? -6.275 16.461 25.365 1.00 15.13 292 ALA B C 1
ATOM 5354 O O . ALA B 1 292 ? -5.382 15.592 25.302 1.00 18.69 292 ALA B O 1
ATOM 5356 N N . GLY B 1 293 ? -7.529 16.198 25.773 1.00 16.76 293 GLY B N 1
ATOM 5357 C CA . GLY B 1 293 ? -8.075 14.832 25.839 1.00 16.38 293 GLY B CA 1
ATOM 5358 C C . GLY B 1 293 ? -7.682 13.978 24.632 1.00 15.28 293 GLY B C 1
ATOM 5359 O O . GLY B 1 293 ? -7.179 12.898 24.786 1.00 17.00 293 GLY B O 1
ATOM 5360 N N . LYS B 1 294 ? -7.901 14.468 23.426 1.00 17.24 294 LYS B N 1
ATOM 5361 C CA . LYS B 1 294 ? -7.578 13.745 22.184 1.00 16.49 294 LYS B CA 1
ATOM 5362 C C . LYS B 1 294 ? -6.083 13.620 22.007 1.00 18.17 294 LYS B C 1
ATOM 5363 O O . LYS B 1 294 ? -5.612 12.489 21.673 1.00 16.22 294 LYS B O 1
ATOM 5369 N N . VAL B 1 295 ? -5.320 14.734 22.278 1.00 15.78 295 VAL B N 1
ATOM 5370 C CA . VAL B 1 295 ? -3.904 14.627 22.244 1.00 15.83 295 VAL B CA 1
ATOM 5371 C C . VAL B 1 295 ? -3.434 13.491 23.145 1.00 19.60 295 VAL B C 1
ATOM 5372 O O . VAL B 1 295 ? -2.616 12.674 22.706 1.00 22.05 295 VAL B O 1
ATOM 5376 N N . LEU B 1 296 ? -3.922 13.403 24.392 1.00 17.46 296 LEU B N 1
ATOM 5377 C CA . LEU B 1 296 ? -3.364 12.369 25.285 1.00 20.50 296 LEU B CA 1
ATOM 5378 C C . LEU B 1 296 ? -3.645 10.981 24.791 1.00 21.81 296 LEU B C 1
ATOM 5379 O O . LEU B 1 296 ? -2.792 10.145 24.810 1.00 23.09 296 LEU B O 1
ATOM 5384 N N . GLU B 1 297 ? -4.871 10.766 24.344 1.00 22.01 297 GLU B N 1
ATOM 5385 C CA . GLU B 1 297 ? -5.318 9.521 23.754 1.00 22.23 297 GLU B CA 1
ATOM 5386 C C . GLU B 1 297 ? -4.359 9.128 22.595 1.00 22.07 297 GLU B C 1
ATOM 5387 O O . GLU B 1 297 ? -3.887 8.002 22.531 1.00 17.57 297 GLU B O 1
ATOM 5393 N N . LEU B 1 298 ? -3.947 10.081 21.773 1.00 20.83 298 LEU B N 1
ATOM 5394 C CA . LEU B 1 298 ? -3.156 9.691 20.601 1.00 20.97 298 LEU B CA 1
ATOM 5395 C C . LEU B 1 298 ? -1.687 9.601 20.911 1.00 24.55 298 LEU B C 1
ATOM 5396 O O . LEU B 1 298 ? -0.934 8.931 20.216 1.00 23.38 298 LEU B O 1
ATOM 5401 N N . ILE B 1 299 ? -1.238 10.321 21.934 1.00 26.14 299 ILE B N 1
ATOM 5402 C CA . ILE B 1 299 ? 0.169 10.223 22.240 1.00 25.09 299 ILE B CA 1
ATOM 5403 C C . ILE B 1 299 ? 0.526 9.175 23.267 1.00 25.39 299 ILE B C 1
ATOM 5404 O O . ILE B 1 299 ? 1.576 8.536 23.160 1.00 22.44 299 ILE B O 1
ATOM 5409 N N . ASN B 1 300 ? -0.333 8.986 24.258 1.00 22.78 300 ASN B N 1
ATOM 5410 C CA . ASN B 1 300 ? 0.044 8.084 25.308 1.00 23.50 300 ASN B CA 1
ATOM 5411 C C . ASN B 1 300 ? -0.297 6.696 24.878 1.00 23.98 300 ASN B C 1
ATOM 5412 O O . ASN B 1 300 ? -1.238 6.155 25.379 1.00 25.56 300 ASN B O 1
ATOM 5417 N N . THR B 1 301 ? 0.434 6.153 23.902 1.00 24.69 301 THR B N 1
ATOM 5418 C CA . THR B 1 301 ? 0.260 4.748 23.475 1.00 25.95 301 THR B CA 1
ATOM 5419 C C . THR B 1 301 ? 1.689 4.187 23.351 1.00 27.51 301 THR B C 1
ATOM 5420 O O . THR B 1 301 ? 2.655 4.961 23.195 1.00 27.54 301 THR B O 1
ATOM 5424 N N . PRO B 1 302 ? 1.830 2.856 23.480 1.00 25.42 302 PRO B N 1
ATOM 5425 C CA . PRO B 1 302 ? 3.164 2.247 23.290 1.00 25.08 302 PRO B CA 1
ATOM 5426 C C . PRO B 1 302 ? 3.742 2.511 21.905 1.00 24.34 302 PRO B C 1
ATOM 5427 O O . PRO B 1 302 ? 4.936 2.658 21.782 1.00 27.19 302 PRO B O 1
ATOM 5431 N N . GLU B 1 303 ? 2.922 2.574 20.868 1.00 26.65 303 GLU B N 1
ATOM 5432 C CA A GLU B 1 303 ? 3.505 2.638 19.566 0.50 26.50 303 GLU B CA 1
ATOM 5433 C CA B GLU B 1 303 ? 3.449 2.688 19.496 0.50 28.24 303 GLU B CA 1
ATOM 5434 C C . GLU B 1 303 ? 4.008 4.088 19.310 1.00 26.36 303 GLU B C 1
ATOM 5435 O O . GLU B 1 303 ? 5.009 4.272 18.671 1.00 25.43 303 GLU B O 1
ATOM 5446 N N . MET B 1 304 ? 3.349 5.083 19.885 1.00 24.47 304 MET B N 1
ATOM 5447 C CA . MET B 1 304 ? 3.720 6.444 19.583 1.00 24.37 304 MET B CA 1
ATOM 5448 C C . MET B 1 304 ? 4.960 6.832 20.390 1.00 24.07 304 MET B C 1
ATOM 5449 O O . MET B 1 304 ? 5.909 7.509 19.910 1.00 22.80 304 MET B O 1
ATOM 5454 N N . LEU B 1 305 ? 4.973 6.369 21.628 1.00 24.47 305 LEU B N 1
ATOM 5455 C CA . LEU B 1 305 ? 6.097 6.661 22.503 1.00 23.86 305 LEU B CA 1
ATOM 5456 C C . LEU B 1 305 ? 7.312 5.874 22.075 1.00 24.61 305 LEU B C 1
ATOM 5457 O O . LEU B 1 305 ? 8.412 6.441 22.025 1.00 26.78 305 LEU B O 1
ATOM 5462 N N . ASN B 1 306 ? 7.160 4.591 21.736 1.00 25.55 306 ASN B N 1
ATOM 5463 C CA . ASN B 1 306 ? 8.343 3.890 21.179 1.00 27.26 306 ASN B CA 1
ATOM 5464 C C . ASN B 1 306 ? 8.783 4.518 19.916 1.00 23.33 306 ASN B C 1
ATOM 5465 O O . ASN B 1 306 ? 9.956 4.603 19.647 1.00 24.75 306 ASN B O 1
ATOM 5470 N N . GLY B 1 307 ? 7.815 5.055 19.184 1.00 23.66 307 GLY B N 1
ATOM 5471 C CA . GLY B 1 307 ? 8.074 5.742 17.913 1.00 19.95 307 GLY B CA 1
ATOM 5472 C C . GLY B 1 307 ? 8.967 6.942 18.112 1.00 21.85 307 GLY B C 1
ATOM 5473 O O . GLY B 1 307 ? 9.757 7.282 17.221 1.00 20.28 307 GLY B O 1
ATOM 5474 N N . VAL B 1 308 ? 8.834 7.602 19.259 1.00 20.28 308 VAL B N 1
ATOM 5475 C CA . VAL B 1 308 ? 9.618 8.816 19.550 1.00 21.16 308 VAL B CA 1
ATOM 5476 C C . VAL B 1 308 ? 11.031 8.343 19.808 1.00 22.70 308 VAL B C 1
ATOM 5477 O O . VAL B 1 308 ? 11.955 9.023 19.421 1.00 27.46 308 VAL B O 1
ATOM 5481 N N . LYS B 1 309 ? 11.221 7.166 20.412 1.00 24.67 309 LYS B N 1
ATOM 5482 C CA . LYS B 1 309 ? 12.620 6.663 20.619 1.00 22.36 309 LYS B CA 1
ATOM 5483 C C . LYS B 1 309 ? 13.277 6.268 19.310 1.00 24.01 309 LYS B C 1
ATOM 5484 O O . LYS B 1 309 ? 14.449 6.605 19.073 1.00 24.90 309 LYS B O 1
ATOM 5490 N N . GLN B 1 310 ? 12.525 5.608 18.445 1.00 22.09 310 GLN B N 1
ATOM 5491 C CA . GLN B 1 310 ? 12.936 5.375 17.082 1.00 25.65 310 GLN B CA 1
ATOM 5492 C C . GLN B 1 310 ? 13.301 6.676 16.327 1.00 25.94 310 GLN B C 1
ATOM 5493 O O . GLN B 1 310 ? 14.352 6.743 15.692 1.00 27.17 310 GLN B O 1
ATOM 5499 N N . ARG B 1 311 ? 12.465 7.709 16.406 1.00 23.07 311 ARG B N 1
ATOM 5500 C CA . ARG B 1 311 ? 12.719 8.937 15.614 1.00 22.91 311 ARG B CA 1
ATOM 5501 C C . ARG B 1 311 ? 13.975 9.634 16.170 1.00 23.92 311 ARG B C 1
ATOM 5502 O O . ARG B 1 311 ? 14.746 10.263 15.417 1.00 21.82 311 ARG B O 1
ATOM 5510 N N . HIS B 1 312 ? 14.204 9.458 17.491 1.00 22.16 312 HIS B N 1
ATOM 5511 C CA . HIS B 1 312 ? 15.436 9.975 18.107 1.00 21.81 312 HIS B CA 1
ATOM 5512 C C . HIS B 1 312 ? 16.628 9.475 17.291 1.00 22.97 312 HIS B C 1
ATOM 5513 O O . HIS B 1 312 ? 17.525 10.277 16.912 1.00 22.72 312 HIS B O 1
ATOM 5520 N N . ASP B 1 313 ? 16.637 8.169 16.998 1.00 22.63 313 ASP B N 1
ATOM 5521 C CA . ASP B 1 313 ? 17.815 7.549 16.340 1.00 27.81 313 ASP B CA 1
ATOM 5522 C C . ASP B 1 313 ? 17.913 7.971 14.906 1.00 27.59 313 ASP B C 1
ATOM 5523 O O . ASP B 1 313 ? 19.026 8.194 14.438 1.00 29.85 313 ASP B O 1
ATOM 5528 N N . TRP B 1 314 ? 16.763 8.101 14.215 1.00 27.81 314 TRP B N 1
ATOM 5529 C CA . TRP B 1 314 ? 16.801 8.675 12.843 1.00 28.58 314 TRP B CA 1
ATOM 5530 C C . TRP B 1 314 ? 17.489 10.009 12.860 1.00 24.19 314 TRP B C 1
ATOM 5531 O O . TRP B 1 314 ? 18.400 10.238 12.122 1.00 22.89 314 TRP B O 1
ATOM 5542 N N . PHE B 1 315 ? 17.070 10.898 13.722 1.00 25.34 315 PHE B N 1
ATOM 5543 C CA . PHE B 1 315 ? 17.684 12.228 13.767 1.00 23.98 315 PHE B CA 1
ATOM 5544 C C . PHE B 1 315 ? 19.179 12.160 14.068 1.00 25.56 315 PHE B C 1
ATOM 5545 O O . PHE B 1 315 ? 20.007 12.787 13.375 1.00 23.42 315 PHE B O 1
ATOM 5553 N N . VAL B 1 316 ? 19.519 11.399 15.108 1.00 25.64 316 VAL B N 1
ATOM 5554 C CA . VAL B 1 316 ? 20.870 11.395 15.633 1.00 25.36 316 VAL B CA 1
ATOM 5555 C C . VAL B 1 316 ? 21.822 10.706 14.588 1.00 27.57 316 VAL B C 1
ATOM 5556 O O . VAL B 1 316 ? 22.913 11.295 14.271 1.00 22.20 316 VAL B O 1
ATOM 5560 N N . GLU B 1 317 ? 21.427 9.547 14.007 1.00 23.30 317 GLU B N 1
ATOM 5561 C CA . GLU B 1 317 ? 22.354 8.866 13.056 1.00 25.62 317 GLU B CA 1
ATOM 5562 C C . GLU B 1 317 ? 22.680 9.817 11.928 1.00 26.65 317 GLU B C 1
ATOM 5563 O O . GLU B 1 317 ? 23.835 9.957 11.539 1.00 29.71 317 GLU B O 1
ATOM 5569 N N . ARG B 1 318 ? 21.644 10.474 11.390 1.00 25.58 318 ARG B N 1
ATOM 5570 C CA . ARG B 1 318 ? 21.810 11.385 10.293 1.00 22.81 318 ARG B CA 1
ATOM 5571 C C . ARG B 1 318 ? 22.454 12.714 10.725 1.00 22.44 318 ARG B C 1
ATOM 5572 O O . ARG B 1 318 ? 23.214 13.322 9.976 1.00 24.87 318 ARG B O 1
ATOM 5580 N N . LEU B 1 319 ? 22.219 13.209 11.922 1.00 23.02 319 LEU B N 1
ATOM 5581 C CA . LEU B 1 319 ? 22.982 14.446 12.349 1.00 22.24 319 LEU B CA 1
ATOM 5582 C C . LEU B 1 319 ? 24.497 14.143 12.462 1.00 24.32 319 LEU B C 1
ATOM 5583 O O . LEU B 1 319 ? 25.324 15.007 12.213 1.00 26.49 319 LEU B O 1
ATOM 5588 N N . ASN B 1 320 ? 24.837 12.903 12.821 1.00 25.49 320 ASN B N 1
ATOM 5589 C CA . ASN B 1 320 ? 26.216 12.440 12.920 1.00 28.01 320 ASN B CA 1
ATOM 5590 C C . ASN B 1 320 ? 26.919 12.388 11.578 1.00 30.91 320 ASN B C 1
ATOM 5591 O O . ASN B 1 320 ? 28.037 12.991 11.438 1.00 28.90 320 ASN B O 1
ATOM 5596 N N . THR B 1 321 ? 26.251 11.787 10.576 1.00 28.29 321 THR B N 1
ATOM 5597 C CA . THR B 1 321 ? 26.792 11.889 9.204 1.00 28.75 321 THR B CA 1
ATOM 5598 C C . THR B 1 321 ? 26.873 13.334 8.628 1.00 25.46 321 THR B C 1
ATOM 5599 O O . THR B 1 321 ? 27.930 13.719 8.081 1.00 26.13 321 THR B O 1
ATOM 5603 N N . ILE B 1 322 ? 25.860 14.177 8.849 1.00 23.84 322 ILE B N 1
ATOM 5604 C CA . ILE B 1 322 ? 26.018 15.613 8.558 1.00 22.86 322 ILE B CA 1
ATOM 5605 C C . ILE B 1 322 ? 27.202 16.171 9.292 1.00 24.09 322 ILE B C 1
ATOM 5606 O O . ILE B 1 322 ? 27.988 16.937 8.732 1.00 25.50 322 ILE B O 1
ATOM 5611 N N . ASN B 1 323 ? 27.358 15.809 10.564 1.00 26.61 323 ASN B N 1
ATOM 5612 C CA . ASN B 1 323 ? 28.533 16.340 11.311 1.00 26.91 323 ASN B CA 1
ATOM 5613 C C . ASN B 1 323 ? 29.906 15.838 10.810 1.00 27.60 323 ASN B C 1
ATOM 5614 O O . ASN B 1 323 ? 30.894 16.617 10.731 1.00 27.10 323 ASN B O 1
ATOM 5619 N N . HIS B 1 324 ? 29.963 14.569 10.468 1.00 27.01 324 HIS B N 1
ATOM 5620 C CA . HIS B 1 324 ? 31.154 14.037 9.840 1.00 33.45 324 HIS B CA 1
ATOM 5621 C C . HIS B 1 324 ? 31.536 14.865 8.578 1.00 33.92 324 HIS B C 1
ATOM 5622 O O . HIS B 1 324 ? 32.710 15.154 8.382 1.00 31.10 324 HIS B O 1
ATOM 5629 N N . ARG B 1 325 ? 30.566 15.274 7.730 1.00 35.02 325 ARG B N 1
ATOM 5630 C CA . ARG B 1 325 ? 30.860 16.063 6.510 1.00 35.30 325 ARG B CA 1
ATOM 5631 C C . ARG B 1 325 ? 31.324 17.471 6.904 1.00 37.36 325 ARG B C 1
ATOM 5632 O O . ARG B 1 325 ? 32.307 17.975 6.359 1.00 34.22 325 ARG B O 1
ATOM 5640 N N . TYR B 1 326 ? 30.581 18.155 7.792 1.00 33.99 326 TYR B N 1
ATOM 5641 C CA . TYR B 1 326 ? 30.856 19.607 7.977 1.00 33.06 326 TYR B CA 1
ATOM 5642 C C . TYR B 1 326 ? 31.558 20.086 9.263 1.00 31.88 326 TYR B C 1
ATOM 5643 O O . TYR B 1 326 ? 31.819 21.289 9.357 1.00 35.29 326 TYR B O 1
ATOM 5652 N N . GLY B 1 327 ? 31.844 19.172 10.217 1.00 31.53 327 GLY B N 1
ATOM 5653 C CA . GLY B 1 327 ? 32.516 19.489 11.467 1.00 28.98 327 GLY B CA 1
ATOM 5654 C C . GLY B 1 327 ? 31.940 20.692 12.244 1.00 37.25 327 GLY B C 1
ATOM 5655 O O . GLY B 1 327 ? 32.682 21.616 12.643 1.00 34.19 327 GLY B O 1
ATOM 5656 N N . LEU B 1 328 ? 30.621 20.711 12.453 1.00 35.19 328 LEU B N 1
ATOM 5657 C CA . LEU B 1 328 ? 29.945 21.881 13.025 1.00 31.85 328 LEU B CA 1
ATOM 5658 C C . LEU B 1 328 ? 29.782 21.801 14.540 1.00 28.74 328 LEU B C 1
ATOM 5659 O O . LEU B 1 328 ? 29.815 22.831 15.225 1.00 24.98 328 LEU B O 1
ATOM 5664 N N . PHE B 1 329 ? 29.553 20.583 15.044 1.00 24.82 329 PHE B N 1
ATOM 5665 C CA . PHE B 1 329 ? 28.994 20.372 16.384 1.00 26.85 329 PHE B CA 1
ATOM 5666 C C . PHE B 1 329 ? 29.949 19.556 17.273 1.00 28.82 329 PHE B C 1
ATOM 5667 O O . PHE B 1 329 ? 30.525 18.596 16.807 1.00 26.20 329 PHE B O 1
ATOM 5675 N N . SER B 1 330 ? 30.172 19.937 18.530 1.00 29.63 330 SER B N 1
ATOM 5676 C CA . SER B 1 330 ? 31.050 19.104 19.398 1.00 28.38 330 SER B CA 1
ATOM 5677 C C . SER B 1 330 ? 30.239 17.911 19.863 1.00 28.04 330 SER B C 1
ATOM 5678 O O . SER B 1 330 ? 30.773 16.881 20.179 1.00 30.95 330 SER B O 1
ATOM 5681 N N . GLU B 1 331 ? 28.921 18.014 19.835 1.00 26.69 331 GLU B N 1
ATOM 5682 C CA . GLU B 1 331 ? 28.079 16.977 20.388 1.00 25.44 331 GLU B CA 1
ATOM 5683 C C . GLU B 1 331 ? 26.656 17.167 19.916 1.00 23.39 331 GLU B C 1
ATOM 5684 O O . GLU B 1 331 ? 26.220 18.310 19.641 1.00 23.24 331 GLU B O 1
ATOM 5690 N N . VAL B 1 332 ? 25.910 16.066 19.935 1.00 24.38 332 VAL B N 1
ATOM 5691 C CA . VAL B 1 332 ? 24.483 16.044 19.716 1.00 24.06 332 VAL B CA 1
ATOM 5692 C C . VAL B 1 332 ? 23.883 15.476 20.993 1.00 27.64 332 VAL B C 1
ATOM 5693 O O . VAL B 1 332 ? 24.208 14.355 21.318 1.00 26.26 332 VAL B O 1
ATOM 5697 N N . ARG B 1 333 ? 23.010 16.218 21.699 1.00 24.66 333 ARG B N 1
ATOM 5698 C CA . ARG B 1 333 ? 22.455 15.747 22.942 1.00 23.99 333 ARG B CA 1
ATOM 5699 C C . ARG B 1 333 ? 20.926 15.874 23.019 1.00 25.91 333 ARG B C 1
ATOM 5700 O O . ARG B 1 333 ? 20.316 16.424 22.129 1.00 23.36 333 ARG B O 1
ATOM 5708 N N . GLY B 1 334 ? 20.324 15.322 24.080 1.00 23.17 334 GLY B N 1
ATOM 5709 C CA . GLY B 1 334 ? 18.913 15.453 24.283 1.00 24.70 334 GLY B CA 1
ATOM 5710 C C . GLY B 1 334 ? 18.328 14.085 24.506 1.00 25.17 334 GLY B C 1
ATOM 5711 O O . GLY B 1 334 ? 19.015 13.125 24.653 1.00 24.39 334 GLY B O 1
ATOM 5712 N N . LEU B 1 335 ? 17.019 13.999 24.482 1.00 24.87 335 LEU B N 1
ATOM 5713 C CA . LEU B 1 335 ? 16.322 12.770 24.778 1.00 22.77 335 LEU B CA 1
ATOM 5714 C C . LEU B 1 335 ? 15.080 12.774 23.916 1.00 22.71 335 LEU B C 1
ATOM 5715 O O . LEU B 1 335 ? 14.408 13.849 23.797 1.00 22.85 335 LEU B O 1
ATOM 5720 N N . GLY B 1 336 ? 14.731 11.618 23.354 1.00 18.79 336 GLY B N 1
ATOM 5721 C CA . GLY B 1 336 ? 13.598 11.529 22.470 1.00 18.34 336 GLY B CA 1
ATOM 5722 C C . GLY B 1 336 ? 13.628 12.593 21.365 1.00 21.02 336 GLY B C 1
ATOM 5723 O O . GLY B 1 336 ? 14.590 12.671 20.561 1.00 18.75 336 GLY B O 1
ATOM 5724 N N . LEU B 1 337 ? 12.606 13.462 21.331 1.00 17.87 337 LEU B N 1
ATOM 5725 C CA . LEU B 1 337 ? 12.594 14.355 20.234 1.00 17.45 337 LEU B CA 1
ATOM 5726 C C . LEU B 1 337 ? 12.797 15.788 20.730 1.00 18.43 337 LEU B C 1
ATOM 5727 O O . LEU B 1 337 ? 12.255 16.721 20.124 1.00 15.95 337 LEU B O 1
ATOM 5732 N N . LEU B 1 338 ? 13.561 15.922 21.831 1.00 16.06 338 LEU B N 1
ATOM 5733 C CA . LEU B 1 338 ? 14.131 17.213 22.163 1.00 18.55 338 LEU B CA 1
ATOM 5734 C C . LEU B 1 338 ? 15.623 17.065 22.028 1.00 18.43 338 LEU B C 1
ATOM 5735 O O . LEU B 1 338 ? 16.273 16.399 22.860 1.00 21.21 338 LEU B O 1
ATOM 5740 N N . ILE B 1 339 ? 16.158 17.652 20.961 1.00 19.17 339 ILE B N 1
ATOM 5741 C CA . ILE B 1 339 ? 17.552 17.395 20.455 1.00 18.02 339 ILE B CA 1
ATOM 5742 C C . ILE B 1 339 ? 18.306 18.717 20.228 1.00 18.79 339 ILE B C 1
ATOM 5743 O O . ILE B 1 339 ? 17.781 19.642 19.578 1.00 21.14 339 ILE B O 1
ATOM 5748 N N . GLY B 1 340 ? 19.508 18.828 20.778 1.00 17.15 340 GLY B N 1
ATOM 5749 C CA . GLY B 1 340 ? 20.335 20.034 20.605 1.00 17.60 340 GLY B CA 1
ATOM 5750 C C . GLY B 1 340 ? 21.666 19.624 19.964 1.00 18.92 340 GLY B C 1
ATOM 5751 O O . GLY B 1 340 ? 22.356 18.636 20.367 1.00 20.74 340 GLY B O 1
ATOM 5752 N N . CYS B 1 341 ? 22.019 20.360 18.956 1.00 16.94 341 CYS B N 1
ATOM 5753 C CA . CYS B 1 341 ? 23.287 20.204 18.280 1.00 19.81 341 CYS B CA 1
ATOM 5754 C C . CYS B 1 341 ? 24.201 21.312 18.770 1.00 20.69 341 CYS B C 1
ATOM 5755 O O . CYS B 1 341 ? 23.915 22.490 18.511 1.00 18.87 341 CYS B O 1
ATOM 5758 N N . VAL B 1 342 ? 25.248 20.933 19.516 1.00 20.03 342 VAL B N 1
ATOM 5759 C CA . VAL B 1 342 ? 26.136 21.973 20.158 1.00 21.74 342 VAL B CA 1
ATOM 5760 C C . VAL B 1 342 ? 27.286 22.424 19.211 1.00 21.68 342 VAL B C 1
ATOM 5761 O O . VAL B 1 342 ? 28.120 21.621 18.766 1.00 19.70 342 VAL B O 1
ATOM 5765 N N . LEU B 1 343 ? 27.319 23.714 18.906 1.00 20.73 343 LEU B N 1
ATOM 5766 C CA . LEU B 1 343 ? 28.270 24.175 17.949 1.00 21.43 343 LEU B CA 1
ATOM 5767 C C . LEU B 1 343 ? 29.665 24.018 18.561 1.00 26.21 343 LEU B C 1
ATOM 5768 O O . LEU B 1 343 ? 29.838 24.202 19.760 1.00 27.50 343 LEU B O 1
ATOM 5773 N N . ASN B 1 344 ? 30.694 23.734 17.757 1.00 28.07 344 ASN B N 1
ATOM 5774 C CA . ASN B 1 344 ? 31.987 23.843 18.369 1.00 29.72 344 ASN B CA 1
ATOM 5775 C C . ASN B 1 344 ? 32.608 25.214 18.172 1.00 30.52 344 ASN B C 1
ATOM 5776 O O . ASN B 1 344 ? 31.948 26.183 17.671 1.00 27.27 344 ASN B O 1
ATOM 5781 N N . ALA B 1 345 ? 33.837 25.322 18.665 1.00 31.20 345 ALA B N 1
ATOM 5782 C CA . ALA B 1 345 ? 34.489 26.606 18.931 1.00 31.97 345 ALA B CA 1
ATOM 5783 C C . ALA B 1 345 ? 34.641 27.430 17.669 1.00 32.13 345 ALA B C 1
ATOM 5784 O O . ALA B 1 345 ? 34.569 28.644 17.690 1.00 37.66 345 ALA B O 1
ATOM 5786 N N . ASP B 1 346 ? 34.868 26.767 16.552 1.00 33.11 346 ASP B N 1
ATOM 5787 C CA . ASP B 1 346 ? 34.965 27.493 15.299 1.00 37.69 346 ASP B CA 1
ATOM 5788 C C . ASP B 1 346 ? 33.647 28.179 14.831 1.00 40.04 346 ASP B C 1
ATOM 5789 O O . ASP B 1 346 ? 33.695 29.053 13.960 1.00 29.87 346 ASP B O 1
ATOM 5794 N N . TYR B 1 347 ? 32.498 27.773 15.411 1.00 36.05 347 TYR B N 1
ATOM 5795 C CA . TYR B 1 347 ? 31.190 28.276 15.007 1.00 31.58 347 TYR B CA 1
ATOM 5796 C C . TYR B 1 347 ? 30.399 28.761 16.190 1.00 32.71 347 TYR B C 1
ATOM 5797 O O . TYR B 1 347 ? 29.160 28.730 16.177 1.00 33.90 347 TYR B O 1
ATOM 5806 N N . ALA B 1 348 ? 31.097 29.174 17.242 1.00 28.53 348 ALA B N 1
ATOM 5807 C CA . ALA B 1 348 ? 30.454 29.454 18.488 1.00 28.76 348 ALA B CA 1
ATOM 5808 C C . ALA B 1 348 ? 29.517 30.671 18.314 1.00 27.63 348 ALA B C 1
ATOM 5809 O O . ALA B 1 348 ? 29.822 31.588 17.544 1.00 25.36 348 ALA B O 1
ATOM 5811 N N . GLY B 1 349 ? 28.335 30.636 18.962 1.00 26.99 349 GLY B N 1
ATOM 5812 C CA . GLY B 1 349 ? 27.343 31.745 18.877 1.00 21.57 349 GLY B CA 1
ATOM 5813 C C . GLY B 1 349 ? 26.702 31.891 17.473 1.00 20.10 349 GLY B C 1
ATOM 5814 O O . GLY B 1 349 ? 26.091 32.877 17.167 1.00 19.96 349 GLY B O 1
ATOM 5815 N N . GLN B 1 350 ? 26.824 30.873 16.621 1.00 20.96 350 GLN B N 1
ATOM 5816 C CA . GLN B 1 350 ? 26.234 30.954 15.279 1.00 23.07 350 GLN B CA 1
ATOM 5817 C C . GLN B 1 350 ? 24.971 30.140 15.019 1.00 20.74 350 GLN B C 1
ATOM 5818 O O . GLN B 1 350 ? 24.562 29.957 13.834 1.00 23.68 350 GLN B O 1
ATOM 5824 N N . ALA B 1 351 ? 24.354 29.627 16.085 1.00 19.27 351 ALA B N 1
ATOM 5825 C CA . ALA B 1 351 ? 23.116 28.790 15.926 1.00 18.28 351 ALA B CA 1
ATOM 5826 C C . ALA B 1 351 ? 21.997 29.561 15.102 1.00 17.42 351 ALA B C 1
ATOM 5827 O O . ALA B 1 351 ? 21.399 29.033 14.198 1.00 18.91 351 ALA B O 1
ATOM 5829 N N . LYS B 1 352 ? 21.828 30.846 15.313 1.00 17.44 352 LYS B N 1
ATOM 5830 C CA . LYS B 1 352 ? 20.712 31.543 14.683 1.00 18.27 352 LYS B CA 1
ATOM 5831 C C . LYS B 1 352 ? 20.975 31.705 13.160 1.00 20.17 352 LYS B C 1
ATOM 5832 O O . LYS B 1 352 ? 20.101 31.393 12.292 1.00 18.23 352 LYS B O 1
ATOM 5838 N N . GLN B 1 353 ? 22.211 32.124 12.812 1.00 20.93 353 GLN B N 1
ATOM 5839 C CA . GLN B 1 353 ? 22.623 32.097 11.401 1.00 19.42 353 GLN B CA 1
ATOM 5840 C C . GLN B 1 353 ? 22.377 30.701 10.823 1.00 19.30 353 GLN B C 1
ATOM 5841 O O . GLN B 1 353 ? 21.855 30.561 9.759 1.00 21.13 353 GLN B O 1
ATOM 5847 N N . ILE B 1 354 ? 22.780 29.646 11.475 1.00 20.79 354 ILE B N 1
ATOM 5848 C CA . ILE B 1 354 ? 22.477 28.312 10.880 1.00 19.46 354 ILE B CA 1
ATOM 5849 C C . ILE B 1 354 ? 20.985 28.145 10.659 1.00 17.95 354 ILE B C 1
ATOM 5850 O O . ILE B 1 354 ? 20.519 27.853 9.553 1.00 17.02 354 ILE B O 1
ATOM 5855 N N . SER B 1 355 ? 20.219 28.413 11.696 1.00 19.23 355 SER B N 1
ATOM 5856 C CA . SER B 1 355 ? 18.755 28.361 11.589 1.00 18.22 355 SER B CA 1
ATOM 5857 C C . SER B 1 355 ? 18.175 29.230 10.445 1.00 19.91 355 SER B C 1
ATOM 5858 O O . SER B 1 355 ? 17.194 28.842 9.821 1.00 23.09 355 SER B O 1
ATOM 5861 N N . GLN B 1 356 ? 18.740 30.405 10.156 1.00 19.84 356 GLN B N 1
ATOM 5862 C CA . GLN B 1 356 ? 18.224 31.234 9.029 1.00 20.25 356 GLN B CA 1
ATOM 5863 C C . GLN B 1 356 ? 18.572 30.580 7.678 1.00 21.43 356 GLN B C 1
ATOM 5864 O O . GLN B 1 356 ? 17.738 30.595 6.778 1.00 20.60 356 GLN B O 1
ATOM 5870 N N . GLU B 1 357 ? 19.785 30.054 7.509 1.00 19.28 357 GLU B N 1
ATOM 5871 C CA . GLU B 1 357 ? 20.185 29.404 6.254 1.00 20.42 357 GLU B CA 1
ATOM 5872 C C . GLU B 1 357 ? 19.204 28.224 6.082 1.00 22.12 357 GLU B C 1
ATOM 5873 O O . GLU B 1 357 ? 18.807 27.881 4.970 1.00 26.18 357 GLU B O 1
ATOM 5879 N N . ALA B 1 358 ? 18.893 27.551 7.181 1.00 22.31 358 ALA B N 1
ATOM 5880 C CA . ALA B 1 358 ? 18.064 26.332 7.106 1.00 18.09 358 ALA B CA 1
ATOM 5881 C C . ALA B 1 358 ? 16.670 26.727 6.588 1.00 18.50 358 ALA B C 1
ATOM 5882 O O . ALA B 1 358 ? 16.086 26.013 5.746 1.00 18.50 358 ALA B O 1
ATOM 5884 N N . ALA B 1 359 ? 16.149 27.855 7.053 1.00 16.97 359 ALA B N 1
ATOM 5885 C CA . ALA B 1 359 ? 14.842 28.335 6.554 1.00 18.76 359 ALA B CA 1
ATOM 5886 C C . ALA B 1 359 ? 14.907 28.587 5.032 1.00 19.10 359 ALA B C 1
ATOM 5887 O O . ALA B 1 359 ? 14.028 28.101 4.286 1.00 19.46 359 ALA B O 1
ATOM 5889 N N . LYS B 1 360 ? 15.957 29.289 4.567 1.00 18.63 360 LYS B N 1
ATOM 5890 C CA . LYS B 1 360 ? 16.169 29.457 3.147 1.00 18.12 360 LYS B CA 1
ATOM 5891 C C . LYS B 1 360 ? 16.211 28.143 2.419 1.00 17.88 360 LYS B C 1
ATOM 5892 O O . LYS B 1 360 ? 15.736 28.113 1.321 1.00 17.27 360 LYS B O 1
ATOM 5898 N N . ALA B 1 361 ? 16.837 27.100 2.954 1.00 15.51 361 ALA B N 1
ATOM 5899 C CA . ALA B 1 361 ? 16.886 25.826 2.265 1.00 18.47 361 ALA B CA 1
ATOM 5900 C C . ALA B 1 361 ? 15.521 25.027 2.440 1.00 17.76 361 ALA B C 1
ATOM 5901 O O . ALA B 1 361 ? 15.532 23.820 2.197 1.00 18.23 361 ALA B O 1
ATOM 5903 N N . GLY B 1 362 ? 14.488 25.655 3.038 1.00 18.19 362 GLY B N 1
ATOM 5904 C CA . GLY B 1 362 ? 13.144 25.007 3.318 1.00 19.38 362 GLY B CA 1
ATOM 5905 C C . GLY B 1 362 ? 13.050 24.036 4.518 1.00 19.72 362 GLY B C 1
ATOM 5906 O O . GLY B 1 362 ? 12.263 23.074 4.515 1.00 17.18 362 GLY B O 1
ATOM 5907 N N . VAL B 1 363 ? 13.830 24.293 5.572 1.00 19.93 363 VAL B N 1
ATOM 5908 C CA . VAL B 1 363 ? 13.622 23.546 6.833 1.00 19.76 363 VAL B CA 1
ATOM 5909 C C . VAL B 1 363 ? 13.683 24.503 8.024 1.00 19.61 363 VAL B C 1
ATOM 5910 O O . VAL B 1 363 ? 14.626 25.312 8.186 1.00 18.99 363 VAL B O 1
ATOM 5914 N N . MET B 1 364 ? 12.618 24.439 8.836 1.00 19.68 364 MET B N 1
ATOM 5915 C CA . MET B 1 364 ? 12.502 25.137 10.121 1.00 17.76 364 MET B CA 1
ATOM 5916 C C . MET B 1 364 ? 13.175 24.374 11.261 1.00 16.38 364 MET B C 1
ATOM 5917 O O . MET B 1 364 ? 12.766 23.182 11.614 1.00 15.16 364 MET B O 1
ATOM 5922 N N . VAL B 1 365 ? 14.148 25.054 11.858 1.00 12.88 365 VAL B N 1
ATOM 5923 C CA . VAL B 1 365 ? 14.707 24.551 13.138 1.00 15.04 365 VAL B CA 1
ATOM 5924 C C . VAL B 1 365 ? 14.753 25.682 14.148 1.00 17.02 365 VAL B C 1
ATOM 5925 O O . VAL B 1 365 ? 14.704 26.823 13.765 1.00 18.01 365 VAL B O 1
ATOM 5929 N N . LEU B 1 366 ? 14.909 25.335 15.414 1.00 18.41 366 LEU B N 1
ATOM 5930 C CA . LEU B 1 366 ? 15.065 26.303 16.513 1.00 19.80 366 LEU B CA 1
ATOM 5931 C C . LEU B 1 366 ? 16.527 26.473 16.979 1.00 21.66 366 LEU B C 1
ATOM 5932 O O . LEU B 1 366 ? 17.465 25.677 16.599 1.00 17.08 366 LEU B O 1
ATOM 5937 N N . ILE B 1 367 ? 16.716 27.480 17.836 1.00 21.50 367 ILE B N 1
ATOM 5938 C CA . ILE B 1 367 ? 17.969 27.523 18.619 1.00 23.99 367 ILE B CA 1
ATOM 5939 C C . ILE B 1 367 ? 17.695 27.251 20.118 1.00 25.79 367 ILE B C 1
ATOM 5940 O O . ILE B 1 367 ? 16.523 27.194 20.546 1.00 22.72 367 ILE B O 1
ATOM 5945 N N . ALA B 1 368 ? 18.766 27.079 20.913 1.00 24.19 368 ALA B N 1
ATOM 5946 C CA . ALA B 1 368 ? 18.586 26.990 22.345 1.00 21.61 368 ALA B CA 1
ATOM 5947 C C . ALA B 1 368 ? 19.719 27.764 22.999 1.00 20.49 368 ALA B C 1
ATOM 5948 O O . ALA B 1 368 ? 20.678 27.152 23.457 1.00 21.67 368 ALA B O 1
ATOM 5950 N N . GLY B 1 369 ? 19.630 29.088 23.034 1.00 20.24 369 GLY B N 1
ATOM 5951 C CA . GLY B 1 369 ? 20.829 29.940 23.332 1.00 19.48 369 GLY B CA 1
ATOM 5952 C C . GLY B 1 369 ? 21.630 29.948 22.014 1.00 23.30 369 GLY B C 1
ATOM 5953 O O . GLY B 1 369 ? 21.400 29.047 21.133 1.00 23.50 369 GLY B O 1
ATOM 5954 N N . GLY B 1 370 ? 22.539 30.922 21.846 1.00 20.52 370 GLY B N 1
ATOM 5955 C CA . GLY B 1 370 ? 23.225 31.173 20.570 1.00 21.63 370 GLY B CA 1
ATOM 5956 C C . GLY B 1 370 ? 24.171 30.091 20.090 1.00 24.50 370 GLY B C 1
ATOM 5957 O O . GLY B 1 370 ? 24.693 30.176 18.969 1.00 23.57 370 GLY B O 1
ATOM 5958 N N . ASN B 1 371 ? 24.417 29.083 20.910 1.00 20.96 371 ASN B N 1
ATOM 5959 C CA . ASN B 1 371 ? 25.367 28.100 20.540 1.00 23.52 371 ASN B CA 1
ATOM 5960 C C . ASN B 1 371 ? 24.796 26.679 20.297 1.00 23.44 371 ASN B C 1
ATOM 5961 O O . ASN B 1 371 ? 25.550 25.715 20.016 1.00 23.72 371 ASN B O 1
ATOM 5966 N N . VAL B 1 372 ? 23.480 26.519 20.435 1.00 23.25 372 VAL B N 1
ATOM 5967 C CA . VAL B 1 372 ? 22.845 25.195 20.184 1.00 20.92 372 VAL B CA 1
ATOM 5968 C C . VAL B 1 372 ? 21.748 25.293 19.117 1.00 21.38 372 VAL B C 1
ATOM 5969 O O . VAL B 1 372 ? 20.904 26.175 19.159 1.00 23.15 372 VAL B O 1
ATOM 5973 N N . VAL B 1 373 ? 21.805 24.416 18.113 1.00 23.05 373 VAL B N 1
ATOM 5974 C CA . VAL B 1 373 ? 20.665 24.272 17.154 1.00 20.79 373 VAL B CA 1
ATOM 5975 C C . VAL B 1 373 ? 19.705 23.251 17.714 1.00 20.99 373 VAL B C 1
ATOM 5976 O O . VAL B 1 373 ? 20.146 22.130 18.031 1.00 20.56 373 VAL B O 1
ATOM 5980 N N . ARG B 1 374 ? 18.431 23.639 17.877 1.00 16.54 374 ARG B N 1
ATOM 5981 C CA . ARG B 1 374 ? 17.395 22.771 18.540 1.00 17.73 374 ARG B CA 1
ATOM 5982 C C . ARG B 1 374 ? 16.394 22.159 17.558 1.00 16.49 374 ARG B C 1
ATOM 5983 O O . ARG B 1 374 ? 15.899 22.829 16.687 1.00 18.21 374 ARG B O 1
ATOM 5991 N N . PHE B 1 375 ? 16.097 20.898 17.738 1.00 17.90 375 PHE B N 1
ATOM 5992 C CA . PHE B 1 375 ? 15.070 20.187 16.930 1.00 17.53 375 PHE B CA 1
ATOM 5993 C C . PHE B 1 375 ? 13.928 19.753 17.862 1.00 17.92 375 PHE B C 1
ATOM 5994 O O . PHE B 1 375 ? 14.174 19.088 18.856 1.00 19.27 375 PHE B O 1
ATOM 6002 N N . ALA B 1 376 ? 12.696 20.168 17.617 1.00 16.85 376 ALA B N 1
ATOM 6003 C CA . ALA B 1 376 ? 11.623 19.636 18.477 1.00 17.31 376 ALA B CA 1
ATOM 6004 C C . ALA B 1 376 ? 10.424 19.205 17.584 1.00 15.55 376 ALA B C 1
ATOM 6005 O O . ALA B 1 376 ? 9.359 19.821 17.616 1.00 16.93 376 ALA B O 1
ATOM 6007 N N . PRO B 1 377 ? 10.652 18.252 16.663 1.00 15.78 377 PRO B N 1
ATOM 6008 C CA . PRO B 1 377 ? 9.609 18.021 15.654 1.00 15.71 377 PRO B CA 1
ATOM 6009 C C . PRO B 1 377 ? 8.390 17.280 16.294 1.00 15.97 377 PRO B C 1
ATOM 6010 O O . PRO B 1 377 ? 8.435 16.867 17.463 1.00 15.68 377 PRO B O 1
ATOM 6014 N N . ALA B 1 378 ? 7.301 17.205 15.530 1.00 16.95 378 ALA B N 1
ATOM 6015 C CA . ALA B 1 378 ? 6.083 16.490 15.869 1.00 15.88 378 ALA B CA 1
ATOM 6016 C C . ALA B 1 378 ? 6.485 15.053 16.236 1.00 17.17 378 A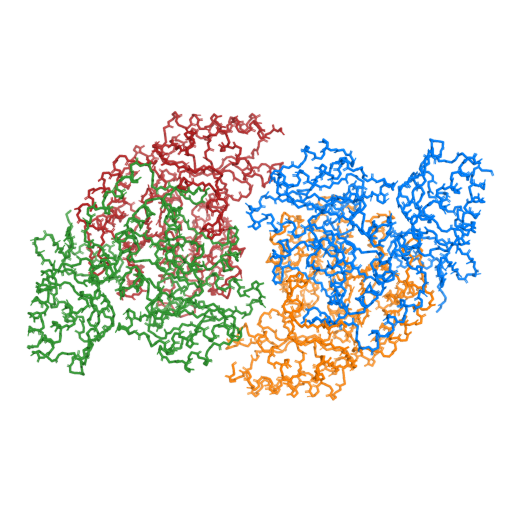LA B C 1
ATOM 6017 O O . ALA B 1 378 ? 7.358 14.522 15.630 1.00 18.63 378 ALA B O 1
ATOM 6019 N N . LEU B 1 379 ? 5.835 14.435 17.223 1.00 18.65 379 LEU B N 1
ATOM 6020 C CA . LEU B 1 379 ? 6.153 13.097 17.655 1.00 19.15 379 LEU B CA 1
ATOM 6021 C C . LEU B 1 379 ? 5.658 12.083 16.611 1.00 20.39 379 LEU B C 1
ATOM 6022 O O . LEU B 1 379 ? 6.071 10.933 16.647 1.00 18.28 379 LEU B O 1
ATOM 6027 N N . ASN B 1 380 ? 4.794 12.514 15.692 1.00 16.37 380 ASN B N 1
ATOM 6028 C CA . ASN B 1 380 ? 4.416 11.603 14.649 1.00 16.97 380 ASN B CA 1
ATOM 6029 C C . ASN B 1 380 ? 5.097 11.989 13.326 1.00 17.84 380 ASN B C 1
ATOM 6030 O O . ASN B 1 380 ? 4.597 11.635 12.302 1.00 17.31 380 ASN B O 1
ATOM 6035 N N . VAL B 1 381 ? 6.204 12.759 13.320 1.00 18.06 381 VAL B N 1
ATOM 6036 C CA . VAL B 1 381 ? 6.860 13.099 12.047 1.00 16.83 381 VAL B CA 1
ATOM 6037 C C . VAL B 1 381 ? 7.183 11.750 11.327 1.00 17.19 381 VAL B C 1
ATOM 6038 O O . VAL B 1 381 ? 7.608 10.804 11.981 1.00 19.87 381 VAL B O 1
ATOM 6042 N N . SER B 1 382 ? 7.023 11.678 10.008 1.00 17.98 382 SER B N 1
ATOM 6043 C CA . SER B 1 382 ? 7.273 10.439 9.249 1.00 21.76 382 SER B CA 1
ATOM 6044 C C . SER B 1 382 ? 8.735 10.328 8.945 1.00 22.43 382 SER B C 1
ATOM 6045 O O . SER B 1 382 ? 9.513 11.322 9.042 1.00 22.20 382 SER B O 1
ATOM 6048 N N . GLU B 1 383 ? 9.120 9.128 8.581 1.00 21.73 383 GLU B N 1
ATOM 6049 C CA . GLU B 1 383 ? 10.504 8.912 8.217 1.00 25.55 383 GLU B CA 1
ATOM 6050 C C . GLU B 1 383 ? 10.891 9.676 6.928 1.00 22.87 383 GLU B C 1
ATOM 6051 O O . GLU B 1 383 ? 11.988 10.207 6.809 1.00 19.49 383 GLU B O 1
ATOM 6057 N N . GLU B 1 384 ? 9.974 9.736 5.969 1.00 21.59 384 GLU B N 1
ATOM 6058 C CA . GLU B 1 384 ? 10.225 10.599 4.786 1.00 22.43 384 GLU B CA 1
ATOM 6059 C C . GLU B 1 384 ? 10.433 12.076 5.242 1.00 22.30 384 GLU B C 1
ATOM 6060 O O . GLU B 1 384 ? 11.283 12.784 4.698 1.00 23.20 384 GLU B O 1
ATOM 6066 N N . GLU B 1 385 ? 9.630 12.560 6.196 1.00 22.31 385 GLU B N 1
ATOM 6067 C CA . GLU B 1 385 ? 9.732 13.987 6.553 1.00 22.79 385 GLU B CA 1
ATOM 6068 C C . GLU B 1 385 ? 11.064 14.277 7.284 1.00 22.61 385 GLU B C 1
ATOM 6069 O O . GLU B 1 385 ? 11.656 15.327 7.090 1.00 21.67 385 GLU B O 1
ATOM 6075 N N . VAL B 1 386 ? 11.523 13.301 8.093 1.00 20.53 386 VAL B N 1
ATOM 6076 C CA . VAL B 1 386 ? 12.787 13.412 8.788 1.00 19.40 386 VAL B CA 1
ATOM 6077 C C . VAL B 1 386 ? 13.901 13.426 7.754 1.00 20.21 386 VAL B C 1
ATOM 6078 O O . VAL B 1 386 ? 14.742 14.366 7.755 1.00 17.28 386 VAL B O 1
ATOM 6082 N N . THR B 1 387 ? 13.879 12.454 6.831 1.00 18.18 387 THR B N 1
ATOM 6083 C CA . THR B 1 387 ? 14.971 12.427 5.781 1.00 18.67 387 THR B CA 1
ATOM 6084 C C . THR B 1 387 ? 14.992 13.673 4.864 1.00 18.97 387 THR B C 1
ATOM 6085 O O . THR B 1 387 ? 16.065 14.173 4.540 1.00 20.67 387 THR B O 1
ATOM 6089 N N . THR B 1 388 ? 13.820 14.198 4.478 1.00 20.24 388 THR B N 1
ATOM 6090 C CA . THR B 1 388 ? 13.809 15.298 3.498 1.00 19.20 388 THR B CA 1
ATOM 6091 C C . THR B 1 388 ? 14.263 16.561 4.271 1.00 20.90 388 THR B C 1
ATOM 6092 O O . THR B 1 388 ? 15.015 17.404 3.747 1.00 21.95 388 THR B O 1
ATOM 6096 N N . GLY B 1 389 ? 13.804 16.693 5.516 1.00 18.97 389 GLY B N 1
ATOM 6097 C CA . GLY B 1 389 ? 14.203 17.875 6.327 1.00 18.78 389 GLY B CA 1
ATOM 6098 C C . GLY B 1 389 ? 15.671 17.902 6.633 1.00 18.48 389 GLY B C 1
ATOM 6099 O O . GLY B 1 389 ? 16.301 18.954 6.583 1.00 18.11 389 GLY B O 1
ATOM 6100 N N . LEU B 1 390 ? 16.230 16.720 6.914 1.00 19.78 390 LEU B N 1
ATOM 6101 C CA . LEU B 1 390 ? 17.683 16.626 7.112 1.00 18.86 390 LEU B CA 1
ATOM 6102 C C . LEU B 1 390 ? 18.493 16.815 5.796 1.00 20.63 390 LEU B C 1
ATOM 6103 O O . LEU B 1 390 ? 19.575 17.438 5.830 1.00 21.03 390 LEU B O 1
ATOM 6108 N N . ASP B 1 391 ? 17.971 16.357 4.636 1.00 18.76 391 ASP B N 1
ATOM 6109 C CA . ASP B 1 391 ? 18.651 16.725 3.372 1.00 19.32 391 ASP B CA 1
ATOM 6110 C C . ASP B 1 391 ? 18.702 18.224 3.304 1.00 18.71 391 ASP B C 1
ATOM 6111 O O . ASP B 1 391 ? 19.701 18.770 2.888 1.00 20.30 391 ASP B O 1
ATOM 6116 N N . ARG B 1 392 ? 17.616 18.917 3.700 1.00 20.36 392 ARG B N 1
ATOM 6117 C CA . ARG B 1 392 ? 17.628 20.368 3.547 1.00 20.89 392 ARG B CA 1
ATOM 6118 C C . ARG B 1 392 ? 18.522 21.045 4.577 1.00 20.06 392 ARG B C 1
ATOM 6119 O O . ARG B 1 392 ? 19.224 22.060 4.290 1.00 16.66 392 ARG B O 1
ATOM 6127 N N . PHE B 1 393 ? 18.482 20.496 5.793 1.00 20.75 393 PHE B N 1
ATOM 6128 C CA . PHE B 1 393 ? 19.404 20.928 6.805 1.00 21.62 393 PHE B CA 1
ATOM 6129 C C . PHE B 1 393 ? 20.876 20.712 6.314 1.00 22.30 393 PHE B C 1
ATOM 6130 O O . PHE B 1 393 ? 21.698 21.613 6.431 1.00 23.54 393 PHE B O 1
ATOM 6138 N N . ALA B 1 394 ? 21.180 19.570 5.718 1.00 21.01 394 ALA B N 1
ATOM 6139 C CA . ALA B 1 394 ? 22.564 19.275 5.210 1.00 23.43 394 ALA B CA 1
ATOM 6140 C C . ALA B 1 394 ? 22.915 20.237 4.076 1.00 26.35 394 ALA B C 1
ATOM 6141 O O . ALA B 1 394 ? 24.045 20.746 4.024 1.00 25.17 394 ALA B O 1
ATOM 6143 N N . ALA B 1 395 ? 21.938 20.551 3.188 1.00 25.58 395 ALA B N 1
ATOM 6144 C CA . ALA B 1 395 ? 22.233 21.571 2.185 1.00 23.86 395 ALA B CA 1
ATOM 6145 C C . ALA B 1 395 ? 22.576 22.922 2.841 1.00 25.27 395 ALA B C 1
ATOM 6146 O O . ALA B 1 395 ? 23.501 23.631 2.393 1.00 24.78 395 ALA B O 1
ATOM 6148 N N . ALA B 1 396 ? 21.835 23.274 3.884 1.00 25.58 396 ALA B N 1
ATOM 6149 C CA . ALA B 1 396 ? 21.993 24.567 4.528 1.00 22.67 396 ALA B CA 1
ATOM 6150 C C . ALA B 1 396 ? 23.337 24.637 5.243 1.00 22.92 396 ALA B C 1
ATOM 6151 O O . ALA B 1 396 ? 24.040 25.662 5.158 1.00 22.83 396 ALA B O 1
ATOM 6153 N N . CYS B 1 397 ? 23.683 23.577 5.979 1.00 24.75 397 CYS B N 1
ATOM 6154 C CA . CYS B 1 397 ? 25.057 23.442 6.509 1.00 24.67 397 CYS B CA 1
ATOM 6155 C C . CYS B 1 397 ? 26.134 23.584 5.365 1.00 24.67 397 CYS B C 1
ATOM 6156 O O . CYS B 1 397 ? 27.109 24.281 5.522 1.00 22.66 397 CYS B O 1
ATOM 6159 N N . GLU B 1 398 ? 25.980 22.913 4.214 1.00 27.55 398 GLU B N 1
ATOM 6160 C CA . GLU B 1 398 ? 26.993 23.128 3.143 1.00 26.35 398 GLU B CA 1
ATOM 6161 C C . GLU B 1 398 ? 27.143 24.623 2.782 1.00 29.83 398 GLU B C 1
ATOM 6162 O O . GLU B 1 398 ? 28.275 25.119 2.804 1.00 29.35 398 GLU B O 1
ATOM 6168 N N . HIS B 1 399 ? 26.029 25.340 2.498 1.00 29.84 399 HIS B N 1
ATOM 6169 C CA . HIS B 1 399 ? 26.113 26.772 2.162 1.00 33.21 399 HIS B CA 1
ATOM 6170 C C . HIS B 1 399 ? 26.707 27.503 3.309 1.00 33.34 399 HIS B C 1
ATOM 6171 O O . HIS B 1 399 ? 27.509 28.367 3.119 1.00 33.79 399 HIS B O 1
ATOM 6178 N N . PHE B 1 400 ? 26.319 27.157 4.521 1.00 35.81 400 PHE B N 1
ATOM 6179 C CA . PHE B 1 400 ? 26.813 27.883 5.690 1.00 37.35 400 PHE B CA 1
ATOM 6180 C C . PHE B 1 400 ? 28.329 27.805 5.817 1.00 35.49 400 PHE B C 1
ATOM 6181 O O . PHE B 1 400 ? 28.967 28.812 6.014 1.00 30.55 400 PHE B O 1
ATOM 6189 N N . VAL B 1 401 ? 28.862 26.584 5.722 1.00 35.09 401 VAL B N 1
ATOM 6190 C CA . VAL B 1 401 ? 30.288 26.331 5.789 1.00 37.06 401 VAL B CA 1
ATOM 6191 C C . VAL B 1 401 ? 31.164 27.099 4.748 1.00 41.17 401 VAL B C 1
ATOM 6192 O O . VAL B 1 401 ? 32.335 27.150 4.955 1.00 45.06 401 VAL B O 1
ATOM 6196 N N . SER B 1 402 ? 30.601 27.686 3.670 1.00 47.65 402 SER B N 1
ATOM 6197 C CA . SER B 1 402 ? 31.215 28.851 2.902 1.00 52.32 402 SER B CA 1
ATOM 6198 C C . SER B 1 402 ? 30.706 30.295 3.256 1.00 53.94 402 SER B C 1
ATOM 6199 O O . SER B 1 402 ? 31.476 31.268 3.160 1.00 66.92 402 SER B O 1
ATOM 6202 N N . ARG B 1 403 ? 29.452 30.432 3.703 0.50 48.46 403 ARG B N 1
ATOM 6203 C CA . ARG B 1 403 ? 28.862 31.728 4.119 0.50 44.58 403 ARG B CA 1
ATOM 6204 C C . ARG B 1 403 ? 29.191 32.138 5.568 0.50 46.05 403 ARG B C 1
ATOM 6205 O O . ARG B 1 403 ? 28.539 31.698 6.542 0.50 42.62 403 ARG B O 1
ATOM 6207 N N . PRO C 1 4 ? 64.726 68.134 39.894 1.00 55.96 4 PRO C N 1
ATOM 6208 C CA . PRO C 1 4 ? 65.544 68.450 38.668 1.00 56.86 4 PRO C CA 1
ATOM 6209 C C . PRO C 1 4 ? 65.440 67.311 37.595 1.00 58.31 4 PRO C C 1
ATOM 6210 O O . PRO C 1 4 ? 65.941 66.213 37.805 1.00 60.96 4 PRO C O 1
ATOM 6214 N N . ILE C 1 5 ? 64.772 67.545 36.470 1.00 47.92 5 ILE C N 1
ATOM 6215 C CA . ILE C 1 5 ? 64.291 66.409 35.627 1.00 42.83 5 ILE C CA 1
ATOM 6216 C C . ILE C 1 5 ? 65.135 66.062 34.378 1.00 40.09 5 ILE C C 1
ATOM 6217 O O . ILE C 1 5 ? 65.437 66.931 33.549 1.00 40.15 5 ILE C O 1
ATOM 6222 N N . THR C 1 6 ? 65.498 64.791 34.241 1.00 31.78 6 THR C N 1
ATOM 6223 C CA . THR C 1 6 ? 66.349 64.361 33.159 1.00 29.56 6 THR C CA 1
ATOM 6224 C C . THR C 1 6 ? 65.708 63.260 32.301 1.00 31.92 6 THR C C 1
ATOM 6225 O O . THR C 1 6 ? 64.734 62.580 32.697 1.00 31.12 6 THR C O 1
ATOM 6229 N N . ARG C 1 7 ? 66.270 63.051 31.132 1.00 31.77 7 ARG C N 1
ATOM 6230 C CA . ARG C 1 7 ? 65.700 62.100 30.244 1.00 32.36 7 ARG C CA 1
ATOM 6231 C C . ARG C 1 7 ? 65.996 60.705 30.791 1.00 37.57 7 ARG C C 1
ATOM 6232 O O . ARG C 1 7 ? 65.329 59.708 30.423 1.00 38.99 7 ARG C O 1
ATOM 6240 N N . GLU C 1 8 ? 67.004 60.610 31.649 1.00 35.18 8 GLU C N 1
ATOM 6241 C CA . GLU C 1 8 ? 67.305 59.331 32.264 1.00 34.68 8 GLU C CA 1
ATOM 6242 C C . GLU C 1 8 ? 66.143 58.977 33.240 1.00 33.55 8 GLU C C 1
ATOM 6243 O O . GLU C 1 8 ? 65.694 57.833 33.279 1.00 30.01 8 GLU C O 1
ATOM 6249 N N . ASN C 1 9 ? 65.630 59.952 33.991 1.00 29.94 9 ASN C N 1
ATOM 6250 C CA . ASN C 1 9 ? 64.451 59.669 34.843 1.00 33.56 9 ASN C CA 1
ATOM 6251 C C . ASN C 1 9 ? 63.304 58.901 34.108 1.00 33.79 9 ASN C C 1
ATOM 6252 O O . ASN C 1 9 ? 62.614 58.064 34.683 1.00 32.55 9 ASN C O 1
ATOM 6257 N N . PHE C 1 10 ? 63.076 59.229 32.846 1.00 32.64 10 PHE C N 1
ATOM 6258 C CA . PHE C 1 10 ? 61.975 58.612 32.115 1.00 30.61 10 PHE C CA 1
ATOM 6259 C C . PHE C 1 10 ? 62.168 57.086 32.075 1.00 31.63 10 PHE C C 1
ATOM 6260 O O . PHE C 1 10 ? 61.252 56.306 32.379 1.00 31.90 10 PHE C O 1
ATOM 6268 N N . ASP C 1 11 ? 63.370 56.646 31.742 1.00 30.26 11 ASP C N 1
ATOM 6269 C CA . ASP C 1 11 ? 63.678 55.196 31.790 1.00 34.99 11 ASP C CA 1
ATOM 6270 C C . ASP C 1 11 ? 63.570 54.576 33.180 1.00 33.41 11 ASP C C 1
ATOM 6271 O O . ASP C 1 11 ? 63.319 53.407 33.293 1.00 37.71 11 ASP C O 1
ATOM 6276 N N . GLU C 1 12 ? 63.782 55.359 34.229 1.00 30.97 12 GLU C N 1
ATOM 6277 C CA . GLU C 1 12 ? 63.649 54.880 35.586 1.00 33.88 12 GLU C CA 1
ATOM 6278 C C . GLU C 1 12 ? 62.157 54.788 36.039 1.00 37.46 12 GLU C C 1
ATOM 6279 O O . GLU C 1 12 ? 61.757 53.814 36.654 1.00 38.15 12 GLU C O 1
ATOM 6285 N N . TRP C 1 13 ? 61.340 55.798 35.704 1.00 37.54 13 TRP C N 1
ATOM 6286 C CA . TRP C 1 13 ? 60.030 55.982 36.325 1.00 33.17 13 TRP C CA 1
ATOM 6287 C C . TRP C 1 13 ? 58.844 55.554 35.499 1.00 34.21 13 TRP C C 1
ATOM 6288 O O . TRP C 1 13 ? 57.779 55.348 36.062 1.00 29.09 13 TRP C O 1
ATOM 6299 N N . MET C 1 14 ? 59.021 55.411 34.176 1.00 34.52 14 MET C N 1
ATOM 6300 C CA . MET C 1 14 ? 57.902 55.170 33.294 1.00 34.96 14 MET C CA 1
ATOM 6301 C C . MET C 1 14 ? 57.797 53.719 32.879 1.00 39.16 14 MET C C 1
ATOM 6302 O O . MET C 1 14 ? 58.841 53.060 32.598 1.00 37.12 14 MET C O 1
ATOM 6307 N N . ILE C 1 15 ? 56.551 53.211 32.848 1.00 34.85 15 ILE C N 1
ATOM 6308 C CA . ILE C 1 15 ? 56.324 51.902 32.208 1.00 32.79 15 ILE C CA 1
ATOM 6309 C C . ILE C 1 15 ? 56.769 52.013 30.713 1.00 31.58 15 ILE C C 1
ATOM 6310 O O . ILE C 1 15 ? 56.272 52.866 29.988 1.00 31.38 15 ILE C O 1
ATOM 6315 N N . PRO C 1 16 ? 57.757 51.187 30.281 1.00 32.82 16 PRO C N 1
ATOM 6316 C CA . PRO C 1 16 ? 58.532 51.363 29.009 1.00 32.45 16 PRO C CA 1
ATOM 6317 C C . PRO C 1 16 ? 57.740 51.141 27.705 1.00 34.93 16 PRO C C 1
ATOM 6318 O O . PRO C 1 16 ? 58.192 50.465 26.799 1.00 32.77 16 PRO C O 1
ATOM 6322 N N . VAL C 1 17 ? 56.597 51.800 27.588 1.00 36.25 17 VAL C N 1
ATOM 6323 C CA . VAL C 1 17 ? 55.648 51.513 26.523 1.00 34.27 17 VAL C CA 1
ATOM 6324 C C . VAL C 1 17 ? 55.933 52.461 25.305 1.00 34.01 17 VAL C C 1
ATOM 6325 O O . VAL C 1 17 ? 55.613 52.150 24.135 1.00 27.18 17 VAL C O 1
ATOM 6329 N N . TYR C 1 18 ? 56.672 53.548 25.590 1.00 32.43 18 TYR C N 1
ATOM 6330 C CA . TYR C 1 18 ? 57.230 54.437 24.541 1.00 33.02 18 TYR C CA 1
ATOM 6331 C C . TYR C 1 18 ? 58.753 54.662 24.626 1.00 33.20 18 TYR C C 1
ATOM 6332 O O . TYR C 1 18 ? 59.323 54.700 25.732 1.00 35.03 18 TYR C O 1
ATOM 6341 N N . ALA C 1 19 ? 59.390 54.891 23.480 1.00 30.37 19 ALA C N 1
ATOM 6342 C CA . ALA C 1 19 ? 60.795 55.285 23.474 1.00 35.34 19 ALA C CA 1
ATOM 6343 C C . ALA C 1 19 ? 60.837 56.726 22.935 1.00 35.45 19 ALA C C 1
ATOM 6344 O O . ALA C 1 19 ? 61.056 56.860 21.776 1.00 38.35 19 ALA C O 1
ATOM 6346 N N . PRO C 1 20 ? 60.600 57.788 23.756 1.00 35.50 20 PRO C N 1
ATOM 6347 C CA . PRO C 1 20 ? 60.515 59.183 23.323 1.00 40.62 20 PRO C CA 1
ATOM 6348 C C . PRO C 1 20 ? 61.858 59.822 23.126 1.00 34.69 20 PRO C C 1
ATOM 6349 O O . PRO C 1 20 ? 62.866 59.262 23.559 1.00 27.34 20 PRO C O 1
ATOM 6353 N N . ALA C 1 21 ? 61.803 61.019 22.530 1.00 32.74 21 ALA C N 1
ATOM 6354 C CA . ALA C 1 21 ? 62.950 61.710 22.024 1.00 33.82 21 ALA C CA 1
ATOM 6355 C C . ALA C 1 21 ? 63.981 61.835 23.130 1.00 31.80 21 ALA C C 1
ATOM 6356 O O . ALA C 1 21 ? 63.643 61.804 24.321 1.00 28.93 21 ALA C O 1
ATOM 6358 N N . PRO C 1 22 ? 65.249 61.968 22.742 1.00 30.49 22 PRO C N 1
ATOM 6359 C CA . PRO C 1 22 ? 66.207 62.187 23.810 1.00 27.98 22 PRO C CA 1
ATOM 6360 C C . PRO C 1 22 ? 66.117 63.601 24.398 1.00 28.86 22 PRO C C 1
ATOM 6361 O O . PRO C 1 22 ? 66.743 63.866 25.406 1.00 31.92 22 PRO C O 1
ATOM 6365 N N . PHE C 1 23 ? 65.352 64.496 23.804 1.00 24.97 23 PHE C N 1
ATOM 6366 C CA . PHE C 1 23 ? 65.199 65.808 24.418 1.00 24.10 23 PHE C CA 1
ATOM 6367 C C . PHE C 1 23 ? 63.818 65.959 25.018 1.00 24.06 23 PHE C C 1
ATOM 6368 O O . PHE C 1 23 ? 62.904 65.227 24.626 1.00 23.69 23 PHE C O 1
ATOM 6376 N N . ILE C 1 24 ? 63.645 66.943 25.902 1.00 22.83 24 ILE C N 1
ATOM 6377 C CA . ILE C 1 24 ? 62.367 67.197 26.588 1.00 21.39 24 ILE C CA 1
ATOM 6378 C C . ILE C 1 24 ? 61.846 68.596 26.316 1.00 24.22 24 ILE C C 1
ATOM 6379 O O . ILE C 1 24 ? 62.435 69.575 26.736 1.00 24.05 24 ILE C O 1
ATOM 6384 N N . PRO C 1 25 ? 60.713 68.697 25.622 1.00 23.66 25 PRO C N 1
ATOM 6385 C CA . PRO C 1 25 ? 60.084 70.026 25.418 1.00 22.93 25 PRO C CA 1
ATOM 6386 C C . PRO C 1 25 ? 59.690 70.670 26.734 1.00 22.30 25 PRO C C 1
ATOM 6387 O O . PRO C 1 25 ? 59.355 69.963 27.702 1.00 24.01 25 PRO C O 1
ATOM 6391 N N . VAL C 1 26 ? 59.686 71.996 26.763 1.00 18.10 26 VAL C N 1
ATOM 6392 C CA . VAL C 1 26 ? 59.276 72.690 27.944 1.00 17.79 26 VAL C CA 1
ATOM 6393 C C . VAL C 1 26 ? 58.335 73.807 27.564 1.00 18.95 26 VAL C C 1
ATOM 6394 O O . VAL C 1 26 ? 57.556 74.247 28.394 1.00 19.01 26 VAL C O 1
ATOM 6398 N N . ARG C 1 27 ? 58.350 74.296 26.316 1.00 19.82 27 ARG C N 1
ATOM 6399 C CA . ARG C 1 27 ? 57.371 75.305 25.939 1.00 18.38 27 ARG C CA 1
ATOM 6400 C C . ARG C 1 27 ? 57.222 75.417 24.414 1.00 19.36 27 ARG C C 1
ATOM 6401 O O . ARG C 1 27 ? 58.098 74.902 23.693 1.00 20.77 27 ARG C O 1
ATOM 6409 N N . GLY C 1 28 ? 56.135 76.032 23.890 1.00 16.40 28 GLY C N 1
ATOM 6410 C CA . GLY C 1 28 ? 55.967 76.082 22.428 1.00 16.58 28 GLY C CA 1
ATOM 6411 C C . GLY C 1 28 ? 55.126 77.279 22.056 1.00 17.92 28 GLY C C 1
ATOM 6412 O O . GLY C 1 28 ? 54.506 77.843 22.906 1.00 18.48 28 GLY C O 1
ATOM 6413 N N . GLU C 1 29 ? 55.113 77.709 20.809 1.00 18.80 29 GLU C N 1
ATOM 6414 C CA . GLU C 1 29 ? 54.197 78.816 20.426 1.00 20.62 29 GLU C CA 1
ATOM 6415 C C . GLU C 1 29 ? 53.927 78.564 18.953 1.00 20.83 29 GLU C C 1
ATOM 6416 O O . GLU C 1 29 ? 54.895 78.419 18.183 1.00 21.74 29 GLU C O 1
ATOM 6422 N N . GLY C 1 30 ? 52.651 78.428 18.543 1.00 22.66 30 GLY C N 1
ATOM 6423 C CA . GLY C 1 30 ? 52.284 78.090 17.084 1.00 19.23 30 GLY C CA 1
ATOM 6424 C C . GLY C 1 30 ? 53.004 76.788 16.738 1.00 20.58 30 GLY C C 1
ATOM 6425 O O . GLY C 1 30 ? 52.928 75.780 17.461 1.00 19.87 30 GLY C O 1
ATOM 6426 N N . SER C 1 31 ? 53.784 76.796 15.681 1.00 20.94 31 SER C N 1
ATOM 6427 C CA . SER C 1 31 ? 54.398 75.548 15.279 1.00 22.02 31 SER C CA 1
ATOM 6428 C C . SER C 1 31 ? 55.896 75.366 15.599 1.00 23.15 31 SER C C 1
ATOM 6429 O O . SER C 1 31 ? 56.575 74.517 14.967 1.00 26.06 31 SER C O 1
ATOM 6432 N N . ARG C 1 32 ? 56.366 76.118 16.609 1.00 21.78 32 ARG C N 1
ATOM 6433 C CA . ARG C 1 32 ? 57.691 76.026 17.187 1.00 22.48 32 ARG C CA 1
ATOM 6434 C C . ARG C 1 32 ? 57.588 75.483 18.608 1.00 22.53 32 ARG C C 1
ATOM 6435 O O . ARG C 1 32 ? 56.690 75.840 19.394 1.00 24.41 32 ARG C O 1
ATOM 6443 N N . LEU C 1 33 ? 58.517 74.608 18.909 1.00 22.64 33 LEU C N 1
ATOM 6444 C CA . LEU C 1 33 ? 58.660 74.047 20.239 1.00 24.48 33 LEU C CA 1
ATOM 6445 C C . LEU C 1 33 ? 60.152 74.124 20.673 1.00 27.53 33 LEU C C 1
ATOM 6446 O O . LEU C 1 33 ? 61.091 73.736 19.901 1.00 27.05 33 LEU C O 1
ATOM 6451 N N . TRP C 1 34 ? 60.363 74.484 21.932 1.00 24.56 34 TRP C N 1
ATOM 6452 C CA . TRP C 1 34 ? 61.726 74.428 22.459 1.00 25.06 34 TRP C CA 1
ATOM 6453 C C . TRP C 1 34 ? 61.959 73.391 23.536 1.00 23.71 34 TRP C C 1
ATOM 6454 O O . TRP C 1 34 ? 61.083 73.104 24.360 1.00 25.45 34 TRP C O 1
ATOM 6465 N N . ASP C 1 35 ? 63.136 72.837 23.591 1.00 20.99 35 ASP C N 1
ATOM 6466 C CA . ASP C 1 35 ? 63.445 71.859 24.699 1.00 22.43 35 ASP C CA 1
ATOM 6467 C C . ASP C 1 35 ? 64.136 72.484 25.934 1.00 23.13 35 ASP C C 1
ATOM 6468 O O . ASP C 1 35 ? 64.210 73.708 26.072 1.00 22.34 35 ASP C O 1
ATOM 6473 N N . GLN C 1 36 ? 64.678 71.663 26.836 1.00 24.59 36 GLN C N 1
ATOM 6474 C CA . GLN C 1 36 ? 65.161 72.227 28.136 1.00 21.72 36 GLN C CA 1
ATOM 6475 C C . GLN C 1 36 ? 66.430 73.037 27.984 1.00 23.91 36 GLN C C 1
ATOM 6476 O O . GLN C 1 36 ? 66.836 73.724 28.945 1.00 23.63 36 GLN C O 1
ATOM 6482 N N . GLN C 1 37 ? 67.133 72.854 26.847 1.00 21.95 37 GLN C N 1
ATOM 6483 C CA . GLN C 1 37 ? 68.372 73.546 26.579 1.00 25.02 37 GLN C CA 1
ATOM 6484 C C . GLN C 1 37 ? 68.238 74.687 25.616 1.00 25.03 37 GLN C C 1
ATOM 6485 O O . GLN C 1 37 ? 69.233 75.176 25.107 1.00 28.74 37 GLN C O 1
ATOM 6491 N N . GLY C 1 38 ? 67.019 75.088 25.330 1.00 21.75 38 GLY C N 1
ATOM 6492 C CA . GLY C 1 38 ? 66.812 76.131 24.378 1.00 21.12 38 GLY C CA 1
ATOM 6493 C C . GLY C 1 38 ? 66.891 75.812 22.907 1.00 21.09 38 GLY C C 1
ATOM 6494 O O . GLY C 1 38 ? 66.779 76.744 22.110 1.00 22.83 38 GLY C O 1
ATOM 6495 N N . LYS C 1 39 ? 67.074 74.527 22.528 1.00 21.72 39 LYS C N 1
ATOM 6496 C CA . LYS C 1 39 ? 67.040 74.183 21.121 1.00 21.15 39 LYS C CA 1
ATOM 6497 C C . LYS C 1 39 ? 65.626 74.378 20.554 1.00 23.77 39 LYS C C 1
ATOM 6498 O O . LYS C 1 39 ? 64.622 74.056 21.237 1.00 24.93 39 LYS C O 1
ATOM 6504 N N . GLU C 1 40 ? 65.529 74.847 19.317 1.00 22.31 40 GLU C N 1
ATOM 6505 C CA . GLU C 1 40 ? 64.232 75.189 18.730 1.00 21.72 40 GLU C CA 1
ATOM 6506 C C . GLU C 1 40 ? 63.817 74.072 17.742 1.00 22.50 40 GLU C C 1
ATOM 6507 O O . GLU C 1 40 ? 64.616 73.644 16.909 1.00 19.96 40 GLU C O 1
ATOM 6513 N N . TYR C 1 41 ? 62.584 73.597 17.799 1.00 21.22 41 TYR C N 1
ATOM 6514 C CA . TYR C 1 41 ? 62.107 72.713 16.729 1.00 18.96 41 TYR C CA 1
ATOM 6515 C C . TYR C 1 41 ? 60.941 73.322 16.011 1.00 18.83 41 TYR C C 1
ATOM 6516 O O . TYR C 1 41 ? 60.127 74.089 16.616 1.00 21.48 41 TYR C O 1
ATOM 6525 N N . ILE C 1 42 ? 60.843 73.007 14.708 1.00 19.20 42 ILE C N 1
ATOM 6526 C CA . ILE C 1 42 ? 59.579 73.260 14.010 1.00 19.17 42 ILE C CA 1
ATOM 6527 C C . ILE C 1 42 ? 58.739 71.929 14.196 1.00 20.07 42 ILE C C 1
ATOM 6528 O O . ILE C 1 42 ? 59.238 70.807 13.949 1.00 17.45 42 ILE C O 1
ATOM 6533 N N . ASP C 1 43 ? 57.484 72.073 14.605 1.00 19.88 43 ASP C N 1
ATOM 6534 C CA . ASP C 1 43 ? 56.654 70.959 14.961 1.00 18.45 43 ASP C CA 1
ATOM 6535 C C . ASP C 1 43 ? 55.728 70.557 13.848 1.00 19.80 43 ASP C C 1
ATOM 6536 O O . ASP C 1 43 ? 54.677 71.191 13.643 1.00 20.67 43 ASP C O 1
ATOM 6541 N N . PHE C 1 44 ? 56.104 69.527 13.113 1.00 17.84 44 PHE C N 1
ATOM 6542 C CA . PHE C 1 44 ? 55.239 69.041 12.053 1.00 22.20 44 PHE C CA 1
ATOM 6543 C C . PHE C 1 44 ? 54.488 67.743 12.515 1.00 23.44 44 PHE C C 1
ATOM 6544 O O . PHE C 1 44 ? 53.749 67.127 11.751 1.00 24.27 44 PHE C O 1
ATOM 6552 N N . ALA C 1 45 ? 54.715 67.346 13.759 1.00 22.10 45 ALA C N 1
ATOM 6553 C CA . ALA C 1 45 ? 54.038 66.214 14.367 1.00 22.15 45 ALA C CA 1
ATOM 6554 C C . ALA C 1 45 ? 52.718 66.674 14.870 1.00 19.95 45 ALA C C 1
ATOM 6555 O O . ALA C 1 45 ? 51.769 65.877 14.824 1.00 23.13 45 ALA C O 1
ATOM 6557 N N . GLY C 1 46 ? 52.601 67.943 15.239 1.00 17.12 46 GLY C N 1
ATOM 6558 C CA . GLY C 1 46 ? 51.318 68.609 15.495 1.00 18.77 46 GLY C CA 1
ATOM 6559 C C . GLY C 1 46 ? 50.613 67.884 16.653 1.00 24.09 46 GLY C C 1
ATOM 6560 O O . GLY C 1 46 ? 49.362 67.812 16.738 1.00 24.02 46 GLY C O 1
ATOM 6561 N N . GLY C 1 47 ? 51.416 67.314 17.553 1.00 26.03 47 GLY C N 1
ATOM 6562 C CA . GLY C 1 47 ? 50.840 66.516 18.656 1.00 23.83 47 GLY C CA 1
ATOM 6563 C C . GLY C 1 47 ? 50.171 65.211 18.247 1.00 23.46 47 GLY C C 1
ATOM 6564 O O . GLY C 1 47 ? 49.326 64.759 18.960 1.00 21.82 47 GLY C O 1
ATOM 6565 N N . ILE C 1 48 ? 50.624 64.589 17.143 1.00 25.12 48 ILE C N 1
ATOM 6566 C CA . ILE C 1 48 ? 49.957 63.489 16.445 1.00 23.79 48 ILE C CA 1
ATOM 6567 C C . ILE C 1 48 ? 48.589 63.919 15.918 1.00 24.30 48 ILE C C 1
ATOM 6568 O O . ILE C 1 48 ? 47.570 63.273 16.171 1.00 27.61 48 ILE C O 1
ATOM 6573 N N . ALA C 1 49 ? 48.560 65.002 15.165 1.00 23.63 49 ALA C N 1
ATOM 6574 C CA . ALA C 1 49 ? 47.340 65.535 14.568 1.00 23.92 49 ALA C CA 1
ATOM 6575 C C . ALA C 1 49 ? 46.337 66.010 15.628 1.00 22.17 49 ALA C C 1
ATOM 6576 O O . ALA C 1 49 ? 45.138 65.987 15.412 1.00 20.72 49 ALA C O 1
ATOM 6578 N N . VAL C 1 50 ? 46.847 66.458 16.786 1.00 21.17 50 VAL C N 1
ATOM 6579 C CA . VAL C 1 50 ? 46.007 66.879 17.890 1.00 19.14 50 VAL C CA 1
ATOM 6580 C C . VAL C 1 50 ? 46.039 68.417 18.029 1.00 19.99 50 VAL C C 1
ATOM 6581 O O . VAL C 1 50 ? 45.017 68.992 18.352 1.00 19.95 50 VAL C O 1
ATOM 6585 N N . ASN C 1 51 ? 47.232 69.055 17.903 1.00 18.37 51 ASN C N 1
ATOM 6586 C CA . ASN C 1 51 ? 47.351 70.502 18.189 1.00 20.82 51 ASN C CA 1
ATOM 6587 C C . ASN C 1 51 ? 46.937 71.302 16.983 1.00 22.73 51 ASN C C 1
ATOM 6588 O O . ASN C 1 51 ? 47.755 71.956 16.330 1.00 24.10 51 ASN C O 1
ATOM 6593 N N . ALA C 1 52 ? 45.674 71.199 16.617 1.00 21.95 52 ALA C N 1
ATOM 6594 C CA . ALA C 1 52 ? 45.233 71.776 15.348 1.00 22.02 52 ALA C CA 1
ATOM 6595 C C . ALA C 1 52 ? 45.425 73.308 15.301 1.00 23.75 52 ALA C C 1
ATOM 6596 O O . ALA C 1 52 ? 45.497 73.909 14.199 1.00 25.27 52 ALA C O 1
ATOM 6598 N N . LEU C 1 53 ? 45.604 73.935 16.470 1.00 22.21 53 LEU C N 1
ATOM 6599 C CA . LEU C 1 53 ? 45.840 75.379 16.517 1.00 21.97 53 LEU C CA 1
ATOM 6600 C C . LEU C 1 53 ? 47.228 75.780 17.051 1.00 23.30 53 LEU C C 1
ATOM 6601 O O . LEU C 1 53 ? 47.447 76.902 17.444 1.00 20.84 53 LEU C O 1
ATOM 6606 N N . GLY C 1 54 ? 48.143 74.808 17.061 1.00 26.32 54 GLY C N 1
ATOM 6607 C CA . GLY C 1 54 ? 49.495 74.995 17.465 1.00 24.50 54 GLY C CA 1
ATOM 6608 C C . GLY C 1 54 ? 49.623 75.016 18.995 1.00 25.76 54 GLY C C 1
ATOM 6609 O O . GLY C 1 54 ? 48.637 74.789 19.730 1.00 23.53 54 GLY C O 1
ATOM 6610 N N . HIS C 1 55 ? 50.837 75.307 19.483 1.00 22.75 55 HIS C N 1
ATOM 6611 C CA . HIS C 1 55 ? 51.070 75.254 20.934 1.00 22.42 55 HIS C CA 1
ATOM 6612 C C . HIS C 1 55 ? 50.580 76.468 21.634 1.00 21.98 55 HIS C C 1
ATOM 6613 O O . HIS C 1 55 ? 50.805 77.519 21.137 1.00 20.33 55 HIS C O 1
ATOM 6620 N N . ALA C 1 56 ? 49.973 76.319 22.827 1.00 21.88 56 ALA C N 1
ATOM 6621 C CA . ALA C 1 56 ? 49.695 77.441 23.727 1.00 23.97 56 ALA C CA 1
ATOM 6622 C C . ALA C 1 56 ? 49.020 78.597 23.020 1.00 23.53 56 ALA C C 1
ATOM 6623 O O . ALA C 1 56 ? 49.385 79.761 23.205 1.00 25.48 56 ALA C O 1
ATOM 6625 N N . HIS C 1 57 ? 48.056 78.254 22.207 1.00 21.40 57 HIS C N 1
ATOM 6626 C CA . HIS C 1 57 ? 47.216 79.208 21.537 1.00 23.32 57 HIS C CA 1
ATOM 6627 C C . HIS C 1 57 ? 46.517 80.123 22.498 1.00 24.42 57 HIS C C 1
ATOM 6628 O O . HIS C 1 57 ? 45.835 79.656 23.440 1.00 24.09 57 HIS C O 1
ATOM 6635 N N . PRO C 1 58 ? 46.697 81.440 22.316 1.00 26.78 58 PRO C N 1
ATOM 6636 C CA . PRO C 1 58 ? 46.146 82.426 23.296 1.00 27.35 58 PRO C CA 1
ATOM 6637 C C . PRO C 1 58 ? 44.658 82.352 23.474 1.00 27.15 58 PRO C C 1
ATOM 6638 O O . PRO C 1 58 ? 44.186 82.559 24.590 1.00 28.55 58 PRO C O 1
ATOM 6642 N N . GLU C 1 59 ? 43.895 82.102 22.401 1.00 31.21 59 GLU C N 1
ATOM 6643 C CA . GLU C 1 59 ? 42.429 82.039 22.600 1.00 31.24 59 GLU C CA 1
ATOM 6644 C C . GLU C 1 59 ? 41.991 80.723 23.256 1.00 26.46 59 GLU C C 1
ATOM 6645 O O . GLU C 1 59 ? 41.021 80.708 24.018 1.00 25.81 59 GLU C O 1
ATOM 6651 N N . LEU C 1 60 ? 42.680 79.633 22.967 1.00 24.91 60 LEU C N 1
ATOM 6652 C CA . LEU C 1 60 ? 42.448 78.393 23.735 1.00 27.33 60 LEU C CA 1
ATOM 6653 C C . LEU C 1 60 ? 42.824 78.584 25.256 1.00 26.73 60 LEU C C 1
ATOM 6654 O O . LEU C 1 60 ? 42.089 78.109 26.143 1.00 27.51 60 LEU C O 1
ATOM 6659 N N . ARG C 1 61 ? 43.918 79.323 25.547 1.00 23.49 61 ARG C N 1
ATOM 6660 C CA . ARG C 1 61 ? 44.298 79.641 26.966 1.00 26.33 61 ARG C CA 1
ATOM 6661 C C . ARG C 1 61 ? 43.237 80.462 27.679 1.00 25.15 61 ARG C C 1
ATOM 6662 O O . ARG C 1 61 ? 42.861 80.158 28.817 1.00 24.75 61 ARG C O 1
ATOM 6670 N N . GLU C 1 62 ? 42.687 81.454 26.969 1.00 25.39 62 GLU C N 1
ATOM 6671 C CA . GLU C 1 62 ? 41.638 82.326 27.517 1.00 26.00 62 GLU C CA 1
ATOM 6672 C C . GLU C 1 62 ? 40.307 81.562 27.781 1.00 29.12 62 GLU C C 1
ATOM 6673 O O . GLU C 1 62 ? 39.698 81.723 28.870 1.00 31.49 62 GLU C O 1
ATOM 6679 N N . ALA C 1 63 ? 39.876 80.696 26.839 1.00 26.10 63 ALA C N 1
ATOM 6680 C CA . ALA C 1 63 ? 38.687 79.936 27.080 1.00 23.05 63 ALA C CA 1
ATOM 6681 C C . ALA C 1 63 ? 38.954 78.972 28.231 1.00 23.29 63 ALA C C 1
ATOM 6682 O O . ALA C 1 63 ? 38.166 78.892 29.156 1.00 27.80 63 ALA C O 1
ATOM 6684 N N . LEU C 1 64 ? 40.083 78.278 28.230 1.00 23.15 64 LEU C N 1
ATOM 6685 C CA . LEU C 1 64 ? 40.401 77.390 29.354 1.00 23.08 64 LEU C CA 1
ATOM 6686 C C . LEU C 1 64 ? 40.393 78.086 30.746 1.00 27.17 64 LEU C C 1
ATOM 6687 O O . LEU C 1 64 ? 39.842 77.598 31.754 1.00 23.21 64 LEU C O 1
ATOM 6692 N N . ASN C 1 65 ? 41.047 79.232 30.792 1.00 26.55 65 ASN C N 1
ATOM 6693 C CA . ASN C 1 65 ? 40.977 80.077 31.916 1.00 29.32 65 ASN C CA 1
ATOM 6694 C C . ASN C 1 65 ? 39.614 80.578 32.419 1.00 28.88 65 ASN C C 1
ATOM 6695 O O . ASN C 1 65 ? 39.350 80.502 33.628 1.00 30.16 65 ASN C O 1
ATOM 6700 N N . GLU C 1 66 ? 38.823 81.146 31.514 1.00 24.90 66 GLU C N 1
ATOM 6701 C CA A GLU C 1 66 ? 37.488 81.646 31.773 0.50 29.55 66 GLU C CA 1
ATOM 6702 C CA B GLU C 1 66 ? 37.518 81.669 31.889 0.50 27.09 66 GLU C CA 1
ATOM 6703 C C . GLU C 1 66 ? 36.682 80.546 32.489 1.00 29.13 66 GLU C C 1
ATOM 6704 O O . GLU C 1 66 ? 36.030 80.772 33.538 1.00 28.31 66 GLU C O 1
ATOM 6715 N N . GLN C 1 67 ? 36.750 79.339 31.916 1.00 22.99 67 GLN C N 1
ATOM 6716 C CA . GLN C 1 67 ? 35.913 78.312 32.454 1.00 23.96 67 GLN C CA 1
ATOM 6717 C C . GLN C 1 67 ? 36.529 77.786 33.753 1.00 25.10 67 GLN C C 1
ATOM 6718 O O . GLN C 1 67 ? 35.768 77.530 34.735 1.00 23.11 67 GLN C O 1
ATOM 6724 N N . ALA C 1 68 ? 37.872 77.730 33.832 1.00 21.10 68 ALA C N 1
ATOM 6725 C CA . ALA C 1 68 ? 38.500 77.230 35.073 1.00 24.35 68 ALA C CA 1
ATOM 6726 C C . ALA C 1 68 ? 38.224 78.135 36.304 1.00 27.85 68 ALA C C 1
ATOM 6727 O O . ALA C 1 68 ? 38.377 77.708 37.444 1.00 27.46 68 ALA C O 1
ATOM 6729 N N . SER C 1 69 ? 37.759 79.355 36.039 1.00 27.70 69 SER C N 1
ATOM 6730 C CA . SER C 1 69 ? 37.483 80.334 37.090 1.00 29.48 69 SER C CA 1
ATOM 6731 C C . SER C 1 69 ? 36.052 80.145 37.639 1.00 31.22 69 SER C C 1
ATOM 6732 O O . SER C 1 69 ? 35.718 80.712 38.677 1.00 26.79 69 SER C O 1
ATOM 6735 N N . LYS C 1 70 ? 35.244 79.339 36.940 1.00 27.95 70 LYS C N 1
ATOM 6736 C CA . LYS C 1 70 ? 33.838 79.114 37.290 1.00 27.90 70 LYS C CA 1
ATOM 6737 C C . LYS C 1 70 ? 33.663 77.749 37.966 1.00 25.29 70 LYS C C 1
ATOM 6738 O O . LYS C 1 70 ? 33.473 77.677 39.162 1.00 26.18 70 LYS C O 1
ATOM 6744 N N . PHE C 1 71 ? 33.717 76.664 37.189 1.00 24.38 71 PHE C N 1
ATOM 6745 C CA . PHE C 1 71 ? 33.916 75.299 37.729 1.00 23.01 71 PHE C CA 1
ATOM 6746 C C . PHE C 1 71 ? 34.423 74.410 36.615 1.00 22.34 71 PHE C C 1
ATOM 6747 O O . PHE C 1 71 ? 34.288 74.804 35.416 1.00 22.01 71 PHE C O 1
ATOM 6755 N N . TRP C 1 72 ? 35.080 73.300 36.980 1.00 21.65 72 TRP C N 1
ATOM 6756 C CA . TRP C 1 72 ? 35.721 72.386 36.013 1.00 23.50 72 TRP C CA 1
ATOM 6757 C C . TRP C 1 72 ? 34.889 71.106 35.773 1.00 28.66 72 TRP C C 1
ATOM 6758 O O . TRP C 1 72 ? 34.977 70.483 34.707 1.00 27.02 72 TRP C O 1
ATOM 6769 N N . HIS C 1 73 ? 34.132 70.669 36.790 1.00 24.56 73 HIS C N 1
ATOM 6770 C CA . HIS C 1 73 ? 33.650 69.312 36.831 1.00 26.30 73 HIS C CA 1
ATOM 6771 C C . HIS C 1 73 ? 32.626 69.124 37.908 1.00 26.40 73 HIS C C 1
ATOM 6772 O O . HIS C 1 73 ? 32.805 69.637 39.038 1.00 25.16 73 HIS C O 1
ATOM 6779 N N . THR C 1 74 ? 31.577 68.369 37.564 1.00 25.51 74 THR C N 1
ATOM 6780 C CA . THR C 1 74 ? 30.553 67.910 38.513 1.00 25.34 74 THR C CA 1
ATOM 6781 C C . THR C 1 74 ? 30.295 66.438 38.280 1.00 25.89 74 THR C C 1
ATOM 6782 O O . THR C 1 74 ? 29.896 65.761 39.187 1.00 26.51 74 THR C O 1
ATOM 6786 N N . GLY C 1 75 ? 30.538 65.930 37.073 1.00 22.44 75 GLY C N 1
ATOM 6787 C CA . GLY C 1 75 ? 30.152 64.550 36.761 1.00 22.46 75 GLY C CA 1
ATOM 6788 C C . GLY C 1 75 ? 28.803 64.646 36.076 1.00 23.57 75 GLY C C 1
ATOM 6789 O O . GLY C 1 75 ? 28.169 65.745 36.119 1.00 24.49 75 GLY C O 1
ATOM 6790 N N . ASN C 1 76 ? 28.329 63.541 35.466 1.00 23.31 76 ASN C N 1
ATOM 6791 C CA . ASN C 1 76 ? 27.143 63.618 34.601 1.00 24.54 76 ASN C CA 1
ATOM 6792 C C . ASN C 1 76 ? 25.781 63.539 35.243 1.00 27.20 76 ASN C C 1
ATOM 6793 O O . ASN C 1 76 ? 24.742 63.469 34.538 1.00 30.19 76 ASN C O 1
ATOM 6798 N N . GLY C 1 77 ? 25.779 63.571 36.564 1.00 25.29 77 GLY C N 1
ATOM 6799 C CA . GLY C 1 77 ? 24.547 63.762 37.291 1.00 25.74 77 GLY C CA 1
ATOM 6800 C C . GLY C 1 77 ? 23.988 65.145 37.026 1.00 27.46 77 GLY C C 1
ATOM 6801 O O . GLY C 1 77 ? 22.812 65.366 37.318 1.00 29.78 77 GLY C O 1
ATOM 6802 N N . TYR C 1 78 ? 24.826 66.080 36.518 1.00 25.43 78 TYR C N 1
ATOM 6803 C CA . TYR C 1 78 ? 24.449 67.496 36.286 1.00 21.65 78 TYR C CA 1
ATOM 6804 C C . TYR C 1 78 ? 25.000 67.860 34.926 1.00 23.64 78 TYR C C 1
ATOM 6805 O O . TYR C 1 78 ? 26.175 67.525 34.661 1.00 27.25 78 TYR C O 1
ATOM 6814 N N . THR C 1 79 ? 24.209 68.503 34.059 1.00 21.74 79 THR C N 1
ATOM 6815 C CA . THR C 1 79 ? 24.728 68.949 32.744 1.00 21.46 79 THR C CA 1
ATOM 6816 C C . THR C 1 79 ? 25.320 70.357 32.966 1.00 24.34 79 THR C C 1
ATOM 6817 O O . THR C 1 79 ? 25.367 70.844 34.103 1.00 23.86 79 THR C O 1
ATOM 6821 N N . ASN C 1 80 ? 25.769 70.997 31.905 1.00 20.57 80 ASN C N 1
ATOM 6822 C CA . ASN C 1 80 ? 26.411 72.321 32.039 1.00 23.02 80 ASN C CA 1
ATOM 6823 C C . ASN C 1 80 ? 26.290 73.076 30.749 1.00 22.86 80 ASN C C 1
ATOM 6824 O O . ASN C 1 80 ? 25.929 72.480 29.730 1.00 22.10 80 ASN C O 1
ATOM 6829 N N . GLU C 1 81 ? 26.515 74.385 30.775 1.00 22.81 81 GLU C N 1
ATOM 6830 C CA . GLU C 1 81 ? 26.247 75.188 29.573 1.00 25.05 81 GLU C CA 1
ATOM 6831 C C . GLU C 1 81 ? 27.292 74.973 28.503 1.00 24.57 81 GLU C C 1
ATOM 6832 O O . GLU C 1 81 ? 26.969 74.895 27.330 1.00 27.34 81 GLU C O 1
ATOM 6838 N N . PRO C 1 82 ? 28.569 74.865 28.891 1.00 23.81 82 PRO C N 1
ATOM 6839 C CA . PRO C 1 82 ? 29.518 74.688 27.770 1.00 23.25 82 PRO C CA 1
ATOM 6840 C C . PRO C 1 82 ? 29.287 73.346 27.042 1.00 24.63 82 PRO C C 1
ATOM 6841 O O . PRO C 1 82 ? 29.473 73.300 25.835 1.00 24.51 82 PRO C O 1
ATOM 6845 N N . VAL C 1 83 ? 28.942 72.273 27.774 1.00 21.55 83 VAL C N 1
ATOM 6846 C CA . VAL C 1 83 ? 28.855 70.985 27.114 1.00 21.49 83 VAL C CA 1
ATOM 6847 C C . VAL C 1 83 ? 27.634 70.983 26.211 1.00 20.47 83 VAL C C 1
ATOM 6848 O O . VAL C 1 83 ? 27.672 70.478 25.095 1.00 21.40 83 VAL C O 1
ATOM 6852 N N . LEU C 1 84 ? 26.554 71.578 26.682 1.00 23.78 84 LEU C N 1
ATOM 6853 C CA . LEU C 1 84 ? 25.380 71.849 25.773 1.00 22.86 84 LEU C CA 1
ATOM 6854 C C . LEU C 1 84 ? 25.690 72.627 24.471 1.00 22.54 84 LEU C C 1
ATOM 6855 O O . LEU C 1 84 ? 25.328 72.173 23.369 1.00 22.36 84 LEU C O 1
ATOM 6860 N N . ARG C 1 85 ? 26.381 73.775 24.582 1.00 24.21 85 ARG C N 1
ATOM 6861 C CA . ARG C 1 85 ? 26.753 74.571 23.419 1.00 23.86 85 ARG C CA 1
ATOM 6862 C C . ARG C 1 85 ? 27.657 73.810 22.472 1.00 22.77 85 ARG C C 1
ATOM 6863 O O . ARG C 1 85 ? 27.507 73.871 21.256 1.00 23.96 85 ARG C O 1
ATOM 6871 N N . LEU C 1 86 ? 28.612 73.082 23.023 1.00 20.47 86 LEU C N 1
ATOM 6872 C CA . LEU C 1 86 ? 29.474 72.275 22.166 1.00 21.23 86 LEU C CA 1
ATOM 6873 C C . LEU C 1 86 ? 28.629 71.203 21.434 1.00 23.10 86 LEU C C 1
ATOM 6874 O O . LEU C 1 86 ? 28.807 71.025 20.202 1.00 23.71 86 LEU C O 1
ATOM 6879 N N . ALA C 1 87 ? 27.702 70.519 22.129 1.00 20.66 87 ALA C N 1
ATOM 6880 C CA . ALA C 1 87 ? 26.828 69.516 21.384 1.00 23.47 87 ALA C CA 1
ATOM 6881 C C . ALA C 1 87 ? 26.053 70.235 20.215 1.00 22.46 87 ALA C C 1
ATOM 6882 O O . ALA C 1 87 ? 26.045 69.793 19.080 1.00 25.54 87 ALA C O 1
ATOM 6884 N N . LYS C 1 88 ? 25.422 71.361 20.526 1.00 23.41 88 LYS C N 1
ATOM 6885 C CA . LYS C 1 88 ? 24.676 72.135 19.502 1.00 24.82 88 LYS C CA 1
ATOM 6886 C C . LYS C 1 88 ? 25.584 72.522 18.312 1.00 26.06 88 LYS C C 1
ATOM 6887 O O . LYS C 1 88 ? 25.185 72.388 17.136 1.00 29.12 88 LYS C O 1
ATOM 6893 N N . LYS C 1 89 ? 26.817 72.968 18.583 1.00 25.30 89 LYS C N 1
ATOM 6894 C CA . LYS C 1 89 ? 27.741 73.273 17.489 1.00 25.33 89 LYS C CA 1
ATOM 6895 C C . LYS C 1 89 ? 28.004 72.069 16.612 1.00 24.69 89 LYS C C 1
ATOM 6896 O O . LYS C 1 89 ? 28.056 72.166 15.411 1.00 29.35 89 LYS C O 1
ATOM 6902 N N . LEU C 1 90 ? 28.219 70.923 17.207 1.00 23.89 90 LEU C N 1
ATOM 6903 C CA . LEU C 1 90 ? 28.599 69.771 16.416 1.00 26.61 90 LEU C CA 1
ATOM 6904 C C . LEU C 1 90 ? 27.370 69.316 15.604 1.00 26.27 90 LEU C C 1
ATOM 6905 O O . LEU C 1 90 ? 27.478 68.806 14.462 1.00 26.25 90 LEU C O 1
ATOM 6910 N N . ILE C 1 91 ? 26.205 69.445 16.235 1.00 26.77 91 ILE C N 1
ATOM 6911 C CA . ILE C 1 91 ? 24.926 69.034 15.626 1.00 25.78 91 ILE C CA 1
ATOM 6912 C C . ILE C 1 91 ? 24.624 70.013 14.476 1.00 25.47 91 ILE C C 1
ATOM 6913 O O . ILE C 1 91 ? 24.232 69.608 13.407 1.00 26.06 91 ILE C O 1
ATOM 6918 N N . ASP C 1 92 ? 24.801 71.299 14.691 1.00 24.19 92 ASP C N 1
ATOM 6919 C CA . ASP C 1 92 ? 24.588 72.216 13.599 1.00 27.74 92 ASP C CA 1
ATOM 6920 C C . ASP C 1 92 ? 25.547 71.994 12.468 1.00 27.09 92 ASP C C 1
ATOM 6921 O O . ASP C 1 92 ? 25.179 72.236 11.309 1.00 24.11 92 ASP C O 1
ATOM 6926 N N . ALA C 1 93 ? 26.747 71.509 12.765 1.00 26.28 93 ALA C N 1
ATOM 6927 C CA . ALA C 1 93 ? 27.779 71.445 11.709 1.00 25.47 93 ALA C CA 1
ATOM 6928 C C . ALA C 1 93 ? 27.903 70.140 10.952 1.00 25.69 93 ALA C C 1
ATOM 6929 O O . ALA C 1 93 ? 28.698 70.094 9.958 1.00 25.18 93 ALA C O 1
ATOM 6931 N N . THR C 1 94 ? 27.098 69.127 11.317 1.00 23.38 94 THR C N 1
ATOM 6932 C CA . THR C 1 94 ? 27.258 67.753 10.743 1.00 24.03 94 THR C CA 1
ATOM 6933 C C . THR C 1 94 ? 25.965 66.988 10.609 1.00 24.35 94 THR C C 1
ATOM 6934 O O . THR C 1 94 ? 24.947 67.475 11.076 1.00 26.16 94 THR C O 1
ATOM 6938 N N . PHE C 1 95 ? 26.003 65.756 10.055 1.00 25.25 95 PHE C N 1
ATOM 6939 C CA . PHE C 1 95 ? 24.808 64.899 9.973 1.00 26.12 95 PHE C CA 1
ATOM 6940 C C . PHE C 1 95 ? 24.224 64.554 11.346 1.00 28.10 95 PHE C C 1
ATOM 6941 O O . PHE C 1 95 ? 23.127 63.962 11.432 1.00 30.78 95 PHE C O 1
ATOM 6949 N N . ALA C 1 96 ? 24.956 64.855 12.423 1.00 26.42 96 ALA C N 1
ATOM 6950 C CA . ALA C 1 96 ? 24.555 64.324 13.730 1.00 26.40 96 ALA C CA 1
ATOM 6951 C C . ALA C 1 96 ? 23.297 64.975 14.276 1.00 25.28 96 ALA C C 1
ATOM 6952 O O . ALA C 1 96 ? 23.066 66.188 14.063 1.00 25.62 96 ALA C O 1
ATOM 6954 N N . ASP C 1 97 ? 22.521 64.216 15.056 1.00 24.62 97 ASP C N 1
ATOM 6955 C CA . ASP C 1 97 ? 21.420 64.822 15.813 1.00 25.89 97 ASP C CA 1
ATOM 6956 C C . ASP C 1 97 ? 21.767 64.873 17.295 1.00 24.33 97 ASP C C 1
ATOM 6957 O O . ASP C 1 97 ? 21.224 65.682 18.030 1.00 22.47 97 ASP C O 1
ATOM 6962 N N . ARG C 1 98 ? 22.562 63.933 17.763 1.00 22.90 98 ARG C N 1
ATOM 6963 C CA . ARG C 1 98 ? 22.839 63.893 19.196 1.00 27.99 98 ARG C CA 1
ATOM 6964 C C . ARG C 1 98 ? 24.272 63.552 19.447 1.00 25.26 98 ARG C C 1
ATOM 6965 O O . ARG C 1 98 ? 24.882 62.882 18.585 1.00 20.72 98 ARG C O 1
ATOM 6973 N N . VAL C 1 99 ? 24.794 63.987 20.609 1.00 23.75 99 VAL C N 1
ATOM 6974 C CA . VAL C 1 99 ? 26.224 63.731 20.945 1.00 23.29 99 VAL C CA 1
ATOM 6975 C C . VAL C 1 99 ? 26.420 63.010 22.280 1.00 22.22 99 VAL C C 1
ATOM 6976 O O . VAL C 1 99 ? 25.682 63.212 23.202 1.00 21.67 99 VAL C O 1
ATOM 6980 N N . PHE C 1 100 ? 27.413 62.140 22.369 1.00 22.49 100 PHE C N 1
ATOM 6981 C CA . PHE C 1 100 ? 27.944 61.682 23.669 1.00 21.41 100 PHE C CA 1
ATOM 6982 C C . PHE C 1 100 ? 29.448 62.152 23.756 1.00 21.49 100 PHE C C 1
ATOM 6983 O O . PHE C 1 100 ? 30.226 61.999 22.770 1.00 21.72 100 PHE C O 1
ATOM 6991 N N . PHE C 1 101 ? 29.884 62.585 24.930 1.00 19.17 101 PHE C N 1
ATOM 6992 C CA . PHE C 1 101 ? 31.263 63.073 25.166 1.00 19.39 101 PHE C CA 1
ATOM 6993 C C . PHE C 1 101 ? 32.024 62.173 26.166 1.00 21.19 101 PHE C C 1
ATOM 6994 O O . PHE C 1 101 ? 31.464 61.711 27.200 1.00 19.21 101 PHE C O 1
ATOM 7002 N N . CYS C 1 102 ? 33.290 61.948 25.853 1.00 18.79 102 CYS C N 1
ATOM 7003 C CA . CYS C 1 102 ? 34.216 61.089 26.652 1.00 19.00 102 CYS C CA 1
ATOM 7004 C C . CYS C 1 102 ? 35.606 61.738 26.529 1.00 19.75 102 CYS C C 1
ATOM 7005 O O . CYS C 1 102 ? 35.732 62.977 26.244 1.00 20.12 102 CYS C O 1
ATOM 7008 N N . ASN C 1 103 ? 36.649 60.961 26.753 1.00 19.72 103 ASN C N 1
ATOM 7009 C CA . ASN C 1 103 ? 37.957 61.559 27.103 1.00 19.88 103 ASN C CA 1
ATOM 7010 C C . ASN C 1 103 ? 39.084 61.255 26.116 1.00 21.09 103 ASN C C 1
ATOM 7011 O O . ASN C 1 103 ? 40.218 61.777 26.296 1.00 23.02 103 ASN C O 1
ATOM 7016 N N . SER C 1 104 ? 38.788 60.450 25.093 1.00 17.09 104 SER C N 1
ATOM 7017 C CA . SER C 1 104 ? 39.830 59.995 24.161 1.00 17.69 104 SER C CA 1
ATOM 7018 C C . SER C 1 104 ? 39.130 59.335 22.972 1.00 19.00 104 SER C C 1
ATOM 7019 O O . SER C 1 104 ? 37.928 59.094 23.021 1.00 18.45 104 SER C O 1
ATOM 7022 N N . GLY C 1 105 ? 39.890 59.048 21.919 1.00 21.12 105 GLY C N 1
ATOM 7023 C CA . GLY C 1 105 ? 39.326 58.396 20.751 1.00 18.87 105 GLY C CA 1
ATOM 7024 C C . GLY C 1 105 ? 39.062 56.895 20.993 1.00 19.71 105 GLY C C 1
ATOM 7025 O O . GLY C 1 105 ? 38.114 56.381 20.422 1.00 20.49 105 GLY C O 1
ATOM 7026 N N . ALA C 1 106 ? 39.873 56.180 21.788 1.00 20.06 106 ALA C N 1
ATOM 7027 C CA . ALA C 1 106 ? 39.436 54.791 22.204 1.00 20.83 106 ALA C CA 1
ATOM 7028 C C . ALA C 1 106 ? 38.038 54.865 22.862 1.00 20.65 106 ALA C C 1
ATOM 7029 O O . ALA C 1 106 ? 37.101 54.104 22.530 1.00 19.77 106 ALA C O 1
ATOM 7031 N N . GLU C 1 107 ? 37.850 55.808 23.776 1.00 20.54 107 GLU C N 1
ATOM 7032 C CA . GLU C 1 107 ? 36.513 55.902 24.397 1.00 21.07 107 GLU C CA 1
ATOM 7033 C C . GLU C 1 107 ? 35.464 56.240 23.392 1.00 20.87 107 GLU C C 1
ATOM 7034 O O . GLU C 1 107 ? 34.343 55.701 23.488 1.00 21.58 107 GLU C O 1
ATOM 7040 N N . ALA C 1 108 ? 35.772 57.089 22.421 1.00 18.20 108 ALA C N 1
ATOM 7041 C CA . ALA C 1 108 ? 34.684 57.425 21.539 1.00 20.10 108 ALA C CA 1
ATOM 7042 C C . ALA C 1 108 ? 34.305 56.148 20.732 1.00 22.31 108 ALA C C 1
ATOM 7043 O O . ALA C 1 108 ? 33.097 55.821 20.567 1.00 25.12 108 ALA C O 1
ATOM 7045 N N . ASN C 1 109 ? 35.316 55.432 20.246 1.00 20.74 109 ASN C N 1
ATOM 7046 C CA . ASN C 1 109 ? 35.106 54.196 19.520 1.00 22.58 109 ASN C CA 1
ATOM 7047 C C . ASN C 1 109 ? 34.423 53.066 20.384 1.00 22.39 109 ASN C C 1
ATOM 7048 O O . ASN C 1 109 ? 33.623 52.293 19.871 1.00 20.15 109 ASN C O 1
ATOM 7053 N N . GLU C 1 110 ? 34.752 52.984 21.671 1.00 22.46 110 GLU C N 1
ATOM 7054 C CA . GLU C 1 110 ? 34.052 52.090 22.612 1.00 20.87 110 GLU C CA 1
ATOM 7055 C C . GLU C 1 110 ? 32.579 52.472 22.573 1.00 21.85 110 GLU C C 1
ATOM 7056 O O . GLU C 1 110 ? 31.700 51.589 22.349 1.00 20.62 110 GLU C O 1
ATOM 7062 N N . ALA C 1 111 ? 32.296 53.767 22.704 1.00 18.18 111 ALA C N 1
ATOM 7063 C CA . ALA C 1 111 ? 30.917 54.214 22.666 1.00 17.15 111 ALA C CA 1
ATOM 7064 C C . ALA C 1 111 ? 30.204 53.827 21.326 1.00 20.99 111 ALA C C 1
ATOM 7065 O O . ALA C 1 111 ? 29.026 53.346 21.335 1.00 19.60 111 ALA C O 1
ATOM 7067 N N . ALA C 1 112 ? 30.882 53.998 20.183 1.00 18.96 112 ALA C N 1
ATOM 7068 C CA . ALA C 1 112 ? 30.239 53.749 18.909 1.00 17.75 112 ALA C CA 1
ATOM 7069 C C . ALA C 1 112 ? 29.943 52.272 18.715 1.00 19.16 112 ALA C C 1
ATOM 7070 O O . ALA C 1 112 ? 28.875 51.958 18.226 1.00 21.89 112 ALA C O 1
ATOM 7072 N N . LEU C 1 113 ? 30.872 51.396 19.066 1.00 19.28 113 LEU C N 1
ATOM 7073 C CA . LEU C 1 113 ? 30.709 49.949 18.909 1.00 19.60 113 LEU C CA 1
ATOM 7074 C C . LEU C 1 113 ? 29.670 49.372 19.874 1.00 22.31 113 LEU C C 1
ATOM 7075 O O . LEU C 1 113 ? 28.956 48.431 19.499 1.00 21.36 113 LEU C O 1
ATOM 7080 N N . LYS C 1 114 ? 29.618 49.888 21.113 1.00 21.63 114 LYS C N 1
ATOM 7081 C CA . LYS C 1 114 ? 28.624 49.458 22.119 1.00 20.97 114 LYS C CA 1
ATOM 7082 C C . LYS C 1 114 ? 27.304 49.833 21.565 1.00 20.22 114 LYS C C 1
ATOM 7083 O O . LYS C 1 114 ? 26.434 49.015 21.495 1.00 22.43 114 LYS C O 1
ATOM 7089 N N . LEU C 1 115 ? 27.162 51.060 21.108 1.00 18.68 115 LEU C N 1
ATOM 7090 C CA . LEU C 1 115 ? 25.865 51.487 20.581 1.00 21.42 115 LEU C CA 1
ATOM 7091 C C . LEU C 1 115 ? 25.408 50.593 19.399 1.00 24.18 115 LEU C C 1
ATOM 7092 O O . LEU C 1 115 ? 24.241 50.171 19.384 1.00 23.22 115 LEU C O 1
ATOM 7097 N N . ALA C 1 116 ? 26.320 50.298 18.467 1.00 21.49 116 ALA C N 1
ATOM 7098 C CA . ALA C 1 116 ? 25.996 49.450 17.332 1.00 23.77 116 ALA C CA 1
ATOM 7099 C C . ALA C 1 116 ? 25.565 48.058 17.786 1.00 24.18 116 ALA C C 1
ATOM 7100 O O . ALA C 1 116 ? 24.664 47.472 17.221 1.00 22.11 116 ALA C O 1
ATOM 7102 N N . ARG C 1 117 ? 26.249 47.502 18.770 1.00 22.52 117 ARG C N 1
ATOM 7103 C CA . ARG C 1 117 ? 25.861 46.179 19.208 1.00 25.42 117 ARG C CA 1
ATOM 7104 C C . ARG C 1 117 ? 24.468 46.221 19.845 1.00 26.72 117 ARG C C 1
ATOM 7105 O O . ARG C 1 117 ? 23.589 45.430 19.521 1.00 26.78 117 ARG C O 1
ATOM 7113 N N . LYS C 1 118 ? 24.237 47.197 20.696 1.00 23.55 118 LYS C N 1
ATOM 7114 C CA . LYS C 1 118 ? 22.937 47.257 21.356 1.00 26.83 118 LYS C CA 1
ATOM 7115 C C . LYS C 1 118 ? 21.789 47.446 20.336 1.00 24.06 118 LYS C C 1
ATOM 7116 O O . LYS C 1 118 ? 20.672 46.855 20.475 1.00 19.65 118 LYS C O 1
ATOM 7122 N N . PHE C 1 119 ? 22.030 48.296 19.350 1.00 23.50 119 PHE C N 1
ATOM 7123 C CA . PHE C 1 119 ? 20.975 48.643 18.373 1.00 27.73 119 PHE C CA 1
ATOM 7124 C C . PHE C 1 119 ? 20.557 47.364 17.662 1.00 28.46 119 PHE C C 1
ATOM 7125 O O . PHE C 1 119 ? 19.379 47.095 17.558 1.00 28.85 119 PHE C O 1
ATOM 7133 N N . ALA C 1 120 ? 21.550 46.594 17.203 1.00 26.41 120 ALA C N 1
ATOM 7134 C CA . ALA C 1 120 ? 21.327 45.369 16.504 1.00 25.33 120 ALA C CA 1
ATOM 7135 C C . ALA C 1 120 ? 20.628 44.387 17.474 1.00 26.92 120 ALA C C 1
ATOM 7136 O O . ALA C 1 120 ? 19.772 43.607 17.089 1.00 27.16 120 ALA C O 1
ATOM 7138 N N . HIS C 1 121 ? 21.057 44.370 18.724 1.00 30.79 121 HIS C N 1
ATOM 7139 C CA . HIS C 1 121 ? 20.542 43.383 19.666 1.00 33.04 121 HIS C CA 1
ATOM 7140 C C . HIS C 1 121 ? 19.078 43.616 19.877 1.00 30.77 121 HIS C C 1
ATOM 7141 O O . HIS C 1 121 ? 18.269 42.701 19.730 1.00 28.04 121 HIS C O 1
ATOM 7148 N N . ASP C 1 122 ? 18.715 44.868 20.088 1.00 27.65 122 ASP C N 1
ATOM 7149 C CA . ASP C 1 122 ? 17.331 45.260 20.335 1.00 26.86 122 ASP C CA 1
ATOM 7150 C C . ASP C 1 122 ? 16.397 45.184 19.163 1.00 26.73 122 ASP C C 1
ATOM 7151 O O . ASP C 1 122 ? 15.187 45.014 19.362 1.00 24.40 122 ASP C O 1
ATOM 7156 N N . ARG C 1 123 ? 16.914 45.294 17.952 1.00 26.57 123 ARG C N 1
ATOM 7157 C CA . ARG C 1 123 ? 16.018 45.345 16.791 1.00 28.53 123 ARG C CA 1
ATOM 7158 C C . ARG C 1 123 ? 15.933 43.995 16.130 1.00 26.82 123 ARG C C 1
ATOM 7159 O O . ARG C 1 123 ? 14.899 43.698 15.616 1.00 28.21 123 ARG C O 1
ATOM 7167 N N . TYR C 1 124 ? 16.981 43.157 16.231 1.00 24.51 124 TYR C N 1
ATOM 7168 C CA . TYR C 1 124 ? 17.087 41.935 15.464 1.00 24.86 124 TYR C CA 1
ATOM 7169 C C . TYR C 1 124 ? 17.397 40.731 16.304 1.00 26.76 124 TYR C C 1
ATOM 7170 O O . TYR C 1 124 ? 16.994 39.642 15.944 1.00 26.48 124 TYR C O 1
ATOM 7179 N N . GLY C 1 125 ? 18.186 40.891 17.364 1.00 25.89 125 GLY C N 1
ATOM 7180 C CA . GLY C 1 125 ? 18.434 39.777 18.300 1.00 21.24 125 GLY C CA 1
ATOM 7181 C C . GLY C 1 125 ? 19.904 39.634 18.611 1.00 23.28 125 GLY C C 1
ATOM 7182 O O . GLY C 1 125 ? 20.736 40.130 17.877 1.00 22.70 125 GLY C O 1
ATOM 7183 N N . SER C 1 126 ? 20.246 38.874 19.647 1.00 25.17 126 SER C N 1
ATOM 7184 C CA . SER C 1 126 ? 21.620 38.849 20.133 1.00 27.87 126 SER C CA 1
ATOM 7185 C C . SER C 1 126 ? 22.647 38.248 19.203 1.00 27.72 126 SER C C 1
ATOM 7186 O O . SER C 1 126 ? 23.814 38.272 19.513 1.00 30.20 126 SER C O 1
ATOM 7189 N N . HIS C 1 127 ? 22.247 37.678 18.089 1.00 26.95 127 HIS C N 1
ATOM 7190 C CA . HIS C 1 127 ? 23.213 36.973 17.220 1.00 25.22 127 HIS C CA 1
ATOM 7191 C C . HIS C 1 127 ? 23.779 38.043 16.275 1.00 23.62 127 HIS C C 1
ATOM 7192 O O . HIS C 1 127 ? 24.765 37.810 15.598 1.00 24.80 127 HIS C O 1
ATOM 7199 N N . LYS C 1 128 ? 23.144 39.205 16.152 1.00 22.09 128 LYS C N 1
ATOM 7200 C CA . LYS C 1 128 ? 23.643 40.163 15.182 1.00 21.58 128 LYS C CA 1
ATOM 7201 C C . LYS C 1 128 ? 24.734 41.056 15.851 1.00 25.03 128 LYS C C 1
ATOM 7202 O O . LYS C 1 128 ? 24.460 42.218 16.228 1.00 26.81 128 LYS C O 1
ATOM 7208 N N . SER C 1 129 ? 25.945 40.506 16.007 1.00 22.23 129 SER C N 1
ATOM 7209 C CA . SER C 1 129 ? 27.012 41.229 16.685 1.00 26.93 129 SER C CA 1
ATOM 7210 C C . SER C 1 129 ? 28.311 41.499 15.844 1.00 25.93 129 SER C C 1
ATOM 7211 O O . SER C 1 129 ? 29.204 42.109 16.374 1.00 24.89 129 SER C O 1
ATOM 7214 N N . GLY C 1 130 ? 28.425 40.944 14.625 1.00 23.03 130 GLY C N 1
ATOM 7215 C CA . GLY C 1 130 ? 29.638 41.067 13.810 1.00 21.38 130 GLY C CA 1
ATOM 7216 C C . GLY C 1 130 ? 30.080 42.531 13.712 1.00 24.11 130 GLY C C 1
ATOM 7217 O O . GLY C 1 130 ? 29.271 43.455 13.434 1.00 27.09 130 GLY C O 1
ATOM 7218 N N . ILE C 1 131 ? 31.356 42.746 13.991 1.00 27.80 131 ILE C N 1
ATOM 7219 C CA . ILE C 1 131 ? 32.069 44.019 13.644 1.00 22.31 131 ILE C CA 1
ATOM 7220 C C . ILE C 1 131 ? 33.034 43.743 12.497 1.00 19.86 131 ILE C C 1
ATOM 7221 O O . ILE C 1 131 ? 33.819 42.784 12.469 1.00 18.83 131 ILE C O 1
ATOM 7226 N N . VAL C 1 132 ? 32.876 44.510 11.453 1.00 19.48 132 VAL C N 1
ATOM 7227 C CA . VAL C 1 132 ? 33.826 44.404 10.338 1.00 18.23 132 VAL C CA 1
ATOM 7228 C C . VAL C 1 132 ? 34.696 45.674 10.367 1.00 19.90 132 VAL C C 1
ATOM 7229 O O . VAL C 1 132 ? 34.167 46.821 10.314 1.00 17.23 132 VAL C O 1
ATOM 7233 N N . ALA C 1 133 ? 35.999 45.468 10.507 1.00 20.02 133 ALA C N 1
ATOM 7234 C CA . ALA C 1 133 ? 36.998 46.567 10.444 1.00 21.92 133 ALA C CA 1
ATOM 7235 C C . ALA C 1 133 ? 38.023 46.224 9.338 1.00 24.66 133 ALA C C 1
ATOM 7236 O O . ALA C 1 133 ? 37.841 45.226 8.590 1.00 23.43 133 ALA C O 1
ATOM 7238 N N . PHE C 1 134 ? 39.072 47.055 9.210 1.00 24.24 134 PHE C N 1
ATOM 7239 C CA . PHE C 1 134 ? 40.052 46.860 8.105 1.00 24.03 134 PHE C CA 1
ATOM 7240 C C . PHE C 1 134 ? 41.451 46.553 8.514 1.00 25.28 134 PHE C C 1
ATOM 7241 O O . PHE C 1 134 ? 41.939 47.141 9.512 1.00 24.51 134 PHE C O 1
ATOM 7249 N N . LYS C 1 135 ? 42.129 45.619 7.816 1.00 29.52 135 LYS C N 1
ATOM 7250 C CA . LYS C 1 135 ? 43.576 45.414 8.149 1.00 31.12 135 LYS C CA 1
ATOM 7251 C C . LYS C 1 135 ? 44.372 46.744 8.164 1.00 23.82 135 LYS C C 1
ATOM 7252 O O . LYS C 1 135 ? 44.020 47.706 7.437 1.00 25.06 135 LYS C O 1
ATOM 7258 N N . ASN C 1 136 ? 45.305 46.857 9.104 1.00 25.99 136 ASN C N 1
ATOM 7259 C CA . ASN C 1 136 ? 46.113 48.130 9.360 1.00 25.37 136 ASN C CA 1
ATOM 7260 C C . ASN C 1 136 ? 45.392 49.281 9.999 1.00 26.09 136 ASN C C 1
ATOM 7261 O O . ASN C 1 136 ? 45.992 50.355 10.182 1.00 27.27 136 ASN C O 1
ATOM 7266 N N . ALA C 1 137 ? 44.102 49.097 10.319 1.00 25.87 137 ALA C N 1
ATOM 7267 C CA . ALA C 1 137 ? 43.338 50.093 11.092 1.00 24.46 137 ALA C CA 1
ATOM 7268 C C . ALA C 1 137 ? 43.902 50.301 12.463 1.00 23.21 137 ALA C C 1
ATOM 7269 O O . ALA C 1 137 ? 44.533 49.409 13.078 1.00 23.17 137 ALA C O 1
ATOM 7271 N N . PHE C 1 138 ? 43.631 51.497 12.946 1.00 22.37 138 PHE C N 1
ATOM 7272 C CA . PHE C 1 138 ? 43.944 51.814 14.303 1.00 23.86 138 PHE C CA 1
ATOM 7273 C C . PHE C 1 138 ? 42.728 52.489 14.905 1.00 22.99 138 PHE C C 1
ATOM 7274 O O . PHE C 1 138 ? 42.226 53.565 14.397 1.00 22.77 138 PHE C O 1
ATOM 7282 N N . HIS C 1 139 ? 42.215 51.880 15.986 1.00 23.13 139 HIS C N 1
ATOM 7283 C CA . HIS C 1 139 ? 41.030 52.460 16.657 1.00 23.80 139 HIS C CA 1
ATOM 7284 C C . HIS C 1 139 ? 41.172 52.702 18.146 1.00 25.36 139 HIS C C 1
ATOM 7285 O O . HIS C 1 139 ? 40.211 53.179 18.801 1.00 29.49 139 HIS C O 1
ATOM 7292 N N . GLY C 1 140 ? 42.348 52.439 18.699 1.00 20.99 140 GLY C N 1
ATOM 7293 C CA . GLY C 1 140 ? 42.575 52.737 20.129 1.00 20.50 140 GLY C CA 1
ATOM 7294 C C . GLY C 1 140 ? 43.217 51.538 20.771 1.00 21.56 140 GLY C C 1
ATOM 7295 O O . GLY C 1 140 ? 43.496 50.516 20.069 1.00 22.48 140 GLY C O 1
ATOM 7296 N N . ARG C 1 141 ? 43.415 51.625 22.093 1.00 24.64 141 ARG C N 1
ATOM 7297 C CA . ARG C 1 141 ? 44.249 50.641 22.827 1.00 25.67 141 ARG C CA 1
ATOM 7298 C C . ARG C 1 141 ? 43.535 49.863 23.892 1.00 25.31 141 ARG C C 1
ATOM 7299 O O . ARG C 1 141 ? 44.153 48.971 24.538 1.00 23.36 141 ARG C O 1
ATOM 7307 N N . THR C 1 142 ? 42.270 50.218 24.115 1.00 25.73 142 THR C N 1
ATOM 7308 C CA . THR C 1 142 ? 41.407 49.403 24.998 1.00 27.28 142 THR C CA 1
ATOM 7309 C C . THR C 1 142 ? 41.343 48.005 24.380 1.00 27.07 142 THR C C 1
ATOM 7310 O O . THR C 1 142 ? 41.738 47.828 23.217 1.00 27.55 142 THR C O 1
ATOM 7314 N N . LEU C 1 143 ? 40.950 47.006 25.155 1.00 25.67 143 LEU C N 1
ATOM 7315 C CA . LEU C 1 143 ? 40.919 45.659 24.624 1.00 28.01 143 LEU C CA 1
ATOM 7316 C C . LEU C 1 143 ? 39.965 45.633 23.420 1.00 26.22 143 LEU C C 1
ATOM 7317 O O . LEU C 1 143 ? 40.291 45.081 22.362 1.00 28.33 143 LEU C O 1
ATOM 7322 N N . PHE C 1 144 ? 38.784 46.232 23.583 1.00 24.22 144 PHE C N 1
ATOM 7323 C CA . PHE C 1 144 ? 37.797 46.245 22.513 1.00 24.49 144 PHE C CA 1
ATOM 7324 C C . PHE C 1 144 ? 38.288 46.909 21.202 1.00 25.29 144 PHE C C 1
ATOM 7325 O O . PHE C 1 144 ? 38.027 46.387 20.086 1.00 25.47 144 PHE C O 1
ATOM 7333 N N . THR C 1 145 ? 38.969 48.049 21.344 1.00 24.50 145 THR C N 1
ATOM 7334 C CA . THR C 1 145 ? 39.240 48.881 20.192 1.00 23.91 145 THR C CA 1
ATOM 7335 C C . THR C 1 145 ? 40.540 48.374 19.585 1.00 23.16 145 THR C C 1
ATOM 7336 O O . THR C 1 145 ? 40.742 48.471 18.373 1.00 25.20 145 THR C O 1
ATOM 7340 N N . VAL C 1 146 ? 41.432 47.839 20.405 1.00 21.26 146 VAL C N 1
ATOM 7341 C CA . VAL C 1 146 ? 42.624 47.243 19.800 1.00 23.49 146 VAL C CA 1
ATOM 7342 C C . VAL C 1 146 ? 42.276 45.906 19.096 1.00 26.12 146 VAL C C 1
ATOM 7343 O O . VAL C 1 146 ? 42.936 45.506 18.102 1.00 27.06 146 VAL C O 1
ATOM 7347 N N . SER C 1 147 ? 41.235 45.228 19.584 1.00 27.63 147 SER C N 1
ATOM 7348 C CA . SER C 1 147 ? 40.663 44.071 18.885 1.00 25.84 147 SER C CA 1
ATOM 7349 C C . SER C 1 147 ? 40.054 44.543 17.573 1.00 25.10 147 SER C C 1
ATOM 7350 O O . SER C 1 147 ? 40.196 43.857 16.596 1.00 26.68 147 SER C O 1
ATOM 7353 N N . ALA C 1 148 ? 39.384 45.718 17.544 1.00 25.30 148 ALA C N 1
ATOM 7354 C CA . ALA C 1 148 ? 38.815 46.257 16.292 1.00 25.26 148 ALA C CA 1
ATOM 7355 C C . ALA C 1 148 ? 39.933 46.692 15.362 1.00 30.26 148 ALA C C 1
ATOM 7356 O O . ALA C 1 148 ? 39.733 46.749 14.132 1.00 33.78 148 ALA C O 1
ATOM 7358 N N . GLY C 1 149 ? 41.088 47.073 15.909 1.00 28.12 149 GLY C N 1
ATOM 7359 C CA . GLY C 1 149 ? 42.135 47.551 15.041 1.00 31.45 149 GLY C CA 1
ATOM 7360 C C . GLY C 1 149 ? 42.682 46.451 14.167 1.00 33.90 149 GLY C C 1
ATOM 7361 O O . GLY C 1 149 ? 42.556 45.244 14.476 1.00 39.04 149 GLY C O 1
ATOM 7362 N N . GLY C 1 150 ? 43.313 46.847 13.075 1.00 35.03 150 GLY C N 1
ATOM 7363 C CA . GLY C 1 150 ? 43.870 45.850 12.157 1.00 36.16 150 GLY C CA 1
ATOM 7364 C C . GLY C 1 150 ? 45.301 45.357 12.332 1.00 35.18 150 GLY C C 1
ATOM 7365 O O . GLY C 1 150 ? 45.914 44.927 11.368 1.00 38.42 150 GLY C O 1
ATOM 7366 N N . GLN C 1 151 ? 45.848 45.415 13.529 1.00 32.76 151 GLN C N 1
ATOM 7367 C CA . GLN C 1 151 ? 47.252 45.086 13.720 1.00 39.18 151 GLN C CA 1
ATOM 7368 C C . GLN C 1 151 ? 47.338 43.978 14.730 1.00 39.78 151 GLN C C 1
ATOM 7369 O O . GLN C 1 151 ? 47.538 44.232 15.901 1.00 38.93 151 GLN C O 1
ATOM 7375 N N . PRO C 1 152 ? 47.176 42.722 14.286 1.00 44.96 152 PRO C N 1
ATOM 7376 C CA . PRO C 1 152 ? 47.094 41.637 15.317 1.00 46.45 152 PRO C CA 1
ATOM 7377 C C . PRO C 1 152 ? 48.281 41.585 16.333 1.00 45.93 152 PRO C C 1
ATOM 7378 O O . PRO C 1 152 ? 48.108 41.066 17.428 1.00 43.47 152 PRO C O 1
ATOM 7382 N N . ALA C 1 153 ? 49.440 42.168 15.963 1.00 45.17 153 ALA C N 1
ATOM 7383 C CA . ALA C 1 153 ? 50.633 42.380 16.842 1.00 41.34 153 ALA C CA 1
ATOM 7384 C C . ALA C 1 153 ? 50.293 43.016 18.200 1.00 40.65 153 ALA C C 1
ATOM 7385 O O . ALA C 1 153 ? 50.835 42.606 19.265 1.00 36.92 153 ALA C O 1
ATOM 7387 N N . TYR C 1 154 ? 49.465 44.064 18.125 1.00 34.24 154 TYR C N 1
ATOM 7388 C CA . TYR C 1 154 ? 49.054 44.862 19.268 1.00 35.80 154 TYR C CA 1
ATOM 7389 C C . TYR C 1 154 ? 47.916 44.255 20.181 1.00 39.32 154 TYR C C 1
ATOM 7390 O O . TYR C 1 154 ? 47.712 44.730 21.317 1.00 36.93 154 TYR C O 1
ATOM 7399 N N . SER C 1 155 ? 47.209 43.210 19.701 1.00 39.40 155 SER C N 1
ATOM 7400 C CA . SER C 1 155 ? 46.131 42.556 20.481 1.00 39.38 155 SER C CA 1
ATOM 7401 C C . SER C 1 155 ? 46.435 41.121 20.945 1.00 36.82 155 SER C C 1
ATOM 7402 O O . SER C 1 155 ? 45.890 40.665 21.947 1.00 37.64 155 SER C O 1
ATOM 7405 N N . GLN C 1 156 ? 47.292 40.440 20.194 1.00 37.62 156 GLN C N 1
ATOM 7406 C CA . GLN C 1 156 ? 47.790 39.087 20.409 1.00 34.86 156 GLN C CA 1
ATOM 7407 C C . GLN C 1 156 ? 47.946 38.649 21.862 1.00 37.26 156 GLN C C 1
ATOM 7408 O O . GLN C 1 156 ? 47.441 37.624 22.253 1.00 35.40 156 GLN C O 1
ATOM 7414 N N . ASP C 1 157 ? 48.699 39.421 22.649 1.00 42.39 157 ASP C N 1
ATOM 7415 C CA . ASP C 1 157 ? 49.139 39.021 24.012 1.00 40.64 157 ASP C CA 1
ATOM 7416 C C . ASP C 1 157 ? 48.097 39.134 25.113 1.00 38.14 157 ASP C C 1
ATOM 7417 O O . ASP C 1 157 ? 48.353 38.783 26.278 1.00 42.35 157 ASP C O 1
ATOM 7422 N N . PHE C 1 158 ? 46.940 39.659 24.767 1.00 33.44 158 PHE C N 1
ATOM 7423 C CA . PHE C 1 158 ? 45.938 40.017 25.753 1.00 33.78 158 PHE C CA 1
ATOM 7424 C C . PHE C 1 158 ? 44.674 39.144 25.628 1.00 35.71 158 PHE C C 1
ATOM 7425 O O . PHE C 1 158 ? 43.665 39.425 26.253 1.00 38.71 158 PHE C O 1
ATOM 7433 N N . ALA C 1 159 ? 44.749 38.110 24.782 1.00 31.81 159 ALA C N 1
ATOM 7434 C CA . ALA C 1 159 ? 43.657 37.187 24.549 1.00 36.61 159 ALA C CA 1
ATOM 7435 C C . ALA C 1 159 ? 43.172 36.483 25.860 1.00 34.63 159 ALA C C 1
ATOM 7436 O O . ALA C 1 159 ? 43.909 36.417 26.843 1.00 32.64 159 ALA C O 1
ATOM 7438 N N . PRO C 1 160 ? 41.924 35.966 25.881 1.00 39.05 160 PRO C N 1
ATOM 7439 C CA . PRO C 1 160 ? 40.928 35.957 24.785 1.00 38.13 160 PRO C CA 1
ATOM 7440 C C . PRO C 1 160 ? 40.326 37.340 24.401 1.00 36.53 160 PRO C C 1
ATOM 7441 O O . PRO C 1 160 ? 39.874 38.080 25.264 1.00 35.45 160 PRO C O 1
ATOM 7445 N N . LEU C 1 161 ? 40.262 37.645 23.115 1.00 34.23 161 LEU C N 1
ATOM 7446 C CA . LEU C 1 161 ? 39.721 38.937 22.654 1.00 34.72 161 LEU C CA 1
ATOM 7447 C C . LEU C 1 161 ? 38.224 38.944 22.472 1.00 34.52 161 LEU C C 1
ATOM 7448 O O . LEU C 1 161 ? 37.636 37.928 22.106 1.00 32.57 161 LEU C O 1
ATOM 7453 N N . PRO C 1 162 ? 37.591 40.109 22.648 1.00 34.78 162 PRO C N 1
ATOM 7454 C CA . PRO C 1 162 ? 36.148 40.113 22.334 1.00 32.23 162 PRO C CA 1
ATOM 7455 C C . PRO C 1 162 ? 35.906 39.397 20.993 1.00 30.72 162 PRO C C 1
ATOM 7456 O O . PRO C 1 162 ? 36.549 39.782 20.038 1.00 28.26 162 PRO C O 1
ATOM 7460 N N . ALA C 1 163 ? 34.978 38.416 20.907 1.00 30.11 163 ALA C N 1
ATOM 7461 C CA . ALA C 1 163 ? 34.657 37.673 19.653 1.00 28.98 163 ALA C CA 1
ATOM 7462 C C . ALA C 1 163 ? 33.825 38.474 18.632 1.00 30.94 163 ALA C C 1
ATOM 7463 O O . ALA C 1 163 ? 33.320 39.573 18.946 1.00 30.11 163 ALA C O 1
ATOM 7465 N N . ASP C 1 164 ? 33.592 37.865 17.461 1.00 29.94 164 ASP C N 1
ATOM 7466 C CA . ASP C 1 164 ? 32.783 38.452 16.375 1.00 30.66 164 ASP C CA 1
ATOM 7467 C C . ASP C 1 164 ? 33.370 39.734 15.773 1.00 28.68 164 ASP C C 1
ATOM 7468 O O . ASP C 1 164 ? 32.617 40.691 15.391 1.00 26.94 164 ASP C O 1
ATOM 7473 N N . ILE C 1 165 ? 34.699 39.779 15.682 1.00 27.39 165 ILE C N 1
ATOM 7474 C CA . ILE C 1 165 ? 35.348 40.853 14.923 1.00 25.90 165 ILE C CA 1
ATOM 7475 C C . ILE C 1 165 ? 36.057 40.266 13.693 1.00 26.74 165 ILE C C 1
ATOM 7476 O O . ILE C 1 165 ? 36.768 39.264 13.766 1.00 26.93 165 ILE C O 1
ATOM 7481 N N . ARG C 1 166 ? 35.843 40.868 12.534 1.00 26.32 166 ARG C N 1
ATOM 7482 C CA . ARG C 1 166 ? 36.563 40.407 11.328 1.00 26.23 166 ARG C CA 1
ATOM 7483 C C . ARG C 1 166 ? 37.281 41.605 10.652 1.00 28.72 166 ARG C C 1
ATOM 7484 O O . ARG C 1 166 ? 36.831 42.819 10.757 1.00 22.44 166 ARG C O 1
ATOM 7492 N N . HIS C 1 167 ? 38.383 41.281 9.964 1.00 26.34 167 HIS C N 1
ATOM 7493 C CA . HIS C 1 167 ? 39.133 42.297 9.181 1.00 29.75 167 HIS C CA 1
ATOM 7494 C C . HIS C 1 167 ? 39.200 42.087 7.719 1.00 29.02 167 HIS C C 1
ATOM 7495 O O . HIS C 1 167 ? 39.725 41.087 7.265 1.00 30.44 167 HIS C O 1
ATOM 7502 N N . ALA C 1 168 ? 38.671 43.034 6.978 1.00 27.24 168 ALA C N 1
ATOM 7503 C CA . ALA C 1 168 ? 38.752 43.051 5.523 1.00 28.32 168 ALA C CA 1
ATOM 7504 C C . ALA C 1 168 ? 39.923 43.932 5.087 1.00 31.81 168 ALA C C 1
ATOM 7505 O O . ALA C 1 168 ? 40.374 44.841 5.860 1.00 29.50 168 ALA C O 1
ATOM 7507 N N . ALA C 1 169 ? 40.381 43.709 3.841 1.00 31.08 169 ALA C N 1
ATOM 7508 C CA . ALA C 1 169 ? 41.464 44.556 3.259 1.00 29.42 169 ALA C CA 1
ATOM 7509 C C . ALA C 1 169 ? 40.936 45.933 2.897 1.00 24.94 169 ALA C C 1
ATOM 7510 O O . ALA C 1 169 ? 39.849 46.077 2.312 1.00 21.88 169 ALA C O 1
ATOM 7512 N N . TYR C 1 170 ? 41.693 46.955 3.311 1.00 25.06 170 TYR C N 1
ATOM 7513 C CA . TYR C 1 170 ? 41.284 48.370 3.145 1.00 24.92 170 TYR C CA 1
ATOM 7514 C C . TYR C 1 170 ? 41.123 48.703 1.676 1.00 24.59 170 TYR C C 1
ATOM 7515 O O . TYR C 1 170 ? 41.882 48.199 0.866 1.00 27.11 170 TYR C O 1
ATOM 7524 N N . ASN C 1 171 ? 40.222 49.615 1.321 1.00 24.56 171 ASN C N 1
ATOM 7525 C CA . ASN C 1 171 ? 40.023 50.014 -0.056 1.00 28.10 171 ASN C CA 1
ATOM 7526 C C . ASN C 1 171 ? 39.581 48.849 -0.984 1.00 33.36 171 ASN C C 1
ATOM 7527 O O . ASN C 1 171 ? 39.556 49.011 -2.198 1.00 32.99 171 ASN C O 1
ATOM 7532 N N . ASP C 1 172 ? 39.234 47.691 -0.424 1.00 34.17 172 ASP C N 1
ATOM 7533 C CA . ASP C 1 172 ? 38.863 46.550 -1.248 1.00 33.53 172 ASP C CA 1
ATOM 7534 C C . ASP C 1 172 ? 37.407 46.075 -0.974 1.00 33.52 172 ASP C C 1
ATOM 7535 O O . ASP C 1 172 ? 37.150 45.225 -0.076 1.00 30.66 172 ASP C O 1
ATOM 7540 N N . ILE C 1 173 ? 36.498 46.648 -1.755 1.00 29.28 173 ILE C N 1
ATOM 7541 C CA . ILE C 1 173 ? 35.066 46.435 -1.644 1.00 32.80 173 ILE C CA 1
ATOM 7542 C C . ILE C 1 173 ? 34.633 44.952 -1.622 1.00 34.79 173 ILE C C 1
ATOM 7543 O O . ILE C 1 173 ? 33.717 44.618 -0.879 1.00 32.05 173 ILE C O 1
ATOM 7548 N N . ASN C 1 174 ? 35.324 44.075 -2.366 1.00 33.65 174 ASN C N 1
ATOM 7549 C CA . ASN C 1 174 ? 35.055 42.602 -2.348 1.00 35.35 174 ASN C CA 1
ATOM 7550 C C . ASN C 1 174 ? 35.535 41.941 -1.077 1.00 32.63 174 ASN C C 1
ATOM 7551 O O . ASN C 1 174 ? 34.924 40.989 -0.601 1.00 30.42 174 ASN C O 1
ATOM 7556 N N . SER C 1 175 ? 36.667 42.383 -0.551 1.00 29.63 175 SER C N 1
ATOM 7557 C CA . SER C 1 175 ? 37.099 41.852 0.737 1.00 29.69 175 SER C CA 1
ATOM 7558 C C . SER C 1 175 ? 36.036 42.157 1.847 1.00 29.51 175 SER C C 1
ATOM 7559 O O . SER C 1 175 ? 35.743 41.259 2.716 1.00 27.43 175 SER C O 1
ATOM 7562 N N . ALA C 1 176 ? 35.497 43.396 1.772 1.00 25.83 176 ALA C N 1
ATOM 7563 C CA . ALA C 1 176 ? 34.452 43.928 2.660 1.00 28.99 176 ALA C CA 1
ATOM 7564 C C . ALA C 1 176 ? 33.167 43.104 2.502 1.00 33.25 176 ALA C C 1
ATOM 7565 O O . ALA C 1 176 ? 32.660 42.554 3.485 1.00 32.44 176 ALA C O 1
ATOM 7567 N N . SER C 1 177 ? 32.650 43.014 1.272 1.00 33.27 177 SER C N 1
ATOM 7568 C CA . SER C 1 177 ? 31.371 42.372 1.078 1.00 36.14 177 SER C CA 1
ATOM 7569 C C . SER C 1 177 ? 31.451 40.905 1.400 1.00 34.37 177 SER C C 1
ATOM 7570 O O . SER C 1 177 ? 30.488 40.370 1.857 1.00 39.57 177 SER C O 1
ATOM 7573 N N . ALA C 1 178 ? 32.593 40.261 1.231 1.00 29.11 178 ALA C N 1
ATOM 7574 C CA . ALA C 1 178 ? 32.726 38.896 1.724 1.00 31.70 178 ALA C CA 1
ATOM 7575 C C . ALA C 1 178 ? 32.459 38.728 3.230 1.00 34.87 178 ALA C C 1
ATOM 7576 O O . ALA C 1 178 ? 32.107 37.599 3.667 1.00 35.20 178 ALA C O 1
ATOM 7578 N N . LEU C 1 179 ? 32.719 39.771 4.035 1.00 30.35 179 LEU C N 1
ATOM 7579 C CA . LEU C 1 179 ? 32.659 39.627 5.493 1.00 29.99 179 LEU C CA 1
ATOM 7580 C C . LEU C 1 179 ? 31.428 40.280 6.160 1.00 31.10 179 LEU C C 1
ATOM 7581 O O . LEU C 1 179 ? 31.186 40.037 7.340 1.00 32.80 179 LEU C O 1
ATOM 7586 N N . ILE C 1 180 ? 30.710 41.152 5.422 1.00 26.86 180 ILE C N 1
ATOM 7587 C CA . ILE C 1 180 ? 29.518 41.835 5.884 1.00 25.62 180 ILE C CA 1
ATOM 7588 C C . ILE C 1 180 ? 28.261 40.979 5.473 1.00 31.95 180 ILE C C 1
ATOM 7589 O O . ILE C 1 180 ? 28.134 40.561 4.320 1.00 30.72 180 ILE C O 1
ATOM 7594 N N . ASP C 1 181 ? 27.362 40.679 6.402 1.00 28.57 181 ASP C N 1
ATOM 7595 C CA . ASP C 1 181 ? 26.180 39.890 6.069 1.00 31.48 181 ASP C CA 1
ATOM 7596 C C . ASP C 1 181 ? 25.059 40.280 7.041 1.00 32.20 181 ASP C C 1
ATOM 7597 O O . ASP C 1 181 ? 25.100 41.352 7.647 1.00 27.05 181 ASP C O 1
ATOM 7602 N N . ASP C 1 182 ? 24.058 39.412 7.204 1.00 33.81 182 ASP C N 1
ATOM 7603 C CA . ASP C 1 182 ? 22.941 39.795 8.040 1.00 31.09 182 ASP C CA 1
ATOM 7604 C C . ASP C 1 182 ? 23.294 39.766 9.500 1.00 28.95 182 ASP C C 1
ATOM 7605 O O . ASP C 1 182 ? 22.578 40.413 10.286 1.00 26.76 182 ASP C O 1
ATOM 7610 N N . SER C 1 183 ? 24.350 39.037 9.909 1.00 25.57 183 SER C N 1
ATOM 7611 C CA . SER C 1 183 ? 24.670 39.169 11.305 1.00 27.40 183 SER C CA 1
ATOM 7612 C C . SER C 1 183 ? 25.757 40.236 11.682 1.00 26.19 183 SER C C 1
ATOM 7613 O O . SER C 1 183 ? 26.327 40.184 12.730 1.00 29.93 183 SER C O 1
ATOM 7616 N N . THR C 1 184 ? 25.982 41.222 10.822 1.00 24.71 184 THR C N 1
ATOM 7617 C CA . THR C 1 184 ? 26.946 42.288 11.049 1.00 23.46 184 THR C CA 1
ATOM 7618 C C . THR C 1 184 ? 26.203 43.427 11.722 1.00 23.48 184 THR C C 1
ATOM 7619 O O . THR C 1 184 ? 25.150 43.834 11.217 1.00 20.29 184 THR C O 1
ATOM 7623 N N . CYS C 1 185 ? 26.711 43.922 12.878 1.00 25.15 185 CYS C N 1
ATOM 7624 C CA . CYS C 1 185 ? 26.042 45.131 13.488 1.00 24.48 185 CYS C CA 1
ATOM 7625 C C . CYS C 1 185 ? 26.765 46.381 13.087 1.00 24.27 185 CYS C C 1
ATOM 7626 O O . CYS C 1 185 ? 26.166 47.457 13.080 1.00 24.07 185 CYS C O 1
ATOM 7629 N N . ALA C 1 186 ? 28.056 46.239 12.756 1.00 24.23 186 ALA C N 1
ATOM 7630 C CA . ALA C 1 186 ? 28.879 47.450 12.470 1.00 24.11 186 ALA C CA 1
ATOM 7631 C C . ALA C 1 186 ? 30.044 47.234 11.500 1.00 21.98 186 ALA C C 1
ATOM 7632 O O . ALA C 1 186 ? 30.750 46.224 11.532 1.00 19.62 186 ALA C O 1
ATOM 7634 N N . VAL C 1 187 ? 30.221 48.234 10.652 1.00 22.53 187 VAL C N 1
ATOM 7635 C CA . VAL C 1 187 ? 31.441 48.391 9.862 1.00 22.13 187 VAL C CA 1
ATOM 7636 C C . VAL C 1 187 ? 32.109 49.659 10.340 1.00 21.98 187 VAL C C 1
ATOM 7637 O O . VAL C 1 187 ? 31.491 50.757 10.324 1.00 20.23 187 VAL C O 1
ATOM 7641 N N . ILE C 1 188 ? 33.316 49.501 10.871 1.00 21.60 188 ILE C N 1
ATOM 7642 C CA . ILE C 1 188 ? 34.058 50.690 11.390 1.00 23.89 188 ILE C CA 1
ATOM 7643 C C . ILE C 1 188 ? 35.274 50.865 10.456 1.00 22.34 188 ILE C C 1
ATOM 7644 O O . ILE C 1 188 ? 36.013 49.886 10.139 1.00 22.21 188 ILE C O 1
ATOM 7649 N N . VAL C 1 189 ? 35.413 52.072 9.941 1.00 19.34 189 VAL C N 1
ATOM 7650 C CA . VAL C 1 189 ? 36.492 52.379 8.979 1.00 19.57 189 VAL C CA 1
ATOM 7651 C C . VAL C 1 189 ? 37.052 53.823 9.218 1.00 20.31 189 VAL C C 1
ATOM 7652 O O . VAL C 1 189 ? 36.303 54.712 9.529 1.00 23.24 189 VAL C O 1
ATOM 7656 N N . GLU C 1 190 ? 38.337 54.059 9.018 1.00 20.39 190 GLU C N 1
ATOM 7657 C CA . GLU C 1 190 ? 38.883 55.429 8.938 1.00 20.74 190 GLU C CA 1
ATOM 7658 C C . GLU C 1 190 ? 38.820 55.940 7.520 1.00 20.13 190 GLU C C 1
ATOM 7659 O O . GLU C 1 190 ? 39.267 55.191 6.593 1.00 22.20 190 GLU C O 1
ATOM 7665 N N . PRO C 1 191 ? 38.336 57.180 7.313 1.00 17.31 191 PRO C N 1
ATOM 7666 C CA . PRO C 1 191 ? 38.309 57.714 5.919 1.00 19.63 191 PRO C CA 1
ATOM 7667 C C . PRO C 1 191 ? 39.711 57.887 5.270 1.00 23.90 191 PRO C C 1
ATOM 7668 O O . PRO C 1 191 ? 39.782 57.950 4.025 1.00 25.25 191 PRO C O 1
ATOM 7672 N N . ILE C 1 192 ? 40.780 57.943 6.099 1.00 22.02 192 ILE C N 1
ATOM 7673 C CA . ILE C 1 192 ? 42.145 57.753 5.677 1.00 21.06 192 ILE C CA 1
ATOM 7674 C C . ILE C 1 192 ? 42.793 56.928 6.768 1.00 23.64 192 ILE C C 1
ATOM 7675 O O . ILE C 1 192 ? 42.726 57.350 7.929 1.00 26.80 192 ILE C O 1
ATOM 7680 N N . GLN C 1 193 ? 43.442 55.781 6.451 1.00 20.67 193 GLN C N 1
ATOM 7681 C CA . GLN C 1 193 ? 44.225 55.069 7.481 1.00 20.99 193 GLN C CA 1
ATOM 7682 C C . GLN C 1 193 ? 45.443 55.895 7.839 1.00 28.42 193 GLN C C 1
ATOM 7683 O O . GLN C 1 193 ? 46.284 56.137 6.983 1.00 26.09 193 GLN C O 1
ATOM 7689 N N . GLY C 1 194 ? 45.482 56.387 9.073 1.00 28.80 194 GLY C N 1
ATOM 7690 C CA . GLY C 1 194 ? 46.527 57.293 9.557 1.00 31.05 194 GLY C CA 1
ATOM 7691 C C . GLY C 1 194 ? 47.771 56.538 9.962 1.00 37.50 194 GLY C C 1
ATOM 7692 O O . GLY C 1 194 ? 48.768 56.537 9.239 1.00 40.95 194 GLY C O 1
ATOM 7693 N N . GLU C 1 195 ? 47.716 55.897 11.122 1.00 39.68 195 GLU C N 1
ATOM 7694 C CA A GLU C 1 195 ? 48.807 55.069 11.531 0.50 39.95 195 GLU C CA 1
ATOM 7695 C CA B GLU C 1 195 ? 48.729 54.941 11.567 0.50 39.23 195 GLU C CA 1
ATOM 7696 C C . GLU C 1 195 ? 49.021 53.954 10.446 1.00 38.98 195 GLU C C 1
ATOM 7697 O O . GLU C 1 195 ? 50.084 53.369 10.376 1.00 47.07 195 GLU C O 1
ATOM 7708 N N . GLY C 1 196 ? 48.068 53.714 9.561 1.00 33.98 196 GLY C N 1
ATOM 7709 C CA . GLY C 1 196 ? 48.332 52.682 8.498 1.00 33.81 196 GLY C CA 1
ATOM 7710 C C . GLY C 1 196 ? 49.039 53.151 7.201 1.00 36.15 196 GLY C C 1
ATOM 7711 O O . GLY C 1 196 ? 48.855 52.586 6.105 1.00 37.45 196 GLY C O 1
ATOM 7712 N N . GLY C 1 197 ? 49.818 54.231 7.289 1.00 33.69 197 GLY C N 1
ATOM 7713 C CA . GLY C 1 197 ? 50.635 54.662 6.159 1.00 27.79 197 GLY C CA 1
ATOM 7714 C C . GLY C 1 197 ? 50.056 55.855 5.443 1.00 27.84 197 GLY C C 1
ATOM 7715 O O . GLY C 1 197 ? 50.373 56.089 4.281 1.00 30.69 197 GLY C O 1
ATOM 7716 N N . VAL C 1 198 ? 49.199 56.614 6.117 1.00 25.23 198 VAL C N 1
ATOM 7717 C CA . VAL C 1 198 ? 48.478 57.688 5.456 1.00 23.68 198 VAL C CA 1
ATOM 7718 C C . VAL C 1 198 ? 47.856 57.243 4.128 1.00 26.37 198 VAL C C 1
ATOM 7719 O O . VAL C 1 198 ? 48.143 57.863 3.083 1.00 28.52 198 VAL C O 1
ATOM 7723 N N . VAL C 1 199 ? 47.000 56.191 4.178 1.00 25.97 199 VAL C N 1
ATOM 7724 C CA . VAL C 1 199 ? 46.284 55.682 2.995 1.00 25.79 199 VAL C CA 1
ATOM 7725 C C . VAL C 1 199 ? 44.824 56.171 2.842 1.00 27.20 199 VAL C C 1
ATOM 7726 O O . VAL C 1 199 ? 43.925 55.760 3.596 1.00 27.75 199 VAL C O 1
ATOM 7730 N N . PRO C 1 200 ? 44.571 57.043 1.873 1.00 26.22 200 PRO C N 1
ATOM 7731 C CA . PRO C 1 200 ? 43.211 57.569 1.788 1.00 26.94 200 PRO C CA 1
ATOM 7732 C C . PRO C 1 200 ? 42.298 56.512 1.143 1.00 30.92 200 PRO C C 1
ATOM 7733 O O . PRO C 1 200 ? 42.773 55.632 0.421 1.00 28.14 200 PRO C O 1
ATOM 7737 N N . ALA C 1 201 ? 41.017 56.537 1.492 1.00 35.44 201 ALA C N 1
ATOM 7738 C CA . ALA C 1 201 ? 40.039 55.605 0.896 1.00 35.09 201 ALA C CA 1
ATOM 7739 C C . ALA C 1 201 ? 39.549 56.155 -0.478 1.00 34.27 201 ALA C C 1
ATOM 7740 O O . ALA C 1 201 ? 39.392 57.364 -0.653 1.00 29.37 201 ALA C O 1
ATOM 7742 N N . SER C 1 202 ? 39.243 55.268 -1.415 1.00 34.87 202 SER C N 1
ATOM 7743 C CA . SER C 1 202 ? 38.534 55.692 -2.645 1.00 36.14 202 SER C CA 1
ATOM 7744 C C . SER C 1 202 ? 37.066 56.051 -2.319 1.00 38.31 202 SER C C 1
ATOM 7745 O O . SER C 1 202 ? 36.491 55.514 -1.338 1.00 40.20 202 SER C O 1
ATOM 7748 N N . ASN C 1 203 ? 36.512 57.029 -3.038 1.00 36.86 203 ASN C N 1
ATOM 7749 C CA A ASN C 1 203 ? 35.114 57.412 -2.869 0.50 39.17 203 ASN C CA 1
ATOM 7750 C CA B ASN C 1 203 ? 35.114 57.434 -2.889 0.50 40.45 203 ASN C CA 1
ATOM 7751 C C . ASN C 1 203 ? 34.212 56.206 -3.095 1.00 41.02 203 ASN C C 1
ATOM 7752 O O . ASN C 1 203 ? 33.137 56.065 -2.453 1.00 38.41 203 ASN C O 1
ATOM 7761 N N . ALA C 1 204 ? 34.671 55.317 -3.969 1.00 40.13 204 ALA C N 1
ATOM 7762 C CA . ALA C 1 204 ? 33.910 54.149 -4.311 1.00 37.39 204 ALA C CA 1
ATOM 7763 C C . ALA C 1 204 ? 33.937 53.092 -3.195 1.00 34.19 204 ALA C C 1
ATOM 7764 O O . ALA C 1 204 ? 32.945 52.401 -3.008 1.00 36.84 204 ALA C O 1
ATOM 7766 N N . PHE C 1 205 ? 35.065 52.916 -2.498 1.00 32.50 205 PHE C N 1
ATOM 7767 C CA . PHE C 1 205 ? 35.145 51.966 -1.363 1.00 31.03 205 PHE C CA 1
ATOM 7768 C C . PHE C 1 205 ? 34.151 52.365 -0.262 1.00 32.37 205 PHE C C 1
ATOM 7769 O O . PHE C 1 205 ? 33.329 51.527 0.184 1.00 27.80 205 PHE C O 1
ATOM 7777 N N . LEU C 1 206 ? 34.162 53.649 0.091 1.00 28.35 206 LEU C N 1
ATOM 7778 C CA . LEU C 1 206 ? 33.279 54.163 1.144 1.00 29.20 206 LEU C CA 1
ATOM 7779 C C . LEU C 1 206 ? 31.825 54.085 0.759 1.00 32.59 206 LEU C C 1
ATOM 7780 O O . LEU C 1 206 ? 30.971 53.777 1.592 1.00 32.05 206 LEU C O 1
ATOM 7785 N N . GLN C 1 207 ? 31.542 54.443 -0.492 1.00 33.39 207 GLN C N 1
ATOM 7786 C CA . GLN C 1 207 ? 30.194 54.467 -1.003 1.00 29.26 207 GLN C CA 1
ATOM 7787 C C . GLN C 1 207 ? 29.702 53.023 -1.085 1.00 31.57 207 GLN C C 1
ATOM 7788 O O . GLN C 1 207 ? 28.545 52.770 -0.704 1.00 27.40 207 GLN C O 1
ATOM 7794 N N . GLY C 1 208 ? 30.597 52.095 -1.494 1.00 28.71 208 GLY C N 1
ATOM 7795 C CA . GLY C 1 208 ? 30.352 50.687 -1.433 1.00 25.22 208 GLY C CA 1
ATOM 7796 C C . GLY C 1 208 ? 29.964 50.303 0.001 1.00 31.41 208 GLY C C 1
ATOM 7797 O O . GLY C 1 208 ? 29.051 49.449 0.206 1.00 30.33 208 GLY C O 1
ATOM 7798 N N . LEU C 1 209 ? 30.635 50.902 1.013 1.00 26.36 209 LEU C N 1
ATOM 7799 C CA . LEU C 1 209 ? 30.416 50.426 2.381 1.00 24.06 209 LEU C CA 1
ATOM 7800 C C . LEU C 1 209 ? 29.080 50.889 2.862 1.00 22.19 209 LEU C C 1
ATOM 7801 O O . LEU C 1 209 ? 28.342 50.128 3.540 1.00 22.27 209 LEU C O 1
ATOM 7806 N N . ARG C 1 210 ? 28.755 52.149 2.535 1.00 20.83 210 ARG C N 1
ATOM 7807 C CA . ARG C 1 210 ? 27.476 52.709 2.857 1.00 21.05 210 ARG C CA 1
ATOM 7808 C C . ARG C 1 210 ? 26.329 51.827 2.260 1.00 25.56 210 ARG C C 1
ATOM 7809 O O . ARG C 1 210 ? 25.297 51.607 2.942 1.00 29.60 210 ARG C O 1
ATOM 7817 N N . GLU C 1 211 ? 26.495 51.332 1.019 1.00 24.47 211 GLU C N 1
ATOM 7818 C CA . GLU C 1 211 ? 25.479 50.501 0.349 1.00 24.92 211 GLU C CA 1
ATOM 7819 C C . GLU C 1 211 ? 25.393 49.164 1.070 1.00 24.38 211 GLU C C 1
ATOM 7820 O O . GLU C 1 211 ? 24.324 48.781 1.422 1.00 23.72 211 GLU C O 1
ATOM 7826 N N . LEU C 1 212 ? 26.528 48.504 1.325 1.00 25.72 212 LEU C N 1
ATOM 7827 C CA . LEU C 1 212 ? 26.549 47.207 2.038 1.00 25.57 212 LEU C CA 1
ATOM 7828 C C . LEU C 1 212 ? 25.937 47.303 3.456 1.00 29.40 212 LEU C C 1
ATOM 7829 O O . LEU C 1 212 ? 25.257 46.391 3.891 1.00 28.20 212 LEU C O 1
ATOM 7834 N N . CYS C 1 213 ? 26.171 48.421 4.145 1.00 29.85 213 CYS C N 1
ATOM 7835 C CA . CYS C 1 213 ? 25.576 48.717 5.447 1.00 31.03 213 CYS C CA 1
ATOM 7836 C C . CYS C 1 213 ? 24.087 48.950 5.334 1.00 32.15 213 CYS C C 1
ATOM 7837 O O . CYS C 1 213 ? 23.322 48.489 6.211 1.00 25.80 213 CYS C O 1
ATOM 7840 N N . ASN C 1 214 ? 23.642 49.591 4.257 1.00 28.97 214 ASN C N 1
ATOM 7841 C CA . ASN C 1 214 ? 22.199 49.676 4.083 1.00 30.84 214 ASN C CA 1
ATOM 7842 C C . ASN C 1 214 ? 21.489 48.290 3.860 1.00 33.29 214 ASN C C 1
ATOM 7843 O O . ASN C 1 214 ? 20.457 48.028 4.464 1.00 30.01 214 ASN C O 1
ATOM 7848 N N . ARG C 1 215 ? 22.094 47.407 3.057 1.00 31.80 215 ARG C N 1
ATOM 7849 C CA . ARG C 1 215 ? 21.465 46.182 2.633 1.00 31.63 215 ARG C CA 1
ATOM 7850 C C . ARG C 1 215 ? 21.434 45.257 3.826 1.00 33.45 215 ARG C C 1
ATOM 7851 O O . ARG C 1 215 ? 20.535 44.501 3.959 1.00 37.53 215 ARG C O 1
ATOM 7859 N N . HIS C 1 216 ? 22.433 45.290 4.687 1.00 29.79 216 HIS C N 1
ATOM 7860 C CA . HIS C 1 216 ? 22.498 44.322 5.745 1.00 27.07 216 HIS C CA 1
ATOM 7861 C C . HIS C 1 216 ? 22.106 44.858 7.087 1.00 24.42 216 HIS C C 1
ATOM 7862 O O . HIS C 1 216 ? 22.278 44.207 8.062 1.00 23.43 216 HIS C O 1
ATOM 7869 N N . ASN C 1 217 ? 21.556 46.072 7.095 1.00 27.78 217 ASN C N 1
ATOM 7870 C CA . ASN C 1 217 ? 21.112 46.704 8.331 1.00 33.08 217 ASN C CA 1
ATOM 7871 C C . ASN C 1 217 ? 22.265 46.727 9.410 1.00 31.56 217 ASN C C 1
ATOM 7872 O O . ASN C 1 217 ? 22.135 46.265 10.558 1.00 33.99 217 ASN C O 1
ATOM 7877 N N . ALA C 1 218 ? 23.422 47.193 8.973 1.00 31.16 218 ALA C N 1
ATOM 7878 C CA . ALA C 1 218 ? 24.583 47.299 9.835 1.00 29.70 218 ALA C CA 1
ATOM 7879 C C . ALA C 1 218 ? 24.809 48.796 9.905 1.00 28.82 218 ALA C C 1
ATOM 7880 O O . ALA C 1 218 ? 24.455 49.519 8.966 1.00 24.40 218 ALA C O 1
ATOM 7882 N N . LEU C 1 219 ? 25.330 49.281 11.033 1.00 28.84 219 LEU C N 1
ATOM 7883 C CA . LEU C 1 219 ? 25.645 50.697 11.111 1.00 24.12 219 LEU C CA 1
ATOM 7884 C C . LEU C 1 219 ? 27.086 50.937 10.570 1.00 23.79 219 LEU C C 1
ATOM 7885 O O . LEU C 1 219 ? 28.088 50.170 10.863 1.00 21.64 219 LEU C O 1
ATOM 7890 N N . LEU C 1 220 ? 27.184 52.005 9.798 1.00 20.31 220 LEU C N 1
ATOM 7891 C CA . LEU C 1 220 ? 28.483 52.474 9.293 1.00 22.04 220 LEU C CA 1
ATOM 7892 C C . LEU C 1 220 ? 29.102 53.500 10.274 1.00 21.20 220 LEU C C 1
ATOM 7893 O O . LEU C 1 220 ? 28.575 54.632 10.449 1.00 21.22 220 LEU C O 1
ATOM 7898 N N . ILE C 1 221 ? 30.219 53.109 10.865 1.00 20.66 221 ILE C N 1
ATOM 7899 C CA . ILE C 1 221 ? 30.973 54.005 11.796 1.00 20.18 221 ILE C CA 1
ATOM 7900 C C . ILE C 1 221 ? 32.268 54.589 11.101 1.00 20.57 221 ILE C C 1
ATOM 7901 O O . ILE C 1 221 ? 33.177 53.836 10.708 1.00 17.48 221 ILE C O 1
ATOM 7906 N N . PHE C 1 222 ? 32.323 55.910 10.902 1.00 20.03 222 PHE C N 1
ATOM 7907 C CA . PHE C 1 222 ? 33.588 56.513 10.476 1.00 21.39 222 PHE C CA 1
ATOM 7908 C C . PHE C 1 222 ? 34.443 56.883 11.710 1.00 21.07 222 PHE C C 1
ATOM 7909 O O . PHE C 1 222 ? 34.033 57.722 12.507 1.00 22.04 222 PHE C O 1
ATOM 7917 N N . ASP C 1 223 ? 35.607 56.252 11.880 1.00 18.90 223 ASP C N 1
ATOM 7918 C CA . ASP C 1 223 ? 36.493 56.656 12.902 1.00 18.66 223 ASP C CA 1
ATOM 7919 C C . ASP C 1 223 ? 37.255 57.934 12.366 1.00 19.53 223 ASP C C 1
ATOM 7920 O O . ASP C 1 223 ? 38.226 57.834 11.546 1.00 19.32 223 ASP C O 1
ATOM 7925 N N . GLU C 1 224 ? 36.825 59.113 12.813 1.00 17.50 224 GLU C N 1
ATOM 7926 C CA . GLU C 1 224 ? 37.443 60.345 12.299 1.00 19.71 224 GLU C CA 1
ATOM 7927 C C . GLU C 1 224 ? 38.257 60.996 13.396 1.00 19.87 224 GLU C C 1
ATOM 7928 O O . GLU C 1 224 ? 38.299 62.245 13.497 1.00 17.45 224 GLU C O 1
ATOM 7934 N N . VAL C 1 225 ? 38.852 60.141 14.259 1.00 19.89 225 VAL C N 1
ATOM 7935 C CA . VAL C 1 225 ? 39.607 60.634 15.410 1.00 18.58 225 VAL C CA 1
ATOM 7936 C C . VAL C 1 225 ? 40.849 61.409 14.847 1.00 22.41 225 VAL C C 1
ATOM 7937 O O . VAL C 1 225 ? 41.184 62.531 15.314 1.00 18.58 225 VAL C O 1
ATOM 7941 N N . GLN C 1 226 ? 41.471 60.854 13.784 1.00 21.30 226 GLN C N 1
ATOM 7942 C CA . GLN C 1 226 ? 42.624 61.526 13.172 1.00 20.97 226 GLN C CA 1
ATOM 7943 C C . GLN C 1 226 ? 42.231 62.417 12.023 1.00 21.53 226 GLN C C 1
ATOM 7944 O O . GLN C 1 226 ? 42.808 63.494 11.900 1.00 22.14 226 GLN C O 1
ATOM 7950 N N . THR C 1 227 ? 41.300 61.978 11.168 1.00 18.75 227 THR C N 1
ATOM 7951 C CA . THR C 1 227 ? 40.886 62.796 9.992 1.00 17.69 227 THR C CA 1
ATOM 7952 C C . THR C 1 227 ? 39.949 63.952 10.287 1.00 20.60 227 THR C C 1
ATOM 7953 O O . THR C 1 227 ? 39.670 64.761 9.365 1.00 21.40 227 THR C O 1
ATOM 7957 N N . GLY C 1 228 ? 39.438 64.074 11.533 1.00 19.69 228 GLY C N 1
ATOM 7958 C CA . GLY C 1 228 ? 38.393 65.051 11.788 1.00 19.70 228 GLY C CA 1
ATOM 7959 C C . GLY C 1 228 ? 38.887 66.412 12.204 1.00 22.89 228 GLY C C 1
ATOM 7960 O O . GLY C 1 228 ? 40.099 66.667 12.265 1.00 23.87 228 GLY C O 1
ATOM 7961 N N . VAL C 1 229 ? 37.941 67.299 12.480 1.00 21.10 229 VAL C N 1
ATOM 7962 C CA . VAL C 1 229 ? 38.263 68.677 12.900 1.00 23.85 229 VAL C CA 1
ATOM 7963 C C . VAL C 1 229 ? 39.239 69.389 11.996 1.00 24.72 229 VAL C C 1
ATOM 7964 O O . VAL C 1 229 ? 40.261 69.946 12.457 1.00 21.98 229 VAL C O 1
ATOM 7968 N N . GLY C 1 230 ? 38.862 69.469 10.712 1.00 23.65 230 GLY C N 1
ATOM 7969 C CA . GLY C 1 230 ? 39.539 70.351 9.734 1.00 20.72 230 GLY C CA 1
ATOM 7970 C C . GLY C 1 230 ? 40.742 69.706 9.024 1.00 19.80 230 GLY C C 1
ATOM 7971 O O . GLY C 1 230 ? 41.272 70.244 8.045 1.00 23.02 230 GLY C O 1
ATOM 7972 N N . ARG C 1 231 ? 41.150 68.522 9.474 1.00 19.85 231 ARG C N 1
ATOM 7973 C CA . ARG C 1 231 ? 42.356 67.890 9.071 1.00 19.54 231 ARG C CA 1
ATOM 7974 C C . ARG C 1 231 ? 42.446 67.834 7.556 1.00 23.84 231 ARG C C 1
ATOM 7975 O O . ARG C 1 231 ? 43.499 68.184 6.989 1.00 22.92 231 ARG C O 1
ATOM 7983 N N . THR C 1 232 ? 41.375 67.374 6.904 1.00 23.77 232 THR C N 1
ATOM 7984 C CA . THR C 1 232 ? 41.425 67.152 5.474 1.00 27.14 232 THR C CA 1
ATOM 7985 C C . THR C 1 232 ? 41.131 68.437 4.657 1.00 24.74 232 THR C C 1
ATOM 7986 O O . THR C 1 232 ? 41.173 68.367 3.469 1.00 26.46 232 THR C O 1
ATOM 7990 N N . GLY C 1 233 ? 40.782 69.557 5.266 1.00 26.21 233 GLY C N 1
ATOM 7991 C CA . GLY C 1 233 ? 40.288 70.739 4.465 1.00 25.13 233 GLY C CA 1
ATOM 7992 C C . GLY C 1 233 ? 38.799 70.932 4.502 1.00 28.15 233 GLY C C 1
ATOM 7993 O O . GLY C 1 233 ? 38.326 71.957 4.063 1.00 29.94 233 GLY C O 1
ATOM 7994 N N . GLU C 1 234 ? 38.041 69.912 4.950 1.00 25.99 234 GLU C N 1
ATOM 7995 C CA . GLU C 1 234 ? 36.664 70.109 5.377 1.00 27.40 234 GLU C CA 1
ATOM 7996 C C . GLU C 1 234 ? 36.618 69.868 6.872 1.00 23.68 234 GLU C C 1
ATOM 7997 O O . GLU C 1 234 ? 37.557 69.315 7.428 1.00 23.45 234 GLU C O 1
ATOM 8003 N N . LEU C 1 235 ? 35.502 70.186 7.517 1.00 22.84 235 LEU C N 1
ATOM 8004 C CA . LEU C 1 235 ? 35.409 69.952 8.957 1.00 23.77 235 LEU C CA 1
ATOM 8005 C C . LEU C 1 235 ? 35.640 68.490 9.267 1.00 24.35 235 LEU C C 1
ATOM 8006 O O . LEU C 1 235 ? 36.441 68.163 10.168 1.00 23.92 235 LEU C O 1
ATOM 8011 N N . TYR C 1 236 ? 34.998 67.607 8.475 1.00 22.82 236 TYR C N 1
ATOM 8012 C CA . TYR C 1 236 ? 35.201 66.157 8.642 1.00 20.79 236 TYR C CA 1
ATOM 8013 C C . TYR C 1 236 ? 35.406 65.565 7.250 1.00 19.08 236 TYR C C 1
ATOM 8014 O O . TYR C 1 236 ? 34.888 66.107 6.279 1.00 22.82 236 TYR C O 1
ATOM 8023 N N . ALA C 1 237 ? 36.146 64.479 7.166 1.00 18.99 237 ALA C N 1
ATOM 8024 C CA . ALA C 1 237 ? 36.511 63.873 5.890 1.00 21.87 237 ALA C CA 1
ATOM 8025 C C . ALA C 1 237 ? 35.276 63.311 5.185 1.00 25.90 237 ALA C C 1
ATOM 8026 O O . ALA C 1 237 ? 35.278 63.174 3.907 1.00 24.70 237 ALA C O 1
ATOM 8028 N N . TYR C 1 238 ? 34.240 62.955 5.988 1.00 22.00 238 TYR C N 1
ATOM 8029 C CA . TYR C 1 238 ? 33.043 62.392 5.362 1.00 25.05 238 TYR C CA 1
ATOM 8030 C C . TYR C 1 238 ? 32.442 63.436 4.427 1.00 29.52 238 TYR C C 1
ATOM 8031 O O . TYR C 1 238 ? 31.782 63.068 3.396 1.00 28.01 238 TYR C O 1
ATOM 8040 N N . MET C 1 239 ? 32.694 64.713 4.734 1.00 25.17 239 MET C N 1
ATOM 8041 C CA . MET C 1 239 ? 32.105 65.756 3.876 1.00 29.71 239 MET C CA 1
ATOM 8042 C C . MET C 1 239 ? 32.870 65.844 2.550 1.00 32.05 239 MET C C 1
ATOM 8043 O O . MET C 1 239 ? 32.341 66.296 1.581 1.00 32.80 239 MET C O 1
ATOM 8048 N N . HIS C 1 240 ? 34.121 65.408 2.542 1.00 33.09 240 HIS C N 1
ATOM 8049 C CA . HIS C 1 240 ? 34.949 65.563 1.372 1.00 34.63 240 HIS C CA 1
ATOM 8050 C C . HIS C 1 240 ? 34.542 64.392 0.507 1.00 39.05 240 HIS C C 1
ATOM 8051 O O . HIS C 1 240 ? 34.326 64.555 -0.690 1.00 32.82 240 HIS C O 1
ATOM 8058 N N . TYR C 1 241 ? 34.368 63.204 1.117 1.00 35.92 241 TYR C N 1
ATOM 8059 C CA . TYR C 1 241 ? 33.945 62.078 0.352 1.00 34.60 241 TYR C CA 1
ATOM 8060 C C . TYR C 1 241 ? 32.445 62.088 -0.049 1.00 37.03 241 TYR C C 1
ATOM 8061 O O . TYR C 1 241 ? 32.104 61.377 -0.964 1.00 37.66 241 TYR C O 1
ATOM 8070 N N . GLY C 1 242 ? 31.577 62.872 0.618 1.00 37.11 242 GLY C N 1
ATOM 8071 C CA . GLY C 1 242 ? 30.103 62.832 0.414 1.00 33.96 242 GLY C CA 1
ATOM 8072 C C . GLY C 1 242 ? 29.443 61.480 0.748 1.00 38.62 242 GLY C C 1
ATOM 8073 O O . GLY C 1 242 ? 28.463 61.083 0.147 1.00 39.31 242 GLY C O 1
ATOM 8074 N N . VAL C 1 243 ? 30.023 60.730 1.669 1.00 36.35 243 VAL C N 1
ATOM 8075 C CA . VAL C 1 243 ? 29.411 59.539 2.181 1.00 32.37 243 VAL C CA 1
ATOM 8076 C C . VAL C 1 243 ? 29.126 59.790 3.691 1.00 35.15 243 VAL C C 1
ATOM 8077 O O . VAL C 1 243 ? 30.050 60.106 4.444 1.00 35.19 243 VAL C O 1
ATOM 8081 N N . THR C 1 244 ? 27.861 59.679 4.107 1.00 31.17 244 THR C N 1
ATOM 8082 C CA . THR C 1 244 ? 27.444 59.965 5.477 1.00 31.97 244 THR C CA 1
ATOM 8083 C C . THR C 1 244 ? 27.313 58.670 6.238 1.00 26.78 244 THR C C 1
ATOM 8084 O O . THR C 1 244 ? 26.599 57.801 5.799 1.00 30.43 244 THR C O 1
ATOM 8088 N N . PRO C 1 245 ? 28.045 58.538 7.365 1.00 27.78 245 PRO C N 1
ATOM 8089 C CA . PRO C 1 245 ? 28.036 57.402 8.288 1.00 23.31 245 PRO C CA 1
ATOM 8090 C C . PRO C 1 245 ? 26.813 57.451 9.208 1.00 25.02 245 PRO C C 1
ATOM 8091 O O . PRO C 1 245 ? 26.137 58.484 9.287 1.00 23.02 245 PRO C O 1
ATOM 8095 N N . ASP C 1 246 ? 26.506 56.357 9.906 1.00 23.09 246 ASP C N 1
ATOM 8096 C CA . ASP C 1 246 ? 25.459 56.502 10.908 1.00 25.38 246 ASP C CA 1
ATOM 8097 C C . ASP C 1 246 ? 26.040 57.031 12.243 1.00 26.64 246 ASP C C 1
ATOM 8098 O O . ASP C 1 246 ? 25.368 57.747 12.974 1.00 22.76 246 ASP C O 1
ATOM 8103 N N . LEU C 1 247 ? 27.277 56.598 12.552 1.00 27.08 247 LEU C N 1
ATOM 8104 C CA . LEU C 1 247 ? 28.039 56.986 13.757 1.00 23.80 247 LEU C CA 1
ATOM 8105 C C . LEU C 1 247 ? 29.375 57.636 13.290 1.00 23.69 247 LEU C C 1
ATOM 8106 O O . LEU C 1 247 ? 29.956 57.215 12.294 1.00 22.39 247 LEU C O 1
ATOM 8111 N N . LEU C 1 248 ? 29.860 58.639 14.013 1.00 22.04 248 LEU C N 1
ATOM 8112 C CA . LEU C 1 248 ? 31.182 59.209 13.718 1.00 20.92 248 LEU C CA 1
ATOM 8113 C C . LEU C 1 248 ? 31.859 59.439 15.048 1.00 19.49 248 LEU C C 1
ATOM 8114 O O . LEU C 1 248 ? 31.257 59.996 15.973 1.00 19.72 248 LEU C O 1
ATOM 8119 N N . THR C 1 249 ? 33.101 58.982 15.176 1.00 19.91 249 THR C N 1
ATOM 8120 C CA . THR C 1 249 ? 33.835 59.305 16.358 1.00 19.30 249 THR C CA 1
ATOM 8121 C C . THR C 1 249 ? 34.845 60.437 16.076 1.00 22.61 249 THR C C 1
ATOM 8122 O O . THR C 1 249 ? 35.438 60.564 14.963 1.00 23.88 249 THR C O 1
ATOM 8126 N N . THR C 1 250 ? 35.040 61.275 17.062 1.00 20.41 250 THR C N 1
ATOM 8127 C CA . THR C 1 250 ? 35.943 62.412 16.894 1.00 18.97 250 THR C CA 1
ATOM 8128 C C . THR C 1 250 ? 36.653 62.613 18.235 1.00 20.50 250 THR C C 1
ATOM 8129 O O . THR C 1 250 ? 36.018 62.520 19.293 1.00 21.10 250 THR C O 1
ATOM 8133 N N . ALA C 1 251 ? 37.961 62.879 18.196 1.00 20.42 251 ALA C N 1
ATOM 8134 C CA . ALA C 1 251 ? 38.794 63.175 19.399 1.00 21.14 251 ALA C CA 1
ATOM 8135 C C . ALA C 1 251 ? 40.041 64.042 18.935 1.00 20.56 251 ALA C C 1
ATOM 8136 O O . ALA C 1 251 ? 39.887 64.940 18.084 1.00 20.42 251 ALA C O 1
ATOM 8138 N N . LYS C 1 252 ? 41.252 63.706 19.394 1.00 18.18 252 LYS C N 1
ATOM 8139 C CA . LYS C 1 252 ? 42.503 64.408 18.928 1.00 17.35 252 LYS C CA 1
ATOM 8140 C C . LYS C 1 252 ? 42.295 65.938 18.788 1.00 16.99 252 LYS C C 1
ATOM 8141 O O . LYS C 1 252 ? 42.094 66.575 19.768 1.00 16.50 252 LYS C O 1
ATOM 8147 N N . ALA C 1 253 ? 42.257 66.456 17.573 1.00 17.73 253 ALA C N 1
ATOM 8148 C CA . ALA C 1 253 ? 42.110 67.885 17.310 1.00 17.60 253 ALA C CA 1
ATOM 8149 C C . ALA C 1 253 ? 40.890 68.572 17.933 1.00 18.42 253 ALA C C 1
ATOM 8150 O O . ALA C 1 253 ? 40.920 69.816 18.189 1.00 20.45 253 ALA C O 1
ATOM 8152 N N . LEU C 1 254 ? 39.830 67.809 18.198 1.00 18.57 254 LEU C N 1
ATOM 8153 C CA . LEU C 1 254 ? 38.584 68.365 18.810 1.00 19.72 254 LEU C CA 1
ATOM 8154 C C . LEU C 1 254 ? 38.886 69.283 20.010 1.00 18.22 254 LEU C C 1
ATOM 8155 O O . LEU C 1 254 ? 38.246 70.326 20.210 1.00 19.35 254 LEU C O 1
ATOM 8160 N N . GLY C 1 255 ? 39.889 68.897 20.797 1.00 17.74 255 GLY C N 1
ATOM 8161 C CA . GLY C 1 255 ? 40.230 69.644 22.038 1.00 17.89 255 GLY C CA 1
ATOM 8162 C C . GLY C 1 255 ? 41.454 70.565 21.909 1.00 19.79 255 GLY C C 1
ATOM 8163 O O . GLY C 1 255 ? 41.857 71.153 22.876 1.00 24.16 255 GLY C O 1
ATOM 8164 N N . GLY C 1 256 ? 42.063 70.642 20.721 1.00 20.76 256 GLY C N 1
ATOM 8165 C CA . GLY C 1 256 ? 43.241 71.434 20.475 1.00 22.77 256 GLY C CA 1
ATOM 8166 C C . GLY C 1 256 ? 44.382 71.066 21.456 1.00 25.45 256 GLY C C 1
ATOM 8167 O O . GLY C 1 256 ? 45.298 71.878 21.682 1.00 23.01 256 GLY C O 1
ATOM 8168 N N . GLY C 1 257 ? 44.340 69.848 22.009 1.00 23.37 257 GLY C N 1
ATOM 8169 C CA . GLY C 1 257 ? 45.280 69.459 23.049 1.00 22.43 257 GLY C CA 1
ATOM 8170 C C . GLY C 1 257 ? 44.718 69.139 24.440 1.00 21.47 257 GLY C C 1
ATOM 8171 O O . GLY C 1 257 ? 45.369 68.369 25.202 1.00 23.45 257 GLY C O 1
ATOM 8172 N N . PHE C 1 258 ? 43.525 69.652 24.761 1.00 17.72 258 PHE C N 1
ATOM 8173 C CA . PHE C 1 258 ? 42.809 69.236 25.977 1.00 17.97 258 PHE C CA 1
ATOM 8174 C C . PHE C 1 258 ? 42.178 67.797 25.753 1.00 19.40 258 PHE C C 1
ATOM 8175 O O . PHE C 1 258 ? 41.597 67.543 24.697 1.00 18.93 258 PHE C O 1
ATOM 8183 N N . PRO C 1 259 ? 42.299 66.852 26.710 1.00 21.54 259 PRO C N 1
ATOM 8184 C CA . PRO C 1 259 ? 41.659 65.497 26.435 1.00 23.54 259 PRO C CA 1
ATOM 8185 C C . PRO C 1 259 ? 40.119 65.582 26.323 1.00 22.29 259 PRO C C 1
ATOM 8186 O O . PRO C 1 259 ? 39.419 66.014 27.283 1.00 22.87 259 PRO C O 1
ATOM 8190 N N . VAL C 1 260 ? 39.604 65.281 25.144 1.00 21.65 260 VAL C N 1
ATOM 8191 C CA . VAL C 1 260 ? 38.154 65.318 24.916 1.00 21.75 260 VAL C CA 1
ATOM 8192 C C . VAL C 1 260 ? 37.897 64.346 23.735 1.00 22.56 260 VAL C C 1
ATOM 8193 O O . VAL C 1 260 ? 38.768 64.170 22.868 1.00 21.59 260 VAL C O 1
ATOM 8197 N N . GLY C 1 261 ? 36.766 63.640 23.764 1.00 22.35 261 GLY C N 1
ATOM 8198 C CA . GLY C 1 261 ? 36.320 62.787 22.609 1.00 20.86 261 GLY C CA 1
ATOM 8199 C C . GLY C 1 261 ? 34.798 62.866 22.528 1.00 23.58 261 GLY C C 1
ATOM 8200 O O . GLY C 1 261 ? 34.127 63.366 23.487 1.00 24.92 261 GLY C O 1
ATOM 8201 N N . ALA C 1 262 ? 34.208 62.396 21.419 1.00 20.93 262 ALA C N 1
ATOM 8202 C CA . ALA C 1 262 ? 32.774 62.540 21.214 1.00 18.85 262 ALA C CA 1
ATOM 8203 C C . ALA C 1 262 ? 32.309 61.484 20.200 1.00 19.48 262 ALA C C 1
ATOM 8204 O O . ALA C 1 262 ? 33.038 61.144 19.245 1.00 16.94 262 ALA C O 1
ATOM 8206 N N . LEU C 1 263 ? 31.091 60.997 20.408 1.00 18.37 263 LEU C N 1
ATOM 8207 C CA . LEU C 1 263 ? 30.395 60.100 19.468 1.00 19.62 263 LEU C CA 1
ATOM 8208 C C . LEU C 1 263 ? 29.282 60.957 18.876 1.00 19.27 263 LEU C C 1
ATOM 8209 O O . LEU C 1 263 ? 28.470 61.480 19.646 1.00 19.91 263 LEU C O 1
ATOM 8214 N N . LEU C 1 264 ? 29.296 61.179 17.540 1.00 19.07 264 LEU C N 1
ATOM 8215 C CA . LEU C 1 264 ? 28.169 61.850 16.864 1.00 21.23 264 LEU C CA 1
ATOM 8216 C C . LEU C 1 264 ? 27.191 60.795 16.319 1.00 20.54 264 LEU C C 1
ATOM 8217 O O . LEU C 1 264 ? 27.627 59.826 15.707 1.00 23.65 264 LEU C O 1
ATOM 8222 N N . ALA C 1 265 ? 25.888 60.959 16.579 1.00 22.74 265 ALA C N 1
ATOM 8223 C CA . ALA C 1 265 ? 24.863 60.000 16.065 1.00 23.38 265 ALA C CA 1
ATOM 8224 C C . ALA C 1 265 ? 23.607 60.633 15.505 1.00 25.32 265 ALA C C 1
ATOM 8225 O O . ALA C 1 265 ? 23.209 61.759 15.854 1.00 23.42 265 ALA C O 1
ATOM 8227 N N . THR C 1 266 ? 22.976 59.878 14.598 1.00 27.25 266 THR C N 1
ATOM 8228 C CA . THR C 1 266 ? 21.595 60.162 14.173 1.00 27.92 266 THR C CA 1
ATOM 8229 C C . THR C 1 266 ? 20.630 59.952 15.368 1.00 29.24 266 THR C C 1
ATOM 8230 O O . THR C 1 266 ? 20.890 59.124 16.269 1.00 30.23 266 THR C O 1
ATOM 8234 N N . GLU C 1 267 ? 19.518 60.673 15.358 1.00 25.66 267 GLU C N 1
ATOM 8235 C CA . GLU C 1 267 ? 18.478 60.549 16.347 1.00 26.93 267 GLU C CA 1
ATOM 8236 C C . GLU C 1 267 ? 18.142 59.074 16.512 1.00 29.15 267 GLU C C 1
ATOM 8237 O O . GLU C 1 267 ? 18.171 58.543 17.619 1.00 29.94 267 GLU C O 1
ATOM 8243 N N . GLU C 1 268 ? 17.868 58.416 15.384 1.00 29.15 268 GLU C N 1
ATOM 8244 C CA A GLU C 1 268 ? 17.494 56.971 15.388 0.50 31.74 268 GLU C CA 1
ATOM 8245 C CA B GLU C 1 268 ? 17.474 57.020 15.382 0.50 32.23 268 GLU C CA 1
ATOM 8246 C C . GLU C 1 268 ? 18.446 56.195 16.257 1.00 30.26 268 GLU C C 1
ATOM 8247 O O . GLU C 1 268 ? 18.027 55.481 17.143 1.00 31.43 268 GLU C O 1
ATOM 8258 N N . CYS C 1 269 ? 19.750 56.345 16.015 1.00 31.79 269 CYS C N 1
ATOM 8259 C CA . CYS C 1 269 ? 20.764 55.578 16.770 1.00 30.74 269 CYS C CA 1
ATOM 8260 C C . CYS C 1 269 ? 20.849 55.987 18.258 1.00 27.75 269 CYS C C 1
ATOM 8261 O O . CYS C 1 269 ? 21.022 55.169 19.131 1.00 29.57 269 CYS C O 1
ATOM 8264 N N . ALA C 1 270 ? 20.683 57.274 18.508 1.00 31.92 270 ALA C N 1
ATOM 8265 C CA . ALA C 1 270 ? 20.832 57.846 19.835 1.00 32.38 270 ALA C CA 1
ATOM 8266 C C . ALA C 1 270 ? 19.798 57.218 20.783 1.00 30.02 270 ALA C C 1
ATOM 8267 O O . ALA C 1 270 ? 20.126 56.920 21.941 1.00 30.81 270 ALA C O 1
ATOM 8269 N N . ARG C 1 271 ? 18.569 57.028 20.268 1.00 31.63 271 ARG C N 1
ATOM 8270 C CA A ARG C 1 271 ? 17.356 56.477 20.962 0.50 33.20 271 ARG C CA 1
ATOM 8271 C CA B ARG C 1 271 ? 17.480 56.613 21.153 0.50 32.21 271 ARG C CA 1
ATOM 8272 C C . ARG C 1 271 ? 17.668 55.188 21.693 1.00 31.10 271 ARG C C 1
ATOM 8273 O O . ARG C 1 271 ? 17.148 54.910 22.738 1.00 32.92 271 ARG C O 1
ATOM 8288 N N . VAL C 1 272 ? 18.511 54.361 21.080 1.00 26.79 272 VAL C N 1
ATOM 8289 C CA . VAL C 1 272 ? 18.820 53.060 21.619 1.00 26.57 272 VAL C CA 1
ATOM 8290 C C . VAL C 1 272 ? 19.527 53.092 22.978 1.00 31.50 272 VAL C C 1
ATOM 8291 O O . VAL C 1 272 ? 19.467 52.112 23.734 1.00 32.21 272 VAL C O 1
ATOM 8295 N N . MET C 1 273 ? 20.188 54.231 23.299 1.00 29.93 273 MET C N 1
ATOM 8296 C CA . MET C 1 273 ? 20.973 54.396 24.570 1.00 31.13 273 MET C CA 1
ATOM 8297 C C . MET C 1 273 ? 20.183 55.062 25.717 1.00 29.93 273 MET C C 1
ATOM 8298 O O . MET C 1 273 ? 20.176 56.315 25.913 1.00 40.04 273 MET C O 1
ATOM 8303 N N . THR C 1 274 ? 19.492 54.229 26.449 1.00 26.93 274 THR C N 1
ATOM 8304 C CA . THR C 1 274 ? 18.622 54.635 27.555 1.00 25.58 274 THR C CA 1
ATOM 8305 C C . THR C 1 274 ? 19.476 54.891 28.849 1.00 26.52 274 THR C C 1
ATOM 8306 O O . THR C 1 274 ? 20.700 54.606 28.897 1.00 27.44 274 THR C O 1
ATOM 8310 N N . VAL C 1 275 ? 18.807 55.345 29.897 1.00 24.01 275 VAL C N 1
ATOM 8311 C CA . VAL C 1 275 ? 19.456 55.701 31.153 1.00 23.53 275 VAL C CA 1
ATOM 8312 C C . VAL C 1 275 ? 20.277 54.597 31.750 1.00 22.81 275 VAL C C 1
ATOM 8313 O O . VAL C 1 275 ? 19.818 53.489 31.916 1.00 21.95 275 VAL C O 1
ATOM 8317 N N . GLY C 1 276 ? 21.566 54.858 31.964 1.00 23.96 276 GLY C N 1
ATOM 8318 C CA . GLY C 1 276 ? 22.428 53.880 32.630 1.00 22.08 276 GLY C CA 1
ATOM 8319 C C . GLY C 1 276 ? 23.121 52.915 31.710 1.00 23.35 276 GLY C C 1
ATOM 8320 O O . GLY C 1 276 ? 23.836 52.031 32.170 1.00 24.13 276 GLY C O 1
ATOM 8321 N N . THR C 1 277 ? 22.892 52.998 30.409 1.00 23.15 277 THR C N 1
ATOM 8322 C CA . THR C 1 277 ? 23.449 51.917 29.528 1.00 24.82 277 THR C CA 1
ATOM 8323 C C . THR C 1 277 ? 24.945 52.079 29.146 1.00 26.82 277 THR C C 1
ATOM 8324 O O . THR C 1 277 ? 25.589 51.147 28.694 1.00 27.30 277 THR C O 1
ATOM 8328 N N . HIS C 1 278 ? 25.476 53.273 29.397 1.00 25.93 278 HIS C N 1
ATOM 8329 C CA . HIS C 1 278 ? 26.864 53.677 29.139 1.00 26.56 278 HIS C CA 1
ATOM 8330 C C . HIS C 1 278 ? 27.095 54.950 29.953 1.00 29.34 278 HIS C C 1
ATOM 8331 O O . HIS C 1 278 ? 26.121 55.596 30.388 1.00 33.37 278 HIS C O 1
ATOM 8338 N N . GLY C 1 279 ? 28.363 55.312 30.196 1.00 28.75 279 GLY C N 1
ATOM 8339 C CA . GLY C 1 279 ? 28.679 56.526 30.953 1.00 28.32 279 GLY C CA 1
ATOM 8340 C C . GLY C 1 279 ? 30.174 56.837 30.995 1.00 26.06 279 GLY C C 1
ATOM 8341 O O . GLY C 1 279 ? 30.960 56.123 30.399 1.00 25.31 279 GLY C O 1
ATOM 8342 N N . THR C 1 280 ? 30.542 57.901 31.712 1.00 24.44 280 THR C N 1
ATOM 8343 C CA . THR C 1 280 ? 31.913 58.387 31.831 1.00 23.76 280 THR C CA 1
ATOM 8344 C C . THR C 1 280 ? 31.935 59.387 33.002 1.00 21.89 280 THR C C 1
ATOM 8345 O O . THR C 1 280 ? 31.083 60.270 33.083 1.00 22.47 280 THR C O 1
ATOM 8349 N N . THR C 1 281 ? 32.886 59.278 33.906 1.00 19.86 281 THR C N 1
ATOM 8350 C CA . THR C 1 281 ? 33.048 60.334 34.946 1.00 20.91 281 THR C CA 1
ATOM 8351 C C . THR C 1 281 ? 33.369 61.745 34.407 1.00 20.32 281 THR C C 1
ATOM 8352 O O . THR C 1 281 ? 32.602 62.723 34.609 1.00 20.83 281 THR C O 1
ATOM 8356 N N . TYR C 1 282 ? 34.476 61.842 33.678 1.00 20.91 282 TYR C N 1
ATOM 8357 C CA . TYR C 1 282 ? 34.946 63.175 33.157 1.00 20.91 282 TYR C CA 1
ATOM 8358 C C . TYR C 1 282 ? 34.253 63.612 31.841 1.00 22.66 282 TYR C C 1
ATOM 8359 O O . TYR C 1 282 ? 34.312 64.809 31.468 1.00 18.47 282 TYR C O 1
ATOM 8368 N N . GLY C 1 283 ? 33.640 62.661 31.116 1.00 18.05 283 GLY C N 1
ATOM 8369 C CA . GLY C 1 283 ? 33.089 63.006 29.820 1.00 18.49 283 GLY C CA 1
ATOM 8370 C C . GLY C 1 283 ? 32.150 64.219 29.904 1.00 19.37 283 GLY C C 1
ATOM 8371 O O . GLY C 1 283 ? 31.276 64.288 30.756 1.00 19.02 283 GLY C O 1
ATOM 8372 N N . GLY C 1 284 ? 32.345 65.190 29.034 1.00 18.86 284 GLY C N 1
ATOM 8373 C CA . GLY C 1 284 ? 31.385 66.309 28.967 1.00 20.85 284 GLY C CA 1
ATOM 8374 C C . GLY C 1 284 ? 31.531 67.312 30.102 1.00 22.92 284 GLY C C 1
ATOM 8375 O O . GLY C 1 284 ? 30.633 68.111 30.333 1.00 28.94 284 GLY C O 1
ATOM 8376 N N . ASN C 1 285 ? 32.650 67.282 30.817 1.00 24.05 285 ASN C N 1
ATOM 8377 C CA . ASN C 1 285 ? 32.974 68.313 31.813 1.00 24.59 285 ASN C CA 1
ATOM 8378 C C . ASN C 1 285 ? 33.045 69.703 31.147 1.00 24.39 285 ASN C C 1
ATOM 8379 O O . ASN C 1 285 ? 33.280 69.844 29.929 1.00 23.90 285 ASN C O 1
ATOM 8384 N N . PRO C 1 286 ? 32.823 70.735 31.931 1.00 25.48 286 PRO C N 1
ATOM 8385 C CA . PRO C 1 286 ? 32.675 72.059 31.277 1.00 25.02 286 PRO C CA 1
ATOM 8386 C C . PRO C 1 286 ? 34.013 72.659 30.792 1.00 26.57 286 PRO C C 1
ATOM 8387 O O . PRO C 1 286 ? 34.054 73.476 29.860 1.00 25.53 286 PRO C O 1
ATOM 8391 N N . LEU C 1 287 ? 35.093 72.189 31.378 1.00 25.21 287 LEU C N 1
ATOM 8392 C CA . LEU C 1 287 ? 36.417 72.634 30.992 1.00 26.51 287 LEU C CA 1
ATOM 8393 C C . LEU C 1 287 ? 36.811 72.131 29.586 1.00 25.59 287 LEU C C 1
ATOM 8394 O O . LEU C 1 287 ? 37.121 72.961 28.705 1.00 27.40 287 LEU C O 1
ATOM 8399 N N . ALA C 1 288 ? 36.806 70.809 29.379 1.00 23.38 288 ALA C N 1
ATOM 8400 C CA . ALA C 1 288 ? 36.877 70.192 28.051 1.00 20.16 288 ALA C CA 1
ATOM 8401 C C . ALA C 1 288 ? 35.976 70.915 27.041 1.00 20.75 288 ALA C C 1
ATOM 8402 O O . ALA C 1 288 ? 36.388 71.230 25.925 1.00 20.66 288 ALA C O 1
ATOM 8404 N N . SER C 1 289 ? 34.724 71.098 27.426 1.00 18.60 289 SER C N 1
ATOM 8405 C CA . SER C 1 289 ? 33.699 71.562 26.510 1.00 21.46 289 SER C CA 1
ATOM 8406 C C . SER C 1 289 ? 33.956 73.022 26.088 1.00 21.03 289 SER C C 1
ATOM 8407 O O . SER C 1 289 ? 33.707 73.379 24.926 1.00 23.87 289 SER C O 1
ATOM 8410 N N . ALA C 1 290 ? 34.420 73.836 27.034 1.00 21.62 290 ALA C N 1
ATOM 8411 C CA . ALA C 1 290 ? 34.739 75.275 26.829 1.00 21.22 290 ALA C CA 1
ATOM 8412 C C . ALA C 1 290 ? 35.899 75.353 25.841 1.00 20.61 290 ALA C C 1
ATOM 8413 O O . ALA C 1 290 ? 35.825 76.103 24.881 1.00 20.34 290 ALA C O 1
ATOM 8415 N N . VAL C 1 291 ? 36.938 74.523 26.036 1.00 20.57 291 VAL C N 1
ATOM 8416 C CA . VAL C 1 291 ? 38.039 74.464 25.108 1.00 20.25 291 VAL C CA 1
ATOM 8417 C C . VAL C 1 291 ? 37.693 73.953 23.690 1.00 20.65 291 VAL C C 1
ATOM 8418 O O . VAL C 1 291 ? 38.102 74.575 22.737 1.00 21.49 291 VAL C O 1
ATOM 8422 N N . ALA C 1 292 ? 36.972 72.821 23.574 1.00 21.29 292 ALA C N 1
ATOM 8423 C CA . ALA C 1 292 ? 36.606 72.186 22.290 1.00 21.62 292 ALA C CA 1
ATOM 8424 C C . ALA C 1 292 ? 35.674 73.155 21.517 1.00 22.15 292 ALA C C 1
ATOM 8425 O O . ALA C 1 292 ? 35.746 73.283 20.310 1.00 20.13 292 ALA C O 1
ATOM 8427 N N . GLY C 1 293 ? 34.840 73.870 22.255 1.00 22.38 293 GLY C N 1
ATOM 8428 C CA . GLY C 1 293 ? 33.939 74.778 21.640 1.00 22.15 293 GLY C CA 1
ATOM 8429 C C . GLY C 1 293 ? 34.696 75.918 21.023 1.00 24.89 293 GLY C C 1
ATOM 8430 O O . GLY C 1 293 ? 34.326 76.314 19.933 1.00 30.24 293 GLY C O 1
ATOM 8431 N N . LYS C 1 294 ? 35.752 76.452 21.656 1.00 22.32 294 LYS C N 1
ATOM 8432 C CA . LYS C 1 294 ? 36.508 77.501 21.015 1.00 25.73 294 LYS C CA 1
ATOM 8433 C C . LYS C 1 294 ? 37.336 76.900 19.838 1.00 25.97 294 LYS C C 1
ATOM 8434 O O . LYS C 1 294 ? 37.545 77.598 18.846 1.00 24.15 294 LYS C O 1
ATOM 8440 N N . VAL C 1 295 ? 37.777 75.627 19.945 1.00 23.56 295 VAL C N 1
ATOM 8441 C CA . VAL C 1 295 ? 38.506 74.963 18.837 1.00 22.94 295 VAL C CA 1
ATOM 8442 C C . VAL C 1 295 ? 37.612 75.000 17.589 1.00 25.08 295 VAL C C 1
ATOM 8443 O O . VAL C 1 295 ? 38.054 75.437 16.534 1.00 25.84 295 VAL C O 1
ATOM 8447 N N . LEU C 1 296 ? 36.362 74.571 17.735 1.00 25.23 296 LEU C N 1
ATOM 8448 C CA . LEU C 1 296 ? 35.428 74.524 16.633 1.00 29.62 296 LEU C CA 1
ATOM 8449 C C . LEU C 1 296 ? 35.150 75.939 16.128 1.00 29.98 296 LEU C C 1
ATOM 8450 O O . LEU C 1 296 ? 35.032 76.147 14.938 1.00 31.77 296 LEU C O 1
ATOM 8455 N N A GLU C 1 297 ? 35.060 76.901 17.027 0.50 31.43 297 GLU C N 1
ATOM 8456 N N B GLU C 1 297 ? 35.040 76.917 17.021 0.50 31.11 297 GLU C N 1
ATOM 8457 C CA A GLU C 1 297 ? 34.812 78.278 16.587 0.50 33.88 297 GLU C CA 1
ATOM 8458 C CA B GLU C 1 297 ? 34.805 78.298 16.545 0.50 33.10 297 GLU C CA 1
ATOM 8459 C C A GLU C 1 297 ? 35.939 78.789 15.681 0.50 32.44 297 GLU C C 1
ATOM 8460 C C B GLU C 1 297 ? 35.939 78.703 15.598 0.50 32.22 297 GLU C C 1
ATOM 8461 O O A GLU C 1 297 ? 35.679 79.475 14.690 0.50 33.61 297 GLU C O 1
ATOM 8462 O O B GLU C 1 297 ? 35.694 79.246 14.517 0.50 33.11 297 GLU C O 1
ATOM 8473 N N . LEU C 1 298 ? 37.174 78.411 15.992 1.00 30.39 298 LEU C N 1
ATOM 8474 C CA . LEU C 1 298 ? 38.335 78.876 15.229 1.00 28.91 298 LEU C CA 1
ATOM 8475 C C . LEU C 1 298 ? 38.623 78.053 13.994 1.00 29.20 298 LEU C C 1
ATOM 8476 O O . LEU C 1 298 ? 39.188 78.577 13.025 1.00 31.62 298 LEU C O 1
ATOM 8481 N N . ILE C 1 299 ? 38.281 76.774 14.018 1.00 26.32 299 ILE C N 1
ATOM 8482 C CA . ILE C 1 299 ? 38.685 75.921 12.908 1.00 26.61 299 ILE C CA 1
ATOM 8483 C C . ILE C 1 299 ? 37.643 75.872 11.780 1.00 27.13 299 ILE C C 1
ATOM 8484 O O . ILE C 1 299 ? 37.979 75.868 10.584 1.00 25.77 299 ILE C O 1
ATOM 8489 N N . ASN C 1 300 ? 36.370 75.844 12.177 1.00 27.36 300 ASN C N 1
ATOM 8490 C CA . ASN C 1 300 ? 35.297 75.682 11.253 1.00 28.86 300 ASN C CA 1
ATOM 8491 C C . ASN C 1 300 ? 35.019 77.054 10.605 1.00 26.78 300 ASN C C 1
ATOM 8492 O O . ASN C 1 300 ? 34.025 77.657 10.894 1.00 23.94 300 ASN C O 1
ATOM 8497 N N . THR C 1 301 ? 35.940 77.569 9.808 1.00 27.80 301 THR C N 1
ATOM 8498 C CA . THR C 1 301 ? 35.686 78.832 9.107 1.00 29.88 301 THR C CA 1
ATOM 8499 C C . THR C 1 301 ? 36.190 78.520 7.750 1.00 29.88 301 THR C C 1
ATOM 8500 O O . THR C 1 301 ? 37.116 77.689 7.606 1.00 27.24 301 THR C O 1
ATOM 8504 N N . PRO C 1 302 ? 35.576 79.143 6.728 1.00 30.67 302 PRO C N 1
ATOM 8505 C CA . PRO C 1 302 ? 36.051 78.947 5.338 1.00 29.88 302 PRO C CA 1
ATOM 8506 C C . PRO C 1 302 ? 37.530 79.343 5.160 1.00 29.38 302 PRO C C 1
ATOM 8507 O O . PRO C 1 302 ? 38.238 78.674 4.412 1.00 31.38 302 PRO C O 1
ATOM 8511 N N . GLU C 1 303 ? 38.001 80.393 5.865 1.00 30.58 303 GLU C N 1
ATOM 8512 C CA A GLU C 1 303 ? 39.382 80.811 5.722 0.50 30.89 303 GLU C CA 1
ATOM 8513 C CA B GLU C 1 303 ? 39.388 80.869 5.793 0.50 32.37 303 GLU C CA 1
ATOM 8514 C C . GLU C 1 303 ? 40.356 79.779 6.329 1.00 34.37 303 GLU C C 1
ATOM 8515 O O . GLU C 1 303 ? 41.352 79.407 5.707 1.00 31.46 303 GLU C O 1
ATOM 8526 N N . MET C 1 304 ? 40.064 79.262 7.521 1.00 33.08 304 MET C N 1
ATOM 8527 C CA . MET C 1 304 ? 40.924 78.259 8.071 1.00 28.22 304 MET C CA 1
ATOM 8528 C C . MET C 1 304 ? 40.856 76.944 7.252 1.00 26.17 304 MET C C 1
ATOM 8529 O O . MET C 1 304 ? 41.863 76.329 6.973 1.00 23.74 304 MET C O 1
ATOM 8534 N N . LEU C 1 305 ? 39.668 76.542 6.824 1.00 27.22 305 LEU C N 1
ATOM 8535 C CA . LEU C 1 305 ? 39.565 75.278 6.085 1.00 30.08 305 LEU C CA 1
ATOM 8536 C C . LEU C 1 305 ? 40.148 75.384 4.697 1.00 29.12 305 LEU C C 1
ATOM 8537 O O . LEU C 1 305 ? 40.873 74.461 4.254 1.00 25.72 305 LEU C O 1
ATOM 8542 N N . ASN C 1 306 ? 39.897 76.507 4.022 1.00 25.21 306 ASN C N 1
ATOM 8543 C CA . ASN C 1 306 ? 40.595 76.738 2.718 1.00 28.56 306 ASN C CA 1
ATOM 8544 C C . ASN C 1 306 ? 42.074 76.894 2.930 1.00 27.15 306 ASN C C 1
ATOM 8545 O O . ASN C 1 306 ? 42.863 76.451 2.097 1.00 26.57 306 ASN C O 1
ATOM 8550 N N . GLY C 1 307 ? 42.449 77.502 4.075 1.00 27.17 307 GLY C N 1
ATOM 8551 C CA . GLY C 1 307 ? 43.841 77.571 4.490 1.00 25.75 307 GLY C CA 1
ATOM 8552 C C . GLY C 1 307 ? 44.512 76.184 4.480 1.00 23.11 307 GLY C C 1
ATOM 8553 O O . GLY C 1 307 ? 45.662 76.053 4.075 1.00 21.30 307 GLY C O 1
ATOM 8554 N N . VAL C 1 308 ? 43.799 75.168 4.949 1.00 21.96 308 VAL C N 1
ATOM 8555 C CA . VAL C 1 308 ? 44.389 73.823 5.029 1.00 23.51 308 VAL C CA 1
ATOM 8556 C C . VAL C 1 308 ? 44.642 73.291 3.644 1.00 24.00 308 VAL C C 1
ATOM 8557 O O . VAL C 1 308 ? 45.663 72.648 3.427 1.00 28.05 308 VAL C O 1
ATOM 8561 N N . LYS C 1 309 ? 43.744 73.564 2.694 1.00 23.82 309 LYS C N 1
ATOM 8562 C CA . LYS C 1 309 ? 43.946 73.079 1.304 1.00 28.03 309 LYS C CA 1
ATOM 8563 C C . LYS C 1 309 ? 45.188 73.773 0.688 1.00 26.73 309 LYS C C 1
ATOM 8564 O O . LYS C 1 309 ? 46.000 73.143 0.047 1.00 26.12 309 LYS C O 1
ATOM 8570 N N . GLN C 1 310 ? 45.316 75.067 0.940 1.00 26.23 310 GLN C N 1
ATOM 8571 C CA . GLN C 1 310 ? 46.481 75.843 0.552 1.00 29.60 310 GLN C CA 1
ATOM 8572 C C . GLN C 1 310 ? 47.781 75.254 1.188 1.00 29.69 310 GLN C C 1
ATOM 8573 O O . GLN C 1 310 ? 48.749 74.929 0.489 1.00 27.93 310 GLN C O 1
ATOM 8579 N N . ARG C 1 311 ? 47.782 75.024 2.497 1.00 26.91 311 ARG C N 1
ATOM 8580 C CA . ARG C 1 311 ? 48.958 74.466 3.117 1.00 24.03 311 ARG C CA 1
ATOM 8581 C C . ARG C 1 311 ? 49.344 73.098 2.603 1.00 26.33 311 ARG C C 1
ATOM 8582 O O . ARG C 1 311 ? 50.549 72.732 2.589 1.00 26.82 311 ARG C O 1
ATOM 8590 N N . HIS C 1 312 ? 48.335 72.324 2.190 1.00 26.08 312 HIS C N 1
ATOM 8591 C CA . HIS C 1 312 ? 48.576 71.011 1.573 1.00 27.20 312 HIS C CA 1
ATOM 8592 C C . HIS C 1 312 ? 49.528 71.218 0.400 1.00 26.00 312 HIS C C 1
ATOM 8593 O O . HIS C 1 312 ? 50.483 70.454 0.185 1.00 24.41 312 HIS C O 1
ATOM 8600 N N . ASP C 1 313 ? 49.291 72.282 -0.363 1.00 25.91 313 ASP C N 1
ATOM 8601 C CA . ASP C 1 313 ? 50.049 72.481 -1.600 1.00 27.25 313 ASP C CA 1
ATOM 8602 C C . ASP C 1 313 ? 51.449 72.928 -1.244 1.00 28.86 313 ASP C C 1
ATOM 8603 O O . ASP C 1 313 ? 52.408 72.366 -1.818 1.00 29.19 313 ASP C O 1
ATOM 8608 N N . TRP C 1 314 ? 51.561 73.845 -0.259 1.00 23.61 314 TRP C N 1
ATOM 8609 C CA . TRP C 1 314 ? 52.884 74.169 0.242 1.00 26.07 314 TRP C CA 1
ATOM 8610 C C . TRP C 1 314 ? 53.661 72.944 0.608 1.00 25.46 314 TRP C C 1
ATOM 8611 O O . TRP C 1 314 ? 54.821 72.822 0.234 1.00 25.47 314 TRP C O 1
ATOM 8622 N N . PHE C 1 315 ? 53.115 72.026 1.400 1.00 23.96 315 PHE C N 1
ATOM 8623 C CA . PHE C 1 315 ? 53.954 70.875 1.749 1.00 21.98 315 PHE C CA 1
ATOM 8624 C C . PHE C 1 315 ? 54.290 70.040 0.511 1.00 21.91 315 PHE C C 1
ATOM 8625 O O . PHE C 1 315 ? 55.416 69.608 0.326 1.00 24.64 315 PHE C O 1
ATOM 8633 N N . VAL C 1 316 ? 53.300 69.777 -0.332 1.00 24.82 316 VAL C N 1
ATOM 8634 C CA . VAL C 1 316 ? 53.480 68.730 -1.376 1.00 25.47 316 VAL C CA 1
ATOM 8635 C C . VAL C 1 316 ? 54.455 69.231 -2.434 1.00 26.08 316 VAL C C 1
ATOM 8636 O O . VAL C 1 316 ? 55.404 68.528 -2.766 1.00 28.14 316 VAL C O 1
ATOM 8640 N N . GLU C 1 317 ? 54.287 70.489 -2.885 1.00 24.98 317 GLU C N 1
ATOM 8641 C CA . GLU C 1 317 ? 55.240 71.055 -3.871 1.00 24.56 317 GLU C CA 1
ATOM 8642 C C . GLU C 1 317 ? 56.645 70.940 -3.317 1.00 23.27 317 GLU C C 1
ATOM 8643 O O . GLU C 1 317 ? 57.508 70.422 -3.982 1.00 24.46 317 GLU C O 1
ATOM 8649 N N . ARG C 1 318 ? 56.861 71.331 -2.045 1.00 24.46 318 ARG C N 1
ATOM 8650 C CA . ARG C 1 318 ? 58.202 71.360 -1.511 1.00 24.65 318 ARG C CA 1
ATOM 8651 C C . ARG C 1 318 ? 58.751 69.962 -1.304 1.00 26.88 318 ARG C C 1
ATOM 8652 O O . ARG C 1 318 ? 59.942 69.684 -1.523 1.00 27.77 318 ARG C O 1
ATOM 8660 N N . LEU C 1 319 ? 57.874 69.052 -0.910 1.00 26.34 319 LEU C N 1
ATOM 8661 C CA . LEU C 1 319 ? 58.317 67.690 -0.652 1.00 26.78 319 LEU C CA 1
ATOM 8662 C C . LEU C 1 319 ? 58.662 67.038 -1.996 1.00 24.60 319 LEU C C 1
ATOM 8663 O O . LEU C 1 319 ? 59.518 66.162 -2.079 1.00 26.13 319 LEU C O 1
ATOM 8668 N N . ASN C 1 320 ? 58.007 67.470 -3.064 1.00 25.92 320 ASN C N 1
ATOM 8669 C CA . ASN C 1 320 ? 58.332 66.927 -4.386 1.00 28.69 320 ASN C CA 1
ATOM 8670 C C . ASN C 1 320 ? 59.732 67.376 -4.771 1.00 28.91 320 ASN C C 1
ATOM 8671 O O . ASN C 1 320 ? 60.561 66.551 -5.207 1.00 29.72 320 ASN C O 1
ATOM 8676 N N . THR C 1 321 ? 60.000 68.680 -4.569 1.00 31.18 321 THR C N 1
ATOM 8677 C CA . THR C 1 321 ? 61.377 69.265 -4.785 1.00 29.55 321 THR C CA 1
ATOM 8678 C C . THR C 1 321 ? 62.431 68.490 -4.009 1.00 28.85 321 THR C C 1
ATOM 8679 O O . THR C 1 321 ? 63.484 68.008 -4.592 1.00 29.18 321 THR C O 1
ATOM 8683 N N . ILE C 1 322 ? 62.150 68.318 -2.701 1.00 28.46 322 ILE C N 1
ATOM 8684 C CA . ILE C 1 322 ? 63.047 67.545 -1.841 1.00 27.76 322 ILE C CA 1
ATOM 8685 C C . ILE C 1 322 ? 63.215 66.130 -2.382 1.00 27.90 322 ILE C C 1
ATOM 8686 O O . ILE C 1 322 ? 64.302 65.556 -2.379 1.00 27.52 322 ILE C O 1
ATOM 8691 N N . ASN C 1 323 ? 62.143 65.564 -2.915 1.00 28.95 323 ASN C N 1
ATOM 8692 C CA . ASN C 1 323 ? 62.280 64.218 -3.489 1.00 29.04 323 ASN C CA 1
ATOM 8693 C C . ASN C 1 323 ? 63.143 64.162 -4.816 1.00 27.13 323 ASN C C 1
ATOM 8694 O O . ASN C 1 323 ? 64.017 63.287 -4.997 1.00 26.33 323 ASN C O 1
ATOM 8699 N N . HIS C 1 324 ? 62.892 65.106 -5.712 1.00 30.11 324 HIS C N 1
ATOM 8700 C CA . HIS C 1 324 ? 63.682 65.230 -6.978 1.00 34.52 324 HIS C CA 1
ATOM 8701 C C . HIS C 1 324 ? 65.125 65.232 -6.653 1.00 33.05 324 HIS C C 1
ATOM 8702 O O . HIS C 1 324 ? 65.933 64.544 -7.260 1.00 29.84 324 HIS C O 1
ATOM 8709 N N . ARG C 1 325 ? 65.431 65.973 -5.596 1.00 32.72 325 ARG C N 1
ATOM 8710 C CA . ARG C 1 325 ? 66.767 66.250 -5.226 1.00 32.16 325 ARG C CA 1
ATOM 8711 C C . ARG C 1 325 ? 67.355 65.028 -4.527 1.00 32.93 325 ARG C C 1
ATOM 8712 O O . ARG C 1 325 ? 68.461 64.640 -4.842 1.00 29.69 325 ARG C O 1
ATOM 8720 N N . TYR C 1 326 ? 66.608 64.351 -3.642 1.00 35.21 326 TYR C N 1
ATOM 8721 C CA . TYR C 1 326 ? 67.221 63.203 -2.965 1.00 31.02 326 TYR C CA 1
ATOM 8722 C C . TYR C 1 326 ? 66.640 61.820 -3.233 1.00 35.52 326 TYR C C 1
ATOM 8723 O O . TYR C 1 326 ? 67.206 60.845 -2.724 1.00 30.89 326 TYR C O 1
ATOM 8732 N N . GLY C 1 327 ? 65.559 61.683 -4.010 1.00 36.12 327 GLY C N 1
ATOM 8733 C CA . GLY C 1 327 ? 65.098 60.319 -4.401 1.00 37.52 327 GLY C CA 1
ATOM 8734 C C . GLY C 1 327 ? 64.764 59.321 -3.271 1.00 40.20 327 GLY C C 1
ATOM 8735 O O . GLY C 1 327 ? 65.286 58.227 -3.254 1.00 50.02 327 GLY C O 1
ATOM 8736 N N . LEU C 1 328 ? 63.933 59.698 -2.297 1.00 37.80 328 LEU C N 1
ATOM 8737 C CA . LEU C 1 328 ? 63.704 58.854 -1.132 1.00 35.75 328 LEU C CA 1
ATOM 8738 C C . LEU C 1 328 ? 62.402 58.148 -1.263 1.00 32.31 328 LEU C C 1
ATOM 8739 O O . LEU C 1 328 ? 62.239 57.055 -0.736 1.00 30.75 328 LEU C O 1
ATOM 8744 N N . PHE C 1 329 ? 61.474 58.830 -1.947 1.00 30.42 329 PHE C N 1
ATOM 8745 C CA . PHE C 1 329 ? 60.064 58.554 -1.830 1.00 31.55 329 PHE C CA 1
ATOM 8746 C C . PHE C 1 329 ? 59.529 58.043 -3.127 1.00 30.54 329 PHE C C 1
ATOM 8747 O O . PHE C 1 329 ? 59.716 58.692 -4.139 1.00 27.05 329 PHE C O 1
ATOM 8755 N N . SER C 1 330 ? 58.876 56.876 -3.094 1.00 33.11 330 SER C N 1
ATOM 8756 C CA . SER C 1 330 ? 58.082 56.394 -4.250 1.00 29.23 330 SER C CA 1
ATOM 8757 C C . SER C 1 330 ? 56.879 57.292 -4.448 1.00 30.32 330 SER C C 1
ATOM 8758 O O . SER C 1 330 ? 56.470 57.448 -5.546 1.00 32.73 330 SER C O 1
ATOM 8761 N N . GLU C 1 331 ? 56.330 57.934 -3.398 1.00 31.78 331 GLU C N 1
ATOM 8762 C CA . GLU C 1 331 ? 55.134 58.756 -3.559 1.00 30.55 331 GLU C CA 1
ATOM 8763 C C . GLU C 1 331 ? 54.879 59.672 -2.358 1.00 31.69 331 GLU C C 1
ATOM 8764 O O . GLU C 1 331 ? 55.333 59.376 -1.248 1.00 33.35 331 GLU C O 1
ATOM 8770 N N . VAL C 1 332 ? 54.100 60.728 -2.557 1.00 29.85 332 VAL C N 1
ATOM 8771 C CA . VAL C 1 332 ? 53.663 61.593 -1.488 1.00 31.36 332 VAL C CA 1
ATOM 8772 C C . VAL C 1 332 ? 52.138 61.640 -1.593 1.00 33.26 332 VAL C C 1
ATOM 8773 O O . VAL C 1 332 ? 51.625 62.117 -2.611 1.00 39.72 332 VAL C O 1
ATOM 8777 N N . ARG C 1 333 ? 51.423 61.216 -0.543 1.00 28.57 333 ARG C N 1
ATOM 8778 C CA . ARG C 1 333 ? 49.946 61.038 -0.580 1.00 26.70 333 ARG C CA 1
ATOM 8779 C C . ARG C 1 333 ? 49.293 61.606 0.708 1.00 29.28 333 ARG C C 1
ATOM 8780 O O . ARG C 1 333 ? 50.010 61.952 1.704 1.00 29.85 333 ARG C O 1
ATOM 8788 N N . GLY C 1 334 ? 47.950 61.680 0.690 1.00 28.08 334 GLY C N 1
ATOM 8789 C CA . GLY C 1 334 ? 47.157 62.118 1.823 1.00 22.85 334 GLY C CA 1
ATOM 8790 C C . GLY C 1 334 ? 46.249 63.250 1.403 1.00 24.11 334 GLY C C 1
ATOM 8791 O O . GLY C 1 334 ? 46.064 63.494 0.243 1.00 23.22 334 GLY C O 1
ATOM 8792 N N . LEU C 1 335 ? 45.709 63.993 2.361 1.00 26.42 335 LEU C N 1
ATOM 8793 C CA . LEU C 1 335 ? 44.739 65.028 2.039 1.00 23.80 335 LEU C CA 1
ATOM 8794 C C . LEU C 1 335 ? 44.911 66.105 3.055 1.00 22.22 335 LEU C C 1
ATOM 8795 O O . LEU C 1 335 ? 45.317 65.825 4.196 1.00 23.01 335 LEU C O 1
ATOM 8800 N N . GLY C 1 336 ? 44.571 67.332 2.695 1.00 22.98 336 GLY C N 1
ATOM 8801 C CA . GLY C 1 336 ? 44.815 68.492 3.601 1.00 20.80 336 GLY C CA 1
ATOM 8802 C C . GLY C 1 336 ? 46.102 68.325 4.384 1.00 22.46 336 GLY C C 1
ATOM 8803 O O . GLY C 1 336 ? 47.138 68.066 3.766 1.00 22.21 336 GLY C O 1
ATOM 8804 N N . LEU C 1 337 ? 46.074 68.357 5.721 1.00 20.41 337 LEU C N 1
ATOM 8805 C CA . LEU C 1 337 ? 47.345 68.325 6.416 1.00 20.44 337 LEU C CA 1
ATOM 8806 C C . LEU C 1 337 ? 47.558 66.998 7.132 1.00 23.79 337 LEU C C 1
ATOM 8807 O O . LEU C 1 337 ? 48.116 66.904 8.254 1.00 19.65 337 LEU C O 1
ATOM 8812 N N . LEU C 1 338 ? 47.078 65.953 6.483 1.00 22.51 338 LEU C N 1
ATOM 8813 C CA . LEU C 1 338 ? 47.507 64.600 6.889 1.00 22.96 338 LEU C CA 1
ATOM 8814 C C . LEU C 1 338 ? 48.255 64.067 5.645 1.00 23.81 338 LEU C C 1
ATOM 8815 O O . LEU C 1 338 ? 47.593 63.711 4.639 1.00 26.88 338 LEU C O 1
ATOM 8820 N N . ILE C 1 339 ? 49.597 64.072 5.688 1.00 23.73 339 ILE C N 1
ATOM 8821 C CA . ILE C 1 339 ? 50.458 63.831 4.487 1.00 22.60 339 ILE C CA 1
ATOM 8822 C C . ILE C 1 339 ? 51.446 62.740 4.811 1.00 23.40 339 ILE C C 1
ATOM 8823 O O . ILE C 1 339 ? 51.958 62.663 5.899 1.00 27.41 339 ILE C O 1
ATOM 8828 N N . GLY C 1 340 ? 51.670 61.832 3.893 1.00 24.10 340 GLY C N 1
ATOM 8829 C CA . GLY C 1 340 ? 52.667 60.788 4.126 1.00 23.04 340 GLY C CA 1
ATOM 8830 C C . GLY C 1 340 ? 53.592 60.664 2.915 1.00 24.57 340 GLY C C 1
ATOM 8831 O O . GLY C 1 340 ? 53.142 60.789 1.781 1.00 27.59 340 GLY C O 1
ATOM 8832 N N . CYS C 1 341 ? 54.878 60.451 3.164 1.00 26.37 341 CYS C N 1
ATOM 8833 C CA . CYS C 1 341 ? 55.899 60.344 2.142 1.00 28.01 341 CYS C CA 1
ATOM 8834 C C . CYS C 1 341 ? 56.266 58.922 2.259 1.00 26.49 341 CYS C C 1
ATOM 8835 O O . CYS C 1 341 ? 56.760 58.501 3.306 1.00 26.59 341 CYS C O 1
ATOM 8838 N N . VAL C 1 342 ? 56.052 58.174 1.186 1.00 30.16 342 VAL C N 1
ATOM 8839 C CA . VAL C 1 342 ? 56.218 56.725 1.268 1.00 26.84 342 VAL C CA 1
ATOM 8840 C C . VAL C 1 342 ? 57.606 56.426 0.735 1.00 27.23 342 VAL C C 1
ATOM 8841 O O . VAL C 1 342 ? 57.918 56.786 -0.344 1.00 28.79 342 VAL C O 1
ATOM 8845 N N . LEU C 1 343 ? 58.435 55.757 1.507 1.00 33.55 343 LEU C N 1
ATOM 8846 C CA . LEU C 1 343 ? 59.820 55.489 1.138 1.00 34.83 343 LEU C CA 1
ATOM 8847 C C . LEU C 1 343 ? 59.886 54.458 -0.012 1.00 39.76 343 LEU C C 1
ATOM 8848 O O . LEU C 1 343 ? 59.189 53.446 0.044 1.00 32.97 343 LEU C O 1
ATOM 8853 N N . ASN C 1 344 ? 60.708 54.723 -1.042 1.00 41.88 344 ASN C N 1
ATOM 8854 C CA . ASN C 1 344 ? 60.892 53.770 -2.164 1.00 40.66 344 ASN C CA 1
ATOM 8855 C C . ASN C 1 344 ? 61.695 52.529 -1.753 1.00 41.15 344 ASN C C 1
ATOM 8856 O O . ASN C 1 344 ? 62.158 52.426 -0.600 1.00 46.12 344 ASN C O 1
ATOM 8861 N N . ALA C 1 345 ? 61.845 51.589 -2.687 1.00 44.34 345 ALA C N 1
ATOM 8862 C CA . ALA C 1 345 ? 62.387 50.260 -2.367 1.00 43.67 345 ALA C CA 1
ATOM 8863 C C . ALA C 1 345 ? 63.769 50.369 -1.717 1.00 43.65 345 ALA C C 1
ATOM 8864 O O . ALA C 1 345 ? 64.100 49.637 -0.809 1.00 44.24 345 ALA C O 1
ATOM 8866 N N . ASP C 1 346 ? 64.546 51.345 -2.149 1.00 49.03 346 ASP C N 1
ATOM 8867 C CA . ASP C 1 346 ? 65.895 51.547 -1.620 1.00 53.40 346 ASP C CA 1
ATOM 8868 C C . ASP C 1 346 ? 66.024 51.949 -0.148 1.00 53.20 346 ASP C C 1
ATOM 8869 O O . ASP C 1 346 ? 67.085 51.778 0.466 1.00 48.89 346 ASP C O 1
ATOM 8874 N N . TYR C 1 347 ? 64.954 52.499 0.421 1.00 55.09 347 TYR C N 1
ATOM 8875 C CA . TYR C 1 347 ? 64.998 52.964 1.802 1.00 44.44 347 TYR C CA 1
ATOM 8876 C C . TYR C 1 347 ? 63.926 52.322 2.659 1.00 45.29 347 TYR C C 1
ATOM 8877 O O . TYR C 1 347 ? 63.613 52.817 3.756 1.00 45.89 347 TYR C O 1
ATOM 8886 N N . ALA C 1 348 ? 63.399 51.194 2.180 1.00 37.88 348 ALA C N 1
ATOM 8887 C CA . ALA C 1 348 ? 62.317 50.516 2.874 1.00 37.45 348 ALA C CA 1
ATOM 8888 C C . ALA C 1 348 ? 62.611 50.351 4.342 1.00 35.79 348 ALA C C 1
ATOM 8889 O O . ALA C 1 348 ? 63.730 49.960 4.732 1.00 35.23 348 ALA C O 1
ATOM 8891 N N . GLY C 1 349 ? 61.604 50.713 5.150 1.00 35.82 349 GLY C N 1
ATOM 8892 C CA . GLY C 1 349 ? 61.587 50.410 6.587 1.00 35.72 349 GLY C CA 1
ATOM 8893 C C . GLY C 1 349 ? 62.398 51.412 7.416 1.00 35.68 349 GLY C C 1
ATOM 8894 O O . GLY C 1 349 ? 62.585 51.220 8.616 1.00 35.10 349 GLY C O 1
ATOM 8895 N N . GLN C 1 350 ? 62.823 52.514 6.794 1.00 35.27 350 GLN C N 1
ATOM 8896 C CA . GLN C 1 350 ? 63.705 53.489 7.471 1.00 36.85 350 GLN C CA 1
ATOM 8897 C C . GLN C 1 350 ? 63.089 54.817 7.896 1.00 34.37 350 GLN C C 1
ATOM 8898 O O . GLN C 1 350 ? 63.799 55.821 8.108 1.00 41.50 350 GLN C O 1
ATOM 8904 N N . ALA C 1 351 ? 61.770 54.848 7.979 1.00 30.36 351 ALA C N 1
ATOM 8905 C CA . ALA C 1 351 ? 61.053 56.042 8.403 1.00 32.65 351 ALA C CA 1
ATOM 8906 C C . ALA C 1 351 ? 61.529 56.582 9.785 1.00 30.43 351 ALA C C 1
ATOM 8907 O O . ALA C 1 351 ? 61.665 57.786 9.957 1.00 29.80 351 ALA C O 1
ATOM 8909 N N . LYS C 1 352 ? 61.806 55.688 10.725 1.00 30.78 352 LYS C N 1
ATOM 8910 C CA . LYS C 1 352 ? 62.151 56.108 12.039 1.00 32.63 352 LYS C CA 1
ATOM 8911 C C . LYS C 1 352 ? 63.526 56.746 11.997 1.00 35.72 352 LYS C C 1
ATOM 8912 O O . LYS C 1 352 ? 63.725 57.826 12.591 1.00 32.41 352 LYS C O 1
ATOM 8918 N N . GLN C 1 353 ? 64.457 56.119 11.282 1.00 31.91 353 GLN C N 1
ATOM 8919 C CA . GLN C 1 353 ? 65.753 56.759 11.116 1.00 36.67 353 GLN C CA 1
ATOM 8920 C C . GLN C 1 353 ? 65.617 58.175 10.509 1.00 33.61 353 GLN C C 1
ATOM 8921 O O . GLN C 1 353 ? 66.168 59.129 11.058 1.00 39.15 353 GLN C O 1
ATOM 8927 N N . ILE C 1 354 ? 64.840 58.326 9.447 1.00 30.96 354 ILE C N 1
ATOM 8928 C CA . ILE C 1 354 ? 64.635 59.636 8.880 1.00 29.24 354 ILE C CA 1
ATOM 8929 C C . ILE C 1 354 ? 64.024 60.553 9.926 1.00 30.88 354 ILE C C 1
ATOM 8930 O O . ILE C 1 354 ? 64.500 61.688 10.114 1.00 26.17 354 ILE C O 1
ATOM 8935 N N . SER C 1 355 ? 63.052 60.018 10.683 1.00 28.79 355 SER C N 1
ATOM 8936 C CA . SER C 1 355 ? 62.423 60.775 11.755 1.00 26.04 355 SER C CA 1
ATOM 8937 C C . SER C 1 355 ? 63.403 61.391 12.774 1.00 26.95 355 SER C C 1
ATOM 8938 O O . SER C 1 355 ? 63.250 62.577 13.170 1.00 19.58 355 SER C O 1
ATOM 8941 N N . GLN C 1 356 ? 64.346 60.554 13.245 1.00 25.02 356 GLN C N 1
ATOM 8942 C CA . GLN C 1 356 ? 65.335 60.929 14.262 1.00 28.66 356 GLN C CA 1
ATOM 8943 C C . GLN C 1 356 ? 66.403 61.929 13.734 1.00 30.28 356 GLN C C 1
ATOM 8944 O O . GLN C 1 356 ? 66.806 62.890 14.469 1.00 29.07 356 GLN C O 1
ATOM 8950 N N . GLU C 1 357 ? 66.814 61.709 12.476 1.00 26.86 357 GLU C N 1
ATOM 8951 C CA . GLU C 1 357 ? 67.611 62.686 11.739 1.00 27.78 357 GLU C CA 1
ATOM 8952 C C . GLU C 1 357 ? 66.884 63.996 11.639 1.00 26.37 357 GLU C C 1
ATOM 8953 O O . GLU C 1 357 ? 67.473 65.054 11.905 1.00 28.06 357 GLU C O 1
ATOM 8959 N N . ALA C 1 358 ? 65.618 63.964 11.274 1.00 24.87 358 ALA C N 1
ATOM 8960 C CA . ALA C 1 358 ? 64.890 65.211 11.246 1.00 22.76 358 ALA C CA 1
ATOM 8961 C C . ALA C 1 358 ? 64.940 65.958 12.583 1.00 24.66 358 ALA C C 1
ATOM 8962 O O . ALA C 1 358 ? 65.179 67.185 12.590 1.00 22.30 358 ALA C O 1
ATOM 8964 N N . ALA C 1 359 ? 64.746 65.255 13.706 1.00 24.60 359 ALA C N 1
ATOM 8965 C CA . ALA C 1 359 ? 64.753 65.910 15.062 1.00 25.13 359 ALA C CA 1
ATOM 8966 C C . ALA C 1 359 ? 66.107 66.529 15.318 1.00 25.65 359 ALA C C 1
ATOM 8967 O O . ALA C 1 359 ? 66.184 67.661 15.780 1.00 28.68 359 ALA C O 1
ATOM 8969 N N . LYS C 1 360 ? 67.171 65.816 14.944 1.00 25.71 360 LYS C N 1
ATOM 8970 C CA . LYS C 1 360 ? 68.518 66.391 15.068 1.00 26.52 360 LYS C CA 1
ATOM 8971 C C . LYS C 1 360 ? 68.660 67.687 14.341 1.00 26.88 360 LYS C C 1
ATOM 8972 O O . LYS C 1 360 ? 69.226 68.613 14.910 1.00 32.37 360 LYS C O 1
ATOM 8978 N N . ALA C 1 361 ? 68.111 67.789 13.140 1.00 23.49 361 ALA C N 1
ATOM 8979 C CA . ALA C 1 361 ? 68.080 69.025 12.391 1.00 21.84 361 ALA C CA 1
ATOM 8980 C C . ALA C 1 361 ? 67.008 70.080 12.774 1.00 22.95 361 ALA C C 1
ATOM 8981 O O . ALA C 1 361 ? 66.912 71.146 12.126 1.00 22.69 361 ALA C O 1
ATOM 8983 N N . GLY C 1 362 ? 66.210 69.826 13.815 1.00 22.78 362 GLY C N 1
ATOM 8984 C CA . GLY C 1 362 ? 65.326 70.864 14.384 1.00 19.45 362 GLY C CA 1
ATOM 8985 C C . GLY C 1 362 ? 63.941 70.900 13.779 1.00 23.66 362 GLY C C 1
ATOM 8986 O O . GLY C 1 362 ? 63.249 71.977 13.743 1.00 24.48 362 GLY C O 1
ATOM 8987 N N . VAL C 1 363 ? 63.477 69.747 13.316 1.00 21.26 363 VAL C N 1
ATOM 8988 C CA . VAL C 1 363 ? 62.077 69.672 12.851 1.00 20.47 363 VAL C CA 1
ATOM 8989 C C . VAL C 1 363 ? 61.505 68.300 13.285 1.00 21.13 363 VAL C C 1
ATOM 8990 O O . VAL C 1 363 ? 62.131 67.271 13.032 1.00 21.33 363 VAL C O 1
ATOM 8994 N N . MET C 1 364 ? 60.361 68.307 13.974 1.00 18.90 364 MET C N 1
ATOM 8995 C CA A MET C 1 364 ? 59.684 67.074 14.389 0.70 20.91 364 MET C CA 1
ATOM 8996 C CA B MET C 1 364 ? 59.692 67.060 14.377 0.30 18.62 364 MET C CA 1
ATOM 8997 C C . MET C 1 364 ? 58.725 66.540 13.297 1.00 18.64 364 MET C C 1
ATOM 8998 O O . MET C 1 364 ? 57.843 67.263 12.829 1.00 17.07 364 MET C O 1
ATOM 9007 N N . VAL C 1 365 ? 58.872 65.296 12.915 1.00 17.12 365 VAL C N 1
ATOM 9008 C CA . VAL C 1 365 ? 57.902 64.660 11.999 1.00 20.12 365 VAL C CA 1
ATOM 9009 C C . VAL C 1 365 ? 57.425 63.351 12.651 1.00 22.88 365 VAL C C 1
ATOM 9010 O O . VAL C 1 365 ? 57.973 62.915 13.636 1.00 24.76 365 VAL C O 1
ATOM 9014 N N . LEU C 1 366 ? 56.411 62.712 12.118 1.00 24.28 366 LEU C N 1
ATOM 9015 C CA . LEU C 1 366 ? 55.992 61.405 12.628 1.00 25.39 366 LEU C CA 1
ATOM 9016 C C . LEU C 1 366 ? 56.413 60.339 11.628 1.00 26.36 366 LEU C C 1
ATOM 9017 O O . LEU C 1 366 ? 56.960 60.667 10.554 1.00 25.86 366 LEU C O 1
ATOM 9022 N N . ILE C 1 367 ? 56.088 59.088 11.946 1.00 26.85 367 ILE C N 1
ATOM 9023 C CA . ILE C 1 367 ? 56.068 58.002 10.953 1.00 26.51 367 ILE C CA 1
ATOM 9024 C C . ILE C 1 367 ? 54.663 57.416 10.890 1.00 27.61 367 ILE C C 1
ATOM 9025 O O . ILE C 1 367 ? 53.796 57.840 11.650 1.00 27.94 367 ILE C O 1
ATOM 9030 N N . ALA C 1 368 ? 54.407 56.493 9.938 1.00 27.01 368 ALA C N 1
ATOM 9031 C CA . ALA C 1 368 ? 53.111 55.869 9.817 1.00 24.81 368 ALA C CA 1
ATOM 9032 C C . ALA C 1 368 ? 53.413 54.453 9.436 1.00 24.46 368 ALA C C 1
ATOM 9033 O O . ALA C 1 368 ? 53.247 54.054 8.290 1.00 24.28 368 ALA C O 1
ATOM 9035 N N . GLY C 1 369 ? 53.861 53.666 10.403 1.00 26.94 369 GLY C N 1
ATOM 9036 C CA . GLY C 1 369 ? 54.510 52.387 10.038 1.00 25.49 369 GLY C CA 1
ATOM 9037 C C . GLY C 1 369 ? 55.924 52.707 9.540 1.00 27.54 369 GLY C C 1
ATOM 9038 O O . GLY C 1 369 ? 56.268 53.883 9.366 1.00 30.10 369 GLY C O 1
ATOM 9039 N N . GLY C 1 370 ? 56.741 51.691 9.286 1.00 27.04 370 GLY C N 1
ATOM 9040 C CA . GLY C 1 370 ? 58.184 51.850 9.150 1.00 27.14 370 GLY C CA 1
ATOM 9041 C C . GLY C 1 370 ? 58.549 52.389 7.770 1.00 35.18 370 GLY C C 1
ATOM 9042 O O . GLY C 1 370 ? 59.711 52.755 7.524 1.00 34.31 370 GLY C O 1
ATOM 9043 N N . ASN C 1 371 ? 57.569 52.475 6.868 1.00 31.79 371 ASN C N 1
ATOM 9044 C CA . ASN C 1 371 ? 57.810 52.949 5.530 1.00 32.90 371 ASN C CA 1
ATOM 9045 C C . ASN C 1 371 ? 57.296 54.319 5.174 1.00 37.55 371 ASN C C 1
ATOM 9046 O O . ASN C 1 371 ? 57.390 54.693 4.001 1.00 37.99 371 ASN C O 1
ATOM 9051 N N . VAL C 1 372 ? 56.675 55.039 6.115 1.00 31.20 372 VAL C N 1
ATOM 9052 C CA . VAL C 1 372 ? 56.082 56.313 5.755 1.00 28.89 372 VAL C CA 1
ATOM 9053 C C . VAL C 1 372 ? 56.465 57.355 6.809 1.00 29.62 372 VAL C C 1
ATOM 9054 O O . VAL C 1 372 ? 56.359 57.112 8.015 1.00 26.98 372 VAL C O 1
ATOM 9058 N N . VAL C 1 373 ? 56.942 58.499 6.342 1.00 26.47 373 VAL C N 1
ATOM 9059 C CA . VAL C 1 373 ? 57.184 59.638 7.236 1.00 22.29 373 VAL C CA 1
ATOM 9060 C C . VAL C 1 373 ? 55.887 60.399 7.130 1.00 23.31 373 VAL C C 1
ATOM 9061 O O . VAL C 1 373 ? 55.418 60.654 6.001 1.00 22.89 373 VAL C O 1
ATOM 9065 N N . ARG C 1 374 ? 55.323 60.824 8.271 1.00 21.57 374 ARG C N 1
ATOM 9066 C CA . ARG C 1 374 ? 54.019 61.467 8.278 1.00 20.53 374 ARG C CA 1
ATOM 9067 C C . ARG C 1 374 ? 54.070 62.886 8.766 1.00 21.76 374 ARG C C 1
ATOM 9068 O O . ARG C 1 374 ? 54.809 63.173 9.702 1.00 20.81 374 ARG C O 1
ATOM 9076 N N . PHE C 1 375 ? 53.249 63.753 8.195 1.00 19.50 375 PHE C N 1
ATOM 9077 C CA . PHE C 1 375 ? 53.233 65.129 8.637 1.00 22.50 375 PHE C CA 1
ATOM 9078 C C . PHE C 1 375 ? 51.819 65.430 9.077 1.00 24.20 375 PHE C C 1
ATOM 9079 O O . PHE C 1 375 ? 50.877 65.199 8.302 1.00 25.30 375 PHE C O 1
ATOM 9087 N N . ALA C 1 376 ? 51.636 65.992 10.269 1.00 22.25 376 ALA C N 1
ATOM 9088 C CA . ALA C 1 376 ? 50.282 66.355 10.739 1.00 20.68 376 ALA C CA 1
ATOM 9089 C C . ALA C 1 376 ? 50.372 67.664 11.491 1.00 21.54 376 ALA C C 1
ATOM 9090 O O . ALA C 1 376 ? 50.091 67.732 12.712 1.00 22.56 376 ALA C O 1
ATOM 9092 N N . PRO C 1 377 ? 50.782 68.737 10.789 1.00 22.55 377 PRO C N 1
ATOM 9093 C CA . PRO C 1 377 ? 51.136 69.984 11.482 1.00 20.78 377 PRO C CA 1
ATOM 9094 C C . PRO C 1 377 ? 49.886 70.749 11.899 1.00 21.71 377 PRO C C 1
ATOM 9095 O O . PRO C 1 377 ? 48.766 70.391 11.432 1.00 20.56 377 PRO C O 1
ATOM 9099 N N . ALA C 1 378 ? 50.041 71.798 12.740 1.00 19.99 378 ALA C N 1
ATOM 9100 C CA . ALA C 1 378 ? 48.897 72.641 13.144 1.00 20.05 378 ALA C CA 1
ATOM 9101 C C . ALA C 1 378 ? 48.225 73.086 11.868 1.00 21.02 378 ALA C C 1
ATOM 9102 O O . ALA C 1 378 ? 48.914 73.363 10.885 1.00 22.36 378 ALA C O 1
ATOM 9104 N N . LEU C 1 379 ? 46.908 73.274 11.894 1.00 21.45 379 LEU C N 1
ATOM 9105 C CA . LEU C 1 379 ? 46.179 73.710 10.707 1.00 21.23 379 LEU C CA 1
ATOM 9106 C C . LEU C 1 379 ? 46.462 75.155 10.442 1.00 21.45 379 LEU C C 1
ATOM 9107 O O . LEU C 1 379 ? 46.246 75.602 9.318 1.00 20.26 379 LEU C O 1
ATOM 9112 N N . ASN C 1 380 ? 46.896 75.891 11.463 1.00 22.10 380 ASN C N 1
ATOM 9113 C CA . ASN C 1 380 ? 47.269 77.323 11.254 1.00 22.60 380 ASN C CA 1
ATOM 9114 C C . ASN C 1 380 ? 48.785 77.523 11.173 1.00 22.71 380 ASN C C 1
ATOM 9115 O O . ASN C 1 380 ? 49.250 78.606 11.414 1.00 27.47 380 ASN C O 1
ATOM 9120 N N . VAL C 1 381 ? 49.559 76.478 10.840 1.00 23.02 381 VAL C N 1
ATOM 9121 C CA . VAL C 1 381 ? 50.973 76.617 10.621 1.00 22.77 381 VAL C CA 1
ATOM 9122 C C . VAL C 1 381 ? 51.200 77.738 9.592 1.00 24.93 381 VAL C C 1
ATOM 9123 O O . VAL C 1 381 ? 50.459 77.803 8.634 1.00 27.47 381 VAL C O 1
ATOM 9127 N N . SER C 1 382 ? 52.186 78.632 9.803 1.00 26.00 382 SER C N 1
ATOM 9128 C CA . SER C 1 382 ? 52.424 79.783 8.905 1.00 26.53 382 SER C CA 1
ATOM 9129 C C . SER C 1 382 ? 53.313 79.367 7.715 1.00 27.20 382 SER C C 1
ATOM 9130 O O . SER C 1 382 ? 54.081 78.371 7.759 1.00 23.89 382 SER C O 1
ATOM 9133 N N . GLU C 1 383 ? 53.273 80.159 6.664 1.00 28.05 383 GLU C N 1
ATOM 9134 C CA . GLU C 1 383 ? 54.096 79.830 5.517 1.00 28.69 383 GLU C CA 1
ATOM 9135 C C . GLU C 1 383 ? 55.592 79.769 5.828 1.00 25.31 383 GLU C C 1
ATOM 9136 O O . GLU C 1 383 ? 56.326 78.804 5.430 1.00 29.82 383 GLU C O 1
ATOM 9142 N N . GLU C 1 384 ? 56.029 80.727 6.635 1.00 26.34 384 GLU C N 1
ATOM 9143 C CA . GLU C 1 384 ? 57.402 80.736 7.218 1.00 27.16 384 GLU C CA 1
ATOM 9144 C C . GLU C 1 384 ? 57.753 79.437 7.999 1.00 25.39 384 GLU C C 1
ATOM 9145 O O . GLU C 1 384 ? 58.863 78.839 7.815 1.00 25.14 384 GLU C O 1
ATOM 9151 N N . GLU C 1 385 ? 56.819 78.988 8.834 1.00 24.49 385 GLU C N 1
ATOM 9152 C CA . GLU C 1 385 ? 57.025 77.762 9.612 1.00 24.53 385 GLU C CA 1
ATOM 9153 C C . GLU C 1 385 ? 57.150 76.511 8.716 1.00 22.88 385 GLU C C 1
ATOM 9154 O O . GLU C 1 385 ? 58.044 75.706 8.921 1.00 26.05 385 GLU C O 1
ATOM 9160 N N . VAL C 1 386 ? 56.275 76.356 7.717 1.00 25.64 386 VAL C N 1
ATOM 9161 C CA . VAL C 1 386 ? 56.430 75.325 6.654 1.00 23.38 386 VAL C CA 1
ATOM 9162 C C . VAL C 1 386 ? 57.783 75.345 5.931 1.00 23.80 386 VAL C C 1
ATOM 9163 O O . VAL C 1 386 ? 58.517 74.329 5.917 1.00 26.63 386 VAL C O 1
ATOM 9167 N N . THR C 1 387 ? 58.162 76.510 5.361 1.00 26.93 387 THR C N 1
ATOM 9168 C CA . THR C 1 387 ? 59.479 76.636 4.631 1.00 24.13 387 THR C CA 1
ATOM 9169 C C . THR C 1 387 ? 60.662 76.319 5.579 1.00 25.33 387 THR C C 1
ATOM 9170 O O . THR C 1 387 ? 61.531 75.479 5.236 1.00 23.64 387 THR C O 1
ATOM 9174 N N . THR C 1 388 ? 60.667 76.937 6.785 1.00 26.02 388 THR C N 1
ATOM 9175 C CA . THR C 1 388 ? 61.761 76.712 7.732 1.00 25.22 388 THR C CA 1
ATOM 9176 C C . THR C 1 388 ? 61.831 75.250 8.110 1.00 25.33 388 THR C C 1
ATOM 9177 O O . THR C 1 388 ? 62.932 74.629 8.073 1.00 25.78 388 THR C O 1
ATOM 9181 N N . GLY C 1 389 ? 60.662 74.680 8.421 1.00 26.20 389 GLY C N 1
ATOM 9182 C CA . GLY C 1 389 ? 60.630 73.273 8.789 1.00 21.13 389 GLY C CA 1
ATOM 9183 C C . GLY C 1 389 ? 61.069 72.387 7.640 1.00 19.14 389 GLY C C 1
ATOM 9184 O O . GLY C 1 389 ? 61.778 71.358 7.828 1.00 18.09 389 GLY C O 1
ATOM 9185 N N . LEU C 1 390 ? 60.596 72.694 6.446 1.00 18.76 390 LEU C N 1
ATOM 9186 C CA . LEU C 1 390 ? 61.045 71.833 5.350 1.00 21.69 390 LEU C CA 1
ATOM 9187 C C . LEU C 1 390 ? 62.502 72.080 4.915 1.00 22.59 390 LEU C C 1
ATOM 9188 O O . LEU C 1 390 ? 63.133 71.140 4.384 1.00 22.05 390 LEU C O 1
ATOM 9193 N N . ASP C 1 391 ? 63.071 73.275 5.224 1.00 20.22 391 ASP C N 1
ATOM 9194 C CA . ASP C 1 391 ? 64.549 73.496 4.959 1.00 22.15 391 ASP C CA 1
ATOM 9195 C C . ASP C 1 391 ? 65.285 72.530 5.830 1.00 22.02 391 ASP C C 1
ATOM 9196 O O . ASP C 1 391 ? 66.242 71.879 5.394 1.00 19.94 391 ASP C O 1
ATOM 9201 N N . ARG C 1 392 ? 64.793 72.400 7.066 1.00 21.99 392 ARG C N 1
ATOM 9202 C CA . ARG C 1 392 ? 65.400 71.512 8.002 1.00 22.74 392 ARG C CA 1
ATOM 9203 C C . ARG C 1 392 ? 65.110 70.083 7.614 1.00 23.60 392 ARG C C 1
ATOM 9204 O O . ARG C 1 392 ? 65.991 69.229 7.803 1.00 25.44 392 ARG C O 1
ATOM 9212 N N . PHE C 1 393 ? 63.904 69.769 7.106 1.00 23.51 393 PHE C N 1
ATOM 9213 C CA . PHE C 1 393 ? 63.683 68.357 6.735 1.00 23.55 393 PHE C CA 1
ATOM 9214 C C . PHE C 1 393 ? 64.645 67.993 5.541 1.00 25.45 393 PHE C C 1
ATOM 9215 O O . PHE C 1 393 ? 65.224 66.856 5.470 1.00 26.59 393 PHE C O 1
ATOM 9223 N N . ALA C 1 394 ? 64.815 68.944 4.605 1.00 22.28 394 ALA C N 1
ATOM 9224 C CA . ALA C 1 394 ? 65.725 68.751 3.446 1.00 23.37 394 ALA C CA 1
ATOM 9225 C C . ALA C 1 394 ? 67.140 68.484 3.951 1.00 26.37 394 ALA C C 1
ATOM 9226 O O . ALA C 1 394 ? 67.771 67.429 3.594 1.00 25.69 394 ALA C O 1
ATOM 9228 N N . ALA C 1 395 ? 67.637 69.365 4.838 1.00 25.17 395 ALA C N 1
ATOM 9229 C CA . ALA C 1 395 ? 68.942 69.089 5.539 1.00 25.65 395 ALA C CA 1
ATOM 9230 C C . ALA C 1 395 ? 69.018 67.652 6.116 1.00 28.34 395 ALA C C 1
ATOM 9231 O O . ALA C 1 395 ? 70.015 66.945 5.896 1.00 26.14 395 ALA C O 1
ATOM 9233 N N . ALA C 1 396 ? 67.960 67.221 6.852 1.00 27.25 396 ALA C N 1
ATOM 9234 C CA . ALA C 1 396 ? 67.951 65.879 7.470 1.00 27.02 396 ALA C CA 1
ATOM 9235 C C . ALA C 1 396 ? 68.005 64.807 6.370 1.00 27.73 396 ALA C C 1
ATOM 9236 O O . ALA C 1 396 ? 68.739 63.860 6.484 1.00 30.86 396 ALA C O 1
ATOM 9238 N N . CYS C 1 397 ? 67.258 64.982 5.296 1.00 27.86 397 CYS C N 1
ATOM 9239 C CA . CYS C 1 397 ? 67.310 64.034 4.171 1.00 31.35 397 CYS C CA 1
ATOM 9240 C C . CYS C 1 397 ? 68.679 63.910 3.533 1.00 32.27 397 CYS C C 1
ATOM 9241 O O . CYS C 1 397 ? 69.168 62.757 3.227 1.00 29.25 397 CYS C O 1
ATOM 9244 N N . GLU C 1 398 ? 69.314 65.072 3.368 1.00 30.43 398 GLU C N 1
ATOM 9245 C CA . GLU C 1 398 ? 70.673 65.113 2.836 1.00 36.39 398 GLU C CA 1
ATOM 9246 C C . GLU C 1 398 ? 71.628 64.287 3.723 1.00 39.14 398 GLU C C 1
ATOM 9247 O O . GLU C 1 398 ? 72.346 63.479 3.166 1.00 39.41 398 GLU C O 1
ATOM 9253 N N . HIS C 1 399 ? 71.609 64.460 5.068 1.00 37.61 399 HIS C N 1
ATOM 9254 C CA . HIS C 1 399 ? 72.454 63.642 5.937 1.00 39.03 399 HIS C CA 1
ATOM 9255 C C . HIS C 1 399 ? 72.052 62.218 5.758 1.00 42.17 399 HIS C C 1
ATOM 9256 O O . HIS C 1 399 ? 72.921 61.354 5.667 1.00 39.79 399 HIS C O 1
ATOM 9263 N N . PHE C 1 400 ? 70.738 61.944 5.688 1.00 41.93 400 PHE C N 1
ATOM 9264 C CA . PHE C 1 400 ? 70.312 60.543 5.617 1.00 44.73 400 PHE C CA 1
ATOM 9265 C C . PHE C 1 400 ? 70.875 59.789 4.359 1.00 42.27 400 PHE C C 1
ATOM 9266 O O . PHE C 1 400 ? 71.398 58.680 4.477 1.00 40.29 400 PHE C O 1
ATOM 9274 N N . VAL C 1 401 ? 70.818 60.364 3.173 1.00 42.97 401 VAL C N 1
ATOM 9275 C CA . VAL C 1 401 ? 71.604 59.748 2.095 1.00 54.44 401 VAL C CA 1
ATOM 9276 C C . VAL C 1 401 ? 73.158 59.961 2.319 1.00 62.55 401 VAL C C 1
ATOM 9277 O O . VAL C 1 401 ? 73.690 61.021 1.997 1.00 77.24 401 VAL C O 1
ATOM 9281 N N . SER C 1 402 ? 73.881 59.001 2.916 1.00 70.58 402 SER C N 1
ATOM 9282 C CA . SER C 1 402 ? 75.357 59.131 3.189 1.00 60.65 402 SER C CA 1
ATOM 9283 C C . SER C 1 402 ? 75.927 57.888 3.857 1.00 62.41 402 SER C C 1
ATOM 9284 O O . SER C 1 402 ? 75.509 57.538 4.958 1.00 67.07 402 SER C O 1
ATOM 9287 N N . GLN D 1 3 ? 18.668 81.109 22.348 0.70 40.79 3 GLN D N 1
ATOM 9288 C CA . GLN D 1 3 ? 20.071 81.416 22.757 0.70 49.87 3 GLN D CA 1
ATOM 9289 C C . GLN D 1 3 ? 20.473 80.997 24.214 0.70 50.33 3 GLN D C 1
ATOM 9290 O O . GLN D 1 3 ? 21.555 80.445 24.424 0.70 49.21 3 GLN D O 1
ATOM 9296 N N . PRO D 1 4 ? 19.634 81.304 25.228 1.00 51.88 4 PRO D N 1
ATOM 9297 C CA . PRO D 1 4 ? 19.876 80.790 26.615 1.00 50.39 4 PRO D CA 1
ATOM 9298 C C . PRO D 1 4 ? 19.708 79.279 26.734 1.00 47.54 4 PRO D C 1
ATOM 9299 O O . PRO D 1 4 ? 18.668 78.741 26.360 1.00 51.08 4 PRO D O 1
ATOM 9303 N N . ILE D 1 5 ? 20.709 78.621 27.298 1.00 39.40 5 ILE D N 1
ATOM 9304 C CA . ILE D 1 5 ? 20.740 77.193 27.374 1.00 37.70 5 ILE D CA 1
ATOM 9305 C C . ILE D 1 5 ? 19.783 76.748 28.449 1.00 33.99 5 ILE D C 1
ATOM 9306 O O . ILE D 1 5 ? 19.789 77.286 29.518 1.00 39.39 5 ILE D O 1
ATOM 9311 N N . THR D 1 6 ? 18.960 75.753 28.170 1.00 33.13 6 THR D N 1
ATOM 9312 C CA . THR D 1 6 ? 17.947 75.312 29.135 1.00 29.39 6 THR D CA 1
ATOM 9313 C C . THR D 1 6 ? 18.088 73.792 29.331 1.00 29.32 6 THR D C 1
ATOM 9314 O O . THR D 1 6 ? 18.742 73.135 28.528 1.00 28.68 6 THR D O 1
ATOM 9318 N N . ARG D 1 7 ? 17.428 73.245 30.359 1.00 26.75 7 ARG D N 1
ATOM 9319 C CA . ARG D 1 7 ? 17.474 71.800 30.652 1.00 30.15 7 ARG D CA 1
ATOM 9320 C C . ARG D 1 7 ? 16.799 70.998 29.526 1.00 29.21 7 ARG D C 1
ATOM 9321 O O . ARG D 1 7 ? 17.088 69.826 29.337 1.00 31.45 7 ARG D O 1
ATOM 9329 N N . GLU D 1 8 ? 15.898 71.636 28.782 1.00 31.78 8 GLU D N 1
ATOM 9330 C CA . GLU D 1 8 ? 15.212 70.931 27.690 1.00 31.37 8 GLU D CA 1
ATOM 9331 C C . GLU D 1 8 ? 16.224 70.619 26.557 1.00 32.03 8 GLU D C 1
ATOM 9332 O O . GLU D 1 8 ? 16.134 69.562 25.908 1.00 27.07 8 GLU D O 1
ATOM 9338 N N . ASN D 1 9 ? 17.167 71.545 26.325 1.00 30.36 9 ASN D N 1
ATOM 9339 C CA . ASN D 1 9 ? 18.153 71.390 25.259 1.00 30.63 9 ASN D CA 1
ATOM 9340 C C . ASN D 1 9 ? 18.911 70.074 25.448 1.00 28.05 9 ASN D C 1
ATOM 9341 O O . ASN D 1 9 ? 19.252 69.372 24.477 1.00 32.07 9 ASN D O 1
ATOM 9346 N N . PHE D 1 10 ? 19.146 69.742 26.717 1.00 27.77 10 PHE D N 1
ATOM 9347 C CA . PHE D 1 10 ? 19.800 68.486 27.078 1.00 27.97 10 PHE D CA 1
ATOM 9348 C C . PHE D 1 10 ? 19.060 67.309 26.502 1.00 31.11 10 PHE D C 1
ATOM 9349 O O . PHE D 1 10 ? 19.701 66.303 26.076 1.00 36.57 10 PHE D O 1
ATOM 9357 N N . ASP D 1 11 ? 17.729 67.374 26.534 1.00 26.46 11 ASP D N 1
ATOM 9358 C CA . ASP D 1 11 ? 16.932 66.210 26.056 1.00 32.02 11 ASP D CA 1
ATOM 9359 C C . ASP D 1 11 ? 16.926 66.167 24.535 1.00 30.62 11 ASP D C 1
ATOM 9360 O O . ASP D 1 11 ? 16.760 65.124 23.946 1.00 34.32 11 ASP D O 1
ATOM 9365 N N . GLU D 1 12 ? 17.096 67.311 23.902 1.00 29.97 12 GLU D N 1
ATOM 9366 C CA . GLU D 1 12 ? 17.209 67.350 22.467 1.00 33.33 12 GLU D CA 1
ATOM 9367 C C . GLU D 1 12 ? 18.630 66.959 21.973 1.00 33.22 12 GLU D C 1
ATOM 9368 O O . GLU D 1 12 ? 18.765 66.334 20.910 1.00 28.82 12 GLU D O 1
ATOM 9374 N N . TRP D 1 13 ? 19.686 67.357 22.699 1.00 30.76 13 TRP D N 1
ATOM 9375 C CA . TRP D 1 13 ? 20.998 67.232 22.080 1.00 28.02 13 TRP D CA 1
ATOM 9376 C C . TRP D 1 13 ? 21.903 66.141 22.539 1.00 24.73 13 TRP D C 1
ATOM 9377 O O . TRP D 1 13 ? 22.928 65.868 21.855 1.00 23.64 13 TRP D O 1
ATOM 9388 N N . MET D 1 14 ? 21.603 65.520 23.686 1.00 23.80 14 MET D N 1
ATOM 9389 C CA . MET D 1 14 ? 22.510 64.497 24.218 1.00 22.86 14 MET D CA 1
ATOM 9390 C C . MET D 1 14 ? 21.986 63.091 24.017 1.00 27.65 14 MET D C 1
ATOM 9391 O O . MET D 1 14 ? 20.816 62.852 24.137 1.00 25.70 14 MET D O 1
ATOM 9396 N N . ILE D 1 15 ? 22.884 62.148 23.724 1.00 26.80 15 ILE D N 1
ATOM 9397 C CA . ILE D 1 15 ? 22.526 60.778 23.790 1.00 26.13 15 ILE D CA 1
ATOM 9398 C C . ILE D 1 15 ? 22.100 60.516 25.233 1.00 28.25 15 ILE D C 1
ATOM 9399 O O . ILE D 1 15 ? 22.815 60.863 26.184 1.00 30.21 15 ILE D O 1
ATOM 9404 N N . PRO D 1 16 ? 20.912 59.931 25.421 1.00 28.32 16 PRO D N 1
ATOM 9405 C CA . PRO D 1 16 ? 20.261 60.086 26.748 1.00 25.63 16 PRO D CA 1
ATOM 9406 C C . PRO D 1 16 ? 20.668 58.969 27.721 1.00 25.73 16 PRO D C 1
ATOM 9407 O O . PRO D 1 16 ? 19.782 58.239 28.260 1.00 26.27 16 PRO D O 1
ATOM 9411 N N . VAL D 1 17 ? 21.975 58.788 27.909 1.00 22.66 17 VAL D N 1
ATOM 9412 C CA . VAL D 1 17 ? 22.473 57.829 28.881 1.00 23.66 17 VAL D CA 1
ATOM 9413 C C . VAL D 1 17 ? 22.390 58.303 30.352 1.00 23.91 17 VAL D C 1
ATOM 9414 O O . VAL D 1 17 ? 22.497 57.492 31.271 1.00 22.81 17 VAL D O 1
ATOM 9418 N N . TYR D 1 18 ? 22.042 59.566 30.561 1.00 21.56 18 TYR D N 1
ATOM 9419 C CA . TYR D 1 18 ? 21.925 60.127 31.892 1.00 26.07 18 TYR D CA 1
ATOM 9420 C C . TYR D 1 18 ? 20.649 60.898 32.011 1.00 27.11 18 TYR D C 1
ATOM 9421 O O . TYR D 1 18 ? 20.298 61.652 31.099 1.00 28.20 18 TYR D O 1
ATOM 9430 N N . ALA D 1 19 ? 20.023 60.835 33.173 1.00 27.82 19 ALA D N 1
ATOM 9431 C CA . ALA D 1 19 ? 18.935 61.776 33.484 1.00 28.31 19 ALA D CA 1
ATOM 9432 C C . ALA D 1 19 ? 19.422 62.784 34.513 1.00 29.43 19 ALA D C 1
ATOM 9433 O O . ALA D 1 19 ? 19.119 62.612 35.663 1.00 28.66 19 ALA D O 1
ATOM 9435 N N A PRO D 1 20 ? 20.051 63.896 34.104 0.50 29.62 20 PRO D N 1
ATOM 9436 N N B PRO D 1 20 ? 20.269 63.760 34.108 0.50 30.78 20 PRO D N 1
ATOM 9437 C CA A PRO D 1 20 ? 20.735 64.622 35.115 0.50 31.07 20 PRO D CA 1
ATOM 9438 C CA B PRO D 1 20 ? 20.751 64.790 35.007 0.50 32.11 20 PRO D CA 1
ATOM 9439 C C A PRO D 1 20 ? 19.696 65.535 35.695 0.50 29.10 20 PRO D C 1
ATOM 9440 C C B PRO D 1 20 ? 19.689 65.610 35.635 0.50 29.62 20 PRO D C 1
ATOM 9441 O O A PRO D 1 20 ? 18.558 65.545 35.213 0.50 28.19 20 PRO D O 1
ATOM 9442 O O B PRO D 1 20 ? 18.545 65.618 35.164 0.50 28.47 20 PRO D O 1
ATOM 9449 N N . ALA D 1 21 ? 20.141 66.337 36.652 1.00 27.12 21 ALA D N 1
ATOM 9450 C CA . ALA D 1 21 ? 19.339 67.174 37.471 1.00 25.94 21 ALA D CA 1
ATOM 9451 C C . ALA D 1 21 ? 18.572 68.173 36.653 1.00 23.49 21 ALA D C 1
ATOM 9452 O O . ALA D 1 21 ? 18.994 68.579 35.568 1.00 25.12 21 ALA D O 1
ATOM 9454 N N . PRO D 1 22 ? 17.382 68.538 37.131 1.00 24.93 22 PRO D N 1
ATOM 9455 C CA . PRO D 1 22 ? 16.590 69.602 36.455 1.00 26.10 22 PRO D CA 1
ATOM 9456 C C . PRO D 1 22 ? 17.243 70.985 36.430 1.00 26.40 22 PRO D C 1
ATOM 9457 O O . PRO D 1 22 ? 16.883 71.814 35.592 1.00 32.64 22 PRO D O 1
ATOM 9461 N N . PHE D 1 23 ? 18.168 71.245 37.336 1.00 25.15 23 PHE D N 1
ATOM 9462 C CA . PHE D 1 23 ? 18.861 72.541 37.369 1.00 27.36 23 PHE D CA 1
ATOM 9463 C C . PHE D 1 23 ? 20.326 72.443 36.748 1.00 28.92 23 PHE D C 1
ATOM 9464 O O . PHE D 1 23 ? 20.966 71.397 36.792 1.00 23.73 23 PHE D O 1
ATOM 9472 N N . ILE D 1 24 ? 20.849 73.532 36.177 1.00 27.81 24 ILE D N 1
ATOM 9473 C CA . ILE D 1 24 ? 22.174 73.484 35.528 1.00 27.98 24 ILE D CA 1
ATOM 9474 C C . ILE D 1 24 ? 23.201 74.366 36.312 1.00 26.96 24 ILE D C 1
ATOM 9475 O O . ILE D 1 24 ? 23.016 75.577 36.332 1.00 27.34 24 ILE D O 1
ATOM 9480 N N . PRO D 1 25 ? 24.274 73.774 36.931 1.00 23.08 25 PRO D N 1
ATOM 9481 C CA . PRO D 1 25 ? 25.340 74.552 37.617 1.00 25.65 25 PRO D CA 1
ATOM 9482 C C . PRO D 1 25 ? 26.013 75.541 36.663 1.00 27.71 25 PRO D C 1
ATOM 9483 O O . PRO D 1 25 ? 26.163 75.217 35.476 1.00 27.13 25 PRO D O 1
ATOM 9487 N N . VAL D 1 26 ? 26.431 76.713 37.147 1.00 27.33 26 VAL D N 1
ATOM 9488 C CA . VAL D 1 26 ? 27.200 77.632 36.305 1.00 26.58 26 VAL D CA 1
ATOM 9489 C C . VAL D 1 26 ? 28.508 78.006 36.929 1.00 29.68 26 VAL D C 1
ATOM 9490 O O . VAL D 1 26 ? 29.410 78.330 36.182 1.00 31.02 26 VAL D O 1
ATOM 9494 N N . ARG D 1 27 ? 28.646 77.947 38.263 1.00 32.45 27 ARG D N 1
ATOM 9495 C CA . ARG D 1 27 ? 29.933 78.249 38.953 1.00 30.34 27 ARG D CA 1
ATOM 9496 C C . ARG D 1 27 ? 30.028 77.680 40.336 1.00 33.97 27 ARG D C 1
ATOM 9497 O O . ARG D 1 27 ? 29.016 77.511 40.991 1.00 40.74 27 ARG D O 1
ATOM 9505 N N . GLY D 1 28 ? 31.229 77.376 40.819 1.00 31.66 28 GLY D N 1
ATOM 9506 C CA . GLY D 1 28 ? 31.355 76.892 42.203 1.00 31.27 28 GLY D CA 1
ATOM 9507 C C . GLY D 1 28 ? 32.496 77.597 42.915 1.00 35.56 28 GLY D C 1
ATOM 9508 O O . GLY D 1 28 ? 33.271 78.327 42.269 1.00 32.57 28 GLY D O 1
ATOM 9509 N N . GLU D 1 29 ? 32.617 77.401 44.240 1.00 35.93 29 GLU D N 1
ATOM 9510 C CA . GLU D 1 29 ? 33.838 77.796 45.013 1.00 34.71 29 GLU D CA 1
ATOM 9511 C C . GLU D 1 29 ? 33.879 76.897 46.195 1.00 34.06 29 GLU D C 1
ATOM 9512 O O . GLU D 1 29 ? 32.898 76.872 46.954 1.00 36.30 29 GLU D O 1
ATOM 9518 N N . GLY D 1 30 ? 35.003 76.204 46.388 1.00 32.77 30 GLY D N 1
ATOM 9519 C CA . GLY D 1 30 ? 35.113 75.174 47.390 1.00 30.98 30 GLY D CA 1
ATOM 9520 C C . GLY D 1 30 ? 33.947 74.209 47.285 1.00 33.73 30 GLY D C 1
ATOM 9521 O O . GLY D 1 30 ? 33.730 73.562 46.236 1.00 33.97 30 GLY D O 1
ATOM 9522 N N . SER D 1 31 ? 33.140 74.150 48.339 1.00 33.06 31 SER D N 1
ATOM 9523 C CA . SER D 1 31 ? 31.971 73.240 48.330 1.00 27.66 31 SER D CA 1
ATOM 9524 C C . SER D 1 31 ? 30.645 73.925 48.178 1.00 28.12 31 SER D C 1
ATOM 9525 O O . SER D 1 31 ? 29.644 73.307 48.446 1.00 31.33 31 SER D O 1
ATOM 9528 N N . ARG D 1 32 ? 30.623 75.200 47.804 1.00 29.42 32 ARG D N 1
ATOM 9529 C CA . ARG D 1 32 ? 29.437 75.806 47.208 1.00 31.42 32 ARG D CA 1
ATOM 9530 C C . ARG D 1 32 ? 29.408 75.740 45.673 1.00 34.09 32 ARG D C 1
ATOM 9531 O O . ARG D 1 32 ? 30.461 75.784 45.017 1.00 39.80 32 ARG D O 1
ATOM 9539 N N . LEU D 1 33 ? 28.200 75.625 45.113 1.00 31.24 33 LEU D N 1
ATOM 9540 C CA . LEU D 1 33 ? 27.971 75.541 43.682 1.00 28.80 33 LEU D CA 1
ATOM 9541 C C . LEU D 1 33 ? 26.653 76.303 43.384 1.00 30.78 33 LEU D C 1
ATOM 9542 O O . LEU D 1 33 ? 25.681 76.139 44.102 1.00 38.93 33 LEU D O 1
ATOM 9547 N N . TRP D 1 34 ? 26.612 77.157 42.371 1.00 28.06 34 TRP D N 1
ATOM 9548 C CA . TRP D 1 34 ? 25.347 77.828 41.971 1.00 29.65 34 TRP D CA 1
ATOM 9549 C C . TRP D 1 34 ? 24.834 77.378 40.612 1.00 32.02 34 TRP D C 1
ATOM 9550 O O . TRP D 1 34 ? 25.623 77.220 39.662 1.00 33.03 34 TRP D O 1
ATOM 9561 N N . ASP D 1 35 ? 23.515 77.179 40.489 1.00 32.51 35 ASP D N 1
ATOM 9562 C CA . ASP D 1 35 ? 22.883 76.932 39.184 1.00 33.77 35 ASP D CA 1
ATOM 9563 C C . ASP D 1 35 ? 22.530 78.255 38.495 1.00 37.57 35 ASP D C 1
ATOM 9564 O O . ASP D 1 35 ? 22.867 79.331 39.010 1.00 32.46 35 ASP D O 1
ATOM 9569 N N . GLN D 1 36 ? 21.871 78.151 37.340 1.00 33.89 36 GLN D N 1
ATOM 9570 C CA . GLN D 1 36 ? 21.611 79.288 36.499 1.00 33.68 36 GLN D CA 1
ATOM 9571 C C . GLN D 1 36 ? 20.736 80.312 37.133 1.00 38.21 36 GLN D C 1
ATOM 9572 O O . GLN D 1 36 ? 20.745 81.458 36.696 1.00 38.51 36 GLN D O 1
ATOM 9578 N N . GLN D 1 37 ? 19.905 79.898 38.083 1.00 39.75 37 GLN D N 1
ATOM 9579 C CA A GLN D 1 37 ? 18.938 80.840 38.647 0.50 41.97 37 GLN D CA 1
ATOM 9580 C CA B GLN D 1 37 ? 18.914 80.775 38.687 0.50 38.52 37 GLN D CA 1
ATOM 9581 C C . GLN D 1 37 ? 19.557 81.459 39.886 1.00 42.99 37 GLN D C 1
ATOM 9582 O O . GLN D 1 37 ? 18.928 82.256 40.549 1.00 49.52 37 GLN D O 1
ATOM 9593 N N . GLY D 1 38 ? 20.807 81.092 40.195 1.00 39.98 38 GLY D N 1
ATOM 9594 C CA . GLY D 1 38 ? 21.508 81.647 41.353 1.00 33.62 38 GLY D CA 1
ATOM 9595 C C . GLY D 1 38 ? 21.253 80.919 42.653 1.00 34.67 38 GLY D C 1
ATOM 9596 O O . GLY D 1 38 ? 21.796 81.293 43.699 1.00 36.50 38 GLY D O 1
ATOM 9597 N N . LYS D 1 39 ? 20.442 79.873 42.614 1.00 33.09 39 LYS D N 1
ATOM 9598 C CA . LYS D 1 39 ? 20.238 79.047 43.781 1.00 32.78 39 LYS D CA 1
ATOM 9599 C C . LYS D 1 39 ? 21.569 78.411 44.176 1.00 33.38 39 LYS D C 1
ATOM 9600 O O . LYS D 1 39 ? 22.366 77.989 43.330 1.00 33.42 39 LYS D O 1
ATOM 9606 N N . GLU D 1 40 ? 21.827 78.374 45.477 1.00 32.50 40 GLU D N 1
ATOM 9607 C CA . GLU D 1 40 ? 23.120 77.963 45.955 1.00 31.95 40 GLU D CA 1
ATOM 9608 C C . GLU D 1 40 ? 23.008 76.612 46.571 1.00 32.21 40 GLU D C 1
ATOM 9609 O O . GLU D 1 40 ? 22.060 76.374 47.309 1.00 35.03 40 GLU D O 1
ATOM 9615 N N . TYR D 1 41 ? 23.982 75.734 46.341 1.00 29.76 41 TYR D N 1
ATOM 9616 C CA . TYR D 1 41 ? 23.919 74.386 46.902 1.00 27.58 41 TYR D CA 1
ATOM 9617 C C . TYR D 1 41 ? 25.196 74.098 47.648 1.00 27.89 41 TYR D C 1
ATOM 9618 O O . TYR D 1 41 ? 26.227 74.663 47.327 1.00 29.22 41 TYR D O 1
ATOM 9627 N N . ILE D 1 42 ? 25.146 73.194 48.596 1.00 24.66 42 ILE D N 1
ATOM 9628 C CA . ILE D 1 42 ? 26.331 72.716 49.202 1.00 29.04 42 ILE D CA 1
ATOM 9629 C C . ILE D 1 42 ? 26.611 71.423 48.491 1.00 32.83 42 ILE D C 1
ATOM 9630 O O . ILE D 1 42 ? 25.762 70.525 48.462 1.00 33.45 42 ILE D O 1
ATOM 9635 N N . ASP D 1 43 ? 27.808 71.295 47.933 1.00 33.54 43 ASP D N 1
ATOM 9636 C CA . ASP D 1 43 ? 28.151 70.126 47.126 1.00 30.10 43 ASP D CA 1
ATOM 9637 C C . ASP D 1 43 ? 28.704 68.980 47.976 1.00 28.61 43 ASP D C 1
ATOM 9638 O O . ASP D 1 43 ? 29.851 68.999 48.339 1.00 27.97 43 ASP D O 1
ATOM 9643 N N . PHE D 1 44 ? 27.906 67.946 48.292 1.00 29.22 44 PHE D N 1
ATOM 9644 C CA . PHE D 1 44 ? 28.489 66.790 49.007 1.00 23.20 44 PHE D CA 1
ATOM 9645 C C . PHE D 1 44 ? 28.689 65.661 48.008 1.00 22.65 44 PHE D C 1
ATOM 9646 O O . PHE D 1 44 ? 29.235 64.576 48.350 1.00 19.41 44 PHE D O 1
ATOM 9654 N N . ALA D 1 45 ? 28.287 65.935 46.767 1.00 20.01 45 ALA D N 1
ATOM 9655 C CA . ALA D 1 45 ? 28.544 64.998 45.704 1.00 25.65 45 ALA D CA 1
ATOM 9656 C C . ALA D 1 45 ? 30.062 64.966 45.344 1.00 26.44 45 ALA D C 1
ATOM 9657 O O . ALA D 1 45 ? 30.613 63.904 44.931 1.00 24.77 45 ALA D O 1
ATOM 9659 N N . GLY D 1 46 ? 30.716 66.137 45.459 1.00 24.89 46 GLY D N 1
ATOM 9660 C CA . GLY D 1 46 ? 32.191 66.252 45.216 1.00 22.78 46 GLY D CA 1
ATOM 9661 C C . GLY D 1 46 ? 32.626 65.844 43.802 1.00 23.17 46 GLY D C 1
ATOM 9662 O O . GLY D 1 46 ? 33.708 65.190 43.625 1.00 24.72 46 GLY D O 1
ATOM 9663 N N . GLY D 1 47 ? 31.766 66.151 42.814 1.00 22.93 47 GLY D N 1
ATOM 9664 C CA . GLY D 1 47 ? 31.915 65.609 41.425 1.00 24.31 47 GLY D CA 1
ATOM 9665 C C . GLY D 1 47 ? 32.128 64.082 41.329 1.00 27.78 47 GLY D C 1
ATOM 9666 O O . GLY D 1 47 ? 32.913 63.583 40.487 1.00 25.58 47 GLY D O 1
ATOM 9667 N N . ILE D 1 48 ? 31.446 63.313 42.195 1.00 25.40 48 ILE D N 1
ATOM 9668 C CA . ILE D 1 48 ? 31.569 61.850 42.230 1.00 21.97 48 ILE D CA 1
ATOM 9669 C C . ILE D 1 48 ? 32.946 61.412 42.756 1.00 22.12 48 ILE D C 1
ATOM 9670 O O . ILE D 1 48 ? 33.628 60.573 42.142 1.00 22.93 48 ILE D O 1
ATOM 9675 N N . ALA D 1 49 ? 33.308 61.979 43.929 1.00 21.18 49 ALA D N 1
ATOM 9676 C CA . ALA D 1 49 ? 34.597 61.785 44.595 1.00 22.29 49 ALA D CA 1
ATOM 9677 C C . ALA D 1 49 ? 35.802 62.293 43.718 1.00 22.24 49 ALA D C 1
ATOM 9678 O O . ALA D 1 49 ? 36.877 61.632 43.759 1.00 19.82 49 ALA D O 1
ATOM 9680 N N . VAL D 1 50 ? 35.622 63.357 42.909 1.00 20.03 50 VAL D N 1
ATOM 9681 C CA . VAL D 1 50 ? 36.692 63.796 41.985 1.00 20.28 50 VAL D CA 1
ATOM 9682 C C . VAL D 1 50 ? 37.263 65.144 42.506 1.00 23.78 50 VAL D C 1
ATOM 9683 O O . VAL D 1 50 ? 38.474 65.349 42.453 1.00 24.29 50 VAL D O 1
ATOM 9687 N N . ASN D 1 51 ? 36.401 66.069 42.932 1.00 21.56 51 ASN D N 1
ATOM 9688 C CA . ASN D 1 51 ? 36.854 67.437 43.282 1.00 24.43 51 ASN D CA 1
ATOM 9689 C C . ASN D 1 51 ? 37.388 67.467 44.701 1.00 25.93 51 ASN D C 1
ATOM 9690 O O . ASN D 1 51 ? 36.800 68.095 45.590 1.00 26.70 51 ASN D O 1
ATOM 9695 N N . ALA D 1 52 ? 38.456 66.722 44.931 1.00 24.00 52 ALA D N 1
ATOM 9696 C CA . ALA D 1 52 ? 39.092 66.669 46.247 1.00 28.12 52 ALA D CA 1
ATOM 9697 C C . ALA D 1 52 ? 39.489 68.050 46.848 1.00 26.67 52 ALA D C 1
ATOM 9698 O O . ALA D 1 52 ? 39.590 68.175 48.055 1.00 27.60 52 ALA D O 1
ATOM 9700 N N . LEU D 1 53 ? 39.673 69.086 46.038 1.00 28.24 53 LEU D N 1
ATOM 9701 C CA . LEU D 1 53 ? 39.973 70.434 46.562 1.00 24.44 53 LEU D CA 1
ATOM 9702 C C . LEU D 1 53 ? 38.834 71.393 46.299 1.00 26.48 53 LEU D C 1
ATOM 9703 O O . LEU D 1 53 ? 39.002 72.682 46.296 1.00 25.65 53 LEU D O 1
ATOM 9708 N N . GLY D 1 54 ? 37.647 70.832 46.044 1.00 21.85 54 GLY D N 1
ATOM 9709 C CA . GLY D 1 54 ? 36.491 71.763 45.818 1.00 21.37 54 GLY D CA 1
ATOM 9710 C C . GLY D 1 54 ? 36.510 72.366 44.436 1.00 22.23 54 GLY D C 1
ATOM 9711 O O . GLY D 1 54 ? 37.331 71.943 43.582 1.00 21.78 54 GLY D O 1
ATOM 9712 N N . HIS D 1 55 ? 35.606 73.309 44.191 1.00 21.20 55 HIS D N 1
ATOM 9713 C CA . HIS D 1 55 ? 35.425 73.855 42.866 1.00 24.86 55 HIS D CA 1
ATOM 9714 C C . HIS D 1 55 ? 36.362 75.033 42.670 1.00 31.36 55 HIS D C 1
ATOM 9715 O O . HIS D 1 55 ? 36.638 75.775 43.636 1.00 29.69 55 HIS D O 1
ATOM 9722 N N . ALA D 1 56 ? 36.864 75.221 41.437 1.00 29.06 56 ALA D N 1
ATOM 9723 C CA . ALA D 1 56 ? 37.609 76.456 41.071 1.00 28.98 56 ALA D CA 1
ATOM 9724 C C . ALA D 1 56 ? 38.710 76.735 42.057 1.00 26.89 56 ALA D C 1
ATOM 9725 O O . ALA D 1 56 ? 38.849 77.838 42.507 1.00 26.49 56 ALA D O 1
ATOM 9727 N N . HIS D 1 57 ? 39.491 75.726 42.407 1.00 27.78 57 HIS D N 1
ATOM 9728 C CA . HIS D 1 57 ? 40.487 75.947 43.428 1.00 28.91 57 HIS D CA 1
ATOM 9729 C C . HIS D 1 57 ? 41.632 76.899 42.985 1.00 28.01 57 HIS D C 1
ATOM 9730 O O . HIS D 1 57 ? 42.309 76.596 41.972 1.00 28.34 57 HIS D O 1
ATOM 9737 N N . PRO D 1 58 ? 41.921 77.990 43.753 1.00 31.60 58 PRO D N 1
ATOM 9738 C CA . PRO D 1 58 ? 42.934 79.047 43.274 1.00 28.98 58 PRO D CA 1
ATOM 9739 C C . PRO D 1 58 ? 44.287 78.472 42.884 1.00 26.16 58 PRO D C 1
ATOM 9740 O O . PRO D 1 58 ? 44.851 78.833 41.855 1.00 32.20 58 PRO D O 1
ATOM 9744 N N . GLU D 1 59 ? 44.804 77.545 43.651 1.00 27.20 59 GLU D N 1
ATOM 9745 C CA . GLU D 1 59 ? 46.105 76.945 43.314 1.00 28.79 59 GLU D CA 1
ATOM 9746 C C . GLU D 1 59 ? 46.064 75.957 42.174 1.00 29.36 59 GLU D C 1
ATOM 9747 O O . GLU D 1 59 ? 47.060 75.822 41.440 1.00 30.39 59 GLU D O 1
ATOM 9753 N N . LEU D 1 60 ? 44.967 75.202 42.057 1.00 26.71 60 LEU D N 1
ATOM 9754 C CA . LEU D 1 60 ? 44.754 74.375 40.867 1.00 24.77 60 LEU D CA 1
ATOM 9755 C C . LEU D 1 60 ? 44.729 75.289 39.619 1.00 20.70 60 LEU D C 1
ATOM 9756 O O . LEU D 1 60 ? 45.404 75.026 38.635 1.00 20.29 60 LEU D O 1
ATOM 9761 N N . ARG D 1 61 ? 43.968 76.361 39.685 1.00 19.89 61 ARG D N 1
ATOM 9762 C CA . ARG D 1 61 ? 43.815 77.275 38.549 1.00 23.56 61 ARG D CA 1
ATOM 9763 C C . ARG D 1 61 ? 45.130 77.872 38.104 1.00 26.00 61 ARG D C 1
ATOM 9764 O O . ARG D 1 61 ? 45.404 77.973 36.879 1.00 30.57 61 ARG D O 1
ATOM 9772 N N . GLU D 1 62 ? 45.995 78.166 39.082 1.00 25.57 62 GLU D N 1
ATOM 9773 C CA . GLU D 1 62 ? 47.274 78.805 38.803 1.00 26.08 62 GLU D CA 1
ATOM 9774 C C . GLU D 1 62 ? 48.200 77.737 38.150 1.00 25.53 62 GLU D C 1
ATOM 9775 O O . GLU D 1 62 ? 48.902 78.031 37.214 1.00 24.18 62 GLU D O 1
ATOM 9781 N N . ALA D 1 63 ? 48.183 76.497 38.630 1.00 23.29 63 ALA D N 1
ATOM 9782 C CA . ALA D 1 63 ? 49.055 75.495 38.076 1.00 22.17 63 ALA D CA 1
ATOM 9783 C C . ALA D 1 63 ? 48.504 75.222 36.648 1.00 24.66 63 ALA D C 1
ATOM 9784 O O . ALA D 1 63 ? 49.263 75.058 35.688 1.00 24.34 63 ALA D O 1
ATOM 9786 N N . LEU D 1 64 ? 47.194 75.305 36.474 1.00 25.19 64 LEU D N 1
ATOM 9787 C CA . LEU D 1 64 ? 46.654 75.128 35.090 1.00 26.66 64 LEU D CA 1
ATOM 9788 C C . LEU D 1 64 ? 47.149 76.219 34.113 1.00 23.73 64 LEU D C 1
ATOM 9789 O O . LEU D 1 64 ? 47.822 75.915 33.113 1.00 19.22 64 LEU D O 1
ATOM 9794 N N . ASN D 1 65 ? 46.828 77.473 34.452 1.00 24.47 65 ASN D N 1
ATOM 9795 C CA . ASN D 1 65 ? 47.250 78.610 33.700 1.00 25.24 65 ASN D CA 1
ATOM 9796 C C . ASN D 1 65 ? 48.790 78.585 33.409 1.00 26.86 65 ASN D C 1
ATOM 9797 O O . ASN D 1 65 ? 49.223 78.791 32.292 1.00 26.70 65 ASN D O 1
ATOM 9802 N N . GLU D 1 66 ? 49.588 78.303 34.422 1.00 25.70 66 GLU D N 1
ATOM 9803 C CA . GLU D 1 66 ? 51.021 78.243 34.271 1.00 26.78 66 GLU D CA 1
ATOM 9804 C C . GLU D 1 66 ? 51.483 77.223 33.232 1.00 29.15 66 GLU D C 1
ATOM 9805 O O . GLU D 1 66 ? 52.286 77.585 32.347 1.00 25.01 66 GLU D O 1
ATOM 9811 N N . GLN D 1 67 ? 51.026 75.949 33.311 1.00 25.41 67 GLN D N 1
ATOM 9812 C CA . GLN D 1 67 ? 51.473 75.004 32.289 1.00 24.09 67 GLN D CA 1
ATOM 9813 C C . GLN D 1 67 ? 50.890 75.365 30.922 1.00 22.85 67 GLN D C 1
ATOM 9814 O O . GLN D 1 67 ? 51.522 75.143 29.884 1.00 21.20 67 GLN D O 1
ATOM 9820 N N . ALA D 1 68 ? 49.695 75.938 30.926 1.00 24.56 68 ALA D N 1
ATOM 9821 C CA . ALA D 1 68 ? 48.990 76.227 29.653 1.00 25.19 68 ALA D CA 1
ATOM 9822 C C . ALA D 1 68 ? 49.719 77.295 28.852 1.00 26.17 68 ALA D C 1
ATOM 9823 O O . ALA D 1 68 ? 49.583 77.360 27.624 1.00 27.25 68 ALA D O 1
ATOM 9825 N N . SER D 1 69 ? 50.434 78.184 29.518 1.00 23.20 69 SER D N 1
ATOM 9826 C CA . SER D 1 69 ? 51.147 79.189 28.741 1.00 25.18 69 SER D CA 1
ATOM 9827 C C . SER D 1 69 ? 52.524 78.726 28.255 1.00 25.67 69 SER D C 1
ATOM 9828 O O . SER D 1 69 ? 53.139 79.462 27.559 1.00 25.71 69 SER D O 1
ATOM 9831 N N . LYS D 1 70 ? 52.968 77.500 28.587 1.00 21.45 70 LYS D N 1
ATOM 9832 C CA . LYS D 1 70 ? 54.127 76.875 28.026 1.00 20.59 70 LYS D CA 1
ATOM 9833 C C . LYS D 1 70 ? 53.667 75.941 26.912 1.00 22.63 70 LYS D C 1
ATOM 9834 O O . LYS D 1 70 ? 53.871 76.258 25.742 1.00 19.41 70 LYS D O 1
ATOM 9840 N N . PHE D 1 71 ? 53.051 74.779 27.237 1.00 19.02 71 PHE D N 1
ATOM 9841 C CA . PHE D 1 71 ? 52.415 73.979 26.138 1.00 20.32 71 PHE D CA 1
ATOM 9842 C C . PHE D 1 71 ? 51.585 72.899 26.767 1.00 23.36 71 PHE D C 1
ATOM 9843 O O . PHE D 1 71 ? 51.794 72.568 27.944 1.00 20.94 71 PHE D O 1
ATOM 9851 N N . TRP D 1 72 ? 50.663 72.340 25.996 1.00 22.91 72 TRP D N 1
ATOM 9852 C CA . TRP D 1 72 ? 49.636 71.495 26.596 1.00 23.33 72 TRP D CA 1
ATOM 9853 C C . TRP D 1 72 ? 49.863 70.044 26.287 1.00 22.88 72 TRP D C 1
ATOM 9854 O O . TRP D 1 72 ? 49.421 69.192 27.016 1.00 25.07 72 TRP D O 1
ATOM 9865 N N . HIS D 1 73 ? 50.539 69.749 25.189 1.00 22.31 73 HIS D N 1
ATOM 9866 C CA . HIS D 1 73 ? 50.482 68.426 24.631 1.00 21.61 73 HIS D CA 1
ATOM 9867 C C . HIS D 1 73 ? 51.456 68.238 23.499 1.00 20.98 73 HIS D C 1
ATOM 9868 O O . HIS D 1 73 ? 51.546 69.125 22.632 1.00 21.20 73 HIS D O 1
ATOM 9875 N N . THR D 1 74 ? 52.199 67.104 23.496 1.00 18.00 74 THR D N 1
ATOM 9876 C CA . THR D 1 74 ? 52.926 66.661 22.322 1.00 18.86 74 THR D CA 1
ATOM 9877 C C . THR D 1 74 ? 52.575 65.201 21.913 1.00 20.52 74 THR D C 1
ATOM 9878 O O . THR D 1 74 ? 52.894 64.795 20.801 1.00 19.83 74 THR D O 1
ATOM 9882 N N . GLY D 1 75 ? 51.915 64.418 22.778 1.00 21.47 75 GLY D N 1
ATOM 9883 C CA . GLY D 1 75 ? 51.777 62.963 22.513 1.00 20.56 75 GLY D CA 1
ATOM 9884 C C . GLY D 1 75 ? 53.048 62.347 23.059 1.00 22.96 75 GLY D C 1
ATOM 9885 O O . GLY D 1 75 ? 54.038 63.026 23.366 1.00 26.90 75 GLY D O 1
ATOM 9886 N N . ASN D 1 76 ? 53.052 61.060 23.180 1.00 26.65 76 ASN D N 1
ATOM 9887 C CA . ASN D 1 76 ? 54.117 60.366 23.844 1.00 25.68 76 ASN D CA 1
ATOM 9888 C C . ASN D 1 76 ? 55.351 60.022 23.050 1.00 23.38 76 ASN D C 1
ATOM 9889 O O . ASN D 1 76 ? 56.185 59.291 23.518 1.00 25.93 76 ASN D O 1
ATOM 9894 N N . GLY D 1 77 ? 55.503 60.535 21.852 1.00 24.99 77 GLY D N 1
ATOM 9895 C CA . GLY D 1 77 ? 56.848 60.479 21.263 1.00 22.67 77 GLY D CA 1
ATOM 9896 C C . GLY D 1 77 ? 57.837 61.385 22.068 1.00 24.68 77 GLY D C 1
ATOM 9897 O O . GLY D 1 77 ? 59.046 61.429 21.748 1.00 24.47 77 GLY D O 1
ATOM 9898 N N . TYR D 1 78 ? 57.373 62.105 23.076 1.00 22.04 78 TYR D N 1
ATOM 9899 C CA . TYR D 1 78 ? 58.222 63.163 23.755 1.00 25.83 78 TYR D CA 1
ATOM 9900 C C . TYR D 1 78 ? 57.712 63.203 25.137 1.00 26.72 78 TYR D C 1
ATOM 9901 O O . TYR D 1 78 ? 56.533 63.452 25.319 1.00 30.67 78 TYR D O 1
ATOM 9910 N N . THR D 1 79 ? 58.583 63.049 26.127 1.00 26.91 79 THR D N 1
ATOM 9911 C CA . THR D 1 79 ? 58.149 63.206 27.499 1.00 23.50 79 THR D CA 1
ATOM 9912 C C . THR D 1 79 ? 58.174 64.649 27.881 1.00 26.09 79 THR D C 1
ATOM 9913 O O . THR D 1 79 ? 58.362 65.531 26.996 1.00 26.36 79 THR D O 1
ATOM 9917 N N . ASN D 1 80 ? 57.861 64.921 29.146 1.00 25.35 80 ASN D N 1
ATOM 9918 C CA . ASN D 1 80 ? 57.742 66.326 29.590 1.00 29.89 80 ASN D CA 1
ATOM 9919 C C . ASN D 1 80 ? 58.026 66.431 31.088 1.00 32.89 80 ASN D C 1
ATOM 9920 O O . ASN D 1 80 ? 57.964 65.416 31.824 1.00 32.17 80 ASN D O 1
ATOM 9925 N N . GLU D 1 81 ? 58.326 67.636 31.552 1.00 25.15 81 GLU D N 1
ATOM 9926 C CA . GLU D 1 81 ? 58.736 67.722 32.935 1.00 26.78 81 GLU D CA 1
ATOM 9927 C C . GLU D 1 81 ? 57.584 67.461 33.940 1.00 23.05 81 GLU D C 1
ATOM 9928 O O . GLU D 1 81 ? 57.764 66.700 34.870 1.00 24.52 81 GLU D O 1
ATOM 9934 N N . PRO D 1 82 ? 56.455 68.146 33.799 1.00 21.76 82 PRO D N 1
ATOM 9935 C CA . PRO D 1 82 ? 55.407 67.775 34.743 1.00 25.62 82 PRO D CA 1
ATOM 9936 C C . PRO D 1 82 ? 55.096 66.272 34.813 1.00 23.71 82 PRO D C 1
ATOM 9937 O O . PRO D 1 82 ? 54.822 65.791 35.888 1.00 24.71 82 PRO D O 1
ATOM 9941 N N . VAL D 1 83 ? 55.174 65.514 33.734 1.00 23.84 83 VAL D N 1
ATOM 9942 C CA . VAL D 1 83 ? 54.709 64.166 33.888 1.00 22.44 83 VAL D CA 1
ATOM 9943 C C . VAL D 1 83 ? 55.734 63.377 34.703 1.00 25.37 83 VAL D C 1
ATOM 9944 O O . VAL D 1 83 ? 55.382 62.418 35.393 1.00 27.20 83 VAL D O 1
ATOM 9948 N N . LEU D 1 84 ? 57.000 63.772 34.644 1.00 26.60 84 LEU D N 1
ATOM 9949 C CA . LEU D 1 84 ? 58.057 62.929 35.247 1.00 26.70 84 LEU D CA 1
ATOM 9950 C C . LEU D 1 84 ? 58.030 63.282 36.708 1.00 26.64 84 LEU D C 1
ATOM 9951 O O . LEU D 1 84 ? 58.212 62.438 37.585 1.00 26.71 84 LEU D O 1
ATOM 9956 N N . ARG D 1 85 ? 57.729 64.527 36.967 1.00 24.64 85 ARG D N 1
ATOM 9957 C CA . ARG D 1 85 ? 57.727 64.978 38.313 1.00 30.00 85 ARG D CA 1
ATOM 9958 C C . ARG D 1 85 ? 56.508 64.315 39.024 1.00 29.84 85 ARG D C 1
ATOM 9959 O O . ARG D 1 85 ? 56.596 63.987 40.205 1.00 25.59 85 ARG D O 1
ATOM 9967 N N . LEU D 1 86 ? 55.419 64.062 38.292 1.00 26.22 86 LEU D N 1
ATOM 9968 C CA . LEU D 1 86 ? 54.214 63.473 38.898 1.00 24.19 86 LEU D CA 1
ATOM 9969 C C . LEU D 1 86 ? 54.499 61.993 39.067 1.00 24.52 86 LEU D C 1
ATOM 9970 O O . LEU D 1 86 ? 54.218 61.433 40.089 1.00 25.74 86 LEU D O 1
ATOM 9975 N N . ALA D 1 87 ? 55.146 61.351 38.119 1.00 24.32 87 ALA D N 1
ATOM 9976 C CA . ALA D 1 87 ? 55.529 59.952 38.321 1.00 24.31 87 ALA D CA 1
ATOM 9977 C C . ALA D 1 87 ? 56.383 59.796 39.537 1.00 28.18 87 ALA D C 1
ATOM 9978 O O . ALA D 1 87 ? 56.235 58.846 40.280 1.00 29.80 87 ALA D O 1
ATOM 9980 N N . LYS D 1 88 ? 57.308 60.729 39.769 1.00 33.69 88 LYS D N 1
ATOM 9981 C CA . LYS D 1 88 ? 58.175 60.610 40.938 1.00 27.76 88 LYS D CA 1
ATOM 9982 C C . LYS D 1 88 ? 57.426 60.865 42.253 1.00 30.04 88 LYS D C 1
ATOM 9983 O O . LYS D 1 88 ? 57.557 60.054 43.180 1.00 26.82 88 LYS D O 1
ATOM 9989 N N . LYS D 1 89 ? 56.614 61.925 42.339 1.00 25.43 89 LYS D N 1
ATOM 9990 C CA . LYS D 1 89 ? 55.689 62.043 43.468 1.00 31.34 89 LYS D CA 1
ATOM 9991 C C . LYS D 1 89 ? 54.939 60.708 43.847 1.00 32.56 89 LYS D C 1
ATOM 9992 O O . LYS D 1 89 ? 54.955 60.292 44.994 1.00 34.43 89 LYS D O 1
ATOM 9998 N N . LEU D 1 90 ? 54.295 60.052 42.870 1.00 31.54 90 LEU D N 1
ATOM 9999 C CA . LEU D 1 90 ? 53.549 58.798 43.083 1.00 33.25 90 LEU D CA 1
ATOM 10000 C C . LEU D 1 90 ? 54.490 57.647 43.571 1.00 34.76 90 LEU D C 1
ATOM 10001 O O . LEU D 1 90 ? 54.126 56.876 44.486 1.00 33.55 90 LEU D O 1
ATOM 10006 N N . ILE D 1 91 ? 55.666 57.528 42.933 1.00 32.84 91 ILE D N 1
ATOM 10007 C CA . ILE D 1 91 ? 56.684 56.478 43.231 1.00 34.14 91 ILE D CA 1
ATOM 10008 C C . ILE D 1 91 ? 57.213 56.629 44.675 1.00 35.07 91 ILE D C 1
ATOM 10009 O O . ILE D 1 91 ? 57.209 55.654 45.449 1.00 35.01 91 ILE D O 1
ATOM 10014 N N . ASP D 1 92 ? 57.554 57.857 45.044 1.00 29.62 92 ASP D N 1
ATOM 10015 C CA . ASP D 1 92 ? 57.999 58.163 46.380 1.00 33.96 92 ASP D CA 1
ATOM 10016 C C . ASP D 1 92 ? 56.915 57.895 47.395 1.00 40.73 92 ASP D C 1
ATOM 10017 O O . ASP D 1 92 ? 57.212 57.345 48.426 1.00 45.07 92 ASP D O 1
ATOM 10022 N N . ALA D 1 93 ? 55.680 58.314 47.122 1.00 37.31 93 ALA D N 1
ATOM 10023 C CA . ALA D 1 93 ? 54.614 58.195 48.106 1.00 33.18 93 ALA D CA 1
ATOM 10024 C C . ALA D 1 93 ? 53.979 56.795 48.198 1.00 32.28 93 ALA D C 1
ATOM 10025 O O . ALA D 1 93 ? 53.125 56.589 49.031 1.00 34.02 93 ALA D O 1
ATOM 10027 N N . THR D 1 94 ? 54.373 55.817 47.394 1.00 34.20 94 THR D N 1
ATOM 10028 C CA . THR D 1 94 ? 53.595 54.518 47.407 1.00 32.52 94 THR D CA 1
ATOM 10029 C C . THR D 1 94 ? 54.456 53.286 47.096 1.00 30.58 94 THR D C 1
ATOM 10030 O O . THR D 1 94 ? 55.610 53.463 46.758 1.00 31.31 94 THR D O 1
ATOM 10034 N N . PHE D 1 95 ? 53.900 52.057 47.136 1.00 28.13 95 PHE D N 1
ATOM 10035 C CA . PHE D 1 95 ? 54.657 50.842 46.753 1.00 30.19 95 PHE D CA 1
ATOM 10036 C C . PHE D 1 95 ? 55.149 50.866 45.298 1.00 34.07 95 PHE D C 1
ATOM 10037 O O . PHE D 1 95 ? 55.960 50.016 44.887 1.00 33.21 95 PHE D O 1
ATOM 10045 N N . ALA D 1 96 ? 54.629 51.785 44.477 1.00 38.04 96 ALA D N 1
ATOM 10046 C CA . ALA D 1 96 ? 54.950 51.736 43.027 1.00 36.51 96 ALA D CA 1
ATOM 10047 C C . ALA D 1 96 ? 56.425 52.002 42.718 1.00 34.46 96 ALA D C 1
ATOM 10048 O O . ALA D 1 96 ? 57.076 52.813 43.388 1.00 31.89 96 ALA D O 1
ATOM 10050 N N . ASP D 1 97 ? 56.912 51.351 41.672 1.00 34.40 97 ASP D N 1
ATOM 10051 C CA . ASP D 1 97 ? 58.195 51.665 41.076 1.00 36.12 97 ASP D CA 1
ATOM 10052 C C . ASP D 1 97 ? 58.081 52.436 39.752 1.00 37.24 97 ASP D C 1
ATOM 10053 O O . ASP D 1 97 ? 59.009 53.113 39.363 1.00 37.62 97 ASP D O 1
ATOM 10058 N N . ARG D 1 98 ? 56.951 52.274 39.050 1.00 37.69 98 ARG D N 1
ATOM 10059 C CA . ARG D 1 98 ? 56.754 52.779 37.692 1.00 34.16 98 ARG D CA 1
ATOM 10060 C C . ARG D 1 98 ? 55.302 53.158 37.520 1.00 34.24 98 ARG D C 1
ATOM 10061 O O . ARG D 1 98 ? 54.410 52.582 38.177 1.00 32.77 98 ARG D O 1
ATOM 10069 N N . VAL D 1 99 ? 55.061 54.110 36.636 1.00 29.82 99 VAL D N 1
ATOM 10070 C CA A VAL D 1 99 ? 53.718 54.603 36.426 0.70 31.70 99 VAL D CA 1
ATOM 10071 C CA B VAL D 1 99 ? 53.729 54.649 36.435 0.30 30.14 99 VAL D CA 1
ATOM 10072 C C . VAL D 1 99 ? 53.439 54.736 34.931 1.00 31.33 99 VAL D C 1
ATOM 10073 O O . VAL D 1 99 ? 54.359 54.933 34.133 1.00 34.36 99 VAL D O 1
ATOM 10080 N N . PHE D 1 100 ? 52.176 54.504 34.553 1.00 31.38 100 PHE D N 1
ATOM 10081 C CA . PHE D 1 100 ? 51.672 54.702 33.204 1.00 28.09 100 PHE D CA 1
ATOM 10082 C C . PHE D 1 100 ? 50.472 55.649 33.383 1.00 30.13 100 PHE D C 1
ATOM 10083 O O . PHE D 1 100 ? 49.582 55.409 34.257 1.00 28.31 100 PHE D O 1
ATOM 10091 N N . PHE D 1 101 ? 50.433 56.722 32.592 1.00 26.05 101 PHE D N 1
ATOM 10092 C CA . PHE D 1 101 ? 49.316 57.655 32.676 1.00 25.33 101 PHE D CA 1
ATOM 10093 C C . PHE D 1 101 ? 48.295 57.487 31.515 1.00 26.58 101 PHE D C 1
ATOM 10094 O O . PHE D 1 101 ? 48.682 57.213 30.338 1.00 24.29 101 PHE D O 1
ATOM 10102 N N . CYS D 1 102 ? 47.007 57.729 31.836 1.00 22.88 102 CYS D N 1
ATOM 10103 C CA . CYS D 1 102 ? 45.934 57.711 30.853 1.00 22.70 102 CYS D CA 1
ATOM 10104 C C . CYS D 1 102 ? 44.911 58.783 31.208 1.00 24.23 102 CYS D C 1
ATOM 10105 O O . CYS D 1 102 ? 45.250 59.749 31.946 1.00 24.47 102 CYS D O 1
ATOM 10108 N N . ASN D 1 103 ? 43.693 58.679 30.683 1.00 20.48 103 ASN D N 1
ATOM 10109 C CA . ASN D 1 103 ? 42.705 59.749 30.881 1.00 24.37 103 ASN D CA 1
ATOM 10110 C C . ASN D 1 103 ? 41.480 59.435 31.676 1.00 23.44 103 ASN D C 1
ATOM 10111 O O . ASN D 1 103 ? 40.601 60.285 31.784 1.00 24.06 103 ASN D O 1
ATOM 10116 N N . SER D 1 104 ? 41.391 58.201 32.181 1.00 23.52 104 SER D N 1
ATOM 10117 C CA . SER D 1 104 ? 40.196 57.857 32.955 1.00 23.44 104 SER D CA 1
ATOM 10118 C C . SER D 1 104 ? 40.469 56.646 33.833 1.00 22.69 104 SER D C 1
ATOM 10119 O O . SER D 1 104 ? 41.458 55.893 33.617 1.00 20.17 104 SER D O 1
ATOM 10122 N N . GLY D 1 105 ? 39.550 56.386 34.777 1.00 25.78 105 GLY D N 1
ATOM 10123 C CA . GLY D 1 105 ? 39.674 55.114 35.526 1.00 24.03 105 GLY D CA 1
ATOM 10124 C C . GLY D 1 105 ? 39.500 53.876 34.664 1.00 22.58 105 GLY D C 1
ATOM 10125 O O . GLY D 1 105 ? 40.213 52.897 34.851 1.00 23.28 105 GLY D O 1
ATOM 10126 N N . ALA D 1 106 ? 38.538 53.876 33.746 1.00 24.61 106 ALA D N 1
ATOM 10127 C CA . ALA D 1 106 ? 38.436 52.714 32.825 1.00 25.34 106 ALA D CA 1
ATOM 10128 C C . ALA D 1 106 ? 39.732 52.472 32.043 1.00 25.13 106 ALA D C 1
ATOM 10129 O O . ALA D 1 106 ? 40.197 51.330 31.976 1.00 29.22 106 ALA D O 1
ATOM 10131 N N . GLU D 1 107 ? 40.368 53.530 31.503 1.00 26.63 107 GLU D N 1
ATOM 10132 C CA . GLU D 1 107 ? 41.694 53.359 30.834 1.00 22.07 107 GLU D CA 1
ATOM 10133 C C . GLU D 1 107 ? 42.736 52.822 31.786 1.00 20.79 107 GLU D C 1
ATOM 10134 O O . GLU D 1 107 ? 43.489 51.901 31.426 1.00 22.75 107 GLU D O 1
ATOM 10140 N N . ALA D 1 108 ? 42.742 53.316 33.027 1.00 20.22 108 ALA D N 1
ATOM 10141 C CA . ALA D 1 108 ? 43.699 52.759 33.997 1.00 22.25 108 ALA D CA 1
ATOM 10142 C C . ALA D 1 108 ? 43.462 51.287 34.226 1.00 25.55 108 ALA D C 1
ATOM 10143 O O . ALA D 1 108 ? 44.419 50.517 34.192 1.00 26.78 108 ALA D O 1
ATOM 10145 N N . ASN D 1 109 ? 42.197 50.881 34.463 1.00 25.00 109 ASN D N 1
ATOM 10146 C CA . ASN D 1 109 ? 41.908 49.441 34.595 1.00 28.43 109 ASN D CA 1
ATOM 10147 C C . ASN D 1 109 ? 42.157 48.667 33.310 1.00 26.35 109 ASN D C 1
ATOM 10148 O O . ASN D 1 109 ? 42.678 47.549 33.363 1.00 26.43 109 ASN D O 1
ATOM 10153 N N . GLU D 1 110 ? 41.860 49.276 32.152 1.00 24.93 110 GLU D N 1
ATOM 10154 C CA . GLU D 1 110 ? 42.289 48.633 30.883 1.00 25.73 110 GLU D CA 1
ATOM 10155 C C . GLU D 1 110 ? 43.803 48.270 30.901 1.00 26.12 110 GLU D C 1
ATOM 10156 O O . GLU D 1 110 ? 44.207 47.121 30.634 1.00 24.76 110 GLU D O 1
ATOM 10162 N N . ALA D 1 111 ? 44.645 49.289 31.171 1.00 24.76 111 ALA D N 1
ATOM 10163 C CA . ALA D 1 111 ? 46.094 49.107 31.297 1.00 24.07 111 ALA D CA 1
ATOM 10164 C C . ALA D 1 111 ? 46.475 48.010 32.333 1.00 23.73 111 ALA D C 1
ATOM 10165 O O . ALA D 1 111 ? 47.386 47.161 32.134 1.00 26.25 111 ALA D O 1
ATOM 10167 N N . ALA D 1 112 ? 45.776 48.005 33.449 1.00 23.31 112 ALA D N 1
ATOM 10168 C CA . ALA D 1 112 ? 46.141 47.095 34.506 1.00 26.20 112 ALA D CA 1
ATOM 10169 C C . ALA D 1 112 ? 45.788 45.663 34.114 1.00 29.24 112 ALA D C 1
ATOM 10170 O O . ALA D 1 112 ? 46.590 44.703 34.286 1.00 28.50 112 ALA D O 1
ATOM 10172 N N . LEU D 1 113 ? 44.595 45.502 33.556 1.00 28.58 113 LEU D N 1
ATOM 10173 C CA . LEU D 1 113 ? 44.206 44.147 33.106 1.00 29.22 113 LEU D CA 1
ATOM 10174 C C . LEU D 1 113 ? 45.010 43.645 31.894 1.00 32.57 113 LEU D C 1
ATOM 10175 O O . LEU D 1 113 ? 45.356 42.459 31.803 1.00 29.12 113 LEU D O 1
ATOM 10180 N N . LYS D 1 114 ? 45.322 44.539 30.946 1.00 33.27 114 LYS D N 1
ATOM 10181 C CA . LYS D 1 114 ? 46.189 44.129 29.806 1.00 32.72 114 LYS D CA 1
ATOM 10182 C C . LYS D 1 114 ? 47.584 43.687 30.313 1.00 31.02 114 LYS D C 1
ATOM 10183 O O . LYS D 1 114 ? 48.145 42.695 29.847 1.00 30.60 114 LYS D O 1
ATOM 10189 N N . LEU D 1 115 ? 48.146 44.405 31.284 1.00 33.86 115 LEU D N 1
ATOM 10190 C CA . LEU D 1 115 ? 49.450 44.029 31.770 1.00 32.64 115 LEU D CA 1
ATOM 10191 C C . LEU D 1 115 ? 49.355 42.633 32.410 1.00 33.40 115 LEU D C 1
ATOM 10192 O O . LEU D 1 115 ? 50.136 41.726 32.092 1.00 32.87 115 LEU D O 1
ATOM 10197 N N . ALA D 1 116 ? 48.385 42.448 33.297 1.00 33.06 116 ALA D N 1
ATOM 10198 C CA . ALA D 1 116 ? 48.241 41.144 33.952 1.00 35.09 116 ALA D CA 1
ATOM 10199 C C . ALA D 1 116 ? 48.085 39.998 32.890 1.00 36.26 116 ALA D C 1
ATOM 10200 O O . ALA D 1 116 ? 48.787 38.963 32.965 1.00 32.88 116 ALA D O 1
ATOM 10202 N N . ARG D 1 117 ? 47.250 40.232 31.856 1.00 37.01 117 ARG D N 1
ATOM 10203 C CA . ARG D 1 117 ? 47.102 39.261 30.761 1.00 35.16 117 ARG D CA 1
ATOM 10204 C C . ARG D 1 117 ? 48.478 38.933 30.126 1.00 37.87 117 ARG D C 1
ATOM 10205 O O . ARG D 1 117 ? 48.818 37.754 29.920 1.00 36.22 117 ARG D O 1
ATOM 10213 N N . LYS D 1 118 ? 49.272 39.964 29.826 1.00 33.79 118 LYS D N 1
ATOM 10214 C CA . LYS D 1 118 ? 50.492 39.727 29.096 1.00 35.93 118 LYS D CA 1
ATOM 10215 C C . LYS D 1 118 ? 51.599 39.120 29.987 1.00 37.33 118 LYS D C 1
ATOM 10216 O O . LYS D 1 118 ? 52.275 38.160 29.562 1.00 30.16 118 LYS D O 1
ATOM 10222 N N . PHE D 1 119 ? 51.787 39.708 31.169 1.00 34.37 119 PHE D N 1
ATOM 10223 C CA . PHE D 1 119 ? 52.638 39.147 32.189 1.00 38.08 119 PHE D CA 1
ATOM 10224 C C . PHE D 1 119 ? 52.409 37.664 32.356 1.00 39.48 119 PHE D C 1
ATOM 10225 O O . PHE D 1 119 ? 53.386 36.925 32.345 1.00 42.98 119 PHE D O 1
ATOM 10233 N N . ALA D 1 120 ? 51.157 37.208 32.522 1.00 36.55 120 ALA D N 1
ATOM 10234 C CA . ALA D 1 120 ? 50.940 35.751 32.670 1.00 39.30 120 ALA D CA 1
ATOM 10235 C C . ALA D 1 120 ? 51.181 34.977 31.384 1.00 39.39 120 ALA D C 1
ATOM 10236 O O . ALA D 1 120 ? 51.883 33.982 31.405 1.00 43.19 120 ALA D O 1
ATOM 10238 N N . HIS D 1 121 ? 50.586 35.419 30.270 1.00 40.22 121 HIS D N 1
ATOM 10239 C CA . HIS D 1 121 ? 50.784 34.781 28.967 1.00 44.39 121 HIS D CA 1
ATOM 10240 C C . HIS D 1 121 ? 52.263 34.550 28.742 1.00 47.65 121 HIS D C 1
ATOM 10241 O O . HIS D 1 121 ? 52.657 33.443 28.409 1.00 42.93 121 HIS D O 1
ATOM 10248 N N . ASP D 1 122 ? 53.065 35.589 28.994 1.00 49.07 122 ASP D N 1
ATOM 10249 C CA . ASP D 1 122 ? 54.517 35.566 28.895 1.00 49.66 122 ASP D CA 1
ATOM 10250 C C . ASP D 1 122 ? 55.218 34.656 29.913 1.00 50.03 122 ASP D C 1
ATOM 10251 O O . ASP D 1 122 ? 56.072 33.879 29.520 1.00 53.84 122 ASP D O 1
ATOM 10256 N N . ARG D 1 123 ? 54.910 34.765 31.204 1.00 49.64 123 ARG D N 1
ATOM 10257 C CA . ARG D 1 123 ? 55.581 33.931 32.205 1.00 48.45 123 ARG D CA 1
ATOM 10258 C C . ARG D 1 123 ? 55.141 32.468 32.248 1.00 56.32 123 ARG D C 1
ATOM 10259 O O . ARG D 1 123 ? 55.970 31.600 32.465 1.00 63.20 123 ARG D O 1
ATOM 10267 N N . TYR D 1 124 ? 53.856 32.191 32.040 1.00 53.13 124 TYR D N 1
ATOM 10268 C CA . TYR D 1 124 ? 53.289 30.846 32.272 1.00 47.81 124 TYR D CA 1
ATOM 10269 C C . TYR D 1 124 ? 52.625 30.180 31.080 1.00 45.20 124 TYR D C 1
ATOM 10270 O O . TYR D 1 124 ? 52.379 29.006 31.133 1.00 59.37 124 TYR D O 1
ATOM 10279 N N . GLY D 1 125 ? 52.341 30.895 30.007 1.00 46.18 125 GLY D N 1
ATOM 10280 C CA . GLY D 1 125 ? 51.673 30.289 28.856 1.00 46.37 125 GLY D CA 1
ATOM 10281 C C . GLY D 1 125 ? 50.278 30.815 28.638 1.00 53.96 125 GLY D C 1
ATOM 10282 O O . GLY D 1 125 ? 49.708 31.491 29.501 1.00 52.89 125 GLY D O 1
ATOM 10283 N N . SER D 1 126 ? 49.717 30.482 27.483 1.00 59.55 126 SER D N 1
ATOM 10284 C CA . SER D 1 126 ? 48.443 31.089 27.037 1.00 62.16 126 SER D CA 1
ATOM 10285 C C . SER D 1 126 ? 47.177 30.577 27.725 1.00 50.51 126 SER D C 1
ATOM 10286 O O . SER D 1 126 ? 46.116 31.161 27.577 1.00 45.52 126 SER D O 1
ATOM 10289 N N . HIS D 1 127 ? 47.304 29.511 28.494 1.00 47.64 127 HIS D N 1
ATOM 10290 C CA . HIS D 1 127 ? 46.180 28.985 29.273 1.00 49.07 127 HIS D CA 1
ATOM 10291 C C . HIS D 1 127 ? 45.832 29.903 30.430 1.00 44.95 127 HIS D C 1
ATOM 10292 O O . HIS D 1 127 ? 44.742 29.785 30.984 1.00 43.11 127 HIS D O 1
ATOM 10299 N N . LYS D 1 128 ? 46.764 30.788 30.820 1.00 40.72 128 LYS D N 1
ATOM 10300 C CA . LYS D 1 128 ? 46.663 31.554 32.074 1.00 40.32 128 LYS D CA 1
ATOM 10301 C C . LYS D 1 128 ? 46.068 32.952 31.859 1.00 37.78 128 LYS D C 1
ATOM 10302 O O . LYS D 1 128 ? 46.784 33.956 31.873 1.00 38.13 128 LYS D O 1
ATOM 10308 N N . SER D 1 129 ? 44.756 33.016 31.698 1.00 35.92 129 SER D N 1
ATOM 10309 C CA . SER D 1 129 ? 44.121 34.295 31.403 1.00 39.54 129 SER D CA 1
ATOM 10310 C C . SER D 1 129 ? 42.860 34.608 32.234 1.00 37.99 129 SER D C 1
ATOM 10311 O O . SER D 1 129 ? 42.105 35.541 31.899 1.00 37.77 129 SER D O 1
ATOM 10314 N N . GLY D 1 130 ? 42.637 33.846 33.314 1.00 35.45 130 GLY D N 1
ATOM 10315 C CA . GLY D 1 130 ? 41.496 34.077 34.199 1.00 36.24 130 GLY D CA 1
ATOM 10316 C C . GLY D 1 130 ? 41.600 35.409 34.939 1.00 38.70 130 GLY D C 1
ATOM 10317 O O . GLY D 1 130 ? 42.649 35.751 35.492 1.00 40.36 130 GLY D O 1
ATOM 10318 N N . ILE D 1 131 ? 40.513 36.177 34.924 1.00 36.58 131 ILE D N 1
ATOM 10319 C CA . ILE D 1 131 ? 40.424 37.364 35.754 1.00 33.08 131 ILE D CA 1
ATOM 10320 C C . ILE D 1 131 ? 39.281 37.062 36.725 1.00 33.70 131 ILE D C 1
ATOM 10321 O O . ILE D 1 131 ? 38.201 36.618 36.299 1.00 32.25 131 ILE D O 1
ATOM 10326 N N . VAL D 1 132 ? 39.535 37.307 38.017 1.00 33.32 132 VAL D N 1
ATOM 10327 C CA . VAL D 1 132 ? 38.521 37.230 39.036 1.00 30.72 132 VAL D CA 1
ATOM 10328 C C . VAL D 1 132 ? 38.190 38.606 39.600 1.00 32.68 132 VAL D C 1
ATOM 10329 O O . VAL D 1 132 ? 39.063 39.335 40.030 1.00 34.36 132 VAL D O 1
ATOM 10333 N N . ALA D 1 133 ? 36.914 38.960 39.541 1.00 32.00 133 ALA D N 1
ATOM 10334 C CA . ALA D 1 133 ? 36.403 40.217 40.003 1.00 32.27 133 ALA D CA 1
ATOM 10335 C C . ALA D 1 133 ? 35.231 39.889 40.958 1.00 33.94 133 ALA D C 1
ATOM 10336 O O . ALA D 1 133 ? 35.022 38.703 41.313 1.00 36.17 133 ALA D O 1
ATOM 10338 N N . PHE D 1 134 ? 34.502 40.918 41.413 1.00 29.84 134 PHE D N 1
ATOM 10339 C CA . PHE D 1 134 ? 33.534 40.746 42.491 1.00 27.43 134 PHE D CA 1
ATOM 10340 C C . PHE D 1 134 ? 32.189 41.294 42.124 1.00 33.66 134 PHE D C 1
ATOM 10341 O O . PHE D 1 134 ? 32.074 42.381 41.518 1.00 34.59 134 PHE D O 1
ATOM 10349 N N . LYS D 1 135 ? 31.153 40.572 42.534 1.00 29.86 135 LYS D N 1
ATOM 10350 C CA . LYS D 1 135 ? 29.827 41.036 42.305 1.00 30.69 135 LYS D CA 1
ATOM 10351 C C . LYS D 1 135 ? 29.708 42.410 42.890 1.00 29.40 135 LYS D C 1
ATOM 10352 O O . LYS D 1 135 ? 30.291 42.708 43.950 1.00 27.93 135 LYS D O 1
ATOM 10358 N N . ASN D 1 136 ? 28.911 43.220 42.174 1.00 30.65 136 ASN D N 1
ATOM 10359 C CA . ASN D 1 136 ? 28.653 44.619 42.430 1.00 30.22 136 ASN D CA 1
ATOM 10360 C C . ASN D 1 136 ? 29.856 45.551 42.230 1.00 30.53 136 ASN D C 1
ATOM 10361 O O . ASN D 1 136 ? 29.719 46.746 42.470 1.00 30.81 136 ASN D O 1
ATOM 10366 N N . ALA D 1 137 ? 31.009 45.036 41.790 1.00 27.61 137 ALA D N 1
ATOM 10367 C CA . ALA D 1 137 ? 32.150 45.873 41.403 1.00 25.00 137 ALA D CA 1
ATOM 10368 C C . ALA D 1 137 ? 31.825 46.858 40.291 1.00 27.32 137 ALA D C 1
ATOM 10369 O O . ALA D 1 137 ? 31.070 46.566 39.359 1.00 29.70 137 ALA D O 1
ATOM 10371 N N . PHE D 1 138 ? 32.402 48.054 40.395 1.00 31.06 138 PHE D N 1
ATOM 10372 C CA . PHE D 1 138 ? 32.429 48.967 39.260 1.00 30.10 138 PHE D CA 1
ATOM 10373 C C . PHE D 1 138 ? 33.877 49.298 38.877 1.00 33.35 138 PHE D C 1
ATOM 10374 O O . PHE D 1 138 ? 34.636 49.808 39.710 1.00 28.61 138 PHE D O 1
ATOM 10382 N N . HIS D 1 139 ? 34.223 49.026 37.620 1.00 30.26 139 HIS D N 1
ATOM 10383 C CA . HIS D 1 139 ? 35.554 49.236 37.112 1.00 31.11 139 HIS D CA 1
ATOM 10384 C C . HIS D 1 139 ? 35.589 50.068 35.824 1.00 33.87 139 HIS D C 1
ATOM 10385 O O . HIS D 1 139 ? 36.662 50.346 35.299 1.00 40.63 139 HIS D O 1
ATOM 10392 N N . GLY D 1 140 ? 34.444 50.503 35.307 1.00 31.54 140 GLY D N 1
ATOM 10393 C CA . GLY D 1 140 ? 34.448 51.346 34.120 1.00 29.68 140 GLY D CA 1
ATOM 10394 C C . GLY D 1 140 ? 33.472 50.834 33.072 1.00 30.44 140 GLY D C 1
ATOM 10395 O O . GLY D 1 140 ? 32.873 49.749 33.213 1.00 26.85 140 GLY D O 1
ATOM 10396 N N . ARG D 1 141 ? 33.378 51.616 32.011 1.00 30.46 141 ARG D N 1
ATOM 10397 C CA . ARG D 1 141 ? 32.396 51.473 30.922 1.00 32.30 141 ARG D CA 1
ATOM 10398 C C . ARG D 1 141 ? 32.905 50.934 29.588 1.00 32.66 141 ARG D C 1
ATOM 10399 O O . ARG D 1 141 ? 32.114 50.753 28.647 1.00 31.94 141 ARG D O 1
ATOM 10407 N N . THR D 1 142 ? 34.202 50.642 29.503 1.00 31.25 142 THR D N 1
ATOM 10408 C CA . THR D 1 142 ? 34.715 50.064 28.259 1.00 29.44 142 THR D CA 1
ATOM 10409 C C . THR D 1 142 ? 34.248 48.613 28.236 1.00 32.52 142 THR D C 1
ATOM 10410 O O . THR D 1 142 ? 33.852 48.106 29.280 1.00 35.05 142 THR D O 1
ATOM 10414 N N . LEU D 1 143 ? 34.228 47.970 27.062 1.00 30.98 143 LEU D N 1
ATOM 10415 C CA . LEU D 1 143 ? 33.753 46.592 26.968 1.00 29.28 143 LEU D CA 1
ATOM 10416 C C . LEU D 1 143 ? 34.464 45.752 28.007 1.00 29.09 143 LEU D C 1
ATOM 10417 O O . LEU D 1 143 ? 33.822 44.994 28.759 1.00 29.50 143 LEU D O 1
ATOM 10422 N N . PHE D 1 144 ? 35.780 45.913 28.060 1.00 26.82 144 PHE D N 1
ATOM 10423 C CA . PHE D 1 144 ? 36.609 45.088 28.901 1.00 24.91 144 PHE D CA 1
ATOM 10424 C C . PHE D 1 144 ? 36.347 45.424 30.369 1.00 29.37 144 PHE D C 1
ATOM 10425 O O . PHE D 1 144 ? 36.177 44.490 31.165 1.00 26.83 144 PHE D O 1
ATOM 10433 N N . THR D 1 145 ? 36.272 46.712 30.747 1.00 25.15 145 THR D N 1
ATOM 10434 C CA . THR D 1 145 ? 36.192 47.020 32.167 1.00 24.73 145 THR D CA 1
ATOM 10435 C C . THR D 1 145 ? 34.733 46.770 32.639 1.00 24.02 145 THR D C 1
ATOM 10436 O O . THR D 1 145 ? 34.497 46.517 33.818 1.00 24.43 145 THR D O 1
ATOM 10440 N N . VAL D 1 146 ? 33.745 46.904 31.741 1.00 23.26 146 VAL D N 1
ATOM 10441 C CA . VAL D 1 146 ? 32.338 46.727 32.140 1.00 25.17 146 VAL D CA 1
ATOM 10442 C C . VAL D 1 146 ? 32.053 45.200 32.255 1.00 29.59 146 VAL D C 1
ATOM 10443 O O . VAL D 1 146 ? 31.097 44.832 32.921 1.00 29.02 146 VAL D O 1
ATOM 10447 N N . SER D 1 147 ? 32.867 44.363 31.585 1.00 25.04 147 SER D N 1
ATOM 10448 C CA . SER D 1 147 ? 32.857 42.907 31.726 1.00 29.38 147 SER D CA 1
ATOM 10449 C C . SER D 1 147 ? 33.534 42.462 33.018 1.00 30.25 147 SER D C 1
ATOM 10450 O O . SER D 1 147 ? 33.085 41.506 33.632 1.00 29.62 147 SER D O 1
ATOM 10453 N N . ALA D 1 148 ? 34.569 43.183 33.447 1.00 30.39 148 ALA D N 1
ATOM 10454 C CA . ALA D 1 148 ? 35.174 42.995 34.781 1.00 27.30 148 ALA D CA 1
ATOM 10455 C C . ALA D 1 148 ? 34.251 43.482 35.901 1.00 26.51 148 ALA D C 1
ATOM 10456 O O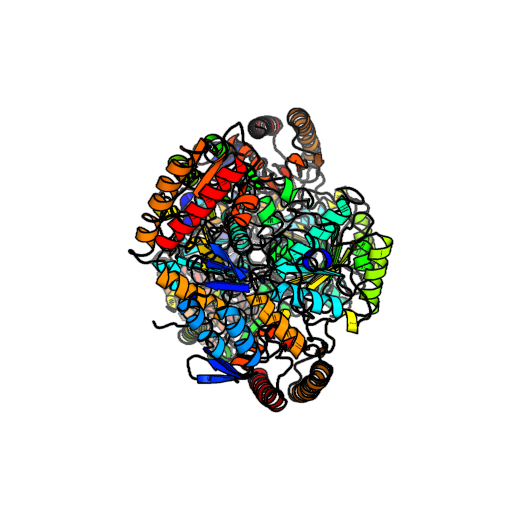 . ALA D 1 148 ? 34.202 42.887 37.008 1.00 28.12 148 ALA D O 1
ATOM 10458 N N . GLY D 1 149 ? 33.535 44.580 35.647 1.00 27.62 149 GLY D N 1
ATOM 10459 C CA . GLY D 1 149 ? 32.525 45.116 36.574 1.00 29.48 149 GLY D CA 1
ATOM 10460 C C . GLY D 1 149 ? 31.484 44.038 36.936 1.00 36.59 149 GLY D C 1
ATOM 10461 O O . GLY D 1 149 ? 31.234 43.091 36.176 1.00 33.58 149 GLY D O 1
ATOM 10462 N N . GLY D 1 150 ? 30.884 44.135 38.114 1.00 41.20 150 GLY D N 1
ATOM 10463 C CA . GLY D 1 150 ? 30.030 43.041 38.555 1.00 44.01 150 GLY D CA 1
ATOM 10464 C C . GLY D 1 150 ? 28.545 43.373 38.463 1.00 47.40 150 GLY D C 1
ATOM 10465 O O . GLY D 1 150 ? 27.769 42.930 39.312 1.00 45.55 150 GLY D O 1
ATOM 10466 N N . GLN D 1 151 ? 28.131 44.170 37.481 1.00 39.96 151 GLN D N 1
ATOM 10467 C CA . GLN D 1 151 ? 26.706 44.335 37.293 1.00 43.17 151 GLN D CA 1
ATOM 10468 C C . GLN D 1 151 ? 26.378 43.926 35.842 1.00 42.78 151 GLN D C 1
ATOM 10469 O O . GLN D 1 151 ? 26.484 44.790 34.961 1.00 42.34 151 GLN D O 1
ATOM 10475 N N . PRO D 1 152 ? 25.992 42.611 35.606 1.00 42.52 152 PRO D N 1
ATOM 10476 C CA . PRO D 1 152 ? 25.582 42.086 34.250 1.00 37.35 152 PRO D CA 1
ATOM 10477 C C . PRO D 1 152 ? 24.597 43.037 33.464 1.00 37.17 152 PRO D C 1
ATOM 10478 O O . PRO D 1 152 ? 24.673 43.139 32.224 1.00 34.47 152 PRO D O 1
ATOM 10482 N N . ALA D 1 153 ? 23.749 43.790 34.179 1.00 27.11 153 ALA D N 1
ATOM 10483 C CA . ALA D 1 153 ? 22.824 44.660 33.496 1.00 33.85 153 ALA D CA 1
ATOM 10484 C C . ALA D 1 153 ? 23.571 45.605 32.538 1.00 36.46 153 ALA D C 1
ATOM 10485 O O . ALA D 1 153 ? 23.001 46.063 31.566 1.00 40.90 153 ALA D O 1
ATOM 10487 N N . TYR D 1 154 ? 24.823 45.953 32.859 1.00 39.17 154 TYR D N 1
ATOM 10488 C CA . TYR D 1 154 ? 25.567 47.005 32.106 1.00 38.82 154 TYR D CA 1
ATOM 10489 C C . TYR D 1 154 ? 26.430 46.423 30.984 1.00 33.79 154 TYR D C 1
ATOM 10490 O O . TYR D 1 154 ? 26.986 47.148 30.204 1.00 32.92 154 TYR D O 1
ATOM 10499 N N . SER D 1 155 ? 26.530 45.108 30.927 1.00 33.79 155 SER D N 1
ATOM 10500 C CA . SER D 1 155 ? 27.327 44.468 29.933 1.00 34.93 155 SER D CA 1
ATOM 10501 C C . SER D 1 155 ? 26.563 43.574 28.924 1.00 41.50 155 SER D C 1
ATOM 10502 O O . SER D 1 155 ? 27.043 43.462 27.804 1.00 41.90 155 SER D O 1
ATOM 10505 N N . GLN D 1 156 ? 25.425 42.940 29.297 1.00 39.79 156 GLN D N 1
ATOM 10506 C CA . GLN D 1 156 ? 24.761 41.895 28.450 1.00 42.42 156 GLN D CA 1
ATOM 10507 C C . GLN D 1 156 ? 24.366 42.342 27.041 1.00 39.77 156 GLN D C 1
ATOM 10508 O O . GLN D 1 156 ? 24.364 41.514 26.128 1.00 40.28 156 GLN D O 1
ATOM 10514 N N . ASP D 1 157 ? 23.951 43.600 26.892 1.00 31.46 157 ASP D N 1
ATOM 10515 C CA . ASP D 1 157 ? 23.635 44.169 25.597 1.00 32.54 157 ASP D CA 1
ATOM 10516 C C . ASP D 1 157 ? 24.771 44.261 24.581 1.00 29.22 157 ASP D C 1
ATOM 10517 O O . ASP D 1 157 ? 24.518 44.575 23.441 1.00 29.48 157 ASP D O 1
ATOM 10522 N N . PHE D 1 158 ? 26.012 44.084 25.001 1.00 27.17 158 PHE D N 1
ATOM 10523 C CA . PHE D 1 158 ? 27.159 44.417 24.128 1.00 26.59 158 PHE D CA 1
ATOM 10524 C C . PHE D 1 158 ? 27.984 43.174 23.846 1.00 29.38 158 PHE D C 1
ATOM 10525 O O . PHE D 1 158 ? 29.066 43.283 23.249 1.00 28.62 158 PHE D O 1
ATOM 10533 N N . ALA D 1 159 ? 27.461 42.009 24.302 1.00 26.09 159 ALA D N 1
ATOM 10534 C CA . ALA D 1 159 ? 27.968 40.686 24.008 1.00 28.76 159 ALA D CA 1
ATOM 10535 C C . ALA D 1 159 ? 28.286 40.442 22.520 1.00 27.07 159 ALA D C 1
ATOM 10536 O O . ALA D 1 159 ? 27.678 41.070 21.662 1.00 23.95 159 ALA D O 1
ATOM 10538 N N . PRO D 1 160 ? 29.206 39.488 22.199 1.00 24.92 160 PRO D N 1
ATOM 10539 C CA . PRO D 1 160 ? 29.994 38.688 23.134 1.00 29.16 160 PRO D CA 1
ATOM 10540 C C . PRO D 1 160 ? 31.011 39.557 23.933 1.00 32.69 160 PRO D C 1
ATOM 10541 O O . PRO D 1 160 ? 31.654 40.487 23.403 1.00 28.15 160 PRO D O 1
ATOM 10545 N N . LEU D 1 161 ? 31.106 39.246 25.208 1.00 33.65 161 LEU D N 1
ATOM 10546 C CA . LEU D 1 161 ? 31.955 39.978 26.118 1.00 34.22 161 LEU D CA 1
ATOM 10547 C C . LEU D 1 161 ? 33.318 39.308 26.088 1.00 32.75 161 LEU D C 1
ATOM 10548 O O . LEU D 1 161 ? 33.406 38.123 25.790 1.00 31.23 161 LEU D O 1
ATOM 10553 N N . PRO D 1 162 ? 34.409 40.079 26.325 1.00 33.35 162 PRO D N 1
ATOM 10554 C CA . PRO D 1 162 ? 35.660 39.292 26.367 1.00 32.35 162 PRO D CA 1
ATOM 10555 C C . PRO D 1 162 ? 35.574 38.132 27.407 1.00 30.65 162 PRO D C 1
ATOM 10556 O O . PRO D 1 162 ? 35.081 38.335 28.533 1.00 28.64 162 PRO D O 1
ATOM 10560 N N . ALA D 1 163 ? 36.064 36.946 27.056 1.00 31.88 163 ALA D N 1
ATOM 10561 C CA . ALA D 1 163 ? 35.821 35.788 27.910 1.00 31.70 163 ALA D CA 1
ATOM 10562 C C . ALA D 1 163 ? 36.831 35.658 29.083 1.00 30.67 163 ALA D C 1
ATOM 10563 O O . ALA D 1 163 ? 37.745 36.464 29.237 1.00 31.33 163 ALA D O 1
ATOM 10565 N N . ASP D 1 164 ? 36.654 34.634 29.899 1.00 32.86 164 ASP D N 1
ATOM 10566 C CA . ASP D 1 164 ? 37.594 34.260 30.967 1.00 35.21 164 ASP D CA 1
ATOM 10567 C C . ASP D 1 164 ? 37.564 35.231 32.117 1.00 34.40 164 ASP D C 1
ATOM 10568 O O . ASP D 1 164 ? 38.577 35.400 32.771 1.00 33.53 164 ASP D O 1
ATOM 10573 N N . ILE D 1 165 ? 36.416 35.860 32.366 1.00 38.03 165 ILE D N 1
ATOM 10574 C CA . ILE D 1 165 ? 36.224 36.692 33.549 1.00 35.14 165 ILE D CA 1
ATOM 10575 C C . ILE D 1 165 ? 35.213 35.982 34.466 1.00 39.10 165 ILE D C 1
ATOM 10576 O O . ILE D 1 165 ? 34.161 35.578 33.987 1.00 38.26 165 ILE D O 1
ATOM 10581 N N . ARG D 1 166 ? 35.523 35.807 35.765 1.00 37.87 166 ARG D N 1
ATOM 10582 C CA . ARG D 1 166 ? 34.526 35.204 36.686 1.00 38.16 166 ARG D CA 1
ATOM 10583 C C . ARG D 1 166 ? 34.312 36.120 37.894 1.00 39.51 166 ARG D C 1
ATOM 10584 O O . ARG D 1 166 ? 35.138 36.974 38.177 1.00 43.18 166 ARG D O 1
ATOM 10592 N N . HIS D 1 167 ? 33.174 36.016 38.558 1.00 35.66 167 HIS D N 1
ATOM 10593 C CA . HIS D 1 167 ? 32.849 36.953 39.643 1.00 35.92 167 HIS D CA 1
ATOM 10594 C C . HIS D 1 167 ? 32.533 36.266 40.957 1.00 37.22 167 HIS D C 1
ATOM 10595 O O . HIS D 1 167 ? 31.532 35.570 41.050 1.00 38.01 167 HIS D O 1
ATOM 10602 N N . ALA D 1 168 ? 33.393 36.440 41.958 1.00 37.71 168 ALA D N 1
ATOM 10603 C CA . ALA D 1 168 ? 33.142 36.021 43.348 1.00 34.96 168 ALA D CA 1
ATOM 10604 C C . ALA D 1 168 ? 32.334 37.075 44.166 1.00 42.19 168 ALA D C 1
ATOM 10605 O O . ALA D 1 168 ? 32.055 38.208 43.677 1.00 39.53 168 ALA D O 1
ATOM 10607 N N . ALA D 1 169 ? 31.932 36.683 45.392 1.00 43.97 169 ALA D N 1
ATOM 10608 C CA . ALA D 1 169 ? 31.091 37.509 46.301 1.00 38.94 169 ALA D CA 1
ATOM 10609 C C . ALA D 1 169 ? 32.069 38.338 47.111 1.00 36.13 169 ALA D C 1
ATOM 10610 O O . ALA D 1 169 ? 33.057 37.803 47.647 1.00 32.20 169 ALA D O 1
ATOM 10612 N N . TYR D 1 170 ? 31.805 39.643 47.152 1.00 35.58 170 TYR D N 1
ATOM 10613 C CA . TYR D 1 170 ? 32.650 40.591 47.850 1.00 35.57 170 TYR D CA 1
ATOM 10614 C C . TYR D 1 170 ? 32.759 40.188 49.330 1.00 36.78 170 TYR D C 1
ATOM 10615 O O . TYR D 1 170 ? 31.796 39.724 49.912 1.00 37.98 170 TYR D O 1
ATOM 10624 N N . ASN D 1 171 ? 33.920 40.403 49.937 1.00 39.23 171 ASN D N 1
ATOM 10625 C CA . ASN D 1 171 ? 34.098 40.149 51.368 1.00 40.70 171 ASN D CA 1
ATOM 10626 C C . ASN D 1 171 ? 33.950 38.676 51.722 1.00 42.33 171 ASN D C 1
ATOM 10627 O O . ASN D 1 171 ? 34.071 38.272 52.888 1.00 46.32 171 ASN D O 1
ATOM 10632 N N . ASP D 1 172 ? 33.710 37.877 50.690 1.00 42.12 172 ASP D N 1
ATOM 10633 C CA . ASP D 1 172 ? 33.627 36.455 50.849 1.00 40.97 172 ASP D CA 1
ATOM 10634 C C . ASP D 1 172 ? 34.845 35.740 50.252 1.00 39.56 172 ASP D C 1
ATOM 10635 O O . ASP D 1 172 ? 34.864 35.315 49.080 1.00 41.69 172 ASP D O 1
ATOM 10640 N N . ILE D 1 173 ? 35.829 35.563 51.112 1.00 39.54 173 ILE D N 1
ATOM 10641 C CA . ILE D 1 173 ? 37.084 34.871 50.820 1.00 44.74 173 ILE D CA 1
ATOM 10642 C C . ILE D 1 173 ? 36.965 33.459 50.208 1.00 46.18 173 ILE D C 1
ATOM 10643 O O . ILE D 1 173 ? 37.743 33.034 49.321 1.00 44.61 173 ILE D O 1
ATOM 10648 N N . ASN D 1 174 ? 35.972 32.737 50.678 1.00 45.93 174 ASN D N 1
ATOM 10649 C CA . ASN D 1 174 ? 35.693 31.398 50.161 1.00 48.76 174 ASN D CA 1
ATOM 10650 C C . ASN D 1 174 ? 35.189 31.386 48.712 1.00 46.47 174 ASN D C 1
ATOM 10651 O O . ASN D 1 174 ? 35.665 30.612 47.866 1.00 44.44 174 ASN D O 1
ATOM 10656 N N . SER D 1 175 ? 34.215 32.252 48.456 1.00 38.65 175 SER D N 1
ATOM 10657 C CA . SER D 1 175 ? 33.723 32.474 47.149 1.00 39.46 175 SER D CA 1
ATOM 10658 C C . SER D 1 175 ? 34.876 32.706 46.170 1.00 40.95 175 SER D C 1
ATOM 10659 O O . SER D 1 175 ? 34.936 32.092 45.081 1.00 38.91 175 SER D O 1
ATOM 10662 N N . ALA D 1 176 ? 35.792 33.594 46.585 1.00 45.57 176 ALA D N 1
ATOM 10663 C CA . ALA D 1 176 ? 37.038 33.916 45.872 1.00 40.18 176 ALA D CA 1
ATOM 10664 C C . ALA D 1 176 ? 37.959 32.703 45.561 1.00 41.68 176 ALA D C 1
ATOM 10665 O O . ALA D 1 176 ? 38.232 32.429 44.347 1.00 38.14 176 ALA D O 1
ATOM 10667 N N . SER D 1 177 ? 38.436 31.982 46.590 1.00 36.29 177 SER D N 1
ATOM 10668 C CA . SER D 1 177 ? 39.364 30.867 46.296 1.00 42.29 177 SER D CA 1
ATOM 10669 C C . SER D 1 177 ? 38.670 29.786 45.471 1.00 42.02 177 SER D C 1
ATOM 10670 O O . SER D 1 177 ? 39.334 29.039 44.754 1.00 44.41 177 SER D O 1
ATOM 10673 N N . ALA D 1 178 ? 37.334 29.739 45.539 1.00 41.64 178 ALA D N 1
ATOM 10674 C CA . ALA D 1 178 ? 36.570 28.875 44.626 1.00 43.65 178 ALA D CA 1
ATOM 10675 C C . ALA D 1 178 ? 36.786 29.277 43.139 1.00 48.96 178 ALA D C 1
ATOM 10676 O O . ALA D 1 178 ? 36.837 28.402 42.255 1.00 44.02 178 ALA D O 1
ATOM 10678 N N . LEU D 1 179 ? 36.914 30.582 42.863 1.00 43.89 179 LEU D N 1
ATOM 10679 C CA . LEU D 1 179 ? 37.242 31.009 41.488 1.00 44.93 179 LEU D CA 1
ATOM 10680 C C . LEU D 1 179 ? 38.745 31.078 41.115 1.00 43.25 179 LEU D C 1
ATOM 10681 O O . LEU D 1 179 ? 39.072 30.920 39.935 1.00 44.62 179 LEU D O 1
ATOM 10686 N N . ILE D 1 180 ? 39.637 31.293 42.103 1.00 41.48 180 ILE D N 1
ATOM 10687 C CA . ILE D 1 180 ? 41.067 31.546 41.868 1.00 39.84 180 ILE D CA 1
ATOM 10688 C C . ILE D 1 180 ? 41.866 30.219 41.855 1.00 44.13 180 ILE D C 1
ATOM 10689 O O . ILE D 1 180 ? 41.802 29.417 42.775 1.00 46.96 180 ILE D O 1
ATOM 10694 N N . ASP D 1 181 ? 42.627 30.008 40.789 1.00 44.85 181 ASP D N 1
ATOM 10695 C CA . ASP D 1 181 ? 43.484 28.851 40.644 1.00 42.03 181 ASP D CA 1
ATOM 10696 C C . ASP D 1 181 ? 44.679 29.207 39.764 1.00 44.06 181 ASP D C 1
ATOM 10697 O O . ASP D 1 181 ? 44.958 30.408 39.434 1.00 44.62 181 ASP D O 1
ATOM 10702 N N . ASP D 1 182 ? 45.371 28.151 39.371 1.00 44.08 182 ASP D N 1
ATOM 10703 C CA . ASP D 1 182 ? 46.618 28.289 38.660 1.00 50.24 182 ASP D CA 1
ATOM 10704 C C . ASP D 1 182 ? 46.509 28.941 37.273 1.00 48.89 182 ASP D C 1
ATOM 10705 O O . ASP D 1 182 ? 47.483 29.478 36.769 1.00 49.17 182 ASP D O 1
ATOM 10710 N N . SER D 1 183 ? 45.336 28.932 36.646 1.00 52.47 183 SER D N 1
ATOM 10711 C CA . SER D 1 183 ? 45.257 29.737 35.426 1.00 52.11 183 SER D CA 1
ATOM 10712 C C . SER D 1 183 ? 44.531 31.096 35.544 1.00 43.65 183 SER D C 1
ATOM 10713 O O . SER D 1 183 ? 44.119 31.664 34.542 1.00 38.14 183 SER D O 1
ATOM 10716 N N . THR D 1 184 ? 44.472 31.623 36.765 1.00 38.99 184 THR D N 1
ATOM 10717 C CA . THR D 1 184 ? 44.167 33.044 36.964 1.00 40.09 184 THR D CA 1
ATOM 10718 C C . THR D 1 184 ? 45.387 33.892 36.664 1.00 38.72 184 THR D C 1
ATOM 10719 O O . THR D 1 184 ? 46.478 33.680 37.227 1.00 35.23 184 THR D O 1
ATOM 10723 N N . CYS D 1 185 ? 45.196 34.881 35.793 1.00 39.73 185 CYS D N 1
ATOM 10724 C CA . CYS D 1 185 ? 46.207 35.962 35.661 1.00 37.08 185 CYS D CA 1
ATOM 10725 C C . CYS D 1 185 ? 46.007 37.100 36.657 1.00 34.11 185 CYS D C 1
ATOM 10726 O O . CYS D 1 185 ? 46.971 37.790 37.005 1.00 31.46 185 CYS D O 1
ATOM 10729 N N . ALA D 1 186 ? 44.772 37.328 37.119 1.00 33.99 186 ALA D N 1
ATOM 10730 C CA . ALA D 1 186 ? 44.498 38.604 37.832 1.00 32.26 186 ALA D CA 1
ATOM 10731 C C . ALA D 1 186 ? 43.284 38.520 38.726 1.00 34.35 186 ALA D C 1
ATOM 10732 O O . ALA D 1 186 ? 42.253 37.900 38.347 1.00 37.74 186 ALA D O 1
ATOM 10734 N N . VAL D 1 187 ? 43.390 39.150 39.906 1.00 33.36 187 VAL D N 1
ATOM 10735 C CA . VAL D 1 187 ? 42.239 39.364 40.795 1.00 32.23 187 VAL D CA 1
ATOM 10736 C C . VAL D 1 187 ? 42.121 40.838 40.925 1.00 33.57 187 VAL D C 1
ATOM 10737 O O . VAL D 1 187 ? 43.061 41.467 41.371 1.00 35.15 187 VAL D O 1
ATOM 10741 N N . ILE D 1 188 ? 40.975 41.402 40.547 1.00 34.92 188 ILE D N 1
ATOM 10742 C CA . ILE D 1 188 ? 40.793 42.841 40.647 1.00 30.63 188 ILE D CA 1
ATOM 10743 C C . ILE D 1 188 ? 39.727 43.201 41.660 1.00 31.83 188 ILE D C 1
ATOM 10744 O O . ILE D 1 188 ? 38.606 42.616 41.649 1.00 32.09 188 ILE D O 1
ATOM 10749 N N . VAL D 1 189 ? 40.031 44.164 42.533 1.00 27.53 189 VAL D N 1
ATOM 10750 C CA . VAL D 1 189 ? 39.097 44.443 43.634 1.00 26.95 189 VAL D CA 1
ATOM 10751 C C . VAL D 1 189 ? 39.191 45.902 44.107 1.00 27.44 189 VAL D C 1
ATOM 10752 O O . VAL D 1 189 ? 40.313 46.475 44.091 1.00 29.42 189 VAL D O 1
ATOM 10756 N N . GLU D 1 190 ? 38.016 46.495 44.404 1.00 24.60 190 GLU D N 1
ATOM 10757 C CA . GLU D 1 190 ? 37.867 47.778 45.100 1.00 27.48 190 GLU D CA 1
ATOM 10758 C C . GLU D 1 190 ? 38.126 47.649 46.640 1.00 30.06 190 GLU D C 1
ATOM 10759 O O . GLU D 1 190 ? 37.567 46.775 47.270 1.00 30.56 190 GLU D O 1
ATOM 10765 N N . PRO D 1 191 ? 39.002 48.491 47.232 1.00 30.66 191 PRO D N 1
ATOM 10766 C CA . PRO D 1 191 ? 39.193 48.435 48.685 1.00 30.36 191 PRO D CA 1
ATOM 10767 C C . PRO D 1 191 ? 37.929 48.756 49.437 1.00 33.49 191 PRO D C 1
ATOM 10768 O O . PRO D 1 191 ? 37.746 48.268 50.541 1.00 35.30 191 PRO D O 1
ATOM 10772 N N . ILE D 1 192 ? 37.089 49.618 48.853 1.00 33.49 192 ILE D N 1
ATOM 10773 C CA . ILE D 1 192 ? 35.736 49.855 49.299 1.00 33.43 192 ILE D CA 1
ATOM 10774 C C . ILE D 1 192 ? 34.867 49.834 48.011 1.00 38.89 192 ILE D C 1
ATOM 10775 O O . ILE D 1 192 ? 35.171 50.580 47.071 1.00 38.95 192 ILE D O 1
ATOM 10780 N N . GLN D 1 193 ? 33.836 48.972 47.933 1.00 33.28 193 GLN D N 1
ATOM 10781 C CA . GLN D 1 193 ? 32.895 49.042 46.800 1.00 38.67 193 GLN D CA 1
ATOM 10782 C C . GLN D 1 193 ? 32.115 50.360 46.883 1.00 39.60 193 GLN D C 1
ATOM 10783 O O . GLN D 1 193 ? 31.428 50.645 47.874 1.00 36.86 193 GLN D O 1
ATOM 10789 N N . GLY D 1 194 ? 32.316 51.201 45.877 1.00 39.11 194 GLY D N 1
ATOM 10790 C CA . GLY D 1 194 ? 31.805 52.562 45.900 1.00 38.19 194 GLY D CA 1
ATOM 10791 C C . GLY D 1 194 ? 30.395 52.469 45.441 1.00 40.05 194 GLY D C 1
ATOM 10792 O O . GLY D 1 194 ? 29.486 52.500 46.247 1.00 43.73 194 GLY D O 1
ATOM 10793 N N A GLU D 1 195 ? 30.193 52.297 44.145 0.50 40.84 195 GLU D N 1
ATOM 10794 N N B GLU D 1 195 ? 30.232 52.306 44.132 0.50 42.48 195 GLU D N 1
ATOM 10795 C CA A GLU D 1 195 ? 28.838 52.249 43.606 0.50 40.54 195 GLU D CA 1
ATOM 10796 C CA B GLU D 1 195 ? 28.934 52.098 43.484 0.50 42.83 195 GLU D CA 1
ATOM 10797 C C A GLU D 1 195 ? 28.044 50.999 44.076 0.50 37.56 195 GLU D C 1
ATOM 10798 C C B GLU D 1 195 ? 28.107 51.073 44.227 0.50 38.11 195 GLU D C 1
ATOM 10799 O O A GLU D 1 195 ? 26.819 51.020 44.053 0.50 41.04 195 GLU D O 1
ATOM 10800 O O B GLU D 1 195 ? 26.945 51.315 44.522 0.50 39.23 195 GLU D O 1
ATOM 10811 N N . GLY D 1 196 ? 28.709 49.935 44.525 1.00 35.27 196 GLY D N 1
ATOM 10812 C CA . GLY D 1 196 ? 28.004 48.841 45.187 1.00 34.33 196 GLY D CA 1
ATOM 10813 C C . GLY D 1 196 ? 27.615 49.042 46.659 1.00 36.12 196 GLY D C 1
ATOM 10814 O O . GLY D 1 196 ? 27.624 48.106 47.458 1.00 41.93 196 GLY D O 1
ATOM 10815 N N . GLY D 1 197 ? 27.317 50.256 47.069 1.00 35.30 197 GLY D N 1
ATOM 10816 C CA . GLY D 1 197 ? 26.842 50.461 48.434 1.00 35.11 197 GLY D CA 1
ATOM 10817 C C . GLY D 1 197 ? 27.752 51.097 49.509 1.00 34.00 197 GLY D C 1
ATOM 10818 O O . GLY D 1 197 ? 27.355 51.125 50.677 1.00 34.32 197 GLY D O 1
ATOM 10819 N N . VAL D 1 198 ? 28.940 51.610 49.137 1.00 33.19 198 VAL D N 1
ATOM 10820 C CA . VAL D 1 198 ? 29.956 52.168 50.079 1.00 29.90 198 VAL D CA 1
ATOM 10821 C C . VAL D 1 198 ? 30.287 51.050 51.107 1.00 33.54 198 VAL D C 1
ATOM 10822 O O . VAL D 1 198 ? 30.006 51.190 52.284 1.00 34.72 198 VAL D O 1
ATOM 10826 N N . VAL D 1 199 ? 30.799 49.912 50.662 1.00 30.29 199 VAL D N 1
ATOM 10827 C CA . VAL D 1 199 ? 30.982 48.807 51.592 1.00 33.35 199 VAL D CA 1
ATOM 10828 C C . VAL D 1 199 ? 32.450 48.413 51.621 1.00 33.25 199 VAL D C 1
ATOM 10829 O O . VAL D 1 199 ? 32.981 47.916 50.639 1.00 31.41 199 VAL D O 1
ATOM 10833 N N . PRO D 1 200 ? 33.106 48.660 52.775 1.00 34.99 200 PRO D N 1
ATOM 10834 C CA . PRO D 1 200 ? 34.540 48.500 52.894 1.00 34.83 200 PRO D CA 1
ATOM 10835 C C . PRO D 1 200 ? 34.855 47.031 52.874 1.00 32.37 200 PRO D C 1
ATOM 10836 O O . PRO D 1 200 ? 34.074 46.277 53.390 1.00 37.71 200 PRO D O 1
ATOM 10840 N N . ALA D 1 201 ? 35.948 46.614 52.241 1.00 33.64 201 ALA D N 1
ATOM 10841 C CA . ALA D 1 201 ? 36.465 45.228 52.381 1.00 36.72 201 ALA D CA 1
ATOM 10842 C C . ALA D 1 201 ? 36.890 45.041 53.816 1.00 41.62 201 ALA D C 1
ATOM 10843 O O . ALA D 1 201 ? 37.203 46.028 54.509 1.00 44.19 201 ALA D O 1
ATOM 10845 N N . SER D 1 202 ? 36.897 43.806 54.279 1.00 41.59 202 SER D N 1
ATOM 10846 C CA . SER D 1 202 ? 37.545 43.509 55.565 1.00 45.08 202 SER D CA 1
ATOM 10847 C C . SER D 1 202 ? 39.046 43.277 55.345 1.00 43.98 202 SER D C 1
ATOM 10848 O O . SER D 1 202 ? 39.493 42.884 54.227 1.00 43.24 202 SER D O 1
ATOM 10851 N N A ASN D 1 203 ? 39.832 43.527 56.400 0.50 44.01 203 ASN D N 1
ATOM 10852 N N B ASN D 1 203 ? 39.819 43.515 56.398 0.50 42.44 203 ASN D N 1
ATOM 10853 C CA A ASN D 1 203 ? 41.281 43.224 56.406 0.50 42.98 203 ASN D CA 1
ATOM 10854 C CA B ASN D 1 203 ? 41.243 43.222 56.350 0.50 40.58 203 ASN D CA 1
ATOM 10855 C C A ASN D 1 203 ? 41.515 41.754 56.064 0.50 40.31 203 ASN D C 1
ATOM 10856 C C B ASN D 1 203 ? 41.487 41.751 56.027 0.50 38.93 203 ASN D C 1
ATOM 10857 O O A ASN D 1 203 ? 42.394 41.419 55.268 0.50 43.49 203 ASN D O 1
ATOM 10858 O O B ASN D 1 203 ? 42.348 41.413 55.214 0.50 42.05 203 ASN D O 1
ATOM 10867 N N . ALA D 1 204 ? 40.692 40.897 56.653 1.00 37.89 204 ALA D N 1
ATOM 10868 C CA . ALA D 1 204 ? 40.769 39.455 56.435 1.00 40.21 204 ALA D CA 1
ATOM 10869 C C . ALA D 1 204 ? 40.563 39.119 54.959 1.00 36.05 204 ALA D C 1
ATOM 10870 O O . ALA D 1 204 ? 41.309 38.331 54.394 1.00 35.89 204 ALA D O 1
ATOM 10872 N N . PHE D 1 205 ? 39.590 39.775 54.319 1.00 39.49 205 PHE D N 1
ATOM 10873 C CA . PHE D 1 205 ? 39.289 39.525 52.889 1.00 37.32 205 PHE D CA 1
ATOM 10874 C C . PHE D 1 205 ? 40.470 39.985 52.003 1.00 40.46 205 PHE D C 1
ATOM 10875 O O . PHE D 1 205 ? 41.000 39.181 51.216 1.00 40.56 205 PHE D O 1
ATOM 10883 N N . LEU D 1 206 ? 40.920 41.234 52.167 1.00 38.81 206 LEU D N 1
ATOM 10884 C CA . LEU D 1 206 ? 42.085 41.745 51.392 1.00 39.48 206 LEU D CA 1
ATOM 10885 C C . LEU D 1 206 ? 43.354 40.855 51.562 1.00 44.84 206 LEU D C 1
ATOM 10886 O O . LEU D 1 206 ? 43.959 40.383 50.556 1.00 36.23 206 LEU D O 1
ATOM 10891 N N . GLN D 1 207 ? 43.723 40.604 52.831 1.00 44.46 207 GLN D N 1
ATOM 10892 C CA . GLN D 1 207 ? 44.770 39.640 53.169 1.00 42.15 207 GLN D CA 1
ATOM 10893 C C . GLN D 1 207 ? 44.597 38.340 52.379 1.00 37.99 207 GLN D C 1
ATOM 10894 O O . GLN D 1 207 ? 45.506 37.908 51.655 1.00 38.29 207 GLN D O 1
ATOM 10900 N N . GLY D 1 208 ? 43.416 37.734 52.518 1.00 38.63 208 GLY D N 1
ATOM 10901 C CA . GLY D 1 208 ? 43.117 36.452 51.871 1.00 37.08 208 GLY D CA 1
ATOM 10902 C C . GLY D 1 208 ? 43.399 36.450 50.361 1.00 40.91 208 GLY D C 1
ATOM 10903 O O . GLY D 1 208 ? 44.115 35.566 49.828 1.00 35.12 208 GLY D O 1
ATOM 10904 N N . LEU D 1 209 ? 42.853 37.472 49.682 1.00 38.08 209 LEU D N 1
ATOM 10905 C CA . LEU D 1 209 ? 43.178 37.768 48.273 1.00 38.11 209 LEU D CA 1
ATOM 10906 C C . LEU D 1 209 ? 44.700 37.840 47.974 1.00 35.82 209 LEU D C 1
ATOM 10907 O O . LEU D 1 209 ? 45.171 37.219 47.013 1.00 34.21 209 LEU D O 1
ATOM 10912 N N . ARG D 1 210 ? 45.456 38.536 48.832 1.00 37.32 210 ARG D N 1
ATOM 10913 C CA . ARG D 1 210 ? 46.898 38.651 48.670 1.00 39.53 210 ARG D CA 1
ATOM 10914 C C . ARG D 1 210 ? 47.576 37.260 48.707 1.00 42.09 210 ARG D C 1
ATOM 10915 O O . ARG D 1 210 ? 48.416 36.901 47.824 1.00 36.14 210 ARG D O 1
ATOM 10923 N N . GLU D 1 211 ? 47.184 36.471 49.722 1.00 43.83 211 GLU D N 1
ATOM 10924 C CA . GLU D 1 211 ? 47.738 35.108 49.897 1.00 47.05 211 GLU D CA 1
ATOM 10925 C C . GLU D 1 211 ? 47.310 34.186 48.727 1.00 41.71 211 GLU D C 1
ATOM 10926 O O . GLU D 1 211 ? 48.099 33.374 48.245 1.00 42.95 211 GLU D O 1
ATOM 10932 N N . LEU D 1 212 ? 46.076 34.342 48.253 1.00 43.06 212 LEU D N 1
ATOM 10933 C CA . LEU D 1 212 ? 45.618 33.560 47.083 1.00 44.55 212 LEU D CA 1
ATOM 10934 C C . LEU D 1 212 ? 46.413 33.938 45.848 1.00 47.56 212 LEU D C 1
ATOM 10935 O O . LEU D 1 212 ? 46.798 33.036 45.057 1.00 38.12 212 LEU D O 1
ATOM 10940 N N . CYS D 1 213 ? 46.670 35.257 45.682 1.00 40.27 213 CYS D N 1
ATOM 10941 C CA . CYS D 1 213 ? 47.431 35.714 44.515 1.00 43.09 213 CYS D CA 1
ATOM 10942 C C . CYS D 1 213 ? 48.849 35.169 44.524 1.00 44.01 213 CYS D C 1
ATOM 10943 O O . CYS D 1 213 ? 49.357 34.685 43.487 1.00 43.08 213 CYS D O 1
ATOM 10946 N N . ASN D 1 214 ? 49.466 35.232 45.707 1.00 42.58 214 ASN D N 1
ATOM 10947 C CA . ASN D 1 214 ? 50.811 34.716 45.911 1.00 42.63 214 ASN D CA 1
ATOM 10948 C C . ASN D 1 214 ? 50.805 33.228 45.629 1.00 40.75 214 ASN D C 1
ATOM 10949 O O . ASN D 1 214 ? 51.590 32.808 44.821 1.00 39.30 214 ASN D O 1
ATOM 10954 N N . ARG D 1 215 ? 49.880 32.449 46.214 1.00 42.06 215 ARG D N 1
ATOM 10955 C CA . ARG D 1 215 ? 49.883 30.993 45.966 1.00 49.80 215 ARG D CA 1
ATOM 10956 C C . ARG D 1 215 ? 49.720 30.633 44.488 1.00 49.91 215 ARG D C 1
ATOM 10957 O O . ARG D 1 215 ? 50.336 29.701 44.010 1.00 44.96 215 ARG D O 1
ATOM 10965 N N . HIS D 1 216 ? 48.891 31.371 43.759 1.00 52.31 216 HIS D N 1
ATOM 10966 C CA . HIS D 1 216 ? 48.625 31.008 42.354 1.00 51.71 216 HIS D CA 1
ATOM 10967 C C . HIS D 1 216 ? 49.340 31.838 41.293 1.00 45.80 216 HIS D C 1
ATOM 10968 O O . HIS D 1 216 ? 49.103 31.645 40.110 1.00 45.38 216 HIS D O 1
ATOM 10975 N N . ASN D 1 217 ? 50.236 32.738 41.705 1.00 43.82 217 ASN D N 1
ATOM 10976 C CA . ASN D 1 217 ? 50.938 33.629 40.767 1.00 45.07 217 ASN D CA 1
ATOM 10977 C C . ASN D 1 217 ? 49.981 34.474 39.919 1.00 41.96 217 ASN D C 1
ATOM 10978 O O . ASN D 1 217 ? 50.056 34.460 38.702 1.00 43.74 217 ASN D O 1
ATOM 10983 N N . ALA D 1 218 ? 49.015 35.112 40.562 1.00 43.93 218 ALA D N 1
ATOM 10984 C CA . ALA D 1 218 ? 48.039 35.937 39.900 1.00 40.74 218 ALA D CA 1
ATOM 10985 C C . ALA D 1 218 ? 48.343 37.343 40.423 1.00 43.38 218 ALA D C 1
ATOM 10986 O O . ALA D 1 218 ? 48.738 37.504 41.577 1.00 39.31 218 ALA D O 1
ATOM 10988 N N . LEU D 1 219 ? 48.199 38.359 39.574 1.00 40.54 219 LEU D N 1
ATOM 10989 C CA . LEU D 1 219 ? 48.481 39.723 39.996 1.00 38.44 219 LEU D CA 1
ATOM 10990 C C . LEU D 1 219 ? 47.310 40.190 40.860 1.00 35.19 219 LEU D C 1
ATOM 10991 O O . LEU D 1 219 ? 46.174 39.914 40.532 1.00 35.87 219 LEU D O 1
ATOM 10996 N N . LEU D 1 220 ? 47.587 40.832 41.995 1.00 33.25 220 LEU D N 1
ATOM 10997 C CA . LEU D 1 220 ? 46.546 41.475 42.761 1.00 33.35 220 LEU D CA 1
ATOM 10998 C C . LEU D 1 220 ? 46.440 42.981 42.367 1.00 34.23 220 LEU D C 1
ATOM 10999 O O . LEU D 1 220 ? 47.386 43.729 42.517 1.00 38.18 220 LEU D O 1
ATOM 11004 N N . ILE D 1 221 ? 45.285 43.395 41.875 1.00 35.31 221 ILE D N 1
ATOM 11005 C CA . ILE D 1 221 ? 45.058 44.749 41.344 1.00 30.05 221 ILE D CA 1
ATOM 11006 C C . ILE D 1 221 ? 44.028 45.392 42.225 1.00 32.91 221 ILE D C 1
ATOM 11007 O O . ILE D 1 221 ? 42.871 44.928 42.332 1.00 35.95 221 ILE D O 1
ATOM 11012 N N . PHE D 1 222 ? 44.440 46.471 42.858 1.00 29.02 222 PHE D N 1
ATOM 11013 C CA . PHE D 1 222 ? 43.510 47.309 43.566 1.00 31.68 222 PHE D CA 1
ATOM 11014 C C . PHE D 1 222 ? 42.965 48.441 42.713 1.00 31.09 222 PHE D C 1
ATOM 11015 O O . PHE D 1 222 ? 43.696 49.351 42.323 1.00 33.02 222 PHE D O 1
ATOM 11023 N N . ASP D 1 223 ? 41.679 48.410 42.454 1.00 29.30 223 ASP D N 1
ATOM 11024 C CA . ASP D 1 223 ? 41.035 49.522 41.840 1.00 27.43 223 ASP D CA 1
ATOM 11025 C C . ASP D 1 223 ? 40.782 50.611 42.883 1.00 28.53 223 ASP D C 1
ATOM 11026 O O . ASP D 1 223 ? 39.771 50.595 43.660 1.00 27.22 223 ASP D O 1
ATOM 11031 N N . GLU D 1 224 ? 41.673 51.600 42.870 1.00 28.59 224 GLU D N 1
ATOM 11032 C CA . GLU D 1 224 ? 41.528 52.702 43.808 1.00 26.07 224 GLU D CA 1
ATOM 11033 C C . GLU D 1 224 ? 41.073 53.994 43.190 1.00 26.06 224 GLU D C 1
ATOM 11034 O O . GLU D 1 224 ? 41.357 55.094 43.752 1.00 25.88 224 GLU D O 1
ATOM 11040 N N . VAL D 1 225 ? 40.429 53.907 42.026 1.00 22.48 225 VAL D N 1
ATOM 11041 C CA . VAL D 1 225 ? 40.028 55.147 41.391 1.00 25.71 225 VAL D CA 1
ATOM 11042 C C . VAL D 1 225 ? 39.070 56.024 42.227 1.00 27.82 225 VAL D C 1
ATOM 11043 O O . VAL D 1 225 ? 39.021 57.238 42.054 1.00 26.24 225 VAL D O 1
ATOM 11047 N N . GLN D 1 226 ? 38.283 55.389 43.102 1.00 30.25 226 GLN D N 1
ATOM 11048 C CA . GLN D 1 226 ? 37.354 56.131 43.995 1.00 27.66 226 GLN D CA 1
ATOM 11049 C C . GLN D 1 226 ? 37.914 56.268 45.392 1.00 25.03 226 GLN D C 1
ATOM 11050 O O . GLN D 1 226 ? 37.703 57.327 46.019 1.00 23.77 226 GLN D O 1
ATOM 11056 N N . THR D 1 227 ? 38.607 55.223 45.881 1.00 23.66 227 THR D N 1
ATOM 11057 C CA . THR D 1 227 ? 39.074 55.233 47.253 1.00 25.42 227 THR D CA 1
ATOM 11058 C C . THR D 1 227 ? 40.418 56.018 47.380 1.00 29.71 227 THR D C 1
ATOM 11059 O O . THR D 1 227 ? 40.815 56.306 48.510 1.00 31.64 227 THR D O 1
ATOM 11063 N N . GLY D 1 228 ? 41.078 56.354 46.239 1.00 23.13 228 GLY D N 1
ATOM 11064 C CA . GLY D 1 228 ? 42.452 56.894 46.210 1.00 24.60 228 GLY D CA 1
ATOM 11065 C C . GLY D 1 228 ? 42.593 58.383 46.482 1.00 23.73 228 GLY D C 1
ATOM 11066 O O . GLY D 1 228 ? 41.582 59.088 46.694 1.00 23.48 228 GLY D O 1
ATOM 11067 N N . VAL D 1 229 ? 43.853 58.861 46.526 1.00 27.29 229 VAL D N 1
ATOM 11068 C CA . VAL D 1 229 ? 44.146 60.290 46.633 1.00 22.90 229 VAL D CA 1
ATOM 11069 C C . VAL D 1 229 ? 43.445 60.882 47.837 1.00 22.88 229 VAL D C 1
ATOM 11070 O O . VAL D 1 229 ? 42.676 61.804 47.736 1.00 22.11 229 VAL D O 1
ATOM 11074 N N . GLY D 1 230 ? 43.744 60.336 49.009 1.00 23.72 230 GLY D N 1
ATOM 11075 C CA . GLY D 1 230 ? 43.308 60.992 50.259 1.00 26.48 230 GLY D CA 1
ATOM 11076 C C . GLY D 1 230 ? 41.895 60.691 50.787 1.00 30.73 230 GLY D C 1
ATOM 11077 O O . GLY D 1 230 ? 41.553 61.071 51.935 1.00 31.27 230 GLY D O 1
ATOM 11078 N N . ARG D 1 231 ? 41.069 60.017 49.963 1.00 30.78 231 ARG D N 1
ATOM 11079 C CA . ARG D 1 231 ? 39.659 59.775 50.230 1.00 28.54 231 ARG D CA 1
ATOM 11080 C C . ARG D 1 231 ? 39.447 59.084 51.602 1.00 25.94 231 ARG D C 1
ATOM 11081 O O . ARG D 1 231 ? 38.573 59.491 52.330 1.00 29.39 231 ARG D O 1
ATOM 11089 N N . THR D 1 232 ? 40.194 58.014 51.894 1.00 26.45 232 THR D N 1
ATOM 11090 C CA . THR D 1 232 ? 40.021 57.246 53.120 1.00 28.11 232 THR D CA 1
ATOM 11091 C C . THR D 1 232 ? 40.743 57.892 54.292 1.00 34.48 232 THR D C 1
ATOM 11092 O O . THR D 1 232 ? 40.598 57.416 55.359 1.00 32.46 232 THR D O 1
ATOM 11096 N N . GLY D 1 233 ? 41.473 58.997 54.099 1.00 37.05 233 GLY D N 1
ATOM 11097 C CA . GLY D 1 233 ? 42.272 59.600 55.193 1.00 39.46 233 GLY D CA 1
ATOM 11098 C C . GLY D 1 233 ? 43.736 59.127 55.227 1.00 38.26 233 GLY D C 1
ATOM 11099 O O . GLY D 1 233 ? 44.555 59.716 55.942 1.00 35.89 233 GLY D O 1
ATOM 11100 N N . GLU D 1 234 ? 44.052 58.037 54.514 1.00 37.14 234 GLU D N 1
ATOM 11101 C CA . GLU D 1 234 ? 45.426 57.706 54.048 1.00 36.72 234 GLU D CA 1
ATOM 11102 C C . GLU D 1 234 ? 45.498 58.098 52.547 1.00 38.15 234 GLU D C 1
ATOM 11103 O O . GLU D 1 234 ? 44.445 58.416 51.944 1.00 36.34 234 GLU D O 1
ATOM 11109 N N . LEU D 1 235 ? 46.690 58.101 51.932 1.00 33.11 235 LEU D N 1
ATOM 11110 C CA . LEU D 1 235 ? 46.808 58.611 50.560 1.00 29.82 235 LEU D CA 1
ATOM 11111 C C . LEU D 1 235 ? 46.012 57.638 49.662 1.00 30.38 235 LEU D C 1
ATOM 11112 O O . LEU D 1 235 ? 45.145 58.052 48.867 1.00 26.96 235 LEU D O 1
ATOM 11117 N N . TYR D 1 236 ? 46.334 56.373 49.826 1.00 26.48 236 TYR D N 1
ATOM 11118 C CA . TYR D 1 236 ? 45.593 55.257 49.257 1.00 32.47 236 TYR D CA 1
ATOM 11119 C C . TYR D 1 236 ? 44.990 54.329 50.317 1.00 34.10 236 TYR D C 1
ATOM 11120 O O . TYR D 1 236 ? 45.579 54.116 51.428 1.00 35.14 236 TYR D O 1
ATOM 11129 N N . ALA D 1 237 ? 43.836 53.764 49.978 1.00 30.75 237 ALA D N 1
ATOM 11130 C CA . ALA D 1 237 ? 43.164 52.894 50.891 1.00 30.09 237 ALA D CA 1
ATOM 11131 C C . ALA D 1 237 ? 44.027 51.680 51.220 1.00 32.20 237 ALA D C 1
ATOM 11132 O O . ALA D 1 237 ? 43.955 51.218 52.345 1.00 32.77 237 ALA D O 1
ATOM 11134 N N . TYR D 1 238 ? 44.877 51.188 50.298 1.00 35.28 238 TYR D N 1
ATOM 11135 C CA . TYR D 1 238 ? 45.707 49.993 50.582 1.00 36.68 238 TYR D CA 1
ATOM 11136 C C . TYR D 1 238 ? 46.647 50.259 51.763 1.00 43.14 238 TYR D C 1
ATOM 11137 O O . TYR D 1 238 ? 47.166 49.295 52.386 1.00 37.62 238 TYR D O 1
ATOM 11146 N N . MET D 1 239 ? 46.903 51.550 52.019 1.00 37.46 239 MET D N 1
ATOM 11147 C CA . MET D 1 239 ? 47.721 51.969 53.169 1.00 41.50 239 MET D CA 1
ATOM 11148 C C . MET D 1 239 ? 47.024 51.730 54.491 1.00 42.43 239 MET D C 1
ATOM 11149 O O . MET D 1 239 ? 47.632 51.246 55.440 1.00 38.16 239 MET D O 1
ATOM 11154 N N . HIS D 1 240 ? 45.759 52.119 54.534 1.00 40.53 240 HIS D N 1
ATOM 11155 C CA . HIS D 1 240 ? 44.919 51.888 55.660 1.00 42.44 240 HIS D CA 1
ATOM 11156 C C . HIS D 1 240 ? 44.820 50.412 55.978 1.00 43.18 240 HIS D C 1
ATOM 11157 O O . HIS D 1 240 ? 45.083 50.001 57.098 1.00 45.09 240 HIS D O 1
ATOM 11164 N N . TYR D 1 241 ? 44.502 49.573 55.006 1.00 42.85 241 TYR D N 1
ATOM 11165 C CA . TYR D 1 241 ? 44.482 48.114 55.252 1.00 44.86 241 TYR D CA 1
ATOM 11166 C C . TYR D 1 241 ? 45.821 47.438 55.518 1.00 47.22 241 TYR D C 1
ATOM 11167 O O . TYR D 1 241 ? 45.832 46.267 55.918 1.00 46.36 241 TYR D O 1
ATOM 11176 N N . GLY D 1 242 ? 46.938 48.107 55.219 1.00 42.25 242 GLY D N 1
ATOM 11177 C CA . GLY D 1 242 ? 48.219 47.405 55.212 1.00 37.13 242 GLY D CA 1
ATOM 11178 C C . GLY D 1 242 ? 48.383 46.234 54.249 1.00 40.24 242 GLY D C 1
ATOM 11179 O O . GLY D 1 242 ? 49.305 45.481 54.417 1.00 47.78 242 GLY D O 1
ATOM 11180 N N . VAL D 1 243 ? 47.526 46.047 53.237 1.00 42.87 243 VAL D N 1
ATOM 11181 C CA . VAL D 1 243 ? 47.753 44.971 52.213 1.00 38.57 243 VAL D CA 1
ATOM 11182 C C . VAL D 1 243 ? 48.206 45.650 50.924 1.00 42.61 243 VAL D C 1
ATOM 11183 O O . VAL D 1 243 ? 47.589 46.658 50.483 1.00 44.59 243 VAL D O 1
ATOM 11187 N N . THR D 1 244 ? 49.272 45.118 50.328 1.00 39.50 244 THR D N 1
ATOM 11188 C CA . THR D 1 244 ? 49.937 45.785 49.217 1.00 41.17 244 THR D CA 1
ATOM 11189 C C . THR D 1 244 ? 49.774 45.015 47.915 1.00 38.87 244 THR D C 1
ATOM 11190 O O . THR D 1 244 ? 50.167 43.841 47.839 1.00 39.79 244 THR D O 1
ATOM 11194 N N . PRO D 1 245 ? 49.189 45.676 46.891 1.00 32.60 245 PRO D N 1
ATOM 11195 C CA . PRO D 1 245 ? 48.883 44.951 45.659 1.00 33.15 245 PRO D CA 1
ATOM 11196 C C . PRO D 1 245 ? 50.102 44.957 44.755 1.00 34.89 245 PRO D C 1
ATOM 11197 O O . PRO D 1 245 ? 51.076 45.625 45.064 1.00 38.57 245 PRO D O 1
ATOM 11201 N N . ASP D 1 246 ? 50.031 44.197 43.665 1.00 34.50 246 ASP D N 1
ATOM 11202 C CA . ASP D 1 246 ? 50.965 44.283 42.544 1.00 34.64 246 ASP D CA 1
ATOM 11203 C C . ASP D 1 246 ? 50.688 45.501 41.633 1.00 36.18 246 ASP D C 1
ATOM 11204 O O . ASP D 1 246 ? 51.630 46.056 41.054 1.00 31.88 246 ASP D O 1
ATOM 11209 N N . LEU D 1 247 ? 49.417 45.880 41.466 1.00 30.07 247 LEU D N 1
ATOM 11210 C CA . LEU D 1 247 ? 49.087 47.005 40.581 1.00 32.52 247 LEU D CA 1
ATOM 11211 C C . LEU D 1 247 ? 48.002 47.830 41.226 1.00 31.19 247 LEU D C 1
ATOM 11212 O O . LEU D 1 247 ? 47.098 47.292 41.858 1.00 37.94 247 LEU D O 1
ATOM 11217 N N . LEU D 1 248 ? 48.062 49.125 41.081 1.00 30.22 248 LEU D N 1
ATOM 11218 C CA . LEU D 1 248 ? 46.993 49.919 41.605 1.00 29.27 248 LEU D CA 1
ATOM 11219 C C . LEU D 1 248 ? 46.554 50.904 40.538 1.00 27.79 248 LEU D C 1
ATOM 11220 O O . LEU D 1 248 ? 47.400 51.443 39.804 1.00 27.64 248 LEU D O 1
ATOM 11225 N N . THR D 1 249 ? 45.258 51.228 40.496 1.00 25.69 249 THR D N 1
ATOM 11226 C CA . THR D 1 249 ? 44.772 52.134 39.474 1.00 23.96 249 THR D CA 1
ATOM 11227 C C . THR D 1 249 ? 44.274 53.315 40.185 1.00 23.19 249 THR D C 1
ATOM 11228 O O . THR D 1 249 ? 43.704 53.195 41.252 1.00 23.97 249 THR D O 1
ATOM 11232 N N . THR D 1 250 ? 44.469 54.488 39.630 1.00 22.31 250 THR D N 1
ATOM 11233 C CA . THR D 1 250 ? 44.001 55.668 40.352 1.00 22.44 250 THR D CA 1
ATOM 11234 C C . THR D 1 250 ? 43.516 56.657 39.328 1.00 21.84 250 THR D C 1
ATOM 11235 O O . THR D 1 250 ? 44.071 56.671 38.240 1.00 21.37 250 THR D O 1
ATOM 11239 N N . ALA D 1 251 ? 42.473 57.430 39.648 1.00 19.86 251 ALA D N 1
ATOM 11240 C CA . ALA D 1 251 ? 41.968 58.458 38.777 1.00 22.00 251 ALA D CA 1
ATOM 11241 C C . ALA D 1 251 ? 41.081 59.409 39.601 1.00 22.67 251 ALA D C 1
ATOM 11242 O O . ALA D 1 251 ? 41.421 59.792 40.759 1.00 26.96 251 ALA D O 1
ATOM 11244 N N . LYS D 1 252 ? 39.994 59.846 38.990 1.00 22.95 252 LYS D N 1
ATOM 11245 C CA . LYS D 1 252 ? 38.970 60.683 39.649 1.00 23.10 252 LYS D CA 1
ATOM 11246 C C . LYS D 1 252 ? 39.676 61.798 40.393 1.00 23.23 252 LYS D C 1
ATOM 11247 O O . LYS D 1 252 ? 40.039 62.740 39.738 1.00 23.76 252 LYS D O 1
ATOM 11253 N N . ALA D 1 253 ? 39.872 61.716 41.725 1.00 22.87 253 ALA D N 1
ATOM 11254 C CA . ALA D 1 253 ? 40.527 62.835 42.489 1.00 24.54 253 ALA D CA 1
ATOM 11255 C C . ALA D 1 253 ? 42.001 63.198 42.078 1.00 22.62 253 ALA D C 1
ATOM 11256 O O . ALA D 1 253 ? 42.441 64.321 42.272 1.00 25.63 253 ALA D O 1
ATOM 11258 N N . LEU D 1 254 ? 42.732 62.262 41.482 1.00 23.65 254 LEU D N 1
ATOM 11259 C CA . LEU D 1 254 ? 44.063 62.483 41.024 1.00 22.31 254 LEU D CA 1
ATOM 11260 C C . LEU D 1 254 ? 44.282 63.839 40.348 1.00 23.69 254 LEU D C 1
ATOM 11261 O O . LEU D 1 254 ? 45.281 64.484 40.628 1.00 24.12 254 LEU D O 1
ATOM 11266 N N . GLY D 1 255 ? 43.370 64.278 39.488 1.00 22.71 255 GLY D N 1
ATOM 11267 C CA . GLY D 1 255 ? 43.460 65.578 38.812 1.00 19.56 255 GLY D CA 1
ATOM 11268 C C . GLY D 1 255 ? 42.522 66.599 39.393 1.00 24.13 255 GLY D C 1
ATOM 11269 O O . GLY D 1 255 ? 42.284 67.675 38.816 1.00 23.06 255 GLY D O 1
ATOM 11270 N N . GLY D 1 256 ? 41.932 66.286 40.551 1.00 23.83 256 GLY D N 1
ATOM 11271 C CA . GLY D 1 256 ? 40.986 67.252 41.163 1.00 22.39 256 GLY D CA 1
ATOM 11272 C C . GLY D 1 256 ? 39.986 67.945 40.246 1.00 24.00 256 GLY D C 1
ATOM 11273 O O . GLY D 1 256 ? 39.581 69.110 40.494 1.00 27.57 256 GLY D O 1
ATOM 11274 N N . GLY D 1 257 ? 39.536 67.237 39.193 1.00 22.57 257 GLY D N 1
ATOM 11275 C CA . GLY D 1 257 ? 38.636 67.851 38.215 1.00 20.18 257 GLY D CA 1
ATOM 11276 C C . GLY D 1 257 ? 39.105 67.697 36.777 1.00 21.84 257 GLY D C 1
ATOM 11277 O O . GLY D 1 257 ? 38.277 67.662 35.837 1.00 22.16 257 GLY D O 1
ATOM 11278 N N . PHE D 1 258 ? 40.419 67.550 36.598 1.00 22.10 258 PHE D N 1
ATOM 11279 C CA . PHE D 1 258 ? 41.023 67.444 35.275 1.00 23.04 258 PHE D CA 1
ATOM 11280 C C . PHE D 1 258 ? 41.121 66.016 34.856 1.00 25.47 258 PHE D C 1
ATOM 11281 O O . PHE D 1 258 ? 41.569 65.185 35.677 1.00 27.97 258 PHE D O 1
ATOM 11289 N N . PRO D 1 259 ? 40.805 65.724 33.578 1.00 24.32 259 PRO D N 1
ATOM 11290 C CA . PRO D 1 259 ? 40.748 64.312 33.270 1.00 23.31 259 PRO D CA 1
ATOM 11291 C C . PRO D 1 259 ? 42.122 63.643 33.313 1.00 24.37 259 PRO D C 1
ATOM 11292 O O . PRO D 1 259 ? 42.978 64.007 32.519 1.00 26.44 259 PRO D O 1
ATOM 11296 N N . VAL D 1 260 ? 42.334 62.633 34.176 1.00 19.39 260 VAL D N 1
ATOM 11297 C CA . VAL D 1 260 ? 43.645 62.002 34.201 1.00 20.43 260 VAL D CA 1
ATOM 11298 C C . VAL D 1 260 ? 43.480 60.685 34.932 1.00 20.39 260 VAL D C 1
ATOM 11299 O O . VAL D 1 260 ? 42.663 60.610 35.803 1.00 24.11 260 VAL D O 1
ATOM 11303 N N . GLY D 1 261 ? 44.336 59.719 34.687 1.00 18.07 261 GLY D N 1
ATOM 11304 C CA . GLY D 1 261 ? 44.343 58.485 35.481 1.00 17.85 261 GLY D CA 1
ATOM 11305 C C . GLY D 1 261 ? 45.675 57.850 35.372 1.00 19.96 261 GLY D C 1
ATOM 11306 O O . GLY D 1 261 ? 46.479 58.272 34.534 1.00 22.83 261 GLY D O 1
ATOM 11307 N N . ALA D 1 262 ? 45.982 56.854 36.201 1.00 21.03 262 ALA D N 1
ATOM 11308 C CA . ALA D 1 262 ? 47.337 56.292 36.193 1.00 20.57 262 ALA D CA 1
ATOM 11309 C C . ALA D 1 262 ? 47.296 54.852 36.613 1.00 21.48 262 ALA D C 1
ATOM 11310 O O . ALA D 1 262 ? 46.484 54.477 37.447 1.00 24.69 262 ALA D O 1
ATOM 11312 N N . LEU D 1 263 ? 48.173 54.029 36.077 1.00 24.74 263 LEU D N 1
ATOM 11313 C CA . LEU D 1 263 ? 48.454 52.680 36.668 1.00 25.24 263 LEU D CA 1
ATOM 11314 C C . LEU D 1 263 ? 49.776 52.790 37.414 1.00 26.76 263 LEU D C 1
ATOM 11315 O O . LEU D 1 263 ? 50.763 53.289 36.842 1.00 27.40 263 LEU D O 1
ATOM 11320 N N . LEU D 1 264 ? 49.782 52.436 38.699 1.00 26.83 264 LEU D N 1
ATOM 11321 C CA . LEU D 1 264 ? 50.995 52.269 39.517 1.00 27.05 264 LEU D CA 1
ATOM 11322 C C . LEU D 1 264 ? 51.409 50.812 39.533 1.00 31.29 264 LEU D C 1
ATOM 11323 O O . LEU D 1 264 ? 50.577 49.950 39.824 1.00 34.64 264 LEU D O 1
ATOM 11328 N N . ALA D 1 265 ? 52.661 50.509 39.214 1.00 33.28 265 ALA D N 1
ATOM 11329 C CA . ALA D 1 265 ? 53.108 49.103 39.083 1.00 31.94 265 ALA D CA 1
ATOM 11330 C C . ALA D 1 265 ? 54.437 48.851 39.799 1.00 33.02 265 ALA D C 1
ATOM 11331 O O . ALA D 1 265 ? 55.211 49.765 40.004 1.00 34.69 265 ALA D O 1
ATOM 11333 N N . THR D 1 266 ? 54.685 47.622 40.226 1.00 36.37 266 THR D N 1
ATOM 11334 C CA . THR D 1 266 ? 56.013 47.264 40.800 1.00 39.02 266 THR D CA 1
ATOM 11335 C C . THR D 1 266 ? 56.971 47.098 39.632 1.00 36.49 266 THR D C 1
ATOM 11336 O O . THR D 1 266 ? 56.525 46.772 38.533 1.00 41.17 266 THR D O 1
ATOM 11340 N N . GLU D 1 267 ? 58.275 47.202 39.878 1.00 38.19 267 GLU D N 1
ATOM 11341 C CA . GLU D 1 267 ? 59.277 47.037 38.820 1.00 38.28 267 GLU D CA 1
ATOM 11342 C C . GLU D 1 267 ? 59.099 45.797 37.946 1.00 42.45 267 GLU D C 1
ATOM 11343 O O . GLU D 1 267 ? 59.194 45.890 36.699 1.00 44.44 267 GLU D O 1
ATOM 11349 N N . GLU D 1 268 ? 58.866 44.657 38.618 1.00 45.14 268 GLU D N 1
ATOM 11350 C CA A GLU D 1 268 ? 58.722 43.333 37.974 0.50 45.87 268 GLU D CA 1
ATOM 11351 C CA B GLU D 1 268 ? 58.736 43.340 37.977 0.50 47.96 268 GLU D CA 1
ATOM 11352 C C . GLU D 1 268 ? 57.570 43.332 36.966 1.00 49.97 268 GLU D C 1
ATOM 11353 O O . GLU D 1 268 ? 57.703 42.815 35.839 1.00 49.89 268 GLU D O 1
ATOM 11364 N N . CYS D 1 269 ? 56.434 43.922 37.363 1.00 49.51 269 CYS D N 1
ATOM 11365 C CA . CYS D 1 269 ? 55.258 43.986 36.486 1.00 47.78 269 CYS D CA 1
ATOM 11366 C C . CYS D 1 269 ? 55.454 44.888 35.248 1.00 46.82 269 CYS D C 1
ATOM 11367 O O . CYS D 1 269 ? 55.127 44.452 34.102 1.00 40.14 269 CYS D O 1
ATOM 11370 N N . ALA D 1 270 ? 55.977 46.106 35.519 1.00 37.74 270 ALA D N 1
ATOM 11371 C CA . ALA D 1 270 ? 56.246 47.173 34.558 1.00 41.21 270 ALA D CA 1
ATOM 11372 C C . ALA D 1 270 ? 57.141 46.717 33.397 1.00 39.15 270 ALA D C 1
ATOM 11373 O O . ALA D 1 270 ? 56.834 47.031 32.255 1.00 41.80 270 ALA D O 1
ATOM 11375 N N . ARG D 1 271 ? 58.200 45.971 33.730 1.00 40.07 271 ARG D N 1
ATOM 11376 C CA A ARG D 1 271 ? 59.148 45.343 32.778 0.50 43.13 271 ARG D CA 1
ATOM 11377 C CA B ARG D 1 271 ? 59.145 45.418 32.769 0.50 42.56 271 ARG D CA 1
ATOM 11378 C C . ARG D 1 271 ? 58.419 44.720 31.611 1.00 43.43 271 ARG D C 1
ATOM 11379 O O . ARG D 1 271 ? 58.867 44.774 30.465 1.00 51.01 271 ARG D O 1
ATOM 11394 N N . VAL D 1 272 ? 57.299 44.083 31.901 1.00 39.87 272 VAL D N 1
ATOM 11395 C CA . VAL D 1 272 ? 56.597 43.318 30.855 1.00 41.51 272 VAL D CA 1
ATOM 11396 C C . VAL D 1 272 ? 56.045 44.200 29.691 1.00 36.84 272 VAL D C 1
ATOM 11397 O O . VAL D 1 272 ? 56.096 43.803 28.519 1.00 32.83 272 VAL D O 1
ATOM 11401 N N . MET D 1 273 ? 55.618 45.427 30.009 1.00 36.41 273 MET D N 1
ATOM 11402 C CA . MET D 1 273 ? 55.033 46.368 28.996 1.00 33.90 273 MET D CA 1
ATOM 11403 C C . MET D 1 273 ? 56.090 47.189 28.269 1.00 32.48 273 MET D C 1
ATOM 11404 O O . MET D 1 273 ? 56.319 48.352 28.591 1.00 33.71 273 MET D O 1
ATOM 11409 N N . THR D 1 274 ? 56.696 46.567 27.259 1.00 37.09 274 THR D N 1
ATOM 11410 C CA . THR D 1 274 ? 57.792 47.153 26.471 1.00 36.87 274 THR D CA 1
ATOM 11411 C C . THR D 1 274 ? 57.223 47.976 25.323 1.00 34.95 274 THR D C 1
ATOM 11412 O O . THR D 1 274 ? 55.998 48.038 25.125 1.00 34.26 274 THR D O 1
ATOM 11416 N N . VAL D 1 275 ? 58.124 48.589 24.561 1.00 35.98 275 VAL D N 1
ATOM 11417 C CA . VAL D 1 275 ? 57.768 49.630 23.600 1.00 38.40 275 VAL D CA 1
ATOM 11418 C C . VAL D 1 275 ? 56.581 49.221 22.708 1.00 37.65 275 VAL D C 1
ATOM 11419 O O . VAL D 1 275 ? 56.667 48.226 22.069 1.00 31.76 275 VAL D O 1
ATOM 11423 N N . GLY D 1 276 ? 55.490 49.999 22.674 1.00 39.28 276 GLY D N 1
ATOM 11424 C CA . GLY D 1 276 ? 54.412 49.792 21.680 1.00 35.29 276 GLY D CA 1
ATOM 11425 C C . GLY D 1 276 ? 53.417 48.667 22.008 1.00 39.98 276 GLY D C 1
ATOM 11426 O O . GLY D 1 276 ? 52.627 48.237 21.138 1.00 40.01 276 GLY D O 1
ATOM 11427 N N . THR D 1 277 ? 53.465 48.174 23.253 1.00 39.64 277 THR D N 1
ATOM 11428 C CA . THR D 1 277 ? 52.551 47.114 23.732 1.00 34.76 277 THR D CA 1
ATOM 11429 C C . THR D 1 277 ? 51.275 47.708 24.279 1.00 32.73 277 THR D C 1
ATOM 11430 O O . THR D 1 277 ? 50.316 46.956 24.463 1.00 33.90 277 THR D O 1
ATOM 11434 N N . HIS D 1 278 ? 51.267 49.024 24.542 1.00 28.04 278 HIS D N 1
ATOM 11435 C CA . HIS D 1 278 ? 50.083 49.747 24.984 1.00 28.77 278 HIS D CA 1
ATOM 11436 C C . HIS D 1 278 ? 50.343 51.200 24.701 1.00 32.65 278 HIS D C 1
ATOM 11437 O O . HIS D 1 278 ? 51.496 51.558 24.401 1.00 38.12 278 HIS D O 1
ATOM 11444 N N . GLY D 1 279 ? 49.345 52.084 24.820 1.00 31.46 279 GLY D N 1
ATOM 11445 C CA . GLY D 1 279 ? 49.623 53.536 24.588 1.00 26.08 279 GLY D CA 1
ATOM 11446 C C . GLY D 1 279 ? 48.375 54.313 24.730 1.00 29.31 279 GLY D C 1
ATOM 11447 O O . GLY D 1 279 ? 47.317 53.719 24.929 1.00 31.55 279 GLY D O 1
ATOM 11448 N N . THR D 1 280 ? 48.482 55.634 24.570 1.00 27.19 280 THR D N 1
ATOM 11449 C CA . THR D 1 280 ? 47.389 56.561 24.668 1.00 26.66 280 THR D CA 1
ATOM 11450 C C . THR D 1 280 ? 47.867 57.925 24.047 1.00 26.28 280 THR D C 1
ATOM 11451 O O . THR D 1 280 ? 49.030 58.253 24.125 1.00 27.44 280 THR D O 1
ATOM 11455 N N . THR D 1 281 ? 47.030 58.675 23.361 1.00 24.54 281 THR D N 1
ATOM 11456 C CA . THR D 1 281 ? 47.484 59.927 22.739 1.00 21.95 281 THR D CA 1
ATOM 11457 C C . THR D 1 281 ? 47.667 60.976 23.812 1.00 26.43 281 THR D C 1
ATOM 11458 O O . THR D 1 281 ? 48.752 61.599 23.933 1.00 24.86 281 THR D O 1
ATOM 11462 N N . TYR D 1 282 ? 46.614 61.178 24.613 1.00 25.17 282 TYR D N 1
ATOM 11463 C CA . TYR D 1 282 ? 46.630 62.271 25.592 1.00 25.41 282 TYR D CA 1
ATOM 11464 C C . TYR D 1 282 ? 47.377 61.923 26.950 1.00 25.21 282 TYR D C 1
ATOM 11465 O O . TYR D 1 282 ? 47.676 62.821 27.768 1.00 24.12 282 TYR D O 1
ATOM 11474 N N . GLY D 1 283 ? 47.609 60.648 27.201 1.00 22.65 283 GLY D N 1
ATOM 11475 C CA . GLY D 1 283 ? 48.037 60.234 28.526 1.00 22.72 283 GLY D CA 1
ATOM 11476 C C . GLY D 1 283 ? 49.384 60.830 28.891 1.00 23.63 283 GLY D C 1
ATOM 11477 O O . GLY D 1 283 ? 50.361 60.734 28.120 1.00 24.08 283 GLY D O 1
ATOM 11478 N N . GLY D 1 284 ? 49.453 61.463 30.062 1.00 22.76 284 GLY D N 1
ATOM 11479 C CA . GLY D 1 284 ? 50.748 61.931 30.536 1.00 22.73 284 GLY D CA 1
ATOM 11480 C C . GLY D 1 284 ? 50.997 63.305 29.905 1.00 24.02 284 GLY D C 1
ATOM 11481 O O . GLY D 1 284 ? 52.147 63.744 29.837 1.00 25.57 284 GLY D O 1
ATOM 11482 N N . ASN D 1 285 ? 49.955 63.979 29.395 1.00 22.12 285 ASN D N 1
ATOM 11483 C CA . ASN D 1 285 ? 50.228 65.258 28.789 1.00 21.72 285 ASN D CA 1
ATOM 11484 C C . ASN D 1 285 ? 50.620 66.201 29.911 1.00 22.53 285 ASN D C 1
ATOM 11485 O O . ASN D 1 285 ? 50.188 66.005 31.072 1.00 22.68 285 ASN D O 1
ATOM 11490 N N . PRO D 1 286 ? 51.361 67.285 29.579 1.00 22.18 286 PRO D N 1
ATOM 11491 C CA . PRO D 1 286 ? 51.888 68.133 30.692 1.00 20.59 286 PRO D CA 1
ATOM 11492 C C . PRO D 1 286 ? 50.816 68.871 31.444 1.00 22.18 286 PRO D C 1
ATOM 11493 O O . PRO D 1 286 ? 50.998 69.111 32.641 1.00 24.00 286 PRO D O 1
ATOM 11497 N N . LEU D 1 287 ? 49.721 69.258 30.769 1.00 19.56 287 LEU D N 1
ATOM 11498 C CA . LEU D 1 287 ? 48.657 70.102 31.392 1.00 21.74 287 LEU D CA 1
ATOM 11499 C C . LEU D 1 287 ? 47.923 69.294 32.532 1.00 24.16 287 LEU D C 1
ATOM 11500 O O . LEU D 1 287 ? 47.773 69.754 33.694 1.00 23.05 287 LEU D O 1
ATOM 11505 N N . ALA D 1 288 ? 47.515 68.062 32.204 1.00 23.76 288 ALA D N 1
ATOM 11506 C CA . ALA D 1 288 ? 46.923 67.150 33.226 1.00 24.09 288 ALA D CA 1
ATOM 11507 C C . ALA D 1 288 ? 47.944 66.904 34.344 1.00 25.06 288 ALA D C 1
ATOM 11508 O O . ALA D 1 288 ? 47.580 66.937 35.551 1.00 21.90 288 ALA D O 1
ATOM 11510 N N . SER D 1 289 ? 49.202 66.646 33.930 1.00 22.53 289 SER D N 1
ATOM 11511 C CA . SER D 1 289 ? 50.288 66.360 34.865 1.00 25.26 289 SER D CA 1
ATOM 11512 C C . SER D 1 289 ? 50.642 67.474 35.829 1.00 24.55 289 SER D C 1
ATOM 11513 O O . SER D 1 289 ? 51.005 67.208 36.986 1.00 26.89 289 SER D O 1
ATOM 11516 N N . ALA D 1 290 ? 50.576 68.715 35.354 1.00 24.86 290 ALA D N 1
ATOM 11517 C CA . ALA D 1 290 ? 50.846 69.831 36.202 1.00 24.46 290 ALA D CA 1
ATOM 11518 C C . ALA D 1 290 ? 49.676 69.932 37.200 1.00 25.25 290 ALA D C 1
ATOM 11519 O O . ALA D 1 290 ? 49.892 70.184 38.360 1.00 23.46 290 ALA D O 1
ATOM 11521 N N . VAL D 1 291 ? 48.433 69.769 36.769 1.00 27.66 291 VAL D N 1
ATOM 11522 C CA . VAL D 1 291 ? 47.311 69.800 37.722 1.00 24.65 291 VAL D CA 1
ATOM 11523 C C . VAL D 1 291 ? 47.400 68.623 38.723 1.00 22.99 291 VAL D C 1
ATOM 11524 O O . VAL D 1 291 ? 47.278 68.793 39.920 1.00 22.64 291 VAL D O 1
ATOM 11528 N N . ALA D 1 292 ? 47.688 67.431 38.237 1.00 23.66 292 ALA D N 1
ATOM 11529 C CA . ALA D 1 292 ? 47.710 66.257 39.150 1.00 22.12 292 ALA D CA 1
ATOM 11530 C C . ALA D 1 292 ? 48.864 66.386 40.151 1.00 23.94 292 ALA D C 1
ATOM 11531 O O . ALA D 1 292 ? 48.681 66.151 41.332 1.00 21.99 292 ALA D O 1
ATOM 11533 N N . GLY D 1 293 ? 50.037 66.802 39.693 1.00 26.02 293 GLY D N 1
ATOM 11534 C CA . GLY D 1 293 ? 51.126 67.199 40.612 1.00 25.61 293 GLY D CA 1
ATOM 11535 C C . GLY D 1 293 ? 50.715 68.166 41.736 1.00 24.66 293 GLY D C 1
ATOM 11536 O O . GLY D 1 293 ? 51.052 67.964 42.890 1.00 26.92 293 GLY D O 1
ATOM 11537 N N . LYS D 1 294 ? 49.976 69.203 41.411 1.00 24.96 294 LYS D N 1
ATOM 11538 C CA . LYS D 1 294 ? 49.505 70.161 42.382 1.00 26.05 294 LYS D CA 1
ATOM 11539 C C . LYS D 1 294 ? 48.424 69.527 43.300 1.00 30.15 294 LYS D C 1
ATOM 11540 O O . LYS D 1 294 ? 48.357 69.830 44.525 1.00 29.20 294 LYS D O 1
ATOM 11546 N N . VAL D 1 295 ? 47.611 68.614 42.749 1.00 26.51 295 VAL D N 1
ATOM 11547 C CA . VAL D 1 295 ? 46.630 67.973 43.599 1.00 21.03 295 VAL D CA 1
ATOM 11548 C C . VAL D 1 295 ? 47.383 67.204 44.670 1.00 22.42 295 VAL D C 1
ATOM 11549 O O . VAL D 1 295 ? 47.022 67.367 45.804 1.00 22.95 295 VAL D O 1
ATOM 11553 N N . LEU D 1 296 ? 48.343 66.328 44.319 1.00 20.58 296 LEU D N 1
ATOM 11554 C CA . LEU D 1 296 ? 49.047 65.491 45.259 1.00 23.17 296 LEU D CA 1
ATOM 11555 C C . LEU D 1 296 ? 49.788 66.305 46.286 1.00 30.65 296 LEU D C 1
ATOM 11556 O O . LEU D 1 296 ? 49.915 65.866 47.471 1.00 30.97 296 LEU D O 1
ATOM 11561 N N . GLU D 1 297 ? 50.279 67.483 45.878 1.00 25.72 297 GLU D N 1
ATOM 11562 C CA . GLU D 1 297 ? 51.091 68.300 46.800 1.00 28.92 297 GLU D CA 1
ATOM 11563 C C . GLU D 1 297 ? 50.179 68.820 47.940 1.00 29.03 297 GLU D C 1
ATOM 11564 O O . GLU D 1 297 ? 50.514 68.799 49.121 1.00 29.77 297 GLU D O 1
ATOM 11570 N N . LEU D 1 298 ? 49.041 69.364 47.563 1.00 29.25 298 LEU D N 1
ATOM 11571 C CA . LEU D 1 298 ? 48.130 69.912 48.502 1.00 28.38 298 LEU D CA 1
ATOM 11572 C C . LEU D 1 298 ? 47.428 68.838 49.401 1.00 31.94 298 LEU D C 1
ATOM 11573 O O . LEU D 1 298 ? 47.057 69.175 50.512 1.00 36.21 298 LEU D O 1
ATOM 11578 N N . ILE D 1 299 ? 47.244 67.595 48.914 1.00 28.36 299 ILE D N 1
ATOM 11579 C CA . ILE D 1 299 ? 46.382 66.543 49.498 1.00 27.51 299 ILE D CA 1
ATOM 11580 C C . ILE D 1 299 ? 47.272 65.628 50.336 1.00 28.99 299 ILE D C 1
ATOM 11581 O O . ILE D 1 299 ? 46.888 65.202 51.411 1.00 29.53 299 ILE D O 1
ATOM 11586 N N . ASN D 1 300 ? 48.441 65.266 49.811 1.00 28.05 300 ASN D N 1
ATOM 11587 C CA . ASN D 1 300 ? 49.275 64.343 50.524 1.00 27.86 300 ASN D CA 1
ATOM 11588 C C . ASN D 1 300 ? 50.095 65.017 51.638 1.00 33.76 300 ASN D C 1
ATOM 11589 O O . ASN D 1 300 ? 51.331 64.950 51.616 1.00 32.35 300 ASN D O 1
ATOM 11594 N N . THR D 1 301 ? 49.428 65.675 52.579 1.00 32.33 301 THR D N 1
ATOM 11595 C CA . THR D 1 301 ? 50.133 66.168 53.738 1.00 35.44 301 THR D CA 1
ATOM 11596 C C . THR D 1 301 ? 49.406 65.659 54.998 1.00 42.34 301 THR D C 1
ATOM 11597 O O . THR D 1 301 ? 48.206 65.379 54.911 1.00 45.87 301 THR D O 1
ATOM 11601 N N . PRO D 1 302 ? 50.132 65.495 56.143 1.00 43.20 302 PRO D N 1
ATOM 11602 C CA . PRO D 1 302 ? 49.489 65.197 57.421 1.00 40.00 302 PRO D CA 1
ATOM 11603 C C . PRO D 1 302 ? 48.314 66.105 57.791 1.00 37.01 302 PRO D C 1
ATOM 11604 O O . PRO D 1 302 ? 47.262 65.579 58.165 1.00 36.07 302 PRO D O 1
ATOM 11608 N N . GLU D 1 303 ? 48.426 67.432 57.671 1.00 33.86 303 GLU D N 1
ATOM 11609 C CA A GLU D 1 303 ? 47.293 68.275 57.995 0.50 36.77 303 GLU D CA 1
ATOM 11610 C CA B GLU D 1 303 ? 47.272 68.285 57.984 0.50 36.15 303 GLU D CA 1
ATOM 11611 C C . GLU D 1 303 ? 45.998 67.890 57.186 1.00 40.97 303 GLU D C 1
ATOM 11612 O O . GLU D 1 303 ? 44.906 67.811 57.751 1.00 35.91 303 GLU D O 1
ATOM 11623 N N . MET D 1 304 ? 46.117 67.635 55.873 1.00 38.28 304 MET D N 1
ATOM 11624 C CA . MET D 1 304 ? 44.906 67.348 55.050 1.00 31.97 304 MET D CA 1
ATOM 11625 C C . MET D 1 304 ? 44.409 65.912 55.316 1.00 31.40 304 MET D C 1
ATOM 11626 O O . MET D 1 304 ? 43.227 65.694 55.493 1.00 29.77 304 MET D O 1
ATOM 11631 N N . LEU D 1 305 ? 45.315 64.939 55.337 1.00 31.39 305 LEU D N 1
ATOM 11632 C CA . LEU D 1 305 ? 44.925 63.565 55.576 1.00 35.96 305 LEU D CA 1
ATOM 11633 C C . LEU D 1 305 ? 44.266 63.337 56.947 1.00 43.02 305 LEU D C 1
ATOM 11634 O O . LEU D 1 305 ? 43.322 62.554 57.054 1.00 37.44 305 LEU D O 1
ATOM 11639 N N . ASN D 1 306 ? 44.776 64.004 57.993 1.00 40.17 306 ASN D N 1
ATOM 11640 C CA . ASN D 1 306 ? 44.163 63.957 59.313 1.00 37.21 306 ASN D CA 1
ATOM 11641 C C . ASN D 1 306 ? 42.909 64.784 59.344 1.00 37.47 306 ASN D C 1
ATOM 11642 O O . ASN D 1 306 ? 41.942 64.377 59.951 1.00 42.74 306 ASN D O 1
ATOM 11647 N N . GLY D 1 307 ? 42.893 65.904 58.641 1.00 31.73 307 GLY D N 1
ATOM 11648 C CA . GLY D 1 307 ? 41.632 66.588 58.353 1.00 33.41 307 GLY D CA 1
ATOM 11649 C C . GLY D 1 307 ? 40.531 65.706 57.703 1.00 35.69 307 GLY D C 1
ATOM 11650 O O . GLY D 1 307 ? 39.349 65.945 57.914 1.00 37.59 307 GLY D O 1
ATOM 11651 N N . VAL D 1 308 ? 40.894 64.689 56.928 1.00 32.54 308 VAL D N 1
ATOM 11652 C CA . VAL D 1 308 ? 39.846 63.808 56.332 1.00 33.35 308 VAL D CA 1
ATOM 11653 C C . VAL D 1 308 ? 39.128 62.997 57.431 1.00 35.35 308 VAL D C 1
ATOM 11654 O O . VAL D 1 308 ? 37.889 63.006 57.533 1.00 31.94 308 VAL D O 1
ATOM 11658 N N . LYS D 1 309 ? 39.929 62.342 58.265 1.00 35.78 309 LYS D N 1
ATOM 11659 C CA . LYS D 1 309 ? 39.471 61.685 59.462 1.00 35.21 309 LYS D CA 1
ATOM 11660 C C . LYS D 1 309 ? 38.669 62.563 60.404 1.00 34.90 309 LYS D C 1
ATOM 11661 O O . LYS D 1 309 ? 37.643 62.138 60.905 1.00 36.53 309 LYS D O 1
ATOM 11667 N N . GLN D 1 310 ? 39.094 63.794 60.615 1.00 32.32 310 GLN D N 1
ATOM 11668 C CA . GLN D 1 310 ? 38.344 64.692 61.459 1.00 32.37 310 GLN D CA 1
ATOM 11669 C C . GLN D 1 310 ? 36.963 64.940 60.858 1.00 34.82 310 GLN D C 1
ATOM 11670 O O . GLN D 1 310 ? 35.942 65.003 61.563 1.00 35.28 310 GLN D O 1
ATOM 11676 N N . ARG D 1 311 ? 36.929 65.090 59.537 1.00 35.70 311 ARG D N 1
ATOM 11677 C CA . ARG D 1 311 ? 35.686 65.348 58.822 1.00 34.22 311 ARG D CA 1
ATOM 11678 C C . ARG D 1 311 ? 34.797 64.090 58.743 1.00 30.99 311 ARG D C 1
ATOM 11679 O O . ARG D 1 311 ? 33.586 64.223 58.719 1.00 27.65 311 ARG D O 1
ATOM 11687 N N . HIS D 1 312 ? 35.416 62.898 58.706 1.00 29.62 312 HIS D N 1
ATOM 11688 C CA . HIS D 1 312 ? 34.707 61.669 58.822 1.00 29.25 312 HIS D CA 1
ATOM 11689 C C . HIS D 1 312 ? 33.826 61.800 60.048 1.00 36.52 312 HIS D C 1
ATOM 11690 O O . HIS D 1 312 ? 32.566 61.784 59.942 1.00 32.01 312 HIS D O 1
ATOM 11697 N N . ASP D 1 313 ? 34.444 62.093 61.209 1.00 36.21 313 ASP D N 1
ATOM 11698 C CA . ASP D 1 313 ? 33.654 62.280 62.432 1.00 33.07 313 ASP D CA 1
ATOM 11699 C C . ASP D 1 313 ? 32.598 63.369 62.378 1.00 37.09 313 ASP D C 1
ATOM 11700 O O . ASP D 1 313 ? 31.519 63.126 62.911 1.00 37.98 313 ASP D O 1
ATOM 11705 N N . TRP D 1 314 ? 32.831 64.542 61.764 1.00 31.63 314 TRP D N 1
ATOM 11706 C CA . TRP D 1 314 ? 31.730 65.522 61.772 1.00 32.31 314 TRP D CA 1
ATOM 11707 C C . TRP D 1 314 ? 30.565 64.980 61.033 1.00 38.23 314 TRP D C 1
ATOM 11708 O O . TRP D 1 314 ? 29.439 65.208 61.431 1.00 38.31 314 TRP D O 1
ATOM 11719 N N . PHE D 1 315 ? 30.822 64.269 59.929 1.00 37.87 315 PHE D N 1
ATOM 11720 C CA . PHE D 1 315 ? 29.730 63.732 59.093 1.00 34.60 315 PHE D CA 1
ATOM 11721 C C . PHE D 1 315 ? 28.958 62.698 59.906 1.00 27.60 315 PHE D C 1
ATOM 11722 O O . PHE D 1 315 ? 27.774 62.846 60.087 1.00 29.18 315 PHE D O 1
ATOM 11730 N N . VAL D 1 316 ? 29.676 61.738 60.474 1.00 32.13 316 VAL D N 1
ATOM 11731 C CA . VAL D 1 316 ? 29.121 60.510 61.029 1.00 32.86 316 VAL D CA 1
ATOM 11732 C C . VAL D 1 316 ? 28.313 60.834 62.284 1.00 39.49 316 VAL D C 1
ATOM 11733 O O . VAL D 1 316 ? 27.220 60.295 62.500 1.00 45.47 316 VAL D O 1
ATOM 11737 N N . GLU D 1 317 ? 28.819 61.779 63.059 1.00 36.73 317 GLU D N 1
ATOM 11738 C CA . GLU D 1 317 ? 28.166 62.207 64.253 1.00 37.08 317 GLU D CA 1
ATOM 11739 C C . GLU D 1 317 ? 26.911 63.041 63.922 1.00 38.54 317 GLU D C 1
ATOM 11740 O O . GLU D 1 317 ? 25.894 62.845 64.559 1.00 40.00 317 GLU D O 1
ATOM 11746 N N . ARG D 1 318 ? 26.943 63.973 62.970 1.00 33.26 318 ARG D N 1
ATOM 11747 C CA . ARG D 1 318 ? 25.713 64.719 62.709 1.00 33.27 318 ARG D CA 1
ATOM 11748 C C . ARG D 1 318 ? 24.682 63.823 61.955 1.00 39.99 318 ARG D C 1
ATOM 11749 O O . ARG D 1 318 ? 23.480 64.001 62.099 1.00 38.85 318 ARG D O 1
ATOM 11757 N N . LEU D 1 319 ? 25.148 62.847 61.174 1.00 39.41 319 LEU D N 1
ATOM 11758 C CA . LEU D 1 319 ? 24.206 62.010 60.433 1.00 40.04 319 LEU D CA 1
ATOM 11759 C C . LEU D 1 319 ? 23.456 61.112 61.423 1.00 42.05 319 LEU D C 1
ATOM 11760 O O . LEU D 1 319 ? 22.243 61.012 61.346 1.00 35.84 319 LEU D O 1
ATOM 11765 N N . ASN D 1 320 ? 24.179 60.498 62.359 1.00 39.43 320 ASN D N 1
ATOM 11766 C CA . ASN D 1 320 ? 23.557 59.769 63.457 1.00 39.78 320 ASN D CA 1
ATOM 11767 C C . ASN D 1 320 ? 22.501 60.556 64.232 1.00 39.48 320 ASN D C 1
ATOM 11768 O O . ASN D 1 320 ? 21.381 60.095 64.414 1.00 44.59 320 ASN D O 1
ATOM 11773 N N . THR D 1 321 ? 22.831 61.772 64.623 1.00 38.78 321 THR D N 1
ATOM 11774 C CA . THR D 1 321 ? 21.849 62.736 65.122 1.00 35.65 321 THR D CA 1
ATOM 11775 C C . THR D 1 321 ? 20.665 62.871 64.187 1.00 36.20 321 THR D C 1
ATOM 11776 O O . THR D 1 321 ? 19.560 62.903 64.628 1.00 38.73 321 THR D O 1
ATOM 11780 N N . ILE D 1 322 ? 20.878 63.005 62.891 1.00 35.56 322 ILE D N 1
ATOM 11781 C CA . ILE D 1 322 ? 19.727 63.120 61.978 1.00 34.22 322 ILE D CA 1
ATOM 11782 C C . ILE D 1 322 ? 18.881 61.815 61.966 1.00 34.09 322 ILE D C 1
ATOM 11783 O O . ILE D 1 322 ? 17.650 61.856 62.008 1.00 32.76 322 ILE D O 1
ATOM 11788 N N . ASN D 1 323 ? 19.560 60.678 61.931 1.00 27.02 323 ASN D N 1
ATOM 11789 C CA . ASN D 1 323 ? 18.905 59.406 61.882 1.00 32.05 323 ASN D CA 1
ATOM 11790 C C . ASN D 1 323 ? 18.088 59.139 63.134 1.00 35.28 323 ASN D C 1
ATOM 11791 O O . ASN D 1 323 ? 16.946 58.696 63.026 1.00 39.29 323 ASN D O 1
ATOM 11796 N N . HIS D 1 324 ? 18.672 59.397 64.310 1.00 41.46 324 HIS D N 1
ATOM 11797 C CA . HIS D 1 324 ? 17.941 59.346 65.614 1.00 44.94 324 HIS D CA 1
ATOM 11798 C C . HIS D 1 324 ? 16.652 60.152 65.463 1.00 45.36 324 HIS D C 1
ATOM 11799 O O . HIS D 1 324 ? 15.557 59.661 65.789 1.00 47.86 324 HIS D O 1
ATOM 11806 N N . ARG D 1 325 ? 16.737 61.355 64.887 1.00 39.35 325 ARG D N 1
ATOM 11807 C CA . ARG D 1 325 ? 15.523 62.132 64.710 1.00 42.55 325 ARG D CA 1
ATOM 11808 C C . ARG D 1 325 ? 14.501 61.555 63.677 1.00 46.31 325 ARG D C 1
ATOM 11809 O O . ARG D 1 325 ? 13.307 61.649 63.913 1.00 41.39 325 ARG D O 1
ATOM 11817 N N . TYR D 1 326 ? 14.948 60.994 62.545 1.00 44.03 326 TYR D N 1
ATOM 11818 C CA . TYR D 1 326 ? 14.007 60.718 61.418 1.00 39.36 326 TYR D CA 1
ATOM 11819 C C . TYR D 1 326 ? 13.782 59.249 61.043 1.00 37.23 326 TYR D C 1
ATOM 11820 O O . TYR D 1 326 ? 12.876 58.972 60.261 1.00 39.32 326 TYR D O 1
ATOM 11829 N N . GLY D 1 327 ? 14.621 58.352 61.566 1.00 38.21 327 GLY D N 1
ATOM 11830 C CA . GLY D 1 327 ? 14.446 56.896 61.455 1.00 36.97 327 GLY D CA 1
ATOM 11831 C C . GLY D 1 327 ? 14.462 56.428 59.996 1.00 42.68 327 GLY D C 1
ATOM 11832 O O . GLY D 1 327 ? 13.575 55.694 59.589 1.00 40.62 327 GLY D O 1
ATOM 11833 N N . LEU D 1 328 ? 15.476 56.838 59.221 1.00 41.28 328 LEU D N 1
ATOM 11834 C CA . LEU D 1 328 ? 15.622 56.463 57.817 1.00 36.95 328 LEU D CA 1
ATOM 11835 C C . LEU D 1 328 ? 16.633 55.393 57.576 1.00 34.32 328 LEU D C 1
ATOM 11836 O O . LEU D 1 328 ? 16.510 54.678 56.605 1.00 34.28 328 LEU D O 1
ATOM 11841 N N . PHE D 1 329 ? 17.648 55.280 58.416 1.00 33.66 329 PHE D N 1
ATOM 11842 C CA . PHE D 1 329 ? 18.770 54.460 58.051 1.00 32.96 329 PHE D CA 1
ATOM 11843 C C . PHE D 1 329 ? 19.050 53.400 59.074 1.00 31.02 329 PHE D C 1
ATOM 11844 O O . PHE D 1 329 ? 18.730 53.580 60.213 1.00 31.60 329 PHE D O 1
ATOM 11852 N N . SER D 1 330 ? 19.668 52.295 58.663 1.00 32.83 330 SER D N 1
ATOM 11853 C CA . SER D 1 330 ? 20.129 51.299 59.606 1.00 36.35 330 SER D CA 1
ATOM 11854 C C . SER D 1 330 ? 21.532 51.590 60.141 1.00 43.32 330 SER D C 1
ATOM 11855 O O . SER D 1 330 ? 21.883 51.128 61.248 1.00 46.47 330 SER D O 1
ATOM 11858 N N . GLU D 1 331 ? 22.310 52.389 59.393 1.00 40.87 331 GLU D N 1
ATOM 11859 C CA . GLU D 1 331 ? 23.755 52.480 59.588 1.00 39.46 331 GLU D CA 1
ATOM 11860 C C . GLU D 1 331 ? 24.319 53.582 58.698 1.00 40.21 331 GLU D C 1
ATOM 11861 O O . GLU D 1 331 ? 23.797 53.836 57.609 1.00 36.39 331 GLU D O 1
ATOM 11867 N N . VAL D 1 332 ? 25.332 54.267 59.218 1.00 37.85 332 VAL D N 1
ATOM 11868 C CA . VAL D 1 332 ? 26.238 55.138 58.452 1.00 36.38 332 VAL D CA 1
ATOM 11869 C C . VAL D 1 332 ? 27.602 54.422 58.346 1.00 32.72 332 VAL D C 1
ATOM 11870 O O . VAL D 1 332 ? 28.222 54.244 59.342 1.00 34.40 332 VAL D O 1
ATOM 11874 N N . ARG D 1 333 ? 28.046 53.993 57.169 1.00 27.36 333 ARG D N 1
ATOM 11875 C CA . ARG D 1 333 ? 29.338 53.315 57.007 1.00 29.32 333 ARG D CA 1
ATOM 11876 C C . ARG D 1 333 ? 30.249 54.024 55.993 1.00 28.46 333 ARG D C 1
ATOM 11877 O O . ARG D 1 333 ? 29.939 55.134 55.491 1.00 34.95 333 ARG D O 1
ATOM 11885 N N . GLY D 1 334 ? 31.374 53.365 55.733 1.00 28.96 334 GLY D N 1
ATOM 11886 C CA . GLY D 1 334 ? 32.450 53.844 54.876 1.00 32.17 334 GLY D CA 1
ATOM 11887 C C . GLY D 1 334 ? 33.662 54.334 55.683 1.00 39.72 334 GLY D C 1
ATOM 11888 O O . GLY D 1 334 ? 33.868 53.930 56.829 1.00 39.97 334 GLY D O 1
ATOM 11889 N N . LEU D 1 335 ? 34.478 55.198 55.079 1.00 36.63 335 LEU D N 1
ATOM 11890 C CA . LEU D 1 335 ? 35.848 55.469 55.588 1.00 36.05 335 LEU D CA 1
ATOM 11891 C C . LEU D 1 335 ? 36.285 56.850 55.130 1.00 31.14 335 LEU D C 1
ATOM 11892 O O . LEU D 1 335 ? 36.048 57.263 53.978 1.00 32.73 335 LEU D O 1
ATOM 11897 N N . GLY D 1 336 ? 36.895 57.578 56.018 1.00 23.90 336 GLY D N 1
ATOM 11898 C CA . GLY D 1 336 ? 37.403 58.856 55.605 1.00 25.99 336 GLY D CA 1
ATOM 11899 C C . GLY D 1 336 ? 36.223 59.564 55.025 1.00 25.64 336 GLY D C 1
ATOM 11900 O O . GLY D 1 336 ? 35.190 59.552 55.641 1.00 21.48 336 GLY D O 1
ATOM 11901 N N . LEU D 1 337 ? 36.350 60.170 53.835 1.00 22.65 337 LEU D N 1
ATOM 11902 C CA . LEU D 1 337 ? 35.197 60.901 53.328 1.00 23.11 337 LEU D CA 1
ATOM 11903 C C . LEU D 1 337 ? 34.502 60.171 52.149 1.00 21.76 337 LEU D C 1
ATOM 11904 O O . LEU D 1 337 ? 33.974 60.814 51.242 1.00 22.81 337 LEU D O 1
ATOM 11909 N N . LEU D 1 338 ? 34.536 58.833 52.147 1.00 21.76 338 LEU D N 1
ATOM 11910 C CA . LEU D 1 338 ? 33.575 58.038 51.317 1.00 23.41 338 LEU D CA 1
ATOM 11911 C C . LEU D 1 338 ? 32.547 57.411 52.291 1.00 23.94 338 LEU D C 1
ATOM 11912 O O . LEU D 1 338 ? 32.836 56.419 52.968 1.00 24.65 338 LEU D O 1
ATOM 11917 N N . ILE D 1 339 ? 31.382 58.027 52.395 1.00 26.84 339 ILE D N 1
ATOM 11918 C CA . ILE D 1 339 ? 30.406 57.708 53.440 1.00 30.46 339 ILE D CA 1
ATOM 11919 C C . ILE D 1 339 ? 29.037 57.329 52.821 1.00 34.33 339 ILE D C 1
ATOM 11920 O O . ILE D 1 339 ? 28.562 57.996 51.889 1.00 34.03 339 ILE D O 1
ATOM 11925 N N . GLY D 1 340 ? 28.430 56.264 53.350 1.00 35.97 340 GLY D N 1
ATOM 11926 C CA . GLY D 1 340 ? 27.105 55.845 52.922 1.00 36.32 340 GLY D CA 1
ATOM 11927 C C . GLY D 1 340 ? 26.123 55.597 54.067 1.00 35.98 340 GLY D C 1
ATOM 11928 O O . GLY D 1 340 ? 26.431 54.895 55.010 1.00 35.77 340 GLY D O 1
ATOM 11929 N N . CYS D 1 341 ? 24.943 56.183 53.938 1.00 35.32 341 CYS D N 1
ATOM 11930 C CA . CYS D 1 341 ? 23.795 56.019 54.803 1.00 32.63 341 CYS D CA 1
ATOM 11931 C C . CYS D 1 341 ? 22.872 54.909 54.277 1.00 34.13 341 CYS D C 1
ATOM 11932 O O . CYS D 1 341 ? 22.150 55.100 53.244 1.00 28.24 341 CYS D O 1
ATOM 11935 N N . VAL D 1 342 ? 22.927 53.733 54.909 1.00 33.69 342 VAL D N 1
ATOM 11936 C CA . VAL D 1 342 ? 22.134 52.654 54.391 1.00 32.14 342 VAL D CA 1
ATOM 11937 C C . VAL D 1 342 ? 20.674 52.758 54.834 1.00 33.10 342 VAL D C 1
ATOM 11938 O O . VAL D 1 342 ? 20.375 52.857 56.020 1.00 29.60 342 VAL D O 1
ATOM 11942 N N . LEU D 1 343 ? 19.783 52.874 53.848 1.00 28.54 343 LEU D N 1
ATOM 11943 C CA . LEU D 1 343 ? 18.347 52.934 54.109 1.00 32.73 343 LEU D CA 1
ATOM 11944 C C . LEU D 1 343 ? 17.781 51.678 54.847 1.00 32.00 343 LEU D C 1
ATOM 11945 O O . LEU D 1 343 ? 18.281 50.545 54.657 1.00 29.24 343 LEU D O 1
ATOM 11950 N N . ASN D 1 344 ? 16.786 51.881 55.733 1.00 31.41 344 ASN D N 1
ATOM 11951 C CA . ASN D 1 344 ? 16.279 50.710 56.522 1.00 33.70 344 ASN D CA 1
ATOM 11952 C C . ASN D 1 344 ? 15.243 50.009 55.669 1.00 29.93 344 ASN D C 1
ATOM 11953 O O . ASN D 1 344 ? 14.925 50.512 54.567 1.00 28.87 344 ASN D O 1
ATOM 11958 N N . ALA D 1 345 ? 14.765 48.850 56.134 1.00 30.60 345 ALA D N 1
ATOM 11959 C CA . ALA D 1 345 ? 13.836 47.987 55.362 1.00 29.93 345 ALA D CA 1
ATOM 11960 C C . ALA D 1 345 ? 12.659 48.815 54.922 1.00 28.50 345 ALA D C 1
ATOM 11961 O O . ALA D 1 345 ? 12.199 48.735 53.814 1.00 28.93 345 ALA D O 1
ATOM 11963 N N . ASP D 1 346 ? 12.198 49.660 55.811 1.00 30.15 346 ASP D N 1
ATOM 11964 C CA . ASP D 1 346 ? 11.054 50.524 55.512 1.00 34.51 346 ASP D CA 1
ATOM 11965 C C . ASP D 1 346 ? 11.198 51.482 54.310 1.00 33.93 346 ASP D C 1
ATOM 11966 O O . ASP D 1 346 ? 10.229 51.783 53.643 1.00 28.71 346 ASP D O 1
ATOM 11971 N N . TYR D 1 347 ? 12.414 51.971 54.079 1.00 34.23 347 TYR D N 1
ATOM 11972 C CA . TYR D 1 347 ? 12.701 52.905 53.013 1.00 30.31 347 TYR D CA 1
ATOM 11973 C C . TYR D 1 347 ? 13.596 52.303 51.874 1.00 31.53 347 TYR D C 1
ATOM 11974 O O . TYR D 1 347 ? 13.954 52.975 50.903 1.00 29.56 347 TYR D O 1
ATOM 11983 N N . ALA D 1 348 ? 13.920 51.023 51.978 1.00 33.01 348 ALA D N 1
ATOM 11984 C CA . ALA D 1 348 ? 14.725 50.358 50.975 1.00 36.22 348 ALA D CA 1
ATOM 11985 C C . ALA D 1 348 ? 14.358 50.818 49.524 1.00 36.65 348 ALA D C 1
ATOM 11986 O O . ALA D 1 348 ? 13.173 51.001 49.187 1.00 30.78 348 ALA D O 1
ATOM 11988 N N . GLY D 1 349 ? 15.391 51.088 48.713 1.00 34.95 349 GLY D N 1
ATOM 11989 C CA . GLY D 1 349 ? 15.183 51.396 47.282 1.00 32.85 349 GLY D CA 1
ATOM 11990 C C . GLY D 1 349 ? 14.844 52.847 47.015 1.00 31.22 349 GLY D C 1
ATOM 11991 O O . GLY D 1 349 ? 14.784 53.225 45.856 1.00 30.20 349 GLY D O 1
ATOM 11992 N N . GLN D 1 350 ? 14.705 53.679 48.065 1.00 29.84 350 GLN D N 1
ATOM 11993 C CA . GLN D 1 350 ? 14.410 55.104 47.876 1.00 28.43 350 GLN D CA 1
ATOM 11994 C C . GLN D 1 350 ? 15.619 56.135 48.022 1.00 28.37 350 GLN D C 1
ATOM 11995 O O . GLN D 1 350 ? 15.411 57.399 48.169 1.00 23.49 350 GLN D O 1
ATOM 12001 N N . ALA D 1 351 ? 16.837 55.621 47.898 1.00 24.16 351 ALA D N 1
ATOM 12002 C CA . ALA D 1 351 ? 18.031 56.521 47.958 1.00 27.56 351 ALA D CA 1
ATOM 12003 C C . ALA D 1 351 ? 17.877 57.656 46.949 1.00 25.89 351 ALA D C 1
ATOM 12004 O O . ALA D 1 351 ? 18.020 58.836 47.294 1.00 28.35 351 ALA D O 1
ATOM 12006 N N . LYS D 1 352 ? 17.542 57.322 45.699 1.00 26.50 352 LYS D N 1
ATOM 12007 C CA . LYS D 1 352 ? 17.358 58.379 44.717 1.00 26.37 352 LYS D CA 1
ATOM 12008 C C . LYS D 1 352 ? 16.349 59.491 45.089 1.00 25.94 352 LYS D C 1
ATOM 12009 O O . LYS D 1 352 ? 16.547 60.695 44.859 1.00 33.59 352 LYS D O 1
ATOM 12015 N N . GLN D 1 353 ? 15.222 59.077 45.623 1.00 29.25 353 GLN D N 1
ATOM 12016 C CA . GLN D 1 353 ? 14.181 59.980 46.082 1.00 28.67 353 GLN D CA 1
ATOM 12017 C C . GLN D 1 353 ? 14.665 60.951 47.150 1.00 27.04 353 GLN D C 1
ATOM 12018 O O . GLN D 1 353 ? 14.310 62.123 47.085 1.00 24.66 353 GLN D O 1
ATOM 12024 N N . ILE D 1 354 ? 15.454 60.454 48.100 1.00 23.77 354 ILE D N 1
ATOM 12025 C CA . ILE D 1 354 ? 16.022 61.303 49.164 1.00 28.40 354 ILE D CA 1
ATOM 12026 C C . ILE D 1 354 ? 17.022 62.276 48.501 1.00 31.71 354 ILE D C 1
ATOM 12027 O O . ILE D 1 354 ? 17.027 63.490 48.752 1.00 29.18 354 ILE D O 1
ATOM 12032 N N . SER D 1 355 ? 17.856 61.698 47.637 1.00 30.87 355 SER D N 1
ATOM 12033 C CA . SER D 1 355 ? 18.732 62.483 46.806 1.00 31.63 355 SER D CA 1
ATOM 12034 C C . SER D 1 355 ? 18.060 63.672 46.159 1.00 29.29 355 SER D C 1
ATOM 12035 O O . SER D 1 355 ? 18.593 64.751 46.182 1.00 28.16 355 SER D O 1
ATOM 12038 N N . GLN D 1 356 ? 16.878 63.478 45.597 1.00 31.38 356 GLN D N 1
ATOM 12039 C CA . GLN D 1 356 ? 16.195 64.581 44.918 1.00 28.52 356 GLN D CA 1
ATOM 12040 C C . GLN D 1 356 ? 15.637 65.615 45.902 1.00 32.21 356 GLN D C 1
ATOM 12041 O O . GLN D 1 356 ? 15.491 66.807 45.524 1.00 28.37 356 GLN D O 1
ATOM 12047 N N . GLU D 1 357 ? 15.230 65.161 47.110 1.00 32.17 357 GLU D N 1
ATOM 12048 C CA . GLU D 1 357 ? 14.653 66.082 48.131 1.00 30.32 357 GLU D CA 1
ATOM 12049 C C . GLU D 1 357 ? 15.852 66.942 48.610 1.00 30.04 357 GLU D C 1
ATOM 12050 O O . GLU D 1 357 ? 15.743 68.168 48.794 1.00 30.88 357 GLU D O 1
ATOM 12056 N N . ALA D 1 358 ? 16.989 66.263 48.777 1.00 28.20 358 ALA D N 1
ATOM 12057 C CA . ALA D 1 358 ? 18.208 66.883 49.227 1.00 32.50 358 ALA D CA 1
ATOM 12058 C C . ALA D 1 358 ? 18.472 68.080 48.287 1.00 30.57 358 ALA D C 1
ATOM 12059 O O . ALA D 1 358 ? 18.691 69.177 48.749 1.00 32.24 358 ALA D O 1
ATOM 12061 N N . ALA D 1 359 ? 18.374 67.861 46.983 1.00 33.66 359 ALA D N 1
ATOM 12062 C CA . ALA D 1 359 ? 18.747 68.878 46.063 1.00 35.46 359 ALA D CA 1
ATOM 12063 C C . ALA D 1 359 ? 17.722 69.993 46.127 1.00 37.03 359 ALA D C 1
ATOM 12064 O O . ALA D 1 359 ? 18.078 71.187 45.955 1.00 37.63 359 ALA D O 1
ATOM 12066 N N . LYS D 1 360 ? 16.454 69.638 46.355 1.00 35.91 360 LYS D N 1
ATOM 12067 C CA . LYS D 1 360 ? 15.375 70.672 46.414 1.00 36.26 360 LYS D CA 1
ATOM 12068 C C . LYS D 1 360 ? 15.679 71.601 47.594 1.00 34.63 360 LYS D C 1
ATOM 12069 O O . LYS D 1 360 ? 15.521 72.789 47.487 1.00 39.92 360 LYS D O 1
ATOM 12075 N N . ALA D 1 361 ? 16.223 71.030 48.660 1.00 33.70 361 ALA D N 1
ATOM 12076 C CA . ALA D 1 361 ? 16.641 71.735 49.877 1.00 34.09 361 ALA D CA 1
ATOM 12077 C C . ALA D 1 361 ? 18.047 72.420 49.828 1.00 34.63 361 ALA D C 1
ATOM 12078 O O . ALA D 1 361 ? 18.489 72.944 50.837 1.00 36.30 361 ALA D O 1
ATOM 12080 N N . GLY D 1 362 ? 18.767 72.326 48.701 1.00 34.82 362 GLY D N 1
ATOM 12081 C CA . GLY D 1 362 ? 20.048 73.002 48.491 1.00 29.29 362 GLY D CA 1
ATOM 12082 C C . GLY D 1 362 ? 21.301 72.186 48.830 1.00 31.66 362 GLY D C 1
ATOM 12083 O O . GLY D 1 362 ? 22.364 72.758 49.066 1.00 29.43 362 GLY D O 1
ATOM 12084 N N . VAL D 1 363 ? 21.218 70.864 48.859 1.00 27.83 363 VAL D N 1
ATOM 12085 C CA . VAL D 1 363 ? 22.448 70.060 49.090 1.00 26.73 363 VAL D CA 1
ATOM 12086 C C . VAL D 1 363 ? 22.544 68.868 48.068 1.00 31.11 363 VAL D C 1
ATOM 12087 O O . VAL D 1 363 ? 21.594 68.098 47.887 1.00 32.25 363 VAL D O 1
ATOM 12091 N N . MET D 1 364 ? 23.699 68.716 47.421 1.00 29.49 364 MET D N 1
ATOM 12092 C CA . MET D 1 364 ? 23.937 67.643 46.489 1.00 26.64 364 MET D CA 1
ATOM 12093 C C . MET D 1 364 ? 24.500 66.443 47.223 1.00 26.32 364 MET D C 1
ATOM 12094 O O . MET D 1 364 ? 25.491 66.592 47.961 1.00 28.27 364 MET D O 1
ATOM 12099 N N . VAL D 1 365 ? 23.861 65.266 47.063 1.00 24.80 365 VAL D N 1
ATOM 12100 C CA . VAL D 1 365 ? 24.382 63.983 47.567 1.00 25.02 365 VAL D CA 1
ATOM 12101 C C . VAL D 1 365 ? 24.321 62.999 46.437 1.00 26.28 365 VAL D C 1
ATOM 12102 O O . VAL D 1 365 ? 23.645 63.294 45.469 1.00 25.78 365 VAL D O 1
ATOM 12106 N N . LEU D 1 366 ? 25.035 61.860 46.539 1.00 24.42 366 LEU D N 1
ATOM 12107 C CA . LEU D 1 366 ? 24.929 60.791 45.566 1.00 24.20 366 LEU D CA 1
ATOM 12108 C C . LEU D 1 366 ? 24.111 59.636 46.126 1.00 25.92 366 LEU D C 1
ATOM 12109 O O . LEU D 1 366 ? 23.690 59.695 47.280 1.00 26.01 366 LEU D O 1
ATOM 12114 N N . ILE D 1 367 ? 23.856 58.619 45.292 1.00 24.05 367 ILE D N 1
ATOM 12115 C CA . ILE D 1 367 ? 23.401 57.311 45.773 1.00 24.33 367 ILE D CA 1
ATOM 12116 C C . ILE D 1 367 ? 24.498 56.307 45.519 1.00 26.14 367 ILE D C 1
ATOM 12117 O O . ILE D 1 367 ? 25.516 56.649 44.931 1.00 24.55 367 ILE D O 1
ATOM 12122 N N . ALA D 1 368 ? 24.312 55.063 45.957 1.00 27.48 368 ALA D N 1
ATOM 12123 C CA . ALA D 1 368 ? 25.271 53.956 45.685 1.00 25.86 368 ALA D CA 1
ATOM 12124 C C . ALA D 1 368 ? 24.407 52.706 45.705 1.00 31.78 368 ALA D C 1
ATOM 12125 O O . ALA D 1 368 ? 24.410 51.966 46.703 1.00 29.58 368 ALA D O 1
ATOM 12127 N N . GLY D 1 369 ? 23.683 52.455 44.595 1.00 31.72 369 GLY D N 1
ATOM 12128 C CA . GLY D 1 369 ? 22.540 51.518 44.608 1.00 28.64 369 GLY D CA 1
ATOM 12129 C C . GLY D 1 369 ? 21.328 52.250 45.196 1.00 28.40 369 GLY D C 1
ATOM 12130 O O . GLY D 1 369 ? 21.455 53.334 45.808 1.00 31.02 369 GLY D O 1
ATOM 12131 N N . GLY D 1 370 ? 20.154 51.652 45.028 1.00 26.30 370 GLY D N 1
ATOM 12132 C CA . GLY D 1 370 ? 18.856 52.181 45.511 1.00 26.24 370 GLY D CA 1
ATOM 12133 C C . GLY D 1 370 ? 18.726 52.204 47.026 1.00 26.79 370 GLY D C 1
ATOM 12134 O O . GLY D 1 370 ? 17.871 52.906 47.595 1.00 25.57 370 GLY D O 1
ATOM 12135 N N . ASN D 1 371 ? 19.602 51.491 47.699 1.00 26.65 371 ASN D N 1
ATOM 12136 C CA . ASN D 1 371 ? 19.550 51.520 49.133 1.00 30.94 371 ASN D CA 1
ATOM 12137 C C . ASN D 1 371 ? 20.419 52.472 49.952 1.00 34.01 371 ASN D C 1
ATOM 12138 O O . ASN D 1 371 ? 20.315 52.496 51.185 1.00 38.10 371 ASN D O 1
ATOM 12143 N N . VAL D 1 372 ? 21.266 53.269 49.311 1.00 29.96 372 VAL D N 1
ATOM 12144 C CA . VAL D 1 372 ? 22.336 53.990 50.051 1.00 25.72 372 VAL D CA 1
ATOM 12145 C C . VAL D 1 372 ? 22.476 55.394 49.535 1.00 26.81 372 VAL D C 1
ATOM 12146 O O . VAL D 1 372 ? 22.571 55.596 48.326 1.00 26.23 372 VAL D O 1
ATOM 12150 N N . VAL D 1 373 ? 22.453 56.358 50.448 1.00 28.51 373 VAL D N 1
ATOM 12151 C CA . VAL D 1 373 ? 22.787 57.745 50.131 1.00 30.29 373 VAL D CA 1
ATOM 12152 C C . VAL D 1 373 ? 24.259 57.961 50.349 1.00 30.93 373 VAL D C 1
ATOM 12153 O O . VAL D 1 373 ? 24.719 57.763 51.463 1.00 30.38 373 VAL D O 1
ATOM 12157 N N . ARG D 1 374 ? 24.999 58.352 49.286 1.00 30.65 374 ARG D N 1
ATOM 12158 C CA . ARG D 1 374 ? 26.468 58.477 49.336 1.00 25.83 374 ARG D CA 1
ATOM 12159 C C . ARG D 1 374 ? 26.915 59.982 49.410 1.00 28.82 374 ARG D C 1
ATOM 12160 O O . ARG D 1 374 ? 26.323 60.847 48.738 1.00 23.40 374 ARG D O 1
ATOM 12168 N N . PHE D 1 375 ? 27.945 60.223 50.242 1.00 28.05 375 PHE D N 1
ATOM 12169 C CA . PHE D 1 375 ? 28.600 61.507 50.490 1.00 24.55 375 PHE D CA 1
ATOM 12170 C C . PHE D 1 375 ? 30.030 61.297 50.069 1.00 23.79 375 PHE D C 1
ATOM 12171 O O . PHE D 1 375 ? 30.734 60.362 50.575 1.00 24.24 375 PHE D O 1
ATOM 12179 N N . ALA D 1 376 ? 30.491 62.103 49.114 1.00 23.13 376 ALA D N 1
ATOM 12180 C CA . ALA D 1 376 ? 31.928 62.140 48.792 1.00 27.88 376 ALA D CA 1
ATOM 12181 C C . ALA D 1 376 ? 32.455 63.568 48.634 1.00 29.01 376 ALA D C 1
ATOM 12182 O O . ALA D 1 376 ? 32.939 63.946 47.586 1.00 24.54 376 ALA D O 1
ATOM 12184 N N . PRO D 1 377 ? 32.358 64.354 49.686 1.00 27.87 377 PRO D N 1
ATOM 12185 C CA . PRO D 1 377 ? 32.666 65.764 49.540 1.00 27.90 377 PRO D CA 1
ATOM 12186 C C . PRO D 1 377 ? 34.172 66.095 49.336 1.00 25.93 377 PRO D C 1
ATOM 12187 O O . PRO D 1 377 ? 35.036 65.233 49.582 1.00 29.34 377 PRO D O 1
ATOM 12191 N N . ALA D 1 378 ? 34.480 67.322 48.889 1.00 25.03 378 ALA D N 1
ATOM 12192 C CA . ALA D 1 378 ? 35.892 67.848 48.892 1.00 25.07 378 ALA D CA 1
ATOM 12193 C C . ALA D 1 378 ? 36.635 67.496 50.190 1.00 25.29 378 ALA D C 1
ATOM 12194 O O . ALA D 1 378 ? 36.036 67.596 51.282 1.00 23.11 378 ALA D O 1
ATOM 12196 N N . LEU D 1 379 ? 37.874 66.976 50.087 1.00 25.39 379 LEU D N 1
ATOM 12197 C CA . LEU D 1 379 ? 38.628 66.643 51.279 1.00 25.46 379 LEU D CA 1
ATOM 12198 C C . LEU D 1 379 ? 38.900 67.882 52.185 1.00 29.65 379 LEU D C 1
ATOM 12199 O O . LEU D 1 379 ? 39.270 67.702 53.362 1.00 29.86 379 LEU D O 1
ATOM 12204 N N . ASN D 1 380 ? 38.735 69.089 51.637 1.00 26.90 380 ASN D N 1
ATOM 12205 C CA . ASN D 1 380 ? 39.001 70.363 52.340 1.00 30.34 380 ASN D CA 1
ATOM 12206 C C . ASN D 1 380 ? 37.711 71.081 52.550 1.00 29.31 380 ASN D C 1
ATOM 12207 O O . ASN D 1 380 ? 37.708 72.295 52.621 1.00 29.18 380 ASN D O 1
ATOM 12212 N N . VAL D 1 381 ? 36.590 70.360 52.544 1.00 28.95 381 VAL D N 1
ATOM 12213 C CA . VAL D 1 381 ? 35.304 71.006 52.927 1.00 28.37 381 VAL D CA 1
ATOM 12214 C C . VAL D 1 381 ? 35.414 71.616 54.339 1.00 28.41 381 VAL D C 1
ATOM 12215 O O . VAL D 1 381 ? 36.014 71.015 55.249 1.00 28.56 381 VAL D O 1
ATOM 12219 N N . SER D 1 382 ? 34.879 72.817 54.496 1.00 29.95 382 SER D N 1
ATOM 12220 C CA . SER D 1 382 ? 35.005 73.481 55.762 1.00 33.92 382 SER D CA 1
ATOM 12221 C C . SER D 1 382 ? 33.933 72.975 56.688 1.00 38.77 382 SER D C 1
ATOM 12222 O O . SER D 1 382 ? 32.902 72.424 56.259 1.00 35.99 382 SER D O 1
ATOM 12225 N N . GLU D 1 383 ? 34.164 73.217 57.967 1.00 39.96 383 GLU D N 1
ATOM 12226 C CA . GLU D 1 383 ? 33.227 72.848 58.991 1.00 41.63 383 GLU D CA 1
ATOM 12227 C C . GLU D 1 383 ? 31.927 73.617 58.802 1.00 38.03 383 GLU D C 1
ATOM 12228 O O . GLU D 1 383 ? 30.868 73.032 58.886 1.00 46.41 383 GLU D O 1
ATOM 12234 N N . GLU D 1 384 ? 31.980 74.890 58.474 1.00 30.02 384 GLU D N 1
ATOM 12235 C CA . GLU D 1 384 ? 30.752 75.589 58.185 1.00 32.05 384 GLU D CA 1
ATOM 12236 C C . GLU D 1 384 ? 30.021 74.989 56.969 1.00 36.98 384 GLU D C 1
ATOM 12237 O O . GLU D 1 384 ? 28.772 75.063 56.894 1.00 39.07 384 GLU D O 1
ATOM 12243 N N . GLU D 1 385 ? 30.776 74.469 55.993 1.00 32.53 385 GLU D N 1
ATOM 12244 C CA . GLU D 1 385 ? 30.112 73.889 54.781 1.00 37.15 385 GLU D CA 1
ATOM 12245 C C . GLU D 1 385 ? 29.481 72.544 55.147 1.00 29.87 385 GLU D C 1
ATOM 12246 O O . GLU D 1 385 ? 28.463 72.230 54.675 1.00 30.80 385 GLU D O 1
ATOM 12252 N N . VAL D 1 386 ? 30.121 71.776 56.011 1.00 31.04 386 VAL D N 1
ATOM 12253 C CA . VAL D 1 386 ? 29.550 70.530 56.498 1.00 31.35 386 VAL D CA 1
ATOM 12254 C C . VAL D 1 386 ? 28.288 70.813 57.309 1.00 31.71 386 VAL D C 1
ATOM 12255 O O . VAL D 1 386 ? 27.203 70.366 56.994 1.00 37.35 386 VAL D O 1
ATOM 12259 N N . THR D 1 387 ? 28.408 71.649 58.302 1.00 33.25 387 THR D N 1
ATOM 12260 C CA . THR D 1 387 ? 27.235 72.074 59.054 1.00 32.96 387 THR D CA 1
ATOM 12261 C C . THR D 1 387 ? 26.079 72.622 58.209 1.00 34.99 387 THR D C 1
ATOM 12262 O O . THR D 1 387 ? 24.959 72.090 58.266 1.00 31.58 387 THR D O 1
ATOM 12266 N N . THR D 1 388 ? 26.326 73.634 57.399 1.00 32.19 388 THR D N 1
ATOM 12267 C CA . THR D 1 388 ? 25.237 74.099 56.528 1.00 33.45 388 THR D CA 1
ATOM 12268 C C . THR D 1 388 ? 24.625 72.991 55.571 1.00 35.90 388 THR D C 1
ATOM 12269 O O . THR D 1 388 ? 23.415 72.996 55.271 1.00 40.08 388 THR D O 1
ATOM 12273 N N . GLY D 1 389 ? 25.445 72.062 55.083 1.00 33.11 389 GLY D N 1
ATOM 12274 C CA . GLY D 1 389 ? 24.929 71.110 54.122 1.00 32.90 389 GLY D CA 1
ATOM 12275 C C . GLY D 1 389 ? 24.046 70.095 54.796 1.00 31.02 389 GLY D C 1
ATOM 12276 O O . GLY D 1 389 ? 23.043 69.692 54.251 1.00 33.34 389 GLY D O 1
ATOM 12277 N N . LEU D 1 390 ? 24.491 69.676 55.975 1.00 32.11 390 LEU D N 1
ATOM 12278 C CA . LEU D 1 390 ? 23.816 68.736 56.857 1.00 33.80 390 LEU D CA 1
ATOM 12279 C C . LEU D 1 390 ? 22.522 69.317 57.443 1.00 38.03 390 LEU D C 1
ATOM 12280 O O . LEU D 1 390 ? 21.535 68.553 57.645 1.00 36.80 390 LEU D O 1
ATOM 12285 N N . ASP D 1 391 ? 22.480 70.651 57.641 1.00 33.41 391 ASP D N 1
ATOM 12286 C CA . ASP D 1 391 ? 21.199 71.349 57.933 1.00 34.34 391 ASP D CA 1
ATOM 12287 C C . ASP D 1 391 ? 20.216 71.207 56.766 1.00 37.84 391 ASP D C 1
ATOM 12288 O O . ASP D 1 391 ? 19.039 70.920 56.985 1.00 43.73 391 ASP D O 1
ATOM 12293 N N . ARG D 1 392 ? 20.673 71.421 55.533 1.00 37.10 392 ARG D N 1
ATOM 12294 C CA . ARG D 1 392 ? 19.777 71.272 54.410 1.00 35.35 392 ARG D CA 1
ATOM 12295 C C . ARG D 1 392 ? 19.351 69.771 54.208 1.00 36.72 392 ARG D C 1
ATOM 12296 O O . ARG D 1 392 ? 18.197 69.489 53.888 1.00 33.82 392 ARG D O 1
ATOM 12304 N N . PHE D 1 393 ? 20.276 68.845 54.469 1.00 33.83 393 PHE D N 1
ATOM 12305 C CA . PHE D 1 393 ? 19.999 67.447 54.380 1.00 33.77 393 PHE D CA 1
ATOM 12306 C C . PHE D 1 393 ? 18.981 67.025 55.422 1.00 39.54 393 PHE D C 1
ATOM 12307 O O . PHE D 1 393 ? 18.075 66.267 55.107 1.00 44.79 393 PHE D O 1
ATOM 12315 N N . ALA D 1 394 ? 19.191 67.427 56.681 1.00 39.41 394 ALA D N 1
ATOM 12316 C CA . ALA D 1 394 ? 18.173 67.259 57.738 1.00 34.01 394 ALA D CA 1
ATOM 12317 C C . ALA D 1 394 ? 16.825 67.824 57.320 1.00 32.60 394 ALA D C 1
ATOM 12318 O O . ALA D 1 394 ? 15.843 67.106 57.450 1.00 35.91 394 ALA D O 1
ATOM 12320 N N . ALA D 1 395 ? 16.748 69.054 56.807 1.00 29.90 395 ALA D N 1
ATOM 12321 C CA . ALA D 1 395 ? 15.477 69.570 56.352 1.00 30.36 395 ALA D CA 1
ATOM 12322 C C . ALA D 1 395 ? 14.876 68.671 55.262 1.00 37.89 395 ALA D C 1
ATOM 12323 O O . ALA D 1 395 ? 13.679 68.343 55.295 1.00 33.97 395 ALA D O 1
ATOM 12325 N N . ALA D 1 396 ? 15.714 68.250 54.310 1.00 38.27 396 ALA D N 1
ATOM 12326 C CA . ALA D 1 396 ? 15.226 67.393 53.246 1.00 39.73 396 ALA D CA 1
ATOM 12327 C C . ALA D 1 396 ? 14.658 66.059 53.834 1.00 38.37 396 ALA D C 1
ATOM 12328 O O . ALA D 1 396 ? 13.630 65.597 53.358 1.00 36.43 396 ALA D O 1
ATOM 12330 N N . CYS D 1 397 ? 15.311 65.500 54.859 1.00 33.11 397 CYS D N 1
ATOM 12331 C CA . CYS D 1 397 ? 14.942 64.245 55.443 1.00 37.41 397 CYS D CA 1
ATOM 12332 C C . CYS D 1 397 ? 13.596 64.386 56.152 1.00 41.62 397 CYS D C 1
ATOM 12333 O O . CYS D 1 397 ? 12.774 63.460 56.123 1.00 38.72 397 CYS D O 1
ATOM 12336 N N . GLU D 1 398 ? 13.375 65.556 56.763 1.00 46.93 398 GLU D N 1
ATOM 12337 C CA . GLU D 1 398 ? 12.084 65.880 57.361 1.00 46.27 398 GLU D CA 1
ATOM 12338 C C . GLU D 1 398 ? 11.028 65.965 56.284 1.00 54.46 398 GLU D C 1
ATOM 12339 O O . GLU D 1 398 ? 10.056 65.221 56.426 1.00 53.24 398 GLU D O 1
ATOM 12345 N N . HIS D 1 399 ? 11.183 66.834 55.247 1.00 49.12 399 HIS D N 1
ATOM 12346 C CA A HIS D 1 399 ? 10.125 66.895 54.228 0.50 47.37 399 HIS D CA 1
ATOM 12347 C CA B HIS D 1 399 ? 10.250 66.942 54.107 0.50 45.88 399 HIS D CA 1
ATOM 12348 C C . HIS D 1 399 ? 9.903 65.536 53.627 1.00 47.97 399 HIS D C 1
ATOM 12349 O O . HIS D 1 399 ? 8.742 65.176 53.376 1.00 53.40 399 HIS D O 1
ATOM 12362 N N . PHE D 1 400 ? 10.955 64.724 53.473 1.00 47.04 400 PHE D N 1
ATOM 12363 C CA . PHE D 1 400 ? 10.816 63.359 52.935 1.00 43.77 400 PHE D CA 1
ATOM 12364 C C . PHE D 1 400 ? 9.856 62.535 53.771 1.00 44.89 400 PHE D C 1
ATOM 12365 O O . PHE D 1 400 ? 8.840 62.157 53.248 1.00 44.40 400 PHE D O 1
ATOM 12373 N N . VAL D 1 401 ? 10.175 62.241 55.037 1.00 48.16 401 VAL D N 1
ATOM 12374 C CA . VAL D 1 401 ? 9.220 61.575 55.946 1.00 56.12 401 VAL D CA 1
ATOM 12375 C C . VAL D 1 401 ? 7.838 62.322 56.089 1.00 62.80 401 VAL D C 1
ATOM 12376 O O . VAL D 1 401 ? 7.731 63.279 56.818 1.00 70.51 401 VAL D O 1
ATOM 12380 N N . SER D 1 402 ? 6.788 61.893 55.379 1.00 74.51 402 SER D N 1
ATOM 12381 C CA . SER D 1 402 ? 5.476 62.613 55.295 1.00 78.51 402 SER D CA 1
ATOM 12382 C C . SER D 1 402 ? 5.152 63.002 53.843 1.00 82.71 402 SER D C 1
ATOM 12383 O O . SER D 1 402 ? 4.567 62.211 53.102 1.00 87.41 402 SER D O 1
#

Secondary structure (DSSP, 8-state):
----HHHHHHHB-SS----SS-EEEEEBTEEEETT--EEEESSHHHHT-TT-BT-HHHHHHHHHHHTT-S---TTS--HHHHHHHHHHHHHSS-SEEEEESSHHHHHHHHHHHHHHHHHHHT-TT--EEEEETT----SSHHHHHHSS-GGGTGGGPSPPSSEEEEPTT-HHHHHTT-STTEEEEEE-SEETTTTSEEPPHHHHHHHHHHHHHTT-EEEEE-TTTTTTTTSSSSHHHHHT---SEEEE-GGGGTTS--EEEEE-HHHHHT--TTSS--SSTT-HHHHHHHHHHHHHHSSHHHHHHHHHHHHHHHHHHHHHHHHH--EEEEEEETTEEEEEE-TTTTT-HHHHHHHHHHTTEE-EESSTTEEEE---TT--HHHHHHHHHHHHHHHHHHH-/----HHHHHHHB-SS----SS-EEEEEBTEEEETT--EEEE-SHHHHT-TT-BT-HHHHHHHHHHHTT-----TTS--HHHHHHHHHHHHHSS-SEEEEESSHHHHHHHHHHHHHHHHHHHT-TT--EEEEETT----SSHHHHHHSS-GGGTGGGPSPPSSEEEEPTT-HHHHHTT-STTEEEEEE-SEETTTTSEEPPHHHHHHHHHHHHHHT-EEEEE-TTTTTTTTSSSSHHHHHT---SEEEE-GGGGTTSS-EEEEE-HHHHTT--T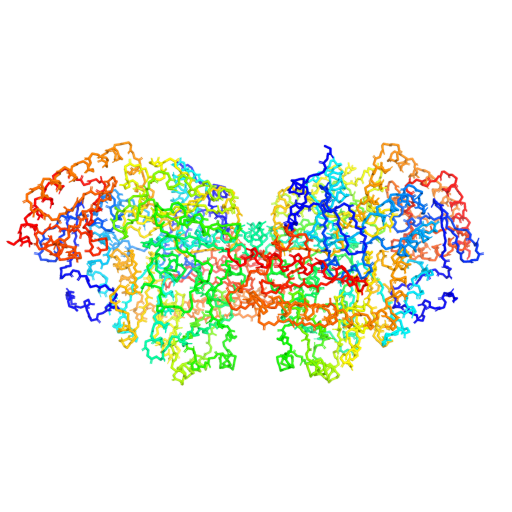TSS--SSTT-HHHHHHHHHHHHHHSSHHHHHHHHHHHHHHHHHHHHHHHHH--EEEEEEETTEEEEEE-GGGTT-HHHHHHHHHHTTEE-EESSTTEEEE---TT--HHHHHHHHHHHHHHHHHHHH-/---HHHHHHHB-SS----SS-EEEEEBTEEEETT--EEEE-SHHHHT-TT-BT-HHHHHHHHHHHTT-S---TTS--HHHHHHHHHHHHHSS-SEEEEESSHHHHHHHHHHHHHHHHHHHH-TT--EEEEETT----SSHHHHHHSS-HHHHGGGPSP-SSEEEEPTT-HHHHHTT--TTEEEEEE-SEESTTTSEEPPHHHHHHHHHHHHHHT-EEEEE-TTTTTTTTSSSSTHHHHT---SEEEE-GGGGTTS--EEEEE-HHHHHT--TTSS--SSTT-HHHHHHHHHHHHHHSSHHHHHHHHHHHHHHHHHHHHHHHHH--EEEEEEETTEEEEEE-GGGTT-HHHHHHHHHHTTEE-EESSTTEEEE---TT--HHHHHHHHHHHHHHHHHH--/----HHHHHHHB-SS----SS-EEEEEBTEEEETT--EEEE-SHHHHT-TT-BS-HHHHHHHHHHHTT-S---TTS--HHHHHHHHHHHHHSS-SEEEEESSHHHHHHHHHHHHHHHHHHHH-TT--EEEEETT----SSHHHHHHSS-GGGTGGGPSPPSSEEEEPTT-HHHHHHH--TTEEEEEE-SEETTTTSEEPPHHHHHHHHHHHHHHT-EEEEE-TTTTTTTTSSSSHHHHHT---SEEEE-GGGGTTS--EEEEE-HHHHHTS-TTSS--SSTT-HHHHHHHHHHHHHHSSHHHHHHHHHHHHHHHHHHHHHHHHH--EEEEEEETTEEEEEEPGGGTT-HHHHHHHHHHTTEE-EESSTTEEEE---TT--HHHHHHHHHHHHHHHHHH--

Solvent-accessible surface area: 49594 Å² total; per-residue (Å²): 141,112,14,65,54,119,17,19,83,80,27,15,6,40,6,69,67,7,17,109,29,2,0,43,89,1,102,29,2,51,0,48,10,76,173,53,84,53,3,0,2,0,0,4,0,33,1,0,4,0,3,6,8,14,28,89,70,2,66,114,15,0,45,102,13,2,48,80,1,9,1,4,7,30,34,23,6,4,39,23,9,0,77,1,0,58,73,0,25,100,34,18,40,3,58,31,1,14,9,3,1,8,13,13,16,0,1,1,3,0,0,0,0,0,0,16,13,2,18,26,116,64,9,93,30,3,3,14,1,3,0,0,116,80,0,52,3,7,34,4,0,0,0,4,7,0,8,7,45,88,72,68,8,112,40,1,35,41,56,4,56,67,25,140,50,1,37,28,58,56,66,116,30,0,48,86,41,5,74,84,22,3,1,0,0,0,0,10,0,0,4,0,60,21,4,0,43,40,4,54,78,81,4,0,69,12,0,34,88,9,1,89,155,34,72,5,11,0,0,0,8,0,15,16,1,3,1,0,1,2,2,50,7,0,0,14,62,79,19,63,4,61,2,25,0,0,0,0,1,16,2,0,0,5,0,0,1,2,0,0,3,0,0,37,66,73,0,0,109,23,6,30,37,21,21,12,4,19,34,3,2,8,7,1,0,3,2,20,0,0,9,47,0,8,85,37,0,63,39,95,126,42,22,87,9,0,98,95,36,38,86,58,0,34,129,62,0,76,64,0,30,170,142,34,41,1,11,78,85,28,59,17,34,3,0,0,0,0,0,21,8,36,101,114,42,55,48,53,0,99,82,0,14,88,46,0,17,145,31,2,0,1,4,21,56,2,42,39,48,6,0,6,0,0,0,3,1,45,0,47,100,88,18,2,67,30,0,0,68,53,0,12,45,0,0,90,125,34,50,127,125,108,11,58,38,114,19,18,84,97,23,13,8,40,5,67,40,9,17,110,28,2,2,42,92,1,111,26,2,51,0,53,8,74,156,52,80,51,4,0,3,0,1,4,1,37,1,0,6,0,4,6,8,14,29,88,72,3,90,113,17,0,54,97,14,0,46,87,2,8,1,3,7,31,35,22,5,4,37,15,5,0,106,1,0,65,72,0,26,103,32,18,40,3,58,35,1,14,10,3,1,9,11,13,16,0,1,2,4,0,0,0,0,0,0,16,28,2,22,86,163,79,24,84,124,4,3,15,2,4,0,1,100,77,0,52,5,7,30,4,0,0,0,6,7,0,8,8,49,75,46,58,7,59,40,1,35,40,55,5,53,72,25,161,53,0,31,26,57,60,62,117,30,0,51,88,30,7,71,99,54,3,1,0,0,0,0,9,0,2,2,0,57,19,4,0,41,40,3,56,78,81,4,0,68,12,0,36,93,15,1,92,156,36,74,5,9,0,0,0,7,0,14,19,2,2,0,0,1,6,3,58,6,0,0,17,62,84,17,62,2,60,3,20,0,0,0,0,1,17,2,0,0,4,0,0,0,2,0,0,3,0,0,35,58,88,0,0,153,25,6,72,99,19,21,11,4,20,35,4,3,8,7,1,0,3,2,21,0,0,10,40,0,7,86,36,0,64,38,95,133,43,20,88,6,0,96,93,40,41,75,54,0,34,108,66,0,75,85,7,26,173,160,28,42,0,7,78,82,31,59,16,37,4,0,0,0,0,0,23,6,41,91,124,47,52,34,42,0,59,34,0,14,64,35,0,18,132,32,3,0,2,4,23,52,3,42,35,50,7,0,9,0,0,0,3,0,45,0,47,98,88,19,3,67,30,0,0,69,53,0,16,45,1,0,92,120,11,66,108,81,164,21,67,57,119,15,11,80,83,27,15,7,37,2,48,65,8,16,114,25,2,0,42,95,2,110,29,2,50,0,50,9,73,167,54,88,53,4,0,6,0,2,4,1,34,1,0,5,0,3,5,6,12,27,91,75,2,78,113,9,0,56,99,9,3,51,81,1,10,1,5,7,28,34,23,6,4,37,20,8,0,112,1,0,71,59,0,26,98,32,19,40,4,57,36,1,15,10,3,2,9,10,13,16,0,1,1,4,0,0,0,0,0,0,16,15,2,14,22,119,65,8,86,28,5,1,15,0,2,0,1,114,82,2,50,4,7,36,4,0,0,0,7,7,0,8,5,49,98,70,76,8,114,30,3,48,40,58,5,51,59,29,137,50,1,39,28,56,59,65,114,32,0,48,85,36,6,59,78,10,2,2,0,0,0,1,9,0,0,3,0,45,20,5,0,40,36,6,54,78,76,3,0,69,12,0,36,87,11,1,88,153,31,77,4,10,0,0,0,6,0,16,14,1,1,1,0,1,6,3,50,6,0,0,17,62,82,17,62,3,60,2,24,0,0,0,0,1,11,2,0,0,4,0,0,0,2,0,0,4,0,0,33,75,67,0,0,106,18,6,33,39,22,20,11,4,19,36,2,3,7,6,0,0,2,2,21,0,0,9,56,0,8,89,39,0,65,37,93,124,41,21,84,8,0,99,94,40,42,74,51,0,30,111,64,0,64,78,4,27,168,165,39,41,0,10,74,81,30,58,13,38,5,0,0,0,0,0,20,6,37,100,127,41,61,43,51,0,100,76,0,16,87,48,0,17,143,29,3,0,2,5,22,57,5,44,39,52,5,0,10,0,0,0,3,0,46,1,48,100,90,18,4,65,30,0,0,71,53,0,14,45,0,0,97,118,33,58,143,201,108,16,55,45,114,19,18,80,96,26,14,7,38,5,66,42,7,16,114,31,2,1,42,97,2,104,29,2,51,0,34,6,61,157,47,85,50,3,0,5,0,2,4,1,33,1,0,5,0,3,5,8,12,28,94,71,2,81,110,16,1,63,100,12,1,45,90,1,8,0,5,8,24,39,26,3,5,43,18,5,0,104,1,0,70,57,0,28,98,30,18,42,3,57,35,2,11,9,2,1,10,12,13,14,0,1,2,3,0,0,0,0,0,2,18,12,2,69,76,143,78,28,86,118,4,7,19,1,4,0,0,110,74,2,60,4,6,34,4,0,0,0,6,8,0,7,7,58,73,49,68,7,56,41,1,31,41,52,4,56,66,24,146,44,1,37,29,56,58,63,115,30,0,49,86,41,5,75,96,41,3,1,0,0,0,1,9,0,1,3,0,49,20,5,0,37,37,5,51,85,74,1,0,73,11,0,35,92,10,1,92,151,32,73,3,11,0,0,0,8,0,16,16,2,2,1,0,2,3,1,53,6,0,0,16,58,81,18,59,3,61,2,19,0,0,0,0,1,10,3,0,0,4,0,0,0,2,0,0,3,0,0,34,69,79,0,0,154,26,6,70,96,21,21,12,6,26,34,4,4,7,8,1,1,2,2,19,0,0,12,46,0,6,87,36,0,56,40,94,136,46,23,87,6,0,85,96,38,38,86,51,0,34,124,62,1,71,82,5,25,177,186,42,42,0,13,79,80,25,61,14,35,4,0,0,0,0,0,19,6,36,100,119,43,52,34,53,0,58,29,0,14,77,37,0,18,139,35,3,0,2,5,22,56,3,42,34,56,5,0,9,0,0,0,3,0,46,0,45,102,89,22,3,67,29,0,0,69,58,0,16,56,2,0,99,135,34,53,144

Foldseek 3Di:
DDDALVVCVVPDDPPDNDDRFAWDFADFQWTATPVGFIFRELCCQVLFQQRGTPPVVLVVLLVVVVVVPWADFPVDADDLLVLLQVLVVVQAVFPGKWKAFAQLVQVVVVLLLLQLLCCVPPRPQLNAEEEAAQAQRDQDLQRVLLYRDVVSNVVPDPGDPRYYHFHALDLVRRLVNQALSYSEYEYEQFRQLSFQRGRDLVNLVSVLVSCVVNVHFYEYSQQNQACQQQLARTVCVVSVHHTQKYKYFRNLQSPGGMIMIGHYPSSVVSQDPPNDGHGNTNTSSSSSRSSVSNVVCNDNCLSVLLVVVVCLQQVLVVVLCVPQVFADDWDHGRFWIKGFGDPVCALCQVVLQSLLVVLRYHWPANGSGIITGSHHSPRDSVSSVVSSVSSSVSSVVVSD/DDDALVVCVVPDPPPDDDDRFAWDFWDFQWTATPVGFIFRELCLLVLQQQRGTPDVVLVVLLVVVVVVPWADFPVDADPLLVLLQVLVVVQAVFPGKWKAFAQLVQVVVVLLLLQLLCCVPPRNQLRAEEEAALAQRDQDLQRQLQYRDVVSHPVPDPGDDRYHHFHALDLVSVVVRQALSYSEYEYECFRQLSQRRHHDLVNLVSVLVSCVVNVHFYEHAQQNQACLQFLARHCCVVSVHGTQKYKYFRHLQSPGGMIMIGHYPSSVVSQDPPNDGHGNTNTSSSSSSSSVSNVVQNDNVLSVLLQVVVCLLVVLVVVLCVVQVFAPDWDHGRFWIKGFGDDVCALCLVVLQSLLVVLRYHWPANGSGIITGNHHSPRDSVSSVVSSVSSSVSSVVVSVD/DDALVVCVVPDDPPDDDDRFAWDFWDAQWTATPVGFIFGEQCCVVLFLQRGTPDVVLVVLLVVVVVPPWADFPVDADVLLVLLQVLVCVQAVFDGKWKAFAQLVLVVVVLLLLQLLCCVPPRNQLRAEEEAALAQRDQDLQRVLQGRDCVSNVVPDPGDDRYYHFHALDLVSVLVNQAQSYSEYEYECFRQLSQRRHHDLCSLVSVLVSCVVNVHFYEHEQQNQACLQQLARHVCVVSVRGTQKYKYFRHLQSPGGMIMIGHYPSSVVSDDPPSDGHGNTNTNSSSSRSSVSCVVCNDNCLSVLLQVVVCLQVVLVVVLCVVQVFAPDWDHGRSWIKGFGDPVCPQQLVVLQSLLVVLRYHWDASGSGIIIGNHHSPRDSVSSVVSVVSSSVSSVVVVD/DDDAPVVCVVPDPPPDDDDRFAWDFADAQWTATPVRFIFGELCLVVLFQQRGTPRVLLVVLLVVVVVVHWADFPVDADVLLVVLQVLVCVQALFDGKWKDFAQLVLVVVVLLLLQQVCCVPPNNLQRAEEAAAQAQRDQDLQRVLNHRDVVRHVVPDPGDDRYYYFHALDLVSVLVRQAQSYSEYEYECARQLQFQHGHDLVNLVSLLVSCVVNVHFYEYEFQNQACLQQLARTVCVVSVRGTQKYKYFRRLLSPGGMIMIGHYPSSVVSCDDPSDGHGNTSTNSSSSSSVSSNVVRNDNVLSVLLVVVVVVQQVLVVVLCVVQVFAPDWDHGRFWIKGFGDPVQAQCLVVLQSLLVVLRYHWPANGSGIITGNHRSPQDPVSSVVSSVSSSVSSVVVRD

InterPro domains:
  IPR004636 Acetylornithine/Succinylornithine transaminase family [MF_01107] (13-400)
  IPR004636 Acetylornithine/Succinylornithine transaminase family [TIGR00707] (13-397)
  IPR005814 Aminotransferase class-III [PF00202] (21-396)
  IPR005814 Aminotransferase class-III [PIRSF000521] (29-396)
  IPR005814 Aminotransferase class-III [cd00610] (18-396)
  IPR015421 Pyridoxal phosphate-dependent transferase, major domain [G3DSA:3.40.640.10] (57-302)
  IPR015422 Pyridoxal phosphate-dependent transferase, small domain [G3DSA:3.90.1150.10] (27-389)
  IPR015424 Pyridoxal phosphate-dependent transferase [SSF53383] (13-397)
  IPR017652 Acetyl/Succinylornithine transaminase family, bacteria [TIGR03246] (5-401)
  IPR026330 Succinylornithine transaminase [MF_01173] (1-406)
  IPR049704 Aminotransferases class-III pyridoxal-phosphate attachment site [PS00600] (220-257)
  IPR050103 Class-III Pyridoxal-phosphate-dependent Aminotransferase [PTHR11986] (11-401)

Organism: Escherichia coli (strain K12) (NCBI:txid83333)

Sequence (1600 aa):
QPITREENFDEWMIPVYAPPAPFIPVRGEGSRLWDQQGKEYIDFAGGIAVNALGHAHPELREALNNEQASKFWHTGNGYTNEPVLRRLAKKLIDATFADRVFFCNSGAEANEAALKLARKFAHDRYGSHKSGIVAFKNAFHGRTLFTVSAGGQPAYSQDFAPLPADIRHAAYNDINSASALIDDSTCAVIVEPIQGEEGGVVPASNAFLQGLRELCNRHNALLIFDEVQTGVGRTGELYAYMHYGVTPDLLTTAKALGGGFPVGALLATEECARRVMTVGTHGTTYGGNPLASAVAGKVLELINTPEEMLNGVKQQRHDWFVERLNTINHHRYGLFSEVRGLGLLIGCVLNADYAGQAKQQISQEAAKAGVMVLIAGGNVVRFAPALNVSEEEVTTGLDRFAAACEHFVSQPITREENFDEWMIPVYAPAPFIPVRGEGSRLWDQQGKEYIDFAGGIAVNALGHAHPELREALNEQASKFWHTGNGYTNEPVLRLAKKLIDATFADRVFFCNSGAEANEAALKLARKFAHDRRYGSHKSGIVAFKNAFHGRTLFTVSAGGQPAYSQDFAPLPADIRRHAAYNDINSASALIDDSTCAVIVEPIQGEGGVVPASNAFLQGLRELCNRHNALLIFDEVQTTGVGRTGELYAYMHYGVTPDLLTTAKALGGGFPVGALLATEEECARRVMTVGTHGTTYGGNPLASAVAGKVLELINTPEEMLNGVKQRHDWFVERLNTINHRYGLFSEVRGLGLLIGCVLNADYAGQAKQISQEAAKAGVMVLIAGGNVVRFAPALNVSEEEVTTGLDRFAAACEHFVSRPITRENFDEWMIPVYAPAPFIPVRGEGSRLWDQQGKEYIDFAGGIAVNALGHAHPELREALNEEQASKFWHTGNGYTNEPVLRLAKKLIDATFADRVFFCNSGAEANEAALKLARKFAHDRYGSHKSGIVAFKNAFHGRTLFTVSAGGQPAYSQDFAPLPADIRHAAYNDINSASALIDDSTCAVIVEPIQGEEGGVVPASNNAFLQGLRELCNRHNALLIFDEVQTGVGRTGELYAYMHYGVTPDLLTTAKALGGGFPVGALLATEEECARRVMTVGTHGTTYGGNPLASAVAGKVLEELINTPEEMLNGVKQRHDWFVERLNTINHRYGLFSEVRGLGLLIGCVLNADYAGQAKQISQEAAKAGVMMVLIAGGNVVRFAPALNVSEEEVTTGLDRFAAACEHFVSQPITRENFDEWMIPVYAPPAPFIPVRGEGSRLWDQQQGKEYIDFAGGIAVNALGHAHPELREALNEQASKFWHTGNGYTNEPVLRLAKKLIDATFADRVVFFCNSGAEANEAALKLARKFAHDRYGSHKSGIVAFKNAFHGRTLFTVSAGGQPAYSQDFAPLPADIRHAAYNDINSASALIDDSTCAVIVEPIQGEEGGVVPASNNAFLQGLRELCNRHNALLIFDEVQTGVGRTGELYAYMHYGVTPDLLTTAKALGGGFPVGALLATEEECARRVMTVGTHGTTYGGNPLASAVAGKVLELINTPEEMLNGVKQRHDWFVERLNTINHRYGLFSEVRGLGLLIGCVLNADYAGQAKQISQEAAKAGVMVLIAGGNVVRFAPALNVSEEEVTTGLDRFAAACEHHFVS

Nearest PDB structures (foldseek):
  4add-assembly1_B  TM=1.002E+00  e=5.590E-78  Escherichia coli BL21
  4jev-assembly1_B  TM=9.977E-01  e=3.681E-61  Salmonella enterica subsp. enterica serovar Typhimurium str. LT2
  4jey-assembly1_B  TM=9.888E-01  e=1.742E-58  Salmonella enterica subsp. enterica serovar Typhimurium str. LT2
  2pb0-assembly1_B  TM=9.886E-01  e=2.068E-58  Salmonella enterica subsp. enterica serovar Typhimurium str. LT2
  4jf1-assembly1_B  TM=9.806E-01  e=1.577E-56  Salmonella enterica subsp. enterica serovar Typhimurium str. LT2

CATH classification: 3.90.1150.10 (+1 more: 3.40.640.10)

GO terms:
  GO:0003992 N2-acetyl-L-ornithine:2-oxoglutarate 5-transaminase activity (F, IDA)
  GO:0006593 L-ornithine catabolic process (P, IMP)
  GO:0043825 succinylornithine:2-oxoglutarate transaminase activity (F, IDA)
  GO:0006527 L-arginine catabolic process (P, IMP)

B-factor: mean 26.86, std 9.01, range [7.94, 89.17]

Radius of gyration: 35.82 Å; Cα contacts (8 Å, |Δi|>4): 4110; chains: 4; bounding box: 118×80×73 Å